Protein 7CSO (pdb70)

Nearest PDB structures (foldseek):
  7cso-assembly3_C  TM=1.002E+00  e=2.933E-77  Mus musculus
  7cso-assembly2_B  TM=9.875E-01  e=6.786E-70  Mus musculus
  7cso-assembly4_D  TM=9.830E-01  e=6.462E-70  Mus musculus
  7csr-assembly2_B  TM=9.943E-01  e=1.943E-65  Mus musculus
  7csp-assembly2_B  TM=9.310E-01  e=3.306E-64  Mus musculus

Secondary structure (DSSP, 8-state):
---GGGSHHHHHHTGGGT--HHHHHHHHHHHHHHHHHHHHHHHHHHIIIIIIT-HHHHHTS-HHHHHHHHTTHHHHHHHHHHHHHHHHHHHHH-SS----HHHHHHHHHHT-HHHHHHHHTHHHHHHHHHHHHHH-HHHHHHHHHHHHSGGGTT--HHHHHTHHHHHHHHHHHHHHHHHHTTTTSHHHHHHHHHHHHHHHHHHHHHHHHHHHHHHHHHHHHHHHHEE-TTS-------SS--EEEEEEEEEP-TT-SS--SSS--EEEEEEESSEEEEEEEEETTEEEEEEEEEGGGEEEEE-PPPP----S-SEEEEEEESSBTTSS-EEEEEEES-HHHHHHHHHHHTTT--GGGS-EEEESS-B---STTB--B-TT-EEEEEEEETTEEEEEETTT--EEEEEGGGEEEE--HHHHHHHHHHHHHH--/---GGGSHHHHHHTGGGT--HHHHHHHHHHHHHHHHHHHHHHHHHHIIIIIIT-HHHHTTS-HHHHHHHHTTHHHHHHHHHHHHHHHHHHHHH-SS----HHHHHHHHHHT-HHHHHHHHTHHHHHHHHHHHHHH-HHHHHHHHHHHTSGGGTT--HHHHHTHHHHHHHHHHHHHHHHHHTTTTSHHHHHHHHHHHHHHHHHHHHHHHHHHHHHHHHHHHHHHHHEE-TTS-------SS--EEEEEEEEEP-TT-S---SSS--EEEEEEESSEEEEEEEEETTEEEEEEEEEGGGEEEEE-PPPP-----SSEEEEEEESS-TTS--EEEEEEES-HHHHHHHHHHHTGGG--GGGS-EEEE-S-B---STTB--B-TT-EEEEEEEETTEEEEEETTT--EEEEEGGGEEE---HHHHHHHHHHHHHH--/---GGGSHHHHHHTGGGT--HHHHHHHHHHHHHHHHHHHHHHHHHHIIIIIIT-HHHHTTS-HHHHHHHHTTHHHHHHHHHHHHHHHHHHHHH-SS----HHHHHHHHHHT-HHHHHHHHTHHHHHHHHHHHHHH-HHHHHHHHHHHTSGGGTT--HHHHHTHHHHHHHHHHHHHHHHHHTTTT-HHHHHHHHHHHHHHHHHHHHHHHHHHHHHHHHHHHHHHHHEE-TTS-------TT--EEEEEEEEEP-SS-S---SSS--EEEEEEESSEEEEEEEEETTEEEEEEEEEGGGEEEEE----------SSSEEEEEEESSBTTSS-EEEEEEES-HHHHHHHHHHHTTTT---GGGS-EEEE-S-B---STTB--B-TT-EEEEEEEETTEEEEEETTT--EEEEEGGGEEE---HHHHHHHHHHHHHHSPP-/---GGGSHHHHHH-GGGT--HHHHHHHHHHHHHHHHHHHHHHHHHHIIIIIIT-HHHHHTS-HHHHHHHHTTHHHHHHHHHHHHHHHHHHHHH-SS----HHHHHHHHHHT-HHHHHHHHTHHHHHHHHHHHHHH-HHHHHHHHHHHHSGGGTT--HHHHHTHHHHHHHHHHHHHHHHHHTTTT-HHHHHHHHHHHHHHHHHHHHHHHHHHHHHHHHHHHHHHHHEE-TTS-------SS--EEEEEEEEEP-TT-SS--SSS--EEEEEEESSEEEEEEEEETTEEEEEEEEEGGGEEEEE-PPPPP---S-EEEEEEESS-TTSS-EEEEEEES-HHHHHHHHHHHTTGGG---GGGS-EEEESS-B---STTB--B-TT-EEEEEEEETTEEEEEETTT--EEEEEGGGEEE---HHHHHHHHHHHHHH--

Solvent-accessible surface area: 85953 Å² total; per-residue (Å²): 222,98,60,5,14,84,22,93,113,4,106,154,54,33,39,48,130,125,43,64,90,84,25,109,90,3,1,46,11,11,23,78,1,15,56,17,2,104,69,13,18,97,25,0,41,25,0,6,78,25,0,11,58,12,103,117,0,11,62,24,13,44,18,19,55,15,35,2,0,2,26,33,1,58,47,0,36,62,12,0,77,138,0,30,70,28,5,60,121,85,55,151,82,96,56,38,7,108,25,1,1,72,12,10,45,53,15,7,103,123,89,6,95,24,2,33,46,3,6,12,15,52,6,12,5,82,51,3,24,106,66,3,42,112,94,33,58,56,0,104,86,20,24,128,102,3,46,142,106,128,47,3,64,71,94,62,2,66,33,3,0,26,42,0,26,46,12,1,26,85,6,3,54,15,2,1,57,2,5,59,52,2,114,62,67,107,149,59,84,54,33,0,31,80,0,14,131,10,5,11,115,3,12,73,61,5,52,100,17,23,50,117,56,63,73,52,10,40,4,19,21,4,19,16,16,0,52,30,68,124,24,139,82,32,108,1,43,36,120,84,24,62,13,13,14,71,15,96,6,47,64,23,118,121,106,42,128,176,80,163,126,72,117,80,80,20,7,25,0,0,0,0,25,36,0,0,0,8,0,73,66,130,55,133,94,38,3,36,0,66,18,16,2,77,5,100,73,10,100,28,138,108,30,160,109,103,95,122,234,174,61,29,19,50,78,8,0,15,0,36,0,72,96,14,12,129,41,50,125,83,82,20,18,0,1,6,81,29,20,4,57,30,8,12,8,36,30,11,5,39,103,97,161,134,36,43,96,52,84,5,10,52,2,61,96,41,6,103,42,151,93,51,17,18,8,60,1,52,128,61,18,18,0,2,18,80,62,106,50,93,37,51,8,26,0,42,23,2,26,43,23,43,66,1,2,0,19,73,80,38,15,85,78,28,124,48,83,116,41,30,52,18,17,43,139,51,27,130,61,6,82,121,222,94,60,5,24,75,22,84,105,2,95,153,55,32,32,54,128,124,44,49,84,107,25,96,82,2,1,48,8,10,22,78,0,13,54,14,2,107,72,13,23,96,30,0,44,28,0,8,76,25,0,10,56,15,102,119,0,11,60,21,17,49,30,15,53,14,31,2,0,2,23,29,1,58,43,0,37,54,10,0,81,134,2,24,78,28,4,62,131,86,55,154,81,94,54,35,7,110,26,3,1,72,14,7,44,55,14,4,103,125,89,3,96,30,2,30,47,2,8,12,13,56,9,12,6,88,63,6,25,108,90,3,42,111,92,36,56,54,1,106,94,18,26,127,93,7,44,138,101,128,48,2,62,70,94,60,1,65,31,7,0,20,39,0,26,47,9,1,29,97,3,2,53,15,1,2,54,3,4,69,75,1,111,61,50,94,117,67,75,125,35,0,42,100,0,15,139,9,6,12,134,2,10,99,62,4,48,95,17,22,73,99,57,68,72,47,10,33,5,18,19,4,22,15,14,1,53,27,70,123,23,116,93,30,106,1,48,34,95,76,25,99,13,19,14,71,15,102,5,41,55,19,119,134,102,54,134,166,92,154,108,67,119,58,77,41,3,29,1,0,0,1,20,35,0,0,0,8,0,68,90,130,55,119,95,40,4,38,0,53,17,21,2,75,6,96,71,11,94,26,133,118,31,159,110,109,154,91,187,207,130,32,25,51,72,10,0,22,1,23,0,68,95,13,14,104,33,167,117,75,109,25,26,1,1,7,75,30,14,6,57,31,9,12,7,35,9,8,6,27,75,102,140,145,180,90,45,91,47,85,7,8,69,1,61,104,34,12,100,39,156,92,50,18,19,7,52,0,42,122,70,17,15,0,0,20,77,62,103,54,85,40,48,6,15,0,18,22,1,26,44,23,45,68,2,3,0,21,64,64,42,15,27,92,34,60,40,74,118,36,28,108,18,22,28,143,51,15,117,79,6,79,110,229,100,60,3,28,90,24,89,111,4,105,150,51,34,40,58,127,126,48,58,84,88,22,98,88,6,1,49,8,10,21,80,0,15,52,15,2,106,67,12,20,98,29,0,47,30,0,6,74,22,0,12,61,15,100,121,0,10,63,24,15,47,29,6,39,15,38,0,0,2,21,32,1,56,49,0,39,57,9,0,74,128,2,23,78,29,4,55,126,77,53,151,82,96,51,38,6,96,27,3,1,70,13,8,43,59,17,5,101,123,85,5,82,27,2,34,43,2,6,19,16,47,21,4,4,92,90,5,25,92,76,2,45,109,96,33,56,56,1,105,91,19,24,128,105,3,47,127,102,128,45,3,63,56,95,61,1,66,30,8,0,24,39,0,29,47,13,1,28,88,4,2,57,15,2,2,58,4,3,68,65,2,95,62,53,104,150,55,76,54,32,0,36,101,0,11,58,13,6,12,128,2,9,88,65,4,48,92,17,19,49,110,48,64,70,34,5,48,8,17,41,4,9,61,27,8,64,26,54,167,28,154,81,42,94,1,38,40,95,85,22,55,10,14,13,69,15,92,4,44,59,7,115,97,99,54,52,155,49,155,124,69,118,58,88,37,4,28,2,0,0,0,26,33,1,1,0,8,0,70,84,127,58,123,124,39,1,39,1,87,16,21,2,82,6,96,63,18,41,32,143,167,23,99,22,70,64,85,225,158,122,31,20,9,48,73,14,2,38,1,27,0,76,102,16,20,143,47,53,101,81,90,26,41,0,1,5,78,28,12,5,57,68,8,13,6,61,30,10,8,33,91,89,152,122,180,114,78,43,84,42,83,3,12,72,2,64,100,44,10,105,43,153,93,46,18,19,5,63,2,60,115,60,15,14,0,2,15,79,64,96,63,87,17,51,6,27,0,14,19,3,24,46,22,45,70,3,3,0,20,48,56,39,18,26,84,31,87,51,184,114,40,22,84,17,17,42,136,52,28,77,74,4,74,56,156,177,214,91,60,5,23,88,23,86,114,5,106,153,56,30,39,57,125,127,42,65,81,75,26,83,92,6,2,42,9,10,23,79,0,14,54,13,2,110,66,14,18,102,29,0,45,27,0,6,81,24,0,7,58,15,119,117,0,18,65,25,15,49,15,14,27,3,43,2,0,2,23,31,0,60,67,0,44,59,9,0,86,129,2,25,77,30,4,51,106,83,56,127,78,93,55,36,4,104,26,2,1,71,15,7,48,57,16,3,102,125,86,3,85,28,2,30,45,2,8,10,14,46,20,12,6,101,83,2,22,99,49,1,50,104,89,31,56,55,0,100,86,28,23,115,99,4,45,135,115,129,49,2,60,70,96,58,2,70,30,6,0,23,40,0,24,55,12,1,32,96,4,2,54,17,1,3,52,4,4,67,63,3,116,44,62,98,127,67,73,128,36,0,28,88,0,11,144,10,5,11,127,2,10,95,62,3,45,90,15,17,47,114,56,65,85,48,19,40,6,19,15,4,22,16,18,1,52,30,69,120,29,130,93,29,107,0,41,39,119,83,24,68,12,21,13,74,15,94,5,40,55,23,46,131,108,49,126,175,73,158,135,69,116,59,82,36,6,25,2,0,0,0,15,38,0,1,0,8,0,71,88,135,57,132,94,38,2,36,0,54,16,21,2,76,4,96,74,11,89,30,127,107,31,160,107,101,93,125,234,124,15,17,41,77,7,0,20,1,21,0,66,93,16,10,124,41,180,109,80,96,26,38,1,0,5,78,27,20,5,58,30,5,11,7,34,10,10,6,27,47,75,131,119,159,170,108,82,41,133,43,84,6,10,51,2,64,135,29,11,99,41,156,89,52,18,17,8,45,1,40,122,62,17,13,0,2,20,81,57,107,52,91,34,50,7,14,0,18,19,2,26,42,24,40,68,3,3,0,21,75,95,40,18,87,79,28,125,52,69,119,38,28,105,19,15,54,144,54,20,140,82,4,76,112

Organism: Mus musculus (NCBI:txid10090)

Foldseek 3Di:
DDFLCRDPVNVVVVPVVPDDPLLVLLQRLLVVVLVVLVVLLLLLVLLCPLPLPDPQLPVLDDPVLSCLQQPVSVLQSVLSVVLNVVSVVQVVPDSRRPACLVSLLCCLQPRNVVLQRLLLSVVSNVVSVVCCCVPGPSNVVSQVVSCPDCSVVNDHSVVSSCSSLVVLLCVLVSLVSSLVSCVVPPVRNVSSLSSNVSSLVSNVSSVVSNVQNNQQVVLVLCQQAEAAPVFPDDNSDDSPKGWQFKAKWFFDDPVDPPDDLPPTHIWIWTFILFKIWIFRDDDPRHTYTDKMATLVQKDKDWDDDDDPCPDSAQTKMKIWRPQMRPGHIDMTITGDPFFVVVVSVNCSSCSVPPQLVFWKKFFQDWDDDPTNQADTDHHGWIWGFDDDTDQKTWTATQQERDTHIDGPVGIGTDDDSVVSVVSNVVSVSRYD/DDFLCRPPVNVVVPCVVPDDPLLSLLQRLLVCLLVVLVVLLLLLVLLCVLPLPPPQLPVLDDPVLSCLQQPVSVLQSVLSVVLSVVSVVQVVPDSRRPACLVSLLCCLQPRRVSLQRLLLSVVSNVVSVVCCCVPGPSNVVSQVVSCVDPSVVNDHSVVSSCSSLVVLLCVLVSLVSSLVSCPVPPVNNVSSLSSSVSSLVSNVSSVVSNQQSVFQVVLVQVQQAEAAPVFQDDRSDDSPKGWQFKAKWFFDDPPDDDDDQPPTDIWIWTQIPFKIWIWRDDDPRHTYTDKMATLVQKDKDWDDDDDDVCDSQDTKMKIWRRQMRPGHIDITITGDPDFVVSVSVNCSSCVVVDVQLVFWKKFFQDWDDDDTSQADTDDHRWIWGFPDDDDQKTWTATLQERDTHIDGPVRIGTDPDPVVSVVSVVVSVSRYD/DAFLCRDPVNVVVPPVVPDDPLQSLLQRLLVCVLVVLVVLLLLLVLLCVLPLPDPQLPVLDDPVLSCLQQPVSVLQSVLSVVLNVVSVVQVVPDSRRPACLVSLQCSLQPRRVSLLRLLLSVLSNVVSVVCCCVPRVSNVVSQVVSCPDVSVVNDHSVVSSCSSLVVLLCVLVSLVSSLVSCPVVPVRNVSSLSSSLSSLVSNVSSVVSNVQNNFQVVQVQVQQAEACPPFPDDRSDDNPKGWQFKAKWFFDDQPDQPDDLPPTHIWIWTFMPFKIWIFRDPDPRHTYTDKMATLVQKDKAADDHDHDPPPGSANAKIKMWRPQMSPGHIDITITGDPFFVVSVSVNCRSCVVVPDDQLPFWKWFFQQWDCDDTNQADTDHGRWMWGFPDDGRQKTWTATLQERDTGIDGVVGIGTDDDSCVRVVSVVVSVSRYHDD/DDFLCRDPVNVVVCCVVDDDPLLSLLQRLLVCLLVVLVVLLLLLVLLCVLPLPDPQLPVQDDPLLSCLQQPVSVLQSVLSVVLSVVSVVQVVPDSRRPDDLVSLLCCLAPRRVSLLRLLLSVLSNVVSVVCCVPPGVSNVVSQVVSCPDCSVVNDGSVVSSCSSLVSLLCVLVSLVSSLVSCVVPVVRNVSSLSSSVSSLVSNVSSVVSNVQSNQQVVQVLLQQAEAAPPFQDDRSDDSPKGWQFKAKWFFDDPPDPPDDLPPGDIWIWTAIPFKIWIFRDPDPRHTYTDKMATLVQKDKDWDDPDDPCDSQPTKIKIWRPQMRPGHIDITITGDPAFVVVVSVNCSSCVVVVPDDQLPFWKKFFQDWDDDDISQADTDHHRWIWGFDDDTRQKTWTATLQERDTHIDGCVGIGTDDPPVVSNVSNVVSVSRYD

Radius of gyration: 49.38 Å; Cα contacts (8 Å, |Δi|>4): 2723; chains: 4; bounding box: 106×95×159 Å

InterPro domains:
  IPR000219 Dbl homology domain [PF00621] (293-470)
  IPR000219 Dbl homology domain [PS50010] (288-472)
  IPR000219 Dbl homology domain [SM00325] (292-471)
  IPR000219 Dbl homology domain [cd00160] (289-470)
  IPR001452 SH3 domain [PF00018] (643-684)
  IPR001452 SH3 domain [PS50002] (633-693)
  IPR001452 SH3 domain [SM00326] (636-692)
  IPR001849 Pleckstrin homology domain [PF00169] (510-620)
  IPR001849 Pleckstrin homology domain [PS50003] (505-624)
  IPR001849 Pleckstrin homology domain [SM00233] (506-626)
  IPR011993 PH-like domain superfamily [G3DSA:2.30.29.30] (498-620)
  IPR035797 ARHGEF16/ARHGEF26, SH3 domain [cd11938] (637-688)
  IPR035899 Dbl homology (DH) domain superfamily [G3DSA:1.20.900.10] (266-491)
  IPR035899 Dbl homology (DH) domain superfamily [SSF48065] (270-490)
  IPR036028 SH3-like domain superfamily [SSF50044] (633-690)
  IPR047270 Ephexin-like, PH domain [cd01221] (493-626)
  IPR047271 Ephexin-like [PTHR12845] (19-708)

Structure (mmCIF, N/CA/C/O backbone):
data_7CSO
#
_entry.id   7CSO
#
_cell.length_a   144.444
_cell.length_b   144.444
_cell.length_c   290.518
_cell.angle_alpha   90.000
_cell.angle_beta   90.000
_cell.angle_gamma   120.000
#
_symmetry.space_group_name_H-M   'P 31 1 2'
#
loop_
_entity.id
_entity.type
_entity.pdbx_description
1 polymer 'Rho guanine nucleotide exchange factor 16'
2 non-polymer 'SULFATE ION'
3 water water
#
loop_
_atom_site.group_PDB
_atom_site.id
_atom_site.type_symbol
_atom_site.label_atom_id
_atom_site.label_alt_id
_atom_site.label_comp_id
_atom_site.label_asym_id
_atom_site.label_entity_id
_atom_site.label_seq_id
_atom_site.pdbx_PDB_ins_code
_atom_site.Cartn_x
_atom_site.Cartn_y
_atom_site.Cartn_z
_atom_site.occupancy
_atom_site.B_iso_or_equiv
_atom_site.auth_seq_id
_atom_site.auth_comp_id
_atom_site.auth_asym_id
_atom_site.auth_atom_id
_atom_site.pdbx_PDB_model_num
ATOM 1 N N . GLN A 1 10 ? 22.966 -23.537 95.524 1.00 73.19 264 GLN A N 1
ATOM 2 C CA . GLN A 1 10 ? 23.046 -23.833 96.948 1.00 68.59 264 GLN A CA 1
ATOM 3 C C . GLN A 1 10 ? 22.198 -25.048 97.333 1.00 73.31 264 GLN A C 1
ATOM 4 O O . GLN A 1 10 ? 22.704 -25.942 98.003 1.00 83.64 264 GLN A O 1
ATOM 10 N N . LEU A 1 11 ? 20.923 -25.105 96.939 1.00 61.89 265 LEU A N 1
ATOM 11 C CA . LEU A 1 11 ? 20.106 -26.262 97.307 1.00 65.70 265 LEU A CA 1
ATOM 12 C C . LEU A 1 11 ? 20.394 -27.426 96.371 1.00 63.37 265 LEU A C 1
ATOM 13 O O . LEU A 1 11 ? 20.410 -27.266 95.146 1.00 60.30 265 LEU A O 1
ATOM 18 N N . THR A 1 12 ? 20.631 -28.593 96.957 1.00 57.58 266 THR A N 1
ATOM 19 C CA . THR A 1 12 ? 20.762 -29.836 96.221 1.00 52.97 266 THR A CA 1
ATOM 20 C C . THR A 1 12 ? 19.379 -30.386 95.886 1.00 59.89 266 THR A C 1
ATOM 21 O O . THR A 1 12 ? 18.360 -29.972 96.458 1.00 62.08 266 THR A O 1
ATOM 25 N N . TRP A 1 13 ? 19.354 -31.348 94.959 1.00 54.04 267 TRP A N 1
ATOM 26 C CA . TRP A 1 13 ? 18.088 -31.945 94.540 1.00 52.04 267 TRP A CA 1
ATOM 27 C C . TRP A 1 13 ? 17.291 -32.438 95.733 1.00 57.37 267 TRP A C 1
ATOM 28 O O . TRP A 1 13 ? 16.087 -32.189 95.833 1.00 51.80 267 TRP A O 1
ATOM 39 N N . SER A 1 14 ? 17.952 -33.134 96.657 1.00 55.23 268 SER A N 1
ATOM 40 C CA . SER A 1 14 ? 17.254 -33.661 97.820 1.00 65.44 268 SER A CA 1
ATOM 41 C C . SER A 1 14 ? 16.724 -32.565 98.735 1.00 62.11 268 SER A C 1
ATOM 42 O O . SER A 1 14 ? 15.925 -32.873 99.622 1.00 62.38 268 SER A O 1
ATOM 45 N N . GLN A 1 15 ? 17.113 -31.303 98.528 1.00 62.88 269 GLN A N 1
ATOM 46 C CA . GLN A 1 15 ? 16.617 -30.210 99.359 1.00 64.79 269 GLN A CA 1
ATOM 47 C C . GLN A 1 15 ? 15.481 -29.412 98.720 1.00 55.71 269 GLN A C 1
ATOM 48 O O . GLN A 1 15 ? 14.906 -28.548 99.384 1.00 52.26 269 GLN A O 1
ATOM 54 N N . LEU A 1 16 ? 15.143 -29.677 97.465 1.00 55.57 270 LEU A N 1
ATOM 55 C CA . LEU A 1 16 ? 14.110 -28.905 96.792 1.00 55.38 270 LEU A CA 1
ATOM 56 C C . LEU A 1 16 ? 12.763 -29.092 97.493 1.00 61.73 270 LEU A C 1
ATOM 57 O O . LEU A 1 16 ? 12.479 -30.172 98.028 1.00 56.80 270 LEU A O 1
ATOM 62 N N . PRO A 1 17 ? 11.923 -28.057 97.559 1.00 59.40 271 PRO A N 1
ATOM 63 C CA . PRO A 1 17 ? 10.685 -28.203 98.345 1.00 57.27 271 PRO A CA 1
ATOM 64 C C . PRO A 1 17 ? 9.761 -29.266 97.781 1.00 53.74 271 PRO A C 1
ATOM 65 O O . PRO A 1 17 ? 9.079 -29.960 98.544 1.00 58.25 271 PRO A O 1
ATOM 69 N N . GLU A 1 18 ? 9.749 -29.449 96.461 1.00 62.96 272 GLU A N 1
ATOM 70 C CA . GLU A 1 18 ? 8.868 -30.455 95.885 1.00 58.54 272 GLU A CA 1
ATOM 71 C C . GLU A 1 18 ? 9.317 -31.868 96.245 1.00 57.36 272 GLU A C 1
ATOM 72 O O . GLU A 1 18 ? 8.475 -32.735 96.514 1.00 59.81 272 GLU A O 1
ATOM 78 N N . VAL A 1 19 ? 10.632 -32.128 96.265 1.00 53.32 273 VAL A N 1
ATOM 79 C CA . VAL A 1 19 ? 11.087 -33.479 96.595 1.00 54.41 273 VAL A CA 1
ATOM 80 C C . VAL A 1 19 ? 10.823 -33.777 98.063 1.00 57.98 273 VAL A C 1
ATOM 81 O O . VAL A 1 19 ? 10.392 -34.885 98.414 1.00 65.72 273 VAL A O 1
ATOM 85 N N . LEU A 1 20 ? 11.028 -32.789 98.941 1.00 60.06 274 LEU A N 1
ATOM 86 C CA . LEU A 1 20 ? 10.679 -32.970 100.346 1.00 58.16 274 LEU A CA 1
ATOM 87 C C . LEU A 1 20 ? 9.187 -33.205 100.506 1.00 62.26 274 LEU A C 1
ATOM 88 O O . LEU A 1 20 ? 8.762 -34.055 101.299 1.00 63.22 274 LEU A O 1
ATOM 93 N N . GLU A 1 21 ? 8.373 -32.455 99.762 1.00 62.61 275 GLU A N 1
ATOM 94 C CA . GLU A 1 21 ? 6.929 -32.608 99.886 1.00 62.71 275 GLU A CA 1
ATOM 95 C C . GLU A 1 21 ? 6.476 -33.977 99.402 1.00 65.50 275 GLU A C 1
ATOM 96 O O . GLU A 1 21 ? 5.548 -34.566 99.969 1.00 66.34 275 GLU A O 1
ATOM 102 N N . SER A 1 22 ? 7.114 -34.490 98.347 1.00 61.53 276 SER A N 1
ATOM 103 C CA . SER A 1 22 ? 6.731 -35.772 97.772 1.00 63.80 276 SER A CA 1
ATOM 104 C C . SER A 1 22 ? 6.893 -36.929 98.745 1.00 67.24 276 SER A C 1
ATOM 105 O O . SER A 1 22 ? 6.263 -37.973 98.551 1.00 70.68 276 SER A O 1
ATOM 108 N N . GLY A 1 23 ? 7.730 -36.779 99.771 1.00 67.73 277 GLY A N 1
ATOM 109 C CA . GLY A 1 23 ? 8.012 -37.878 100.672 1.00 64.68 277 GLY A CA 1
ATOM 110 C C . GLY A 1 23 ? 8.814 -39.006 100.063 1.00 77.13 277 GLY A C 1
ATOM 111 O O . GLY A 1 23 ? 9.008 -40.034 100.717 1.00 80.43 277 GLY A O 1
ATOM 112 N N . VAL A 1 24 ? 9.301 -38.841 98.831 1.00 72.09 278 VAL A N 1
ATOM 113 C CA . VAL A 1 24 ? 9.997 -39.927 98.155 1.00 75.20 278 VAL A CA 1
ATOM 114 C C . VAL A 1 24 ? 11.288 -40.311 98.864 1.00 77.57 278 VAL A C 1
ATOM 115 O O . VAL A 1 24 ? 11.778 -41.433 98.681 1.00 77.99 278 VAL A O 1
ATOM 119 N N . LEU A 1 25 ? 11.844 -39.416 99.688 1.00 76.20 279 LEU A N 1
ATOM 120 C CA . LEU A 1 25 ? 13.143 -39.676 100.295 1.00 76.77 279 LEU A CA 1
ATOM 121 C C . LEU A 1 25 ? 13.089 -40.785 101.333 1.00 76.06 279 LEU A C 1
ATOM 122 O O . LEU A 1 25 ? 14.109 -41.439 101.573 1.00 91.94 279 LEU A O 1
ATOM 127 N N . ASP A 1 26 ? 11.923 -41.029 101.930 1.00 82.66 280 ASP A N 1
ATOM 128 C CA . ASP A 1 26 ? 11.823 -42.036 102.981 1.00 93.48 280 ASP A CA 1
ATOM 129 C C . ASP A 1 26 ? 12.162 -43.430 102.476 1.00 86.41 280 ASP A C 1
ATOM 130 O O . ASP A 1 26 ? 12.627 -44.270 103.252 1.00 97.28 280 ASP A O 1
ATOM 135 N N . THR A 1 27 ? 11.921 -43.704 101.197 1.00 83.29 281 THR A N 1
ATOM 136 C CA . THR A 1 27 ? 12.142 -45.028 100.636 1.00 84.41 281 THR A CA 1
ATOM 137 C C . THR A 1 27 ? 13.171 -45.057 99.515 1.00 83.91 281 THR A C 1
ATOM 138 O O . THR A 1 27 ? 13.649 -46.145 99.170 1.00 80.50 281 THR A O 1
ATOM 142 N N . LEU A 1 28 ? 13.532 -43.906 98.952 1.00 79.79 282 LEU A N 1
ATOM 143 C CA . LEU A 1 28 ? 14.495 -43.858 97.859 1.00 78.20 282 LEU A CA 1
ATOM 144 C C . LEU A 1 28 ? 15.823 -44.495 98.258 1.00 75.36 282 LEU A C 1
ATOM 145 O O . LEU A 1 28 ? 16.327 -44.275 99.361 1.00 77.70 282 LEU A O 1
ATOM 150 N N . SER A 1 29 ? 16.394 -45.282 97.346 1.00 69.05 283 SER A N 1
ATOM 151 C CA . SER A 1 29 ? 17.714 -45.854 97.576 1.00 78.93 283 SER A CA 1
ATOM 152 C C . SER A 1 29 ? 18.783 -44.771 97.465 1.00 78.26 283 SER A C 1
ATOM 153 O O . SER A 1 29 ? 18.597 -43.749 96.800 1.00 77.71 283 SER A O 1
ATOM 156 N N . THR A 1 30 ? 19.916 -45.004 98.131 1.00 80.28 284 THR A N 1
ATOM 157 C CA . THR A 1 30 ? 21.013 -44.044 98.076 1.00 69.43 284 THR A CA 1
ATOM 158 C C . THR A 1 30 ? 21.549 -43.902 96.658 1.00 71.72 284 THR A C 1
ATOM 159 O O . THR A 1 30 ? 21.945 -42.804 96.247 1.00 69.65 284 THR A O 1
ATOM 163 N N . GLU A 1 31 ? 21.535 -44.990 95.885 1.00 75.85 285 GLU A N 1
ATOM 164 C CA . GLU A 1 31 ? 21.940 -44.906 94.486 1.00 68.90 285 GLU A CA 1
ATOM 165 C C . GLU A 1 31 ? 20.957 -44.114 93.629 1.00 67.69 285 GLU A C 1
ATOM 166 O O . GLU A 1 31 ? 21.382 -43.342 92.758 1.00 66.63 285 GLU A O 1
ATOM 172 N N . GLU A 1 32 ? 19.650 -44.273 93.844 1.00 69.15 286 GLU A N 1
ATOM 173 C CA . GLU A 1 32 ? 18.732 -43.469 93.046 1.00 64.18 286 GLU A CA 1
ATOM 174 C C . GLU A 1 32 ? 18.758 -42.012 93.482 1.00 63.11 286 GLU A C 1
ATOM 175 O O . GLU A 1 32 ? 18.620 -41.117 92.643 1.00 60.25 286 GLU A O 1
ATOM 181 N N . ARG A 1 33 ? 18.961 -41.756 94.775 1.00 64.59 287 ARG A N 1
ATOM 182 C CA . ARG A 1 33 ? 19.203 -40.394 95.234 1.00 62.92 287 ARG A CA 1
ATOM 183 C C . ARG A 1 33 ? 20.391 -39.773 94.505 1.00 54.70 287 ARG A C 1
ATOM 184 O O . ARG A 1 33 ? 20.273 -38.706 93.892 1.00 58.57 287 ARG A O 1
ATOM 192 N N . LYS A 1 34 ? 21.548 -40.438 94.550 1.00 60.03 288 LYS A N 1
ATOM 193 C CA . LYS A 1 34 ? 22.736 -39.887 93.901 1.00 62.85 288 LYS A CA 1
ATOM 194 C C . LYS A 1 34 ? 22.532 -39.697 92.398 1.00 55.23 288 LYS A C 1
ATOM 195 O O . LYS A 1 34 ? 23.039 -38.726 91.826 1.00 52.71 288 LYS A O 1
ATOM 201 N N . ARG A 1 35 ? 21.766 -40.583 91.747 1.00 57.57 289 ARG A N 1
ATOM 202 C CA . ARG A 1 35 ? 21.531 -40.430 90.312 1.00 59.00 289 ARG A CA 1
ATOM 203 C C . ARG A 1 35 ? 20.717 -39.177 90.012 1.00 57.11 289 ARG A C 1
ATOM 204 O O . ARG A 1 35 ? 20.961 -38.499 89.002 1.00 48.27 289 ARG A O 1
ATOM 212 N N . GLN A 1 36 ? 19.730 -38.876 90.865 1.00 52.85 290 GLN A N 1
ATOM 213 C CA . GLN A 1 36 ? 18.942 -37.654 90.713 1.00 54.03 290 GLN A CA 1
ATOM 214 C C . GLN A 1 36 ? 19.799 -36.418 90.964 1.00 52.35 290 GLN A C 1
ATOM 215 O O . GLN A 1 36 ? 19.633 -35.395 90.290 1.00 55.27 290 GLN A O 1
ATOM 221 N N . GLU A 1 37 ? 20.720 -36.490 91.928 1.00 49.70 291 GLU A N 1
ATOM 222 C CA . GLU A 1 37 ? 21.648 -35.383 92.125 1.00 50.77 291 GLU A CA 1
ATOM 223 C C . GLU A 1 37 ? 22.550 -35.201 90.913 1.00 50.84 291 GLU A C 1
ATOM 224 O O . GLU A 1 37 ? 22.880 -34.071 90.541 1.00 45.56 291 GLU A O 1
ATOM 230 N N . ALA A 1 38 ? 22.960 -36.306 90.285 1.00 45.79 292 ALA A N 1
ATOM 231 C CA . ALA A 1 38 ? 23.790 -36.209 89.092 1.00 44.04 292 ALA A CA 1
ATOM 232 C C . ALA A 1 38 ? 23.028 -35.549 87.958 1.00 51.10 292 ALA A C 1
ATOM 233 O O . ALA A 1 38 ? 23.573 -34.700 87.239 1.00 46.21 292 ALA A O 1
ATOM 235 N N . ILE A 1 39 ? 21.759 -35.924 87.784 1.00 52.44 293 ILE A N 1
ATOM 236 C CA . ILE A 1 39 ? 20.933 -35.270 86.777 1.00 50.36 293 ILE A CA 1
ATOM 237 C C . ILE A 1 39 ? 20.775 -33.795 87.111 1.00 44.90 293 ILE A C 1
ATOM 238 O O . ILE A 1 39 ? 20.902 -32.927 86.241 1.00 44.51 293 ILE A O 1
ATOM 243 N N . PHE A 1 40 ? 20.539 -33.490 88.384 1.00 43.90 294 PHE A N 1
ATOM 244 C CA . PHE A 1 40 ? 20.277 -32.112 88.782 1.00 49.11 294 PHE A CA 1
ATOM 245 C C . PHE A 1 40 ? 21.491 -31.232 88.516 1.00 50.44 294 PHE A C 1
ATOM 246 O O . PHE A 1 40 ? 21.353 -30.091 88.053 1.00 44.85 294 PHE A O 1
ATOM 254 N N . GLU A 1 41 ? 22.695 -31.755 88.760 1.00 50.43 295 GLU A N 1
ATOM 255 C CA . GLU A 1 41 ? 23.863 -30.893 88.618 1.00 51.64 295 GLU A CA 1
ATOM 256 C C . GLU A 1 41 ? 24.147 -30.539 87.164 1.00 41.16 295 GLU A C 1
ATOM 257 O O . GLU A 1 41 ? 24.635 -29.439 86.890 1.00 45.42 295 GLU A O 1
ATOM 263 N N . ILE A 1 42 ? 23.857 -31.442 86.222 1.00 44.51 296 ILE A N 1
ATOM 264 C CA . ILE A 1 42 ? 23.943 -31.072 84.811 1.00 39.02 296 ILE A CA 1
ATOM 265 C C . ILE A 1 42 ? 22.994 -29.919 84.518 1.00 40.38 296 ILE A C 1
ATOM 266 O O . ILE A 1 42 ? 23.348 -28.990 83.789 1.00 43.45 296 ILE A O 1
ATOM 271 N N . LEU A 1 43 ? 21.790 -29.941 85.124 1.00 43.51 297 LEU A N 1
ATOM 272 C CA . LEU A 1 43 ? 20.781 -28.897 84.903 1.00 40.59 297 LEU A CA 1
ATOM 273 C C . LEU A 1 43 ? 21.219 -27.553 85.468 1.00 39.43 297 LEU A C 1
ATOM 274 O O . LEU A 1 43 ? 21.138 -26.530 84.783 1.00 38.65 297 LEU A O 1
ATOM 279 N N . THR A 1 44 ? 21.660 -27.522 86.724 1.00 37.91 298 THR A N 1
ATOM 280 C CA . THR A 1 44 ? 21.961 -26.231 87.331 1.00 37.29 298 THR A CA 1
ATOM 281 C C . THR A 1 44 ? 23.249 -25.657 86.766 1.00 42.42 298 THR A C 1
ATOM 282 O O . THR A 1 44 ? 23.369 -24.438 86.605 1.00 40.81 298 THR A O 1
ATOM 286 N N . SER A 1 45 ? 24.216 -26.518 86.431 1.00 44.04 299 SER A N 1
ATOM 287 C CA . SER A 1 45 ? 25.469 -25.994 85.903 1.00 40.73 299 SER A CA 1
ATOM 288 C C . SER A 1 45 ? 25.267 -25.483 84.488 1.00 40.52 299 SER A C 1
ATOM 289 O O . SER A 1 45 ? 25.896 -24.498 84.085 1.00 40.24 299 SER A O 1
ATOM 292 N N . GLU A 1 46 ? 24.355 -26.095 83.745 1.00 39.77 300 GLU A N 1
ATOM 293 C CA . GLU A 1 46 ? 24.032 -25.564 82.431 1.00 42.12 300 GLU A CA 1
ATOM 294 C C . GLU A 1 46 ? 23.374 -24.187 82.540 1.00 46.83 300 GLU A C 1
ATOM 295 O O . GLU A 1 46 ? 23.711 -23.269 81.781 1.00 41.30 300 GLU A O 1
ATOM 301 N N . PHE A 1 47 ? 22.448 -24.010 83.484 1.00 39.02 301 PHE A N 1
ATOM 302 C CA . PHE A 1 47 ? 21.779 -22.716 83.589 1.00 41.81 301 PHE A CA 1
ATOM 303 C C . PHE A 1 47 ? 22.760 -21.619 83.983 1.00 43.65 301 PHE A C 1
ATOM 304 O O . PHE A 1 47 ? 22.747 -20.518 83.412 1.00 40.52 301 PHE A O 1
ATOM 312 N N . SER A 1 48 ? 23.601 -21.899 84.978 1.00 36.64 302 SER A N 1
ATOM 313 C CA . SER A 1 48 ? 24.622 -20.944 85.398 1.00 38.93 302 SER A CA 1
ATOM 314 C C . SER A 1 48 ? 25.520 -20.546 84.226 1.00 41.25 302 SER A C 1
ATOM 315 O O . SER A 1 48 ? 25.845 -19.365 84.047 1.00 43.31 302 SER A O 1
ATOM 318 N N . TYR A 1 49 ? 25.915 -21.521 83.406 1.00 37.99 303 TYR A N 1
ATOM 319 C CA . TYR A 1 49 ? 26.701 -21.230 82.210 1.00 37.47 303 TYR A CA 1
ATOM 320 C C . TYR A 1 49 ? 25.896 -20.402 81.216 1.00 38.93 303 TYR A C 1
ATOM 321 O O . TYR A 1 49 ? 26.374 -19.376 80.722 1.00 37.38 303 TYR A O 1
ATOM 330 N N . LEU A 1 50 ? 24.659 -20.830 80.933 1.00 34.45 304 LEU A N 1
ATOM 331 C CA . LEU A 1 50 ? 23.794 -20.096 80.014 1.00 40.65 304 LEU A CA 1
ATOM 332 C C . LEU A 1 50 ? 23.575 -18.661 80.486 1.00 42.77 304 LEU A C 1
ATOM 333 O O . LEU A 1 50 ? 23.656 -17.720 79.692 1.00 39.48 304 LEU A O 1
ATOM 338 N N . HIS A 1 51 ? 23.333 -18.470 81.784 1.00 38.68 305 HIS A N 1
ATOM 339 C CA . HIS A 1 51 ? 23.156 -17.116 82.295 1.00 38.89 305 HIS A CA 1
ATOM 340 C C . HIS A 1 51 ? 24.407 -16.270 82.063 1.00 39.65 305 HIS A C 1
ATOM 341 O O . HIS A 1 51 ? 24.313 -15.100 81.684 1.00 37.63 305 HIS A O 1
ATOM 348 N N . SER A 1 52 ? 25.590 -16.845 82.284 1.00 36.43 306 SER A N 1
ATOM 349 C CA . SER A 1 52 ? 26.819 -16.112 82.003 1.00 34.94 306 SER A CA 1
ATOM 350 C C . SER A 1 52 ? 26.949 -15.785 80.511 1.00 40.30 306 SER A C 1
ATOM 351 O O . SER A 1 52 ? 27.395 -14.694 80.143 1.00 38.19 306 SER A O 1
ATOM 354 N N . LEU A 1 53 ? 26.553 -16.703 79.636 1.00 33.11 307 LEU A N 1
ATOM 355 C CA . LEU A 1 53 ? 26.629 -16.405 78.209 1.00 41.68 307 LEU A CA 1
ATOM 356 C C . LEU A 1 53 ? 25.740 -15.226 77.855 1.00 45.34 307 LEU A C 1
ATOM 357 O O . LEU A 1 53 ? 26.088 -14.416 76.986 1.00 38.70 307 LEU A O 1
ATOM 362 N N . SER A 1 54 ? 24.576 -15.114 78.509 1.00 36.64 308 SER A N 1
ATOM 363 C CA . SER A 1 54 ? 23.677 -14.026 78.144 1.00 42.36 308 SER A CA 1
ATOM 364 C C . SER A 1 54 ? 24.271 -12.686 78.552 1.00 40.13 308 SER A C 1
ATOM 365 O O . SER A 1 54 ? 24.056 -11.679 77.868 1.00 39.48 308 SER A O 1
ATOM 368 N N . ILE A 1 55 ? 25.030 -12.656 79.650 1.00 40.95 309 ILE A N 1
ATOM 369 C CA . ILE A 1 55 ? 25.751 -11.439 80.014 1.00 38.95 309 ILE A CA 1
ATOM 370 C C . ILE A 1 55 ? 26.800 -11.108 78.953 1.00 43.22 309 ILE A C 1
ATOM 371 O O . ILE A 1 55 ? 26.932 -9.955 78.529 1.00 40.70 309 ILE A O 1
ATOM 376 N N . LEU A 1 56 ? 27.564 -12.115 78.514 1.00 36.39 310 LEU A N 1
ATOM 377 C CA . LEU A 1 56 ? 28.561 -11.894 77.476 1.00 31.59 310 LEU A CA 1
ATOM 378 C C . LEU A 1 56 ? 27.908 -11.287 76.237 1.00 38.37 310 LEU A C 1
ATOM 379 O O . LEU A 1 56 ? 28.391 -10.295 75.676 1.00 38.83 310 LEU A O 1
ATOM 384 N N . VAL A 1 57 ? 26.780 -11.862 75.824 1.00 37.62 311 VAL A N 1
ATOM 385 C CA . VAL A 1 57 ? 26.064 -11.403 74.637 1.00 39.09 311 VAL A CA 1
ATOM 386 C C . VAL A 1 57 ? 25.515 -9.994 74.830 1.00 44.33 311 VAL A C 1
ATOM 387 O O . VAL A 1 57 ? 25.726 -9.109 73.987 1.00 39.76 311 VAL A O 1
ATOM 391 N N . THR A 1 58 ? 24.823 -9.760 75.947 1.00 35.69 312 THR A N 1
ATOM 392 C CA . THR A 1 58 ? 24.150 -8.483 76.135 1.00 39.35 312 THR A CA 1
ATOM 393 C C . THR A 1 58 ? 25.143 -7.353 76.366 1.00 45.56 312 THR A C 1
ATOM 394 O O . THR A 1 58 ? 25.004 -6.270 75.789 1.00 43.69 312 THR A O 1
ATOM 398 N N . GLU A 1 59 ? 26.147 -7.576 77.215 1.00 39.93 313 GLU A N 1
ATOM 399 C CA . GLU A 1 59 ? 27.011 -6.479 77.629 1.00 35.66 313 GLU A CA 1
ATOM 400 C C . GLU A 1 59 ? 28.202 -6.267 76.690 1.00 39.17 313 GLU A C 1
ATOM 401 O O . GLU A 1 59 ? 28.641 -5.126 76.510 1.00 39.86 313 GLU A O 1
ATOM 407 N N . PHE A 1 60 ? 28.756 -7.317 76.088 1.00 31.02 314 PHE A N 1
ATOM 408 C CA . PHE A 1 60 ? 29.925 -7.121 75.242 1.00 30.79 314 PHE A CA 1
ATOM 409 C C . PHE A 1 60 ? 29.588 -7.251 73.766 1.00 31.96 314 PHE A C 1
ATOM 410 O O . PHE A 1 60 ? 29.798 -6.301 73.015 1.00 38.17 314 PHE A O 1
ATOM 418 N N . LEU A 1 61 ? 29.040 -8.391 73.340 1.00 36.28 315 LEU A N 1
ATOM 419 C CA . LEU A 1 61 ? 28.791 -8.609 71.922 1.00 35.62 315 LEU A CA 1
ATOM 420 C C . LEU A 1 61 ? 27.884 -7.526 71.349 1.00 42.83 315 LEU A C 1
ATOM 421 O O . LEU A 1 61 ? 28.128 -7.017 70.247 1.00 38.49 315 LEU A O 1
ATOM 426 N N . GLN A 1 62 ? 26.850 -7.144 72.093 1.00 36.86 316 GLN A N 1
ATOM 427 C CA . GLN A 1 62 ? 25.853 -6.196 71.626 1.00 42.06 316 GLN A CA 1
ATOM 428 C C . GLN A 1 62 ? 26.119 -4.766 72.096 1.00 39.51 316 GLN A C 1
ATOM 429 O O . GLN A 1 62 ? 25.234 -3.918 71.985 1.00 41.12 316 GLN A O 1
ATOM 435 N N . SER A 1 63 ? 27.316 -4.477 72.598 1.00 39.40 317 SER A N 1
ATOM 436 C CA . SER A 1 63 ? 27.713 -3.104 72.908 1.00 36.97 317 SER A CA 1
ATOM 437 C C . SER A 1 63 ? 28.022 -2.369 71.607 1.00 43.61 317 SER A C 1
ATOM 438 O O . SER A 1 63 ? 28.990 -2.707 70.911 1.00 39.90 317 SER A O 1
ATOM 441 N N . ARG A 1 64 ? 27.193 -1.372 71.268 1.00 45.00 318 ARG A N 1
ATOM 442 C CA . ARG A 1 64 ? 27.479 -0.537 70.103 1.00 40.65 318 ARG A CA 1
ATOM 443 C C . ARG A 1 64 ? 28.785 0.196 70.299 1.00 44.02 318 ARG A C 1
ATOM 444 O O . ARG A 1 64 ? 29.616 0.273 69.386 1.00 45.96 318 ARG A O 1
ATOM 452 N N . GLU A 1 65 ? 28.994 0.708 71.503 1.00 48.27 319 GLU A N 1
ATOM 453 C CA . GLU A 1 65 ? 30.163 1.517 71.771 1.00 46.50 319 GLU A CA 1
ATOM 454 C C . GLU A 1 65 ? 31.438 0.693 71.618 1.00 45.60 319 GLU A C 1
ATOM 455 O O . GLU A 1 65 ? 32.426 1.176 71.057 1.00 44.52 319 GLU A O 1
ATOM 461 N N . LEU A 1 66 ? 31.450 -0.578 72.015 1.00 43.07 320 LEU A N 1
ATOM 462 C CA . LEU A 1 66 ? 32.650 -1.452 71.846 1.00 41.29 320 LEU A CA 1
ATOM 463 C C . LEU A 1 66 ? 32.904 -1.807 70.371 1.00 48.97 320 LEU A C 1
ATOM 464 O O . LEU A 1 66 ? 34.060 -1.890 69.986 1.00 37.63 320 LEU A O 1
ATOM 469 N N . ARG A 1 67 ? 31.850 -1.969 69.578 1.00 41.13 321 ARG A N 1
ATOM 470 C CA . ARG A 1 67 ? 31.986 -2.304 68.142 1.00 32.45 321 ARG A CA 1
ATOM 471 C C . ARG A 1 67 ? 32.609 -1.127 67.394 1.00 43.51 321 ARG A C 1
ATOM 472 O O . ARG A 1 67 ? 33.376 -1.371 66.485 1.00 42.65 321 ARG A O 1
ATOM 480 N N . ALA A 1 68 ? 32.353 0.092 67.842 1.00 42.08 322 ALA A N 1
ATOM 481 C CA . ALA A 1 68 ? 32.857 1.304 67.166 1.00 46.96 322 ALA A CA 1
ATOM 482 C C . ALA A 1 68 ? 34.371 1.454 67.301 1.00 43.22 322 ALA A C 1
ATOM 483 O O . ALA A 1 68 ? 34.948 2.148 66.475 1.00 42.02 322 ALA A O 1
ATOM 485 N N . THR A 1 69 ? 34.974 0.807 68.290 1.00 42.92 323 THR A N 1
ATOM 486 C CA . THR A 1 69 ? 36.437 0.881 68.515 1.00 39.88 323 THR A CA 1
ATOM 487 C C . THR A 1 69 ? 37.120 -0.099 67.587 1.00 46.40 323 THR A C 1
ATOM 488 O O . THR A 1 69 ? 38.298 0.051 67.358 1.00 48.42 323 THR A O 1
ATOM 492 N N . MET A 1 70 ? 36.358 -1.000 67.008 1.00 46.11 324 MET A N 1
ATOM 493 C CA . MET A 1 70 ? 36.919 -2.119 66.244 1.00 41.66 324 MET A CA 1
ATOM 494 C C . MET A 1 70 ? 36.462 -2.105 64.796 1.00 39.09 324 MET A C 1
ATOM 495 O O . MET A 1 70 ? 35.687 -1.246 64.431 1.00 46.26 324 MET A O 1
ATOM 500 N N . THR A 1 71 ? 36.921 -3.083 64.041 1.00 36.99 325 THR A N 1
ATOM 501 C CA . THR A 1 71 ? 36.451 -3.311 62.671 1.00 41.03 325 THR A CA 1
ATOM 502 C C . THR A 1 71 ? 35.518 -4.518 62.745 1.00 44.37 325 THR A C 1
ATOM 503 O O . THR A 1 71 ? 35.458 -5.133 63.795 1.00 36.86 325 THR A O 1
ATOM 507 N N . GLN A 1 72 ? 34.845 -4.848 61.660 1.00 35.48 326 GLN A N 1
ATOM 508 C CA . GLN A 1 72 ? 33.905 -5.987 61.592 1.00 36.82 326 GLN A CA 1
ATOM 509 C C . GLN A 1 72 ? 34.675 -7.302 61.657 1.00 35.51 326 GLN A C 1
ATOM 510 O O . GLN A 1 72 ? 34.117 -8.278 62.119 1.00 37.24 326 GLN A O 1
ATOM 516 N N . THR A 1 73 ? 35.920 -7.288 61.226 1.00 40.18 327 THR A N 1
ATOM 517 C CA . THR A 1 73 ? 36.760 -8.501 61.182 1.00 35.92 327 THR A CA 1
ATOM 518 C C . THR A 1 73 ? 37.272 -8.806 62.589 1.00 35.85 327 THR A C 1
ATOM 519 O O . THR A 1 73 ? 37.265 -9.956 62.964 1.00 36.60 327 THR A O 1
ATOM 523 N N . GLU A 1 74 ? 37.631 -7.779 63.335 1.00 37.58 328 GLU A N 1
ATOM 524 C CA . GLU A 1 74 ? 38.087 -7.934 64.735 1.00 38.02 328 GLU A CA 1
ATOM 525 C C . GLU A 1 74 ? 36.919 -8.382 65.616 1.00 38.87 328 GLU A C 1
ATOM 526 O O . GLU A 1 74 ? 37.149 -9.146 66.515 1.00 37.51 328 GLU A O 1
ATOM 532 N N . HIS A 1 75 ? 35.713 -7.917 65.320 1.00 37.69 329 HIS A N 1
ATOM 533 C CA . HIS A 1 75 ? 34.509 -8.300 66.082 1.00 36.08 329 HIS A CA 1
ATOM 534 C C . HIS A 1 75 ? 34.217 -9.773 65.824 1.00 39.64 329 HIS A C 1
ATOM 535 O O . HIS A 1 75 ? 33.914 -10.477 66.771 1.00 38.52 329 HIS A O 1
ATOM 542 N N . HIS A 1 76 ? 34.333 -10.193 64.573 1.00 37.55 330 HIS A N 1
ATOM 543 C CA . HIS A 1 76 ? 34.141 -11.618 64.237 1.00 34.07 330 HIS A CA 1
ATOM 544 C C . HIS A 1 76 ? 35.193 -12.460 64.948 1.00 33.79 330 HIS A C 1
ATOM 545 O O . HIS A 1 76 ? 34.848 -13.486 65.446 1.00 34.50 330 HIS A O 1
ATOM 552 N N . HIS A 1 77 ? 36.438 -12.039 64.929 1.00 32.47 331 HIS A N 1
ATOM 553 C CA . HIS A 1 77 ? 37.408 -12.896 65.604 1.00 35.13 331 HIS A CA 1
ATOM 554 C C . HIS A 1 77 ? 37.241 -12.846 67.117 1.00 36.56 331 HIS A C 1
ATOM 555 O O . HIS A 1 77 ? 37.571 -13.811 67.806 1.00 37.29 331 HIS A O 1
ATOM 562 N N . LEU A 1 78 ? 36.780 -11.739 67.692 1.00 34.93 332 LEU A N 1
ATOM 563 C CA . LEU A 1 78 ? 36.661 -11.615 69.168 1.00 37.78 332 LEU A CA 1
ATOM 564 C C . LEU A 1 78 ? 35.483 -12.425 69.690 1.00 36.16 332 LEU A C 1
ATOM 565 O O . LEU A 1 78 ? 35.633 -13.074 70.703 1.00 39.48 332 LEU A O 1
ATOM 570 N N . PHE A 1 79 ? 34.368 -12.394 69.001 1.00 33.84 333 PHE A N 1
ATOM 571 C CA . PHE A 1 79 ? 33.158 -13.039 69.480 1.00 39.17 333 PHE A CA 1
ATOM 572 C C . PHE A 1 79 ? 32.776 -14.282 68.691 1.00 37.34 333 PHE A C 1
ATOM 573 O O . PHE A 1 79 ? 31.990 -15.092 69.191 1.00 40.52 333 PHE A O 1
ATOM 581 N N . SER A 1 80 ? 33.303 -14.450 67.482 1.00 38.56 334 SER A N 1
ATOM 582 C CA . SER A 1 80 ? 33.109 -15.690 66.743 1.00 36.63 334 SER A CA 1
ATOM 583 C C . SER A 1 80 ? 31.620 -16.017 66.654 1.00 34.69 334 SER A C 1
ATOM 584 O O . SER A 1 80 ? 30.795 -15.118 66.446 1.00 40.83 334 SER A O 1
ATOM 587 N N . ASN A 1 81 ? 31.253 -17.282 66.832 1.00 39.15 335 ASN A N 1
ATOM 588 C CA . ASN A 1 81 ? 29.856 -17.710 66.730 1.00 36.21 335 ASN A CA 1
ATOM 589 C C . ASN A 1 81 ? 29.227 -17.899 68.119 1.00 41.55 335 ASN A C 1
ATOM 590 O O . ASN A 1 81 ? 28.493 -18.859 68.361 1.00 38.02 335 ASN A O 1
ATOM 595 N N . ILE A 1 82 ? 29.502 -16.977 69.050 1.00 33.82 336 ILE A N 1
ATOM 596 C CA . ILE A 1 82 ? 28.974 -17.068 70.411 1.00 35.06 336 ILE A CA 1
ATOM 597 C C . ILE A 1 82 ? 27.444 -17.149 70.426 1.00 38.55 336 ILE A C 1
ATOM 598 O O . ILE A 1 82 ? 26.864 -17.837 71.274 1.00 35.22 336 ILE A O 1
ATOM 603 N N . LEU A 1 83 ? 26.772 -16.508 69.465 1.00 37.32 337 LEU A N 1
ATOM 604 C CA . LEU A 1 83 ? 25.311 -16.552 69.418 1.00 45.45 337 LEU A CA 1
ATOM 605 C C . LEU A 1 83 ? 24.805 -17.963 69.133 1.00 43.05 337 LEU A C 1
ATOM 606 O O . LEU A 1 83 ? 23.797 -18.400 69.712 1.00 39.60 337 LEU A O 1
ATOM 611 N N . ASP A 1 84 ? 25.462 -18.670 68.207 1.00 34.58 338 ASP A N 1
ATOM 612 C CA . ASP A 1 84 ? 25.143 -20.080 67.971 1.00 36.60 338 ASP A CA 1
ATOM 613 C C . ASP A 1 84 ? 25.487 -20.951 69.175 1.00 38.03 338 ASP A C 1
ATOM 614 O O . ASP A 1 84 ? 24.822 -21.964 69.409 1.00 37.12 338 ASP A O 1
ATOM 619 N N . VAL A 1 85 ? 26.531 -20.604 69.934 1.00 37.75 339 VAL A N 1
ATOM 620 C CA . VAL A 1 85 ? 26.841 -21.393 71.120 1.00 37.86 339 VAL A CA 1
ATOM 621 C C . VAL A 1 85 ? 25.757 -21.198 72.168 1.00 40.50 339 VAL A C 1
ATOM 622 O O . VAL A 1 85 ? 25.261 -22.165 72.750 1.00 33.67 339 VAL A O 1
ATOM 626 N N . MET A 1 86 ? 25.334 -19.950 72.380 1.00 35.73 340 MET A N 1
ATOM 627 C CA . MET A 1 86 ? 24.282 -19.670 73.351 1.00 41.10 340 MET A CA 1
ATOM 628 C C . MET A 1 86 ? 22.965 -20.300 72.927 1.00 35.09 340 MET A C 1
ATOM 629 O O . MET A 1 86 ? 22.218 -20.807 73.764 1.00 40.79 340 MET A O 1
ATOM 634 N N . SER A 1 87 ? 22.663 -20.285 71.636 1.00 36.16 341 SER A N 1
ATOM 635 C CA . SER A 1 87 ? 21.401 -20.866 71.194 1.00 33.51 341 SER A CA 1
ATOM 636 C C . SER A 1 87 ? 21.377 -22.379 71.412 1.00 42.03 341 SER A C 1
ATOM 637 O O . SER A 1 87 ? 20.361 -22.929 71.864 1.00 39.55 341 SER A O 1
ATOM 640 N N . ALA A 1 88 ? 22.493 -23.067 71.143 1.00 36.04 342 ALA A N 1
ATOM 641 C CA . ALA A 1 88 ? 22.554 -24.504 71.417 1.00 38.64 342 ALA A CA 1
ATOM 642 C C . ALA A 1 88 ? 22.457 -24.789 72.910 1.00 41.43 342 ALA A C 1
ATOM 643 O O . ALA A 1 88 ? 21.804 -25.753 73.328 1.00 38.93 342 ALA A O 1
ATOM 645 N N . SER A 1 89 ? 23.124 -23.979 73.726 1.00 38.71 343 SER A N 1
ATOM 646 C CA . SER A 1 89 ? 23.007 -24.146 75.165 1.00 35.78 343 SER A CA 1
ATOM 647 C C . SER A 1 89 ? 21.579 -23.905 75.610 1.00 37.91 343 SER A C 1
ATOM 648 O O . SER A 1 89 ? 21.049 -24.641 76.448 1.00 40.80 343 SER A O 1
ATOM 651 N N . GLN A 1 90 ? 20.925 -22.894 75.040 1.00 42.28 344 GLN A N 1
ATOM 652 C CA . GLN A 1 90 ? 19.562 -22.604 75.456 1.00 46.38 344 GLN A CA 1
ATOM 653 C C . GLN A 1 90 ? 18.621 -23.766 75.139 1.00 44.94 344 GLN A C 1
ATOM 654 O O . GLN A 1 90 ? 17.832 -24.181 75.994 1.00 43.11 344 GLN A O 1
ATOM 660 N N . LYS A 1 91 ? 18.692 -24.313 73.916 1.00 44.73 345 LYS A N 1
ATOM 661 C CA . LYS A 1 91 ? 17.791 -25.407 73.555 1.00 46.79 345 LYS A CA 1
ATOM 662 C C . LYS A 1 91 ? 18.066 -26.658 74.387 1.00 42.40 345 LYS A C 1
ATOM 663 O O . LYS A 1 91 ? 17.137 -27.408 74.712 1.00 47.44 345 LYS A O 1
ATOM 669 N N . PHE A 1 92 ? 19.327 -26.869 74.758 1.00 38.00 346 PHE A N 1
ATOM 670 C CA . PHE A 1 92 ? 19.731 -27.998 75.588 1.00 42.00 346 PHE A CA 1
ATOM 671 C C . PHE A 1 92 ? 19.205 -27.844 77.014 1.00 44.97 346 PHE A C 1
ATOM 672 O O . PHE A 1 92 ? 18.587 -28.764 77.565 1.00 41.72 346 PHE A O 1
ATOM 680 N N . PHE A 1 93 ? 19.403 -26.668 77.612 1.00 42.74 347 PHE A N 1
ATOM 681 C CA . PHE A 1 93 ? 18.858 -26.410 78.940 1.00 39.87 347 PHE A CA 1
ATOM 682 C C . PHE A 1 93 ? 17.347 -26.588 78.972 1.00 43.62 347 PHE A C 1
ATOM 683 O O . PHE A 1 93 ? 16.808 -27.184 79.911 1.00 45.95 347 PHE A O 1
ATOM 691 N N . GLU A 1 94 ? 16.648 -26.058 77.968 1.00 41.84 348 GLU A N 1
ATOM 692 C CA . GLU A 1 94 ? 15.189 -26.110 77.968 1.00 45.25 348 GLU A CA 1
ATOM 693 C C . GLU A 1 94 ? 14.691 -27.552 77.931 1.00 41.94 348 GLU A C 1
ATOM 694 O O . GLU A 1 94 ? 13.710 -27.892 78.598 1.00 44.00 348 GLU A O 1
ATOM 700 N N . ALA A 1 95 ? 15.357 -28.410 77.152 1.00 45.56 349 ALA A N 1
ATOM 701 C CA . ALA A 1 95 ? 15.000 -29.826 77.120 1.00 44.02 349 ALA A CA 1
ATOM 702 C C . ALA A 1 95 ? 15.181 -30.456 78.495 1.00 45.40 349 ALA A C 1
ATOM 703 O O . ALA A 1 95 ? 14.291 -31.157 78.989 1.00 53.46 349 ALA A O 1
ATOM 705 N N . LEU A 1 96 ? 16.324 -30.193 79.139 1.00 45.18 350 LEU A N 1
ATOM 706 C CA . LEU A 1 96 ? 16.548 -30.690 80.492 1.00 41.71 350 LEU A CA 1
ATOM 707 C C . LEU A 1 96 ? 15.519 -30.138 81.459 1.00 45.08 350 LEU A C 1
ATOM 708 O O . LEU A 1 96 ? 15.065 -30.838 82.375 1.00 48.46 350 LEU A O 1
ATOM 713 N N . GLU A 1 97 ? 15.149 -28.876 81.295 1.00 46.96 351 GLU A N 1
ATOM 714 C CA . GLU A 1 97 ? 14.283 -28.300 82.305 1.00 47.27 351 GLU A CA 1
ATOM 715 C C . GLU A 1 97 ? 12.866 -28.840 82.189 1.00 46.13 351 GLU A C 1
ATOM 716 O O . GLU A 1 97 ? 12.153 -28.880 83.194 1.00 48.86 351 GLU A O 1
ATOM 722 N N . GLN A 1 98 ? 12.460 -29.326 81.011 1.00 46.15 352 GLN A N 1
ATOM 723 C CA . GLN A 1 98 ? 11.134 -29.930 80.933 1.00 50.82 352 GLN A CA 1
ATOM 724 C C . GLN A 1 98 ? 11.098 -31.274 81.645 1.00 47.22 352 GLN A C 1
ATOM 725 O O . GLN A 1 98 ? 10.112 -31.587 82.324 1.00 56.42 352 GLN A O 1
ATOM 731 N N . ARG A 1 99 ? 12.178 -32.027 81.587 1.00 45.51 353 ARG A N 1
ATOM 732 C CA . ARG A 1 99 ? 12.228 -33.291 82.349 1.00 44.54 353 ARG A CA 1
ATOM 733 C C . ARG A 1 99 ? 12.164 -33.006 83.852 1.00 49.35 353 ARG A C 1
ATOM 734 O O . ARG A 1 99 ? 11.439 -33.715 84.535 1.00 54.91 353 ARG A O 1
ATOM 742 N N . HIS A 1 100 ? 12.906 -32.024 84.346 1.00 47.28 354 HIS A N 1
ATOM 743 C CA . HIS A 1 100 ? 12.919 -31.680 85.790 1.00 46.61 354 HIS A CA 1
ATOM 744 C C . HIS A 1 100 ? 11.564 -31.169 86.284 1.00 49.95 354 HIS A C 1
ATOM 745 O O . HIS A 1 100 ? 11.190 -31.537 87.387 1.00 46.55 354 HIS A O 1
ATOM 752 N N . LYS A 1 101 ? 10.896 -30.324 85.513 1.00 47.91 355 LYS A N 1
ATOM 753 C CA . LYS A 1 101 ? 9.605 -29.717 85.914 1.00 50.01 355 LYS A CA 1
ATOM 754 C C . LYS A 1 101 ? 8.507 -30.775 86.025 1.00 54.60 355 LYS A C 1
ATOM 755 O O . LYS A 1 101 ? 7.761 -30.707 86.982 1.00 62.46 355 LYS A O 1
ATOM 761 N N . ALA A 1 102 ? 8.442 -31.721 85.102 1.00 60.07 356 ALA A N 1
ATOM 762 C CA . ALA A 1 102 ? 7.362 -32.732 85.028 1.00 60.11 356 ALA A CA 1
ATOM 763 C C . ALA A 1 102 ? 7.313 -33.740 86.174 1.00 55.89 356 ALA A C 1
ATOM 764 O O . ALA A 1 102 ? 6.210 -34.112 86.550 1.00 59.86 356 ALA A O 1
ATOM 766 N N . GLN A 1 103 ? 8.451 -34.210 86.657 1.00 64.57 357 GLN A N 1
ATOM 767 C CA . GLN A 1 103 ? 8.446 -35.286 87.673 1.00 64.10 357 GLN A CA 1
ATOM 768 C C . GLN A 1 103 ? 9.407 -34.975 88.810 1.00 52.30 357 GLN A C 1
ATOM 769 O O . GLN A 1 103 ? 10.407 -34.333 88.561 1.00 57.78 357 GLN A O 1
ATOM 775 N N . VAL A 1 104 ? 9.088 -35.419 90.012 1.00 54.75 358 VAL A N 1
ATOM 776 C CA . VAL A 1 104 ? 9.987 -35.246 91.179 1.00 53.34 358 VAL A CA 1
ATOM 777 C C . VAL A 1 104 ? 11.253 -36.062 90.939 1.00 59.65 358 VAL A C 1
ATOM 778 O O . VAL A 1 104 ? 12.331 -35.562 91.233 1.00 62.76 358 VAL A O 1
ATOM 782 N N . CYS A 1 105 ? 11.110 -37.273 90.419 1.00 53.64 359 CYS A N 1
ATOM 783 C CA . CYS A 1 105 ? 12.286 -38.100 90.092 1.00 53.72 359 CYS A CA 1
ATOM 784 C C . CYS A 1 105 ? 12.356 -38.238 88.575 1.00 55.81 359 CYS A C 1
ATOM 785 O O . CYS A 1 105 ? 11.427 -38.781 87.991 1.00 64.03 359 CYS A O 1
ATOM 788 N N . VAL A 1 106 ? 13.438 -37.752 87.977 1.00 59.58 360 VAL A N 1
ATOM 789 C CA . VAL A 1 106 ? 13.594 -37.793 86.502 1.00 52.17 360 VAL A CA 1
ATOM 790 C C . VAL A 1 106 ? 14.020 -39.201 86.105 1.00 61.74 360 VAL A C 1
ATOM 791 O O . VAL A 1 106 ? 14.967 -39.726 86.674 1.00 51.29 360 VAL A O 1
ATOM 795 N N . GLU A 1 107 ? 13.303 -39.773 85.157 1.00 68.29 361 GLU A N 1
ATOM 796 C CA . GLU A 1 107 ? 13.594 -41.150 84.727 1.00 61.67 361 GLU A CA 1
ATOM 797 C C . GLU A 1 107 ? 14.914 -41.132 83.978 1.00 58.24 361 GLU A C 1
ATOM 798 O O . GLU A 1 107 ? 15.762 -41.954 84.311 1.00 64.47 361 GLU A O 1
ATOM 804 N N . ASP A 1 108 ? 15.088 -40.197 83.043 1.00 61.42 362 ASP A N 1
ATOM 805 C CA . ASP A 1 108 ? 16.319 -40.259 82.259 1.00 53.41 362 ASP A CA 1
ATOM 806 C C . ASP A 1 108 ? 16.512 -38.946 81.517 1.00 51.10 362 ASP A C 1
ATOM 807 O O . ASP A 1 108 ? 15.545 -38.265 81.169 1.00 55.92 362 ASP A O 1
ATOM 812 N N . ILE A 1 109 ? 17.783 -38.590 81.291 1.00 51.42 363 ILE A N 1
ATOM 813 C CA . ILE A 1 109 ? 18.145 -37.491 80.411 1.00 51.43 363 ILE A CA 1
ATOM 814 C C . ILE A 1 109 ? 19.172 -37.897 79.365 1.00 53.19 363 ILE A C 1
ATOM 815 O O . ILE A 1 109 ? 19.560 -37.071 78.540 1.00 54.78 363 ILE A O 1
ATOM 820 N N . SER A 1 110 ? 19.611 -39.156 79.358 1.00 52.47 364 SER A N 1
ATOM 821 C CA . SER A 1 110 ? 20.697 -39.553 78.469 1.00 52.84 364 SER A CA 1
ATOM 822 C C . SER A 1 110 ? 20.337 -39.402 76.992 1.00 54.87 364 SER A C 1
ATOM 823 O O . SER A 1 110 ? 21.219 -39.112 76.171 1.00 50.55 364 SER A O 1
ATOM 826 N N . ASP A 1 111 ? 19.061 -39.569 76.623 1.00 49.78 365 ASP A N 1
ATOM 827 C CA . ASP A 1 111 ? 18.688 -39.310 75.231 1.00 49.08 365 ASP A CA 1
ATOM 828 C C . ASP A 1 111 ? 18.940 -37.854 74.862 1.00 49.51 365 ASP A C 1
ATOM 829 O O . ASP A 1 111 ? 19.398 -37.557 73.752 1.00 52.74 365 ASP A O 1
ATOM 834 N N . ILE A 1 112 ? 18.678 -36.934 75.792 1.00 50.27 366 ILE A N 1
ATOM 835 C CA . ILE A 1 112 ? 18.941 -35.520 75.536 1.00 52.23 366 ILE A CA 1
ATOM 836 C C . ILE A 1 112 ? 20.435 -35.279 75.361 1.00 49.68 366 ILE A C 1
ATOM 837 O O . ILE A 1 112 ? 20.865 -34.593 74.425 1.00 52.61 366 ILE A O 1
ATOM 842 N N . LEU A 1 113 ? 21.246 -35.854 76.256 1.00 47.52 367 LEU A N 1
ATOM 843 C CA . LEU A 1 113 ? 22.695 -35.668 76.190 1.00 48.08 367 LEU A CA 1
ATOM 844 C C . LEU A 1 113 ? 23.262 -36.204 74.885 1.00 49.67 367 LEU A C 1
ATOM 845 O O . LEU A 1 113 ? 24.029 -35.520 74.208 1.00 54.37 367 LEU A O 1
ATOM 850 N N . GLU A 1 114 ? 22.913 -37.440 74.526 1.00 48.76 368 GLU A N 1
ATOM 851 C CA . GLU A 1 114 ? 23.438 -38.007 73.294 1.00 47.43 368 GLU A CA 1
ATOM 852 C C . GLU A 1 114 ? 22.990 -37.192 72.092 1.00 50.56 368 GLU A C 1
ATOM 853 O O . GLU A 1 114 ? 23.810 -36.772 71.265 1.00 54.90 368 GLU A O 1
ATOM 859 N N . ASP A 1 115 ? 21.684 -36.939 71.994 1.00 50.34 369 ASP A N 1
ATOM 860 C CA . ASP A 1 115 ? 21.144 -36.219 70.846 1.00 50.74 369 ASP A CA 1
ATOM 861 C C . ASP A 1 115 ? 21.857 -34.882 70.642 1.00 51.58 369 ASP A C 1
ATOM 862 O O . ASP A 1 115 ? 22.386 -34.608 69.559 1.00 48.09 369 ASP A O 1
ATOM 867 N N . HIS A 1 116 ? 21.915 -34.050 71.683 1.00 40.65 370 HIS A N 1
ATOM 868 C CA . HIS A 1 116 ? 22.506 -32.727 71.501 1.00 45.59 370 HIS A CA 1
ATOM 869 C C . HIS A 1 116 ? 24.002 -32.817 71.223 1.00 45.24 370 HIS A C 1
ATOM 870 O O . HIS A 1 116 ? 24.533 -32.070 70.395 1.00 43.43 370 HIS A O 1
ATOM 877 N N . ALA A 1 117 ? 24.700 -33.737 71.887 1.00 43.19 371 ALA A N 1
ATOM 878 C CA . ALA A 1 117 ? 26.113 -33.907 71.583 1.00 45.91 371 ALA A CA 1
ATOM 879 C C . ALA A 1 117 ? 26.325 -34.382 70.146 1.00 49.57 371 ALA A C 1
ATOM 880 O O . ALA A 1 117 ? 27.324 -34.017 69.518 1.00 51.91 371 ALA A O 1
ATOM 882 N N . GLN A 1 118 ? 25.395 -35.168 69.596 1.00 46.78 372 GLN A N 1
ATOM 883 C CA . GLN A 1 118 ? 25.556 -35.640 68.223 1.00 50.65 372 GLN A CA 1
ATOM 884 C C . GLN A 1 118 ? 25.062 -34.632 67.195 1.00 51.39 372 GLN A C 1
ATOM 885 O O . GLN A 1 118 ? 25.659 -34.496 66.123 1.00 56.64 372 GLN A O 1
ATOM 891 N N . HIS A 1 119 ? 23.95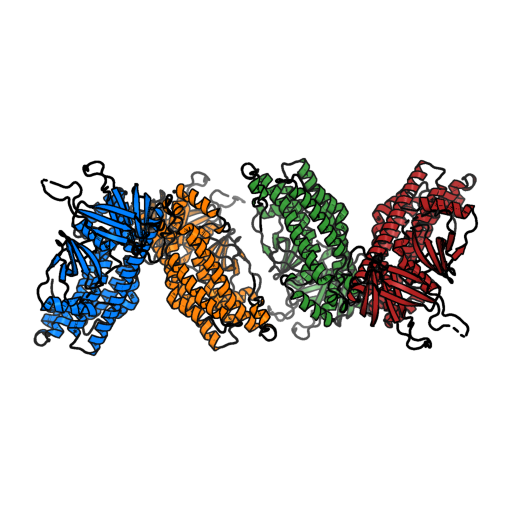5 -33.948 67.476 1.00 48.97 373 HIS A N 1
ATOM 892 C CA . HIS A 1 119 ? 23.243 -33.223 66.435 1.00 48.45 373 HIS A CA 1
ATOM 893 C C . HIS A 1 119 ? 23.120 -31.723 66.650 1.00 53.37 373 HIS A C 1
ATOM 894 O O . HIS A 1 119 ? 22.704 -31.027 65.716 1.00 48.93 373 HIS A O 1
ATOM 901 N N . HIS A 1 120 ? 23.443 -31.197 67.832 1.00 40.08 374 HIS A N 1
ATOM 902 C CA . HIS A 1 120 ? 23.199 -29.787 68.081 1.00 46.04 374 HIS A CA 1
ATOM 903 C C . HIS A 1 120 ? 24.372 -29.031 68.668 1.00 43.95 374 HIS A C 1
ATOM 904 O O . HIS A 1 120 ? 24.244 -27.826 68.879 1.00 43.03 374 HIS A O 1
ATOM 911 N N . PHE A 1 121 ? 25.503 -29.681 68.930 1.00 46.89 375 PHE A N 1
ATOM 912 C CA . PHE A 1 121 ? 26.627 -29.013 69.571 1.00 45.37 375 PHE A CA 1
ATOM 913 C C . PHE A 1 121 ? 27.748 -28.686 68.591 1.00 44.74 375 PHE A C 1
ATOM 914 O O . PHE A 1 121 ? 28.837 -28.290 69.019 1.00 41.73 375 PHE A O 1
ATOM 922 N N . HIS A 1 122 ? 27.503 -28.816 67.290 1.00 42.45 376 HIS A N 1
ATOM 923 C CA . HIS A 1 122 ? 28.524 -28.446 66.317 1.00 47.55 376 HIS A CA 1
ATOM 924 C C . HIS A 1 122 ? 29.085 -27.040 66.530 1.00 46.09 376 HIS A C 1
ATOM 925 O O . HIS A 1 122 ? 30.298 -26.859 66.335 1.00 40.73 376 HIS A O 1
ATOM 932 N N . PRO A 1 123 ? 28.305 -26.018 66.900 1.00 43.22 377 PRO A N 1
ATOM 933 C CA . PRO A 1 123 ? 28.926 -24.698 67.108 1.00 39.10 377 PRO A CA 1
ATOM 934 C C . PRO A 1 123 ? 30.023 -24.672 68.151 1.00 42.14 377 PRO A C 1
ATOM 935 O O . PRO A 1 123 ? 30.863 -23.769 68.099 1.00 43.93 377 PRO A O 1
ATOM 939 N N . TYR A 1 124 ? 30.079 -25.637 69.068 1.00 44.09 378 TYR A N 1
ATOM 940 C CA . TYR A 1 124 ? 31.214 -25.701 69.985 1.00 37.92 378 TYR A CA 1
ATOM 941 C C . TYR A 1 124 ? 32.520 -25.917 69.239 1.00 39.02 378 TYR A C 1
ATOM 942 O O . TYR A 1 124 ? 33.562 -25.400 69.651 1.00 38.30 378 TYR A O 1
ATOM 951 N N . ILE A 1 125 ? 32.483 -26.679 68.147 1.00 33.76 379 ILE A N 1
ATOM 952 C CA . ILE A 1 125 ? 33.700 -26.984 67.407 1.00 37.34 379 ILE A CA 1
ATOM 953 C C . ILE A 1 125 ? 34.282 -25.721 66.786 1.00 41.63 379 ILE A C 1
ATOM 954 O O . ILE A 1 125 ? 35.495 -25.474 66.858 1.00 39.13 379 ILE A O 1
ATOM 959 N N . ALA A 1 126 ? 33.434 -24.902 66.168 1.00 33.67 380 ALA A N 1
ATOM 960 C CA . ALA A 1 126 ? 33.950 -23.691 65.550 1.00 42.84 380 ALA A CA 1
ATOM 961 C C . ALA A 1 126 ? 34.441 -22.724 66.612 1.00 40.08 380 ALA A C 1
ATOM 962 O O . ALA A 1 126 ? 35.528 -22.158 66.482 1.00 36.56 380 ALA A O 1
ATOM 964 N N . TYR A 1 127 ? 33.666 -22.549 67.683 1.00 36.06 381 TYR A N 1
ATOM 965 C CA . TYR A 1 127 ? 34.074 -21.638 68.747 1.00 32.25 381 TYR A CA 1
ATOM 966 C C . TYR A 1 127 ? 35.426 -22.039 69.323 1.00 34.91 381 TYR A C 1
ATOM 967 O O . TYR A 1 127 ? 36.335 -21.210 69.430 1.00 35.90 381 TYR A O 1
ATOM 976 N N . CYS A 1 128 ? 35.582 -23.313 69.695 1.00 33.57 382 CYS A N 1
ATOM 977 C CA . CYS A 1 128 ? 36.856 -23.753 70.253 1.00 37.26 382 CYS A CA 1
ATOM 978 C C . CYS A 1 128 ? 37.971 -23.612 69.236 1.00 38.27 382 CYS A C 1
ATOM 979 O O . CYS A 1 128 ? 39.081 -23.199 69.584 1.00 40.15 382 CYS A O 1
ATOM 982 N N . SER A 1 129 ? 37.700 -23.950 67.990 1.00 38.65 383 SER A N 1
ATOM 983 C CA . SER A 1 129 ? 38.720 -23.859 66.920 1.00 37.59 383 SER A CA 1
ATOM 984 C C . SER A 1 129 ? 39.188 -22.416 66.710 1.00 36.94 383 SER A C 1
ATOM 985 O O . SER A 1 129 ? 40.338 -22.250 66.372 1.00 38.10 383 SER A O 1
ATOM 988 N N . ASN A 1 130 ? 38.349 -21.423 66.986 1.00 35.96 384 ASN A N 1
ATOM 989 C CA . ASN A 1 130 ? 38.691 -20.011 66.783 1.00 39.04 384 ASN A CA 1
ATOM 990 C C . ASN A 1 130 ? 39.551 -19.424 67.907 1.00 36.20 384 ASN A C 1
ATOM 991 O O . ASN A 1 130 ? 40.003 -18.273 67.799 1.00 34.52 384 ASN A O 1
ATOM 996 N N . GLU A 1 131 ? 39.800 -20.141 68.990 1.00 39.09 385 GLU A N 1
ATOM 997 C CA . GLU A 1 131 ? 40.521 -19.594 70.175 1.00 41.62 385 GLU A CA 1
ATOM 998 C C . GLU A 1 131 ? 41.783 -18.790 69.847 1.00 36.87 385 GLU A C 1
ATOM 999 O O . GLU A 1 131 ? 41.937 -17.726 70.413 1.00 40.11 385 GLU A O 1
ATOM 1005 N N . VAL A 1 132 ? 42.650 -19.296 68.985 1.00 33.41 386 VAL A N 1
ATOM 1006 C CA . VAL A 1 132 ? 43.922 -18.615 68.626 1.00 29.96 386 VAL A CA 1
ATOM 1007 C C . VAL A 1 132 ? 43.654 -17.183 68.165 1.00 39.62 386 VAL A C 1
ATOM 1008 O O . VAL A 1 132 ? 44.322 -16.297 68.641 1.00 40.47 386 VAL A O 1
ATOM 1012 N N . TYR A 1 133 ? 42.661 -16.977 67.319 1.00 33.54 387 TYR A N 1
ATOM 1013 C CA . TYR A 1 133 ? 42.379 -15.644 66.750 1.00 39.74 387 TYR A CA 1
ATOM 1014 C C . TYR A 1 133 ? 41.710 -14.738 67.782 1.00 37.62 387 TYR A C 1
ATOM 1015 O O . TYR A 1 133 ? 42.057 -13.584 67.811 1.00 39.49 387 TYR A O 1
ATOM 1024 N N . GLN A 1 134 ? 40.840 -15.283 68.615 1.00 32.95 388 GLN A N 1
ATOM 1025 C CA . GLN A 1 134 ? 40.209 -14.522 69.714 1.00 39.03 388 GLN A CA 1
ATOM 1026 C C . GLN A 1 134 ? 41.304 -13.988 70.627 1.00 40.22 388 GLN A C 1
ATOM 1027 O O . GLN A 1 134 ? 41.246 -12.819 70.969 1.00 35.93 388 GLN A O 1
ATOM 1033 N N . GLN A 1 135 ? 42.280 -14.822 70.938 1.00 32.99 389 GLN A N 1
ATOM 1034 C CA . GLN A 1 135 ? 43.394 -14.416 71.810 1.00 35.17 389 GLN A CA 1
ATOM 1035 C C . GLN A 1 135 ? 44.233 -13.330 71.138 1.00 41.40 389 GLN A C 1
ATOM 1036 O O . GLN A 1 135 ? 44.486 -12.318 71.772 1.00 44.02 389 GLN A O 1
ATOM 1042 N N . ARG A 1 136 ? 44.606 -13.530 69.884 1.00 41.59 390 ARG A N 1
ATOM 1043 C CA . ARG A 1 136 ? 45.458 -12.545 69.189 1.00 39.53 390 ARG A CA 1
ATOM 1044 C C . ARG A 1 136 ? 44.702 -11.234 69.012 1.00 41.47 390 ARG A C 1
ATOM 1045 O O . ARG A 1 136 ? 45.325 -10.201 69.124 1.00 45.18 390 ARG A O 1
ATOM 1053 N N . THR A 1 137 ? 43.405 -11.307 68.754 1.00 39.03 391 THR A N 1
ATOM 1054 C CA . THR A 1 137 ? 42.587 -10.100 68.522 1.00 42.82 391 THR A CA 1
ATOM 1055 C C . THR A 1 137 ? 42.477 -9.317 69.822 1.00 38.22 391 THR A C 1
ATOM 1056 O O . THR A 1 137 ? 42.690 -8.130 69.777 1.00 46.42 391 THR A O 1
ATOM 1060 N N . LEU A 1 138 ? 42.237 -9.997 70.932 1.00 39.86 392 LEU A N 1
ATOM 1061 C CA . LEU A 1 138 ? 42.154 -9.327 72.246 1.00 41.57 392 LEU A CA 1
ATOM 1062 C C . LEU A 1 138 ? 43.509 -8.731 72.617 1.00 46.90 392 LEU A C 1
ATOM 1063 O O . LEU A 1 138 ? 43.537 -7.617 73.080 1.00 41.24 392 LEU A O 1
ATOM 1068 N N . GLN A 1 139 ? 44.589 -9.440 72.344 1.00 48.00 393 GLN A N 1
ATOM 1069 C CA . GLN A 1 139 ? 45.934 -8.937 72.676 1.00 46.13 393 GLN A CA 1
ATOM 1070 C C . GLN A 1 139 ? 46.182 -7.643 71.913 1.00 44.67 393 GLN A C 1
ATOM 1071 O O . GLN A 1 139 ? 46.581 -6.679 72.528 1.00 48.54 393 GLN A O 1
ATOM 1077 N N . LYS A 1 140 ? 45.916 -7.647 70.622 1.00 42.63 394 LYS A N 1
ATOM 1078 C CA . LYS A 1 140 ? 46.191 -6.455 69.799 1.00 43.88 394 LYS A CA 1
ATOM 1079 C C . LYS A 1 140 ? 45.316 -5.289 70.241 1.00 48.31 394 LYS A C 1
ATOM 1080 O O . LYS A 1 140 ? 45.829 -4.193 70.361 1.00 48.98 394 LYS A O 1
ATOM 1086 N N . LEU A 1 141 ? 44.045 -5.550 70.494 1.00 44.13 395 LEU A N 1
ATOM 1087 C CA . LEU A 1 141 ? 43.131 -4.467 70.903 1.00 46.44 395 LEU A CA 1
ATOM 1088 C C . LEU A 1 141 ? 43.595 -3.900 72.239 1.00 46.88 395 LEU A C 1
ATOM 1089 O O . LEU A 1 141 ? 43.611 -2.695 72.386 1.00 52.50 395 LEU A O 1
ATOM 1094 N N . SER A 1 142 ? 43.979 -4.761 73.161 1.00 47.73 396 SER A N 1
ATOM 1095 C CA . SER A 1 142 ? 44.435 -4.324 74.493 1.00 45.76 396 SER A CA 1
ATOM 1096 C C . SER A 1 142 ? 45.738 -3.538 74.387 1.00 53.62 396 SER A C 1
ATOM 1097 O O . SER A 1 142 ? 45.861 -2.523 75.045 1.00 52.51 396 SER A O 1
ATOM 1100 N N . ASN A 1 143 ? 46.674 -4.021 73.589 1.00 53.49 397 ASN A N 1
ATOM 1101 C CA . ASN A 1 143 ? 47.985 -3.359 73.420 1.00 53.87 397 ASN A CA 1
ATOM 1102 C C . ASN A 1 143 ? 47.918 -2.056 72.626 1.00 58.34 397 ASN A C 1
ATOM 1103 O O . ASN A 1 143 ? 48.606 -1.116 73.010 1.00 58.37 397 ASN A O 1
ATOM 1108 N N . SER A 1 144 ? 47.118 -1.994 71.571 1.00 49.42 398 SER A N 1
ATOM 1109 C CA . SER A 1 144 ? 47.202 -0.831 70.661 1.00 52.81 398 SER A CA 1
ATOM 1110 C C . SER A 1 144 ? 45.922 -0.023 70.458 1.00 49.40 398 SER A C 1
ATOM 1111 O O . SER A 1 144 ? 45.974 0.885 69.644 1.00 55.70 398 SER A O 1
ATOM 1114 N N . ASN A 1 145 ? 44.822 -0.346 71.119 1.00 48.88 399 ASN A N 1
ATOM 1115 C CA . ASN A 1 145 ? 43.550 0.368 70.845 1.00 49.33 399 ASN A CA 1
ATOM 1116 C C . ASN A 1 145 ? 43.084 1.048 72.122 1.00 51.37 399 ASN A C 1
ATOM 1117 O O . ASN A 1 145 ? 42.478 0.382 72.956 1.00 45.69 399 ASN A O 1
ATOM 1122 N N . ALA A 1 146 ? 43.329 2.342 72.228 1.00 46.77 400 ALA A N 1
ATOM 1123 C CA . ALA A 1 146 ? 43.007 3.023 73.481 1.00 51.63 400 ALA A CA 1
ATOM 1124 C C . ALA A 1 146 ? 41.505 3.146 73.683 1.00 46.55 400 ALA A C 1
ATOM 1125 O O . ALA A 1 146 ? 41.011 2.998 74.808 1.00 51.95 400 ALA A O 1
ATOM 1127 N N . ALA A 1 147 ? 40.766 3.437 72.608 1.00 46.24 401 ALA A N 1
ATOM 1128 C CA . ALA A 1 147 ? 39.315 3.532 72.707 1.00 47.72 401 ALA A CA 1
ATOM 1129 C C . ALA A 1 147 ? 38.720 2.213 73.182 1.00 45.94 401 ALA A C 1
ATOM 1130 O O . ALA A 1 147 ? 37.804 2.197 74.013 1.00 45.03 401 ALA A O 1
ATOM 1132 N N . PHE A 1 148 ? 39.262 1.085 72.720 1.00 48.49 402 PHE A N 1
ATOM 1133 C CA . PHE A 1 148 ? 38.781 -0.252 73.149 1.00 40.08 402 PHE A CA 1
ATOM 1134 C C . PHE A 1 148 ? 39.013 -0.406 74.647 1.00 50.42 402 PHE A C 1
ATOM 1135 O O . PHE A 1 148 ? 38.109 -0.839 75.333 1.00 47.61 402 PHE A O 1
ATOM 1143 N N . ARG A 1 149 ? 40.182 -0.026 75.136 1.00 48.04 403 ARG A N 1
ATOM 1144 C CA . ARG A 1 149 ? 40.508 -0.205 76.566 1.00 51.89 403 ARG A CA 1
ATOM 1145 C C . ARG A 1 149 ? 39.549 0.618 77.421 1.00 48.17 403 ARG A C 1
ATOM 1146 O O . ARG A 1 149 ? 39.146 0.126 78.456 1.00 49.61 403 ARG A O 1
ATOM 1154 N N . ASP A 1 150 ? 39.186 1.807 76.961 1.00 51.54 404 ASP A N 1
ATOM 1155 C CA . ASP A 1 150 ? 38.299 2.665 77.749 1.00 49.86 404 ASP A CA 1
ATOM 1156 C C . ASP A 1 150 ? 36.879 2.113 77.798 1.00 44.62 404 ASP A C 1
ATOM 1157 O O . ASP A 1 150 ? 36.297 1.956 78.876 1.00 49.72 404 ASP A O 1
ATOM 1162 N N . VAL A 1 151 ? 36.301 1.816 76.635 1.00 48.44 405 VAL A N 1
ATOM 1163 C CA . VAL A 1 151 ? 34.956 1.260 76.616 1.00 43.57 405 VAL A CA 1
ATOM 1164 C C . VAL A 1 151 ? 34.921 -0.062 77.367 1.00 43.44 405 VAL A C 1
ATOM 1165 O O . VAL A 1 151 ? 33.992 -0.330 78.139 1.00 46.48 405 VAL A O 1
ATOM 1169 N N . LEU A 1 152 ? 35.928 -0.914 77.150 1.00 40.43 406 LEU A N 1
ATOM 1170 C CA . LEU A 1 152 ? 35.946 -2.200 77.838 1.00 48.28 406 LEU A CA 1
ATOM 1171 C C . LEU A 1 152 ? 35.959 -2.004 79.341 1.00 50.73 406 LEU A C 1
ATOM 1172 O O . LEU A 1 152 ? 35.216 -2.675 80.068 1.00 48.77 406 LEU A O 1
ATOM 1177 N N . LYS A 1 153 ? 36.780 -1.062 79.816 1.00 46.50 407 LYS A N 1
ATOM 1178 C CA . LYS A 1 153 ? 36.891 -0.807 81.248 1.00 52.55 407 LYS A CA 1
ATOM 1179 C C . LYS A 1 153 ? 35.568 -0.318 81.826 1.00 58.13 407 LYS A C 1
ATOM 1180 O O . LYS A 1 153 ? 35.198 -0.691 82.948 1.00 60.75 407 LYS A O 1
ATOM 1186 N N . GLU A 1 154 ? 34.832 0.510 81.071 1.00 51.65 408 GLU A N 1
ATOM 1187 C CA . GLU A 1 154 ? 33.544 0.995 81.570 1.00 54.86 408 GLU A CA 1
ATOM 1188 C C . GLU A 1 154 ? 32.497 -0.113 81.596 1.00 46.52 408 GLU A C 1
ATOM 1189 O O . GLU A 1 154 ? 31.695 -0.189 82.533 1.00 56.37 408 GLU A O 1
ATOM 1195 N N . ILE A 1 155 ? 32.493 -0.996 80.599 1.00 43.95 409 ILE A N 1
ATOM 1196 C CA . ILE A 1 155 ? 31.523 -2.089 80.618 1.00 49.64 409 ILE A CA 1
ATOM 1197 C C . ILE A 1 155 ? 31.760 -2.996 81.815 1.00 46.18 409 ILE A C 1
ATOM 1198 O O . ILE A 1 155 ? 30.813 -3.463 82.462 1.00 50.46 409 ILE A O 1
ATOM 1203 N N . GLU A 1 156 ? 33.025 -3.264 82.127 1.00 42.68 410 GLU A N 1
ATOM 1204 C CA . GLU A 1 156 ? 33.325 -4.233 83.162 1.00 50.70 410 GLU A CA 1
ATOM 1205 C C . GLU A 1 156 ? 32.968 -3.719 84.549 1.00 50.88 410 GLU A C 1
ATOM 1206 O O . GLU A 1 156 ? 32.748 -4.535 85.445 1.00 48.74 410 GLU A O 1
ATOM 1212 N N . LYS A 1 157 ? 32.857 -2.395 84.736 1.00 44.62 411 LYS A N 1
ATOM 1213 C CA . LYS A 1 157 ? 32.364 -1.875 86.009 1.00 51.82 411 LYS A CA 1
ATOM 1214 C C . LYS A 1 157 ? 30.871 -2.121 86.204 1.00 54.85 411 LYS A C 1
ATOM 1215 O O . LYS A 1 157 ? 30.393 -2.042 87.339 1.00 58.66 411 LYS A O 1
ATOM 1221 N N . ARG A 1 158 ? 30.129 -2.398 85.139 1.00 50.37 412 ARG A N 1
ATOM 1222 C CA . ARG A 1 158 ? 28.687 -2.556 85.271 1.00 54.84 412 ARG A CA 1
ATOM 1223 C C . ARG A 1 158 ? 28.380 -3.745 86.176 1.00 56.17 412 ARG A C 1
ATOM 1224 O O . ARG A 1 158 ? 28.990 -4.815 86.026 1.00 57.41 412 ARG A O 1
ATOM 1232 N N . PRO A 1 159 ? 27.425 -3.609 87.094 1.00 45.67 413 PRO A N 1
ATOM 1233 C CA . PRO A 1 159 ? 27.088 -4.731 87.988 1.00 42.85 413 PRO A CA 1
ATOM 1234 C C . PRO A 1 159 ? 26.787 -6.030 87.276 1.00 50.81 413 PRO A C 1
ATOM 1235 O O . PRO A 1 159 ? 27.082 -7.099 87.822 1.00 59.25 413 PRO A O 1
ATOM 1239 N N . ALA A 1 160 ? 26.226 -5.981 86.068 1.00 52.39 414 ALA A N 1
ATOM 1240 C CA . ALA A 1 160 ? 25.803 -7.207 85.405 1.00 45.71 414 ALA A CA 1
ATOM 1241 C C . ALA A 1 160 ? 26.960 -8.178 85.217 1.00 53.79 414 ALA A C 1
ATOM 1242 O O . ALA A 1 160 ? 26.743 -9.393 85.140 1.00 55.91 414 ALA A O 1
ATOM 1244 N N . CYS A 1 161 ? 28.194 -7.669 85.161 1.00 41.04 415 CYS A N 1
ATOM 1245 C CA . CYS A 1 161 ? 29.363 -8.515 84.958 1.00 49.78 415 CYS A CA 1
ATOM 1246 C C . CYS A 1 161 ? 29.794 -9.249 86.213 1.00 56.95 415 CYS A C 1
ATOM 1247 O O . CYS A 1 161 ? 30.594 -10.189 86.115 1.00 53.74 415 CYS A O 1
ATOM 1250 N N . GLY A 1 162 ? 29.321 -8.818 87.381 1.00 55.40 416 GLY A N 1
ATOM 1251 C CA . GLY A 1 162 ? 29.646 -9.496 88.627 1.00 47.65 416 GLY A CA 1
ATOM 1252 C C . GLY A 1 162 ? 31.112 -9.464 88.993 1.00 50.54 416 GLY A C 1
ATOM 1253 O O . GLY A 1 162 ? 31.585 -10.374 89.679 1.00 51.67 416 GLY A O 1
ATOM 1254 N N . GLY A 1 163 ? 31.851 -8.441 88.549 1.00 53.53 417 GLY A N 1
ATOM 1255 C CA . GLY A 1 163 ? 33.279 -8.355 88.799 1.00 48.28 417 GLY A CA 1
ATOM 1256 C C . GLY A 1 163 ? 34.146 -9.170 87.863 1.00 56.78 417 GLY A C 1
ATOM 1257 O O . GLY A 1 163 ? 35.367 -9.204 88.049 1.00 59.58 417 GLY A O 1
ATOM 1258 N N . LEU A 1 164 ? 33.567 -9.814 86.862 1.00 50.15 418 LEU A N 1
ATOM 1259 C CA . LEU A 1 164 ? 34.432 -10.637 86.027 1.00 54.00 418 LEU A CA 1
ATOM 1260 C C . LEU A 1 164 ? 34.808 -9.907 84.737 1.00 48.67 418 LEU A C 1
ATOM 1261 O O . LEU A 1 164 ? 33.998 -9.156 84.187 1.00 47.49 418 LEU A O 1
ATOM 1266 N N . PRO A 1 165 ? 36.021 -10.103 84.231 1.00 53.07 419 PRO A N 1
ATOM 1267 C CA . PRO A 1 165 ? 36.418 -9.455 82.978 1.00 42.97 419 PRO A CA 1
ATOM 1268 C C . PRO A 1 165 ? 35.872 -10.205 81.772 1.00 41.63 419 PRO A C 1
ATOM 1269 O O . PRO A 1 165 ? 35.464 -11.365 81.871 1.00 43.84 419 PRO A O 1
ATOM 1273 N N . MET A 1 166 ? 35.876 -9.511 80.618 1.00 44.79 420 MET A N 1
ATOM 1274 C CA . MET A 1 166 ? 35.338 -10.087 79.378 1.00 40.89 420 MET A CA 1
ATOM 1275 C C . MET A 1 166 ? 35.995 -11.422 79.033 1.00 38.53 420 MET A C 1
ATOM 1276 O O . MET A 1 166 ? 35.310 -12.352 78.592 1.00 42.15 420 MET A O 1
ATOM 1281 N N . ILE A 1 167 ? 37.314 -11.548 79.243 1.00 40.02 421 ILE A N 1
ATOM 1282 C CA . ILE A 1 167 ? 38.015 -12.774 78.849 1.00 41.27 421 ILE A CA 1
ATOM 1283 C C . ILE A 1 167 ? 37.476 -13.989 79.602 1.00 42.79 421 ILE A C 1
ATOM 1284 O O . ILE A 1 167 ? 37.392 -15.090 79.046 1.00 40.32 421 ILE A O 1
ATOM 1289 N N . SER A 1 168 ? 37.077 -13.815 80.860 1.00 36.74 422 SER A N 1
ATOM 1290 C CA . SER A 1 168 ? 36.570 -14.970 81.589 1.00 34.76 422 SER A CA 1
ATOM 1291 C C . SER A 1 168 ? 35.232 -15.431 81.030 1.00 33.51 422 SER A C 1
ATOM 1292 O O . SER A 1 168 ? 34.920 -16.621 81.070 1.00 40.81 422 SER A O 1
ATOM 1295 N N . PHE A 1 169 ? 34.439 -14.521 80.485 1.00 37.00 423 PHE A N 1
ATOM 1296 C CA . PHE A 1 169 ? 33.213 -14.929 79.802 1.00 34.80 423 PHE A CA 1
ATOM 1297 C C . PHE A 1 169 ? 33.519 -15.637 78.482 1.00 40.96 423 PHE A C 1
ATOM 1298 O O . PHE A 1 169 ? 32.858 -16.624 78.127 1.00 35.93 423 PHE A O 1
ATOM 1306 N N . LEU A 1 170 ? 34.520 -15.145 77.743 1.00 37.34 424 LEU A N 1
ATOM 1307 C CA . LEU A 1 170 ? 34.806 -15.660 76.401 1.00 38.67 424 LEU A CA 1
ATOM 1308 C C . LEU A 1 170 ? 35.294 -17.107 76.429 1.00 40.05 424 LEU A C 1
ATOM 1309 O O . LEU A 1 170 ? 35.110 -17.842 75.452 1.00 35.13 424 LEU A O 1
ATOM 1314 N N . ILE A 1 171 ? 35.925 -17.544 77.525 1.00 35.85 425 ILE A N 1
ATOM 1315 C CA . ILE A 1 171 ? 36.416 -18.915 77.565 1.00 40.39 425 ILE A CA 1
ATOM 1316 C C . ILE A 1 171 ? 35.422 -19.873 78.214 1.00 41.92 425 ILE A C 1
ATOM 1317 O O . ILE A 1 171 ? 35.719 -21.070 78.343 1.00 39.88 425 ILE A O 1
ATOM 1322 N N . LEU A 1 172 ? 34.241 -19.395 78.601 1.00 32.76 426 LEU A N 1
ATOM 1323 C CA . LEU A 1 172 ? 33.280 -20.283 79.252 1.00 38.55 426 LEU A CA 1
ATOM 1324 C C . LEU A 1 172 ? 32.866 -21.455 78.374 1.00 39.39 426 LEU A C 1
ATOM 1325 O O . LEU A 1 172 ? 32.742 -22.573 78.906 1.00 38.92 426 LEU A O 1
ATOM 1330 N N . PRO A 1 173 ? 32.648 -21.296 77.068 1.00 35.95 427 PRO A N 1
ATOM 1331 C CA . PRO A 1 173 ? 32.277 -22.473 76.268 1.00 36.09 427 PRO A CA 1
ATOM 1332 C C . PRO A 1 173 ? 33.347 -23.540 76.230 1.00 36.90 427 PRO A C 1
ATOM 1333 O O . PRO A 1 173 ? 33.009 -24.729 76.241 1.00 40.46 427 PRO A O 1
ATOM 1337 N N . MET A 1 174 ? 34.630 -23.168 76.175 1.00 36.25 428 MET A N 1
ATOM 1338 C CA . MET A 1 174 ? 35.669 -24.193 76.202 1.00 34.54 428 MET A CA 1
ATOM 1339 C C . MET A 1 174 ? 35.660 -24.922 77.539 1.00 38.29 428 MET A C 1
ATOM 1340 O O . MET A 1 174 ? 35.808 -26.149 77.596 1.00 44.87 428 MET A O 1
ATOM 1345 N N . GLN A 1 175 ? 35.465 -24.183 78.632 1.00 41.11 429 GLN A N 1
ATOM 1346 C CA . GLN A 1 175 ? 35.411 -24.819 79.942 1.00 39.55 429 GLN A CA 1
ATOM 1347 C C . GLN A 1 175 ? 34.182 -25.704 80.072 1.00 36.93 429 GLN A C 1
ATOM 1348 O O . GLN A 1 175 ? 34.282 -26.840 80.534 1.00 47.18 429 GLN A O 1
ATOM 1354 N N . ARG A 1 176 ? 33.037 -25.238 79.578 1.00 41.54 430 ARG A N 1
ATOM 1355 C CA . ARG A 1 176 ? 31.806 -26.004 79.704 1.00 37.57 430 ARG A CA 1
ATOM 1356 C C . ARG A 1 176 ? 31.885 -27.324 78.956 1.00 41.24 430 ARG A C 1
ATOM 1357 O O . ARG A 1 176 ? 31.510 -28.373 79.493 1.00 43.69 430 ARG A O 1
ATOM 1365 N N . VAL A 1 177 ? 32.357 -27.297 77.704 1.00 41.69 431 VAL A N 1
ATOM 1366 C CA . VAL A 1 177 ? 32.289 -28.515 76.905 1.00 39.28 431 VAL A CA 1
ATOM 1367 C C . VAL A 1 177 ? 33.211 -29.582 77.492 1.00 47.32 431 VAL A C 1
ATOM 1368 O O . VAL A 1 177 ? 32.902 -30.777 77.426 1.00 42.99 431 VAL A O 1
ATOM 1372 N N . THR A 1 178 ? 34.340 -29.185 78.092 1.00 39.98 432 THR A N 1
ATOM 1373 C CA . THR A 1 178 ? 35.242 -30.187 78.658 1.00 43.27 432 THR A CA 1
ATOM 1374 C C . THR A 1 178 ? 34.768 -30.690 80.005 1.00 49.06 432 THR A C 1
ATOM 1375 O O . THR A 1 178 ? 35.356 -31.630 80.538 1.00 45.71 432 THR A O 1
ATOM 1379 N N . ARG A 1 179 ? 33.730 -30.082 80.568 1.00 41.61 433 ARG A N 1
ATOM 1380 C CA . ARG A 1 179 ? 33.168 -30.575 81.809 1.00 48.24 433 ARG A CA 1
ATOM 1381 C C . ARG A 1 179 ? 32.013 -31.541 81.596 1.00 42.84 433 ARG A C 1
ATOM 1382 O O . ARG A 1 179 ? 31.760 -32.379 82.468 1.00 51.91 433 ARG A O 1
ATOM 1390 N N . LEU A 1 180 ? 31.314 -31.443 80.470 1.00 42.98 434 LEU A N 1
ATOM 1391 C CA . LEU A 1 180 ? 30.204 -32.353 80.210 1.00 37.35 434 LEU A CA 1
ATOM 1392 C C . LEU A 1 180 ? 30.578 -33.829 80.295 1.00 46.59 434 LEU A C 1
ATOM 1393 O O . LEU A 1 180 ? 29.780 -34.595 80.864 1.00 48.46 434 LEU A O 1
ATOM 1398 N N . PRO A 1 181 ? 31.720 -34.307 79.776 1.00 39.39 435 PRO A N 1
ATOM 1399 C CA . PRO A 1 181 ? 32.017 -35.737 79.970 1.00 45.74 435 PRO A CA 1
ATOM 1400 C C . PRO A 1 181 ? 32.233 -36.100 81.428 1.00 46.04 435 PRO A C 1
ATOM 1401 O O . PRO A 1 181 ? 31.876 -37.215 81.826 1.00 48.37 435 PRO A O 1
ATOM 1405 N N . LEU A 1 182 ? 32.787 -35.196 82.247 1.00 44.16 436 LEU A N 1
ATOM 1406 C CA . LEU A 1 182 ? 32.924 -35.503 83.670 1.00 47.68 436 LEU A CA 1
ATOM 1407 C C . LEU A 1 182 ? 31.553 -35.642 84.321 1.00 51.45 436 LEU A C 1
ATOM 1408 O O . LEU A 1 182 ? 31.324 -36.562 85.119 1.00 52.95 436 LEU A O 1
ATOM 1413 N N . LEU A 1 183 ? 30.618 -34.756 83.964 1.00 45.96 437 LEU A N 1
ATOM 1414 C CA . LEU A 1 183 ? 29.277 -34.835 84.529 1.00 47.70 437 LEU A CA 1
ATOM 1415 C C . LEU A 1 183 ? 28.517 -36.032 83.976 1.00 49.50 437 LEU A C 1
ATOM 1416 O O . LEU A 1 183 ? 27.756 -36.677 84.701 1.00 45.02 437 LEU A O 1
ATOM 1421 N N . THR A 1 184 ? 28.723 -36.357 82.699 1.00 49.23 438 THR A N 1
ATOM 1422 C CA . THR A 1 184 ? 28.084 -37.543 82.142 1.00 48.60 438 THR A CA 1
ATOM 1423 C C . THR A 1 184 ? 28.684 -38.821 82.708 1.00 49.76 438 THR A C 1
ATOM 1424 O O . THR A 1 184 ? 27.967 -39.814 82.888 1.00 52.74 438 THR A O 1
ATOM 1428 N N . ASP A 1 185 ? 29.983 -38.824 83.014 1.00 48.49 439 ASP A N 1
ATOM 1429 C CA . ASP A 1 185 ? 30.568 -40.027 83.593 1.00 50.01 439 ASP A CA 1
ATOM 1430 C C . ASP A 1 185 ? 29.987 -40.296 84.975 1.00 51.68 439 ASP A C 1
ATOM 1431 O O . ASP A 1 185 ? 29.667 -41.442 85.309 1.00 48.55 439 ASP A O 1
ATOM 1436 N N . THR A 1 186 ? 29.848 -39.251 85.791 1.00 51.32 440 THR A N 1
ATOM 1437 C CA . THR A 1 186 ? 29.194 -39.405 87.084 1.00 49.92 440 THR A CA 1
ATOM 1438 C C . THR A 1 186 ? 27.793 -39.988 86.921 1.00 58.60 440 THR A C 1
ATOM 1439 O O . THR A 1 186 ? 27.407 -40.910 87.648 1.00 59.33 440 THR A O 1
ATOM 1443 N N . LEU A 1 187 ? 27.026 -39.467 85.956 1.00 52.86 441 LEU A N 1
ATOM 1444 C CA . LEU A 1 187 ? 25.680 -39.968 85.708 1.00 51.75 441 LEU A CA 1
ATOM 1445 C C . LEU A 1 187 ? 25.691 -41.449 85.348 1.00 59.67 441 LEU A C 1
ATOM 1446 O O . LEU A 1 187 ? 24.821 -42.203 85.799 1.00 64.34 441 LEU A O 1
ATOM 1451 N N . CYS A 1 188 ? 26.658 -41.884 84.530 1.00 58.71 442 CYS A N 1
ATOM 1452 C CA . CYS A 1 188 ? 26.776 -43.308 84.209 1.00 60.81 442 CYS A CA 1
ATOM 1453 C C . CYS A 1 188 ? 26.969 -44.129 85.473 1.00 58.63 442 CYS A C 1
ATOM 1454 O O . CYS A 1 188 ? 26.266 -45.124 85.699 1.00 56.66 442 CYS A O 1
ATOM 1457 N N . LEU A 1 189 ? 27.929 -43.716 86.306 1.00 55.65 443 LEU A N 1
ATOM 1458 C CA . LEU A 1 189 ? 28.241 -44.409 87.552 1.00 64.71 443 LEU A CA 1
ATOM 1459 C C . LEU A 1 189 ? 27.004 -44.569 88.434 1.00 64.10 443 LEU A C 1
ATOM 1460 O O . LEU A 1 189 ? 26.759 -45.642 89.000 1.00 68.27 443 LEU A O 1
ATOM 1465 N N . LYS A 1 190 ? 26.216 -43.507 88.567 1.00 59.57 444 LYS A N 1
ATOM 1466 C CA . LYS A 1 190 ? 25.038 -43.544 89.422 1.00 65.06 444 LYS A CA 1
ATOM 1467 C C . LYS A 1 190 ? 23.840 -44.195 88.745 1.00 59.97 444 LYS A C 1
ATOM 1468 O O . LYS A 1 190 ? 22.763 -44.236 89.345 1.00 63.00 444 LYS A O 1
ATOM 1474 N N . THR A 1 191 ? 23.997 -44.693 87.516 1.00 61.29 445 THR A N 1
ATOM 1475 C CA . THR A 1 191 ? 22.937 -45.377 86.786 1.00 59.93 445 THR A CA 1
ATOM 1476 C C . THR A 1 191 ? 23.183 -46.880 86.684 1.00 72.16 445 THR A C 1
ATOM 1477 O O . THR A 1 191 ? 22.365 -47.594 86.093 1.00 71.48 445 THR A O 1
ATOM 1481 N N . GLN A 1 192 ? 24.274 -47.383 87.271 1.00 68.78 446 GLN A N 1
ATOM 1482 C CA . GLN A 1 192 ? 24.646 -48.787 87.116 1.00 72.90 446 GLN A CA 1
ATOM 1483 C C . GLN A 1 192 ? 23.540 -49.739 87.551 1.00 82.64 446 GLN A C 1
ATOM 1484 O O . GLN A 1 192 ? 23.494 -50.875 87.068 1.00 86.36 446 GLN A O 1
ATOM 1490 N N . GLY A 1 193 ? 22.674 -49.301 88.456 1.00 85.22 447 GLY A N 1
ATOM 1491 C CA . GLY A 1 193 ? 21.610 -50.180 88.965 1.00 89.80 447 GLY A CA 1
ATOM 1492 C C . GLY A 1 193 ? 20.491 -50.366 87.969 1.00 92.95 447 GLY A C 1
ATOM 1493 O O . GLY A 1 193 ? 19.605 -51.179 88.246 1.00 98.62 447 GLY A O 1
ATOM 1494 N N . HIS A 1 194 ? 20.518 -49.638 86.862 1.00 86.48 448 HIS A N 1
ATOM 1495 C CA . HIS A 1 194 ? 19.415 -49.700 85.878 1.00 88.30 448 HIS A CA 1
ATOM 1496 C C . HIS A 1 194 ? 19.985 -50.110 84.530 1.00 84.44 448 HIS A C 1
ATOM 1497 O O . HIS A 1 194 ? 20.500 -49.251 83.825 1.00 78.77 448 HIS A O 1
ATOM 1504 N N . PRO A 1 195 ? 19.883 -51.387 84.140 1.00 87.11 449 PRO A N 1
ATOM 1505 C CA . PRO A 1 195 ? 20.527 -51.870 82.919 1.00 81.28 449 PRO A CA 1
ATOM 1506 C C . PRO A 1 195 ? 20.311 -51.122 81.601 1.00 77.60 449 PRO A C 1
ATOM 1507 O O . PRO A 1 195 ? 21.269 -50.849 80.937 1.00 81.29 449 PRO A O 1
ATOM 1511 N N . GLU A 1 196 ? 19.072 -50.824 81.247 1.00 72.11 450 GLU A N 1
ATOM 1512 C CA . GLU A 1 196 ? 18.842 -50.209 79.922 1.00 78.63 450 GLU A CA 1
ATOM 1513 C C . GLU A 1 196 ? 19.248 -48.735 79.936 1.00 78.45 450 GLU A C 1
ATOM 1514 O O . GLU A 1 196 ? 19.612 -48.212 78.881 1.00 72.45 450 GLU A O 1
ATOM 1520 N N . ARG A 1 197 ? 19.201 -48.109 81.099 1.00 66.47 451 ARG A N 1
ATOM 1521 C CA . ARG A 1 197 ? 19.504 -46.672 81.151 1.00 69.41 451 ARG A CA 1
ATOM 1522 C C . ARG A 1 197 ? 21.010 -46.516 81.315 1.00 68.42 451 ARG A C 1
ATOM 1523 O O . ARG A 1 197 ? 21.513 -45.455 80.974 1.00 62.23 451 ARG A O 1
ATOM 1531 N N . TYR A 1 198 ? 21.692 -47.564 81.769 1.00 65.98 452 TYR A N 1
ATOM 1532 C CA . TYR A 1 198 ? 23.167 -47.488 81.837 1.00 68.64 452 TYR A CA 1
ATOM 1533 C C . TYR A 1 198 ? 23.690 -47.496 80.410 1.00 68.29 452 TYR A C 1
ATOM 1534 O O . TYR A 1 198 ? 24.625 -46.786 80.101 1.00 59.50 452 TYR A O 1
ATOM 1543 N N . LYS A 1 199 ? 23.066 -48.310 79.580 1.00 63.66 453 LYS A N 1
ATOM 1544 C CA . LYS A 1 199 ? 23.490 -48.380 78.177 1.00 64.22 453 LYS A CA 1
ATOM 1545 C C . LYS A 1 199 ? 23.312 -46.996 77.576 1.00 65.14 453 LYS A C 1
ATOM 1546 O O . LYS A 1 199 ? 24.226 -46.533 76.893 1.00 65.80 453 LYS A O 1
ATOM 1548 N N . ALA A 1 200 ? 22.156 -46.392 77.812 1.00 64.57 454 ALA A N 1
ATOM 1549 C CA . ALA A 1 200 ? 21.906 -45.081 77.219 1.00 65.35 454 ALA A CA 1
ATOM 1550 C C . ALA A 1 200 ? 22.884 -44.040 77.753 1.00 58.69 454 ALA A C 1
ATOM 1551 O O . ALA A 1 200 ? 23.437 -43.242 76.985 1.00 62.39 454 ALA A O 1
ATOM 1553 N N . ALA A 1 201 ? 23.121 -44.042 79.067 1.00 59.10 455 ALA A N 1
ATOM 1554 C CA . ALA A 1 201 ? 24.083 -43.111 79.648 1.00 58.90 455 ALA A CA 1
ATOM 1555 C C . ALA A 1 201 ? 25.475 -43.318 79.061 1.00 59.51 455 ALA A C 1
ATOM 1556 O O . ALA A 1 201 ? 26.211 -42.351 78.831 1.00 50.58 455 ALA A O 1
ATOM 1558 N N . SER A 1 202 ? 25.855 -44.576 78.820 1.00 56.86 456 SER A N 1
ATOM 1559 C CA . SER A 1 202 ? 27.178 -44.863 78.276 1.00 62.03 456 SER A CA 1
ATOM 1560 C C . SER A 1 202 ? 27.306 -44.361 76.842 1.00 58.66 456 SER A C 1
ATOM 1561 O O . SER A 1 202 ? 28.333 -43.779 76.475 1.00 60.12 456 SER A O 1
ATOM 1564 N N . GLN A 1 203 ? 26.279 -44.601 76.019 1.00 58.27 457 GLN A N 1
ATOM 1565 C CA . GLN A 1 203 ? 26.210 -44.001 74.689 1.00 55.62 457 GLN A CA 1
ATOM 1566 C C . GLN A 1 203 ? 26.328 -42.485 74.770 1.00 58.99 457 GLN A C 1
ATOM 1567 O O . GLN A 1 203 ? 27.064 -41.867 73.992 1.00 56.49 457 GLN A O 1
ATOM 1573 N N . ALA A 1 204 ? 25.602 -41.867 75.712 1.00 52.74 458 ALA A N 1
ATOM 1574 C CA . ALA A 1 204 ? 25.756 -40.434 75.929 1.00 49.82 458 ALA A CA 1
ATOM 1575 C C . ALA A 1 204 ? 27.207 -40.084 76.212 1.00 54.13 458 ALA A C 1
ATOM 1576 O O . ALA A 1 204 ? 27.724 -39.097 75.679 1.00 49.70 458 ALA A O 1
ATOM 1578 N N . LEU A 1 205 ? 27.892 -40.902 77.018 1.00 51.68 459 LEU A N 1
ATOM 1579 C CA . LEU A 1 205 ? 29.270 -40.579 77.382 1.00 57.11 459 LEU A CA 1
ATOM 1580 C C . LEU A 1 205 ? 30.183 -40.597 76.167 1.00 52.49 459 LEU A C 1
ATOM 1581 O O . LEU A 1 205 ? 31.006 -39.692 75.995 1.00 52.62 459 LEU A O 1
ATOM 1586 N N . LYS A 1 206 ? 30.056 -41.623 75.320 1.00 49.29 460 LYS A N 1
ATOM 1587 C CA . LYS A 1 206 ? 30.818 -41.682 74.070 1.00 58.74 460 LYS A CA 1
ATOM 1588 C C . LYS A 1 206 ? 30.520 -40.501 73.155 1.00 55.67 460 LYS A C 1
ATOM 1589 O O . LYS A 1 206 ? 31.437 -39.933 72.547 1.00 49.27 460 LYS A O 1
ATOM 1595 N N . ALA A 1 207 ? 29.246 -40.136 73.012 1.00 50.27 461 ALA A N 1
ATOM 1596 C CA . ALA A 1 207 ? 28.911 -39.031 72.122 1.00 49.82 461 ALA A CA 1
ATOM 1597 C C . ALA A 1 207 ? 29.553 -37.731 72.603 1.00 53.19 461 ALA A C 1
ATOM 1598 O O . ALA A 1 207 ? 30.223 -37.031 71.832 1.00 54.65 461 ALA A O 1
ATOM 1600 N N . ILE A 1 208 ? 29.386 -37.406 73.886 1.00 48.17 462 ILE A N 1
ATOM 1601 C CA . ILE A 1 208 ? 29.946 -36.162 74.409 1.00 47.68 462 ILE A CA 1
ATOM 1602 C C . ILE A 1 208 ? 31.475 -36.186 74.345 1.00 47.81 462 ILE A C 1
ATOM 1603 O O . ILE A 1 208 ? 32.118 -35.173 74.034 1.00 46.11 462 ILE A O 1
ATOM 1608 N N . SER A 1 209 ? 32.082 -37.336 74.621 1.00 46.00 463 SER A N 1
ATOM 1609 C CA . SER A 1 209 ? 33.535 -37.416 74.571 1.00 49.58 463 SER A CA 1
ATOM 1610 C C . SER A 1 209 ? 34.042 -37.246 73.148 1.00 51.94 463 SER A C 1
ATOM 1611 O O . SER A 1 209 ? 35.104 -36.649 72.925 1.00 39.90 463 SER A O 1
ATOM 1614 N N . LYS A 1 210 ? 33.297 -37.769 72.173 1.00 41.57 464 LYS A N 1
ATOM 1615 C CA . LYS A 1 210 ? 33.672 -37.566 70.784 1.00 43.58 464 LYS A CA 1
ATOM 1616 C C . LYS A 1 210 ? 33.612 -36.080 70.425 1.00 52.54 464 LYS A C 1
ATOM 1617 O O . LYS A 1 210 ? 34.540 -35.539 69.810 1.00 50.95 464 LYS A O 1
ATOM 1623 N N . LEU A 1 211 ? 32.540 -35.394 70.842 1.00 48.26 465 LEU A N 1
ATOM 1624 C CA . LEU A 1 211 ? 32.419 -33.963 70.570 1.00 43.65 465 LEU A CA 1
ATOM 1625 C C . LEU A 1 211 ? 33.592 -33.177 71.151 1.00 45.38 465 LEU A C 1
ATOM 1626 O O . LEU A 1 211 ? 34.150 -32.298 70.482 1.00 38.93 465 LEU A O 1
ATOM 1631 N N . VAL A 1 212 ? 33.967 -33.458 72.403 1.00 43.95 466 VAL A N 1
ATOM 1632 C CA . VAL A 1 212 ? 35.068 -32.721 73.018 1.00 45.17 466 VAL A CA 1
ATOM 1633 C C . VAL A 1 212 ? 36.355 -32.963 72.242 1.00 45.06 466 VAL A C 1
ATOM 1634 O O . VAL A 1 212 ? 37.171 -32.051 72.059 1.00 47.01 466 VAL A O 1
ATOM 1638 N N . LYS A 1 213 ? 36.542 -34.192 71.762 1.00 42.42 467 LYS A N 1
ATOM 1639 C CA . LYS A 1 213 ? 37.726 -34.540 70.989 1.00 44.12 467 LYS A CA 1
ATOM 1640 C C . LYS A 1 213 ? 37.825 -33.697 69.720 1.00 49.73 467 LYS A C 1
ATOM 1641 O O . LYS A 1 213 ? 38.877 -33.115 69.423 1.00 44.68 467 LYS A O 1
ATOM 1647 N N . GLN A 1 214 ? 36.734 -33.597 68.965 1.00 35.70 468 GLN A N 1
ATOM 1648 C CA . GLN A 1 214 ? 36.821 -32.810 67.743 1.00 49.95 468 GLN A CA 1
ATOM 1649 C C . GLN A 1 214 ? 36.933 -31.309 68.037 1.00 47.39 468 GLN A C 1
ATOM 1650 O O . GLN A 1 214 ? 37.554 -30.578 67.254 1.00 42.45 468 GLN A O 1
ATOM 1656 N N . CYS A 1 215 ? 36.423 -30.841 69.183 1.00 40.80 469 CYS A N 1
ATOM 1657 C CA . CYS A 1 215 ? 36.753 -29.487 69.631 1.00 34.44 469 CYS A CA 1
ATOM 1658 C C . CYS A 1 215 ? 38.251 -29.339 69.849 1.00 42.44 469 CYS A C 1
ATOM 1659 O O . CYS A 1 215 ? 38.872 -28.373 69.382 1.00 43.50 469 CYS A O 1
ATOM 1662 N N . ASN A 1 216 ? 38.844 -30.301 70.561 1.00 37.02 470 ASN A N 1
ATOM 1663 C CA . ASN A 1 216 ? 40.257 -30.235 70.906 1.00 40.89 470 ASN A CA 1
ATOM 1664 C C . ASN A 1 216 ? 41.150 -30.335 69.669 1.00 36.45 470 ASN A C 1
ATOM 1665 O O . ASN A 1 216 ? 42.123 -29.586 69.535 1.00 40.34 470 ASN A O 1
ATOM 1670 N N . GLU A 1 217 ? 40.841 -31.260 68.765 1.00 35.36 471 GLU A N 1
ATOM 1671 C CA . GLU A 1 217 ? 41.550 -31.331 67.495 1.00 45.26 471 GLU A CA 1
ATOM 1672 C C . GLU A 1 217 ? 41.368 -30.059 66.672 1.00 38.61 471 GLU A C 1
ATOM 1673 O O . GLU A 1 217 ? 42.313 -29.585 66.036 1.00 43.67 471 GLU A O 1
ATOM 1679 N N . GLY A 1 218 ? 40.205 -29.437 66.655 1.00 38.61 472 GLY A N 1
ATOM 1680 C CA . GLY A 1 218 ? 40.066 -28.253 65.798 1.00 35.82 472 GLY A CA 1
ATOM 1681 C C . GLY A 1 218 ? 40.907 -27.089 66.259 1.00 40.30 472 GLY A C 1
ATOM 1682 O O . GLY A 1 218 ? 41.476 -26.414 65.422 1.00 36.96 472 GLY A O 1
ATOM 1683 N N . ALA A 1 219 ? 40.969 -26.883 67.558 1.00 32.90 473 ALA A N 1
ATOM 1684 C CA . ALA A 1 219 ? 41.754 -25.785 68.138 1.00 37.90 473 ALA A CA 1
ATOM 1685 C C . ALA A 1 219 ? 43.240 -26.009 67.895 1.00 33.32 473 ALA A C 1
ATOM 1686 O O . ALA A 1 219 ? 43.927 -25.050 67.612 1.00 41.75 473 ALA A O 1
ATOM 1688 N N . HIS A 1 220 ? 43.680 -27.253 67.988 1.00 39.42 474 HIS A N 1
ATOM 1689 C CA . HIS A 1 220 ? 45.095 -27.609 67.736 1.00 45.08 474 HIS A CA 1
ATOM 1690 C C . HIS A 1 220 ? 45.458 -27.361 66.272 1.00 40.52 474 HIS A C 1
ATOM 1691 O O . HIS A 1 220 ? 46.437 -26.703 66.048 1.00 38.74 474 HIS A O 1
ATOM 1698 N N . LYS A 1 221 ? 44.635 -27.817 65.340 1.00 41.50 475 LYS A N 1
ATOM 1699 C CA . LYS A 1 221 ? 44.889 -27.589 63.900 1.00 40.49 475 LYS A CA 1
ATOM 1700 C C . LYS A 1 221 ? 45.009 -26.101 63.592 1.00 41.42 475 LYS A C 1
ATOM 1701 O O . LYS A 1 221 ? 45.979 -25.725 62.977 1.00 38.26 475 LYS A O 1
ATOM 1707 N N . MET A 1 222 ? 44.084 -25.296 64.078 1.00 35.84 476 MET A N 1
ATOM 1708 C CA . MET A 1 222 ? 44.076 -23.857 63.770 1.00 42.07 476 MET A CA 1
ATOM 1709 C C . MET A 1 222 ? 45.301 -23.164 64.338 1.00 33.82 476 MET A C 1
ATOM 1710 O O . MET A 1 222 ? 45.851 -22.334 63.656 1.00 37.66 476 MET A O 1
ATOM 1715 N N . GLU A 1 223 ? 45.689 -23.515 65.551 1.00 43.63 477 GLU A N 1
ATOM 1716 C CA . GLU A 1 223 ? 46.837 -22.869 66.219 1.00 45.09 477 GLU A CA 1
ATOM 1717 C C . GLU A 1 223 ? 48.134 -23.276 65.529 1.00 38.50 477 GLU A C 1
ATOM 1718 O O . GLU A 1 223 ? 48.971 -22.422 65.325 1.00 42.56 477 GLU A O 1
ATOM 1724 N N . ARG A 1 224 ? 48.241 -24.533 65.152 1.00 39.34 478 ARG A N 1
ATOM 1725 C CA . ARG A 1 224 ? 49.469 -25.040 64.513 1.00 43.45 478 ARG A CA 1
ATOM 1726 C C . ARG A 1 224 ? 49.598 -24.445 63.117 1.00 46.61 478 ARG A C 1
ATOM 1727 O O . ARG A 1 224 ? 50.686 -24.037 62.763 1.00 41.52 478 ARG A O 1
ATOM 1735 N N . THR A 1 225 ? 48.489 -24.370 62.394 1.00 46.91 479 THR A N 1
ATOM 1736 C CA . THR A 1 225 ? 48.485 -23.810 61.035 1.00 37.33 479 THR A CA 1
ATOM 1737 C C . THR A 1 225 ? 48.880 -22.340 61.118 1.00 41.59 479 THR A C 1
ATOM 1738 O O . THR A 1 225 ? 49.705 -21.917 60.334 1.00 41.34 479 THR A O 1
ATOM 1742 N N . GLU A 1 226 ? 48.330 -21.628 62.088 1.00 41.05 480 GLU A N 1
ATOM 1743 C CA . GLU A 1 226 ? 48.637 -20.192 62.235 1.00 42.48 480 GLU A CA 1
ATOM 1744 C C . GLU A 1 226 ? 50.113 -20.019 62.563 1.00 42.15 480 GLU A C 1
ATOM 1745 O O . GLU A 1 226 ? 50.744 -19.170 61.951 1.00 42.56 480 GLU A O 1
ATOM 1751 N N . GLN A 1 227 ? 50.626 -20.820 63.483 1.00 41.55 481 GLN A N 1
ATOM 1752 C CA . GLN A 1 227 ? 52.034 -20.696 63.917 1.00 42.45 481 GLN A CA 1
ATOM 1753 C C . GLN A 1 227 ? 52.980 -21.062 62.771 1.00 41.94 481 GLN A C 1
ATOM 1754 O O . GLN A 1 227 ? 53.934 -20.348 62.578 1.00 44.49 481 GLN A O 1
ATOM 1760 N N . ILE A 1 228 ? 52.676 -22.111 62.030 1.00 37.54 482 ILE A N 1
ATOM 1761 C CA . ILE A 1 228 ? 53.592 -22.557 60.955 1.00 40.83 482 ILE A CA 1
ATOM 1762 C C . ILE A 1 228 ? 53.670 -21.463 59.902 1.00 46.25 482 ILE A C 1
ATOM 1763 O O . ILE A 1 228 ? 54.763 -21.220 59.434 1.00 47.00 482 ILE A O 1
ATOM 1768 N N . TYR A 1 229 ? 52.549 -20.825 59.577 1.00 43.75 483 TYR A N 1
ATOM 1769 C CA . TYR A 1 229 ? 52.528 -19.706 58.608 1.00 41.23 483 TYR A CA 1
ATOM 1770 C C . TYR A 1 229 ? 53.222 -18.463 59.151 1.00 45.85 483 TYR A C 1
ATOM 1771 O O . TYR A 1 229 ? 53.926 -17.826 58.392 1.00 48.66 483 TYR A O 1
ATOM 1780 N N . THR A 1 230 ? 53.001 -18.136 60.410 1.00 41.99 484 THR A N 1
ATOM 1781 C CA . THR A 1 230 ? 53.651 -16.958 61.027 1.00 48.25 484 THR A CA 1
ATOM 1782 C C . THR A 1 230 ? 55.165 -17.196 61.089 1.00 48.20 484 THR A C 1
ATOM 1783 O O . THR A 1 230 ? 55.908 -16.291 60.737 1.00 42.41 484 THR A O 1
ATOM 1787 N N . LEU A 1 231 ? 55.582 -18.386 61.497 1.00 43.02 485 LEU A N 1
ATOM 1788 C CA . LEU A 1 231 ? 57.017 -18.727 61.640 1.00 48.97 485 LEU A CA 1
ATOM 1789 C C . LEU A 1 231 ? 57.698 -18.909 60.280 1.00 50.19 485 LEU A C 1
ATOM 1790 O O . LEU A 1 231 ? 58.842 -18.506 60.158 1.00 47.60 485 LEU A O 1
ATOM 1795 N N . ASN A 1 232 ? 56.976 -19.434 59.297 1.00 48.06 486 ASN A N 1
ATOM 1796 C CA . ASN A 1 232 ? 57.532 -19.594 57.936 1.00 52.68 486 ASN A CA 1
ATOM 1797 C C . ASN A 1 232 ? 57.809 -18.191 57.438 1.00 47.01 486 ASN A C 1
ATOM 1798 O O . ASN A 1 232 ? 58.779 -18.003 56.739 1.00 50.77 486 ASN A O 1
ATOM 1803 N N . MET A 1 233 ? 57.032 -17.235 57.904 1.00 49.95 487 MET A N 1
ATOM 1804 C CA . MET A 1 233 ? 57.373 -15.893 57.454 1.00 50.16 487 MET A CA 1
ATOM 1805 C C . MET A 1 233 ? 58.511 -15.304 58.284 1.00 40.91 487 MET A C 1
ATOM 1806 O O . MET A 1 233 ? 59.407 -14.666 57.734 1.00 49.50 487 MET A O 1
ATOM 1811 N N . GLN A 1 234 ? 58.503 -15.508 59.599 1.00 47.37 488 GLN A N 1
ATOM 1812 C CA . GLN A 1 234 ? 59.492 -14.843 60.449 1.00 51.88 488 GLN A CA 1
ATOM 1813 C C . GLN A 1 234 ? 60.890 -15.456 60.336 1.00 50.60 488 GLN A C 1
ATOM 1814 O O . GLN A 1 234 ? 61.883 -14.773 60.607 1.00 44.62 488 GLN A O 1
ATOM 1820 N N . LEU A 1 235 ? 60.999 -16.729 59.977 1.00 45.44 489 LEU A N 1
ATOM 1821 C CA . LEU A 1 235 ? 62.289 -17.407 59.971 1.00 44.44 489 LEU A CA 1
ATOM 1822 C C . LEU A 1 235 ? 62.920 -17.262 58.596 1.00 46.01 489 LEU A C 1
ATOM 1823 O O . LEU A 1 235 ? 62.343 -17.693 57.589 1.00 50.01 489 LEU A O 1
ATOM 1828 N N . ASP A 1 236 ? 64.102 -16.663 58.578 1.00 39.46 490 ASP A N 1
ATOM 1829 C CA . ASP A 1 236 ? 64.841 -16.294 57.383 1.00 46.11 490 ASP A CA 1
ATOM 1830 C C . ASP A 1 236 ? 65.949 -17.321 57.147 1.00 41.66 490 ASP A C 1
ATOM 1831 O O . ASP A 1 236 ? 66.960 -17.319 57.853 1.00 47.38 490 ASP A O 1
ATOM 1836 N N . PHE A 1 237 ? 65.765 -18.184 56.149 1.00 50.39 491 PHE A N 1
ATOM 1837 C CA . PHE A 1 237 ? 66.725 -19.227 55.809 1.00 51.67 491 PHE A CA 1
ATOM 1838 C C . PHE A 1 237 ? 67.777 -18.764 54.801 1.00 55.16 491 PHE A C 1
ATOM 1839 O O . PHE A 1 237 ? 68.401 -19.601 54.136 1.00 55.81 491 PHE A O 1
ATOM 1847 N N . GLY A 1 238 ? 68.018 -17.455 54.705 1.00 60.73 492 GLY A N 1
ATOM 1848 C CA . GLY A 1 238 ? 68.738 -16.922 53.559 1.00 54.78 492 GLY A CA 1
ATOM 1849 C C . GLY A 1 238 ? 70.198 -17.321 53.493 1.00 61.68 492 GLY A C 1
ATOM 1850 O O . GLY A 1 238 ? 70.763 -17.422 52.398 1.00 68.30 492 GLY A O 1
ATOM 1851 N N . LYS A 1 239 ? 70.836 -17.544 54.644 1.00 59.87 493 LYS A N 1
ATOM 1852 C CA . LYS A 1 239 ? 72.263 -17.838 54.672 1.00 56.09 493 LYS A CA 1
ATOM 1853 C C . LYS A 1 239 ? 72.555 -19.306 54.985 1.00 48.26 493 LYS A C 1
ATOM 1854 O O . LYS A 1 239 ? 73.688 -19.652 55.331 1.00 59.53 493 LYS A O 1
ATOM 1860 N N . VAL A 1 240 ? 71.559 -20.181 54.855 1.00 56.29 494 VAL A N 1
ATOM 1861 C CA . VAL A 1 240 ? 71.727 -21.614 55.064 1.00 55.62 494 VAL A CA 1
ATOM 1862 C C . VAL A 1 240 ? 70.976 -22.321 53.952 1.00 51.20 494 VAL A C 1
ATOM 1863 O O . VAL A 1 240 ? 70.172 -21.720 53.243 1.00 59.78 494 VAL A O 1
ATOM 1867 N N . LYS A 1 241 ? 71.253 -23.611 53.794 1.00 50.01 495 LYS A N 1
ATOM 1868 C CA . LYS A 1 241 ? 70.508 -24.383 52.816 1.00 51.29 495 LYS A CA 1
ATOM 1869 C C . LYS A 1 241 ? 69.025 -24.327 53.165 1.00 55.67 495 LYS A C 1
ATOM 1870 O O . LYS A 1 241 ? 68.639 -24.328 54.338 1.00 58.82 495 LYS A O 1
ATOM 1876 N N . SER A 1 242 ? 68.195 -24.229 52.138 1.00 57.50 496 SER A N 1
ATOM 1877 C CA . SER A 1 242 ? 66.793 -23.901 52.347 1.00 66.36 496 SER A CA 1
ATOM 1878 C C . SER A 1 242 ? 66.023 -25.087 52.913 1.00 52.66 496 SER A C 1
ATOM 1879 O O . SER A 1 242 ? 66.277 -26.247 52.576 1.00 64.21 496 SER A O 1
ATOM 1882 N N . LEU A 1 243 ? 65.077 -24.788 53.787 1.00 53.27 497 LEU A N 1
ATOM 1883 C CA . LEU A 1 243 ? 64.281 -25.812 54.455 1.00 49.40 497 LEU A CA 1
ATOM 1884 C C . LEU A 1 243 ? 62.833 -25.359 54.393 1.00 59.51 497 LEU A C 1
ATOM 1885 O O . LEU A 1 243 ? 62.466 -24.369 55.058 1.00 56.88 497 LEU A O 1
ATOM 1890 N N . PRO A 1 244 ? 61.992 -26.027 53.624 1.00 61.43 498 PRO A N 1
ATOM 1891 C CA . PRO A 1 244 ? 60.581 -25.640 53.595 1.00 57.00 498 PRO A CA 1
ATOM 1892 C C . PRO A 1 244 ? 59.989 -25.833 54.979 1.00 57.82 498 PRO A C 1
ATOM 1893 O O . PRO A 1 244 ? 59.911 -26.966 55.466 1.00 55.32 498 PRO A O 1
ATOM 1897 N N . LEU A 1 245 ? 59.553 -24.773 55.646 1.00 51.72 499 LEU A N 1
ATOM 1898 C CA . LEU A 1 245 ? 59.058 -24.958 57.030 1.00 48.64 499 LEU A CA 1
ATOM 1899 C C . LEU A 1 245 ? 57.581 -25.345 57.011 1.00 62.04 499 LEU A C 1
ATOM 1900 O O . LEU A 1 245 ? 57.153 -25.991 57.962 1.00 53.99 499 LEU A O 1
ATOM 1905 N N . ILE A 1 246 ? 56.883 -25.097 55.907 1.00 49.99 500 ILE A N 1
ATOM 1906 C CA . ILE A 1 246 ? 55.422 -25.339 55.877 1.00 46.47 500 ILE A CA 1
ATOM 1907 C C . ILE A 1 246 ? 55.129 -26.814 55.717 1.00 48.96 500 ILE A C 1
ATOM 1908 O O . ILE A 1 246 ? 55.697 -27.439 54.829 1.00 58.80 500 ILE A O 1
ATOM 1913 N N . SER A 1 247 ? 54.294 -27.325 56.599 1.00 51.15 501 SER A N 1
ATOM 1914 C CA . SER A 1 247 ? 53.879 -28.734 56.566 1.00 56.32 501 SER A CA 1
ATOM 1915 C C . SER A 1 247 ? 52.538 -28.798 57.258 1.00 53.03 501 SER A C 1
ATOM 1916 O O . SER A 1 247 ? 52.294 -27.985 58.144 1.00 56.16 501 SER A O 1
ATOM 1919 N N . ALA A 1 248 ? 51.705 -29.715 56.819 1.00 54.92 502 ALA A N 1
ATOM 1920 C CA . ALA A 1 248 ? 50.429 -29.902 57.491 1.00 59.44 502 ALA A CA 1
ATOM 1921 C C . ALA A 1 248 ? 50.576 -30.615 58.832 1.00 63.11 502 ALA A C 1
ATOM 1922 O O . ALA A 1 248 ? 49.645 -30.576 59.648 1.00 70.32 502 ALA A O 1
ATOM 1924 N N . SER A 1 249 ? 51.726 -31.246 59.089 1.00 60.24 503 SER A N 1
ATOM 1925 C CA . SER A 1 249 ? 51.916 -32.001 60.323 1.00 63.92 503 SER A CA 1
ATOM 1926 C C . SER A 1 249 ? 52.823 -31.311 61.341 1.00 59.57 503 SER A C 1
ATOM 1927 O O . SER A 1 249 ? 52.695 -31.580 62.540 1.00 70.20 503 SER A O 1
ATOM 1930 N N . ARG A 1 250 ? 53.680 -30.405 60.881 1.00 45.95 504 ARG A N 1
ATOM 1931 C CA . ARG A 1 250 ? 54.657 -29.745 61.774 1.00 39.08 504 ARG A CA 1
ATOM 1932 C C . ARG A 1 250 ? 54.012 -28.821 62.796 1.00 41.05 504 ARG A C 1
ATOM 1933 O O . ARG A 1 250 ? 53.153 -28.032 62.433 1.00 45.12 504 ARG A O 1
ATOM 1941 N N . TRP A 1 251 ? 54.434 -28.958 64.043 1.00 36.73 505 TRP A N 1
ATOM 1942 C CA . TRP A 1 251 ? 53.974 -28.075 65.136 1.00 36.54 505 TRP A CA 1
ATOM 1943 C C . TRP A 1 251 ? 55.149 -27.697 66.040 1.00 38.43 505 TRP A C 1
ATOM 1944 O O . TRP A 1 251 ? 56.068 -28.478 66.112 1.00 35.25 505 TRP A O 1
ATOM 1955 N N . LEU A 1 252 ? 55.048 -26.579 66.755 1.00 35.93 506 LEU A N 1
ATOM 1956 C CA . LEU A 1 252 ? 56.098 -26.053 67.616 1.00 35.47 506 LEU A CA 1
ATOM 1957 C C . LEU A 1 252 ? 56.078 -26.738 68.979 1.00 37.71 506 LEU A C 1
ATOM 1958 O O . LEU A 1 252 ? 55.066 -26.690 69.679 1.00 37.28 506 LEU A O 1
ATOM 1963 N N . LEU A 1 253 ? 57.194 -27.373 69.368 1.00 40.51 507 LEU A N 1
ATOM 1964 C CA . LEU A 1 253 ? 57.297 -27.929 70.719 1.00 34.83 507 LEU A CA 1
ATOM 1965 C C . LEU A 1 253 ? 57.686 -26.866 71.744 1.00 39.88 507 LEU A C 1
ATOM 1966 O O . LEU A 1 253 ? 57.128 -26.838 72.848 1.00 37.96 507 LEU A O 1
ATOM 1971 N N . LYS A 1 254 ? 58.640 -25.994 71.402 1.00 32.62 508 LYS A N 1
ATOM 1972 C CA . LYS A 1 254 ? 59.216 -25.026 72.335 1.00 36.83 508 LYS A CA 1
ATOM 1973 C C . LYS A 1 254 ? 60.017 -23.995 71.554 1.00 33.39 508 LYS A C 1
ATOM 1974 O O . LYS A 1 254 ? 60.625 -24.311 70.530 1.00 35.24 508 LYS A O 1
ATOM 1980 N N . ARG A 1 255 ? 60.015 -22.765 72.050 1.00 32.13 509 ARG A N 1
ATOM 1981 C CA . ARG A 1 255 ? 60.845 -21.708 71.502 1.00 34.99 509 ARG A CA 1
ATOM 1982 C C . ARG A 1 255 ? 61.403 -20.912 72.670 1.00 40.93 509 ARG A C 1
ATOM 1983 O O . ARG A 1 255 ? 60.817 -20.898 73.756 1.00 34.42 509 ARG A O 1
ATOM 1991 N N . GLY A 1 256 ? 62.526 -20.241 72.447 1.00 31.33 510 GLY A N 1
ATOM 1992 C CA . GLY A 1 256 ? 63.067 -19.409 73.501 1.00 37.30 510 GLY A CA 1
ATOM 1993 C C . GLY A 1 256 ? 64.505 -19.023 73.253 1.00 37.21 510 GLY A C 1
ATOM 1994 O O . GLY A 1 256 ? 65.200 -19.583 72.406 1.00 38.76 510 GLY A O 1
ATOM 1995 N N . GLU A 1 257 ? 64.939 -18.039 74.027 1.00 39.58 511 GLU A N 1
ATOM 1996 C CA . GLU A 1 257 ? 66.304 -17.536 73.982 1.00 46.23 511 GLU A CA 1
ATOM 1997 C C . GLU A 1 257 ? 67.168 -18.281 74.983 1.00 38.32 511 GLU A C 1
ATOM 1998 O O . GLU A 1 257 ? 66.731 -18.580 76.095 1.00 37.77 511 GLU A O 1
ATOM 2004 N N . LEU A 1 258 ? 68.393 -18.589 74.578 1.00 37.03 512 LEU A N 1
ATOM 2005 C CA . LEU A 1 258 ? 69.390 -19.146 75.481 1.00 38.93 512 LEU A CA 1
ATOM 2006 C C . LEU A 1 258 ? 70.704 -18.408 75.302 1.00 48.50 512 LEU A C 1
ATOM 2007 O O . LEU A 1 258 ? 70.972 -17.834 74.238 1.00 45.87 512 LEU A O 1
ATOM 2012 N N . PHE A 1 259 ? 71.524 -18.426 76.351 1.00 40.12 513 PHE A N 1
ATOM 2013 C CA . PHE A 1 259 ? 72.853 -17.843 76.271 1.00 41.58 513 PHE A CA 1
ATOM 2014 C C . PHE A 1 259 ? 73.797 -18.801 75.565 1.00 43.87 513 PHE A C 1
ATOM 2015 O O . PHE A 1 259 ? 73.792 -20.001 75.846 1.00 43.82 513 PHE A O 1
ATOM 2023 N N . LEU A 1 260 ? 74.583 -18.277 74.620 1.00 46.57 514 LEU A N 1
ATOM 2024 C CA . LEU A 1 260 ? 75.627 -19.066 73.974 1.00 47.71 514 LEU A CA 1
ATOM 2025 C C . LEU A 1 260 ? 76.857 -19.184 74.863 1.00 57.09 514 LEU A C 1
ATOM 2026 O O . LEU A 1 260 ? 77.387 -18.180 75.348 1.00 62.32 514 LEU A O 1
ATOM 2031 N N . LEU A 1 261 ? 77.311 -20.404 75.075 1.00 49.26 515 LEU A N 1
ATOM 2032 C CA . LEU A 1 261 ? 78.592 -20.631 75.714 1.00 54.40 515 LEU A CA 1
ATOM 2033 C C . LEU A 1 261 ? 79.645 -20.870 74.654 1.00 62.00 515 LEU A C 1
ATOM 2034 O O . LEU A 1 261 ? 79.357 -21.284 73.528 1.00 67.46 515 LEU A O 1
ATOM 2039 N N . GLU A 1 262 ? 80.881 -20.609 75.040 1.00 63.89 516 GLU A N 1
ATOM 2040 C CA . GLU A 1 262 ? 82.039 -20.924 74.219 1.00 83.13 516 GLU A CA 1
ATOM 2041 C C . GLU A 1 262 ? 83.050 -21.502 75.182 1.00 78.86 516 GLU A C 1
ATOM 2042 O O . GLU A 1 262 ? 83.517 -20.779 76.065 1.00 94.95 516 GLU A O 1
ATOM 2048 N N . GLU A 1 263 ? 83.473 -22.748 74.975 1.00 73.60 517 GLU A N 1
ATOM 2049 C CA . GLU A 1 263 ? 84.408 -23.360 75.961 1.00 93.59 517 GLU A CA 1
ATOM 2050 C C . GLU A 1 263 ? 85.805 -22.701 75.881 1.00 96.99 517 GLU A C 1
ATOM 2051 O O . GLU A 1 263 ? 86.559 -22.850 76.848 1.00 100.93 517 GLU A O 1
ATOM 2057 N N . SER A 1 264 ? 86.112 -21.953 74.815 1.00 93.21 518 SER A N 1
ATOM 2058 C CA . SER A 1 264 ? 87.420 -21.262 74.646 1.00 96.72 518 SER A CA 1
ATOM 2059 C C . SER A 1 264 ? 87.549 -20.096 75.622 1.00 100.61 518 SER A C 1
ATOM 2060 O O . SER A 1 264 ? 88.660 -19.578 75.774 1.00 83.40 518 SER A O 1
ATOM 2063 N N . SER A 1 265 ? 86.441 -19.697 76.243 1.00 118.35 519 SER A N 1
ATOM 2064 C CA . SER A 1 265 ? 86.467 -18.631 77.274 1.00 112.36 519 SER A CA 1
ATOM 2065 C C . SER A 1 265 ? 86.194 -19.261 78.644 1.00 102.46 519 SER A C 1
ATOM 2066 O O . SER A 1 265 ? 85.249 -20.058 78.731 1.00 91.91 519 SER A O 1
ATOM 2069 N N . ILE A 1 266 ? 87.028 -18.961 79.642 1.00 89.38 520 ILE A N 1
ATOM 2070 C CA . ILE A 1 266 ? 86.867 -19.494 81.030 1.00 101.38 520 ILE A CA 1
ATOM 2071 C C . ILE A 1 266 ? 86.633 -18.262 81.885 1.00 87.02 520 ILE A C 1
ATOM 2072 O O . ILE A 1 266 ? 86.456 -18.387 83.103 1.00 77.67 520 ILE A O 1
ATOM 2077 N N . PHE A 1 267 ? 86.676 -17.116 81.233 1.00 71.57 521 PHE A N 1
ATOM 2078 C CA . PHE A 1 267 ? 86.543 -15.841 81.947 1.00 57.13 521 PHE A CA 1
ATOM 2079 C C . PHE A 1 267 ? 85.321 -15.179 81.337 1.00 53.27 521 PHE A C 1
ATOM 2080 O O . PHE A 1 267 ? 85.442 -14.170 80.661 1.00 59.53 521 PHE A O 1
ATOM 2088 N N . ARG A 1 268 ? 84.172 -15.779 81.584 1.00 54.10 522 ARG A N 1
ATOM 2089 C CA . ARG A 1 268 ? 82.909 -15.289 81.007 1.00 62.15 522 ARG A CA 1
ATOM 2090 C C . ARG A 1 268 ? 82.357 -14.122 81.803 1.00 58.62 522 ARG A C 1
ATOM 2091 O O . ARG A 1 268 ? 82.586 -14.066 82.995 1.00 55.01 522 ARG A O 1
ATOM 2099 N N . LYS A 1 269 ? 81.614 -13.261 81.131 1.00 54.19 523 LYS A N 1
ATOM 2100 C CA . LYS A 1 269 ? 81.011 -12.085 81.784 1.00 50.49 523 LYS A CA 1
ATOM 2101 C C . LYS A 1 269 ? 79.499 -12.265 81.796 1.00 50.21 523 LYS A C 1
ATOM 2102 O O . LYS A 1 269 ? 79.031 -13.126 81.080 1.00 59.91 523 LYS A O 1
ATOM 2108 N N . ILE A 1 270 ? 78.798 -11.505 82.622 1.00 48.41 524 ILE A N 1
ATOM 2109 C CA . ILE A 1 270 ? 77.319 -11.548 82.698 1.00 47.15 524 ILE A CA 1
ATOM 2110 C C . ILE A 1 270 ? 76.753 -10.272 82.076 1.00 51.43 524 ILE A C 1
ATOM 2111 O O . ILE A 1 270 ? 75.617 -9.941 82.385 1.00 62.35 524 ILE A O 1
ATOM 2116 N N . ALA A 1 271 ? 77.537 -9.560 81.269 1.00 57.58 525 ALA A N 1
ATOM 2117 C CA . ALA A 1 271 ? 77.039 -8.421 80.509 1.00 55.67 525 ALA A CA 1
ATOM 2118 C C . ALA A 1 271 ? 77.348 -8.653 79.038 1.00 50.65 525 ALA A C 1
ATOM 2119 O O . ALA A 1 271 ? 78.409 -9.189 78.698 1.00 48.02 525 ALA A O 1
ATOM 2121 N N . SER A 1 272 ? 76.431 -8.239 78.167 1.00 51.16 526 SER A N 1
ATOM 2122 C CA . SER A 1 272 ? 76.582 -8.455 76.730 1.00 46.65 526 SER A CA 1
ATOM 2123 C C . SER A 1 272 ? 76.838 -9.931 76.413 1.00 48.87 526 SER A C 1
ATOM 2124 O O . SER A 1 272 ? 77.706 -10.281 75.607 1.00 45.68 526 SER A O 1
ATOM 2127 N N . ARG A 1 273 ? 76.097 -10.806 77.083 1.00 53.53 527 ARG A N 1
ATOM 2128 C CA . ARG A 1 273 ? 76.206 -12.240 76.824 1.00 50.12 527 ARG A CA 1
ATOM 2129 C C . ARG A 1 273 ? 75.629 -12.563 75.449 1.00 51.28 527 ARG A C 1
ATOM 2130 O O . ARG A 1 273 ? 74.484 -12.190 75.163 1.00 46.34 527 ARG A O 1
ATOM 2138 N N . PRO A 1 274 ? 76.368 -13.250 74.581 1.00 49.74 528 PRO A N 1
ATOM 2139 C CA . PRO A 1 274 ? 75.778 -13.690 73.306 1.00 43.17 528 PRO A CA 1
ATOM 2140 C C . PRO A 1 274 ? 74.601 -14.630 73.540 1.00 44.64 528 PRO A C 1
ATOM 2141 O O . PRO A 1 274 ? 74.535 -15.354 74.539 1.00 43.37 528 PRO A O 1
ATOM 2145 N N . THR A 1 275 ? 73.648 -14.603 72.615 1.00 44.02 529 THR A N 1
ATOM 2146 C CA . THR A 1 275 ? 72.457 -15.431 72.720 1.00 43.45 529 THR A CA 1
ATOM 2147 C C . THR A 1 275 ? 72.230 -16.163 71.408 1.00 44.29 529 THR A C 1
ATOM 2148 O O . THR A 1 275 ? 72.741 -15.779 70.363 1.00 44.04 529 THR A O 1
ATOM 2152 N N . CYS A 1 276 ? 71.441 -17.224 71.467 1.00 39.01 530 CYS A N 1
ATOM 2153 C CA . CYS A 1 276 ? 70.770 -17.704 70.274 1.00 45.42 530 CYS A CA 1
ATOM 2154 C C . CYS A 1 276 ? 69.328 -18.011 70.652 1.00 38.89 530 CYS A C 1
ATOM 2155 O O . CYS A 1 276 ? 68.969 -18.086 71.829 1.00 44.66 530 CYS A O 1
ATOM 2158 N N . TYR A 1 277 ? 68.498 -18.194 69.641 1.00 35.21 531 TYR A N 1
ATOM 2159 C CA . TYR A 1 277 ? 67.064 -18.356 69.829 1.00 39.94 531 TYR A CA 1
ATOM 2160 C C . TYR A 1 277 ? 66.640 -19.635 69.121 1.00 39.71 531 TYR A C 1
ATOM 2161 O O . TYR A 1 277 ? 66.832 -19.777 67.904 1.00 35.04 531 TYR A O 1
ATOM 2170 N N . LEU A 1 278 ? 66.082 -20.564 69.879 1.00 39.53 532 LEU A N 1
ATOM 2171 C CA . LEU A 1 278 ? 65.742 -21.880 69.370 1.00 30.03 532 LEU A CA 1
ATOM 2172 C C . LEU A 1 278 ? 64.267 -21.931 69.022 1.00 36.78 532 LEU A C 1
ATOM 2173 O O . LEU A 1 278 ? 63.424 -21.429 69.774 1.00 35.70 532 LEU A O 1
ATOM 2178 N N . PHE A 1 279 ? 63.966 -22.547 67.880 1.00 35.04 533 PHE A N 1
ATOM 2179 C CA . PHE A 1 279 ? 62.615 -22.978 67.537 1.00 33.97 533 PHE A CA 1
ATOM 2180 C C . PHE A 1 279 ? 62.669 -24.490 67.389 1.00 35.07 533 PHE A C 1
ATOM 2181 O O . PHE A 1 279 ? 63.241 -25.002 66.421 1.00 34.08 533 PHE A O 1
ATOM 2189 N N . LEU A 1 280 ? 62.072 -25.200 68.326 1.00 31.94 534 LEU A N 1
ATOM 2190 C CA . LEU A 1 280 ? 62.043 -26.656 68.310 1.00 32.11 534 LEU A CA 1
ATOM 2191 C C . LEU A 1 280 ? 60.650 -27.118 67.881 1.00 36.93 534 LEU A C 1
ATOM 2192 O O . LEU A 1 280 ? 59.659 -26.888 68.587 1.00 37.19 534 LEU A O 1
ATOM 2197 N N . PHE A 1 281 ? 60.613 -27.811 66.757 1.00 30.20 535 PHE A N 1
ATOM 2198 C CA . PHE A 1 281 ? 59.354 -28.340 66.212 1.00 33.51 535 PHE A CA 1
ATOM 2199 C C . PHE A 1 281 ? 59.342 -29.850 66.446 1.00 39.01 535 PHE A C 1
ATOM 2200 O O . PHE A 1 281 ? 60.362 -30.389 66.822 1.00 37.01 535 PHE A O 1
ATOM 2208 N N . ASN A 1 282 ? 58.216 -30.499 66.205 1.00 37.97 536 ASN A N 1
ATOM 2209 C CA . ASN A 1 282 ? 58.110 -31.926 66.494 1.00 42.53 536 ASN A CA 1
ATOM 2210 C C . ASN A 1 282 ? 59.138 -32.763 65.731 1.00 41.64 536 ASN A C 1
ATOM 2211 O O . ASN A 1 282 ? 59.533 -33.836 66.200 1.00 46.38 536 ASN A O 1
ATOM 2216 N N . ASP A 1 283 ? 59.580 -32.313 64.557 1.00 42.91 537 ASP A N 1
ATOM 2217 C CA . ASP A 1 283 ? 60.532 -33.094 63.782 1.00 41.26 537 ASP A CA 1
ATOM 2218 C C . ASP A 1 283 ? 61.816 -32.354 63.415 1.00 45.17 537 ASP A C 1
ATOM 2219 O O . ASP A 1 283 ? 62.673 -32.956 62.759 1.00 44.15 537 ASP A O 1
ATOM 2224 N N . VAL A 1 284 ? 61.999 -31.099 63.833 1.00 38.47 538 VAL A N 1
ATOM 2225 C CA . VAL A 1 284 ? 63.174 -30.336 63.415 1.00 35.84 538 VAL A CA 1
ATOM 2226 C C . VAL A 1 284 ? 63.508 -29.265 64.459 1.00 39.84 538 VAL A C 1
ATOM 2227 O O . VAL A 1 284 ? 62.621 -28.591 65.003 1.00 38.55 538 VAL A O 1
ATOM 2231 N N . LEU A 1 285 ? 64.804 -29.118 64.742 1.00 34.59 539 LEU A N 1
ATOM 2232 C CA . LEU A 1 285 ? 65.327 -28.050 65.593 1.00 30.13 539 LEU A CA 1
ATOM 2233 C C . LEU A 1 285 ? 65.938 -26.973 64.715 1.00 36.23 539 LEU A C 1
ATOM 2234 O O . LEU A 1 285 ? 66.802 -27.269 63.888 1.00 31.57 539 LEU A O 1
ATOM 2239 N N . VAL A 1 286 ? 65.497 -25.731 64.888 1.00 33.07 540 VAL A N 1
ATOM 2240 C CA . VAL A 1 286 ? 66.033 -24.611 64.129 1.00 29.46 540 VAL A CA 1
ATOM 2241 C C . VAL A 1 286 ? 66.742 -23.656 65.088 1.00 36.16 540 VAL A C 1
ATOM 2242 O O . VAL A 1 286 ? 66.158 -23.206 66.086 1.00 33.92 540 VAL A O 1
ATOM 2246 N N . VAL A 1 287 ? 68.001 -23.353 64.780 1.00 34.62 541 VAL A N 1
ATOM 2247 C CA . VAL A 1 287 ? 68.850 -22.490 65.589 1.00 33.64 541 VAL A CA 1
ATOM 2248 C C . VAL A 1 287 ? 68.939 -21.128 64.918 1.00 40.55 541 VAL A C 1
ATOM 2249 O O . VAL A 1 287 ? 69.378 -21.026 63.763 1.00 38.58 541 VAL A O 1
ATOM 2253 N N . THR A 1 288 ? 68.566 -20.068 65.640 1.00 33.43 542 THR A N 1
ATOM 2254 C CA . THR A 1 288 ? 68.502 -18.747 65.027 1.00 43.19 542 THR A CA 1
ATOM 2255 C C . THR A 1 288 ? 69.173 -17.712 65.918 1.00 45.91 542 THR A C 1
ATOM 2256 O O . THR A 1 288 ? 69.474 -17.946 67.091 1.00 45.31 542 THR A O 1
ATOM 2260 N N . LYS A 1 289 ? 69.386 -16.549 65.321 1.00 42.79 543 LYS A N 1
ATOM 2261 C CA . LYS A 1 289 ? 69.733 -15.332 66.028 1.00 49.27 543 LYS A CA 1
ATOM 2262 C C . LYS A 1 289 ? 68.583 -14.361 65.789 1.00 49.99 543 LYS A C 1
ATOM 2263 O O . LYS A 1 289 ? 68.183 -14.141 64.640 1.00 50.26 543 LYS A O 1
ATOM 2269 N N . LYS A 1 290 ? 68.015 -13.832 66.869 1.00 45.53 544 LYS A N 1
ATOM 2270 C CA . LYS A 1 290 ? 66.878 -12.937 66.741 1.00 48.31 544 LYS A CA 1
ATOM 2271 C C . LYS A 1 290 ? 67.330 -11.558 66.260 1.00 60.26 544 LYS A C 1
ATOM 2272 O O . LYS A 1 290 ? 68.250 -10.962 66.828 1.00 64.40 544 LYS A O 1
ATOM 2278 N N . LYS A 1 291 ? 66.683 -11.056 65.202 1.00 60.78 545 LYS A N 1
ATOM 2279 C CA . LYS A 1 291 ? 66.971 -9.738 64.644 1.00 57.03 545 LYS A CA 1
ATOM 2280 C C . LYS A 1 291 ? 65.914 -8.696 64.962 1.00 64.79 545 LYS A C 1
ATOM 2281 O O . LYS A 1 291 ? 66.234 -7.507 64.994 1.00 76.71 545 LYS A O 1
ATOM 2287 N N . SER A 1 292 ? 64.669 -9.116 65.174 1.00 61.08 546 SER A N 1
ATOM 2288 C CA . SER A 1 292 ? 63.577 -8.257 65.619 1.00 65.96 546 SER A CA 1
ATOM 2289 C C . SER A 1 292 ? 62.490 -9.178 66.145 1.00 76.63 546 SER A C 1
ATOM 2290 O O . SER A 1 292 ? 62.646 -10.402 66.130 1.00 68.28 546 SER A O 1
ATOM 2293 N N . GLU A 1 293 ? 61.376 -8.589 66.604 1.00 79.50 547 GLU A N 1
ATOM 2294 C CA . GLU A 1 293 ? 60.287 -9.427 67.103 1.00 80.64 547 GLU A CA 1
ATOM 2295 C C . GLU A 1 293 ? 59.697 -10.280 65.995 1.00 71.56 547 GLU A C 1
ATOM 2296 O O . GLU A 1 293 ? 59.137 -11.347 66.267 1.00 74.30 547 GLU A O 1
ATOM 2302 N N . GLU A 1 294 ? 59.830 -9.831 64.749 1.00 70.11 548 GLU A N 1
ATOM 2303 C CA . GLU A 1 294 ? 59.199 -10.448 63.595 1.00 68.82 548 GLU A CA 1
ATOM 2304 C C . GLU A 1 294 ? 60.211 -11.079 62.639 1.00 64.95 548 GLU A C 1
ATOM 2305 O O . GLU A 1 294 ? 59.859 -11.381 61.495 1.00 75.17 548 GLU A O 1
ATOM 2311 N N . SER A 1 295 ? 61.461 -11.270 63.062 1.00 66.38 549 SER A N 1
ATOM 2312 C CA . SER A 1 295 ? 62.489 -11.768 62.148 1.00 58.22 549 SER A CA 1
ATOM 2313 C C . SER A 1 295 ? 63.601 -12.465 62.917 1.00 56.32 549 SER A C 1
ATOM 2314 O O . SER A 1 295 ? 64.243 -11.852 63.776 1.00 54.65 549 SER A O 1
ATOM 2317 N N . TYR A 1 296 ? 63.861 -13.723 62.570 1.00 50.54 550 TYR A N 1
ATOM 2318 C CA . TYR A 1 296 ? 64.930 -14.518 63.159 1.00 43.45 550 TYR A CA 1
ATOM 2319 C C . TYR A 1 296 ? 65.767 -15.082 62.025 1.00 46.58 550 TYR A C 1
ATOM 2320 O O . TYR A 1 296 ? 65.220 -15.692 61.101 1.00 48.73 550 TYR A O 1
ATOM 2329 N N . LEU A 1 297 ? 67.078 -14.864 62.078 1.00 42.10 551 LEU A N 1
ATOM 2330 C CA . LEU A 1 297 ? 67.976 -15.318 61.025 1.00 40.21 551 LEU A CA 1
ATOM 2331 C C . LEU A 1 297 ? 68.484 -16.714 61.372 1.00 45.31 551 LEU A C 1
ATOM 2332 O O . LEU A 1 297 ? 69.097 -16.913 62.425 1.00 43.29 551 LEU A O 1
ATOM 2337 N N . VAL A 1 298 ? 68.231 -17.679 60.492 1.00 42.69 552 VAL A N 1
ATOM 2338 C CA . VAL A 1 298 ? 68.574 -19.065 60.782 1.00 36.47 552 VAL A CA 1
ATOM 2339 C C . VAL A 1 298 ? 70.079 -19.238 60.660 1.00 43.69 552 VAL A C 1
ATOM 2340 O O . VAL A 1 298 ? 70.685 -18.790 59.678 1.00 43.26 552 VAL A O 1
ATOM 2344 N N . GLN A 1 299 ? 70.691 -19.868 61.673 1.00 42.52 553 GLN A N 1
ATOM 2345 C CA . GLN A 1 299 ? 72.108 -20.242 61.671 1.00 39.87 553 GLN A CA 1
ATOM 2346 C C . GLN A 1 299 ? 72.325 -21.689 61.268 1.00 44.25 553 GLN A C 1
ATOM 2347 O O . GLN A 1 299 ? 73.293 -22.010 60.566 1.00 47.68 553 GLN A O 1
ATOM 2353 N N . ASP A 1 300 ? 71.450 -22.573 61.727 1.00 34.93 554 ASP A N 1
ATOM 2354 C CA . ASP A 1 300 ? 71.616 -23.997 61.505 1.00 40.40 554 ASP A CA 1
ATOM 2355 C C . ASP A 1 300 ? 70.296 -24.639 61.870 1.00 35.67 554 ASP A C 1
ATOM 2356 O O . ASP A 1 300 ? 69.395 -23.987 62.404 1.00 37.57 554 ASP A O 1
ATOM 2361 N N . TYR A 1 301 ? 70.203 -25.929 61.588 1.00 32.39 555 TYR A N 1
ATOM 2362 C CA . TYR A 1 301 ? 69.035 -26.704 61.957 1.00 35.64 555 TYR A CA 1
ATOM 2363 C C . TYR A 1 301 ? 69.397 -28.165 61.792 1.00 37.39 555 TYR A C 1
ATOM 2364 O O . TYR A 1 301 ? 70.401 -28.510 61.162 1.00 38.59 555 TYR A O 1
ATOM 2373 N N . ALA A 1 302 ? 68.565 -29.023 62.362 1.00 34.16 556 ALA A N 1
ATOM 2374 C CA . ALA A 1 302 ? 68.774 -30.451 62.203 1.00 39.35 556 ALA A CA 1
ATOM 2375 C C . ALA A 1 302 ? 67.458 -31.143 62.475 1.00 40.21 556 ALA A C 1
ATOM 2376 O O . ALA A 1 302 ? 66.662 -30.675 63.295 1.00 40.56 556 ALA A O 1
ATOM 2378 N N . GLN A 1 303 ? 67.231 -32.241 61.763 1.00 38.68 557 GLN A N 1
ATOM 2379 C CA . GLN A 1 303 ? 66.129 -33.139 62.084 1.00 43.43 557 GLN A CA 1
ATOM 2380 C C . GLN A 1 303 ? 66.201 -33.562 63.548 1.00 41.46 557 GLN A C 1
ATOM 2381 O O . GLN A 1 303 ? 67.269 -33.922 64.039 1.00 41.63 557 GLN A O 1
ATOM 2387 N N . LEU A 1 304 ? 65.059 -33.523 64.246 1.00 41.03 558 LEU A N 1
ATOM 2388 C CA . LEU A 1 304 ? 65.052 -33.876 65.664 1.00 37.38 558 LEU A CA 1
ATOM 2389 C C . LEU A 1 304 ? 65.601 -35.281 65.882 1.00 47.25 558 LEU A C 1
ATOM 2390 O O . LEU A 1 304 ? 66.307 -35.544 66.872 1.00 39.84 558 LEU A O 1
ATOM 2395 N N . ASP A 1 305 ? 65.306 -36.183 64.941 1.00 39.32 559 ASP A N 1
ATOM 2396 C CA . ASP A 1 305 ? 65.871 -37.534 64.906 1.00 48.97 559 ASP A CA 1
ATOM 2397 C C . ASP A 1 305 ? 67.391 -37.554 65.039 1.00 44.78 559 ASP A C 1
ATOM 2398 O O . ASP A 1 305 ? 67.958 -38.580 65.418 1.00 50.88 559 ASP A O 1
ATOM 2403 N N . HIS A 1 306 ? 68.069 -36.475 64.650 1.00 42.71 560 HIS A N 1
ATOM 2404 C CA . HIS A 1 306 ? 69.525 -36.408 64.640 1.00 43.44 560 HIS A CA 1
ATOM 2405 C C . HIS A 1 306 ? 70.045 -35.389 65.647 1.00 45.07 560 HIS A C 1
ATOM 2406 O O . HIS A 1 306 ? 71.098 -34.781 65.446 1.00 40.96 560 HIS A O 1
ATOM 2413 N N . VAL A 1 307 ? 69.309 -35.193 66.737 1.00 37.77 561 VAL A N 1
ATOM 2414 C CA . VAL A 1 307 ? 69.704 -34.282 67.799 1.00 38.94 561 VAL A CA 1
ATOM 2415 C C . VAL A 1 307 ? 69.946 -35.093 69.062 1.00 38.78 561 VAL A C 1
ATOM 2416 O O . VAL A 1 307 ? 69.156 -35.981 69.401 1.00 42.00 561 VAL A O 1
ATOM 2420 N N . GLN A 1 308 ? 71.058 -34.822 69.729 1.00 37.09 562 GLN A N 1
ATOM 2421 C CA . GLN A 1 308 ? 71.316 -35.343 71.059 1.00 37.69 562 GLN A CA 1
ATOM 2422 C C . GLN A 1 308 ? 71.500 -34.166 71.999 1.00 38.82 562 GLN A C 1
ATOM 2423 O O . GLN A 1 308 ? 71.884 -33.070 71.573 1.00 45.24 562 GLN A O 1
ATOM 2429 N N . VAL A 1 309 ? 71.215 -34.383 73.276 1.00 36.19 563 VAL A N 1
ATOM 2430 C CA . VAL A 1 309 ? 71.353 -33.335 74.281 1.00 36.70 563 VAL A CA 1
ATOM 2431 C C . VAL A 1 309 ? 71.836 -33.977 75.571 1.00 37.13 563 VAL A C 1
ATOM 2432 O O . VAL A 1 309 ? 71.579 -35.154 75.825 1.00 37.79 563 VAL A O 1
ATOM 2436 N N . ARG A 1 310 ? 72.601 -33.215 76.352 1.00 35.50 564 ARG A N 1
ATOM 2437 C CA . ARG A 1 310 ? 72.994 -33.625 77.689 1.00 42.94 564 ARG A CA 1
ATOM 2438 C C . ARG A 1 310 ? 73.332 -32.383 78.509 1.00 43.41 564 ARG A C 1
ATOM 2439 O O . ARG A 1 310 ? 73.725 -31.342 77.966 1.00 35.68 564 ARG A O 1
ATOM 2447 N N . LYS A 1 311 ? 73.163 -32.504 79.821 1.00 37.99 565 LYS A N 1
ATOM 2448 C CA . LYS A 1 311 ? 73.637 -31.467 80.711 1.00 40.63 565 LYS A CA 1
ATOM 2449 C C . LYS A 1 311 ? 75.154 -31.374 80.631 1.00 50.49 565 LYS A C 1
ATOM 2450 O O . LYS A 1 311 ? 75.846 -32.336 80.286 1.00 43.78 565 LYS A O 1
ATOM 2456 N N . LEU A 1 312 ? 75.666 -30.195 80.957 1.00 43.27 566 LEU A N 1
ATOM 2457 C CA . LEU A 1 312 ? 77.091 -29.978 81.103 1.00 48.86 566 LEU A CA 1
ATOM 2458 C C . LEU A 1 312 ? 77.420 -29.821 82.582 1.00 58.88 566 LEU A C 1
ATOM 2459 O O . LEU A 1 312 ? 76.595 -29.344 83.370 1.00 59.47 566 LEU A O 1
ATOM 2464 N N . GLU A 1 313 ? 78.629 -30.246 82.953 1.00 63.34 567 GLU A N 1
ATOM 2465 C CA . GLU A 1 313 ? 78.984 -30.205 84.366 1.00 72.35 567 GLU A CA 1
ATOM 2466 C C . GLU A 1 313 ? 79.596 -28.856 84.730 1.00 74.54 567 GLU A C 1
ATOM 2467 O O . GLU A 1 313 ? 80.312 -28.262 83.916 1.00 73.47 567 GLU A O 1
ATOM 2473 N N . PRO A 1 314 ? 79.307 -28.364 85.937 1.00 87.49 568 PRO A N 1
ATOM 2474 C CA . PRO A 1 314 ? 80.016 -27.185 86.462 1.00 85.01 568 PRO A CA 1
ATOM 2475 C C . PRO A 1 314 ? 81.524 -27.389 86.505 1.00 83.98 568 PRO A C 1
ATOM 2476 O O . PRO A 1 314 ? 82.047 -28.500 86.381 1.00 87.18 568 PRO A O 1
ATOM 2480 N N . SER A 1 315 ? 82.234 -26.277 86.696 1.00 103.52 569 SER A N 1
ATOM 2481 C CA . SER A 1 315 ? 83.691 -26.305 86.758 1.00 106.84 569 SER A CA 1
ATOM 2482 C C . SER A 1 315 ? 84.169 -27.060 87.997 1.00 106.36 569 SER A C 1
ATOM 2483 O O . SER A 1 315 ? 83.503 -27.082 89.038 1.00 96.95 569 SER A O 1
ATOM 2486 N N . GLU A 1 316 ? 85.353 -27.690 87.871 1.00 100.47 570 GLU A N 1
ATOM 2487 C CA . GLU A 1 316 ? 85.863 -28.538 88.940 1.00 99.11 570 GLU A CA 1
ATOM 2488 C C . GLU A 1 316 ? 86.413 -27.679 90.083 1.00 106.99 570 GLU A C 1
ATOM 2489 O O . GLU A 1 316 ? 87.083 -26.672 89.834 1.00 98.85 570 GLU A O 1
ATOM 2491 N N . PRO A 1 317 ? 86.113 -28.049 91.353 1.00 110.33 571 PRO A N 1
ATOM 2492 C CA . PRO A 1 317 ? 86.568 -27.246 92.507 1.00 104.28 571 PRO A CA 1
ATOM 2493 C C . PRO A 1 317 ? 88.078 -27.164 92.684 1.00 96.41 571 PRO A C 1
ATOM 2494 O O . PRO A 1 317 ? 88.848 -27.752 91.918 1.00 102.72 571 PRO A O 1
ATOM 2498 N N . LEU A 1 318 ? 88.494 -26.435 93.717 1.00 95.72 572 LEU A N 1
ATOM 2499 C CA . LEU A 1 318 ? 89.902 -26.265 94.083 1.00 99.16 572 LEU A CA 1
ATOM 2500 C C . LEU A 1 318 ? 90.679 -25.606 92.944 1.00 97.35 572 LEU A C 1
ATOM 2501 O O . LEU A 1 318 ? 90.327 -24.515 92.480 1.00 90.72 572 LEU A O 1
ATOM 2506 N N . SER A 1 326 ? 80.222 -18.350 92.265 1.00 96.27 580 SER A N 1
ATOM 2507 C CA . SER A 1 326 ? 79.010 -18.157 91.432 1.00 105.46 580 SER A CA 1
ATOM 2508 C C . SER A 1 326 ? 79.390 -18.292 89.960 1.00 117.06 580 SER A C 1
ATOM 2509 O O . SER A 1 326 ? 80.331 -17.607 89.529 1.00 118.09 580 SER A O 1
ATOM 2512 N N . SER A 1 327 ? 78.693 -19.155 89.224 1.00 95.51 581 SER A N 1
ATOM 2513 C CA . SER A 1 327 ? 79.079 -19.387 87.811 1.00 101.52 581 SER A CA 1
ATOM 2514 C C . SER A 1 327 ? 78.324 -18.444 86.882 1.00 102.88 581 SER A C 1
ATOM 2515 O O . SER A 1 327 ? 77.133 -18.213 87.128 1.00 94.73 581 SER A O 1
ATOM 2518 N N . SER A 1 328 ? 78.997 -17.931 85.850 1.00 103.21 582 SER A N 1
ATOM 2519 C CA . SER A 1 328 ? 78.334 -17.127 84.796 1.00 92.79 582 SER A CA 1
ATOM 2520 C C . SER A 1 328 ? 77.549 -18.102 83.937 1.00 95.42 582 SER A C 1
ATOM 2521 O O . SER A 1 328 ? 76.887 -17.633 82.996 1.00 89.33 582 SER A O 1
ATOM 2524 N N . VAL A 1 329 ? 77.695 -19.406 84.214 1.00 97.26 583 VAL A N 1
ATOM 2525 C CA . VAL A 1 329 ? 76.984 -20.479 83.475 1.00 84.19 583 VAL A CA 1
ATOM 2526 C C . VAL A 1 329 ? 76.170 -21.256 84.500 1.00 79.53 583 VAL A C 1
ATOM 2527 O O . VAL A 1 329 ? 76.540 -22.360 84.892 1.00 72.78 583 VAL A O 1
ATOM 2531 N N . PRO A 1 330 ? 75.038 -20.705 84.946 1.00 78.29 584 PRO A N 1
ATOM 2532 C CA . PRO A 1 330 ? 74.265 -21.365 85.959 1.00 77.17 584 PRO A CA 1
ATOM 2533 C C . PRO A 1 330 ? 73.808 -22.799 85.640 1.00 72.66 584 PRO A C 1
ATOM 2534 O O . PRO A 1 330 ? 74.120 -23.652 86.433 1.00 81.28 584 PRO A O 1
ATOM 2538 N N . TYR A 1 331 ? 73.074 -23.034 84.551 1.00 48.09 585 TYR A N 1
ATOM 2539 C CA . TYR A 1 331 ? 72.499 -24.339 84.222 1.00 48.55 585 TYR A CA 1
ATOM 2540 C C . TYR A 1 331 ? 72.821 -24.663 82.770 1.00 44.77 585 TYR A C 1
ATOM 2541 O O . TYR A 1 331 ? 71.973 -24.518 81.881 1.00 41.23 585 TYR A O 1
ATOM 2550 N N . PRO A 1 332 ? 74.041 -25.119 82.499 1.00 45.75 586 PRO A N 1
ATOM 2551 C CA . PRO A 1 332 ? 74.474 -25.327 81.115 1.00 35.02 586 PRO A CA 1
ATOM 2552 C C . PRO A 1 332 ? 74.068 -26.691 80.572 1.00 44.92 586 PRO A C 1
ATOM 2553 O O . PRO A 1 332 ? 73.880 -27.663 81.309 1.00 42.29 586 PRO A O 1
ATOM 2557 N N . PHE A 1 333 ? 73.944 -26.753 79.252 1.00 38.94 587 PHE A N 1
ATOM 2558 C CA . PHE A 1 333 ? 73.721 -28.016 78.578 1.00 37.89 587 PHE A CA 1
ATOM 2559 C C . PHE A 1 333 ? 74.232 -27.884 77.155 1.00 38.14 587 PHE A C 1
ATOM 2560 O O . PHE A 1 333 ? 74.563 -26.791 76.687 1.00 38.30 587 PHE A O 1
ATOM 2568 N N . GLN A 1 334 ? 74.294 -29.020 76.471 1.00 35.05 588 GLN A N 1
ATOM 2569 C CA . GLN A 1 334 ? 74.933 -29.114 75.176 1.00 36.30 588 GLN A CA 1
ATOM 2570 C C . GLN A 1 334 ? 73.996 -29.799 74.208 1.00 34.57 588 GLN A C 1
ATOM 2571 O O . GLN A 1 334 ? 73.388 -30.821 74.540 1.00 38.21 588 GLN A O 1
ATOM 2577 N N . VAL A 1 335 ? 73.879 -29.242 73.015 1.00 40.58 589 VAL A N 1
ATOM 2578 C CA . VAL A 1 335 ? 73.086 -29.836 71.953 1.00 36.52 589 VAL A CA 1
ATOM 2579 C C . VAL A 1 335 ? 74.043 -30.288 70.874 1.00 40.24 589 VAL A C 1
ATOM 2580 O O . VAL A 1 335 ? 74.871 -29.500 70.399 1.00 42.90 589 VAL A O 1
ATOM 2584 N N . ASN A 1 336 ? 73.955 -31.557 70.506 1.00 34.37 590 ASN A N 1
ATOM 2585 C CA . ASN A 1 336 ? 74.738 -32.078 69.395 1.00 38.86 590 ASN A CA 1
ATOM 2586 C C . ASN A 1 336 ? 73.819 -32.310 68.203 1.00 41.31 590 ASN A C 1
ATOM 2587 O O . ASN A 1 336 ? 72.799 -32.998 68.315 1.00 41.30 590 ASN A O 1
ATOM 2592 N N . LEU A 1 337 ? 74.154 -31.694 67.080 1.00 38.30 591 LEU A N 1
ATOM 2593 C CA . LEU A 1 337 ? 73.490 -31.984 65.820 1.00 39.30 591 LEU A CA 1
ATOM 2594 C C . LEU A 1 337 ? 74.317 -33.070 65.141 1.00 38.49 591 LEU A C 1
ATOM 2595 O O . LEU A 1 337 ? 75.462 -32.829 64.743 1.00 41.87 591 LEU A O 1
ATOM 2600 N N . LEU A 1 338 ? 73.769 -34.285 65.062 1.00 41.51 592 LEU A N 1
ATOM 2601 C CA . LEU A 1 338 ? 74.511 -35.363 64.418 1.00 37.76 592 LEU A CA 1
ATOM 2602 C C . LEU A 1 338 ? 74.547 -35.189 62.910 1.00 42.94 592 LEU A C 1
ATOM 2603 O O . LEU A 1 338 ? 75.414 -35.770 62.258 1.00 46.92 592 LEU A O 1
ATOM 2608 N N . HIS A 1 339 ? 73.652 -34.372 62.355 1.00 45.65 593 HIS A N 1
ATOM 2609 C CA . HIS A 1 339 ? 73.533 -34.207 60.903 1.00 46.29 593 HIS A CA 1
ATOM 2610 C C . HIS A 1 339 ? 72.832 -32.861 60.683 1.00 44.43 593 HIS A C 1
ATOM 2611 O O . HIS A 1 339 ? 71.603 -32.789 60.691 1.00 44.29 593 HIS A O 1
ATOM 2618 N N . ASN A 1 340 ? 73.624 -31.805 60.513 1.00 40.58 594 ASN A N 1
ATOM 2619 C CA . ASN A 1 340 ? 73.063 -30.461 60.500 1.00 37.52 594 ASN A CA 1
ATOM 2620 C C . ASN A 1 340 ? 72.668 -30.067 59.076 1.00 41.47 594 ASN A C 1
ATOM 2621 O O . ASN A 1 340 ? 72.596 -30.898 58.169 1.00 48.06 594 ASN A O 1
ATOM 2626 N N . SER A 1 341 ? 72.417 -28.776 58.869 1.00 43.36 595 SER A N 1
ATOM 2627 C CA . SER A 1 341 ? 71.868 -28.303 57.606 1.00 40.20 595 SER A CA 1
ATOM 2628 C C . SER A 1 341 ? 72.805 -28.545 56.423 1.00 52.00 595 SER A C 1
ATOM 2629 O O . SER A 1 341 ? 72.351 -28.502 55.271 1.00 51.90 595 SER A O 1
ATOM 2632 N N . GLU A 1 342 ? 74.097 -28.777 56.681 1.00 46.80 596 GLU A N 1
ATOM 2633 C CA . GLU A 1 342 ? 75.074 -29.150 55.666 1.00 49.70 596 GLU A CA 1
ATOM 2634 C C . GLU A 1 342 ? 75.437 -30.629 55.718 1.00 51.33 596 GLU A C 1
ATOM 2635 O O . GLU A 1 342 ? 76.456 -31.020 55.156 1.00 52.36 596 GLU A O 1
ATOM 2641 N N . GLY A 1 343 ? 74.651 -31.455 56.400 1.00 52.17 597 GLY A N 1
ATOM 2642 C CA . GLY A 1 343 ? 75.020 -32.855 56.532 1.00 55.07 597 GLY A CA 1
ATOM 2643 C C . GLY A 1 343 ? 76.278 -33.121 57.333 1.00 56.55 597 GLY A C 1
ATOM 2644 O O . GLY A 1 343 ? 76.892 -34.181 57.173 1.00 56.38 597 GLY A O 1
ATOM 2645 N N . ARG A 1 344 ? 76.688 -32.188 58.186 1.00 49.66 598 ARG A N 1
ATOM 2646 C CA . ARG A 1 344 ? 77.891 -32.320 58.996 1.00 51.00 598 ARG A CA 1
ATOM 2647 C C . ARG A 1 344 ? 77.506 -32.243 60.479 1.00 54.17 598 ARG A C 1
ATOM 2648 O O . ARG A 1 344 ? 76.340 -32.024 60.837 1.00 49.58 598 ARG A O 1
ATOM 2650 N N . GLN A 1 345 ? 78.480 -32.451 61.362 1.00 56.01 599 GLN A N 1
ATOM 2651 C CA . GLN A 1 345 ? 78.198 -32.489 62.792 1.00 48.03 599 GLN A CA 1
ATOM 2652 C C . GLN A 1 345 ? 78.531 -31.148 63.434 1.00 46.92 599 GLN A C 1
ATOM 2653 O O . GLN A 1 345 ? 79.492 -30.481 63.055 1.00 55.35 599 GLN A O 1
ATOM 2659 N N . GLU A 1 346 ? 77.736 -30.767 64.428 1.00 41.56 600 GLU A N 1
ATOM 2660 C CA . GLU A 1 346 ? 77.939 -29.518 65.140 1.00 47.16 600 GLU A CA 1
ATOM 2661 C C . GLU A 1 346 ? 77.518 -29.722 66.581 1.00 42.43 600 GLU A C 1
ATOM 2662 O O . GLU A 1 346 ? 76.668 -30.560 66.875 1.00 44.28 600 GLU A O 1
ATOM 2668 N N . GLN A 1 347 ? 78.110 -28.942 67.471 1.00 46.36 601 GLN A N 1
ATOM 2669 C CA . GLN A 1 347 ? 77.678 -28.893 68.851 1.00 44.90 601 GLN A CA 1
ATOM 2670 C C . GLN A 1 347 ? 77.400 -27.446 69.228 1.00 48.91 601 GLN A C 1
ATOM 2671 O O . GLN A 1 347 ? 78.038 -26.516 68.727 1.00 51.68 601 GLN A O 1
ATOM 2677 N N . ILE A 1 348 ? 76.423 -27.272 70.110 1.00 44.99 602 ILE A N 1
ATOM 2678 C CA . ILE A 1 348 ? 76.014 -25.963 70.597 1.00 42.33 602 ILE A CA 1
ATOM 2679 C C . ILE A 1 348 ? 75.999 -26.013 72.115 1.00 46.35 602 ILE A C 1
ATOM 2680 O O . ILE A 1 348 ? 75.348 -26.887 72.703 1.00 40.59 602 ILE A O 1
ATOM 2685 N N . LEU A 1 349 ? 76.713 -25.087 72.749 1.00 42.62 603 LEU A N 1
ATOM 2686 C CA . LEU A 1 349 ? 76.813 -25.050 74.199 1.00 40.44 603 LEU A CA 1
ATOM 2687 C C . LEU A 1 349 ? 75.935 -23.914 74.696 1.00 42.90 603 LEU A C 1
ATOM 2688 O O . LEU A 1 349 ? 76.109 -22.762 74.282 1.00 47.23 603 LEU A O 1
ATOM 2693 N N . LEU A 1 350 ? 74.995 -24.238 75.573 1.00 38.11 604 LEU A N 1
ATOM 2694 C CA . LEU A 1 350 ? 73.950 -23.306 75.963 1.00 42.49 604 LEU A CA 1
ATOM 2695 C C . LEU A 1 350 ? 73.865 -23.237 77.477 1.00 36.49 604 LEU A C 1
ATOM 2696 O O . LEU A 1 350 ? 74.284 -24.153 78.185 1.00 43.93 604 LEU A O 1
ATOM 2701 N N . SER A 1 351 ? 73.311 -22.132 77.961 1.00 41.71 605 SER A N 1
ATOM 2702 C CA . SER A 1 351 ? 73.069 -21.919 79.380 1.00 44.45 605 SER A CA 1
ATOM 2703 C C . SER A 1 351 ? 71.724 -21.239 79.579 1.00 45.91 605 SER A C 1
ATOM 2704 O O . SER A 1 351 ? 71.457 -20.201 78.968 1.00 49.47 605 SER A O 1
ATOM 2707 N N . SER A 1 352 ? 70.885 -21.807 80.432 1.00 42.54 606 SER A N 1
ATOM 2708 C CA . SER A 1 352 ? 69.727 -21.064 80.900 1.00 47.07 606 SER A CA 1
ATOM 2709 C C . SER A 1 352 ? 69.976 -20.625 82.328 1.00 57.26 606 SER A C 1
ATOM 2710 O O . SER A 1 352 ? 70.880 -21.114 83.009 1.00 60.74 606 SER A O 1
ATOM 2713 N N . ASP A 1 353 ? 69.194 -19.659 82.763 1.00 61.66 607 ASP A N 1
ATOM 2714 C CA . ASP A 1 353 ? 69.411 -19.089 84.074 1.00 65.70 607 ASP A CA 1
ATOM 2715 C C . ASP A 1 353 ? 68.525 -19.745 85.118 1.00 59.12 607 ASP A C 1
ATOM 2716 O O . ASP A 1 353 ? 68.558 -19.348 86.286 1.00 61.98 607 ASP A O 1
ATOM 2721 N N . SER A 1 354 ? 67.806 -20.797 84.727 1.00 52.42 608 SER A N 1
ATOM 2722 C CA . SER A 1 354 ? 66.886 -21.541 85.573 1.00 44.61 608 SER A CA 1
ATOM 2723 C C . SER A 1 354 ? 67.090 -23.045 85.399 1.00 48.28 608 SER A C 1
ATOM 2724 O O . SER A 1 354 ? 67.245 -23.537 84.276 1.00 47.81 608 SER A O 1
ATOM 2727 N N . ALA A 1 355 ? 67.032 -23.789 86.504 1.00 46.76 609 ALA A N 1
ATOM 2728 C CA . ALA A 1 355 ? 67.079 -25.245 86.393 1.00 45.28 609 ALA A CA 1
ATOM 2729 C C . ALA A 1 355 ? 65.847 -25.791 85.676 1.00 43.97 609 ALA A C 1
ATOM 2730 O O . ALA A 1 355 ? 65.954 -26.688 84.828 1.00 46.17 609 ALA A O 1
ATOM 2732 N N . SER A 1 356 ? 64.660 -25.287 86.012 1.00 47.69 610 SER A N 1
ATOM 2733 C CA . SER A 1 356 ? 63.468 -25.783 85.330 1.00 42.43 610 SER A CA 1
ATOM 2734 C C . SER A 1 356 ? 63.489 -25.437 83.841 1.00 38.65 610 SER A C 1
ATOM 2735 O O . SER A 1 356 ? 63.065 -26.259 83.016 1.00 35.58 610 SER A O 1
ATOM 2738 N N . ASP A 1 357 ? 64.029 -24.271 83.467 1.00 37.54 611 ASP A N 1
ATOM 2739 C CA . ASP A 1 357 ? 64.164 -23.944 82.044 1.00 36.72 611 ASP A CA 1
ATOM 2740 C C . ASP A 1 357 ? 65.021 -24.978 81.321 1.00 39.21 611 ASP A C 1
ATOM 2741 O O . ASP A 1 357 ? 64.645 -25.475 80.254 1.00 38.01 611 ASP A O 1
ATOM 2746 N N . ARG A 1 358 ? 66.183 -25.321 81.888 1.00 38.61 612 ARG A N 1
ATOM 2747 C CA . ARG A 1 358 ? 67.015 -26.337 81.252 1.00 41.58 612 ARG A CA 1
ATOM 2748 C C . ARG A 1 358 ? 66.274 -27.662 81.151 1.00 37.62 612 ARG A C 1
ATOM 2749 O O . ARG A 1 358 ? 66.270 -28.304 80.095 1.00 33.98 612 ARG A O 1
ATOM 2757 N N . ALA A 1 359 ? 65.601 -28.064 82.226 1.00 34.11 613 ALA A N 1
ATOM 2758 C CA . ALA A 1 359 ? 64.869 -29.327 82.199 1.00 37.94 613 ALA A CA 1
ATOM 2759 C C . ALA A 1 359 ? 63.781 -29.317 81.136 1.00 36.82 613 ALA A C 1
ATOM 2760 O O . ALA A 1 359 ? 63.521 -30.342 80.496 1.00 38.28 613 ALA A O 1
ATOM 2762 N N . ARG A 1 360 ? 63.122 -28.176 80.941 1.00 35.19 614 ARG A N 1
ATOM 2763 C CA . ARG A 1 360 ? 62.090 -28.108 79.905 1.00 39.31 614 ARG A CA 1
ATOM 2764 C C . ARG A 1 360 ? 62.701 -28.196 78.516 1.00 35.91 614 ARG A C 1
ATOM 2765 O O . ARG A 1 360 ? 62.147 -28.854 77.626 1.00 33.87 614 ARG A O 1
ATOM 2773 N N . TRP A 1 361 ? 63.862 -27.574 78.317 1.00 32.71 615 TRP A N 1
ATOM 2774 C CA . TRP A 1 361 ? 64.541 -27.732 77.034 1.00 30.74 615 TRP A CA 1
ATOM 2775 C C . TRP A 1 361 ? 64.924 -29.184 76.799 1.00 29.39 615 TRP A C 1
ATOM 2776 O O . TRP A 1 361 ? 64.645 -29.736 75.730 1.00 36.06 615 TRP A O 1
ATOM 2787 N N . ILE A 1 362 ? 65.492 -29.849 77.805 1.00 34.71 616 ILE A N 1
ATOM 2788 C CA . ILE A 1 362 ? 65.931 -31.228 77.595 1.00 33.16 616 ILE A CA 1
ATOM 2789 C C . ILE A 1 362 ? 64.739 -32.140 77.351 1.00 36.90 616 ILE A C 1
ATOM 2790 O O . ILE A 1 362 ? 64.799 -33.059 76.528 1.00 40.46 616 ILE A O 1
ATOM 2795 N N . THR A 1 363 ? 63.640 -31.913 78.066 1.00 37.86 617 THR A N 1
ATOM 2796 C CA . THR A 1 363 ? 62.446 -32.722 77.846 1.00 37.14 617 THR A CA 1
ATOM 2797 C C . THR A 1 363 ? 61.913 -32.538 76.427 1.00 40.29 617 THR A C 1
ATOM 2798 O O . THR A 1 363 ? 61.600 -33.515 75.740 1.00 37.45 617 THR A O 1
ATOM 2802 N N . ALA A 1 364 ? 61.817 -31.289 75.966 1.00 30.02 618 ALA A N 1
ATOM 2803 C CA . ALA A 1 364 ? 61.364 -31.056 74.601 1.00 35.57 618 ALA A CA 1
ATOM 2804 C C . ALA A 1 364 ? 62.325 -31.653 73.569 1.00 41.54 618 ALA A C 1
ATOM 2805 O O . ALA A 1 364 ? 61.885 -32.175 72.539 1.00 35.51 618 ALA A O 1
ATOM 2807 N N . LEU A 1 365 ? 63.639 -31.568 73.812 1.00 33.09 619 LEU A N 1
ATOM 2808 C CA . LEU A 1 365 ? 64.603 -32.049 72.826 1.00 37.66 619 LEU A CA 1
ATOM 2809 C C . LEU A 1 365 ? 64.653 -33.570 72.756 1.00 34.03 619 LEU A C 1
ATOM 2810 O O . LEU A 1 365 ? 65.168 -34.119 71.777 1.00 38.08 619 LEU A O 1
ATOM 2815 N N . THR A 1 366 ? 64.133 -34.261 73.760 1.00 33.06 620 THR A N 1
ATOM 2816 C CA . THR A 1 366 ? 64.040 -35.714 73.747 1.00 43.19 620 THR A CA 1
ATOM 2817 C C . THR A 1 366 ? 62.611 -36.187 73.492 1.00 39.53 620 THR A C 1
ATOM 2818 O O . THR A 1 366 ? 62.301 -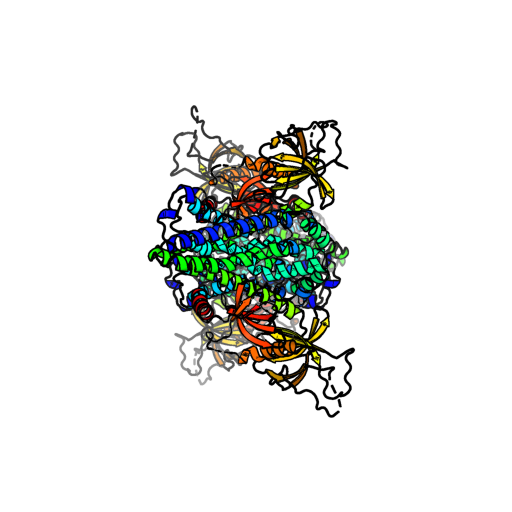37.356 73.709 1.00 43.78 620 THR A O 1
ATOM 2822 N N . TYR A 1 367 ? 61.746 -35.287 73.024 1.00 43.37 621 TYR A N 1
ATOM 2823 C CA . TYR A 1 367 ? 60.395 -35.625 72.586 1.00 49.31 621 TYR A CA 1
ATOM 2824 C C . TYR A 1 367 ? 60.307 -36.937 71.812 1.00 53.12 621 TYR A C 1
ATOM 2825 O O . TYR A 1 367 ? 59.407 -37.743 72.054 1.00 59.45 621 TYR A O 1
ATOM 2834 N N . LYS A 1 368 ? 61.225 -37.168 70.866 1.00 57.89 622 LYS A N 1
ATOM 2835 C CA . LYS A 1 368 ? 61.155 -38.391 70.062 1.00 67.47 622 LYS A CA 1
ATOM 2836 C C . LYS A 1 368 ? 61.427 -39.653 70.889 1.00 69.98 622 LYS A C 1
ATOM 2837 O O . LYS A 1 368 ? 60.762 -40.677 70.696 1.00 72.13 622 LYS A O 1
ATOM 2843 N N . GLU A 1 369 ? 62.394 -39.609 71.804 1.00 70.76 623 GLU A N 1
ATOM 2844 C CA . GLU A 1 369 ? 62.789 -40.796 72.578 1.00 69.52 623 GLU A CA 1
ATOM 2845 C C . GLU A 1 369 ? 61.721 -41.291 73.567 1.00 63.77 623 GLU A C 1
ATOM 2846 O O . GLU A 1 369 ? 60.779 -40.574 73.904 1.00 73.09 623 GLU A O 1
ATOM 2852 N N . ASN A 1 377 ? 51.672 -48.811 82.609 1.00 85.50 631 ASN A N 1
ATOM 2853 C CA . ASN A 1 377 ? 52.540 -48.186 83.596 1.00 79.31 631 ASN A CA 1
ATOM 2854 C C . ASN A 1 377 ? 51.828 -47.030 84.295 1.00 87.25 631 ASN A C 1
ATOM 2855 O O . ASN A 1 377 ? 52.215 -46.640 85.399 1.00 84.68 631 ASN A O 1
ATOM 2857 N N . LYS A 1 378 ? 50.772 -46.506 83.652 1.00 84.39 632 LYS A N 1
ATOM 2858 C CA . LYS A 1 378 ? 50.202 -45.218 84.052 1.00 80.45 632 LYS A CA 1
ATOM 2859 C C . LYS A 1 378 ? 49.684 -45.229 85.487 1.00 77.08 632 LYS A C 1
ATOM 2860 O O . LYS A 1 378 ? 49.740 -44.199 86.169 1.00 71.88 632 LYS A O 1
ATOM 2862 N N . GLY A 1 379 ? 49.192 -46.375 85.969 1.00 66.69 633 GLY A N 1
ATOM 2863 C CA . GLY A 1 379 ? 48.682 -46.456 87.331 1.00 65.78 633 GLY A CA 1
ATOM 2864 C C . GLY A 1 379 ? 49.721 -46.243 88.419 1.00 74.78 633 GLY A C 1
ATOM 2865 O O . GLY A 1 379 ? 49.354 -45.973 89.569 1.00 70.73 633 GLY A O 1
ATOM 2866 N N . GLU A 1 380 ? 51.009 -46.367 88.096 1.00 75.49 634 GLU A N 1
ATOM 2867 C CA . GLU A 1 380 ? 52.066 -46.143 89.075 1.00 71.56 634 GLU A CA 1
ATOM 2868 C C . GLU A 1 380 ? 52.557 -44.700 89.083 1.00 71.35 634 GLU A C 1
ATOM 2869 O O . GLU A 1 380 ? 53.438 -44.357 89.880 1.00 62.16 634 GLU A O 1
ATOM 2871 N N . LEU A 1 381 ? 52.010 -43.847 88.223 1.00 66.25 635 LEU A N 1
ATOM 2872 C CA . LEU A 1 381 ? 52.466 -42.467 88.199 1.00 59.16 635 LEU A CA 1
ATOM 2873 C C . LEU A 1 381 ? 51.837 -41.686 89.353 1.00 57.46 635 LEU A C 1
ATOM 2874 O O . LEU A 1 381 ? 50.678 -41.922 89.704 1.00 57.52 635 LEU A O 1
ATOM 2879 N N . PRO A 1 382 ? 52.568 -40.749 89.952 1.00 52.10 636 PRO A N 1
ATOM 2880 C CA . PRO A 1 382 ? 51.955 -39.890 90.976 1.00 48.80 636 PRO A CA 1
ATOM 2881 C C . PRO A 1 382 ? 50.892 -38.995 90.355 1.00 50.41 636 PRO A C 1
ATOM 2882 O O . PRO A 1 382 ? 51.059 -38.476 89.247 1.00 53.59 636 PRO A O 1
ATOM 2886 N N . GLN A 1 383 ? 49.784 -38.845 91.075 1.00 48.14 637 GLN A N 1
ATOM 2887 C CA . GLN A 1 383 ? 48.679 -37.984 90.689 1.00 54.21 637 GLN A CA 1
ATOM 2888 C C . GLN A 1 383 ? 48.645 -36.734 91.552 1.00 54.64 637 GLN A C 1
ATOM 2889 O O . GLN A 1 383 ? 49.024 -36.746 92.727 1.00 56.79 637 GLN A O 1
ATOM 2895 N N . VAL A 1 384 ? 48.145 -35.664 90.955 1.00 47.27 638 VAL A N 1
ATOM 2896 C CA . VAL A 1 384 ? 48.107 -34.359 91.580 1.00 42.44 638 VAL A CA 1
ATOM 2897 C C . VAL A 1 384 ? 46.797 -33.719 91.130 1.00 51.44 638 VAL A C 1
ATOM 2898 O O . VAL A 1 384 ? 46.280 -34.025 90.051 1.00 55.17 638 VAL A O 1
ATOM 2902 N N . GLU A 1 385 ? 46.210 -32.893 91.990 1.00 49.85 639 GLU A N 1
ATOM 2903 C CA . GLU A 1 385 ? 44.942 -32.239 91.702 1.00 45.78 639 GLU A CA 1
ATOM 2904 C C . GLU A 1 385 ? 45.144 -30.730 91.677 1.00 51.98 639 GLU A C 1
ATOM 2905 O O . GLU A 1 385 ? 45.783 -30.170 92.573 1.00 58.83 639 GLU A O 1
ATOM 2911 N N . VAL A 1 386 ? 44.584 -30.075 90.668 1.00 54.35 640 VAL A N 1
ATOM 2912 C CA . VAL A 1 386 ? 44.833 -28.656 90.421 1.00 48.07 640 VAL A CA 1
ATOM 2913 C C . VAL A 1 386 ? 43.986 -27.815 91.363 1.00 51.70 640 VAL A C 1
ATOM 2914 O O . VAL A 1 386 ? 42.759 -27.967 91.410 1.00 50.10 640 VAL A O 1
ATOM 2918 N N . THR A 1 387 ? 44.634 -26.908 92.105 1.00 58.63 641 THR A N 1
ATOM 2919 C CA . THR A 1 387 ? 43.916 -26.099 93.093 1.00 60.43 641 THR A CA 1
ATOM 2920 C C . THR A 1 387 ? 43.446 -24.762 92.542 1.00 60.73 641 THR A C 1
ATOM 2921 O O . THR A 1 387 ? 42.408 -24.266 92.988 1.00 60.19 641 THR A O 1
ATOM 2925 N N . LYS A 1 388 ? 44.183 -24.160 91.601 1.00 55.57 642 LYS A N 1
ATOM 2926 C CA . LYS A 1 388 ? 43.739 -22.951 90.909 1.00 56.94 642 LYS A CA 1
ATOM 2927 C C . LYS A 1 388 ? 44.038 -23.092 89.424 1.00 65.12 642 LYS A C 1
ATOM 2928 O O . LYS A 1 388 ? 45.001 -23.760 89.025 1.00 54.76 642 LYS A O 1
ATOM 2934 N N . ALA A 1 389 ? 43.201 -22.446 88.611 1.00 56.29 643 ALA A N 1
ATOM 2935 C CA . ALA A 1 389 ? 43.364 -22.487 87.165 1.00 57.29 643 ALA A CA 1
ATOM 2936 C C . ALA A 1 389 ? 44.762 -22.030 86.785 1.00 45.30 643 ALA A C 1
ATOM 2937 O O . ALA A 1 389 ? 45.331 -21.134 87.410 1.00 49.07 643 ALA A O 1
ATOM 2939 N N . TYR A 1 390 ? 45.321 -22.650 85.759 1.00 48.66 644 TYR A N 1
ATOM 2940 C CA . TYR A 1 390 ? 46.601 -22.225 85.218 1.00 47.56 644 TYR A CA 1
ATOM 2941 C C . TYR A 1 390 ? 46.464 -22.110 83.708 1.00 45.92 644 TYR A C 1
ATOM 2942 O O . TYR A 1 390 ? 45.996 -23.051 83.062 1.00 48.55 644 TYR A O 1
ATOM 2951 N N . PHE A 1 391 ? 46.857 -20.958 83.153 1.00 42.82 645 PHE A N 1
ATOM 2952 C CA . PHE A 1 391 ? 46.784 -20.691 81.715 1.00 44.29 645 PHE A CA 1
ATOM 2953 C C . PHE A 1 391 ? 48.185 -20.726 81.105 1.00 44.99 645 PHE A C 1
ATOM 2954 O O . PHE A 1 391 ? 49.064 -19.952 81.505 1.00 48.80 645 PHE A O 1
ATOM 2962 N N . ALA A 1 392 ? 48.386 -21.634 80.150 1.00 45.26 646 ALA A N 1
ATOM 2963 C CA . ALA A 1 392 ? 49.676 -21.814 79.498 1.00 42.89 646 ALA A CA 1
ATOM 2964 C C . ALA A 1 392 ? 50.219 -20.500 78.945 1.00 48.54 646 ALA A C 1
ATOM 2965 O O . ALA A 1 392 ? 49.501 -19.734 78.296 1.00 41.17 646 ALA A O 1
ATOM 2967 N N . LYS A 1 393 ? 51.495 -20.234 79.222 1.00 43.31 647 LYS A N 1
ATOM 2968 C CA . LYS A 1 393 ? 52.159 -19.045 78.716 1.00 48.93 647 LYS A CA 1
ATOM 2969 C C . LYS A 1 393 ? 53.145 -19.354 77.601 1.00 44.72 647 LYS A C 1
ATOM 2970 O O . LYS A 1 393 ? 53.635 -18.423 76.962 1.00 43.90 647 LYS A O 1
ATOM 2976 N N . GLN A 1 394 ? 53.455 -20.627 77.368 1.00 38.19 648 GLN A N 1
ATOM 2977 C CA . GLN A 1 394 ? 54.444 -21.058 76.393 1.00 42.13 648 GLN A CA 1
ATOM 2978 C C . GLN A 1 394 ? 53.918 -22.316 75.726 1.00 37.22 648 GLN A C 1
ATOM 2979 O O . GLN A 1 394 ? 53.019 -22.980 76.251 1.00 38.86 648 GLN A O 1
ATOM 2985 N N . ALA A 1 395 ? 54.522 -22.662 74.577 1.00 39.30 649 ALA A N 1
ATOM 2986 C CA . ALA A 1 395 ? 54.082 -23.825 73.796 1.00 34.43 649 ALA A CA 1
ATOM 2987 C C . ALA A 1 395 ? 54.244 -25.147 74.538 1.00 37.43 649 ALA A C 1
ATOM 2988 O O . ALA A 1 395 ? 53.517 -26.090 74.223 1.00 37.23 649 ALA A O 1
ATOM 2990 N N . ASP A 1 396 ? 55.177 -25.263 75.492 1.00 36.13 650 ASP A N 1
ATOM 2991 C CA . ASP A 1 396 ? 55.341 -26.529 76.209 1.00 43.26 650 ASP A CA 1
ATOM 2992 C C . ASP A 1 396 ? 54.567 -26.566 77.521 1.00 40.16 650 ASP A C 1
ATOM 2993 O O . ASP A 1 396 ? 54.748 -27.496 78.311 1.00 40.29 650 ASP A O 1
ATOM 2998 N N . GLU A 1 397 ? 53.706 -25.592 77.766 1.00 34.88 651 GLU A N 1
ATOM 2999 C CA . GLU A 1 397 ? 52.915 -25.572 78.984 1.00 38.45 651 GLU A CA 1
ATOM 3000 C C . GLU A 1 397 ? 51.498 -26.060 78.695 1.00 45.92 651 GLU A C 1
ATOM 3001 O O . GLU A 1 397 ? 51.049 -26.091 77.548 1.00 44.79 651 GLU A O 1
ATOM 3007 N N . ILE A 1 398 ? 50.792 -26.457 79.750 1.00 43.09 652 ILE A N 1
ATOM 3008 C CA . ILE A 1 398 ? 49.423 -26.936 79.617 1.00 44.47 652 ILE A CA 1
ATOM 3009 C C . ILE A 1 398 ? 48.481 -26.027 80.408 1.00 43.47 652 ILE A C 1
ATOM 3010 O O . ILE A 1 398 ? 48.794 -25.609 81.530 1.00 42.34 652 ILE A O 1
ATOM 3015 N N . THR A 1 399 ? 47.335 -25.706 79.807 1.00 42.35 653 THR A N 1
ATOM 3016 C CA . THR A 1 399 ? 46.290 -24.953 80.492 1.00 38.15 653 THR A CA 1
ATOM 3017 C C . THR A 1 399 ? 45.433 -25.911 81.306 1.00 42.39 653 THR A C 1
ATOM 3018 O O . THR A 1 399 ? 44.980 -26.935 80.789 1.00 46.67 653 THR A O 1
ATOM 3022 N N . LEU A 1 400 ? 45.231 -25.595 82.585 1.00 40.74 654 LEU A N 1
ATOM 3023 C CA . LEU A 1 400 ? 44.563 -26.497 83.513 1.00 46.59 654 LEU A CA 1
ATOM 3024 C C . LEU A 1 400 ? 43.414 -25.776 84.210 1.00 45.33 654 LEU A C 1
ATOM 3025 O O . LEU A 1 400 ? 43.521 -24.597 84.562 1.00 51.49 654 LEU A O 1
ATOM 3030 N N . GLN A 1 401 ? 42.307 -26.484 84.386 1.00 46.01 655 GLN A N 1
ATOM 3031 C CA . GLN A 1 401 ? 41.168 -25.976 85.132 1.00 49.24 655 GLN A CA 1
ATOM 3032 C C . GLN A 1 401 ? 41.234 -26.456 86.571 1.00 51.26 655 GLN A C 1
ATOM 3033 O O . GLN A 1 401 ? 41.762 -27.534 86.859 1.00 52.30 655 GLN A O 1
ATOM 3039 N N . GLN A 1 402 ? 40.664 -25.665 87.473 1.00 55.32 656 GLN A N 1
ATOM 3040 C CA . GLN A 1 402 ? 40.548 -26.115 88.852 1.00 56.21 656 GLN A CA 1
ATOM 3041 C C . GLN A 1 402 ? 39.918 -27.503 88.894 1.00 56.69 656 GLN A C 1
ATOM 3042 O O . GLN A 1 402 ? 39.007 -27.813 88.119 1.00 56.57 656 GLN A O 1
ATOM 3048 N N . ALA A 1 403 ? 40.439 -28.348 89.783 1.00 48.05 657 ALA A N 1
ATOM 3049 C CA . ALA A 1 403 ? 40.038 -29.734 90.014 1.00 56.11 657 ALA A CA 1
ATOM 3050 C C . ALA A 1 403 ? 40.519 -30.700 88.922 1.00 48.69 657 ALA A C 1
ATOM 3051 O O . ALA A 1 403 ? 40.252 -31.893 89.044 1.00 55.72 657 ALA A O 1
ATOM 3053 N N . ASP A 1 404 ? 41.218 -30.248 87.879 1.00 52.39 658 ASP A N 1
ATOM 3054 C CA . ASP A 1 404 ? 41.799 -31.200 86.937 1.00 51.18 658 ASP A CA 1
ATOM 3055 C C . ASP A 1 404 ? 42.747 -32.154 87.663 1.00 53.79 658 ASP A C 1
ATOM 3056 O O . ASP A 1 404 ? 43.424 -31.773 88.622 1.00 46.73 658 ASP A O 1
ATOM 3061 N N . ILE A 1 405 ? 42.760 -33.415 87.220 1.00 48.10 659 ILE A N 1
ATOM 3062 C CA . ILE A 1 405 ? 43.683 -34.427 87.719 1.00 46.41 659 ILE A CA 1
ATOM 3063 C C . ILE A 1 405 ? 44.801 -34.573 86.706 1.00 51.58 659 ILE A C 1
ATOM 3064 O O . ILE A 1 405 ? 44.550 -34.610 85.497 1.00 52.87 659 ILE A O 1
ATOM 3069 N N . VAL A 1 406 ? 46.039 -34.658 87.188 1.00 50.03 660 VAL A N 1
ATOM 3070 C CA . VAL A 1 406 ? 47.208 -34.709 86.319 1.00 43.14 660 VAL A CA 1
ATOM 3071 C C . VAL A 1 406 ? 48.125 -35.831 86.793 1.00 47.20 660 VAL A C 1
ATOM 3072 O O . VAL A 1 406 ? 48.397 -35.956 87.994 1.00 50.76 660 VAL A O 1
ATOM 3076 N N . LEU A 1 407 ? 48.561 -36.666 85.856 1.00 38.65 661 LEU A N 1
ATOM 3077 C CA . LEU A 1 407 ? 49.584 -37.672 86.118 1.00 47.69 661 LEU A CA 1
ATOM 3078 C C . LEU A 1 407 ? 50.947 -37.017 85.997 1.00 47.17 661 LEU A C 1
ATOM 3079 O O . LEU A 1 407 ? 51.241 -36.396 84.977 1.00 46.58 661 LEU A O 1
ATOM 3084 N N . VAL A 1 408 ? 51.780 -37.145 87.021 1.00 45.33 662 VAL A N 1
ATOM 3085 C CA . VAL A 1 408 ? 53.054 -36.437 87.044 1.00 43.45 662 VAL A CA 1
ATOM 3086 C C . VAL A 1 408 ? 54.120 -37.302 86.398 1.00 49.26 662 VAL A C 1
ATOM 3087 O O . VAL A 1 408 ? 54.367 -38.429 86.840 1.00 51.02 662 VAL A O 1
ATOM 3091 N N . LEU A 1 409 ? 54.750 -36.771 85.345 1.00 45.01 663 LEU A N 1
ATOM 3092 C CA . LEU A 1 409 ? 55.819 -37.459 84.637 1.00 44.15 663 LEU A CA 1
ATOM 3093 C C . LEU A 1 409 ? 57.204 -36.982 85.039 1.00 43.56 663 LEU A C 1
ATOM 3094 O O . LEU A 1 409 ? 58.171 -37.721 84.864 1.00 41.84 663 LEU A O 1
ATOM 3099 N N . GLN A 1 410 ? 57.313 -35.778 85.587 1.00 45.05 664 GLN A N 1
ATOM 3100 C CA . GLN A 1 410 ? 58.601 -35.193 85.916 1.00 41.93 664 GLN A CA 1
ATOM 3101 C C . GLN A 1 410 ? 58.371 -34.005 86.837 1.00 50.48 664 GLN A C 1
ATOM 3102 O O . GLN A 1 410 ? 57.348 -33.315 86.737 1.00 45.17 664 GLN A O 1
ATOM 3108 N N . GLU A 1 411 ? 59.339 -33.759 87.712 1.00 45.42 665 GLU A N 1
ATOM 3109 C CA . GLU A 1 411 ? 59.300 -32.619 88.616 1.00 50.48 665 GLU A CA 1
ATOM 3110 C C . GLU A 1 411 ? 60.664 -31.953 88.611 1.00 58.48 665 GLU A C 1
ATOM 3111 O O . GLU A 1 411 ? 61.687 -32.638 88.741 1.00 51.09 665 GLU A O 1
ATOM 3117 N N . GLU A 1 412 ? 60.681 -30.627 88.477 1.00 47.11 666 GLU A N 1
ATOM 3118 C CA . GLU A 1 412 ? 61.951 -29.901 88.454 1.00 57.89 666 GLU A CA 1
ATOM 3119 C C . GLU A 1 412 ? 61.735 -28.478 88.947 1.00 54.07 666 GLU A C 1
ATOM 3120 O O . GLU A 1 412 ? 61.073 -27.689 88.265 1.00 47.97 666 GLU A O 1
ATOM 3126 N N . ASP A 1 413 ? 62.297 -28.146 90.110 1.00 55.64 667 ASP A N 1
ATOM 3127 C CA . ASP A 1 413 ? 62.496 -26.745 90.488 1.00 53.76 667 ASP A CA 1
ATOM 3128 C C . ASP A 1 413 ? 61.188 -25.950 90.393 1.00 47.38 667 ASP A C 1
ATOM 3129 O O . ASP A 1 413 ? 61.099 -24.911 89.734 1.00 43.60 667 ASP A O 1
ATOM 3134 N N . GLY A 1 414 ? 60.146 -26.478 91.028 1.00 47.60 668 GLY A N 1
ATOM 3135 C CA . GLY A 1 414 ? 58.871 -25.788 91.088 1.00 45.92 668 GLY A CA 1
ATOM 3136 C C . GLY A 1 414 ? 57.985 -25.976 89.883 1.00 46.53 668 GLY A C 1
ATOM 3137 O O . GLY A 1 414 ? 56.938 -25.329 89.796 1.00 53.45 668 GLY A O 1
ATOM 3138 N N . TRP A 1 415 ? 58.366 -26.830 88.945 1.00 40.43 669 TRP A N 1
ATOM 3139 C CA . TRP A 1 415 ? 57.570 -27.075 87.758 1.00 44.52 669 TRP A CA 1
ATOM 3140 C C . TRP A 1 415 ? 57.322 -28.569 87.614 1.00 45.99 669 TRP A C 1
ATOM 3141 O O . TRP A 1 415 ? 58.219 -29.383 87.853 1.00 51.47 669 TRP A O 1
ATOM 3152 N N . LEU A 1 416 ? 56.101 -28.918 87.218 1.00 45.27 670 LEU A N 1
ATOM 3153 C CA . LEU A 1 416 ? 55.697 -30.295 86.975 1.00 42.76 670 LEU A CA 1
ATOM 3154 C C . LEU A 1 416 ? 55.403 -30.503 85.493 1.00 43.77 670 LEU A C 1
ATOM 3155 O O . LEU A 1 416 ? 54.811 -29.643 84.838 1.00 40.50 670 LEU A O 1
ATOM 3160 N N . HIS A 1 417 ? 55.795 -31.658 84.975 1.00 41.19 671 HIS A N 1
ATOM 3161 C CA . HIS A 1 417 ? 55.448 -32.081 83.627 1.00 40.11 671 HIS A CA 1
ATOM 3162 C C . HIS A 1 417 ? 54.415 -33.189 83.762 1.00 42.15 671 HIS A C 1
ATOM 3163 O O . HIS A 1 417 ? 54.710 -34.249 84.318 1.00 43.46 671 HIS A O 1
ATOM 3170 N N . GLY A 1 418 ? 53.212 -32.962 83.251 1.00 46.80 672 GLY A N 1
ATOM 3171 C CA . GLY A 1 418 ? 52.130 -33.879 83.525 1.00 45.40 672 GLY A CA 1
ATOM 3172 C C . GLY A 1 418 ? 51.269 -34.180 82.316 1.00 48.80 672 GLY A C 1
ATOM 3173 O O . GLY A 1 418 ? 51.264 -33.459 81.314 1.00 45.77 672 GLY A O 1
ATOM 3174 N N . GLU A 1 419 ? 50.526 -35.275 82.448 1.00 48.64 673 GLU A N 1
ATOM 3175 C CA . GLU A 1 419 ? 49.494 -35.678 81.506 1.00 49.34 673 GLU A CA 1
ATOM 3176 C C . GLU A 1 419 ? 48.141 -35.508 82.187 1.00 44.51 673 GLU A C 1
ATOM 3177 O O . GLU A 1 419 ? 47.904 -36.091 83.252 1.00 46.52 673 GLU A O 1
ATOM 3183 N N . ARG A 1 420 ? 47.258 -34.707 81.590 1.00 45.32 674 ARG A N 1
ATOM 3184 C CA . ARG A 1 420 ? 45.928 -34.548 82.169 1.00 47.19 674 ARG A CA 1
ATOM 3185 C C . ARG A 1 420 ? 45.102 -35.822 81.995 1.00 49.52 674 ARG A C 1
ATOM 3186 O O . ARG A 1 420 ? 45.105 -36.451 80.934 1.00 48.80 674 ARG A O 1
ATOM 3194 N N . LEU A 1 421 ? 44.388 -36.192 83.057 1.00 47.73 675 LEU A N 1
ATOM 3195 C CA . LEU A 1 421 ? 43.638 -37.444 83.078 1.00 59.30 675 LEU A CA 1
ATOM 3196 C C . LEU A 1 421 ? 42.552 -37.473 82.006 1.00 52.53 675 LEU A C 1
ATOM 3197 O O . LEU A 1 421 ? 42.440 -38.444 81.249 1.00 53.08 675 LEU A O 1
ATOM 3202 N N . ARG A 1 422 ? 41.733 -36.419 81.941 1.00 53.20 676 ARG A N 1
ATOM 3203 C CA . ARG A 1 422 ? 40.527 -36.447 81.110 1.00 53.87 676 ARG A CA 1
ATOM 3204 C C . ARG A 1 422 ? 40.844 -36.691 79.641 1.00 62.16 676 ARG A C 1
ATOM 3205 O O . ARG A 1 422 ? 40.151 -37.471 78.975 1.00 62.15 676 ARG A O 1
ATOM 3213 N N . ASP A 1 423 ? 41.873 -36.012 79.106 1.00 50.68 677 ASP A N 1
ATOM 3214 C CA . ASP A 1 423 ? 42.103 -36.009 77.668 1.00 50.22 677 ASP A CA 1
ATOM 3215 C C . ASP A 1 423 ? 43.529 -36.319 77.241 1.00 50.14 677 ASP A C 1
ATOM 3216 O O . ASP A 1 423 ? 43.777 -36.375 76.034 1.00 54.85 677 ASP A O 1
ATOM 3221 N N . GLY A 1 424 ? 44.473 -36.490 78.165 1.00 52.33 678 GLY A N 1
ATOM 3222 C CA . GLY A 1 424 ? 45.828 -36.864 77.793 1.00 51.31 678 GLY A CA 1
ATOM 3223 C C . GLY A 1 424 ? 46.721 -35.741 77.307 1.00 44.06 678 GLY A C 1
ATOM 3224 O O . GLY A 1 424 ? 47.846 -36.016 76.875 1.00 47.39 678 GLY A O 1
ATOM 3225 N N . GLU A 1 425 ? 46.257 -34.491 77.341 1.00 46.44 679 GLU A N 1
ATOM 3226 C CA . GLU A 1 425 ? 47.137 -33.365 77.042 1.00 49.45 679 GLU A CA 1
ATOM 3227 C C . GLU A 1 425 ? 48.304 -33.350 78.016 1.00 43.50 679 GLU A C 1
ATOM 3228 O O . GLU A 1 425 ? 48.176 -33.737 79.179 1.00 46.40 679 GLU A O 1
ATOM 3234 N N . THR A 1 426 ? 49.430 -32.849 77.544 1.00 50.64 680 THR A N 1
ATOM 3235 C CA . THR A 1 426 ? 50.689 -32.948 78.252 1.00 52.83 680 THR A CA 1
ATOM 3236 C C . THR A 1 426 ? 51.398 -31.607 78.212 1.00 52.28 680 THR A C 1
ATOM 3237 O O . THR A 1 426 ? 51.403 -30.924 77.183 1.00 57.90 680 THR A O 1
ATOM 3241 N N . GLY A 1 427 ? 51.984 -31.231 79.340 1.00 43.01 681 GLY A N 1
ATOM 3242 C CA . GLY A 1 427 ? 52.739 -29.999 79.383 1.00 38.17 681 GLY A CA 1
ATOM 3243 C C . GLY A 1 427 ? 53.206 -29.692 80.786 1.00 44.01 681 GLY A C 1
ATOM 3244 O O . GLY A 1 427 ? 52.929 -30.419 81.750 1.00 38.64 681 GLY A O 1
ATOM 3245 N N . TRP A 1 428 ? 53.924 -28.588 80.875 1.00 40.60 682 TRP A N 1
ATOM 3246 C CA . TRP A 1 428 ? 54.463 -28.102 82.124 1.00 33.67 682 TRP A CA 1
ATOM 3247 C C . TRP A 1 428 ? 53.502 -27.124 82.788 1.00 47.29 682 TRP A C 1
ATOM 3248 O O . TRP A 1 428 ? 52.791 -26.362 82.115 1.00 38.99 682 TRP A O 1
ATOM 3259 N N . PHE A 1 429 ? 53.500 -27.141 84.119 1.00 38.91 683 PHE A N 1
ATOM 3260 C CA . PHE A 1 429 ? 52.749 -26.172 84.909 1.00 36.90 683 PHE A CA 1
ATOM 3261 C C . PHE A 1 429 ? 53.415 -26.057 86.269 1.00 38.80 683 PHE A C 1
ATOM 3262 O O . PHE A 1 429 ? 54.153 -26.963 86.683 1.00 43.92 683 PHE A O 1
ATOM 3270 N N . PRO A 1 430 ? 53.214 -24.943 86.966 1.00 40.30 684 PRO A N 1
ATOM 3271 C CA . PRO A 1 430 ? 53.899 -24.761 88.255 1.00 43.39 684 PRO A CA 1
ATOM 3272 C C . PRO A 1 430 ? 53.340 -25.702 89.311 1.00 47.79 684 PRO A C 1
ATOM 3273 O O . PRO A 1 430 ? 52.124 -25.876 89.435 1.00 48.77 684 PRO A O 1
ATOM 3277 N N . GLU A 1 431 ? 54.250 -26.308 90.078 1.00 50.60 685 GLU A N 1
ATOM 3278 C CA . GLU A 1 431 ? 53.857 -27.184 91.179 1.00 53.28 685 GLU A CA 1
ATOM 3279 C C . GLU A 1 431 ? 52.954 -26.470 92.178 1.00 51.93 685 GLU A C 1
ATOM 3280 O O . GLU A 1 431 ? 52.068 -27.092 92.773 1.00 49.02 685 GLU A O 1
ATOM 3286 N N . SER A 1 432 ? 53.185 -25.171 92.377 1.00 57.35 686 SER A N 1
ATOM 3287 C CA . SER A 1 432 ? 52.357 -24.327 93.233 1.00 51.13 686 SER A CA 1
ATOM 3288 C C . SER A 1 432 ? 50.861 -24.498 92.988 1.00 54.45 686 SER A C 1
ATOM 3289 O O . SER A 1 432 ? 50.060 -24.288 93.903 1.00 65.18 686 SER A O 1
ATOM 3292 N N . PHE A 1 433 ? 50.458 -24.850 91.769 1.00 54.60 687 PHE A N 1
ATOM 3293 C CA . PHE A 1 433 ? 49.050 -24.851 91.388 1.00 55.40 687 PHE A CA 1
ATOM 3294 C C . PHE A 1 433 ? 48.356 -26.193 91.616 1.00 59.56 687 PHE A C 1
ATOM 3295 O O . PHE A 1 433 ? 47.199 -26.358 91.209 1.00 52.72 687 PHE A O 1
ATOM 3303 N N . ALA A 1 434 ? 49.010 -27.149 92.268 1.00 50.09 688 ALA A N 1
ATOM 3304 C CA . ALA A 1 434 ? 48.369 -28.432 92.494 1.00 52.47 688 ALA A CA 1
ATOM 3305 C C . ALA A 1 434 ? 48.768 -28.973 93.860 1.00 55.88 688 ALA A C 1
ATOM 3306 O O . ALA A 1 434 ? 49.684 -28.467 94.512 1.00 66.86 688 ALA A O 1
ATOM 3308 N N . HIS A 1 435 ? 48.045 -30.000 94.299 1.00 51.66 689 HIS A N 1
ATOM 3309 C CA . HIS A 1 435 ? 48.367 -30.711 95.522 1.00 51.16 689 HIS A CA 1
ATOM 3310 C C . HIS A 1 435 ? 48.328 -32.208 95.259 1.00 62.41 689 HIS A C 1
ATOM 3311 O O . HIS A 1 435 ? 47.586 -32.680 94.392 1.00 58.21 689 HIS A O 1
ATOM 3318 N N . SER A 1 436 ? 49.135 -32.950 96.019 1.00 62.71 690 SER A N 1
ATOM 3319 C CA . SER A 1 436 ? 49.257 -34.389 95.824 1.00 65.13 690 SER A CA 1
ATOM 3320 C C . SER A 1 436 ? 47.954 -35.113 96.143 1.00 59.52 690 SER A C 1
ATOM 3321 O O . SER A 1 436 ? 47.138 -34.657 96.942 1.00 57.12 690 SER A O 1
ATOM 3324 N N . ILE A 1 437 ? 47.755 -36.244 95.484 1.00 59.79 691 ILE A N 1
ATOM 3325 C CA . ILE A 1 437 ? 46.706 -37.188 95.838 1.00 54.52 691 ILE A CA 1
ATOM 3326 C C . ILE A 1 437 ? 47.424 -38.431 96.311 1.00 67.07 691 ILE A C 1
ATOM 3327 O O . ILE A 1 437 ? 48.092 -39.114 95.526 1.00 71.97 691 ILE A O 1
ATOM 3332 N N . THR A 1 438 ? 47.303 -38.708 97.599 1.00 66.09 692 THR A N 1
ATOM 3333 C CA . THR A 1 438 ? 48.032 -39.783 98.228 1.00 72.05 692 THR A CA 1
ATOM 3334 C C . THR A 1 438 ? 47.162 -40.989 98.536 1.00 70.65 692 THR A C 1
ATOM 3335 O O . THR A 1 438 ? 47.689 -42.100 98.621 1.00 82.70 692 THR A O 1
ATOM 3339 N N . SER A 1 439 ? 45.854 -40.797 98.677 1.00 69.61 693 SER A N 1
ATOM 3340 C CA . SER A 1 439 ? 44.913 -41.892 98.885 1.00 66.00 693 SER A CA 1
ATOM 3341 C C . SER A 1 439 ? 45.037 -42.961 97.808 1.00 80.33 693 SER A C 1
ATOM 3342 O O . SER A 1 439 ? 44.937 -42.664 96.613 1.00 78.10 693 SER A O 1
ATOM 3345 N N . ARG A 1 440 ? 45.233 -44.214 98.231 1.00 74.98 694 ARG A N 1
ATOM 3346 C CA . ARG A 1 440 ? 45.291 -45.314 97.268 1.00 74.76 694 ARG A CA 1
ATOM 3347 C C . ARG A 1 440 ? 43.947 -45.506 96.571 1.00 77.57 694 ARG A C 1
ATOM 3348 O O . ARG A 1 440 ? 43.900 -45.744 95.357 1.00 74.98 694 ARG A O 1
ATOM 3350 N N . VAL A 1 441 ? 42.841 -45.373 97.316 1.00 75.15 695 VAL A N 1
ATOM 3351 C CA . VAL A 1 441 ? 41.515 -45.594 96.736 1.00 78.62 695 VAL A CA 1
ATOM 3352 C C . VAL A 1 441 ? 41.165 -44.504 95.720 1.00 85.14 695 VAL A C 1
ATOM 3353 O O . VAL A 1 441 ? 40.591 -44.788 94.659 1.00 77.79 695 VAL A O 1
ATOM 3357 N N . ALA A 1 442 ? 41.505 -43.245 96.015 1.00 87.15 696 ALA A N 1
ATOM 3358 C CA . ALA A 1 442 ? 41.281 -42.181 95.040 1.00 75.72 696 ALA A CA 1
ATOM 3359 C C . ALA A 1 442 ? 42.166 -42.365 93.813 1.00 74.00 696 ALA A C 1
ATOM 3360 O O . ALA A 1 442 ? 41.693 -42.247 92.675 1.00 68.29 696 ALA A O 1
ATOM 3362 N N . VAL A 1 443 ? 43.449 -42.675 94.028 1.00 75.00 697 VAL A N 1
ATOM 3363 C CA . VAL A 1 443 ? 44.387 -42.855 92.919 1.00 77.43 697 VAL A CA 1
ATOM 3364 C C . VAL A 1 443 ? 43.915 -43.975 92.000 1.00 73.94 697 VAL A C 1
ATOM 3365 O O . VAL A 1 443 ? 43.855 -43.812 90.775 1.00 66.66 697 VAL A O 1
ATOM 3369 N N . GLU A 1 444 ? 43.563 -45.128 92.579 1.00 71.40 698 GLU A N 1
ATOM 3370 C CA . GLU A 1 444 ? 43.046 -46.234 91.778 1.00 78.49 698 GLU A CA 1
ATOM 3371 C C . GLU A 1 444 ? 41.736 -45.851 91.090 1.00 72.65 698 GLU A C 1
ATOM 3372 O O . GLU A 1 444 ? 41.498 -46.234 89.937 1.00 64.32 698 GLU A O 1
ATOM 3374 N N . GLY A 1 445 ? 40.874 -45.093 91.781 1.00 68.96 699 GLY A N 1
ATOM 3375 C CA . GLY A 1 445 ? 39.633 -44.644 91.162 1.00 65.57 699 GLY A CA 1
ATOM 3376 C C . GLY A 1 445 ? 39.869 -43.749 89.956 1.00 68.54 699 GLY A C 1
ATOM 3377 O O . GLY A 1 445 ? 39.238 -43.917 88.908 1.00 67.55 699 GLY A O 1
ATOM 3378 N N . ASN A 1 446 ? 40.794 -42.798 90.080 1.00 62.26 700 ASN A N 1
ATOM 3379 C CA . ASN A 1 446 ? 41.066 -41.892 88.970 1.00 65.13 700 ASN A CA 1
ATOM 3380 C C . ASN A 1 446 ? 41.565 -42.648 87.748 1.00 63.63 700 ASN A C 1
ATOM 3381 O O . ASN A 1 446 ? 41.254 -42.278 86.611 1.00 64.08 700 ASN A O 1
ATOM 3386 N N . VAL A 1 447 ? 42.337 -43.712 87.959 1.00 66.69 701 VAL A N 1
ATOM 3387 C CA . VAL A 1 447 ? 42.834 -44.502 86.834 1.00 63.67 701 VAL A CA 1
ATOM 3388 C C . VAL A 1 447 ? 41.673 -45.157 86.088 1.00 60.43 701 VAL A C 1
ATOM 3389 O O . VAL A 1 447 ? 41.627 -45.154 84.852 1.00 69.15 701 VAL A O 1
ATOM 3393 N N . ARG A 1 448 ? 40.719 -45.729 86.822 1.00 62.30 702 ARG A N 1
ATOM 3394 C CA . ARG A 1 448 ? 39.563 -46.334 86.169 1.00 67.22 702 ARG A CA 1
ATOM 3395 C C . ARG A 1 448 ? 38.764 -45.292 85.400 1.00 66.74 702 ARG A C 1
ATOM 3396 O O . ARG A 1 448 ? 38.410 -45.501 84.234 1.00 67.67 702 ARG A O 1
ATOM 3404 N N . ARG A 1 449 ? 38.479 -44.150 86.029 1.00 63.20 703 ARG A N 1
ATOM 3405 C CA . ARG A 1 449 ? 37.808 -43.075 85.307 1.00 64.18 703 ARG A CA 1
ATOM 3406 C C . ARG A 1 449 ? 38.562 -42.704 84.023 1.00 61.06 703 ARG A C 1
ATOM 3407 O O . ARG A 1 449 ? 37.956 -42.224 83.059 1.00 61.83 703 ARG A O 1
ATOM 3415 N N . MET A 1 450 ? 39.870 -42.970 83.961 1.00 62.92 704 MET A N 1
ATOM 3416 C CA . MET A 1 450 ? 40.654 -42.528 82.806 1.00 57.43 704 MET A CA 1
ATOM 3417 C C . MET A 1 450 ? 40.266 -43.301 81.539 1.00 66.68 704 MET A C 1
ATOM 3418 O O . MET A 1 450 ? 40.056 -42.707 80.481 1.00 67.20 704 MET A O 1
ATOM 3423 N N . GLU A 1 451 ? 40.126 -44.627 81.620 1.00 59.77 705 GLU A N 1
ATOM 3424 C CA . GLU A 1 451 ? 39.733 -45.360 80.418 1.00 73.95 705 GLU A CA 1
ATOM 3425 C C . GLU A 1 451 ? 38.258 -45.116 80.107 1.00 73.90 705 GLU A C 1
ATOM 3426 O O . GLU A 1 451 ? 37.820 -45.245 78.956 1.00 74.69 705 GLU A O 1
ATOM 3432 N N . ARG A 1 452 ? 37.460 -44.862 81.140 1.00 58.53 706 ARG A N 1
ATOM 3433 C CA . ARG A 1 452 ? 36.077 -44.520 80.875 1.00 62.17 706 ARG A CA 1
ATOM 3434 C C . ARG A 1 452 ? 35.990 -43.265 80.024 1.00 60.46 706 ARG A C 1
ATOM 3435 O O . ARG A 1 452 ? 35.133 -43.183 79.141 1.00 55.46 706 ARG A O 1
ATOM 3443 N N . LEU A 1 453 ? 36.901 -42.312 80.234 1.00 58.00 707 LEU A N 1
ATOM 3444 C CA . LEU A 1 453 ? 36.871 -41.024 79.557 1.00 68.38 707 LEU A CA 1
ATOM 3445 C C . LEU A 1 453 ? 37.637 -41.005 78.237 1.00 66.30 707 LEU A C 1
ATOM 3446 O O . LEU A 1 453 ? 37.328 -40.178 77.372 1.00 64.59 707 LEU A O 1
ATOM 3451 N N . ARG A 1 454 ? 38.623 -41.875 78.040 1.00 66.41 708 ARG A N 1
ATOM 3452 C CA . ARG A 1 454 ? 39.490 -41.698 76.882 1.00 74.56 708 ARG A CA 1
ATOM 3453 C C . ARG A 1 454 ? 38.861 -42.278 75.620 1.00 89.75 708 ARG A C 1
ATOM 3454 O O . ARG A 1 454 ? 38.145 -43.287 75.656 1.00 79.85 708 ARG A O 1
ATOM 3462 N N . VAL A 1 455 ? 39.151 -41.618 74.497 1.00 100.42 709 VAL A N 1
ATOM 3463 C CA . VAL A 1 455 ? 38.581 -41.930 73.190 1.00 105.38 709 VAL A CA 1
ATOM 3464 C C . VAL A 1 455 ? 39.595 -42.722 72.360 1.00 95.46 709 VAL A C 1
ATOM 3465 O O . VAL A 1 455 ? 39.590 -43.955 72.358 1.00 101.18 709 VAL A O 1
ATOM 3469 N N . GLN B 1 10 ? 41.423 -30.411 26.596 1.00 81.43 264 GLN B N 1
ATOM 3470 C CA . GLN B 1 10 ? 41.217 -30.211 25.167 1.00 81.49 264 GLN B CA 1
ATOM 3471 C C . GLN B 1 10 ? 40.734 -31.493 24.468 1.00 81.58 264 GLN B C 1
ATOM 3472 O O . GLN B 1 10 ? 39.888 -31.422 23.578 1.00 91.85 264 GLN B O 1
ATOM 3478 N N . LEU B 1 11 ? 41.267 -32.656 24.855 1.00 68.14 265 LEU B N 1
ATOM 3479 C CA . LEU B 1 11 ? 40.721 -33.936 24.400 1.00 72.96 265 LEU B CA 1
ATOM 3480 C C . LEU B 1 11 ? 39.436 -34.315 25.124 1.00 74.26 265 LEU B C 1
ATOM 3481 O O . LEU B 1 11 ? 39.368 -34.311 26.356 1.00 66.49 265 LEU B O 1
ATOM 3486 N N . THR B 1 12 ? 38.421 -34.646 24.332 1.00 68.73 266 THR B N 1
ATOM 3487 C CA . THR B 1 12 ? 37.166 -35.213 24.780 1.00 59.62 266 THR B CA 1
ATOM 3488 C C . THR B 1 12 ? 37.344 -36.695 25.093 1.00 60.99 266 THR B C 1
ATOM 3489 O O . THR B 1 12 ? 38.381 -37.298 24.806 1.00 67.96 266 THR B O 1
ATOM 3493 N N . TRP B 1 13 ? 36.311 -37.292 25.684 1.00 60.97 267 TRP B N 1
ATOM 3494 C CA . TRP B 1 13 ? 36.410 -38.695 26.067 1.00 54.67 267 TRP B CA 1
ATOM 3495 C C . TRP B 1 13 ? 36.634 -39.579 24.857 1.00 59.38 267 TRP B C 1
ATOM 3496 O O . TRP B 1 13 ? 37.444 -40.509 24.907 1.00 57.16 267 TRP B O 1
ATOM 3507 N N . SER B 1 14 ? 35.940 -39.298 23.755 1.00 65.85 268 SER B N 1
ATOM 3508 C CA . SER B 1 14 ? 36.016 -40.158 22.582 1.00 68.43 268 SER B CA 1
ATOM 3509 C C . SER B 1 14 ? 37.316 -39.981 21.810 1.00 60.37 268 SER B C 1
ATOM 3510 O O . SER B 1 14 ? 37.559 -40.719 20.850 1.00 61.93 268 SER B O 1
ATOM 3513 N N . GLN B 1 15 ? 38.156 -39.037 22.216 1.00 64.48 269 GLN B N 1
ATOM 3514 C CA . GLN B 1 15 ? 39.473 -38.849 21.635 1.00 61.23 269 GLN B CA 1
ATOM 3515 C C . GLN B 1 15 ? 40.593 -39.383 22.522 1.00 64.62 269 GLN B C 1
ATOM 3516 O O . GLN B 1 15 ? 41.760 -39.301 22.130 1.00 63.03 269 GLN B O 1
ATOM 3522 N N . LEU B 1 16 ? 40.235 -39.938 23.661 1.00 60.40 270 LEU B N 1
ATOM 3523 C CA . LEU B 1 16 ? 41.241 -40.504 24.567 1.00 54.50 270 LEU B CA 1
ATOM 3524 C C . LEU B 1 16 ? 41.900 -41.684 23.862 1.00 54.81 270 LEU B C 1
ATOM 3525 O O . LEU B 1 16 ? 41.198 -42.488 23.272 1.00 58.00 270 LEU B O 1
ATOM 3530 N N . PRO B 1 17 ? 43.235 -41.781 23.895 1.00 56.71 271 PRO B N 1
ATOM 3531 C CA . PRO B 1 17 ? 43.951 -42.833 23.184 1.00 55.95 271 PRO B CA 1
ATOM 3532 C C . PRO B 1 17 ? 43.491 -44.260 23.484 1.00 61.55 271 PRO B C 1
ATOM 3533 O O . PRO B 1 17 ? 43.478 -45.056 22.593 1.00 56.53 271 PRO B O 1
ATOM 3537 N N . GLU B 1 18 ? 43.089 -44.521 24.715 1.00 52.78 272 GLU B N 1
ATOM 3538 C CA . GLU B 1 18 ? 42.683 -45.872 25.129 1.00 71.68 272 GLU B CA 1
ATOM 3539 C C . GLU B 1 18 ? 41.252 -46.174 24.672 1.00 69.10 272 GLU B C 1
ATOM 3540 O O . GLU B 1 18 ? 40.946 -47.343 24.484 1.00 68.83 272 GLU B O 1
ATOM 3546 N N . VAL B 1 19 ? 40.419 -45.159 24.478 1.00 53.43 273 VAL B N 1
ATOM 3547 C CA . VAL B 1 19 ? 39.051 -45.428 23.968 1.00 64.86 273 VAL B CA 1
ATOM 3548 C C . VAL B 1 19 ? 39.144 -45.685 22.470 1.00 57.42 273 VAL B C 1
ATOM 3549 O O . VAL B 1 19 ? 38.380 -46.486 21.967 1.00 70.00 273 VAL B O 1
ATOM 3553 N N . LEU B 1 20 ? 40.086 -45.038 21.811 1.00 58.84 274 LEU B N 1
ATOM 3554 C CA . LEU B 1 20 ? 40.287 -45.268 20.373 1.00 63.78 274 LEU B CA 1
ATOM 3555 C C . LEU B 1 20 ? 40.913 -46.654 20.191 1.00 63.25 274 LEU B C 1
ATOM 3556 O O . LEU B 1 20 ? 40.531 -47.341 19.253 1.00 68.66 274 LEU B O 1
ATOM 3561 N N . GLU B 1 21 ? 41.785 -47.059 21.104 1.00 63.34 275 GLU B N 1
ATOM 3562 C CA . GLU B 1 21 ? 42.448 -48.372 21.011 1.00 62.87 275 GLU B CA 1
ATOM 3563 C C . GLU B 1 21 ? 41.440 -49.472 21.297 1.00 64.38 275 GLU B C 1
ATOM 3564 O O . GLU B 1 21 ? 41.538 -50.528 20.664 1.00 66.93 275 GLU B O 1
ATOM 3570 N N . SER B 1 22 ? 40.498 -49.222 22.193 1.00 63.37 276 SER B N 1
ATOM 3571 C CA . SER B 1 22 ? 39.560 -50.283 22.629 1.00 64.50 276 SER B CA 1
ATOM 3572 C C . SER B 1 22 ? 38.645 -50.659 21.480 1.00 66.91 276 SER B C 1
ATOM 3573 O O . SER B 1 22 ? 38.079 -51.745 21.507 1.00 71.42 276 SER B O 1
ATOM 3576 N N . GLY B 1 23 ? 38.539 -49.775 20.507 1.00 67.84 277 GLY B N 1
ATOM 3577 C CA . GLY B 1 23 ? 37.567 -50.044 19.470 1.00 69.61 277 GLY B CA 1
ATOM 3578 C C . GLY B 1 23 ? 36.135 -49.971 19.945 1.00 78.23 277 GLY B C 1
ATOM 3579 O O . GLY B 1 23 ? 35.234 -50.421 19.234 1.00 72.90 277 GLY B O 1
ATOM 3580 N N . VAL B 1 24 ? 35.891 -49.407 21.132 1.00 67.33 278 VAL B N 1
ATOM 3581 C CA . VAL B 1 24 ? 34.539 -49.455 21.669 1.00 69.99 278 VAL B CA 1
ATOM 3582 C C . VAL B 1 24 ? 33.614 -48.516 20.914 1.00 78.12 278 VAL B C 1
ATOM 3583 O O . VAL B 1 24 ? 32.399 -48.745 20.882 1.00 89.94 278 VAL B O 1
ATOM 3587 N N . LEU B 1 25 ? 34.164 -47.482 20.271 1.00 78.43 279 LEU B N 1
ATOM 3588 C CA . LEU B 1 25 ? 33.339 -46.510 19.561 1.00 82.73 279 LEU B CA 1
ATOM 3589 C C . LEU B 1 25 ? 32.579 -47.130 18.386 1.00 90.37 279 LEU B C 1
ATOM 3590 O O . LEU B 1 25 ? 31.591 -46.550 17.925 1.00 97.90 279 LEU B O 1
ATOM 3595 N N . ASP B 1 26 ? 33.001 -48.299 17.903 1.00 81.76 280 ASP B N 1
ATOM 3596 C CA . ASP B 1 26 ? 32.300 -48.920 16.783 1.00 92.80 280 ASP B CA 1
ATOM 3597 C C . ASP B 1 26 ? 30.903 -49.380 17.178 1.00 90.64 280 ASP B C 1
ATOM 3598 O O . ASP B 1 26 ? 29.969 -49.307 16.374 1.00 93.87 280 ASP B O 1
ATOM 3603 N N . THR B 1 27 ? 30.737 -49.856 18.407 1.00 88.40 281 THR B N 1
ATOM 3604 C CA . THR B 1 27 ? 29.492 -50.472 18.841 1.00 86.16 281 THR B CA 1
ATOM 3605 C C . THR B 1 27 ? 28.764 -49.683 19.922 1.00 87.87 281 THR B C 1
ATOM 3606 O O . THR B 1 27 ? 27.677 -50.096 20.336 1.00 89.06 281 THR B O 1
ATOM 3610 N N . LEU B 1 28 ? 29.317 -48.564 20.382 1.00 84.28 282 LEU B N 1
ATOM 3611 C CA . LEU B 1 28 ? 28.769 -47.869 21.540 1.00 79.49 282 LEU B CA 1
ATOM 3612 C C . LEU B 1 28 ? 27.536 -47.051 21.172 1.00 78.47 282 LEU B C 1
ATOM 3613 O O . LEU B 1 28 ? 27.508 -46.378 20.140 1.00 87.82 282 LEU B O 1
ATOM 3618 N N . SER B 1 29 ? 26.514 -47.117 22.032 1.00 77.20 283 SER B N 1
ATOM 3619 C CA . SER B 1 29 ? 25.342 -46.257 21.908 1.00 75.87 283 SER B CA 1
ATOM 3620 C C . SER B 1 29 ? 25.761 -44.799 21.797 1.00 81.26 283 SER B C 1
ATOM 3621 O O . SER B 1 29 ? 26.798 -44.393 22.327 1.00 75.31 283 SER B O 1
ATOM 3624 N N . THR B 1 30 ? 24.931 -43.992 21.131 1.00 81.02 284 THR B N 1
ATOM 3625 C CA . THR B 1 30 ? 25.096 -42.547 21.259 1.00 76.56 284 THR B CA 1
ATOM 3626 C C . THR B 1 30 ? 24.809 -42.103 22.688 1.00 77.24 284 THR B C 1
ATOM 3627 O O . THR B 1 30 ? 25.491 -41.222 23.226 1.00 74.70 284 THR B O 1
ATOM 3631 N N . GLU B 1 31 ? 23.825 -42.731 23.335 1.00 79.71 285 GLU B N 1
ATOM 3632 C CA . GLU B 1 31 ? 23.473 -42.328 24.693 1.00 82.21 285 GLU B CA 1
ATOM 3633 C C . GLU B 1 31 ? 24.570 -42.704 25.684 1.00 72.73 285 GLU B C 1
ATOM 3634 O O . GLU B 1 31 ? 24.876 -41.928 26.597 1.00 73.69 285 GLU B O 1
ATOM 3640 N N . GLU B 1 32 ? 25.201 -43.868 25.506 1.00 68.98 286 GLU B N 1
ATOM 3641 C CA . GLU B 1 32 ? 26.248 -44.275 26.439 1.00 67.73 286 GLU B CA 1
ATOM 3642 C C . GLU B 1 32 ? 27.536 -43.478 26.225 1.00 67.25 286 GLU B C 1
ATOM 3643 O O . GLU B 1 32 ? 28.218 -43.116 27.196 1.00 64.00 286 GLU B O 1
ATOM 3649 N N . ARG B 1 33 ? 27.880 -43.180 24.969 1.00 69.37 287 ARG B N 1
ATOM 3650 C CA . ARG B 1 33 ? 28.957 -42.226 24.709 1.00 69.49 287 ARG B CA 1
ATOM 3651 C C . ARG B 1 33 ? 28.691 -40.891 25.410 1.00 63.21 287 ARG B C 1
ATOM 3652 O O . ARG B 1 33 ? 29.587 -40.320 26.047 1.00 64.20 287 ARG B O 1
ATOM 3660 N N . LYS B 1 34 ? 27.452 -40.422 25.386 1.00 67.81 288 LYS B N 1
ATOM 3661 C CA . LYS B 1 34 ? 27.123 -39.113 25.992 1.00 59.61 288 LYS B CA 1
ATOM 3662 C C . LYS B 1 34 ? 27.217 -39.225 27.515 1.00 62.30 288 LYS B C 1
ATOM 3663 O O . LYS B 1 34 ? 27.604 -38.250 28.136 1.00 60.15 288 LYS B O 1
ATOM 3669 N N . ARG B 1 35 ? 26.896 -40.383 28.073 1.00 63.53 289 ARG B N 1
ATOM 3670 C CA . ARG B 1 35 ? 27.067 -40.577 29.511 1.00 60.72 289 ARG B CA 1
ATOM 3671 C C . ARG B 1 35 ? 28.545 -40.610 29.901 1.00 62.10 289 ARG B C 1
ATOM 3672 O O . ARG B 1 35 ? 28.945 -39.985 30.893 1.00 56.70 289 ARG B O 1
ATOM 3680 N N . GLN B 1 36 ? 29.376 -41.326 29.137 1.00 61.71 290 GLN B N 1
ATOM 3681 C CA . GLN B 1 36 ? 30.810 -41.310 29.410 1.00 54.75 290 GLN B CA 1
ATOM 3682 C C . GLN B 1 36 ? 31.357 -39.893 29.359 1.00 55.02 290 GLN B C 1
ATOM 3683 O O . GLN B 1 36 ? 32.198 -39.514 30.181 1.00 56.32 290 GLN B O 1
ATOM 3689 N N . GLU B 1 37 ? 30.908 -39.103 28.382 1.00 58.02 291 GLU B N 1
ATOM 3690 C CA . GLU B 1 37 ? 31.368 -37.722 28.284 1.00 56.95 291 GLU B CA 1
ATOM 3691 C C . GLU B 1 37 ? 30.976 -36.929 29.520 1.00 53.44 291 GLU B C 1
ATOM 3692 O O . GLU B 1 37 ? 31.794 -36.180 30.073 1.00 52.94 291 GLU B O 1
ATOM 3698 N N . ALA B 1 38 ? 29.735 -37.100 29.982 1.00 48.74 292 ALA B N 1
ATOM 3699 C CA . ALA B 1 38 ? 29.269 -36.382 31.169 1.00 49.15 292 ALA B CA 1
ATOM 3700 C C . ALA B 1 38 ? 30.075 -36.773 32.398 1.00 54.18 292 ALA B C 1
ATOM 3701 O O . ALA B 1 38 ? 30.415 -35.917 33.225 1.00 51.10 292 ALA B O 1
ATOM 3703 N N . ILE B 1 39 ? 30.396 -38.063 32.531 1.00 49.88 293 ILE B N 1
ATOM 3704 C CA . ILE B 1 39 ? 31.279 -38.494 33.607 1.00 54.02 293 ILE B CA 1
ATOM 3705 C C . ILE B 1 39 ? 32.645 -37.844 33.451 1.00 49.40 293 ILE B C 1
ATOM 3706 O O . ILE B 1 39 ? 33.223 -37.329 34.415 1.00 46.36 293 ILE B O 1
ATOM 3711 N N . PHE B 1 40 ? 33.180 -37.863 32.231 1.00 51.97 294 PHE B N 1
ATOM 3712 C CA . PHE B 1 40 ? 34.530 -37.359 32.003 1.00 51.73 294 PHE B CA 1
ATOM 3713 C C . PHE B 1 40 ? 34.625 -35.878 32.338 1.00 45.47 294 PHE B C 1
ATOM 3714 O O . PHE B 1 40 ? 35.638 -35.421 32.872 1.00 46.38 294 PHE B O 1
ATOM 3722 N N . GLU B 1 41 ? 33.574 -35.112 32.033 1.00 47.32 295 GLU B N 1
ATOM 3723 C CA . GLU B 1 41 ? 33.635 -33.683 32.278 1.00 45.07 295 GLU B CA 1
ATOM 3724 C C . GLU B 1 41 ? 33.706 -33.370 33.762 1.00 48.09 295 GLU B C 1
ATOM 3725 O O . GLU B 1 41 ? 34.358 -32.394 34.155 1.00 45.63 295 GLU B O 1
ATOM 3731 N N . ILE B 1 42 ? 33.035 -34.161 34.599 1.00 44.57 296 ILE B N 1
ATOM 3732 C CA . ILE B 1 42 ? 33.160 -33.941 36.033 1.00 44.83 296 ILE B CA 1
ATOM 3733 C C . ILE B 1 42 ? 34.601 -34.159 36.461 1.00 46.98 296 ILE B C 1
ATOM 3734 O O . ILE B 1 42 ? 35.149 -33.402 37.277 1.00 41.77 296 ILE B O 1
ATOM 3739 N N . LEU B 1 43 ? 35.260 -35.149 35.859 1.00 42.35 297 LEU B N 1
ATOM 3740 C CA . LEU B 1 43 ? 36.650 -35.435 36.195 1.00 42.15 297 LEU B CA 1
ATOM 3741 C C . LEU B 1 43 ? 37.585 -34.330 35.702 1.00 45.13 297 LEU B C 1
ATOM 3742 O O . LEU B 1 43 ? 38.410 -33.824 36.469 1.00 37.26 297 LEU B O 1
ATOM 3747 N N . THR B 1 44 ? 37.486 -33.941 34.421 1.00 44.58 298 THR B N 1
ATOM 3748 C CA . THR B 1 44 ? 38.433 -32.946 33.916 1.00 42.97 298 THR B CA 1
ATOM 3749 C C . THR B 1 44 ? 38.195 -31.581 34.552 1.00 42.82 298 THR B C 1
ATOM 3750 O O . THR B 1 44 ? 39.149 -30.900 34.931 1.00 41.28 298 THR B O 1
ATOM 3754 N N . SER B 1 45 ? 36.937 -31.159 34.689 1.00 39.99 299 SER B N 1
ATOM 3755 C CA . SER B 1 45 ? 36.708 -29.867 35.325 1.00 42.52 299 SER B CA 1
ATOM 3756 C C . SER B 1 45 ? 37.136 -29.877 36.796 1.00 44.46 299 SER B C 1
ATOM 3757 O O . SER B 1 45 ? 37.555 -28.837 37.324 1.00 38.05 299 SER B O 1
ATOM 3760 N N . GLU B 1 46 ? 37.066 -31.030 37.470 1.00 38.75 300 GLU B N 1
ATOM 3761 C CA . GLU B 1 46 ? 37.575 -31.097 38.839 1.00 33.87 300 GLU B CA 1
ATOM 3762 C C . GLU B 1 46 ? 39.086 -30.951 38.868 1.00 40.49 300 GLU B C 1
ATOM 3763 O O . GLU B 1 46 ? 39.640 -30.376 39.812 1.00 40.60 300 GLU B O 1
ATOM 3769 N N . PHE B 1 47 ? 39.776 -31.468 37.850 1.00 40.58 301 PHE B N 1
ATOM 3770 C CA . PHE B 1 47 ? 41.227 -31.341 37.832 1.00 38.26 301 PHE B CA 1
ATOM 3771 C C . PHE B 1 47 ? 41.657 -29.902 37.555 1.00 42.42 301 PHE B C 1
ATOM 3772 O O . PHE B 1 47 ? 42.547 -29.381 38.231 1.00 35.76 301 PHE B O 1
ATOM 3780 N N . SER B 1 48 ? 41.094 -29.278 36.507 1.00 37.24 302 SER B N 1
ATOM 3781 C CA . SER B 1 48 ? 41.309 -27.855 36.248 1.00 39.09 302 SER B CA 1
ATOM 3782 C C . SER B 1 48 ? 41.190 -27.030 37.524 1.00 40.55 302 SER B C 1
ATOM 3783 O O . SER B 1 48 ? 42.049 -26.199 37.839 1.00 41.09 302 SER B O 1
ATOM 3786 N N . TYR B 1 49 ? 40.102 -27.252 38.256 1.00 36.09 303 TYR B N 1
ATOM 3787 C CA . TYR B 1 49 ? 39.823 -26.507 39.476 1.00 39.41 303 TYR B CA 1
ATOM 3788 C C . TYR B 1 49 ? 40.865 -26.789 40.546 1.00 42.46 303 TYR B C 1
ATOM 3789 O O . TYR B 1 49 ? 41.394 -25.866 41.178 1.00 38.92 303 TYR B O 1
ATOM 3798 N N . LEU B 1 50 ? 41.148 -28.073 40.772 1.00 33.68 304 LEU B N 1
ATOM 3799 C CA . LEU B 1 50 ? 42.132 -28.462 41.765 1.00 34.71 304 LEU B CA 1
ATOM 3800 C C . LEU B 1 50 ? 43.492 -27.865 41.444 1.00 35.38 304 LEU B C 1
ATOM 3801 O O . LEU B 1 50 ? 44.209 -27.403 42.339 1.00 33.12 304 LEU B O 1
ATOM 3806 N N . HIS B 1 51 ? 43.854 -27.859 40.164 1.00 33.15 305 HIS B N 1
ATOM 3807 C CA . HIS B 1 51 ? 45.117 -27.272 39.744 1.00 38.09 305 HIS B CA 1
ATOM 3808 C C . HIS B 1 51 ? 45.138 -25.769 40.011 1.00 39.41 305 HIS B C 1
ATOM 3809 O O . HIS B 1 51 ? 46.167 -25.214 40.415 1.00 39.97 305 HIS B O 1
ATOM 3816 N N . SER B 1 52 ? 44.008 -25.093 39.795 1.00 33.92 306 SER B N 1
ATOM 3817 C CA . SER B 1 52 ? 43.928 -23.671 40.113 1.00 37.10 306 SER B CA 1
ATOM 3818 C C . SER B 1 52 ? 44.070 -23.438 41.614 1.00 36.92 306 SER B C 1
ATOM 3819 O O . SER B 1 52 ? 44.753 -22.498 42.036 1.00 39.25 306 SER B O 1
ATOM 3822 N N . LEU B 1 53 ? 43.464 -24.300 42.436 1.00 33.93 307 LEU B N 1
ATOM 3823 C CA . LEU B 1 53 ? 43.647 -24.178 43.880 1.00 34.82 307 LEU B CA 1
ATOM 3824 C C . LEU B 1 53 ? 45.113 -24.303 44.263 1.00 39.46 307 LEU B C 1
ATOM 3825 O O . LEU B 1 53 ? 45.593 -23.563 45.131 1.00 38.32 307 LEU B O 1
ATOM 3830 N N . SER B 1 54 ? 45.848 -25.222 43.622 1.00 32.51 308 SER B N 1
ATOM 3831 C CA . SER B 1 54 ? 47.239 -25.414 44.017 1.00 37.38 308 SER B CA 1
ATOM 3832 C C . SER B 1 54 ? 48.070 -24.173 43.721 1.00 32.18 308 SER B C 1
ATOM 3833 O O . SER B 1 54 ? 49.011 -23.872 44.461 1.00 36.32 308 SER B O 1
ATOM 3836 N N . ILE B 1 55 ? 47.718 -23.429 42.673 1.00 34.89 309 ILE B N 1
ATOM 3837 C CA . ILE B 1 55 ? 48.381 -22.157 42.404 1.00 37.57 309 ILE B CA 1
ATOM 3838 C C . ILE B 1 55 ? 48.018 -21.124 43.465 1.00 41.28 309 ILE B C 1
ATOM 3839 O O . ILE B 1 55 ? 48.878 -20.367 43.935 1.00 38.04 309 ILE B O 1
ATOM 3844 N N . LEU B 1 56 ? 46.743 -21.079 43.862 1.00 36.38 310 LEU B N 1
ATOM 3845 C CA . LEU B 1 56 ? 46.324 -20.158 44.911 1.00 33.66 310 LEU B CA 1
ATOM 3846 C C . LEU B 1 56 ? 47.084 -20.432 46.198 1.00 35.41 310 LEU B C 1
ATOM 3847 O O . LEU B 1 56 ? 47.512 -19.502 46.894 1.00 33.16 310 LEU B O 1
ATOM 3852 N N . VAL B 1 57 ? 47.275 -21.711 46.516 1.00 35.60 311 VAL B N 1
ATOM 3853 C CA . VAL B 1 57 ? 47.949 -22.083 47.754 1.00 36.34 311 VAL B CA 1
ATOM 3854 C C . VAL B 1 57 ? 49.437 -21.807 47.643 1.00 40.70 311 VAL B C 1
ATOM 3855 O O . VAL B 1 57 ? 50.045 -21.220 48.544 1.00 43.04 311 VAL B O 1
ATOM 3859 N N . THR B 1 58 ? 50.039 -22.186 46.518 1.00 39.65 312 THR B N 1
ATOM 3860 C CA . THR B 1 58 ? 51.482 -22.054 46.364 1.00 39.57 312 THR B CA 1
ATOM 3861 C C . THR B 1 58 ? 51.918 -20.593 46.245 1.00 42.82 312 THR B C 1
ATOM 3862 O O . THR B 1 58 ? 52.893 -20.176 46.878 1.00 42.35 312 THR B O 1
ATOM 3866 N N . GLU B 1 59 ? 51.226 -19.800 45.426 1.00 41.30 313 GLU B N 1
ATOM 3867 C CA . GLU B 1 59 ? 51.741 -18.478 45.080 1.00 38.66 313 GLU B CA 1
ATOM 3868 C C . GLU B 1 59 ? 51.244 -17.381 46.004 1.00 37.62 313 GLU B C 1
ATOM 3869 O O . GLU B 1 59 ? 51.934 -16.373 46.177 1.00 43.99 313 GLU B O 1
ATOM 3875 N N . PHE B 1 60 ? 50.071 -17.546 46.606 1.00 40.12 314 PHE B N 1
ATOM 3876 C CA . PHE B 1 60 ? 49.488 -16.511 47.451 1.00 39.54 314 PHE B CA 1
ATOM 3877 C C . PHE B 1 60 ? 49.441 -16.919 48.917 1.00 40.40 314 PHE B C 1
ATOM 3878 O O . PHE B 1 60 ? 50.010 -16.222 49.766 1.00 42.00 314 PHE B O 1
ATOM 3886 N N . LEU B 1 61 ? 48.772 -18.036 49.230 1.00 38.09 315 LEU B N 1
ATOM 3887 C CA . LEU B 1 61 ? 48.612 -18.430 50.623 1.00 34.85 315 LEU B CA 1
ATOM 3888 C C . LEU B 1 61 ? 49.966 -18.616 51.292 1.00 39.33 315 LEU B C 1
ATOM 3889 O O . LEU B 1 61 ? 50.155 -18.230 52.451 1.00 43.04 315 LEU B O 1
ATOM 3894 N N . GLN B 1 62 ? 50.924 -19.180 50.570 1.00 37.38 316 GLN B N 1
ATOM 3895 C CA . GLN B 1 62 ? 52.227 -19.517 51.122 1.00 45.05 316 GLN B CA 1
ATOM 3896 C C . GLN B 1 62 ? 53.313 -18.514 50.744 1.00 41.58 316 GLN B C 1
ATOM 3897 O O . GLN B 1 62 ? 54.497 -18.796 50.940 1.00 41.23 316 GLN B O 1
ATOM 3903 N N . SER B 1 63 ? 52.941 -17.343 50.234 1.00 39.10 317 SER B N 1
ATOM 3904 C CA . SER B 1 63 ? 53.920 -16.284 50.030 1.00 37.88 317 SER B CA 1
ATOM 3905 C C . SER B 1 63 ? 54.332 -15.729 51.385 1.00 42.97 317 SER B C 1
ATOM 3906 O O . SER B 1 63 ? 53.502 -15.161 52.112 1.00 40.04 317 SER B O 1
ATOM 3909 N N . ARG B 1 64 ? 55.604 -15.932 51.746 1.00 41.18 318 ARG B N 1
ATOM 3910 C CA . ARG B 1 64 ? 56.113 -15.333 52.978 1.00 47.97 318 ARG B CA 1
ATOM 3911 C C . ARG B 1 64 ? 55.991 -13.824 52.908 1.00 49.50 318 ARG B C 1
ATOM 3912 O O . ARG B 1 64 ? 55.538 -13.180 53.866 1.00 44.06 318 ARG B O 1
ATOM 3920 N N . GLU B 1 65 ? 56.325 -13.255 51.741 1.00 46.04 319 GLU B N 1
ATOM 3921 C CA . GLU B 1 65 ? 56.404 -11.808 51.582 1.00 48.47 319 GLU B CA 1
ATOM 3922 C C . GLU B 1 65 ? 55.024 -11.158 51.643 1.00 50.20 319 GLU B C 1
ATOM 3923 O O . GLU B 1 65 ? 54.881 -10.039 52.154 1.00 44.68 319 GLU B O 1
ATOM 3929 N N . LEU B 1 66 ? 54.000 -11.827 51.103 1.00 43.04 320 LEU B N 1
ATOM 3930 C CA . LEU B 1 66 ? 52.645 -11.294 51.194 1.00 38.38 320 LEU B CA 1
ATOM 3931 C C . LEU B 1 66 ? 52.130 -11.368 52.628 1.00 47.07 320 LEU B C 1
ATOM 3932 O O . LEU B 1 66 ? 51.526 -10.414 53.141 1.00 40.07 320 LEU B O 1
ATOM 3937 N N . ARG B 1 67 ? 52.364 -12.503 53.289 1.00 37.91 321 ARG B N 1
ATOM 3938 C CA . ARG B 1 67 ? 51.947 -12.645 54.674 1.00 35.33 321 ARG B CA 1
ATOM 3939 C C . ARG B 1 67 ? 52.599 -11.591 55.559 1.00 40.06 321 ARG B C 1
ATOM 3940 O O . ARG B 1 67 ? 51.974 -11.112 56.511 1.00 44.02 321 ARG B O 1
ATOM 3948 N N . ALA B 1 68 ? 53.839 -11.198 55.242 1.00 33.53 322 ALA B N 1
ATOM 3949 C CA . ALA B 1 68 ? 54.539 -10.179 56.019 1.00 42.43 322 ALA B CA 1
ATOM 3950 C C . ALA B 1 68 ? 53.869 -8.817 55.936 1.00 41.41 322 ALA B C 1
ATOM 3951 O O . ALA B 1 68 ? 54.142 -7.968 56.784 1.00 42.74 322 ALA B O 1
ATOM 3953 N N . THR B 1 69 ? 53.037 -8.569 54.924 1.00 41.14 323 THR B N 1
ATOM 3954 C CA . THR B 1 69 ? 52.386 -7.270 54.815 1.00 37.36 323 THR B CA 1
ATOM 3955 C C . THR B 1 69 ? 51.145 -7.147 55.685 1.00 45.16 323 THR B C 1
ATOM 3956 O O . THR B 1 69 ? 50.540 -6.071 55.711 1.00 49.71 323 THR B O 1
ATOM 3960 N N . MET B 1 70 ? 50.732 -8.215 56.371 1.00 43.34 324 MET B N 1
ATOM 3961 C CA . MET B 1 70 ? 49.426 -8.252 57.018 1.00 51.03 324 MET B CA 1
ATOM 3962 C C . MET B 1 70 ? 49.570 -8.933 58.383 1.00 47.17 324 MET B C 1
ATOM 3963 O O . MET B 1 70 ? 50.664 -9.319 58.790 1.00 51.15 324 MET B O 1
ATOM 3968 N N . THR B 1 71 ? 48.475 -9.024 59.129 1.00 48.31 325 THR B N 1
ATOM 3969 C CA . THR B 1 71 ? 48.474 -9.732 60.403 1.00 52.56 325 THR B CA 1
ATOM 3970 C C . THR B 1 71 ? 48.075 -11.199 60.226 1.00 52.84 325 THR B C 1
ATOM 3971 O O . THR B 1 71 ? 47.583 -11.618 59.174 1.00 48.58 325 THR B O 1
ATOM 3975 N N . GLN B 1 72 ? 48.267 -11.989 61.291 1.00 46.54 326 GLN B N 1
ATOM 3976 C CA . GLN B 1 72 ? 47.859 -13.383 61.196 1.00 47.51 326 GLN B CA 1
ATOM 3977 C C . GLN B 1 72 ? 46.344 -13.505 61.199 1.00 41.13 326 GLN B C 1
ATOM 3978 O O . GLN B 1 72 ? 45.816 -14.482 60.653 1.00 44.01 326 GLN B O 1
ATOM 3984 N N . THR B 1 73 ? 45.643 -12.508 61.750 1.00 43.95 327 THR B N 1
ATOM 3985 C CA . THR B 1 73 ? 44.185 -12.488 61.677 1.00 45.54 327 THR B CA 1
ATOM 3986 C C . THR B 1 73 ? 43.702 -12.120 60.277 1.00 38.84 327 THR B C 1
ATOM 3987 O O . THR B 1 73 ? 42.781 -12.753 59.754 1.00 48.21 327 THR B O 1
ATOM 3991 N N . GLU B 1 74 ? 44.303 -11.101 59.655 1.00 44.51 328 GLU B N 1
ATOM 3992 C CA . GLU B 1 74 ? 43.943 -10.724 58.283 1.00 43.82 328 GLU B CA 1
ATOM 3993 C C . GLU B 1 74 ? 44.188 -11.858 57.293 1.00 40.27 328 GLU B C 1
ATOM 3994 O O . GLU B 1 74 ? 43.454 -12.018 56.308 1.00 37.38 328 GLU B O 1
ATOM 4000 N N . HIS B 1 75 ? 45.254 -12.615 57.506 1.00 40.76 329 HIS B N 1
ATOM 4001 C CA . HIS B 1 75 ? 45.580 -13.708 56.611 1.00 37.13 329 HIS B CA 1
ATOM 4002 C C . HIS B 1 75 ? 44.524 -14.803 56.728 1.00 40.50 329 HIS B C 1
ATOM 4003 O O . HIS B 1 75 ? 44.060 -15.346 55.716 1.00 39.73 329 HIS B O 1
ATOM 4010 N N . HIS B 1 76 ? 44.040 -15.036 57.946 1.00 40.18 330 HIS B N 1
ATOM 4011 C CA . HIS B 1 76 ? 42.961 -16.027 58.181 1.00 40.36 330 HIS B CA 1
ATOM 4012 C C . HIS B 1 76 ? 41.676 -15.600 57.469 1.00 38.79 330 HIS B C 1
ATOM 4013 O O . HIS B 1 76 ? 41.051 -16.434 56.869 1.00 37.49 330 HIS B O 1
ATOM 4020 N N . HIS B 1 77 ? 41.311 -14.341 57.558 1.00 31.93 331 HIS B N 1
ATOM 4021 C CA . HIS B 1 77 ? 40.074 -13.935 56.892 1.00 34.54 331 HIS B CA 1
ATOM 4022 C C . HIS B 1 77 ? 40.228 -13.906 55.376 1.00 40.68 331 HIS B C 1
ATOM 4023 O O . HIS B 1 77 ? 39.240 -14.079 54.649 1.00 42.22 331 HIS B O 1
ATOM 4030 N N . LEU B 1 78 ? 41.440 -13.645 54.881 1.00 38.81 332 LEU B N 1
ATOM 4031 C CA . LEU B 1 78 ? 41.643 -13.556 53.439 1.00 33.87 332 LEU B CA 1
ATOM 4032 C C . LEU B 1 78 ? 41.601 -14.933 52.778 1.00 34.75 332 LEU B C 1
ATOM 4033 O O . LEU B 1 78 ? 40.979 -15.103 51.722 1.00 35.17 332 LEU B O 1
ATOM 4038 N N . PHE B 1 79 ? 42.256 -15.924 53.378 1.00 39.74 333 PHE B N 1
ATOM 4039 C CA . PHE B 1 79 ? 42.364 -17.261 52.802 1.00 40.44 333 PHE B CA 1
ATOM 4040 C C . PHE B 1 79 ? 41.457 -18.285 53.467 1.00 42.61 333 PHE B C 1
ATOM 4041 O O . PHE B 1 79 ? 41.191 -19.329 52.862 1.00 38.77 333 PHE B O 1
ATOM 4049 N N . SER B 1 80 ? 41.002 -18.030 54.690 1.00 38.52 334 SER B N 1
ATOM 4050 C CA . SER B 1 80 ? 39.922 -18.833 55.281 1.00 38.23 334 SER B CA 1
ATOM 4051 C C . SER B 1 80 ? 40.400 -20.289 55.335 1.00 37.30 334 SER B C 1
ATOM 4052 O O . SER B 1 80 ? 41.584 -20.546 55.609 1.00 38.65 334 SER B O 1
ATOM 4055 N N . ASN B 1 81 ? 39.543 -21.268 55.055 1.00 36.89 335 ASN B N 1
ATOM 4056 C CA . ASN B 1 81 ? 39.949 -22.672 55.147 1.00 40.11 335 ASN B CA 1
ATOM 4057 C C . ASN B 1 81 ? 40.277 -23.262 53.774 1.00 36.62 335 ASN B C 1
ATOM 4058 O O . ASN B 1 81 ? 39.950 -24.416 53.499 1.00 37.74 335 ASN B O 1
ATOM 4063 N N . ILE B 1 82 ? 40.963 -22.497 52.913 1.00 35.29 336 ILE B N 1
ATOM 4064 C CA . ILE B 1 82 ? 41.258 -22.945 51.553 1.00 31.84 336 ILE B CA 1
ATOM 4065 C C . ILE B 1 82 ? 42.072 -24.234 51.549 1.00 40.97 336 ILE B C 1
ATOM 4066 O O . ILE B 1 82 ? 41.927 -25.059 50.638 1.00 35.46 336 ILE B O 1
ATOM 4071 N N . LEU B 1 83 ? 42.920 -24.448 52.558 1.00 39.05 337 LEU B N 1
ATOM 4072 C CA . LEU B 1 83 ? 43.667 -25.701 52.611 1.00 43.35 337 LEU B CA 1
ATOM 4073 C C . LEU B 1 83 ? 42.726 -26.887 52.757 1.00 42.24 337 LEU B C 1
ATOM 4074 O O . LEU B 1 83 ? 42.928 -27.930 52.122 1.00 38.78 337 LEU B O 1
ATOM 4079 N N . ASP B 1 84 ? 41.687 -26.740 53.584 1.00 37.20 338 ASP B N 1
ATOM 4080 C CA . ASP B 1 84 ? 40.713 -27.817 53.759 1.00 39.49 338 ASP B CA 1
ATOM 4081 C C . ASP B 1 84 ? 39.849 -28.010 52.526 1.00 35.22 338 ASP B C 1
ATOM 4082 O O . ASP B 1 84 ? 39.447 -29.136 52.240 1.00 38.39 338 ASP B O 1
ATOM 4087 N N . VAL B 1 85 ? 39.519 -26.932 51.813 1.00 33.20 339 VAL B N 1
ATOM 4088 C CA . VAL B 1 85 ? 38.796 -27.061 50.551 1.00 33.64 339 VAL B CA 1
ATOM 4089 C C . VAL B 1 85 ? 39.643 -27.823 49.536 1.00 40.09 339 VAL B C 1
ATOM 4090 O O . VAL B 1 85 ? 39.167 -28.752 48.870 1.00 34.50 339 VAL B O 1
ATOM 4094 N N . MET B 1 86 ? 40.925 -27.455 49.423 1.00 37.43 340 MET B N 1
ATOM 4095 C CA . MET B 1 86 ? 41.783 -28.099 48.433 1.00 38.91 340 MET B CA 1
ATOM 4096 C C . MET B 1 86 ? 41.930 -29.584 48.722 1.00 41.94 340 MET B C 1
ATOM 4097 O O . MET B 1 86 ? 41.993 -30.394 47.792 1.00 36.78 340 MET B O 1
ATOM 4102 N N . SER B 1 87 ? 41.974 -29.975 50.000 1.00 36.67 341 SER B N 1
ATOM 4103 C CA . SER B 1 87 ? 42.200 -31.393 50.243 1.00 40.50 341 SER B CA 1
ATOM 4104 C C . SER B 1 87 ? 40.920 -32.188 50.045 1.00 43.91 341 SER B C 1
ATOM 4105 O O . SER B 1 87 ? 40.983 -33.351 49.632 1.00 44.26 341 SER B O 1
ATOM 4108 N N . ALA B 1 88 ? 39.757 -31.581 50.304 1.00 34.57 342 ALA B N 1
ATOM 4109 C CA . ALA B 1 88 ? 38.501 -32.233 49.939 1.00 42.33 342 ALA B CA 1
ATOM 4110 C C . ALA B 1 88 ? 38.380 -32.376 48.425 1.00 43.06 342 ALA B C 1
ATOM 4111 O O . ALA B 1 88 ? 37.906 -33.399 47.925 1.00 41.26 342 ALA B O 1
ATOM 4113 N N . SER B 1 89 ? 38.786 -31.352 47.680 1.00 38.34 343 SER B N 1
ATOM 4114 C CA . SER B 1 89 ? 38.776 -31.458 46.224 1.00 42.39 343 SER B CA 1
ATOM 4115 C C . SER B 1 89 ? 39.726 -32.555 45.752 1.00 43.63 343 SER B C 1
ATOM 4116 O O . SER B 1 89 ? 39.390 -33.341 44.857 1.00 43.06 343 SER B O 1
ATOM 4119 N N . GLN B 1 90 ? 40.896 -32.649 46.384 1.00 39.75 344 GLN B N 1
ATOM 4120 C CA . GLN B 1 90 ? 41.903 -33.621 45.994 1.00 41.80 344 GLN B CA 1
ATOM 4121 C C . GLN B 1 90 ? 41.449 -35.061 46.248 1.00 41.97 344 GLN B C 1
ATOM 4122 O O . GLN B 1 90 ? 41.697 -35.944 45.420 1.00 41.52 344 GLN B O 1
ATOM 4128 N N . LYS B 1 91 ? 40.839 -35.337 47.406 1.00 42.23 345 LYS B N 1
ATOM 4129 C CA . LYS B 1 91 ? 40.340 -36.692 47.648 1.00 48.96 345 LYS B CA 1
ATOM 4130 C C . LYS B 1 91 ? 39.167 -37.006 46.737 1.00 41.14 345 LYS B C 1
ATOM 4131 O O . LYS B 1 91 ? 38.979 -38.163 46.336 1.00 44.26 345 LYS B O 1
ATOM 4137 N N . PHE B 1 92 ? 38.383 -35.986 46.396 1.00 37.56 346 PHE B N 1
ATOM 4138 C CA . PHE B 1 92 ? 37.291 -36.154 45.448 1.00 42.92 346 PHE B CA 1
ATOM 4139 C C . PHE B 1 92 ? 37.837 -36.523 44.078 1.00 39.69 346 PHE B C 1
ATOM 4140 O O . PHE B 1 92 ? 37.451 -37.536 43.490 1.00 44.79 346 PHE B O 1
ATOM 4148 N N . PHE B 1 93 ? 38.769 -35.720 43.571 1.00 41.04 347 PHE B N 1
ATOM 4149 C CA . PHE B 1 93 ? 39.368 -36.023 42.283 1.00 40.63 347 PHE B CA 1
ATOM 4150 C C . PHE B 1 93 ? 39.995 -37.410 42.277 1.00 42.95 347 PHE B C 1
ATOM 4151 O O . PHE B 1 93 ? 39.882 -38.136 41.285 1.00 40.52 347 PHE B O 1
ATOM 4159 N N . GLU B 1 94 ? 40.656 -37.801 43.372 1.00 36.29 348 GLU B N 1
ATOM 4160 C CA . GLU B 1 94 ? 41.339 -39.096 43.377 1.00 40.20 348 GLU B CA 1
ATOM 4161 C C . GLU B 1 94 ? 40.351 -40.254 43.329 1.00 46.90 348 GLU B C 1
ATOM 4162 O O . GLU B 1 94 ? 40.639 -41.280 42.707 1.00 46.13 348 GLU B O 1
ATOM 4168 N N . ALA B 1 95 ? 39.175 -40.103 43.949 1.00 44.56 349 ALA B N 1
ATOM 4169 C CA . ALA B 1 95 ? 38.157 -41.137 43.826 1.00 44.98 349 ALA B CA 1
ATOM 4170 C C . ALA B 1 95 ? 37.638 -41.224 42.396 1.00 47.78 349 ALA B C 1
ATOM 4171 O O . ALA B 1 95 ? 37.495 -42.322 41.855 1.00 47.04 349 ALA B O 1
ATOM 4173 N N . LEU B 1 96 ? 37.348 -40.074 41.772 1.00 45.14 350 LEU B N 1
ATOM 4174 C CA . LEU B 1 96 ? 36.912 -40.066 40.375 1.00 46.64 350 LEU B CA 1
ATOM 4175 C C . LEU B 1 96 ? 37.989 -40.621 39.456 1.00 44.75 350 LEU B C 1
ATOM 4176 O O . LEU B 1 96 ? 37.706 -41.456 38.588 1.00 47.26 350 LEU B O 1
ATOM 4181 N N . GLU B 1 97 ? 39.235 -40.174 39.641 1.00 39.54 351 GLU B N 1
ATOM 4182 C CA . GLU B 1 97 ? 40.319 -40.643 38.794 1.00 47.43 351 GLU B CA 1
ATOM 4183 C C . GLU B 1 97 ? 40.506 -42.145 38.908 1.00 52.64 351 GLU B C 1
ATOM 4184 O O . GLU B 1 97 ? 40.936 -42.787 37.942 1.00 50.87 351 GLU B O 1
ATOM 4190 N N . GLN B 1 98 ? 40.181 -42.740 40.054 1.00 44.97 352 GLN B N 1
ATOM 4191 C CA . GLN B 1 98 ? 40.437 -44.166 40.135 1.00 47.99 352 GLN B CA 1
ATOM 4192 C C . GLN B 1 98 ? 39.396 -44.931 39.328 1.00 53.46 352 GLN B C 1
ATOM 4193 O O . GLN B 1 98 ? 39.723 -45.929 38.684 1.00 50.81 352 GLN B O 1
ATOM 4199 N N . ARG B 1 99 ? 38.150 -44.441 39.287 1.00 51.04 353 ARG B N 1
ATOM 4200 C CA . ARG B 1 99 ? 37.170 -45.061 38.393 1.00 50.00 353 ARG B CA 1
ATOM 4201 C C . ARG B 1 99 ? 37.531 -44.809 36.938 1.00 56.32 353 ARG B C 1
ATOM 4202 O O . ARG B 1 99 ? 37.357 -45.683 36.081 1.00 52.32 353 ARG B O 1
ATOM 4210 N N . HIS B 1 100 ? 38.022 -43.609 36.643 1.00 49.61 354 HIS B N 1
ATOM 4211 C CA . HIS B 1 100 ? 38.430 -43.303 35.286 1.00 47.66 354 HIS B CA 1
ATOM 4212 C C . HIS B 1 100 ? 39.514 -44.262 34.805 1.00 50.33 354 HIS B C 1
ATOM 4213 O O . HIS B 1 100 ? 39.460 -44.735 33.669 1.00 51.44 354 HIS B O 1
ATOM 4220 N N . LYS B 1 101 ? 40.493 -44.584 35.657 1.00 47.72 355 LYS B N 1
ATOM 4221 C CA . LYS B 1 101 ? 41.627 -45.381 35.183 1.00 52.58 355 LYS B CA 1
ATOM 4222 C C . LYS B 1 101 ? 41.253 -46.839 34.968 1.00 59.30 355 LYS B C 1
ATOM 4223 O O . LYS B 1 101 ? 41.852 -47.511 34.117 1.00 57.63 355 LYS B O 1
ATOM 4229 N N . ALA B 1 102 ? 40.281 -47.350 35.732 1.00 58.68 356 ALA B N 1
ATOM 4230 C CA . ALA B 1 102 ? 40.098 -48.796 35.819 1.00 59.26 356 ALA B CA 1
ATOM 4231 C C . ALA B 1 102 ? 39.461 -49.377 34.564 1.00 56.12 356 ALA B C 1
ATOM 4232 O O . ALA B 1 102 ? 39.722 -50.531 34.221 1.00 54.98 356 ALA B O 1
ATOM 4234 N N . GLN B 1 103 ? 38.618 -48.610 33.879 1.00 57.62 357 GLN B N 1
ATOM 4235 C CA . GLN B 1 103 ? 37.861 -49.113 32.745 1.00 57.76 357 GLN B CA 1
ATOM 4236 C C . GLN B 1 103 ? 37.782 -48.055 31.660 1.00 56.17 357 GLN B C 1
ATOM 4237 O O . GLN B 1 103 ? 37.723 -46.854 31.940 1.00 54.07 357 GLN B O 1
ATOM 4243 N N . VAL B 1 104 ? 37.652 -48.502 30.416 1.00 58.50 358 VAL B N 1
ATOM 4244 C CA . VAL B 1 104 ? 37.494 -47.570 29.266 1.00 54.83 358 VAL B CA 1
ATOM 4245 C C . VAL B 1 104 ? 36.142 -46.892 29.426 1.00 59.86 358 VAL B C 1
ATOM 4246 O O . VAL B 1 104 ? 36.076 -45.672 29.294 1.00 57.27 358 VAL B O 1
ATOM 4250 N N . CYS B 1 105 ? 35.097 -47.675 29.642 1.00 61.42 359 CYS B N 1
ATOM 4251 C CA . CYS B 1 105 ? 33.791 -47.093 29.948 1.00 62.65 359 CYS B CA 1
ATOM 4252 C C . CYS B 1 105 ? 33.558 -47.208 31.448 1.00 57.57 359 CYS B C 1
ATOM 4253 O O . CYS B 1 105 ? 33.450 -48.318 31.973 1.00 62.86 359 CYS B O 1
ATOM 4256 N N . VAL B 1 106 ? 33.487 -46.068 32.138 1.00 57.99 360 VAL B N 1
ATOM 4257 C CA . VAL B 1 106 ? 33.209 -46.073 33.572 1.00 57.26 360 VAL B CA 1
ATOM 4258 C C . VAL B 1 106 ? 31.766 -46.497 33.813 1.00 64.78 360 VAL B C 1
ATOM 4259 O O . VAL B 1 106 ? 30.836 -45.994 33.168 1.00 60.36 360 VAL B O 1
ATOM 4263 N N . GLU B 1 107 ? 31.570 -47.419 34.761 1.00 63.38 361 GLU B N 1
ATOM 4264 C CA . GLU B 1 107 ? 30.224 -47.886 35.059 1.00 65.50 361 GLU B CA 1
ATOM 4265 C C . GLU B 1 107 ? 29.421 -46.824 35.797 1.00 62.95 361 GLU B C 1
ATOM 4266 O O . GLU B 1 107 ? 28.296 -46.502 35.399 1.00 67.27 361 GLU B O 1
ATOM 4272 N N . ASP B 1 108 ? 29.982 -46.262 36.868 1.00 60.36 362 ASP B N 1
ATOM 4273 C CA . ASP B 1 108 ? 29.254 -45.270 37.648 1.00 61.30 362 ASP B CA 1
ATOM 4274 C C . ASP B 1 108 ? 30.196 -44.442 38.511 1.00 54.92 362 ASP B C 1
ATOM 4275 O O . ASP B 1 108 ? 31.240 -44.923 38.955 1.00 55.91 362 ASP B O 1
ATOM 4280 N N . ILE B 1 109 ? 29.792 -43.192 38.759 1.00 61.37 363 ILE B N 1
ATOM 4281 C CA . ILE B 1 109 ? 30.437 -42.329 39.745 1.00 54.45 363 ILE B CA 1
ATOM 4282 C C . ILE B 1 109 ? 29.446 -41.724 40.730 1.00 58.38 363 ILE B C 1
ATOM 4283 O O . ILE B 1 109 ? 29.859 -40.994 41.635 1.00 54.67 363 ILE B O 1
ATOM 4288 N N . SER B 1 110 ? 28.149 -42.007 40.594 1.00 58.49 364 SER B N 1
ATOM 4289 C CA . SER B 1 110 ? 27.156 -41.322 41.415 1.00 56.53 364 SER B CA 1
ATOM 4290 C C . SER B 1 110 ? 27.377 -41.593 42.895 1.00 59.09 364 SER B C 1
ATOM 4291 O O . SER B 1 110 ? 27.202 -40.698 43.726 1.00 60.57 364 SER B O 1
ATOM 4294 N N . ASP B 1 111 ? 27.781 -42.816 43.244 1.00 57.13 365 ASP B N 1
ATOM 4295 C CA . ASP B 1 111 ? 28.036 -43.127 44.645 1.00 53.04 365 ASP B CA 1
ATOM 4296 C C . ASP B 1 111 ? 29.108 -42.211 45.224 1.00 53.56 365 ASP B C 1
ATOM 4297 O O . ASP B 1 111 ? 28.982 -41.742 46.357 1.00 53.56 365 ASP B O 1
ATOM 4302 N N . ILE B 1 112 ? 30.157 -41.923 44.450 1.00 50.25 366 ILE B N 1
ATOM 4303 C CA . ILE B 1 112 ? 31.192 -40.996 44.908 1.00 52.05 366 ILE B CA 1
ATOM 4304 C C . ILE B 1 112 ? 30.617 -39.591 45.089 1.00 51.81 366 ILE B C 1
ATOM 4305 O O . ILE B 1 112 ? 30.855 -38.931 46.109 1.00 49.13 366 ILE B O 1
ATOM 4310 N N . LEU B 1 113 ? 29.861 -39.106 44.097 1.00 53.61 367 LEU B N 1
ATOM 4311 C CA . LEU B 1 113 ? 29.252 -37.779 44.194 1.00 45.59 367 LEU B CA 1
ATOM 4312 C C . LEU B 1 113 ? 28.386 -37.664 45.440 1.00 52.20 367 LEU B C 1
ATOM 4313 O O . LEU B 1 113 ? 28.497 -36.697 46.203 1.00 49.88 367 LEU B O 1
ATOM 4318 N N . GLU B 1 114 ? 27.508 -38.642 45.662 1.00 51.18 368 GLU B N 1
ATOM 4319 C CA . GLU B 1 114 ? 26.639 -38.585 46.830 1.00 54.83 368 GLU B CA 1
ATOM 4320 C C . GLU B 1 114 ? 27.454 -38.611 48.112 1.00 53.62 368 GLU B C 1
ATOM 4321 O O . GLU B 1 114 ? 27.230 -37.808 49.025 1.00 52.49 368 GLU B O 1
ATOM 4327 N N . ASP B 1 115 ? 28.412 -39.529 48.189 1.00 50.47 369 ASP B N 1
ATOM 4328 C CA . ASP B 1 115 ? 29.182 -39.714 49.411 1.00 52.06 369 ASP B CA 1
ATOM 4329 C C . ASP B 1 115 ? 29.935 -38.441 49.790 1.00 50.78 369 ASP B C 1
ATOM 4330 O O . ASP B 1 115 ? 29.943 -38.035 50.957 1.00 51.83 369 ASP B O 1
ATOM 4335 N N . HIS B 1 116 ? 30.572 -37.795 48.821 1.00 48.16 370 HIS B N 1
ATOM 4336 C CA . HIS B 1 116 ? 31.371 -36.625 49.155 1.00 47.50 370 HIS B CA 1
ATOM 4337 C C . HIS B 1 116 ? 30.489 -35.408 49.424 1.00 51.66 370 HIS B C 1
ATOM 4338 O O . HIS B 1 116 ? 30.780 -34.615 50.333 1.00 44.67 370 HIS B O 1
ATOM 4345 N N . ALA B 1 117 ? 29.396 -35.259 48.664 1.00 46.60 371 ALA B N 1
ATOM 4346 C CA . ALA B 1 117 ? 28.425 -34.216 48.974 1.00 50.17 371 ALA B CA 1
ATOM 4347 C C . ALA B 1 117 ? 27.926 -34.350 50.407 1.00 51.27 371 ALA B C 1
ATOM 4348 O O . ALA B 1 117 ? 27.815 -33.354 51.134 1.00 51.67 371 ALA B O 1
ATOM 4350 N N . GLN B 1 118 ? 27.673 -35.580 50.851 1.00 49.68 372 GLN B N 1
ATOM 4351 C CA . GLN B 1 118 ? 27.096 -35.763 52.175 1.00 53.80 372 GLN B CA 1
ATOM 4352 C C . GLN B 1 118 ? 28.140 -35.709 53.284 1.00 54.78 372 GLN B C 1
ATOM 4353 O O . GLN B 1 118 ? 27.837 -35.227 54.379 1.00 50.47 372 GLN B O 1
ATOM 4359 N N . HIS B 1 119 ? 29.372 -36.163 53.027 1.00 53.28 373 HIS B N 1
ATOM 4360 C CA . HIS B 1 119 ? 30.281 -36.500 54.116 1.00 44.31 373 HIS B CA 1
ATOM 4361 C C . HIS B 1 119 ? 31.636 -35.829 54.069 1.00 50.32 373 HIS B C 1
ATOM 4362 O O . HIS B 1 119 ? 32.359 -35.910 55.066 1.00 50.45 373 HIS B O 1
ATOM 4369 N N . HIS B 1 120 ? 32.014 -35.180 52.964 1.00 44.42 374 HIS B N 1
ATOM 4370 C CA . HIS B 1 120 ? 33.368 -34.676 52.819 1.00 40.36 374 HIS B CA 1
ATOM 4371 C C . HIS B 1 120 ? 33.450 -33.242 52.337 1.00 44.24 374 HIS B C 1
ATOM 4372 O O . HIS B 1 120 ? 34.560 -32.724 52.211 1.00 47.95 374 HIS B O 1
ATOM 4379 N N . PHE B 1 121 ? 32.322 -32.585 52.075 1.00 37.19 375 PHE B N 1
ATOM 4380 C CA . PHE B 1 121 ? 32.323 -31.246 51.513 1.00 43.15 375 PHE B CA 1
ATOM 4381 C C . PHE B 1 121 ? 31.954 -30.181 52.538 1.00 43.39 375 PHE B C 1
ATOM 4382 O O . PHE B 1 121 ? 31.750 -29.017 52.159 1.00 39.20 375 PHE B O 1
ATOM 4390 N N . HIS B 1 122 ? 31.884 -30.532 53.823 1.00 37.34 376 HIS B N 1
ATOM 4391 C CA . HIS B 1 122 ? 31.711 -29.496 54.837 1.00 44.36 376 HIS B CA 1
ATOM 4392 C C . HIS B 1 122 ? 32.683 -28.320 54.702 1.00 41.06 376 HIS B C 1
ATOM 4393 O O . HIS B 1 122 ? 32.262 -27.185 54.974 1.00 41.44 376 HIS B O 1
ATOM 4400 N N . PRO B 1 123 ? 33.948 -28.489 54.299 1.00 40.41 377 PRO B N 1
ATOM 4401 C CA . PRO B 1 123 ? 34.797 -27.297 54.110 1.00 36.23 377 PRO B CA 1
ATOM 4402 C C . PRO B 1 123 ? 34.199 -26.258 53.187 1.00 38.02 377 PRO B C 1
ATOM 4403 O O . PRO B 1 123 ? 34.465 -25.063 53.356 1.00 39.40 377 PRO B O 1
ATOM 4407 N N . TYR B 1 124 ? 33.407 -26.676 52.198 1.00 38.86 378 TYR B N 1
ATOM 4408 C CA . TYR B 1 124 ? 32.797 -25.699 51.307 1.00 41.05 378 TYR B CA 1
ATOM 4409 C C . TYR B 1 124 ? 31.835 -24.803 52.063 1.00 40.58 378 TYR B C 1
ATOM 4410 O O . TYR B 1 124 ? 31.696 -23.621 51.730 1.00 39.77 378 TYR B O 1
ATOM 4419 N N . ILE B 1 125 ? 31.180 -25.338 53.094 1.00 41.88 379 ILE B N 1
ATOM 4420 C CA . ILE B 1 125 ? 30.217 -24.539 53.841 1.00 36.46 379 ILE B CA 1
ATOM 4421 C C . ILE B 1 125 ? 30.917 -23.415 54.592 1.00 40.55 379 ILE B C 1
ATOM 4422 O O . ILE B 1 125 ? 30.448 -22.272 54.598 1.00 39.68 379 ILE B O 1
ATOM 4427 N N . ALA B 1 126 ? 32.034 -23.713 55.261 1.00 33.87 380 ALA B N 1
ATOM 4428 C CA . ALA B 1 126 ? 32.700 -22.645 55.997 1.00 39.75 380 ALA B CA 1
ATOM 4429 C C . ALA B 1 126 ? 33.338 -21.650 55.041 1.00 39.31 380 ALA B C 1
ATOM 4430 O O . ALA B 1 126 ? 33.271 -20.435 55.269 1.00 40.15 380 ALA B O 1
ATOM 4432 N N . TYR B 1 127 ? 33.914 -22.143 53.937 1.00 38.77 381 TYR B N 1
ATOM 4433 C CA . TYR B 1 127 ? 34.537 -21.247 52.964 1.00 36.58 381 TYR B CA 1
ATOM 4434 C C . TYR B 1 127 ? 33.527 -20.258 52.382 1.00 40.63 381 TYR B C 1
ATOM 4435 O O . TYR B 1 127 ? 33.793 -19.049 52.324 1.00 36.68 381 TYR B O 1
ATOM 4444 N N . CYS B 1 128 ? 32.367 -20.754 51.926 1.00 32.17 382 CYS B N 1
ATOM 4445 C CA . CYS B 1 128 ? 31.327 -19.852 51.421 1.00 31.40 382 CYS B CA 1
ATOM 4446 C C . CYS B 1 128 ? 30.787 -18.959 52.532 1.00 37.52 382 CYS B C 1
ATOM 4447 O O . CYS B 1 128 ? 30.463 -17.789 52.301 1.00 39.40 382 CYS B O 1
ATOM 4450 N N . SER B 1 129 ? 30.683 -19.492 53.745 1.00 32.97 383 SER B N 1
ATOM 4451 C CA . SER B 1 129 ? 30.194 -18.679 54.845 1.00 39.20 383 SER B CA 1
ATOM 4452 C C . SER B 1 129 ? 31.110 -17.494 55.127 1.00 38.45 383 SER B C 1
ATOM 4453 O O . SER B 1 129 ? 30.626 -16.426 55.518 1.00 39.26 383 SER B O 1
ATOM 4456 N N . ASN B 1 130 ? 32.420 -17.649 54.913 1.00 34.18 384 ASN B N 1
ATOM 4457 C CA . ASN B 1 130 ? 33.393 -16.605 55.232 1.00 39.78 384 ASN B CA 1
ATOM 4458 C C . ASN B 1 130 ? 33.477 -15.523 54.157 1.00 41.50 384 ASN B C 1
ATOM 4459 O O . ASN B 1 130 ? 34.177 -14.524 54.360 1.00 39.39 384 ASN B O 1
ATOM 4464 N N . GLU B 1 131 ? 32.756 -15.678 53.041 1.00 44.02 385 GLU B N 1
ATOM 4465 C CA . GLU B 1 131 ? 32.920 -14.772 51.904 1.00 46.93 385 GLU B CA 1
ATOM 4466 C C . GLU B 1 131 ? 32.904 -13.303 52.328 1.00 46.01 385 GLU B C 1
ATOM 4467 O O . GLU B 1 131 ? 33.805 -12.536 51.972 1.00 43.41 385 GLU B O 1
ATOM 4473 N N . VAL B 1 132 ? 31.893 -12.899 53.100 1.00 39.87 386 VAL B N 1
ATOM 4474 C CA . VAL B 1 132 ? 31.779 -11.491 53.489 1.00 43.86 386 VAL B CA 1
ATOM 4475 C C . VAL B 1 132 ? 33.055 -10.989 54.156 1.00 41.79 386 VAL B C 1
ATOM 4476 O O . VAL B 1 132 ? 33.460 -9.842 53.952 1.00 52.68 386 VAL B O 1
ATOM 4480 N N . TYR B 1 133 ? 33.758 -11.815 54.906 1.00 38.82 387 TYR B N 1
ATOM 4481 C CA . TYR B 1 133 ? 34.972 -11.381 55.626 1.00 40.78 387 TYR B CA 1
ATOM 4482 C C . TYR B 1 133 ? 36.132 -11.357 54.637 1.00 39.99 387 TYR B C 1
ATOM 4483 O O . TYR B 1 133 ? 36.919 -10.429 54.690 1.00 43.30 387 TYR B O 1
ATOM 4492 N N . GLN B 1 134 ? 36.240 -12.382 53.802 1.00 41.14 388 GLN B N 1
ATOM 4493 C CA . GLN B 1 134 ? 37.213 -12.357 52.714 1.00 43.35 388 GLN B CA 1
ATOM 4494 C C . GLN B 1 134 ? 37.083 -11.089 51.874 1.00 41.30 388 GLN B C 1
ATOM 4495 O O . GLN B 1 134 ? 38.085 -10.457 51.528 1.00 44.69 388 GLN B O 1
ATOM 4501 N N . GLN B 1 135 ? 35.856 -10.698 51.544 1.00 40.36 389 GLN B N 1
ATOM 4502 C CA . GLN B 1 135 ? 35.640 -9.476 50.776 1.00 44.56 389 GLN B CA 1
ATOM 4503 C C . GLN B 1 135 ? 36.173 -8.257 51.522 1.00 45.48 389 GLN B C 1
ATOM 4504 O O . GLN B 1 135 ? 36.924 -7.460 50.960 1.00 50.05 389 GLN B O 1
ATOM 4510 N N . ARG B 1 136 ? 35.768 -8.063 52.768 1.00 43.26 390 ARG B N 1
ATOM 4511 C CA . ARG B 1 136 ? 36.161 -6.822 53.476 1.00 48.76 390 ARG B CA 1
ATOM 4512 C C . ARG B 1 136 ? 37.667 -6.783 53.694 1.00 49.96 390 ARG B C 1
ATOM 4513 O O . ARG B 1 136 ? 38.234 -5.713 53.571 1.00 51.92 390 ARG B O 1
ATOM 4521 N N . THR B 1 137 ? 38.263 -7.918 54.013 1.00 38.73 391 THR B N 1
ATOM 4522 C CA . THR B 1 137 ? 39.721 -7.965 54.222 1.00 46.19 391 THR B CA 1
ATOM 4523 C C . THR B 1 137 ? 40.442 -7.503 52.952 1.00 47.13 391 THR B C 1
ATOM 4524 O O . THR B 1 137 ? 41.327 -6.674 53.066 1.00 56.74 391 THR B O 1
ATOM 4528 N N . LEU B 1 138 ? 40.054 -8.008 51.792 1.00 44.77 392 LEU B N 1
ATOM 4529 C CA . LEU B 1 138 ? 40.744 -7.642 50.540 1.00 47.74 392 LEU B CA 1
ATOM 4530 C C . LEU B 1 138 ? 40.595 -6.140 50.304 1.00 58.50 392 LEU B C 1
ATOM 4531 O O . LEU B 1 138 ? 41.606 -5.507 50.059 1.00 51.96 392 LEU B O 1
ATOM 4536 N N . GLN B 1 139 ? 39.381 -5.612 50.414 1.00 52.34 393 GLN B N 1
ATOM 4537 C CA . GLN B 1 139 ? 39.121 -4.163 50.233 1.00 56.59 393 GLN B CA 1
ATOM 4538 C C . GLN B 1 139 ? 40.036 -3.322 51.122 1.00 53.96 393 GLN B C 1
ATOM 4539 O O . GLN B 1 139 ? 40.692 -2.434 50.596 1.00 58.63 393 GLN B O 1
ATOM 4545 N N . LYS B 1 140 ? 40.090 -3.612 52.410 1.00 47.27 394 LYS B N 1
ATOM 4546 C CA . LYS B 1 140 ? 40.889 -2.795 53.345 1.00 58.37 394 LYS B CA 1
ATOM 4547 C C . LYS B 1 140 ? 42.368 -2.875 52.971 1.00 59.96 394 LYS B C 1
ATOM 4548 O O . LYS B 1 140 ? 43.019 -1.843 52.961 1.00 51.14 394 LYS B O 1
ATOM 4554 N N . LEU B 1 141 ? 42.857 -4.067 52.666 1.00 52.46 395 LEU B N 1
ATOM 4555 C CA . LEU B 1 141 ? 44.275 -4.237 52.281 1.00 57.19 395 LEU B CA 1
ATOM 4556 C C . LEU B 1 141 ? 44.543 -3.481 50.981 1.00 57.13 395 LEU B C 1
ATOM 4557 O O . LEU B 1 141 ? 45.602 -2.880 50.863 1.00 55.63 395 LEU B O 1
ATOM 4562 N N . SER B 1 142 ? 43.583 -3.478 50.075 1.00 48.66 396 SER B N 1
ATOM 4563 C CA . SER B 1 142 ? 43.778 -2.847 48.756 1.00 56.93 396 SER B CA 1
ATOM 4564 C C . SER B 1 142 ? 43.737 -1.321 48.854 1.00 57.98 396 SER B C 1
ATOM 4565 O O . SER B 1 142 ? 44.344 -0.680 48.019 1.00 61.94 396 SER B O 1
ATOM 4568 N N . ASN B 1 143 ? 43.068 -0.773 49.855 1.00 56.85 397 ASN B N 1
ATOM 4569 C CA . ASN B 1 143 ? 42.907 0.692 49.936 1.00 56.44 397 ASN B CA 1
ATOM 4570 C C . ASN B 1 143 ? 43.777 1.281 51.034 1.00 59.20 397 ASN B C 1
ATOM 4571 O O . ASN B 1 143 ? 43.761 2.488 51.165 1.00 71.11 397 ASN B O 1
ATOM 4576 N N . SER B 1 144 ? 44.521 0.476 51.778 1.00 57.81 398 SER B N 1
ATOM 4577 C CA . SER B 1 144 ? 45.251 1.021 52.945 1.00 57.35 398 SER B CA 1
ATOM 4578 C C . SER B 1 144 ? 46.650 0.444 53.069 1.00 61.70 398 SER B C 1
ATOM 4579 O O . SER B 1 144 ? 47.466 1.072 53.740 1.00 67.69 398 SER B O 1
ATOM 4582 N N . ASN B 1 145 ? 46.919 -0.701 52.463 1.00 61.14 399 ASN B N 1
ATOM 4583 C CA . ASN B 1 145 ? 48.230 -1.365 52.687 1.00 56.42 399 ASN B CA 1
ATOM 4584 C C . ASN B 1 145 ? 49.074 -1.258 51.428 1.00 53.23 399 ASN B C 1
ATOM 4585 O O . ASN B 1 145 ? 48.880 -2.050 50.511 1.00 50.73 399 ASN B O 1
ATOM 4590 N N . ALA B 1 146 ? 49.991 -0.307 51.431 1.00 55.03 400 ALA B N 1
ATOM 4591 C CA . ALA B 1 146 ? 50.808 -0.108 50.240 1.00 53.52 400 ALA B CA 1
ATOM 4592 C C . ALA B 1 146 ? 51.725 -1.297 50.004 1.00 53.61 400 ALA B C 1
ATOM 4593 O O . ALA B 1 146 ? 51.931 -1.719 48.858 1.00 55.69 400 ALA B O 1
ATOM 4595 N N . ALA B 1 147 ? 52.288 -1.850 51.078 1.00 57.10 401 ALA B N 1
ATOM 4596 C CA . ALA B 1 147 ? 53.161 -3.008 50.938 1.00 53.34 401 ALA B CA 1
ATOM 4597 C C . ALA B 1 147 ? 52.403 -4.195 50.358 1.00 48.93 401 ALA B C 1
ATOM 4598 O O . ALA B 1 147 ? 52.913 -4.889 49.470 1.00 46.69 401 ALA B O 1
ATOM 4600 N N . PHE B 1 148 ? 51.174 -4.433 50.835 1.00 49.96 402 PHE B N 1
ATOM 4601 C CA . PHE B 1 148 ? 50.341 -5.487 50.260 1.00 45.04 402 PHE B CA 1
ATOM 4602 C C . PHE B 1 148 ? 50.143 -5.293 48.755 1.00 50.29 402 PHE B C 1
ATOM 4603 O O . PHE B 1 148 ? 50.351 -6.230 47.973 1.00 46.94 402 PHE B O 1
ATOM 4611 N N . ARG B 1 149 ? 49.749 -4.078 48.325 1.00 48.04 403 ARG B N 1
ATOM 4612 C CA . ARG B 1 149 ? 49.503 -3.829 46.896 1.00 54.12 403 ARG B CA 1
ATOM 4613 C C . ARG B 1 149 ? 50.738 -4.127 46.054 1.00 49.64 403 ARG B C 1
ATOM 4614 O O . ARG B 1 149 ? 50.633 -4.728 44.973 1.00 48.12 403 ARG B O 1
ATOM 4622 N N . ASP B 1 150 ? 51.917 -3.694 46.522 1.00 48.84 404 ASP B N 1
ATOM 4623 C CA . ASP B 1 150 ? 53.141 -3.885 45.746 1.00 49.35 404 ASP B CA 1
ATOM 4624 C C . ASP B 1 150 ? 53.505 -5.362 45.647 1.00 47.35 404 ASP B C 1
ATOM 4625 O O . ASP B 1 150 ? 53.844 -5.852 44.567 1.00 48.30 404 ASP B O 1
ATOM 4630 N N . VAL B 1 151 ? 53.417 -6.094 46.760 1.00 49.02 405 VAL B N 1
ATOM 4631 C CA . VAL B 1 151 ? 53.734 -7.518 46.739 1.00 43.30 405 VAL B CA 1
ATOM 4632 C C . VAL B 1 151 ? 52.739 -8.271 45.866 1.00 42.19 405 VAL B C 1
ATOM 4633 O O . VAL B 1 151 ? 53.123 -9.083 45.015 1.00 42.93 405 VAL B O 1
ATOM 4637 N N . LEU B 1 152 ? 51.442 -8.017 46.074 1.00 44.54 406 LEU B N 1
ATOM 4638 C CA . LEU B 1 152 ? 50.410 -8.687 45.287 1.00 45.60 406 LEU B CA 1
ATOM 4639 C C . LEU B 1 152 ? 50.635 -8.488 43.796 1.00 43.97 406 LEU B C 1
ATOM 4640 O O . LEU B 1 152 ? 50.526 -9.435 43.012 1.00 44.13 406 LEU B O 1
ATOM 4645 N N . LYS B 1 153 ? 51.024 -7.304 43.350 1.00 45.19 407 LYS B N 1
ATOM 4646 C CA . LYS B 1 153 ? 51.268 -7.021 41.907 1.00 50.87 407 LYS B CA 1
ATOM 4647 C C . LYS B 1 153 ? 52.408 -7.869 41.344 1.00 51.64 407 LYS B C 1
ATOM 4648 O O . LYS B 1 153 ? 52.274 -8.372 40.236 1.00 55.36 407 LYS B O 1
ATOM 4654 N N . GLU B 1 154 ? 53.467 -8.054 42.109 1.00 51.84 408 GLU B N 1
ATOM 4655 C CA . GLU B 1 154 ? 54.618 -8.864 41.661 1.00 54.09 408 GLU B CA 1
ATOM 4656 C C . GLU B 1 154 ? 54.286 -10.359 41.541 1.00 50.60 408 GLU B C 1
ATOM 4657 O O . GLU B 1 154 ? 54.816 -10.988 40.639 1.00 53.15 408 GLU B O 1
ATOM 4663 N N . ILE B 1 155 ? 53.438 -10.892 42.409 1.00 42.85 409 ILE B N 1
ATOM 4664 C CA . ILE B 1 155 ? 53.070 -12.326 42.355 1.00 45.56 409 ILE B CA 1
ATOM 4665 C C . ILE B 1 155 ? 52.174 -12.518 41.140 1.00 49.26 409 ILE B C 1
ATOM 4666 O O . ILE B 1 155 ? 52.302 -13.525 40.477 1.00 45.31 409 ILE B O 1
ATOM 4671 N N . GLU B 1 156 ? 51.332 -11.544 40.845 1.00 45.82 410 GLU B N 1
ATOM 4672 C CA . GLU B 1 156 ? 50.368 -11.652 39.726 1.00 50.22 410 GLU B CA 1
ATOM 4673 C C . GLU B 1 156 ? 51.070 -11.498 38.372 1.00 47.58 410 GLU B C 1
ATOM 4674 O O . GLU B 1 156 ? 50.466 -11.869 37.384 1.00 56.19 410 GLU B O 1
ATOM 4680 N N . LYS B 1 157 ? 52.300 -10.991 38.348 1.00 50.56 411 LYS B N 1
ATOM 4681 C CA . LYS B 1 157 ? 53.091 -10.883 37.099 1.00 60.42 411 LYS B CA 1
ATOM 4682 C C . LYS B 1 157 ? 53.812 -12.205 36.876 1.00 56.89 411 LYS B C 1
ATOM 4683 O O . LYS B 1 157 ? 54.251 -12.451 35.763 1.00 67.17 411 LYS B O 1
ATOM 4689 N N . ARG B 1 158 ? 53.902 -13.018 37.914 1.00 57.67 412 ARG B N 1
ATOM 4690 C CA . ARG B 1 158 ? 54.583 -14.317 37.806 1.00 58.89 412 ARG B CA 1
ATOM 4691 C C . ARG B 1 158 ? 53.801 -15.203 36.853 1.00 59.21 412 ARG B C 1
ATOM 4692 O O . ARG B 1 158 ? 52.579 -15.200 36.888 1.00 57.19 412 ARG B O 1
ATOM 4700 N N . PRO B 1 159 ? 54.501 -15.970 36.010 1.00 63.22 413 PRO B N 1
ATOM 4701 C CA . PRO B 1 159 ? 53.851 -16.866 35.084 1.00 60.63 413 PRO B CA 1
ATOM 4702 C C . PRO B 1 159 ? 52.895 -17.910 35.673 1.00 54.63 413 PRO B C 1
ATOM 4703 O O . PRO B 1 159 ? 52.007 -18.307 34.967 1.00 48.75 413 PRO B O 1
ATOM 4707 N N . ALA B 1 160 ? 53.121 -18.362 36.905 1.00 56.09 414 ALA B N 1
ATOM 4708 C CA . ALA B 1 160 ? 52.263 -19.427 37.412 1.00 44.25 414 ALA B CA 1
ATOM 4709 C C . ALA B 1 160 ? 50.811 -18.983 37.548 1.00 50.04 414 ALA B C 1
ATOM 4710 O O . ALA B 1 160 ? 49.915 -19.829 37.529 1.00 53.30 414 ALA B O 1
ATOM 4712 N N . CYS B 1 161 ? 50.553 -17.681 37.635 1.00 46.45 415 CYS B N 1
ATOM 4713 C CA . CYS B 1 161 ? 49.191 -17.180 37.774 1.00 46.63 415 CYS B CA 1
ATOM 4714 C C . CYS B 1 161 ? 48.423 -17.140 36.461 1.00 54.29 415 CYS B C 1
ATOM 4715 O O . CYS B 1 161 ? 47.206 -16.929 36.488 1.00 49.65 415 CYS B O 1
ATOM 4718 N N . GLY B 1 162 ? 49.100 -17.282 35.324 1.00 55.85 416 GLY B N 1
ATOM 4719 C CA . GLY B 1 162 ? 48.408 -17.261 34.044 1.00 42.84 416 GLY B CA 1
ATOM 4720 C C . GLY B 1 162 ? 47.705 -15.955 33.748 1.00 54.28 416 GLY B C 1
ATOM 4721 O O . GLY B 1 162 ? 46.673 -15.952 33.065 1.00 59.28 416 GLY B O 1
ATOM 4722 N N . GLY B 1 163 ? 48.242 -14.840 34.238 1.00 53.73 417 GLY B N 1
ATOM 4723 C CA . GLY B 1 163 ? 47.588 -13.559 34.015 1.00 49.53 417 GLY B CA 1
ATOM 4724 C C . GLY B 1 163 ? 46.328 -13.317 34.827 1.00 60.16 417 GLY B C 1
ATOM 4725 O O . GLY B 1 163 ? 45.651 -12.314 34.590 1.00 61.18 417 GLY B O 1
ATOM 4726 N N . LEU B 1 164 ? 45.994 -14.192 35.793 1.00 54.37 418 LEU B N 1
ATOM 4727 C CA . LEU B 1 164 ? 44.755 -14.004 36.547 1.00 51.96 418 LEU B CA 1
ATOM 4728 C C . LEU B 1 164 ? 45.019 -13.396 37.924 1.00 52.33 418 LEU B C 1
ATOM 4729 O O . LEU B 1 164 ? 46.013 -13.733 38.573 1.00 45.40 418 LEU B O 1
ATOM 4734 N N . PRO B 1 165 ? 44.144 -12.513 38.399 1.00 50.07 419 PRO B N 1
ATOM 4735 C CA . PRO B 1 165 ? 44.368 -11.869 39.696 1.00 39.92 419 PRO B CA 1
ATOM 4736 C C . PRO B 1 165 ? 43.944 -12.777 40.838 1.00 47.39 419 PRO B C 1
ATOM 4737 O O . PRO B 1 165 ? 43.131 -13.686 40.660 1.00 50.41 419 PRO B O 1
ATOM 4741 N N . MET B 1 166 ? 44.506 -12.501 42.030 1.00 43.56 420 MET B N 1
ATOM 4742 C CA . MET B 1 166 ? 44.240 -13.336 43.208 1.00 44.65 420 MET B CA 1
ATOM 4743 C C . MET B 1 166 ? 42.744 -13.517 43.449 1.00 37.58 420 MET B C 1
ATOM 4744 O O . MET B 1 166 ? 42.294 -14.627 43.763 1.00 39.33 420 MET B O 1
ATOM 4749 N N . ILE B 1 167 ? 41.952 -12.446 43.291 1.00 37.91 421 ILE B N 1
ATOM 4750 C CA . ILE B 1 167 ? 40.530 -12.530 43.632 1.00 37.87 421 ILE B CA 1
ATOM 4751 C C . ILE B 1 167 ? 39.833 -13.623 42.823 1.00 45.90 421 ILE B C 1
ATOM 4752 O O . ILE B 1 167 ? 38.938 -14.311 43.336 1.00 42.39 421 ILE B O 1
ATOM 4757 N N . SER B 1 168 ? 40.249 -13.833 41.567 1.00 36.41 422 SER B N 1
ATOM 4758 C CA . SER B 1 168 ? 39.584 -14.835 40.744 1.00 36.24 422 SER B CA 1
ATOM 4759 C C . SER B 1 168 ? 39.919 -16.246 41.207 1.00 38.95 422 SER B C 1
ATOM 4760 O O . SER B 1 168 ? 39.114 -17.163 41.012 1.00 38.56 422 SER B O 1
ATOM 4763 N N . PHE B 1 169 ? 41.098 -16.446 41.807 1.00 34.40 423 PHE B N 1
ATOM 4764 C CA . PHE B 1 169 ? 41.387 -17.725 42.445 1.00 30.64 423 PHE B CA 1
ATOM 4765 C C . PHE B 1 169 ? 40.556 -17.904 43.711 1.00 36.31 423 PHE B C 1
ATOM 4766 O O . PHE B 1 169 ? 40.054 -18.999 43.979 1.00 37.55 423 PHE B O 1
ATOM 4774 N N . LEU B 1 170 ? 40.403 -16.833 44.500 1.00 37.52 424 LEU B N 1
ATOM 4775 C CA . LEU B 1 170 ? 39.716 -16.925 45.788 1.00 37.89 424 LEU B CA 1
ATOM 4776 C C . LEU B 1 170 ? 38.255 -17.332 45.644 1.00 37.07 424 LEU B C 1
ATOM 4777 O O . LEU B 1 170 ? 37.724 -18.015 46.524 1.00 38.37 424 LEU B O 1
ATOM 4782 N N . ILE B 1 171 ? 37.589 -16.945 44.548 1.00 35.64 425 ILE B N 1
ATOM 4783 C CA . ILE B 1 171 ? 36.179 -17.293 44.375 1.00 37.24 425 ILE B CA 1
ATOM 4784 C C . ILE B 1 171 ? 35.966 -18.614 43.641 1.00 38.14 425 ILE B C 1
ATOM 4785 O O . ILE B 1 171 ? 34.809 -19.013 43.436 1.00 33.70 425 ILE B O 1
ATOM 4790 N N . LEU B 1 172 ? 37.034 -19.303 43.233 1.00 35.72 426 LEU B N 1
ATOM 4791 C CA . LEU B 1 172 ? 36.852 -20.593 42.568 1.00 38.24 426 LEU B CA 1
ATOM 4792 C C . LEU B 1 172 ? 36.018 -21.582 43.363 1.00 35.86 426 LEU B C 1
ATOM 4793 O O . LEU B 1 172 ? 35.183 -22.267 42.749 1.00 41.05 426 LEU B O 1
ATOM 4798 N N . PRO B 1 173 ? 36.179 -21.732 44.681 1.00 40.72 427 PRO B N 1
ATOM 4799 C CA . PRO B 1 173 ? 35.366 -22.741 45.362 1.00 35.97 427 PRO B CA 1
ATOM 4800 C C . PRO B 1 173 ? 33.890 -22.435 45.303 1.00 36.73 427 PRO B C 1
ATOM 4801 O O . PRO B 1 173 ? 33.103 -23.385 45.214 1.00 35.53 427 PRO B O 1
ATOM 4805 N N . MET B 1 174 ? 33.471 -21.157 45.335 1.00 36.73 428 MET B N 1
ATOM 4806 C CA . MET B 1 174 ? 32.031 -20.915 45.266 1.00 38.16 428 MET B CA 1
ATOM 4807 C C . MET B 1 174 ? 31.525 -21.206 43.860 1.00 36.46 428 MET B C 1
ATOM 4808 O O . MET B 1 174 ? 30.437 -21.768 43.685 1.00 44.17 428 MET B O 1
ATOM 4813 N N . GLN B 1 175 ? 32.327 -20.877 42.841 1.00 36.70 429 GLN B N 1
ATOM 4814 C CA . GLN B 1 175 ? 31.930 -21.198 41.473 1.00 42.85 429 GLN B CA 1
ATOM 4815 C C . GLN B 1 175 ? 31.890 -22.704 41.262 1.00 42.40 429 GLN B C 1
ATOM 4816 O O . GLN B 1 175 ? 31.000 -23.216 40.580 1.00 45.58 429 GLN B O 1
ATOM 4822 N N . ARG B 1 176 ? 32.824 -23.436 41.877 1.00 42.24 430 ARG B N 1
ATOM 4823 C CA . ARG B 1 176 ? 32.886 -24.871 41.650 1.00 39.97 430 ARG B CA 1
ATOM 4824 C C . ARG B 1 176 ? 31.683 -25.564 42.256 1.00 44.36 430 ARG B C 1
ATOM 4825 O O . ARG B 1 176 ? 30.995 -26.342 41.586 1.00 43.51 430 ARG B O 1
ATOM 4833 N N . VAL B 1 177 ? 31.402 -25.279 43.524 1.00 43.64 431 VAL B N 1
ATOM 4834 C CA . VAL B 1 177 ? 30.360 -26.018 44.209 1.00 37.03 431 VAL B CA 1
ATOM 4835 C C . VAL B 1 177 ? 29.015 -25.777 43.542 1.00 45.41 431 VAL B C 1
ATOM 4836 O O . VAL B 1 177 ? 28.187 -26.691 43.466 1.00 47.90 431 VAL B O 1
ATOM 4840 N N . THR B 1 178 ? 28.789 -24.579 42.991 1.00 39.94 432 THR B N 1
ATOM 4841 C CA . THR B 1 178 ? 27.487 -24.320 42.377 1.00 47.09 432 THR B CA 1
ATOM 4842 C C . THR B 1 178 ? 27.403 -24.855 40.959 1.00 48.50 432 THR B C 1
ATOM 4843 O O . THR B 1 178 ? 26.302 -24.948 40.415 1.00 49.36 432 THR B O 1
ATOM 4847 N N . ARG B 1 179 ? 28.535 -25.212 40.356 1.00 45.16 433 ARG B N 1
ATOM 4848 C CA . ARG B 1 179 ? 28.508 -25.879 39.063 1.00 47.60 433 ARG B CA 1
ATOM 4849 C C . ARG B 1 179 ? 28.273 -27.381 39.194 1.00 40.86 433 ARG B C 1
ATOM 4850 O O . ARG B 1 179 ? 27.749 -28.000 38.263 1.00 52.03 433 ARG B O 1
ATOM 4858 N N . LEU B 1 180 ? 28.603 -27.966 40.339 1.00 45.05 434 LEU B N 1
ATOM 4859 C CA . LEU B 1 180 ? 28.416 -29.405 40.525 1.00 48.06 434 LEU B CA 1
ATOM 4860 C C . LEU B 1 180 ? 26.980 -29.882 40.299 1.00 49.34 434 LEU B C 1
ATOM 4861 O O . LEU B 1 180 ? 26.808 -30.958 39.700 1.00 44.82 434 LEU B O 1
ATOM 4866 N N . PRO B 1 181 ? 25.931 -29.185 40.745 1.00 49.40 435 PRO B N 1
ATOM 4867 C CA . PRO B 1 181 ? 24.583 -29.705 40.468 1.00 44.29 435 PRO B CA 1
ATOM 4868 C C . PRO B 1 181 ? 24.236 -29.685 38.987 1.00 47.01 435 PRO B C 1
ATOM 4869 O O . PRO B 1 181 ? 23.527 -30.583 38.518 1.00 50.44 435 PRO B O 1
ATOM 4873 N N . LEU B 1 182 ? 24.749 -28.720 38.223 1.00 47.61 436 LEU B N 1
ATOM 4874 C CA . LEU B 1 182 ? 24.509 -28.704 36.780 1.00 42.05 436 LEU B CA 1
ATOM 4875 C C . LEU B 1 182 ? 25.170 -29.902 36.098 1.00 53.75 436 LEU B C 1
ATOM 4876 O O . LEU B 1 182 ? 24.546 -30.592 35.280 1.00 50.38 436 LEU B O 1
ATOM 4881 N N . LEU B 1 183 ? 26.436 -30.168 36.433 1.00 48.50 437 LEU B N 1
ATOM 4882 C CA . LEU B 1 183 ? 27.124 -31.336 35.892 1.00 51.62 437 LEU B CA 1
ATOM 4883 C C . LEU B 1 183 ? 26.461 -32.632 36.341 1.00 52.18 437 LEU B C 1
ATOM 4884 O O . LEU B 1 183 ? 26.383 -33.600 35.575 1.00 50.91 437 LEU B O 1
ATOM 4889 N N . THR B 1 184 ? 26.004 -32.684 37.590 1.00 47.63 438 THR B N 1
ATOM 4890 C CA . THR B 1 184 ? 25.338 -33.892 38.054 1.00 51.20 438 THR B CA 1
ATOM 4891 C C . THR B 1 184 ? 23.987 -34.052 37.378 1.00 50.88 438 THR B C 1
ATOM 4892 O O . THR B 1 184 ? 23.603 -35.168 36.999 1.00 54.38 438 THR B O 1
ATOM 4896 N N . ASP B 1 185 ? 23.276 -32.943 37.165 1.00 48.39 439 ASP B N 1
ATOM 4897 C CA . ASP B 1 185 ? 22.005 -33.024 36.453 1.00 46.88 439 ASP B CA 1
ATOM 4898 C C . ASP B 1 185 ? 22.204 -33.497 35.018 1.00 53.28 439 ASP B C 1
ATOM 4899 O O . ASP B 1 185 ? 21.421 -34.313 34.518 1.00 56.97 439 ASP B O 1
ATOM 4904 N N . THR B 1 186 ? 23.230 -32.973 34.330 1.00 55.40 440 THR B N 1
ATOM 4905 C CA . THR B 1 186 ? 23.586 -33.486 33.009 1.00 50.76 440 THR B CA 1
ATOM 4906 C C . THR B 1 186 ? 23.813 -34.989 33.052 1.00 53.63 440 THR B C 1
ATOM 4907 O O . THR B 1 186 ? 23.331 -35.727 32.188 1.00 54.84 440 THR B O 1
ATOM 4911 N N . LEU B 1 187 ? 24.553 -35.461 34.058 1.00 62.32 441 LEU B N 1
ATOM 4912 C CA . LEU B 1 187 ? 24.826 -36.891 34.169 1.00 61.80 441 LEU B CA 1
ATOM 4913 C C . LEU B 1 187 ? 23.534 -37.689 34.333 1.00 59.88 441 LEU B C 1
ATOM 4914 O O . LEU B 1 187 ? 23.398 -38.784 33.775 1.00 61.77 441 LEU B O 1
ATOM 4919 N N . CYS B 1 188 ? 22.567 -37.147 35.085 1.00 61.61 442 CYS B N 1
ATOM 4920 C CA . CYS B 1 188 ? 21.273 -37.812 35.250 1.00 61.47 442 CYS B CA 1
ATOM 4921 C C . CYS B 1 188 ? 20.564 -37.970 33.918 1.00 59.44 442 CYS B C 1
ATOM 4922 O O . CYS B 1 188 ? 20.092 -39.061 33.577 1.00 62.42 442 CYS B O 1
ATOM 4925 N N . LEU B 1 189 ? 20.460 -36.875 33.163 1.00 57.44 443 LEU B N 1
ATOM 4926 C CA . LEU B 1 189 ? 19.801 -36.930 31.865 1.00 67.34 443 LEU B CA 1
ATOM 4927 C C . LEU B 1 189 ? 20.396 -38.000 30.964 1.00 65.90 443 LEU B C 1
ATOM 4928 O O . LEU B 1 189 ? 19.663 -38.642 30.210 1.00 70.50 443 LEU B O 1
ATOM 4933 N N . LYS B 1 190 ? 21.693 -38.262 31.077 1.00 67.48 444 LYS B N 1
ATOM 4934 C CA . LYS B 1 190 ? 22.348 -39.212 30.148 1.00 66.98 444 LYS B CA 1
ATOM 4935 C C . LYS B 1 190 ? 22.376 -40.617 30.752 1.00 61.01 444 LYS B C 1
ATOM 4936 O O . LYS B 1 190 ? 22.907 -41.499 30.102 1.00 69.44 444 LYS B O 1
ATOM 4942 N N . THR B 1 191 ? 21.778 -40.810 31.918 1.00 67.15 445 THR B N 1
ATOM 4943 C CA . THR B 1 191 ? 21.734 -42.109 32.579 1.00 63.86 445 THR B CA 1
ATOM 4944 C C . THR B 1 191 ? 20.323 -42.700 32.540 1.00 73.59 445 THR B C 1
ATOM 4945 O O . THR B 1 191 ? 20.033 -43.677 33.236 1.00 79.87 445 THR B O 1
ATOM 4949 N N . GLN B 1 192 ? 19.428 -42.102 31.772 1.00 86.50 446 GLN B N 1
ATOM 4950 C CA . GLN B 1 192 ? 18.008 -42.550 31.771 1.00 85.66 446 GLN B CA 1
ATOM 4951 C C . GLN B 1 192 ? 17.871 -43.976 31.221 1.00 77.66 446 GLN B C 1
ATOM 4952 O O . GLN B 1 192 ? 16.957 -44.683 31.656 1.00 90.44 446 GLN B O 1
ATOM 4958 N N . GLY B 1 193 ? 18.788 -44.400 30.356 1.00 79.99 447 GLY B N 1
ATOM 4959 C CA . GLY B 1 193 ? 18.725 -45.746 29.764 1.00 86.13 447 GLY B CA 1
ATOM 4960 C C . GLY B 1 193 ? 19.139 -46.836 30.727 1.00 92.29 447 GLY B C 1
ATOM 4961 O O . GLY B 1 193 ? 19.150 -48.001 30.322 1.00 93.16 447 GLY B O 1
ATOM 4962 N N . HIS B 1 194 ? 19.478 -46.474 31.952 1.00 89.73 448 HIS B N 1
ATOM 4963 C CA . HIS B 1 194 ? 19.949 -47.456 32.950 1.00 89.43 448 HIS B CA 1
ATOM 4964 C C . HIS B 1 194 ? 19.240 -47.132 34.251 1.00 77.68 448 HIS B C 1
ATOM 4965 O O . HIS B 1 194 ? 19.719 -46.281 34.983 1.00 85.02 448 HIS B O 1
ATOM 4972 N N . PRO B 1 195 ? 18.118 -47.795 34.549 1.00 94.03 449 PRO B N 1
ATOM 4973 C CA . PRO B 1 195 ? 17.311 -47.473 35.719 1.00 90.19 449 PRO B CA 1
ATOM 4974 C C . PRO B 1 195 ? 17.940 -47.442 37.112 1.00 83.61 449 PRO B C 1
ATOM 4975 O O . PRO B 1 195 ? 17.600 -46.583 37.867 1.00 82.48 449 PRO B O 1
ATOM 4979 N N . GLU B 1 196 ? 18.787 -48.400 37.437 1.00 84.09 450 GLU B N 1
ATOM 4980 C CA . GLU B 1 196 ? 19.297 -48.427 38.825 1.00 80.71 450 GLU B CA 1
ATOM 4981 C C . GLU B 1 196 ? 20.346 -47.331 38.997 1.00 78.63 450 GLU B C 1
ATOM 4982 O O . GLU B 1 196 ? 20.478 -46.789 40.101 1.00 74.45 450 GLU B O 1
ATOM 4988 N N . ARG B 1 197 ? 21.059 -47.032 37.925 1.00 74.50 451 ARG B N 1
ATOM 4989 C CA . ARG B 1 197 ? 22.093 -45.990 38.003 1.00 74.88 451 ARG B CA 1
ATOM 4990 C C . ARG B 1 197 ? 21.397 -44.636 37.907 1.00 74.40 451 ARG B C 1
ATOM 4991 O O . ARG B 1 197 ? 21.959 -43.681 38.417 1.00 69.03 451 ARG B O 1
ATOM 4999 N N . TYR B 1 198 ? 20.203 -44.580 37.312 1.00 75.15 452 TYR B N 1
ATOM 5000 C CA . TYR B 1 198 ? 19.461 -43.297 37.283 1.00 79.42 452 TYR B CA 1
ATOM 5001 C C . TYR B 1 198 ? 19.007 -42.977 38.700 1.00 75.27 452 TYR B C 1
ATOM 5002 O O . TYR B 1 198 ? 19.080 -41.825 39.093 1.00 65.75 452 TYR B O 1
ATOM 5011 N N . LYS B 1 199 ? 18.578 -43.992 39.433 1.00 72.54 453 LYS B N 1
ATOM 5012 C CA . LYS B 1 199 ? 18.223 -43.761 40.844 1.00 70.84 453 LYS B CA 1
ATOM 5013 C C . LYS B 1 199 ? 19.445 -43.198 41.565 1.00 63.91 453 LYS B C 1
ATOM 5014 O O . LYS B 1 199 ? 19.301 -42.172 42.217 1.00 62.62 453 LYS B O 1
ATOM 5020 N N . ALA B 1 200 ? 20.586 -43.867 41.457 1.00 62.34 454 ALA B N 1
ATOM 5021 C CA . ALA B 1 200 ? 21.780 -43.418 42.167 1.00 63.55 454 ALA B CA 1
ATOM 5022 C C . ALA B 1 200 ? 22.187 -42.022 41.723 1.00 61.01 454 ALA B C 1
ATOM 5023 O O . ALA B 1 200 ? 22.524 -41.171 42.555 1.00 60.52 454 ALA B O 1
ATOM 5025 N N . ALA B 1 201 ? 22.141 -41.764 40.415 1.00 55.22 455 ALA B N 1
ATOM 5026 C CA . ALA B 1 201 ? 22.483 -40.440 39.918 1.00 55.18 455 ALA B CA 1
ATOM 5027 C C . ALA B 1 201 ? 21.542 -39.381 40.482 1.00 58.44 455 ALA B C 1
ATOM 5028 O O . ALA B 1 201 ? 21.983 -38.288 40.863 1.00 57.07 455 ALA B O 1
ATOM 5030 N N . SER B 1 202 ? 20.252 -39.675 40.579 1.00 58.75 456 SER B N 1
ATOM 5031 C CA . SER B 1 202 ? 19.266 -38.651 41.008 1.00 57.46 456 SER B CA 1
ATOM 5032 C C . SER B 1 202 ? 19.456 -38.332 42.489 1.00 52.48 456 SER B C 1
ATOM 5033 O O . SER B 1 202 ? 19.294 -37.187 42.879 1.00 58.54 456 SER B O 1
ATOM 5036 N N . GLN B 1 203 ? 19.821 -39.346 43.250 1.00 60.02 457 GLN B N 1
ATOM 5037 C CA . GLN B 1 203 ? 20.141 -39.223 44.683 1.00 58.93 457 GLN B CA 1
ATOM 5038 C C . GLN B 1 203 ? 21.365 -38.329 44.883 1.00 54.35 457 GLN B C 1
ATOM 5039 O O . GLN B 1 203 ? 21.421 -37.638 45.895 1.00 61.37 457 GLN B O 1
ATOM 5045 N N . ALA B 1 204 ? 22.336 -38.426 43.988 1.00 54.79 458 ALA B N 1
ATOM 5046 C CA . ALA B 1 204 ? 23.535 -37.568 44.014 1.00 61.10 458 ALA B CA 1
ATOM 5047 C C . ALA B 1 204 ? 23.196 -36.100 43.748 1.00 48.66 458 ALA B C 1
ATOM 5048 O O . ALA B 1 204 ? 23.779 -35.257 44.396 1.00 52.10 458 ALA B O 1
ATOM 5050 N N . LEU B 1 205 ? 22.290 -35.832 42.820 1.00 56.21 459 LEU B N 1
ATOM 5051 C CA . LEU B 1 205 ? 21.846 -34.451 42.524 1.00 56.58 459 LEU B CA 1
ATOM 5052 C C . LEU B 1 205 ? 21.195 -33.866 43.771 1.00 59.53 459 LEU B C 1
ATOM 5053 O O . LEU B 1 205 ? 21.453 -32.724 44.079 1.00 53.57 459 LEU B O 1
ATOM 5058 N N . LYS B 1 206 ? 20.405 -34.666 44.464 1.00 56.22 460 LYS B N 1
ATOM 5059 C CA . LYS B 1 206 ? 19.710 -34.185 45.671 1.00 60.34 460 LYS B CA 1
ATOM 5060 C C . LYS B 1 206 ? 20.738 -33.843 46.745 1.00 56.28 460 LYS B C 1
ATOM 5061 O O . LYS B 1 206 ? 20.620 -32.781 47.344 1.00 56.57 460 LYS B O 1
ATOM 5067 N N . ALA B 1 207 ? 21.722 -34.704 46.944 1.00 47.90 461 ALA B N 1
ATOM 5068 C CA . ALA B 1 207 ? 22.775 -34.442 47.941 1.00 45.73 461 ALA B CA 1
ATOM 5069 C C . ALA B 1 207 ? 23.634 -33.228 47.578 1.00 51.87 461 ALA B C 1
ATOM 5070 O O . ALA B 1 207 ? 23.920 -32.444 48.471 1.00 49.07 461 ALA B O 1
ATOM 5072 N N . ILE B 1 208 ? 24.015 -33.088 46.318 1.00 43.33 462 ILE B N 1
ATOM 5073 C CA . ILE B 1 208 ? 24.850 -31.940 45.886 1.00 48.20 462 ILE B CA 1
ATOM 5074 C C . ILE B 1 208 ? 24.042 -30.655 46.046 1.00 48.30 462 ILE B C 1
ATOM 5075 O O . ILE B 1 208 ? 24.599 -29.656 46.472 1.00 43.64 462 ILE B O 1
ATOM 5080 N N . SER B 1 209 ? 22.762 -30.729 45.725 1.00 45.97 463 SER B N 1
ATOM 5081 C CA . SER B 1 209 ? 21.848 -29.571 45.814 1.00 55.09 463 SER B CA 1
ATOM 5082 C C . SER B 1 209 ? 21.660 -29.135 47.270 1.00 50.96 463 SER B C 1
ATOM 5083 O O . SER B 1 209 ? 21.661 -27.942 47.521 1.00 45.92 463 SER B O 1
ATOM 5086 N N . LYS B 1 210 ? 21.567 -30.100 48.172 1.00 45.51 464 LYS B N 1
ATOM 5087 C CA . LYS B 1 210 ? 21.450 -29.829 49.613 1.00 45.21 464 LYS B CA 1
ATOM 5088 C C . LYS B 1 210 ? 22.749 -29.225 50.098 1.00 45.06 464 LYS B C 1
ATOM 5089 O O . LYS B 1 210 ? 22.693 -28.248 50.825 1.00 49.60 464 LYS B O 1
ATOM 5095 N N . LEU B 1 211 ? 23.864 -29.816 49.691 1.00 51.21 465 LEU B N 1
ATOM 5096 C CA . LEU B 1 211 ? 25.131 -29.194 50.050 1.00 45.82 465 LEU B CA 1
ATOM 5097 C C . LEU B 1 211 ? 25.194 -27.743 49.588 1.00 43.44 465 LEU B C 1
ATOM 5098 O O . LEU B 1 211 ? 25.605 -26.861 50.350 1.00 44.92 465 LEU B O 1
ATOM 5103 N N . VAL B 1 212 ? 24.823 -27.476 48.333 1.00 43.19 466 VAL B N 1
ATOM 5104 C CA . VAL B 1 212 ? 24.921 -26.112 47.815 1.00 41.92 466 VAL B CA 1
ATOM 5105 C C . VAL B 1 212 ? 24.005 -25.183 48.595 1.00 43.51 466 VAL B C 1
ATOM 5106 O O . VAL B 1 212 ? 24.379 -24.055 48.930 1.00 42.04 466 VAL B O 1
ATOM 5110 N N . LYS B 1 213 ? 22.820 -25.661 48.941 1.00 40.97 467 LYS B N 1
ATOM 5111 C CA . LYS B 1 213 ? 21.852 -24.804 49.646 1.00 42.88 467 LYS B CA 1
ATOM 5112 C C . LYS B 1 213 ? 22.386 -24.473 51.033 1.00 50.16 467 LYS B C 1
ATOM 5113 O O . LYS B 1 213 ? 22.174 -23.364 51.485 1.00 44.40 467 LYS B O 1
ATOM 5119 N N . GLN B 1 214 ? 23.072 -25.411 51.659 1.00 42.73 468 GLN B N 1
ATOM 5120 C CA . GLN B 1 214 ? 23.613 -25.050 52.965 1.00 48.66 468 GLN B CA 1
ATOM 5121 C C . GLN B 1 214 ? 24.854 -24.163 52.858 1.00 43.42 468 GLN B C 1
ATOM 5122 O O . GLN B 1 214 ? 25.099 -23.352 53.759 1.00 42.69 468 GLN B O 1
ATOM 5128 N N . CYS B 1 215 ? 25.607 -24.245 51.755 1.00 44.04 469 CYS B N 1
ATOM 5129 C CA . CYS B 1 215 ? 26.615 -23.226 51.480 1.00 38.79 469 CYS B CA 1
ATOM 5130 C C . CYS B 1 215 ? 25.973 -21.856 51.356 1.00 45.03 469 CYS B C 1
ATOM 5131 O O . CYS B 1 215 ? 26.469 -20.865 51.907 1.00 41.35 469 CYS B O 1
ATOM 5134 N N . ASN B 1 216 ? 24.858 -21.792 50.635 1.00 39.19 470 ASN B N 1
ATOM 5135 C CA . ASN B 1 216 ? 24.204 -20.520 50.370 1.00 45.20 470 ASN B CA 1
ATOM 5136 C C . ASN B 1 216 ? 23.562 -19.957 51.636 1.00 37.11 470 ASN B C 1
ATOM 5137 O O . ASN B 1 216 ? 23.708 -18.768 51.937 1.00 41.96 470 ASN B O 1
ATOM 5142 N N . GLU B 1 217 ? 22.863 -20.798 52.392 1.00 43.63 471 GLU B N 1
ATOM 5143 C CA . GLU B 1 217 ? 22.323 -20.386 53.687 1.00 43.66 471 GLU B CA 1
ATOM 5144 C C . GLU B 1 217 ? 23.432 -19.960 54.647 1.00 47.62 471 GLU B C 1
ATOM 5145 O O . GLU B 1 217 ? 23.277 -18.991 55.397 1.00 43.47 471 GLU B O 1
ATOM 5151 N N . GLY B 1 218 ? 24.564 -20.659 54.629 1.00 43.42 472 GLY B N 1
ATOM 5152 C CA . GLY B 1 218 ? 25.666 -20.250 55.473 1.00 35.82 472 GLY B CA 1
ATOM 5153 C C . GLY B 1 218 ? 26.182 -18.868 55.126 1.00 39.89 472 GLY B C 1
ATOM 5154 O O . GLY B 1 218 ? 26.487 -18.074 56.014 1.00 36.70 472 GLY B O 1
ATOM 5155 N N . ALA B 1 219 ? 26.289 -18.561 53.828 1.00 43.37 473 ALA B N 1
ATOM 5156 C CA . ALA B 1 219 ? 26.836 -17.268 53.431 1.00 44.00 473 ALA B CA 1
ATOM 5157 C C . ALA B 1 219 ? 25.877 -16.149 53.793 1.00 41.89 473 ALA B C 1
ATOM 5158 O O . ALA B 1 219 ? 26.301 -15.090 54.272 1.00 34.95 473 ALA B O 1
ATOM 5160 N N . HIS B 1 220 ? 24.586 -16.384 53.632 1.00 38.33 474 HIS B N 1
ATOM 5161 C CA . HIS B 1 220 ? 23.565 -15.364 53.957 1.00 42.73 474 HIS B CA 1
ATOM 5162 C C . HIS B 1 220 ? 23.549 -15.057 55.455 1.00 42.22 474 HIS B C 1
ATOM 5163 O O . HIS B 1 220 ? 23.493 -13.891 55.791 1.00 40.04 474 HIS B O 1
ATOM 5170 N N . LYS B 1 221 ? 23.639 -16.079 56.294 1.00 41.69 475 LYS B N 1
ATOM 5171 C CA . LYS B 1 221 ? 23.621 -15.895 57.763 1.00 43.85 475 LYS B CA 1
ATOM 5172 C C . LYS B 1 221 ? 24.788 -15.013 58.203 1.00 44.09 475 LYS B C 1
ATOM 5173 O O . LYS B 1 221 ? 24.553 -14.047 58.901 1.00 37.78 475 LYS B O 1
ATOM 5179 N N . MET B 1 222 ? 25.990 -15.335 57.764 1.00 41.19 476 MET B N 1
ATOM 5180 C CA . MET B 1 222 ? 27.187 -14.578 58.166 1.00 39.21 476 MET B CA 1
ATOM 5181 C C . MET B 1 222 ? 27.094 -13.132 57.685 1.00 45.25 476 MET B C 1
ATOM 5182 O O . MET B 1 222 ? 27.418 -12.253 58.463 1.00 38.73 476 MET B O 1
ATOM 5187 N N . GLU B 1 223 ? 26.654 -12.917 56.453 1.00 39.37 477 GLU B N 1
ATOM 5188 C CA . GLU B 1 223 ? 26.541 -11.561 55.881 1.00 43.34 477 GLU B CA 1
ATOM 5189 C C . GLU B 1 223 ? 25.518 -10.732 56.656 1.00 38.82 477 GLU B C 1
ATOM 5190 O O . GLU B 1 223 ? 25.818 -9.602 56.970 1.00 44.24 477 GLU B O 1
ATOM 5196 N N . ARG B 1 224 ? 24.374 -11.312 56.957 1.00 36.41 478 ARG B N 1
ATOM 5197 C CA . ARG B 1 224 ? 23.302 -10.569 57.647 1.00 39.62 478 ARG B CA 1
ATOM 5198 C C . ARG B 1 224 ? 23.691 -10.266 59.090 1.00 42.30 478 ARG B C 1
ATOM 5199 O O . ARG B 1 224 ? 23.395 -9.181 59.520 1.00 37.82 478 ARG B O 1
ATOM 5207 N N . THR B 1 225 ? 24.372 -11.192 59.759 1.00 38.52 479 THR B N 1
ATOM 5208 C CA . THR B 1 225 ? 24.836 -10.976 61.142 1.00 37.35 479 THR B CA 1
ATOM 5209 C C . THR B 1 225 ? 25.885 -9.865 61.138 1.00 43.28 479 THR B C 1
ATOM 5210 O O . THR B 1 225 ? 25.761 -8.950 61.934 1.00 42.13 479 THR B O 1
ATOM 5214 N N . GLU B 1 226 ? 26.839 -9.924 60.217 1.00 36.29 480 GLU B N 1
ATOM 5215 C CA . GLU B 1 226 ? 27.860 -8.861 60.132 1.00 36.55 480 GLU B CA 1
ATOM 5216 C C . GLU B 1 226 ? 27.156 -7.526 59.928 1.00 38.72 480 GLU B C 1
ATOM 5217 O O . GLU B 1 226 ? 27.447 -6.618 60.681 1.00 40.59 480 GLU B O 1
ATOM 5223 N N . GLN B 1 227 ? 26.255 -7.450 58.958 1.00 36.45 481 GLN B N 1
ATOM 5224 C CA . GLN B 1 227 ? 25.565 -6.188 58.620 1.00 33.75 481 GLN B CA 1
ATOM 5225 C C . GLN B 1 227 ? 24.684 -5.706 59.771 1.00 39.95 481 GLN B C 1
ATOM 5226 O O . GLN B 1 227 ? 24.714 -4.538 60.046 1.00 41.13 481 GLN B O 1
ATOM 5232 N N . ILE B 1 228 ? 23.945 -6.599 60.408 1.00 36.10 482 ILE B N 1
ATOM 5233 C CA . ILE B 1 228 ? 23.011 -6.149 61.462 1.00 41.64 482 ILE B CA 1
ATOM 5234 C C . ILE B 1 228 ? 23.820 -5.581 62.619 1.00 42.45 482 ILE B C 1
ATOM 5235 O O . ILE B 1 228 ? 23.412 -4.572 63.127 1.00 37.97 482 ILE B O 1
ATOM 5240 N N . TYR B 1 229 ? 24.957 -6.189 62.936 1.00 37.26 483 TYR B N 1
ATOM 5241 C CA . TYR B 1 229 ? 25.775 -5.664 64.028 1.00 37.72 483 TYR B CA 1
ATOM 5242 C C . TYR B 1 229 ? 26.542 -4.420 63.604 1.00 38.50 483 TYR B C 1
ATOM 5243 O O . TYR B 1 229 ? 26.720 -3.500 64.412 1.00 39.07 483 TYR B O 1
ATOM 5252 N N . THR B 1 230 ? 26.959 -4.350 62.355 1.00 34.57 484 THR B N 1
ATOM 5253 C CA . THR B 1 230 ? 27.692 -3.164 61.865 1.00 41.44 484 THR B CA 1
ATOM 5254 C C . THR B 1 230 ? 26.734 -1.972 61.794 1.00 37.10 484 THR B C 1
ATOM 5255 O O . THR B 1 230 ? 27.083 -0.916 62.280 1.00 41.84 484 THR B O 1
ATOM 5259 N N . LEU B 1 231 ? 25.555 -2.187 61.231 1.00 34.91 485 LEU B N 1
ATOM 5260 C CA . LEU B 1 231 ? 24.591 -1.101 61.104 1.00 39.74 485 LEU B CA 1
ATOM 5261 C C . LEU B 1 231 ? 23.954 -0.762 62.448 1.00 42.16 485 LEU B C 1
ATOM 5262 O O . LEU B 1 231 ? 23.577 0.392 62.678 1.00 43.46 485 LEU B O 1
ATOM 5267 N N . ASN B 1 232 ? 23.817 -1.745 63.342 1.00 37.11 486 ASN B N 1
ATOM 5268 C CA . ASN B 1 232 ? 23.342 -1.427 64.685 1.00 41.21 486 ASN B CA 1
ATOM 5269 C C . ASN B 1 232 ? 24.251 -0.402 65.343 1.00 39.40 486 ASN B C 1
ATOM 5270 O O . ASN B 1 232 ? 23.773 0.498 66.035 1.00 39.62 486 ASN B O 1
ATOM 5275 N N . MET B 1 233 ? 25.563 -0.490 65.094 1.00 37.68 487 MET B N 1
ATOM 5276 C CA . MET B 1 233 ? 26.499 0.470 65.667 1.00 44.78 487 MET B CA 1
ATOM 5277 C C . MET B 1 233 ? 26.449 1.808 64.933 1.00 41.26 487 MET B C 1
ATOM 5278 O O . MET B 1 233 ? 26.555 2.867 65.559 1.00 38.83 487 MET B O 1
ATOM 5283 N N . GLN B 1 234 ? 26.295 1.778 63.611 1.00 36.85 488 GLN B N 1
ATOM 5284 C CA . GLN B 1 234 ? 26.397 2.993 62.806 1.00 39.62 488 GLN B CA 1
ATOM 5285 C C . GLN B 1 234 ? 25.142 3.859 62.876 1.00 42.01 488 GLN B C 1
ATOM 5286 O O . GLN B 1 234 ? 25.238 5.084 62.750 1.00 38.81 488 GLN B O 1
ATOM 5292 N N . LEU B 1 235 ? 23.974 3.262 63.084 1.00 38.56 489 LEU B N 1
ATOM 5293 C CA . LEU B 1 235 ? 22.716 4.002 63.058 1.00 42.59 489 LEU B CA 1
ATOM 5294 C C . LEU B 1 235 ? 22.400 4.511 64.459 1.00 42.92 489 LEU B C 1
ATOM 5295 O O . LEU B 1 235 ? 22.228 3.726 65.402 1.00 45.51 489 LEU B O 1
ATOM 5300 N N . ASP B 1 236 ? 22.319 5.822 64.580 1.00 39.83 490 ASP B N 1
ATOM 5301 C CA . ASP B 1 236 ? 22.139 6.514 65.846 1.00 38.87 490 ASP B CA 1
ATOM 5302 C C . ASP B 1 236 ? 20.665 6.888 65.979 1.00 39.81 490 ASP B C 1
ATOM 5303 O O . ASP B 1 236 ? 20.182 7.762 65.255 1.00 38.83 490 ASP B O 1
ATOM 5308 N N . PHE B 1 237 ? 19.956 6.239 66.909 1.00 44.96 491 PHE B N 1
ATOM 5309 C CA . PHE B 1 237 ? 18.540 6.497 67.146 1.00 51.20 491 PHE B CA 1
ATOM 5310 C C . PHE B 1 237 ? 18.284 7.531 68.246 1.00 60.73 491 PHE B C 1
ATOM 5311 O O . PHE B 1 237 ? 17.132 7.699 68.665 1.00 61.30 491 PHE B O 1
ATOM 5319 N N . GLY B 1 238 ? 19.315 8.260 68.682 1.00 53.02 492 GLY B N 1
ATOM 5320 C CA . GLY B 1 238 ? 19.183 9.087 69.873 1.00 55.45 492 GLY B CA 1
ATOM 5321 C C . GLY B 1 238 ? 18.039 10.088 69.830 1.00 63.21 492 GLY B C 1
ATOM 5322 O O . GLY B 1 238 ? 17.401 10.348 70.855 1.00 66.67 492 GLY B O 1
ATOM 5323 N N . LYS B 1 239 ? 17.754 10.653 68.657 1.00 54.20 493 LYS B N 1
ATOM 5324 C CA . LYS B 1 239 ? 16.774 11.723 68.529 1.00 54.53 493 LYS B CA 1
ATOM 5325 C C . LYS B 1 239 ? 15.364 11.232 68.153 1.00 54.03 493 LYS B C 1
ATOM 5326 O O . LYS B 1 239 ? 14.471 12.057 67.951 1.00 54.36 493 LYS B O 1
ATOM 5332 N N . VAL B 1 240 ? 15.129 9.918 68.105 1.00 57.91 494 VAL B N 1
ATOM 5333 C CA . VAL B 1 240 ? 13.821 9.355 67.789 1.00 53.06 494 VAL B CA 1
ATOM 5334 C C . VAL B 1 240 ? 13.493 8.283 68.813 1.00 53.33 494 VAL B C 1
ATOM 5335 O O . VAL B 1 240 ? 14.342 7.859 69.593 1.00 57.53 494 VAL B O 1
ATOM 5339 N N . LYS B 1 241 ? 12.239 7.836 68.788 1.00 56.26 495 LYS B N 1
ATOM 5340 C CA . LYS B 1 241 ? 11.841 6.656 69.547 1.00 52.17 495 LYS B CA 1
ATOM 5341 C C . LYS B 1 241 ? 12.846 5.547 69.283 1.00 53.07 495 LYS B C 1
ATOM 5342 O O . LYS B 1 241 ? 13.163 5.238 68.133 1.00 56.19 495 LYS B O 1
ATOM 5348 N N . SER B 1 242 ? 13.386 4.978 70.337 1.00 59.74 496 SER B N 1
ATOM 5349 C CA . SER B 1 242 ? 14.399 3.965 70.124 1.00 62.45 496 SER B CA 1
ATOM 5350 C C . SER B 1 242 ? 13.783 2.758 69.419 1.00 58.97 496 SER B C 1
ATOM 5351 O O . SER B 1 242 ? 12.594 2.463 69.546 1.00 61.55 496 SER B O 1
ATOM 5354 N N . LEU B 1 243 ? 14.587 2.099 68.631 1.00 59.40 497 LEU B N 1
ATOM 5355 C CA . LEU B 1 243 ? 14.120 0.931 67.910 1.00 51.66 497 LEU B CA 1
ATOM 5356 C C . LEU B 1 243 ? 15.265 -0.064 67.920 1.00 57.17 497 LEU B C 1
ATOM 5357 O O . LEU B 1 243 ? 16.355 0.244 67.416 1.00 52.26 497 LEU B O 1
ATOM 5362 N N . PRO B 1 244 ? 15.078 -1.241 68.516 1.00 60.98 498 PRO B N 1
ATOM 5363 C CA . PRO B 1 244 ? 16.151 -2.245 68.517 1.00 44.06 498 PRO B CA 1
ATOM 5364 C C . PRO B 1 244 ? 16.353 -2.744 67.097 1.00 45.76 498 PRO B C 1
ATOM 5365 O O . PRO B 1 244 ? 15.425 -3.254 66.462 1.00 51.01 498 PRO B O 1
ATOM 5369 N N . LEU B 1 245 ? 17.559 -2.556 66.587 1.00 43.86 499 LEU B N 1
ATOM 5370 C CA . LEU B 1 245 ? 17.862 -3.007 65.242 1.00 47.99 499 LEU B CA 1
ATOM 5371 C C . LEU B 1 245 ? 18.306 -4.462 65.203 1.00 47.82 499 LEU B C 1
ATOM 5372 O O . LEU B 1 245 ? 18.062 -5.147 64.201 1.00 47.91 499 LEU B O 1
ATOM 5377 N N . ILE B 1 246 ? 18.921 -4.955 66.280 1.00 43.72 500 ILE B N 1
ATOM 5378 C CA . ILE B 1 246 ? 19.451 -6.312 66.302 1.00 40.30 500 ILE B CA 1
ATOM 5379 C C . ILE B 1 246 ? 18.314 -7.327 66.331 1.00 43.74 500 ILE B C 1
ATOM 5380 O O . ILE B 1 246 ? 17.374 -7.226 67.131 1.00 44.40 500 ILE B O 1
ATOM 5385 N N . SER B 1 247 ? 18.436 -8.338 65.479 1.00 50.43 501 SER B N 1
ATOM 5386 C CA . SER B 1 247 ? 17.472 -9.398 65.245 1.00 51.68 501 SER B CA 1
ATOM 5387 C C . SER B 1 247 ? 18.184 -10.492 64.470 1.00 55.71 501 SER B C 1
ATOM 5388 O O . SER B 1 247 ? 19.040 -10.197 63.634 1.00 52.91 501 SER B O 1
ATOM 5391 N N . ALA B 1 248 ? 17.755 -11.734 64.607 1.00 53.91 502 ALA B N 1
ATOM 5392 C CA . ALA B 1 248 ? 18.380 -12.816 63.822 1.00 59.52 502 ALA B CA 1
ATOM 5393 C C . ALA B 1 248 ? 17.690 -12.962 62.477 1.00 55.94 502 ALA B C 1
ATOM 5394 O O . ALA B 1 248 ? 18.241 -13.649 61.627 1.00 54.68 502 ALA B O 1
ATOM 5396 N N . SER B 1 249 ? 16.550 -12.304 62.307 1.00 55.98 503 SER B N 1
ATOM 5397 C CA . SER B 1 249 ? 15.773 -12.390 61.049 1.00 59.50 503 SER B CA 1
ATOM 5398 C C . SER B 1 249 ? 16.037 -11.183 60.141 1.00 59.06 503 SER B C 1
ATOM 5399 O O . SER B 1 249 ? 16.076 -11.381 58.932 1.00 64.59 503 SER B O 1
ATOM 5402 N N . ARG B 1 250 ? 16.264 -10.003 60.702 1.00 50.03 504 ARG B N 1
ATOM 5403 C CA . ARG B 1 250 ? 16.406 -8.765 59.905 1.00 39.03 504 ARG B CA 1
ATOM 5404 C C . ARG B 1 250 ? 17.556 -8.783 58.913 1.00 41.10 504 ARG B C 1
ATOM 5405 O O . ARG B 1 250 ? 18.661 -9.094 59.297 1.00 46.99 504 ARG B O 1
ATOM 5413 N N . TRP B 1 251 ? 17.274 -8.385 57.686 1.00 35.86 505 TRP B N 1
ATOM 5414 C CA . TRP B 1 251 ? 18.335 -8.243 56.675 1.00 40.89 505 TRP B CA 1
ATOM 5415 C C . TRP B 1 251 ? 18.108 -6.974 55.862 1.00 39.48 505 TRP B C 1
ATOM 5416 O O . TRP B 1 251 ? 16.993 -6.520 55.815 1.00 37.64 505 TRP B O 1
ATOM 5427 N N . LEU B 1 252 ? 19.148 -6.491 55.203 1.00 43.41 506 LEU B N 1
ATOM 5428 C CA . LEU B 1 252 ? 19.105 -5.253 54.433 1.00 40.60 506 LEU B CA 1
ATOM 5429 C C . LEU B 1 252 ? 18.720 -5.545 52.985 1.00 41.75 506 LEU B C 1
ATOM 5430 O O . LEU B 1 252 ? 19.436 -6.269 52.289 1.00 43.47 506 LEU B O 1
ATOM 5435 N N . LEU B 1 253 ? 17.593 -4.979 52.530 1.00 38.93 507 LEU B N 1
ATOM 5436 C CA . LEU B 1 253 ? 17.224 -5.052 51.118 1.00 37.56 507 LEU B CA 1
ATOM 5437 C C . LEU B 1 253 ? 18.010 -4.057 50.269 1.00 42.58 507 LEU B C 1
ATOM 5438 O O . LEU B 1 253 ? 18.396 -4.373 49.140 1.00 40.96 507 LEU B O 1
ATOM 5443 N N . LYS B 1 254 ? 18.222 -2.843 50.772 1.00 41.25 508 LYS B N 1
ATOM 5444 C CA . LYS B 1 254 ? 18.785 -1.775 49.955 1.00 43.62 508 LYS B CA 1
ATOM 5445 C C . LYS B 1 254 ? 19.140 -0.601 50.850 1.00 40.87 508 LYS B C 1
ATOM 5446 O O . LYS B 1 254 ? 18.461 -0.332 51.844 1.00 41.14 508 LYS B O 1
ATOM 5452 N N . ARG B 1 255 ? 20.199 0.097 50.476 1.00 39.98 509 ARG B N 1
ATOM 5453 C CA . ARG B 1 255 ? 20.623 1.299 51.168 1.00 39.67 509 ARG B CA 1
ATOM 5454 C C . ARG B 1 255 ? 21.090 2.285 50.120 1.00 43.90 509 ARG B C 1
ATOM 5455 O O . ARG B 1 255 ? 21.530 1.883 49.040 1.00 44.44 509 ARG B O 1
ATOM 5463 N N . GLY B 1 256 ? 21.008 3.570 50.435 1.00 39.03 510 GLY B N 1
ATOM 5464 C CA . GLY B 1 256 ? 21.600 4.544 49.541 1.00 42.35 510 GLY B CA 1
ATOM 5465 C C . GLY B 1 256 ? 21.083 5.943 49.777 1.00 46.92 510 GLY B C 1
ATOM 5466 O O . GLY B 1 256 ? 20.111 6.177 50.500 1.00 41.44 510 GLY B O 1
ATOM 5467 N N . GLU B 1 257 ? 21.760 6.875 49.119 1.00 47.02 511 GLU B N 1
ATOM 5468 C CA . GLU B 1 257 ? 21.481 8.299 49.211 1.00 48.98 511 GLU B CA 1
ATOM 5469 C C . GLU B 1 257 ? 20.461 8.695 48.162 1.00 42.27 511 GLU B C 1
ATOM 5470 O O . GLU B 1 257 ? 20.502 8.208 47.031 1.00 41.18 511 GLU B O 1
ATOM 5476 N N . LEU B 1 258 ? 19.540 9.577 48.546 1.00 44.16 512 LEU B N 1
ATOM 5477 C CA . LEU B 1 258 ? 18.574 10.148 47.625 1.00 39.53 512 LEU B CA 1
ATOM 5478 C C . LEU B 1 258 ? 18.538 11.652 47.840 1.00 48.52 512 LEU B C 1
ATOM 5479 O O . LEU B 1 258 ? 18.899 12.146 48.916 1.00 45.44 512 LEU B O 1
ATOM 5484 N N . PHE B 1 259 ? 18.122 12.379 46.800 1.00 40.02 513 PHE B N 1
ATOM 5485 C CA . PHE B 1 259 ? 17.937 13.814 46.933 1.00 45.19 513 PHE B CA 1
ATOM 5486 C C . PHE B 1 259 ? 16.611 14.097 47.608 1.00 42.07 513 PHE B C 1
ATOM 5487 O O . PHE B 1 259 ? 15.595 13.465 47.317 1.00 47.31 513 PHE B O 1
ATOM 5495 N N . LEU B 1 260 ? 16.631 15.036 48.531 1.00 44.72 514 LEU B N 1
ATOM 5496 C CA . LEU B 1 260 ? 15.442 15.402 49.271 1.00 42.06 514 LEU B CA 1
ATOM 5497 C C . LEU B 1 260 ? 14.705 16.478 48.489 1.00 56.19 514 LEU B C 1
ATOM 5498 O O . LEU B 1 260 ? 15.323 17.437 48.015 1.00 57.46 514 LEU B O 1
ATOM 5503 N N . LEU B 1 261 ? 13.402 16.286 48.298 1.00 60.16 515 LEU B N 1
ATOM 5504 C CA . LEU B 1 261 ? 12.575 17.270 47.612 1.00 53.99 515 LEU B CA 1
ATOM 5505 C C . LEU B 1 261 ? 11.788 18.127 48.592 1.00 63.08 515 LEU B C 1
ATOM 5506 O O . LEU B 1 261 ? 11.271 17.650 49.606 1.00 70.47 515 LEU B O 1
ATOM 5511 N N . GLU B 1 262 ? 11.736 19.401 48.276 1.00 69.77 516 GLU B N 1
ATOM 5512 C CA . GLU B 1 262 ? 10.897 20.406 48.913 1.00 84.29 516 GLU B CA 1
ATOM 5513 C C . GLU B 1 262 ? 9.992 21.013 47.863 1.00 79.03 516 GLU B C 1
ATOM 5514 O O . GLU B 1 262 ? 10.443 21.784 47.010 1.00 96.14 516 GLU B O 1
ATOM 5520 N N . GLU B 1 263 ? 8.717 20.633 47.923 1.00 77.13 517 GLU B N 1
ATOM 5521 C CA . GLU B 1 263 ? 7.697 21.209 47.057 1.00 94.06 517 GLU B CA 1
ATOM 5522 C C . GLU B 1 263 ? 7.440 22.686 47.342 1.00 94.41 517 GLU B C 1
ATOM 5523 O O . GLU B 1 263 ? 6.694 23.315 46.585 1.00 102.14 517 GLU B O 1
ATOM 5529 N N . SER B 1 264 ? 8.048 23.256 48.392 1.00 98.03 518 SER B N 1
ATOM 5530 C CA . SER B 1 264 ? 7.813 24.642 48.792 1.00 91.61 518 SER B CA 1
ATOM 5531 C C . SER B 1 264 ? 8.542 25.666 47.926 1.00 97.77 518 SER B C 1
ATOM 5532 O O . SER B 1 264 ? 8.239 26.864 48.034 1.00 92.03 518 SER B O 1
ATOM 5535 N N . SER B 1 265 ? 9.501 25.261 47.092 1.00 92.15 519 SER B N 1
ATOM 5536 C CA . SER B 1 265 ? 9.985 26.194 46.089 1.00 98.50 519 SER B CA 1
ATOM 5537 C C . SER B 1 265 ? 10.063 25.512 44.732 1.00 83.58 519 SER B C 1
ATOM 5538 O O . SER B 1 265 ? 10.260 24.297 44.619 1.00 75.87 519 SER B O 1
ATOM 5541 N N . ILE B 1 266 ? 9.891 26.352 43.714 1.00 76.66 520 ILE B N 1
ATOM 5542 C CA . ILE B 1 266 ? 9.775 25.967 42.317 1.00 70.21 520 ILE B CA 1
ATOM 5543 C C . ILE B 1 266 ? 11.142 25.953 41.650 1.00 61.11 520 ILE B C 1
ATOM 5544 O O . ILE B 1 266 ? 11.339 25.243 40.653 1.00 64.68 520 ILE B O 1
ATOM 5549 N N . PHE B 1 267 ? 12.090 26.706 42.199 1.00 51.94 521 PHE B N 1
ATOM 5550 C CA . PHE B 1 267 ? 13.326 27.065 41.539 1.00 43.09 521 PHE B CA 1
ATOM 5551 C C . PHE B 1 267 ? 14.474 26.262 42.139 1.00 43.97 521 PHE B C 1
ATOM 5552 O O . PHE B 1 267 ? 15.390 26.781 42.777 1.00 48.98 521 PHE B O 1
ATOM 5560 N N . ARG B 1 268 ? 14.402 24.960 41.913 1.00 40.74 522 ARG B N 1
ATOM 5561 C CA . ARG B 1 268 ? 15.413 24.067 42.434 1.00 43.29 522 ARG B CA 1
ATOM 5562 C C . ARG B 1 268 ? 16.730 24.273 41.700 1.00 44.12 522 ARG B C 1
ATOM 5563 O O . ARG B 1 268 ? 16.776 24.744 40.560 1.00 48.86 522 ARG B O 1
ATOM 5571 N N . LYS B 1 269 ? 17.813 23.925 42.379 1.00 44.74 523 LYS B N 1
ATOM 5572 C CA . LYS B 1 269 ? 19.140 23.952 41.792 1.00 42.64 523 LYS B CA 1
ATOM 5573 C C . LYS B 1 269 ? 19.663 22.537 41.661 1.00 44.21 523 LYS B C 1
ATOM 5574 O O . LYS B 1 269 ? 19.120 21.583 42.218 1.00 39.52 523 LYS B O 1
ATOM 5580 N N . ILE B 1 270 ? 20.761 22.417 40.931 1.00 45.98 524 ILE B N 1
ATOM 5581 C CA . ILE B 1 270 ? 21.329 21.122 40.621 1.00 43.04 524 ILE B CA 1
ATOM 5582 C C . ILE B 1 270 ? 22.638 20.923 41.371 1.00 51.57 524 ILE B C 1
ATOM 5583 O O . ILE B 1 270 ? 23.285 19.873 41.237 1.00 56.57 524 ILE B O 1
ATOM 5588 N N . ALA B 1 271 ? 23.036 21.916 42.169 1.00 44.91 525 ALA B N 1
ATOM 5589 C CA . ALA B 1 271 ? 24.242 21.936 42.982 1.00 49.93 525 ALA B CA 1
ATOM 5590 C C . ALA B 1 271 ? 23.867 22.035 44.459 1.00 44.83 525 ALA B C 1
ATOM 5591 O O . ALA B 1 271 ? 22.902 22.717 44.812 1.00 41.38 525 ALA B O 1
ATOM 5593 N N . SER B 1 272 ? 24.644 21.379 45.324 1.00 46.17 526 SER B N 1
ATOM 5594 C CA . SER B 1 272 ? 24.438 21.456 46.773 1.00 41.70 526 SER B CA 1
ATOM 5595 C C . SER B 1 272 ? 23.037 21.005 47.171 1.00 44.44 526 SER B C 1
ATOM 5596 O O . SER B 1 272 ? 22.403 21.600 48.044 1.00 40.19 526 SER B O 1
ATOM 5599 N N . ARG B 1 273 ? 22.557 19.950 46.540 1.00 44.76 527 ARG B N 1
ATOM 5600 C CA . ARG B 1 273 ? 21.210 19.468 46.821 1.00 48.57 527 ARG B CA 1
ATOM 5601 C C . ARG B 1 273 ? 21.171 18.735 48.159 1.00 42.09 527 ARG B C 1
ATOM 5602 O O . ARG B 1 273 ? 21.957 17.808 48.371 1.00 47.37 527 ARG B O 1
ATOM 5610 N N . PRO B 1 274 ? 20.265 19.108 49.065 1.00 42.85 528 PRO B N 1
ATOM 5611 C CA . PRO B 1 274 ? 20.065 18.329 50.295 1.00 44.14 528 PRO B CA 1
ATOM 5612 C C . PRO B 1 274 ? 19.769 16.870 49.998 1.00 44.33 528 PRO B C 1
ATOM 5613 O O . PRO B 1 274 ? 19.165 16.535 48.982 1.00 45.61 528 PRO B O 1
ATOM 5617 N N . THR B 1 275 ? 20.205 15.992 50.899 1.00 48.15 529 THR B N 1
ATOM 5618 C CA . THR B 1 275 ? 20.037 14.555 50.709 1.00 44.54 529 THR B CA 1
ATOM 5619 C C . THR B 1 275 ? 19.476 13.898 51.965 1.00 46.12 529 THR B C 1
ATOM 5620 O O . THR B 1 275 ? 19.428 14.481 53.055 1.00 43.46 529 THR B O 1
ATOM 5624 N N . CYS B 1 276 ? 19.045 12.655 51.802 1.00 37.70 530 CYS B N 1
ATOM 5625 C CA . CYS B 1 276 ? 18.830 11.799 52.951 1.00 42.23 530 CYS B CA 1
ATOM 5626 C C . CYS B 1 276 ? 19.388 10.441 52.582 1.00 34.06 530 CYS B C 1
ATOM 5627 O O . CYS B 1 276 ? 19.726 10.180 51.428 1.00 43.00 530 CYS B O 1
ATOM 5630 N N . TYR B 1 277 ? 19.508 9.568 53.566 1.00 40.68 531 TYR B N 1
ATOM 5631 C CA . TYR B 1 277 ? 20.130 8.272 53.337 1.00 35.62 531 TYR B CA 1
ATOM 5632 C C . TYR B 1 277 ? 19.221 7.201 53.917 1.00 40.50 531 TYR B C 1
ATOM 5633 O O . TYR B 1 277 ? 18.909 7.224 55.114 1.00 38.37 531 TYR B O 1
ATOM 5642 N N . LEU B 1 278 ? 18.778 6.281 53.071 1.00 37.46 532 LEU B N 1
ATOM 5643 C CA . LEU B 1 278 ? 17.814 5.271 53.475 1.00 31.74 532 LEU B CA 1
ATOM 5644 C C . LEU B 1 278 ? 18.502 3.942 53.770 1.00 40.41 532 LEU B C 1
ATOM 5645 O O . LEU B 1 278 ? 19.454 3.554 53.092 1.00 36.91 532 LEU B O 1
ATOM 5650 N N . PHE B 1 279 ? 18.001 3.247 54.785 1.00 39.39 533 PHE B N 1
ATOM 5651 C CA . PHE B 1 279 ? 18.324 1.848 55.040 1.00 38.22 533 PHE B CA 1
ATOM 5652 C C . PHE B 1 279 ? 17.001 1.097 55.031 1.00 37.16 533 PHE B C 1
ATOM 5653 O O . PHE B 1 279 ? 16.174 1.272 55.934 1.00 37.68 533 PHE B O 1
ATOM 5661 N N . LEU B 1 280 ? 16.791 0.291 54.006 1.00 36.62 534 LEU B N 1
ATOM 5662 C CA . LEU B 1 280 ? 15.561 -0.471 53.855 1.00 33.78 534 LEU B CA 1
ATOM 5663 C C . LEU B 1 280 ? 15.851 -1.920 54.231 1.00 37.68 534 LEU B C 1
ATOM 5664 O O . LEU B 1 280 ? 16.521 -2.642 53.486 1.00 37.63 534 LEU B O 1
ATOM 5669 N N . PHE B 1 281 ? 15.370 -2.322 55.392 1.00 34.85 535 PHE B N 1
ATOM 5670 C CA . PHE B 1 281 ? 15.419 -3.691 55.856 1.00 36.70 535 PHE B CA 1
ATOM 5671 C C . PHE B 1 281 ? 14.148 -4.412 55.422 1.00 40.68 535 PHE B C 1
ATOM 5672 O O . PHE B 1 281 ? 13.182 -3.796 54.971 1.00 37.28 535 PHE B O 1
ATOM 5680 N N . ASN B 1 282 ? 14.161 -5.742 55.563 1.00 37.38 536 ASN B N 1
ATOM 5681 C CA . ASN B 1 282 ? 13.041 -6.554 55.101 1.00 38.82 536 ASN B CA 1
ATOM 5682 C C . ASN B 1 282 ? 11.751 -6.233 55.834 1.00 38.66 536 ASN B C 1
ATOM 5683 O O . ASN B 1 282 ? 10.672 -6.496 55.300 1.00 45.09 536 ASN B O 1
ATOM 5688 N N . ASP B 1 283 ? 11.829 -5.678 57.041 1.00 35.46 537 ASP B N 1
ATOM 5689 C CA . ASP B 1 283 ? 10.625 -5.388 57.793 1.00 38.83 537 ASP B CA 1
ATOM 5690 C C . ASP B 1 283 ? 10.509 -3.939 58.243 1.00 44.97 537 ASP B C 1
ATOM 5691 O O . ASP B 1 283 ? 9.483 -3.585 58.833 1.00 47.15 537 ASP B O 1
ATOM 5696 N N . VAL B 1 284 ? 11.497 -3.087 57.971 1.00 40.89 538 VAL B N 1
ATOM 5697 C CA . VAL B 1 284 ? 11.416 -1.704 58.431 1.00 38.08 538 VAL B CA 1
ATOM 5698 C C . VAL B 1 284 ? 12.234 -0.810 57.509 1.00 39.90 538 VAL B C 1
ATOM 5699 O O . VAL B 1 284 ? 13.315 -1.188 57.052 1.00 40.50 538 VAL B O 1
ATOM 5703 N N . LEU B 1 285 ? 11.687 0.372 57.208 1.00 38.02 539 LEU B N 1
ATOM 5704 C CA . LEU B 1 285 ? 12.391 1.429 56.495 1.00 32.86 539 LEU B CA 1
ATOM 5705 C C . LEU B 1 285 ? 12.950 2.427 57.508 1.00 40.76 539 LEU B C 1
ATOM 5706 O O . LEU B 1 285 ? 12.204 2.923 58.357 1.00 40.58 539 LEU B O 1
ATOM 5711 N N . VAL B 1 286 ? 14.246 2.735 57.422 1.00 36.31 540 VAL B N 1
ATOM 5712 C CA . VAL B 1 286 ? 14.871 3.723 58.308 1.00 30.06 540 VAL B CA 1
ATOM 5713 C C . VAL B 1 286 ? 15.395 4.891 57.471 1.00 38.17 540 VAL B C 1
ATOM 5714 O O . VAL B 1 286 ? 16.196 4.689 56.545 1.00 32.45 540 VAL B O 1
ATOM 5718 N N . VAL B 1 287 ? 14.964 6.110 57.813 1.00 37.20 541 VAL B N 1
ATOM 5719 C CA . VAL B 1 287 ? 15.357 7.349 57.134 1.00 33.06 541 VAL B CA 1
ATOM 5720 C C . VAL B 1 287 ? 16.446 8.032 57.955 1.00 38.60 541 VAL B C 1
ATOM 5721 O O . VAL B 1 287 ? 16.216 8.378 59.122 1.00 40.25 541 VAL B O 1
ATOM 5725 N N . THR B 1 288 ? 17.613 8.292 57.350 1.00 32.92 542 THR B N 1
ATOM 5726 C CA . THR B 1 288 ? 18.701 8.918 58.096 1.00 40.20 542 THR B CA 1
ATOM 5727 C C . THR B 1 288 ? 19.314 10.074 57.316 1.00 42.51 542 THR B C 1
ATOM 5728 O O . THR B 1 288 ? 19.069 10.256 56.120 1.00 44.23 542 THR B O 1
ATOM 5732 N N . LYS B 1 289 ? 20.139 10.841 58.026 1.00 39.91 543 LYS B N 1
ATOM 5733 C CA . LYS B 1 289 ? 21.123 11.751 57.452 1.00 42.81 543 LYS B CA 1
ATOM 5734 C C . LYS B 1 289 ? 22.516 11.183 57.707 1.00 45.70 543 LYS B C 1
ATOM 5735 O O . LYS B 1 289 ? 22.863 10.864 58.851 1.00 40.62 543 LYS B O 1
ATOM 5741 N N . LYS B 1 290 ? 23.311 11.060 56.656 1.00 38.97 544 LYS B N 1
ATOM 5742 C CA . LYS B 1 290 ? 24.683 10.612 56.820 1.00 40.51 544 LYS B CA 1
ATOM 5743 C C . LYS B 1 290 ? 25.477 11.682 57.556 1.00 53.76 544 LYS B C 1
ATOM 5744 O O . LYS B 1 290 ? 25.504 12.838 57.131 1.00 56.57 544 LYS B O 1
ATOM 5750 N N . LYS B 1 291 ? 26.122 11.312 58.660 1.00 50.03 545 LYS B N 1
ATOM 5751 C CA . LYS B 1 291 ? 26.972 12.264 59.369 1.00 56.93 545 LYS B CA 1
ATOM 5752 C C . LYS B 1 291 ? 28.453 12.031 59.124 1.00 55.01 545 LYS B C 1
ATOM 5753 O O . LYS B 1 291 ? 29.239 12.976 59.201 1.00 62.91 545 LYS B O 1
ATOM 5759 N N . SER B 1 292 ? 28.842 10.800 58.829 1.00 56.62 546 SER B N 1
ATOM 5760 C CA . SER B 1 292 ? 30.225 10.411 58.581 1.00 59.66 546 SER B CA 1
ATOM 5761 C C . SER B 1 292 ? 30.180 9.004 58.011 1.00 63.15 546 SER B C 1
ATOM 5762 O O . SER B 1 292 ? 29.112 8.398 57.888 1.00 61.89 546 SER B O 1
ATOM 5765 N N . GLU B 1 293 ? 31.353 8.467 57.693 1.00 68.24 547 GLU B N 1
ATOM 5766 C CA . GLU B 1 293 ? 31.369 7.145 57.087 1.00 74.79 547 GLU B CA 1
ATOM 5767 C C . GLU B 1 293 ? 30.812 6.085 58.030 1.00 62.97 547 GLU B C 1
ATOM 5768 O O . GLU B 1 293 ? 30.187 5.127 57.574 1.00 66.12 547 GLU B O 1
ATOM 5774 N N . GLU B 1 294 ? 30.982 6.247 59.337 1.00 56.39 548 GLU B N 1
ATOM 5775 C CA . GLU B 1 294 ? 30.484 5.254 60.280 1.00 63.28 548 GLU B CA 1
ATOM 5776 C C . GLU B 1 294 ? 29.286 5.725 61.102 1.00 53.31 548 GLU B C 1
ATOM 5777 O O . GLU B 1 294 ? 28.942 5.069 62.091 1.00 61.63 548 GLU B O 1
ATOM 5783 N N . SER B 1 295 ? 28.632 6.823 60.727 1.00 51.54 549 SER B N 1
ATOM 5784 C CA . SER B 1 295 ? 27.568 7.366 61.561 1.00 50.22 549 SER B CA 1
ATOM 5785 C C . SER B 1 295 ? 26.423 7.897 60.716 1.00 48.78 549 SER B C 1
ATOM 5786 O O . SER B 1 295 ? 26.630 8.744 59.846 1.00 45.64 549 SER B O 1
ATOM 5789 N N . TYR B 1 296 ? 25.213 7.423 61.003 1.00 47.57 550 TYR B N 1
ATOM 5790 C CA . TYR B 1 296 ? 24.001 7.864 60.327 1.00 41.44 550 TYR B CA 1
ATOM 5791 C C . TYR B 1 296 ? 22.957 8.207 61.377 1.00 43.59 550 TYR B C 1
ATOM 5792 O O . TYR B 1 296 ? 22.588 7.349 62.182 1.00 50.32 550 TYR B O 1
ATOM 5801 N N . LEU B 1 297 ? 22.482 9.449 61.376 1.00 44.98 551 LEU B N 1
ATOM 5802 C CA . LEU B 1 297 ? 21.509 9.905 62.365 1.00 42.34 551 LEU B CA 1
ATOM 5803 C C . LEU B 1 297 ? 20.100 9.594 61.862 1.00 42.27 551 LEU B C 1
ATOM 5804 O O . LEU B 1 297 ? 19.703 10.053 60.787 1.00 48.44 551 LEU B O 1
ATOM 5809 N N . VAL B 1 298 ? 19.349 8.812 62.637 1.00 43.22 552 VAL B N 1
ATOM 5810 C CA . VAL B 1 298 ? 17.999 8.426 62.238 1.00 41.91 552 VAL B CA 1
ATOM 5811 C C . VAL B 1 298 ? 17.060 9.621 62.378 1.00 43.78 552 VAL B C 1
ATOM 5812 O O . VAL B 1 298 ? 16.997 10.268 63.432 1.00 44.42 552 VAL B O 1
ATOM 5816 N N . GLN B 1 299 ? 16.338 9.929 61.303 1.00 41.53 553 GLN B N 1
ATOM 5817 C CA . GLN B 1 299 ? 15.307 10.965 61.318 1.00 43.29 553 GLN B CA 1
ATOM 5818 C C . GLN B 1 299 ? 13.919 10.395 61.592 1.00 44.15 553 GLN B C 1
ATOM 5819 O O . GLN B 1 299 ? 13.108 11.051 62.251 1.00 51.84 553 GLN B O 1
ATOM 5825 N N . ASP B 1 300 ? 13.630 9.192 61.091 1.00 41.53 554 ASP B N 1
ATOM 5826 C CA . ASP B 1 300 ? 12.302 8.589 61.177 1.00 43.53 554 ASP B CA 1
ATOM 5827 C C . ASP B 1 300 ? 12.413 7.139 60.716 1.00 42.87 554 ASP B C 1
ATOM 5828 O O . ASP B 1 300 ? 13.435 6.719 60.171 1.00 36.67 554 ASP B O 1
ATOM 5833 N N . TYR B 1 301 ? 11.343 6.380 60.929 1.00 41.30 555 TYR B N 1
ATOM 5834 C CA . TYR B 1 301 ? 11.283 5.019 60.410 1.00 36.65 555 TYR B CA 1
ATOM 5835 C C . TYR B 1 301 ? 9.833 4.557 60.424 1.00 42.56 555 TYR B C 1
ATOM 5836 O O . TYR B 1 301 ? 8.967 5.186 61.038 1.00 37.55 555 TYR B O 1
ATOM 5845 N N . ALA B 1 302 ? 9.580 3.439 59.741 1.00 40.19 556 ALA B N 1
ATOM 5846 C CA . ALA B 1 302 ? 8.259 2.826 59.727 1.00 39.17 556 ALA B CA 1
ATOM 5847 C C . ALA B 1 302 ? 8.392 1.356 59.352 1.00 35.25 556 ALA B C 1
ATOM 5848 O O . ALA B 1 302 ? 9.246 1.004 58.540 1.00 41.56 556 ALA B O 1
ATOM 5850 N N . GLN B 1 303 ? 7.565 0.510 59.968 1.00 40.06 557 GLN B N 1
ATOM 5851 C CA . GLN B 1 303 ? 7.393 -0.861 59.500 1.00 44.68 557 GLN B CA 1
ATOM 5852 C C . GLN B 1 303 ? 7.134 -0.846 58.003 1.00 44.18 557 GLN B C 1
ATOM 5853 O O . GLN B 1 303 ? 6.395 0.004 57.512 1.00 42.67 557 GLN B O 1
ATOM 5859 N N . LEU B 1 304 ? 7.750 -1.783 57.270 1.00 39.92 558 LEU B N 1
ATOM 5860 C CA . LEU B 1 304 ? 7.574 -1.789 55.817 1.00 38.77 558 LEU B CA 1
ATOM 5861 C C . LEU B 1 304 ? 6.125 -2.075 55.441 1.00 40.61 558 LEU B C 1
ATOM 5862 O O . LEU B 1 304 ? 5.661 -1.647 54.380 1.00 39.64 558 LEU B O 1
ATOM 5867 N N . ASP B 1 305 ? 5.406 -2.791 56.309 1.00 44.48 559 ASP B N 1
ATOM 5868 C CA . ASP B 1 305 ? 3.953 -2.933 56.246 1.00 46.73 559 ASP B CA 1
ATOM 5869 C C . ASP B 1 305 ? 3.236 -1.607 56.126 1.00 40.57 559 ASP B C 1
ATOM 5870 O O . ASP B 1 305 ? 2.073 -1.582 55.725 1.00 45.34 559 ASP B O 1
ATOM 5875 N N . HIS B 1 306 ? 3.854 -0.521 56.571 1.00 44.11 560 HIS B N 1
ATOM 5876 C CA . HIS B 1 306 ? 3.159 0.746 56.748 1.00 40.62 560 HIS B CA 1
ATOM 5877 C C . HIS B 1 306 ? 3.764 1.816 55.861 1.00 41.75 560 HIS B C 1
ATOM 5878 O O . HIS B 1 306 ? 3.661 3.013 56.142 1.00 43.39 560 HIS B O 1
ATOM 5885 N N . VAL B 1 307 ? 4.355 1.376 54.757 1.00 35.36 561 VAL B N 1
ATOM 5886 C CA . VAL B 1 307 ? 5.034 2.237 53.809 1.00 35.69 561 VAL B CA 1
ATOM 5887 C C . VAL B 1 307 ? 4.354 2.084 52.460 1.00 37.30 561 VAL B C 1
ATOM 5888 O O . VAL B 1 307 ? 4.166 0.961 51.981 1.00 38.63 561 VAL B O 1
ATOM 5892 N N . GLN B 1 308 ? 3.995 3.202 51.848 1.00 36.58 562 GLN B N 1
ATOM 5893 C CA . GLN B 1 308 ? 3.534 3.219 50.471 1.00 43.21 562 GLN B CA 1
ATOM 5894 C C . GLN B 1 308 ? 4.490 4.066 49.656 1.00 38.13 562 GLN B C 1
ATOM 5895 O O . GLN B 1 308 ? 5.081 5.025 50.163 1.00 47.15 562 GLN B O 1
ATOM 5901 N N . VAL B 1 309 ? 4.621 3.730 48.384 1.00 34.26 563 VAL B N 1
ATOM 5902 C CA . VAL B 1 309 ? 5.471 4.501 47.489 1.00 40.19 563 VAL B CA 1
ATOM 5903 C C . VAL B 1 309 ? 4.749 4.660 46.160 1.00 38.13 563 VAL B C 1
ATOM 5904 O O . VAL B 1 309 ? 3.945 3.811 45.761 1.00 40.21 563 VAL B O 1
ATOM 5908 N N . ARG B 1 310 ? 5.022 5.774 45.489 1.00 33.11 564 ARG B N 1
ATOM 5909 C CA . ARG B 1 310 ? 4.595 5.975 44.114 1.00 42.03 564 ARG B CA 1
ATOM 5910 C C . ARG B 1 310 ? 5.552 6.946 43.424 1.00 39.85 564 ARG B C 1
ATOM 5911 O O . ARG B 1 310 ? 6.194 7.775 44.071 1.00 39.98 564 ARG B O 1
ATOM 5919 N N . LYS B 1 311 ? 5.655 6.817 42.107 1.00 41.76 565 LYS B N 1
ATOM 5920 C CA . LYS B 1 311 ? 6.323 7.824 41.297 1.00 44.91 565 LYS B CA 1
ATOM 5921 C C . LYS B 1 311 ? 5.602 9.159 41.397 1.00 48.97 565 LYS B C 1
ATOM 5922 O O . LYS B 1 311 ? 4.396 9.225 41.634 1.00 50.38 565 LYS B O 1
ATOM 5928 N N . LEU B 1 312 ? 6.341 10.234 41.183 1.00 49.39 566 LEU B N 1
ATOM 5929 C CA . LEU B 1 312 ? 5.729 11.541 41.006 1.00 44.85 566 LEU B CA 1
ATOM 5930 C C . LEU B 1 312 ? 5.806 11.929 39.540 1.00 54.76 566 LEU B C 1
ATOM 5931 O O . LEU B 1 312 ? 6.722 11.515 38.820 1.00 54.24 566 LEU B O 1
ATOM 5936 N N . GLU B 1 313 ? 4.759 12.722 39.072 1.00 54.63 567 GLU B N 1
ATOM 5937 C CA . GLU B 1 313 ? 4.743 13.139 37.681 1.00 67.38 567 GLU B CA 1
ATOM 5938 C C . GLU B 1 313 ? 5.454 14.479 37.521 1.00 70.58 567 GLU B C 1
ATOM 5939 O O . GLU B 1 313 ? 5.512 15.276 38.465 1.00 70.81 567 GLU B O 1
ATOM 5945 N N . PRO B 1 314 ? 6.022 14.721 36.338 1.00 79.71 568 PRO B N 1
ATOM 5946 C CA . PRO B 1 314 ? 6.645 16.022 36.058 1.00 74.26 568 PRO B CA 1
ATOM 5947 C C . PRO B 1 314 ? 5.631 17.157 36.107 1.00 76.67 568 PRO B C 1
ATOM 5948 O O . PRO B 1 314 ? 4.413 16.960 36.110 1.00 68.25 568 PRO B O 1
ATOM 5952 N N . SER B 1 315 ? 6.164 18.377 36.137 1.00 88.94 569 SER B N 1
ATOM 5953 C CA . SER B 1 315 ? 5.326 19.566 36.083 1.00 92.91 569 SER B CA 1
ATOM 5954 C C . SER B 1 315 ? 4.769 19.755 34.673 1.00 95.20 569 SER B C 1
ATOM 5955 O O . SER B 1 315 ? 5.416 19.420 33.677 1.00 98.29 569 SER B O 1
ATOM 5958 N N . GLU B 1 316 ? 3.551 20.296 34.598 1.00 97.20 570 GLU B N 1
ATOM 5959 C CA . GLU B 1 316 ? 2.881 20.500 33.318 1.00 106.26 570 GLU B CA 1
ATOM 5960 C C . GLU B 1 316 ? 3.635 21.526 32.470 1.00 106.44 570 GLU B C 1
ATOM 5961 O O . GLU B 1 316 ? 4.464 22.282 32.985 1.00 101.83 570 GLU B O 1
ATOM 5967 N N . PRO B 1 317 ? 3.377 21.565 31.146 1.00 122.11 571 PRO B N 1
ATOM 5968 C CA . PRO B 1 317 ? 4.210 22.407 30.277 1.00 120.23 571 PRO B CA 1
ATOM 5969 C C . PRO B 1 317 ? 3.648 23.783 29.956 1.00 119.67 571 PRO B C 1
ATOM 5970 O O . PRO B 1 317 ? 4.058 24.361 28.942 1.00 129.00 571 PRO B O 1
ATOM 5974 N N . LEU B 1 318 ? 2.727 24.313 30.774 1.00 108.24 572 LEU B N 1
ATOM 5975 C CA . LEU B 1 318 ? 2.122 25.629 30.529 1.00 109.34 572 LEU B CA 1
ATOM 5976 C C . LEU B 1 318 ? 1.120 25.599 29.372 1.00 100.81 572 LEU B C 1
ATOM 5977 O O . LEU B 1 318 ? -0.011 26.069 29.531 1.00 93.07 572 LEU B O 1
ATOM 5982 N N . LEU B 1 319 ? 1.518 25.062 28.213 1.00 108.60 573 LEU B N 1
ATOM 5983 C CA . LEU B 1 319 ? 0.602 24.782 27.090 1.00 102.53 573 LEU B CA 1
ATOM 5984 C C . LEU B 1 319 ? -0.238 26.004 26.697 1.00 99.17 573 LEU B C 1
ATOM 5985 O O . LEU B 1 319 ? 0.185 26.875 25.927 1.00 93.62 573 LEU B O 1
ATOM 5990 N N . SER B 1 327 ? 14.530 19.661 33.672 1.00 66.14 581 SER B N 1
ATOM 5991 C CA . SER B 1 327 ? 13.988 19.424 35.007 1.00 83.28 581 SER B CA 1
ATOM 5992 C C . SER B 1 327 ? 15.063 18.959 36.008 1.00 95.23 581 SER B C 1
ATOM 5993 O O . SER B 1 327 ? 15.742 17.947 35.786 1.00 82.05 581 SER B O 1
ATOM 5996 N N . SER B 1 328 ? 15.182 19.700 37.118 1.00 96.93 582 SER B N 1
ATOM 5997 C CA . SER B 1 328 ? 16.186 19.464 38.155 1.00 74.75 582 SER B CA 1
ATOM 5998 C C . SER B 1 328 ? 15.826 18.330 39.110 1.00 85.25 582 SER B C 1
ATOM 5999 O O . SER B 1 328 ? 16.640 17.987 39.978 1.00 72.08 582 SER B O 1
ATOM 6002 N N . VAL B 1 329 ? 14.635 17.752 38.987 1.00 81.58 583 VAL B N 1
ATOM 6003 C CA . VAL B 1 329 ? 14.270 16.543 39.725 1.00 74.72 583 VAL B CA 1
ATOM 6004 C C . VAL B 1 329 ? 13.798 15.519 38.701 1.00 64.60 583 VAL B C 1
ATOM 6005 O O . VAL B 1 329 ? 12.596 15.337 38.475 1.00 65.59 583 VAL B O 1
ATOM 6009 N N . PRO B 1 330 ? 14.740 14.839 38.052 1.00 64.64 584 PRO B N 1
ATOM 6010 C CA . PRO B 1 330 ? 14.390 14.076 36.850 1.00 60.27 584 PRO B CA 1
ATOM 6011 C C . PRO B 1 330 ? 13.597 12.818 37.140 1.00 55.65 584 PRO B C 1
ATOM 6012 O O . PRO B 1 330 ? 12.721 12.458 36.342 1.00 60.17 584 PRO B O 1
ATOM 6016 N N . TYR B 1 331 ? 13.852 12.134 38.255 1.00 43.00 585 TYR B N 1
ATOM 6017 C CA . TYR B 1 331 ? 13.123 10.905 38.568 1.00 47.99 585 TYR B CA 1
ATOM 6018 C C . TYR B 1 331 ? 12.591 10.949 39.995 1.00 48.14 585 TYR B C 1
ATOM 6019 O O . TYR B 1 331 ? 13.065 10.229 40.883 1.00 43.39 585 TYR B O 1
ATOM 6028 N N . PRO B 1 332 ? 11.570 11.764 40.238 1.00 43.93 586 PRO B N 1
ATOM 6029 C CA . PRO B 1 332 ? 11.041 11.909 41.597 1.00 34.35 586 PRO B CA 1
ATOM 6030 C C . PRO B 1 332 ? 10.102 10.772 41.975 1.00 41.18 586 PRO B C 1
ATOM 6031 O O . PRO B 1 332 ? 9.512 10.093 41.133 1.00 41.59 586 PRO B O 1
ATOM 6035 N N . PHE B 1 333 ? 9.979 10.573 43.281 1.00 35.19 587 PHE B N 1
ATOM 6036 C CA . PHE B 1 333 ? 9.007 9.635 43.822 1.00 37.18 587 PHE B CA 1
ATOM 6037 C C . PHE B 1 333 ? 8.740 9.987 45.274 1.00 39.33 587 PHE B C 1
ATOM 6038 O O . PHE B 1 333 ? 9.476 10.761 45.895 1.00 38.21 587 PHE B O 1
ATOM 6046 N N . GLN B 1 334 ? 7.653 9.429 45.791 1.00 38.60 588 GLN B N 1
ATOM 6047 C CA . GLN B 1 334 ? 7.126 9.802 47.091 1.00 38.67 588 GLN B CA 1
ATOM 6048 C C . GLN B 1 334 ? 6.987 8.558 47.941 1.00 37.95 588 GLN B C 1
ATOM 6049 O O . GLN B 1 334 ? 6.444 7.550 47.480 1.00 36.90 588 GLN B O 1
ATOM 6055 N N . VAL B 1 335 ? 7.462 8.645 49.178 1.00 33.62 589 VAL B N 1
ATOM 6056 C CA . VAL B 1 335 ? 7.355 7.583 50.165 1.00 35.13 589 VAL B CA 1
ATOM 6057 C C . VAL B 1 335 ? 6.420 8.071 51.256 1.00 39.26 589 VAL B C 1
ATOM 6058 O O . VAL B 1 335 ? 6.652 9.128 51.855 1.00 40.83 589 VAL B O 1
ATOM 6062 N N . ASN B 1 336 ? 5.360 7.322 51.514 1.00 38.37 590 ASN B N 1
ATOM 6063 C CA . ASN B 1 336 ? 4.414 7.698 52.550 1.00 37.82 590 ASN B CA 1
ATOM 6064 C C . ASN B 1 336 ? 4.618 6.741 53.712 1.00 40.82 590 ASN B C 1
ATOM 6065 O O . ASN B 1 336 ? 4.608 5.521 53.520 1.00 35.69 590 ASN B O 1
ATOM 6070 N N . LEU B 1 337 ? 4.861 7.289 54.896 1.00 41.21 591 LEU B N 1
ATOM 6071 C CA . LEU B 1 337 ? 4.919 6.497 56.117 1.00 37.52 591 LEU B CA 1
ATOM 6072 C C . LEU B 1 337 ? 3.526 6.547 56.735 1.00 38.54 591 LEU B C 1
ATOM 6073 O O . LEU B 1 337 ? 3.088 7.598 57.202 1.00 41.16 591 LEU B O 1
ATOM 6078 N N . LEU B 1 338 ? 2.802 5.430 56.686 1.00 39.98 592 LEU B N 1
ATOM 6079 C CA . LEU B 1 338 ? 1.432 5.463 57.183 1.00 46.76 592 LEU B CA 1
ATOM 6080 C C . LEU B 1 338 ? 1.409 5.505 58.699 1.00 48.70 592 LEU B C 1
ATOM 6081 O O . LEU B 1 338 ? 0.474 6.050 59.293 1.00 43.38 592 LEU B O 1
ATOM 6086 N N . HIS B 1 339 ? 2.447 4.971 59.329 1.00 47.14 593 HIS B N 1
ATOM 6087 C CA . HIS B 1 339 ? 2.532 4.892 60.780 1.00 45.86 593 HIS B CA 1
ATOM 6088 C C . HIS B 1 339 ? 4.023 4.979 61.119 1.00 48.37 593 HIS B C 1
ATOM 6089 O O . HIS B 1 339 ? 4.742 3.984 60.991 1.00 45.89 593 HIS B O 1
ATOM 6096 N N . ASN B 1 340 ? 4.489 6.162 61.527 1.00 39.98 594 ASN B N 1
ATOM 6097 C CA . ASN B 1 340 ? 5.932 6.406 61.623 1.00 48.65 594 ASN B CA 1
ATOM 6098 C C . ASN B 1 340 ? 6.467 6.170 63.047 1.00 47.74 594 ASN B C 1
ATOM 6099 O O . ASN B 1 340 ? 5.802 5.529 63.876 1.00 51.96 594 ASN B O 1
ATOM 6104 N N . SER B 1 341 ? 7.690 6.670 63.321 1.00 48.46 595 SER B N 1
ATOM 6105 C CA . SER B 1 341 ? 8.294 6.681 64.661 1.00 50.91 595 SER B CA 1
ATOM 6106 C C . SER B 1 341 ? 7.300 6.976 65.777 1.00 55.51 595 SER B C 1
ATOM 6107 O O . SER B 1 341 ? 7.327 6.339 66.834 1.00 53.11 595 SER B O 1
ATOM 6110 N N . GLU B 1 342 ? 6.489 8.019 65.587 1.00 49.64 596 GLU B N 1
ATOM 6111 C CA . GLU B 1 342 ? 5.562 8.529 66.590 1.00 55.39 596 GLU B CA 1
ATOM 6112 C C . GLU B 1 342 ? 4.128 8.076 66.341 1.00 52.87 596 GLU B C 1
ATOM 6113 O O . GLU B 1 342 ? 3.192 8.707 66.844 1.00 57.30 596 GLU B O 1
ATOM 6119 N N . GLY B 1 343 ? 3.935 7.022 65.546 1.00 53.16 597 GLY B N 1
ATOM 6120 C CA . GLY B 1 343 ? 2.603 6.576 65.173 1.00 51.84 597 GLY B CA 1
ATOM 6121 C C . GLY B 1 343 ? 1.810 7.553 64.328 1.00 53.11 597 GLY B C 1
ATOM 6122 O O . GLY B 1 343 ? 0.583 7.502 64.337 1.00 58.79 597 GLY B O 1
ATOM 6123 N N . ARG B 1 344 ? 2.474 8.448 63.605 1.00 55.92 598 ARG B N 1
ATOM 6124 C CA . ARG B 1 344 ? 1.831 9.497 62.826 1.00 49.51 598 ARG B CA 1
ATOM 6125 C C . ARG B 1 344 ? 2.150 9.269 61.353 1.00 46.72 598 ARG B C 1
ATOM 6126 O O . ARG B 1 344 ? 2.907 8.364 60.998 1.00 47.12 598 ARG B O 1
ATOM 6134 N N . GLN B 1 345 ? 1.562 10.092 60.483 1.00 51.32 599 GLN B N 1
ATOM 6135 C CA . GLN B 1 345 ? 1.783 10.000 59.044 1.00 48.23 599 GLN B CA 1
ATOM 6136 C C . GLN B 1 345 ? 2.821 11.019 58.592 1.00 45.92 599 GLN B C 1
ATOM 6137 O O . GLN B 1 345 ? 2.825 12.162 59.048 1.00 53.29 599 GLN B O 1
ATOM 6143 N N . GLU B 1 346 ? 3.682 10.607 57.670 1.00 48.46 600 GLU B N 1
ATOM 6144 C CA . GLU B 1 346 ? 4.686 11.484 57.087 1.00 46.05 600 GLU B CA 1
ATOM 6145 C C . GLU B 1 346 ? 4.823 11.171 55.607 1.00 45.93 600 GLU B C 1
ATOM 6146 O O . GLU B 1 346 ? 4.722 10.010 55.202 1.00 42.96 600 GLU B O 1
ATOM 6152 N N . GLN B 1 347 ? 5.023 12.210 54.799 1.00 51.79 601 GLN B N 1
ATOM 6153 C CA . GLN B 1 347 ? 5.280 12.055 53.374 1.00 46.74 601 GLN B CA 1
ATOM 6154 C C . GLN B 1 347 ? 6.723 12.475 53.143 1.00 49.37 601 GLN B C 1
ATOM 6155 O O . GLN B 1 347 ? 7.159 13.502 53.667 1.00 52.76 601 GLN B O 1
ATOM 6161 N N . ILE B 1 348 ? 7.472 11.687 52.384 1.00 41.91 602 ILE B N 1
ATOM 6162 C CA . ILE B 1 348 ? 8.848 12.040 52.052 1.00 41.14 602 ILE B CA 1
ATOM 6163 C C . ILE B 1 348 ? 8.971 12.109 50.532 1.00 42.36 602 ILE B C 1
ATOM 6164 O O . ILE B 1 348 ? 8.675 11.134 49.827 1.00 42.80 602 ILE B O 1
ATOM 6169 N N . LEU B 1 349 ? 9.394 13.261 50.029 1.00 43.12 603 LEU B N 1
ATOM 6170 C CA . LEU B 1 349 ? 9.540 13.474 48.599 1.00 40.55 603 LEU B CA 1
ATOM 6171 C C . LEU B 1 349 ? 11.015 13.341 48.239 1.00 43.12 603 LEU B C 1
ATOM 6172 O O . LEU B 1 349 ? 11.865 14.031 48.808 1.00 45.01 603 LEU B O 1
ATOM 6177 N N . LEU B 1 350 ? 11.314 12.453 47.302 1.00 42.02 604 LEU B N 1
ATOM 6178 C CA . LEU B 1 350 ? 12.680 12.083 46.978 1.00 42.71 604 LEU B CA 1
ATOM 6179 C C . LEU B 1 350 ? 12.882 12.141 45.478 1.00 40.36 604 LEU B C 1
ATOM 6180 O O . LEU B 1 350 ? 11.930 12.129 44.703 1.00 38.53 604 LEU B O 1
ATOM 6185 N N . SER B 1 351 ? 14.144 12.169 45.074 1.00 43.83 605 SER B N 1
ATOM 6186 C CA . SER B 1 351 ? 14.460 12.137 43.662 1.00 43.68 605 SER B CA 1
ATOM 6187 C C . SER B 1 351 ? 15.789 11.445 43.462 1.00 44.90 605 SER B C 1
ATOM 6188 O O . SER B 1 351 ? 16.709 11.595 44.268 1.00 47.28 605 SER B O 1
ATOM 6191 N N . SER B 1 352 ? 15.874 10.691 42.379 1.00 43.62 606 SER B N 1
ATOM 6192 C CA . SER B 1 352 ? 17.122 10.119 41.929 1.00 39.61 606 SER B CA 1
ATOM 6193 C C . SER B 1 352 ? 17.487 10.741 40.597 1.00 43.34 606 SER B C 1
ATOM 6194 O O . SER B 1 352 ? 16.614 11.146 39.831 1.00 53.35 606 SER B O 1
ATOM 6197 N N . ASP B 1 353 ? 18.783 10.805 40.319 1.00 45.94 607 ASP B N 1
ATOM 6198 C CA . ASP B 1 353 ? 19.216 11.254 39.009 1.00 48.17 607 ASP B CA 1
ATOM 6199 C C . ASP B 1 353 ? 19.169 10.138 37.967 1.00 49.12 607 ASP B C 1
ATOM 6200 O O . ASP B 1 353 ? 19.491 10.379 36.801 1.00 51.68 607 ASP B O 1
ATOM 6205 N N . SER B 1 354 ? 18.711 8.953 38.347 1.00 44.18 608 SER B N 1
ATOM 6206 C CA . SER B 1 354 ? 18.763 7.741 37.541 1.00 43.09 608 SER B CA 1
ATOM 6207 C C . SER B 1 354 ? 17.395 7.075 37.505 1.00 41.67 608 SER B C 1
ATOM 6208 O O . SER B 1 354 ? 16.806 6.808 38.557 1.00 49.47 608 SER B O 1
ATOM 6211 N N . ALA B 1 355 ? 16.930 6.734 36.312 1.00 46.50 609 ALA B N 1
ATOM 6212 C CA . ALA B 1 355 ? 15.669 6.012 36.203 1.00 46.30 609 ALA B CA 1
ATOM 6213 C C . ALA B 1 355 ? 15.789 4.616 36.789 1.00 48.58 609 ALA B C 1
ATOM 6214 O O . ALA B 1 355 ? 14.860 4.133 37.452 1.00 47.00 609 ALA B O 1
ATOM 6216 N N . SER B 1 356 ? 16.915 3.936 36.551 1.00 51.58 610 SER B N 1
ATOM 6217 C CA . SER B 1 356 ? 17.061 2.603 37.130 1.00 48.73 610 SER B CA 1
ATOM 6218 C C . SER B 1 356 ? 17.122 2.664 38.655 1.00 42.89 610 SER B C 1
ATOM 6219 O O . SER B 1 356 ? 16.527 1.815 39.330 1.00 40.51 610 SER B O 1
ATOM 6222 N N . ASP B 1 357 ? 17.806 3.666 39.221 1.00 42.65 611 ASP B N 1
ATOM 6223 C CA . ASP B 1 357 ? 17.862 3.767 40.684 1.00 41.87 611 ASP B CA 1
ATOM 6224 C C . ASP B 1 357 ? 16.470 3.952 41.273 1.00 41.46 611 ASP B C 1
ATOM 6225 O O . ASP B 1 357 ? 16.114 3.297 42.258 1.00 40.87 611 ASP B O 1
ATOM 6230 N N . ARG B 1 358 ? 15.666 4.844 40.688 1.00 40.28 612 ARG B N 1
ATOM 6231 C CA . ARG B 1 358 ? 14.298 5.006 41.173 1.00 39.37 612 ARG B CA 1
ATOM 6232 C C . ARG B 1 358 ? 13.542 3.693 41.108 1.00 38.43 612 ARG B C 1
ATOM 6233 O O . ARG B 1 358 ? 12.915 3.278 42.086 1.00 36.58 612 ARG B O 1
ATOM 6241 N N . ALA B 1 359 ? 13.603 3.015 39.959 1.00 37.68 613 ALA B N 1
ATOM 6242 C CA . ALA B 1 359 ? 12.915 1.736 39.827 1.00 39.34 613 ALA B CA 1
ATOM 6243 C C . ALA B 1 359 ? 13.420 0.729 40.853 1.00 42.48 613 ALA B C 1
ATOM 6244 O O . ALA B 1 359 ? 12.640 -0.066 41.397 1.00 40.98 613 ALA B O 1
ATOM 6246 N N . ARG B 1 360 ? 14.717 0.745 41.145 1.00 37.97 614 ARG B N 1
ATOM 6247 C CA . ARG B 1 360 ? 15.219 -0.221 42.114 1.00 37.23 614 ARG B CA 1
ATOM 6248 C C . ARG B 1 360 ? 14.716 0.107 43.522 1.00 41.55 614 ARG B C 1
ATOM 6249 O O . ARG B 1 360 ? 14.385 -0.797 44.303 1.00 35.40 614 ARG B O 1
ATOM 6257 N N . TRP B 1 361 ? 14.601 1.395 43.848 1.00 36.36 615 TRP B N 1
ATOM 6258 C CA . TRP B 1 361 ? 14.016 1.767 45.133 1.00 37.32 615 TRP B CA 1
ATOM 6259 C C . TRP B 1 361 ? 12.549 1.361 45.211 1.00 31.49 615 TRP B C 1
ATOM 6260 O O . TRP B 1 361 ? 12.091 0.815 46.218 1.00 38.48 615 TRP B O 1
ATOM 6271 N N . ILE B 1 362 ? 11.790 1.609 44.148 1.00 41.51 616 ILE B N 1
ATOM 6272 C CA . ILE B 1 362 ? 10.372 1.280 44.206 1.00 40.13 616 ILE B CA 1
ATOM 6273 C C . ILE B 1 362 ? 10.189 -0.225 44.342 1.00 40.74 616 ILE B C 1
ATOM 6274 O O . ILE B 1 362 ? 9.372 -0.695 45.139 1.00 41.58 616 ILE B O 1
ATOM 6279 N N . THR B 1 363 ? 10.987 -0.998 43.607 1.00 34.73 617 THR B N 1
ATOM 6280 C CA . THR B 1 363 ? 10.931 -2.450 43.710 1.00 38.46 617 THR B CA 1
ATOM 6281 C C . THR B 1 363 ? 11.261 -2.912 45.121 1.00 43.72 617 THR B C 1
ATOM 6282 O O . THR B 1 363 ? 10.554 -3.743 45.698 1.00 42.54 617 THR B O 1
ATOM 6286 N N . ALA B 1 364 ? 12.344 -2.386 45.694 1.00 37.38 618 ALA B N 1
ATOM 6287 C CA . ALA B 1 364 ? 12.704 -2.766 47.053 1.00 38.60 618 ALA B CA 1
ATOM 6288 C C . ALA B 1 364 ? 11.638 -2.332 48.054 1.00 40.76 618 ALA B C 1
ATOM 6289 O O . ALA B 1 364 ? 11.314 -3.081 48.977 1.00 40.52 618 ALA B O 1
ATOM 6291 N N . LEU B 1 365 ? 11.097 -1.116 47.904 1.00 34.95 619 LEU B N 1
ATOM 6292 C CA . LEU B 1 365 ? 10.095 -0.636 48.847 1.00 37.13 619 LEU B CA 1
ATOM 6293 C C . LEU B 1 365 ? 8.765 -1.370 48.720 1.00 41.33 619 LEU B C 1
ATOM 6294 O O . LEU B 1 365 ? 7.928 -1.242 49.616 1.00 43.18 619 LEU B O 1
ATOM 6299 N N . THR B 1 366 ? 8.547 -2.124 47.642 1.00 44.09 620 THR B N 1
ATOM 6300 C CA . THR B 1 366 ? 7.330 -2.906 47.468 1.00 44.67 620 THR B CA 1
ATOM 6301 C C . THR B 1 366 ? 7.596 -4.393 47.680 1.00 46.05 620 THR B C 1
ATOM 6302 O O . THR B 1 366 ? 6.768 -5.226 47.316 1.00 51.51 620 THR B O 1
ATOM 6306 N N . TYR B 1 367 ? 8.739 -4.723 48.290 1.00 45.01 621 TYR B N 1
ATOM 6307 C CA . TYR B 1 367 ? 9.110 -6.103 48.612 1.00 57.38 621 TYR B CA 1
ATOM 6308 C C . TYR B 1 367 ? 7.959 -6.913 49.221 1.00 59.02 621 TYR B C 1
ATOM 6309 O O . TYR B 1 367 ? 7.712 -8.052 48.812 1.00 65.40 621 TYR B O 1
ATOM 6318 N N . LYS B 1 368 ? 7.253 -6.351 50.210 1.00 53.84 622 LYS B N 1
ATOM 6319 C CA . LYS B 1 368 ? 6.183 -7.096 50.877 1.00 62.41 622 LYS B CA 1
ATOM 6320 C C . LYS B 1 368 ? 5.040 -7.420 49.924 1.00 68.71 622 LYS B C 1
ATOM 6321 O O . LYS B 1 368 ? 4.422 -8.485 50.026 1.00 76.84 622 LYS B O 1
ATOM 6327 N N . GLU B 1 369 ? 4.729 -6.506 49.002 1.00 79.54 623 GLU B N 1
ATOM 6328 C CA . GLU B 1 369 ? 3.609 -6.715 48.089 1.00 82.85 623 GLU B CA 1
ATOM 6329 C C . GLU B 1 369 ? 3.915 -7.764 47.022 1.00 88.16 623 GLU B C 1
ATOM 6330 O O . GLU B 1 369 ? 2.980 -8.336 46.448 1.00 89.24 623 GLU B O 1
ATOM 6336 N N . ARG B 1 370 ? 5.192 -8.051 46.773 1.00 88.74 624 ARG B N 1
ATOM 6337 C CA . ARG B 1 370 ? 5.607 -8.976 45.719 1.00 89.97 624 ARG B CA 1
ATOM 6338 C C . ARG B 1 370 ? 5.796 -10.408 46.231 1.00 97.40 624 ARG B C 1
ATOM 6339 O O . ARG B 1 370 ? 6.092 -10.637 47.409 1.00 95.79 624 ARG B O 1
ATOM 6347 N N . ASN B 1 377 ? 3.292 -19.348 37.175 1.00 104.13 631 ASN B N 1
ATOM 6348 C CA . ASN B 1 377 ? 3.372 -18.553 35.952 1.00 110.89 631 ASN B CA 1
ATOM 6349 C C . ASN B 1 377 ? 4.813 -18.292 35.519 1.00 107.29 631 ASN B C 1
ATOM 6350 O O . ASN B 1 377 ? 5.059 -17.483 34.623 1.00 104.33 631 ASN B O 1
ATOM 6355 N N . LYS B 1 378 ? 5.762 -18.987 36.153 1.00 102.09 632 LYS B N 1
ATOM 6356 C CA . LYS B 1 378 ? 7.180 -18.737 35.905 1.00 89.59 632 LYS B CA 1
ATOM 6357 C C . LYS B 1 378 ? 7.608 -19.110 34.492 1.00 85.91 632 LYS B C 1
ATOM 6358 O O . LYS B 1 378 ? 8.616 -18.585 34.008 1.00 78.57 632 LYS B O 1
ATOM 6364 N N . GLY B 1 379 ? 6.877 -19.998 33.826 1.00 86.49 633 GLY B N 1
ATOM 6365 C CA . GLY B 1 379 ? 7.231 -20.416 32.491 1.00 77.42 633 GLY B CA 1
ATOM 6366 C C . GLY B 1 379 ? 6.900 -19.435 31.396 1.00 87.29 633 GLY B C 1
ATOM 6367 O O . GLY B 1 379 ? 7.243 -19.687 30.236 1.00 83.31 633 GLY B O 1
ATOM 6368 N N . GLU B 1 380 ? 6.237 -18.325 31.722 1.00 81.46 634 GLU B N 1
ATOM 6369 C CA . GLU B 1 380 ? 5.918 -17.285 30.753 1.00 82.37 634 GLU B CA 1
ATOM 6370 C C . GLU B 1 380 ? 6.840 -16.073 30.861 1.00 83.59 634 GLU B C 1
ATOM 6371 O O . GLU B 1 380 ? 6.648 -15.099 30.128 1.00 84.43 634 GLU B O 1
ATOM 6373 N N . LEU B 1 381 ? 7.841 -16.110 31.750 1.00 77.89 635 LEU B N 1
ATOM 6374 C CA . LEU B 1 381 ? 8.799 -15.027 31.952 1.00 69.87 635 LEU B CA 1
ATOM 6375 C C . LEU B 1 381 ? 9.925 -15.110 30.931 1.00 72.19 635 LEU B C 1
ATOM 6376 O O . LEU B 1 381 ? 10.413 -16.208 30.634 1.00 69.69 635 LEU B O 1
ATOM 6381 N N . PRO B 1 382 ? 10.365 -13.963 30.414 1.00 71.57 636 PRO B N 1
ATOM 6382 C CA . PRO B 1 382 ? 11.511 -13.967 29.500 1.00 58.32 636 PRO B CA 1
ATOM 6383 C C . PRO B 1 382 ? 12.750 -14.494 30.203 1.00 65.74 636 PRO B C 1
ATOM 6384 O O . PRO B 1 382 ? 13.001 -14.208 31.377 1.00 64.43 636 PRO B O 1
ATOM 6388 N N . GLN B 1 383 ? 13.511 -15.266 29.442 1.00 62.22 637 GLN B N 1
ATOM 6389 C CA . GLN B 1 383 ? 14.760 -15.835 29.960 1.00 57.73 637 GLN B CA 1
ATOM 6390 C C . GLN B 1 383 ? 15.920 -15.120 29.293 1.00 62.66 637 GLN B C 1
ATOM 6391 O O . GLN B 1 383 ? 15.746 -14.609 28.196 1.00 64.05 637 GLN B O 1
ATOM 6397 N N . VAL B 1 384 ? 17.037 -15.050 29.985 1.00 66.93 638 VAL B N 1
ATOM 6398 C CA . VAL B 1 384 ? 18.247 -14.408 29.512 1.00 57.44 638 VAL B CA 1
ATOM 6399 C C . VAL B 1 384 ? 19.393 -15.295 29.981 1.00 61.72 638 VAL B C 1
ATOM 6400 O O . VAL B 1 384 ? 19.288 -15.985 30.999 1.00 62.86 638 VAL B O 1
ATOM 6404 N N . GLU B 1 385 ? 20.464 -15.346 29.206 1.00 60.31 639 GLU B N 1
ATOM 6405 C CA . GLU B 1 385 ? 21.622 -16.138 29.589 1.00 63.61 639 GLU B CA 1
ATOM 6406 C C . GLU B 1 385 ? 22.791 -15.202 29.844 1.00 64.66 639 GLU B C 1
ATOM 6407 O O . GLU B 1 385 ? 23.074 -14.320 29.027 1.00 69.09 639 GLU B O 1
ATOM 6413 N N . VAL B 1 386 ? 23.467 -15.403 30.976 1.00 65.60 640 VAL B N 1
ATOM 6414 C CA . VAL B 1 386 ? 24.566 -14.530 31.372 1.00 68.71 640 VAL B CA 1
ATOM 6415 C C . VAL B 1 386 ? 25.770 -14.808 30.481 1.00 66.83 640 VAL B C 1
ATOM 6416 O O . VAL B 1 386 ? 26.191 -15.961 30.321 1.00 63.09 640 VAL B O 1
ATOM 6420 N N . THR B 1 387 ? 26.312 -13.752 29.872 1.00 67.15 641 THR B N 1
ATOM 6421 C CA . THR B 1 387 ? 27.419 -13.868 28.932 1.00 71.84 641 THR B CA 1
ATOM 6422 C C . THR B 1 387 ? 28.746 -13.448 29.541 1.00 78.12 641 THR B C 1
ATOM 6423 O O . THR B 1 387 ? 29.786 -13.581 28.890 1.00 87.06 641 THR B O 1
ATOM 6427 N N . LYS B 1 388 ? 28.737 -12.970 30.779 1.00 81.33 642 LYS B N 1
ATOM 6428 C CA . LYS B 1 388 ? 29.912 -12.376 31.399 1.00 80.24 642 LYS B CA 1
ATOM 6429 C C . LYS B 1 388 ? 29.639 -12.263 32.894 1.00 78.01 642 LYS B C 1
ATOM 6430 O O . LYS B 1 388 ? 28.577 -11.775 33.294 1.00 79.04 642 LYS B O 1
ATOM 6436 N N . ALA B 1 389 ? 30.570 -12.733 33.723 1.00 66.70 643 ALA B N 1
ATOM 6437 C CA . ALA B 1 389 ? 30.346 -12.775 35.162 1.00 72.10 643 ALA B CA 1
ATOM 6438 C C . ALA B 1 389 ? 30.097 -11.377 35.719 1.00 67.85 643 ALA B C 1
ATOM 6439 O O . ALA B 1 389 ? 30.835 -10.433 35.421 1.00 67.04 643 ALA B O 1
ATOM 6441 N N . TYR B 1 390 ? 29.051 -11.238 36.525 1.00 56.40 644 TYR B N 1
ATOM 6442 C CA . TYR B 1 390 ? 28.736 -9.964 37.153 1.00 61.00 644 TYR B CA 1
ATOM 6443 C C . TYR B 1 390 ? 28.818 -10.098 38.665 1.00 52.61 644 TYR B C 1
ATOM 6444 O O . TYR B 1 390 ? 28.216 -11.008 39.250 1.00 50.55 644 TYR B O 1
ATOM 6453 N N . PHE B 1 391 ? 29.543 -9.177 39.292 1.00 54.29 645 PHE B N 1
ATOM 6454 C CA . PHE B 1 391 ? 29.743 -9.171 40.735 1.00 54.64 645 PHE B CA 1
ATOM 6455 C C . PHE B 1 391 ? 28.937 -8.045 41.355 1.00 57.63 645 PHE B C 1
ATOM 6456 O O . PHE B 1 391 ? 29.137 -6.868 41.019 1.00 58.68 645 PHE B O 1
ATOM 6464 N N . ALA B 1 392 ? 28.015 -8.429 42.241 1.00 55.21 646 ALA B N 1
ATOM 6465 C CA . ALA B 1 392 ? 27.135 -7.495 42.921 1.00 55.30 646 ALA B CA 1
ATOM 6466 C C . ALA B 1 392 ? 27.926 -6.423 43.659 1.00 51.30 646 ALA B C 1
ATOM 6467 O O . ALA B 1 392 ? 28.941 -6.695 44.299 1.00 57.98 646 ALA B O 1
ATOM 6469 N N . LYS B 1 393 ? 27.430 -5.196 43.572 1.00 55.55 647 LYS B N 1
ATOM 6470 C CA . LYS B 1 393 ? 28.004 -4.025 44.215 1.00 57.42 647 LYS B CA 1
ATOM 6471 C C . LYS B 1 393 ? 27.116 -3.474 45.315 1.00 53.81 647 LYS B C 1
ATOM 6472 O O . LYS B 1 393 ? 27.561 -2.632 46.100 1.00 50.89 647 LYS B O 1
ATOM 6478 N N . GLN B 1 394 ? 25.884 -3.956 45.396 1.00 48.69 648 GLN B N 1
ATOM 6479 C CA . GLN B 1 394 ? 24.889 -3.431 46.302 1.00 48.33 648 GLN B CA 1
ATOM 6480 C C . GLN B 1 394 ? 24.043 -4.596 46.768 1.00 51.34 648 GLN B C 1
ATOM 6481 O O . GLN B 1 394 ? 23.954 -5.634 46.096 1.00 43.39 648 GLN B O 1
ATOM 6487 N N . ALA B 1 395 ? 23.417 -4.386 47.928 1.00 41.91 649 ALA B N 1
ATOM 6488 C CA . ALA B 1 395 ? 22.576 -5.397 48.555 1.00 38.79 649 ALA B CA 1
ATOM 6489 C C . ALA B 1 395 ? 21.453 -5.890 47.644 1.00 41.80 649 ALA B C 1
ATOM 6490 O O . ALA B 1 395 ? 21.005 -7.027 47.790 1.00 40.14 649 ALA B O 1
ATOM 6492 N N . ASP B 1 396 ? 20.950 -5.056 46.735 1.00 40.92 650 ASP B N 1
ATOM 6493 C CA . ASP B 1 396 ? 19.835 -5.472 45.892 1.00 41.12 650 ASP B CA 1
ATOM 6494 C C . ASP B 1 396 ? 20.292 -6.033 44.552 1.00 44.18 650 ASP B C 1
ATOM 6495 O O . ASP B 1 396 ? 19.456 -6.256 43.668 1.00 47.92 650 ASP B O 1
ATOM 6500 N N . GLU B 1 397 ? 21.592 -6.261 44.374 1.00 41.65 651 GLU B N 1
ATOM 6501 C CA . GLU B 1 397 ? 22.088 -6.837 43.134 1.00 48.48 651 GLU B CA 1
ATOM 6502 C C . GLU B 1 397 ? 22.405 -8.307 43.365 1.00 48.49 651 GLU B C 1
ATOM 6503 O O . GLU B 1 397 ? 22.474 -8.774 44.501 1.00 50.37 651 GLU B O 1
ATOM 6509 N N . ILE B 1 398 ? 22.581 -9.037 42.270 1.00 52.67 652 ILE B N 1
ATOM 6510 C CA . ILE B 1 398 ? 22.871 -10.466 42.307 1.00 54.36 652 ILE B CA 1
ATOM 6511 C C . ILE B 1 398 ? 24.195 -10.729 41.595 1.00 50.55 652 ILE B C 1
ATOM 6512 O O . ILE B 1 398 ? 24.478 -10.143 40.541 1.00 48.99 652 ILE B O 1
ATOM 6517 N N . THR B 1 399 ? 25.017 -11.593 42.189 1.00 48.43 653 THR B N 1
ATOM 6518 C CA . THR B 1 399 ? 26.238 -12.051 41.540 1.00 49.34 653 THR B CA 1
ATOM 6519 C C . THR B 1 399 ? 25.905 -13.208 40.613 1.00 50.01 653 THR B C 1
ATOM 6520 O O . THR B 1 399 ? 25.252 -14.172 41.024 1.00 53.34 653 THR B O 1
ATOM 6524 N N . LEU B 1 400 ? 26.349 -13.107 39.364 1.00 47.32 654 LEU B N 1
ATOM 6525 C CA . LEU B 1 400 ? 25.978 -14.043 38.314 1.00 57.54 654 LEU B CA 1
ATOM 6526 C C . LEU B 1 400 ? 27.228 -14.627 37.668 1.00 54.71 654 LEU B C 1
ATOM 6527 O O . LEU B 1 400 ? 28.142 -13.885 37.297 1.00 61.34 654 LEU B O 1
ATOM 6532 N N . GLN B 1 401 ? 27.261 -15.951 37.524 1.00 54.07 655 GLN B N 1
ATOM 6533 C CA . GLN B 1 401 ? 28.318 -16.597 36.760 1.00 62.75 655 GLN B CA 1
ATOM 6534 C C . GLN B 1 401 ? 27.968 -16.593 35.276 1.00 61.99 655 GLN B C 1
ATOM 6535 O O . GLN B 1 401 ? 26.799 -16.523 34.888 1.00 59.27 655 GLN B O 1
ATOM 6541 N N . GLN B 1 402 ? 28.998 -16.675 34.441 1.00 71.45 656 GLN B N 1
ATOM 6542 C CA . GLN B 1 402 ? 28.764 -16.912 33.023 1.00 74.65 656 GLN B CA 1
ATOM 6543 C C . GLN B 1 402 ? 27.963 -18.200 32.841 1.00 68.07 656 GLN B C 1
ATOM 6544 O O . GLN B 1 402 ? 28.161 -19.177 33.566 1.00 66.09 656 GLN B O 1
ATOM 6550 N N . ALA B 1 403 ? 27.019 -18.175 31.897 1.00 69.13 657 ALA B N 1
ATOM 6551 C CA . ALA B 1 403 ? 26.114 -19.263 31.500 1.00 62.62 657 ALA B CA 1
ATOM 6552 C C . ALA B 1 403 ? 24.955 -19.470 32.474 1.00 62.64 657 ALA B C 1
ATOM 6553 O O . ALA B 1 403 ? 24.073 -20.292 32.177 1.00 64.61 657 ALA B O 1
ATOM 6555 N N . ASP B 1 404 ? 24.916 -18.775 33.614 1.00 57.88 658 ASP B N 1
ATOM 6556 C CA . ASP B 1 404 ? 23.706 -18.739 34.428 1.00 53.39 658 ASP B CA 1
ATOM 6557 C C . ASP B 1 404 ? 22.495 -18.359 33.581 1.00 62.62 658 ASP B C 1
ATOM 6558 O O . ASP B 1 404 ? 22.583 -17.531 32.666 1.00 57.30 658 ASP B O 1
ATOM 6563 N N . ILE B 1 405 ? 21.366 -18.978 33.903 1.00 52.40 659 ILE B N 1
ATOM 6564 C CA . ILE B 1 405 ? 20.093 -18.599 33.244 1.00 55.54 659 ILE B CA 1
ATOM 6565 C C . ILE B 1 405 ? 19.296 -17.777 34.258 1.00 54.40 659 ILE B C 1
ATOM 6566 O O . ILE B 1 405 ? 19.248 -18.182 35.416 1.00 57.75 659 ILE B O 1
ATOM 6571 N N . VAL B 1 406 ? 18.706 -16.668 33.837 1.00 50.94 660 VAL B N 1
ATOM 6572 C CA . VAL B 1 406 ? 17.982 -15.751 34.707 1.00 47.97 660 VAL B CA 1
ATOM 6573 C C . VAL B 1 406 ? 16.593 -15.502 34.135 1.00 59.12 660 VAL B C 1
ATOM 6574 O O . VAL B 1 406 ? 16.456 -15.138 32.959 1.00 58.32 660 VAL B O 1
ATOM 6578 N N . LEU B 1 407 ? 15.571 -15.696 34.977 1.00 55.54 661 LEU B N 1
ATOM 6579 C CA . LEU B 1 407 ? 14.184 -15.353 34.669 1.00 57.23 661 LEU B CA 1
ATOM 6580 C C . LEU B 1 407 ? 13.952 -13.859 34.906 1.00 55.83 661 LEU B C 1
ATOM 6581 O O . LEU B 1 407 ? 14.048 -13.386 36.041 1.00 56.63 661 LEU B O 1
ATOM 6586 N N . VAL B 1 408 ? 13.618 -13.122 33.849 1.00 57.42 662 VAL B N 1
ATOM 6587 C CA . VAL B 1 408 ? 13.557 -11.665 33.927 1.00 47.87 662 VAL B CA 1
ATOM 6588 C C . VAL B 1 408 ? 12.213 -11.216 34.480 1.00 61.48 662 VAL B C 1
ATOM 6589 O O . VAL B 1 408 ? 11.167 -11.433 33.858 1.00 63.79 662 VAL B O 1
ATOM 6593 N N . LEU B 1 409 ? 12.254 -10.546 35.635 1.00 53.68 663 LEU B N 1
ATOM 6594 C CA . LEU B 1 409 ? 11.077 -10.003 36.292 1.00 53.28 663 LEU B CA 1
ATOM 6595 C C . LEU B 1 409 ? 10.821 -8.562 35.906 1.00 53.03 663 LEU B C 1
ATOM 6596 O O . LEU B 1 409 ? 9.670 -8.115 35.923 1.00 52.17 663 LEU B O 1
ATOM 6601 N N . GLN B 1 410 ? 11.868 -7.830 35.545 1.00 55.87 664 GLN B N 1
ATOM 6602 C CA . GLN B 1 410 ? 11.725 -6.404 35.326 1.00 50.97 664 GLN B CA 1
ATOM 6603 C C . GLN B 1 410 ? 12.944 -5.875 34.579 1.00 48.75 664 GLN B C 1
ATOM 6604 O O . GLN B 1 410 ? 14.078 -6.328 34.772 1.00 53.74 664 GLN B O 1
ATOM 6610 N N . GLU B 1 411 ? 12.678 -4.900 33.734 1.00 51.51 665 GLU B N 1
ATOM 6611 C CA . GLU B 1 411 ? 13.637 -4.204 32.891 1.00 58.91 665 GLU B CA 1
ATOM 6612 C C . GLU B 1 411 ? 13.479 -2.709 33.074 1.00 69.05 665 GLU B C 1
ATOM 6613 O O . GLU B 1 411 ? 12.373 -2.181 32.924 1.00 62.67 665 GLU B O 1
ATOM 6619 N N . GLU B 1 412 ? 14.583 -2.027 33.369 1.00 57.80 666 GLU B N 1
ATOM 6620 C CA . GLU B 1 412 ? 14.530 -0.576 33.475 1.00 62.60 666 GLU B CA 1
ATOM 6621 C C . GLU B 1 412 ? 15.893 0.020 33.178 1.00 58.68 666 GLU B C 1
ATOM 6622 O O . GLU B 1 412 ? 16.843 -0.213 33.932 1.00 55.76 666 GLU B O 1
ATOM 6628 N N . ASP B 1 413 ? 15.980 0.794 32.095 1.00 60.70 667 ASP B N 1
ATOM 6629 C CA . ASP B 1 413 ? 17.106 1.700 31.869 1.00 63.77 667 ASP B CA 1
ATOM 6630 C C . ASP B 1 413 ? 18.441 0.954 31.888 1.00 58.77 667 ASP B C 1
ATOM 6631 O O . ASP B 1 413 ? 19.381 1.328 32.590 1.00 60.28 667 ASP B O 1
ATOM 6636 N N . GLY B 1 414 ? 18.510 -0.129 31.123 1.00 56.66 668 GLY B N 1
ATOM 6637 C CA . GLY B 1 414 ? 19.721 -0.927 31.112 1.00 55.18 668 GLY B CA 1
ATOM 6638 C C . GLY B 1 414 ? 19.947 -1.776 32.341 1.00 60.73 668 GLY B C 1
ATOM 6639 O O . GLY B 1 414 ? 21.069 -2.241 32.566 1.00 59.93 668 GLY B O 1
ATOM 6640 N N . TRP B 1 415 ? 18.921 -2.000 33.152 1.00 52.27 669 TRP B N 1
ATOM 6641 C CA . TRP B 1 415 ? 19.063 -2.868 34.314 1.00 51.62 669 TRP B CA 1
ATOM 6642 C C . TRP B 1 415 ? 17.956 -3.906 34.318 1.00 49.20 669 TRP B C 1
ATOM 6643 O O . TRP B 1 415 ? 16.810 -3.610 33.968 1.00 53.73 669 TRP B O 1
ATOM 6654 N N . LEU B 1 416 ? 18.309 -5.124 34.705 1.00 47.03 670 LEU B N 1
ATOM 6655 C CA . LEU B 1 416 ? 17.366 -6.229 34.768 1.00 54.45 670 LEU B CA 1
ATOM 6656 C C . LEU B 1 416 ? 17.207 -6.680 36.210 1.00 46.29 670 LEU B C 1
ATOM 6657 O O . LEU B 1 416 ? 18.191 -6.762 36.950 1.00 48.36 670 LEU B O 1
ATOM 6662 N N . HIS B 1 417 ? 15.966 -6.952 36.609 1.00 49.78 671 HIS B N 1
ATOM 6663 C CA . HIS B 1 417 ? 15.661 -7.592 37.885 1.00 50.52 671 HIS B CA 1
ATOM 6664 C C . HIS B 1 417 ? 15.234 -9.020 37.582 1.00 44.51 671 HIS B C 1
ATOM 6665 O O . HIS B 1 417 ? 14.289 -9.237 36.816 1.00 47.38 671 HIS B O 1
ATOM 6672 N N . GLY B 1 418 ? 15.915 -9.991 38.180 1.00 47.62 672 GLY B N 1
ATOM 6673 C CA . GLY B 1 418 ? 15.717 -11.365 37.756 1.00 49.56 672 GLY B CA 1
ATOM 6674 C C . GLY B 1 418 ? 15.911 -12.397 38.847 1.00 52.54 672 GLY B C 1
ATOM 6675 O O . GLY B 1 418 ? 16.515 -12.137 39.893 1.00 46.40 672 GLY B O 1
ATOM 6676 N N . GLU B 1 419 ? 15.386 -13.590 38.570 1.00 54.43 673 GLU B N 1
ATOM 6677 C CA . GLU B 1 419 ? 15.517 -14.763 39.422 1.00 49.12 673 GLU B CA 1
ATOM 6678 C C . GLU B 1 419 ? 16.415 -15.772 38.711 1.00 52.21 673 GLU B C 1
ATOM 6679 O O . GLU B 1 419 ? 16.106 -16.192 37.588 1.00 47.59 673 GLU B O 1
ATOM 6685 N N . ARG B 1 420 ? 17.526 -16.149 39.356 1.00 56.35 674 ARG B N 1
ATOM 6686 C CA . ARG B 1 420 ? 18.420 -17.153 38.788 1.00 51.18 674 ARG B CA 1
ATOM 6687 C C . ARG B 1 420 ? 17.766 -18.528 38.833 1.00 51.69 674 ARG B C 1
ATOM 6688 O O . ARG B 1 420 ? 17.132 -18.902 39.822 1.00 48.08 674 ARG B O 1
ATOM 6696 N N . LEU B 1 421 ? 17.872 -19.286 37.750 1.00 53.82 675 LEU B N 1
ATOM 6697 C CA . LEU B 1 421 ? 17.172 -20.592 37.610 1.00 58.02 675 LEU B CA 1
ATOM 6698 C C . LEU B 1 421 ? 17.637 -21.658 38.589 1.00 56.91 675 LEU B C 1
ATOM 6699 O O . LEU B 1 421 ? 16.794 -22.367 39.129 1.00 53.21 675 LEU B O 1
ATOM 6704 N N . ARG B 1 422 ? 18.938 -21.741 38.809 1.00 58.36 676 ARG B N 1
ATOM 6705 C CA . ARG B 1 422 ? 19.421 -22.880 39.585 1.00 53.81 676 ARG B CA 1
ATOM 6706 C C . ARG B 1 422 ? 18.974 -22.805 41.047 1.00 66.47 676 ARG B C 1
ATOM 6707 O O . ARG B 1 422 ? 18.581 -23.821 41.630 1.00 68.38 676 ARG B O 1
ATOM 6715 N N . ASP B 1 423 ? 19.011 -21.618 41.656 1.00 52.45 677 ASP B N 1
ATOM 6716 C CA . ASP B 1 423 ? 18.874 -21.518 43.103 1.00 53.73 677 ASP B CA 1
ATOM 6717 C C . ASP B 1 423 ? 17.826 -20.517 43.571 1.00 51.95 677 ASP B C 1
ATOM 6718 O O . ASP B 1 423 ? 17.613 -20.402 44.779 1.00 48.16 677 ASP B O 1
ATOM 6723 N N . GLY B 1 424 ? 17.187 -19.776 42.669 1.00 56.97 678 GLY B N 1
ATOM 6724 C CA . GLY B 1 424 ? 16.132 -18.861 43.061 1.00 51.30 678 GLY B CA 1
ATOM 6725 C C . GLY B 1 424 ? 16.587 -17.503 43.558 1.00 49.62 678 GLY B C 1
ATOM 6726 O O . GLY B 1 424 ? 15.736 -16.683 43.919 1.00 54.16 678 GLY B O 1
ATOM 6727 N N . GLU B 1 425 ? 17.892 -17.238 43.601 1.00 50.67 679 GLU B N 1
ATOM 6728 C CA . GLU B 1 425 ? 18.373 -15.916 43.987 1.00 49.90 679 GLU B CA 1
ATOM 6729 C C . GLU B 1 425 ? 17.828 -14.853 43.041 1.00 54.46 679 GLU B C 1
ATOM 6730 O O . GLU B 1 425 ? 17.859 -15.027 41.816 1.00 44.14 679 GLU B O 1
ATOM 6736 N N . THR B 1 426 ? 17.332 -13.753 43.612 1.00 50.09 680 THR B N 1
ATOM 6737 C CA . THR B 1 426 ? 16.843 -12.612 42.845 1.00 51.21 680 THR B CA 1
ATOM 6738 C C . THR B 1 426 ? 17.753 -11.404 43.036 1.00 50.24 680 THR B C 1
ATOM 6739 O O . THR B 1 426 ? 18.474 -11.284 44.030 1.00 48.56 680 THR B O 1
ATOM 6743 N N . GLY B 1 427 ? 17.708 -10.493 42.077 1.00 45.46 681 GLY B N 1
ATOM 6744 C CA . GLY B 1 427 ? 18.533 -9.311 42.186 1.00 47.69 681 GLY B CA 1
ATOM 6745 C C . GLY B 1 427 ? 18.637 -8.580 40.873 1.00 47.33 681 GLY B C 1
ATOM 6746 O O . GLY B 1 427 ? 18.144 -9.020 39.836 1.00 48.07 681 GLY B O 1
ATOM 6747 N N . TRP B 1 428 ? 19.289 -7.433 40.944 1.00 42.99 682 TRP B N 1
ATOM 6748 C CA . TRP B 1 428 ? 19.431 -6.559 39.794 1.00 45.79 682 TRP B CA 1
ATOM 6749 C C . TRP B 1 428 ? 20.810 -6.746 39.186 1.00 49.90 682 TRP B C 1
ATOM 6750 O O . TRP B 1 428 ? 21.779 -7.025 39.899 1.00 47.91 682 TRP B O 1
ATOM 6761 N N . PHE B 1 429 ? 20.894 -6.585 37.865 1.00 44.73 683 PHE B N 1
ATOM 6762 C CA . PHE B 1 429 ? 22.170 -6.665 37.164 1.00 52.43 683 PHE B CA 1
ATOM 6763 C C . PHE B 1 429 ? 22.027 -5.966 35.822 1.00 48.03 683 PHE B C 1
ATOM 6764 O O . PHE B 1 429 ? 20.912 -5.830 35.307 1.00 50.81 683 PHE B O 1
ATOM 6772 N N . PRO B 1 430 ? 23.135 -5.501 35.238 1.00 58.51 684 PRO B N 1
ATOM 6773 C CA . PRO B 1 430 ? 23.060 -4.795 33.949 1.00 58.39 684 PRO B CA 1
ATOM 6774 C C . PRO B 1 430 ? 22.624 -5.702 32.805 1.00 59.46 684 PRO B C 1
ATOM 6775 O O . PRO B 1 430 ? 23.025 -6.866 32.723 1.00 59.59 684 PRO B O 1
ATOM 6779 N N . GLU B 1 431 ? 21.801 -5.136 31.909 1.00 60.18 685 GLU B N 1
ATOM 6780 C CA . GLU B 1 431 ? 21.331 -5.866 30.733 1.00 63.19 685 GLU B CA 1
ATOM 6781 C C . GLU B 1 431 ? 22.487 -6.343 29.865 1.00 61.61 685 GLU B C 1
ATOM 6782 O O . GLU B 1 431 ? 22.431 -7.442 29.303 1.00 67.12 685 GLU B O 1
ATOM 6788 N N . SER B 1 432 ? 23.549 -5.534 29.750 1.00 68.10 686 SER B N 1
ATOM 6789 C CA . SER B 1 432 ? 24.672 -5.833 28.860 1.00 65.76 686 SER B CA 1
ATOM 6790 C C . SER B 1 432 ? 25.445 -7.077 29.271 1.00 72.06 686 SER B C 1
ATOM 6791 O O . SER B 1 432 ? 26.291 -7.543 28.502 1.00 73.91 686 SER B O 1
ATOM 6794 N N . PHE B 1 433 ? 25.197 -7.618 30.457 1.00 71.70 687 PHE B N 1
ATOM 6795 C CA . PHE B 1 433 ? 25.871 -8.831 30.889 1.00 69.22 687 PHE B CA 1
ATOM 6796 C C . PHE B 1 433 ? 25.111 -10.094 30.496 1.00 72.44 687 PHE B C 1
ATOM 6797 O O . PHE B 1 433 ? 25.486 -11.189 30.932 1.00 69.12 687 PHE B O 1
ATOM 6805 N N . ALA B 1 434 ? 24.063 -9.977 29.681 1.00 66.29 688 ALA B N 1
ATOM 6806 C CA . ALA B 1 434 ? 23.288 -11.153 29.316 1.00 68.98 688 ALA B CA 1
ATOM 6807 C C . ALA B 1 434 ? 22.606 -10.941 27.970 1.00 68.86 688 ALA B C 1
ATOM 6808 O O . ALA B 1 434 ? 22.467 -9.814 27.489 1.00 65.95 688 ALA B O 1
ATOM 6810 N N . HIS B 1 435 ? 22.187 -12.054 27.360 1.00 65.71 689 HIS B N 1
ATOM 6811 C CA . HIS B 1 435 ? 21.575 -12.056 26.041 1.00 74.26 689 HIS B CA 1
ATOM 6812 C C . HIS B 1 435 ? 20.267 -12.830 26.112 1.00 70.85 689 HIS B C 1
ATOM 6813 O O . HIS B 1 435 ? 20.170 -13.827 26.831 1.00 69.84 689 HIS B O 1
ATOM 6815 N N . SER B 1 436 ? 19.265 -12.362 25.369 1.00 78.34 690 SER B N 1
ATOM 6816 C CA . SER B 1 436 ? 17.945 -12.979 25.379 1.00 75.35 690 SER B CA 1
ATOM 6817 C C . SER B 1 436 ? 18.017 -14.433 24.913 1.00 83.33 690 SER B C 1
ATOM 6818 O O . SER B 1 436 ? 18.917 -14.832 24.165 1.00 82.49 690 SER B O 1
ATOM 6821 N N . ILE B 1 437 ? 17.037 -15.227 25.352 1.00 79.97 691 ILE B N 1
ATOM 6822 C CA . ILE B 1 437 ? 16.901 -16.604 24.880 1.00 77.39 691 ILE B CA 1
ATOM 6823 C C . ILE B 1 437 ? 15.673 -16.697 23.985 1.00 88.34 691 ILE B C 1
ATOM 6824 O O . ILE B 1 437 ? 14.554 -16.904 24.467 1.00 81.56 691 ILE B O 1
ATOM 6829 N N . THR B 1 438 ? 15.886 -16.544 22.671 1.00 101.84 692 THR B N 1
ATOM 6830 C CA . THR B 1 438 ? 14.788 -16.577 21.706 1.00 100.36 692 THR B CA 1
ATOM 6831 C C . THR B 1 438 ? 14.100 -17.934 21.688 1.00 105.41 692 THR B C 1
ATOM 6832 O O . THR B 1 438 ? 12.865 -18.014 21.652 1.00 103.47 692 THR B O 1
ATOM 6836 N N . SER B 1 439 ? 14.888 -19.008 21.730 1.00 97.54 693 SER B N 1
ATOM 6837 C CA . SER B 1 439 ? 14.417 -20.329 21.333 1.00 94.64 693 SER B CA 1
ATOM 6838 C C . SER B 1 439 ? 13.260 -20.803 22.202 1.00 97.95 693 SER B C 1
ATOM 6839 O O . SER B 1 439 ? 13.335 -20.769 23.433 1.00 109.87 693 SER B O 1
ATOM 6842 N N . ARG B 1 440 ? 12.180 -21.244 21.553 1.00 106.07 694 ARG B N 1
ATOM 6843 C CA . ARG B 1 440 ? 11.054 -21.810 22.290 1.00 102.76 694 ARG B CA 1
ATOM 6844 C C . ARG B 1 440 ? 11.468 -23.074 23.035 1.00 104.29 694 ARG B C 1
ATOM 6845 O O . ARG B 1 440 ? 11.130 -23.246 24.212 1.00 99.70 694 ARG B O 1
ATOM 6847 N N . VAL B 1 441 ? 12.217 -23.961 22.370 1.00 97.33 695 VAL B N 1
ATOM 6848 C CA . VAL B 1 441 ? 12.617 -25.225 22.987 1.00 102.76 695 VAL B CA 1
ATOM 6849 C C . VAL B 1 441 ? 13.646 -24.998 24.090 1.00 107.51 695 VAL B C 1
ATOM 6850 O O . VAL B 1 441 ? 13.673 -25.737 25.084 1.00 103.45 695 VAL B O 1
ATOM 6854 N N . ALA B 1 442 ? 14.510 -24.005 23.915 1.00 105.45 696 ALA B N 1
ATOM 6855 C CA . ALA B 1 442 ? 15.464 -23.636 24.985 1.00 94.69 696 ALA B CA 1
ATOM 6856 C C . ALA B 1 442 ? 14.706 -23.154 26.219 1.00 89.88 696 ALA B C 1
ATOM 6857 O O . ALA B 1 442 ? 14.976 -23.674 27.304 1.00 87.57 696 ALA B O 1
ATOM 6859 N N . VAL B 1 443 ? 13.779 -22.226 26.054 1.00 85.52 697 VAL B N 1
ATOM 6860 C CA . VAL B 1 443 ? 13.090 -21.670 27.245 1.00 87.14 697 VAL B CA 1
ATOM 6861 C C . VAL B 1 443 ? 12.375 -22.795 27.990 1.00 93.05 697 VAL B C 1
ATOM 6862 O O . VAL B 1 443 ? 12.531 -22.875 29.215 1.00 84.73 697 VAL B O 1
ATOM 6866 N N . GLU B 1 444 ? 11.657 -23.659 27.285 1.00 89.62 698 GLU B N 1
ATOM 6867 C CA . GLU B 1 444 ? 10.857 -24.704 27.979 1.00 92.21 698 GLU B CA 1
ATOM 6868 C C . GLU B 1 444 ? 11.771 -25.714 28.672 1.00 94.74 698 GLU B C 1
ATOM 6869 O O . GLU B 1 444 ? 11.397 -26.212 29.742 1.00 86.77 698 GLU B O 1
ATOM 6875 N N . GLY B 1 445 ? 12.892 -26.047 28.037 1.00 88.56 699 GLY B N 1
ATOM 6876 C CA . GLY B 1 445 ? 13.867 -26.969 28.641 1.00 81.74 699 GLY B CA 1
ATOM 6877 C C . GLY B 1 445 ? 14.488 -26.404 29.895 1.00 87.41 699 GLY B C 1
ATOM 6878 O O . GLY B 1 445 ? 14.636 -27.148 30.868 1.00 81.39 699 GLY B O 1
ATOM 6879 N N . ASN B 1 446 ? 14.803 -25.119 29.867 1.00 81.45 700 ASN B N 1
ATOM 6880 C CA . ASN B 1 446 ? 15.390 -24.461 31.049 1.00 76.66 700 ASN B CA 1
ATOM 6881 C C . ASN B 1 446 ? 14.348 -24.576 32.160 1.00 83.51 700 ASN B C 1
ATOM 6882 O O . ASN B 1 446 ? 14.725 -24.856 33.296 1.00 79.80 700 ASN B O 1
ATOM 6887 N N . VAL B 1 447 ? 13.076 -24.418 31.817 1.00 84.98 701 VAL B N 1
ATOM 6888 C CA . VAL B 1 447 ? 12.014 -24.451 32.856 1.00 84.47 701 VAL B CA 1
ATOM 6889 C C . VAL B 1 447 ? 12.012 -25.831 33.493 1.00 85.36 701 VAL B C 1
ATOM 6890 O O . VAL B 1 447 ? 11.974 -25.900 34.711 1.00 82.06 701 VAL B O 1
ATOM 6894 N N . ARG B 1 448 ? 12.130 -26.873 32.681 1.00 83.48 702 ARG B N 1
ATOM 6895 C CA . ARG B 1 448 ? 12.168 -28.262 33.203 1.00 88.95 702 ARG B CA 1
ATOM 6896 C C . ARG B 1 448 ? 13.420 -28.478 34.057 1.00 88.15 702 ARG B C 1
ATOM 6897 O O . ARG B 1 448 ? 13.315 -29.160 35.079 1.00 82.00 702 ARG B O 1
ATOM 6905 N N . ARG B 1 449 ? 14.550 -27.903 33.648 1.00 85.38 703 ARG B N 1
ATOM 6906 C CA . ARG B 1 449 ? 15.801 -28.026 34.429 1.00 82.60 703 ARG B CA 1
ATOM 6907 C C . ARG B 1 449 ? 15.574 -27.406 35.808 1.00 77.92 703 ARG B C 1
ATOM 6908 O O . ARG B 1 449 ? 16.087 -27.955 36.786 1.00 82.09 703 ARG B O 1
ATOM 6916 N N . MET B 1 450 ? 14.819 -26.314 35.873 1.00 72.98 704 MET B N 1
ATOM 6917 C CA . MET B 1 450 ? 14.535 -25.663 37.171 1.00 72.14 704 MET B CA 1
ATOM 6918 C C . MET B 1 450 ? 13.820 -26.648 38.094 1.00 76.69 704 MET B C 1
ATOM 6919 O O . MET B 1 450 ? 14.234 -26.759 39.245 1.00 69.88 704 MET B O 1
ATOM 6924 N N . GLU B 1 451 ? 12.800 -27.342 37.614 1.00 74.98 705 GLU B N 1
ATOM 6925 C CA . GLU B 1 451 ? 12.148 -28.261 38.545 1.00 83.89 705 GLU B CA 1
ATOM 6926 C C . GLU B 1 451 ? 13.125 -29.308 39.062 1.00 80.88 705 GLU B C 1
ATOM 6927 O O . GLU B 1 451 ? 13.149 -29.602 40.263 1.00 79.48 705 GLU B O 1
ATOM 6933 N N . ARG B 1 452 ? 13.955 -29.865 38.175 1.00 84.33 706 ARG B N 1
ATOM 6934 C CA . ARG B 1 452 ? 14.927 -30.876 38.587 1.00 74.17 706 ARG B CA 1
ATOM 6935 C C . ARG B 1 452 ? 15.914 -30.341 39.627 1.00 67.58 706 ARG B C 1
ATOM 6936 O O . ARG B 1 452 ? 16.352 -31.094 40.502 1.00 69.46 706 ARG B O 1
ATOM 6944 N N . LEU B 1 453 ? 16.313 -29.072 39.506 1.00 66.28 707 LEU B N 1
ATOM 6945 C CA . LEU B 1 453 ? 17.393 -28.515 40.371 1.00 76.28 707 LEU B CA 1
ATOM 6946 C C . LEU B 1 453 ? 16.902 -27.876 41.673 1.00 81.25 707 LEU B C 1
ATOM 6947 O O . LEU B 1 453 ? 17.750 -27.553 42.511 1.00 75.64 707 LEU B O 1
ATOM 6952 N N . ARG B 1 454 ? 15.600 -27.692 41.844 1.00 85.92 708 ARG B N 1
ATOM 6953 C CA . ARG B 1 454 ? 15.106 -26.970 43.041 1.00 79.38 708 ARG B CA 1
ATOM 6954 C C . ARG B 1 454 ? 14.944 -27.929 44.216 1.00 91.23 708 ARG B C 1
ATOM 6955 O O . ARG B 1 454 ? 14.392 -29.015 44.019 1.00 90.37 708 ARG B O 1
ATOM 6963 N N . VAL B 1 455 ? 15.422 -27.519 45.388 1.00 102.85 709 VAL B N 1
ATOM 6964 C CA . VAL B 1 455 ? 15.359 -28.364 46.615 1.00 108.59 709 VAL B CA 1
ATOM 6965 C C . VAL B 1 455 ? 13.932 -28.345 47.180 1.00 103.07 709 VAL B C 1
ATOM 6966 O O . VAL B 1 455 ? 13.251 -29.378 47.055 1.00 94.73 709 VAL B O 1
ATOM 6970 N N . GLN C 1 10 ? 49.277 -17.939 21.035 1.00 79.78 264 GLN C N 1
ATOM 6971 C CA . GLN C 1 10 ? 48.780 -17.369 22.282 1.00 96.83 264 GLN C CA 1
ATOM 6972 C C . GLN C 1 10 ? 49.784 -16.384 22.884 1.00 87.37 264 GLN C C 1
ATOM 6973 O O . GLN C 1 10 ? 49.544 -15.811 23.949 1.00 86.64 264 GLN C O 1
ATOM 6979 N N . LEU C 1 11 ? 50.905 -16.183 22.200 1.00 81.37 265 LEU C N 1
ATOM 6980 C CA . LEU C 1 11 ? 51.921 -15.234 22.637 1.00 77.61 265 LEU C CA 1
ATOM 6981 C C . LEU C 1 11 ? 51.720 -13.910 21.909 1.00 70.47 265 LEU C C 1
ATOM 6982 O O . LEU C 1 11 ? 51.557 -13.886 20.684 1.00 64.62 265 LEU C O 1
ATOM 6987 N N . THR C 1 12 ? 51.716 -12.820 22.668 1.00 61.91 266 THR C N 1
ATOM 6988 C CA . THR C 1 12 ? 51.515 -11.479 22.151 1.00 51.25 266 THR C CA 1
ATOM 6989 C C . THR C 1 12 ? 52.848 -10.854 21.751 1.00 58.65 266 THR C C 1
ATOM 6990 O O . THR C 1 12 ? 53.921 -11.301 22.174 1.00 59.08 266 THR C O 1
ATOM 6994 N N . TRP C 1 13 ? 52.768 -9.803 20.924 1.00 52.07 267 TRP C N 1
ATOM 6995 C CA . TRP C 1 13 ? 53.981 -9.116 20.485 1.00 48.76 267 TRP C CA 1
ATOM 6996 C C . TRP C 1 13 ? 54.831 -8.686 21.667 1.00 52.55 267 TRP C C 1
ATOM 6997 O O . TRP C 1 13 ? 56.060 -8.796 21.628 1.00 55.02 267 TRP C O 1
ATOM 7008 N N . SER C 1 14 ? 54.196 -8.187 22.728 1.00 55.14 268 SER C N 1
ATOM 7009 C CA . SER C 1 14 ? 54.956 -7.673 23.862 1.00 60.41 268 SER C CA 1
ATOM 7010 C C . SER C 1 14 ? 55.530 -8.779 24.740 1.00 52.10 268 SER C C 1
ATOM 7011 O O . SER C 1 14 ? 56.331 -8.482 25.629 1.00 56.77 268 SER C O 1
ATOM 7014 N N . GLN C 1 15 ? 55.165 -10.035 24.497 1.00 59.10 269 GLN C N 1
ATOM 7015 C CA . GLN C 1 15 ? 55.734 -11.176 25.201 1.00 59.32 269 GLN C CA 1
ATOM 7016 C C . GLN C 1 15 ? 56.849 -11.870 24.424 1.00 54.41 269 GLN C C 1
ATOM 7017 O O . GLN C 1 15 ? 57.452 -12.810 24.950 1.00 56.03 269 GLN C O 1
ATOM 7023 N N . LEU C 1 16 ? 57.129 -11.448 23.192 1.00 51.16 270 LEU C N 1
ATOM 7024 C CA . LEU C 1 16 ? 58.138 -12.127 22.393 1.00 50.07 270 LEU C CA 1
ATOM 7025 C C . LEU C 1 16 ? 59.516 -11.956 23.026 1.00 52.46 270 LEU C C 1
ATOM 7026 O O . LEU C 1 16 ? 59.850 -10.865 23.504 1.00 48.24 270 LEU C O 1
ATOM 7031 N N . PRO C 1 17 ? 60.344 -13.004 23.020 1.00 53.62 271 PRO C N 1
ATOM 7032 C CA . PRO C 1 17 ? 61.638 -12.921 23.728 1.00 48.91 271 PRO C CA 1
ATOM 7033 C C . PRO C 1 17 ? 62.512 -11.762 23.275 1.00 44.84 271 PRO C C 1
ATOM 7034 O O . PRO C 1 17 ? 63.182 -11.155 24.116 1.00 52.91 271 PRO C O 1
ATOM 7038 N N . GLU C 1 18 ? 62.500 -11.405 21.982 1.00 45.49 272 GLU C N 1
ATOM 7039 C CA . GLU C 1 18 ? 63.366 -10.324 21.514 1.00 47.86 272 GLU C CA 1
ATOM 7040 C C . GLU C 1 18 ? 62.858 -8.956 21.947 1.00 52.61 272 GLU C C 1
ATOM 7041 O O . GLU C 1 18 ? 63.665 -8.043 22.167 1.00 47.88 272 GLU C O 1
ATOM 7047 N N . VAL C 1 19 ? 61.537 -8.770 22.061 1.00 44.14 273 VAL C N 1
ATOM 7048 C CA . VAL C 1 19 ? 61.080 -7.449 22.487 1.00 56.80 273 VAL C CA 1
ATOM 7049 C C . VAL C 1 19 ? 61.353 -7.267 23.973 1.00 48.79 273 VAL C C 1
ATOM 7050 O O . VAL C 1 19 ? 61.757 -6.184 24.412 1.00 61.38 273 VAL C O 1
ATOM 7054 N N . LEU C 1 20 ? 61.195 -8.334 24.760 1.00 50.26 274 LEU C N 1
ATOM 7055 C CA . LEU C 1 20 ? 61.632 -8.298 26.151 1.00 52.80 274 LEU C CA 1
ATOM 7056 C C . LEU C 1 20 ? 63.133 -8.070 26.236 1.00 51.72 274 LEU C C 1
ATOM 7057 O O . LEU C 1 20 ? 63.599 -7.207 26.986 1.00 54.22 274 LEU C O 1
ATOM 7062 N N . GLU C 1 21 ? 63.905 -8.836 25.459 1.00 56.95 275 GLU C N 1
ATOM 7063 C CA . GLU C 1 21 ? 65.358 -8.699 25.473 1.00 56.43 275 GLU C CA 1
ATOM 7064 C C . GLU C 1 21 ? 65.798 -7.283 25.121 1.00 56.89 275 GLU C C 1
ATOM 7065 O O . GLU C 1 21 ? 66.796 -6.792 25.655 1.00 53.69 275 GLU C O 1
ATOM 7071 N N . SER C 1 22 ? 65.066 -6.618 24.225 1.00 56.88 276 SER C N 1
ATOM 7072 C CA . SER C 1 22 ? 65.495 -5.328 23.705 1.00 54.95 276 SER C CA 1
ATOM 7073 C C . SER C 1 22 ? 65.318 -4.216 24.722 1.00 59.67 276 SER C C 1
ATOM 7074 O O . SER C 1 22 ? 66.003 -3.191 24.640 1.00 53.22 276 SER C O 1
ATOM 7077 N N . GLY C 1 23 ? 64.380 -4.374 25.651 1.00 64.17 277 GLY C N 1
ATOM 7078 C CA . GLY C 1 23 ? 64.062 -3.330 26.598 1.00 56.31 277 GLY C CA 1
ATOM 7079 C C . GLY C 1 23 ? 63.156 -2.222 26.092 1.00 69.38 277 GLY C C 1
ATOM 7080 O O . GLY C 1 23 ? 62.918 -1.269 26.841 1.00 67.35 277 GLY C O 1
ATOM 7081 N N . VAL C 1 24 ? 62.620 -2.308 24.867 1.00 61.15 278 VAL C N 1
ATOM 7082 C CA . VAL C 1 24 ? 61.839 -1.182 24.350 1.00 61.78 278 VAL C CA 1
ATOM 7083 C C . VAL C 1 24 ? 60.552 -0.946 25.135 1.00 70.24 278 VAL C C 1
ATOM 7084 O O . VAL C 1 24 ? 60.012 0.165 25.104 1.00 76.36 278 VAL C O 1
ATOM 7088 N N . LEU C 1 25 ? 60.045 -1.956 25.847 1.00 65.05 279 LEU C N 1
ATOM 7089 C CA . LEU C 1 25 ? 58.780 -1.791 26.559 1.00 70.37 279 LEU C CA 1
ATOM 7090 C C . LEU C 1 25 ? 58.846 -0.718 27.645 1.00 76.66 279 LEU C C 1
ATOM 7091 O O . LEU C 1 25 ? 57.802 -0.175 28.028 1.00 79.22 279 LEU C O 1
ATOM 7096 N N . ASP C 1 26 ? 60.042 -0.385 28.134 1.00 80.21 280 ASP C N 1
ATOM 7097 C CA . ASP C 1 26 ? 60.159 0.561 29.239 1.00 78.69 280 ASP C CA 1
ATOM 7098 C C . ASP C 1 26 ? 59.782 1.976 28.824 1.00 83.12 280 ASP C C 1
ATOM 7099 O O . ASP C 1 26 ? 59.309 2.760 29.656 1.00 89.02 280 ASP C O 1
ATOM 7104 N N . THR C 1 27 ? 59.989 2.321 27.554 1.00 81.32 281 THR C N 1
ATOM 7105 C CA . THR C 1 27 ? 59.783 3.676 27.060 1.00 81.81 281 THR C CA 1
ATOM 7106 C C . THR C 1 27 ? 58.812 3.748 25.887 1.00 80.76 281 THR C C 1
ATOM 7107 O O . THR C 1 27 ? 58.631 4.829 25.316 1.00 77.08 281 THR C O 1
ATOM 7111 N N . LEU C 1 28 ? 58.181 2.640 25.514 1.00 75.87 282 LEU C N 1
ATOM 7112 C CA . LEU C 1 28 ? 57.354 2.622 24.319 1.00 73.25 282 LEU C CA 1
ATOM 7113 C C . LEU C 1 28 ? 55.995 3.257 24.568 1.00 72.85 282 LEU C C 1
ATOM 7114 O O . LEU C 1 28 ? 55.377 3.036 25.612 1.00 80.36 282 LEU C O 1
ATOM 7119 N N . SER C 1 29 ? 55.547 4.060 23.595 1.00 75.24 283 SER C N 1
ATOM 7120 C CA . SER C 1 29 ? 54.165 4.533 23.527 1.00 74.19 283 SER C CA 1
ATOM 7121 C C . SER C 1 29 ? 53.192 3.385 23.761 1.00 82.51 283 SER C C 1
ATOM 7122 O O . SER C 1 29 ? 53.371 2.284 23.226 1.00 74.92 283 SER C O 1
ATOM 7125 N N . THR C 1 30 ? 52.142 3.638 24.548 1.00 70.91 284 THR C N 1
ATOM 7126 C CA . THR C 1 30 ? 51.001 2.730 24.488 1.00 75.90 284 THR C CA 1
ATOM 7127 C C . THR C 1 30 ? 50.448 2.692 23.069 1.00 75.54 284 THR C C 1
ATOM 7128 O O . THR C 1 30 ? 50.057 1.632 22.565 1.00 78.25 284 THR C O 1
ATOM 7132 N N . GLU C 1 31 ? 50.482 3.840 22.389 1.00 81.81 285 GLU C N 1
ATOM 7133 C CA . GLU C 1 31 ? 50.013 3.942 21.012 1.00 72.40 285 GLU C CA 1
ATOM 7134 C C . GLU C 1 31 ? 50.862 3.095 20.067 1.00 69.71 285 GLU C C 1
ATOM 7135 O O . GLU C 1 31 ? 50.333 2.437 19.164 1.00 70.18 285 GLU C O 1
ATOM 7141 N N . GLU C 1 32 ? 52.180 3.086 20.263 1.00 73.00 286 GLU C N 1
ATOM 7142 C CA . GLU C 1 32 ? 53.046 2.314 19.378 1.00 72.09 286 GLU C CA 1
ATOM 7143 C C . GLU C 1 32 ? 53.062 0.825 19.728 1.00 65.01 286 GLU C C 1
ATOM 7144 O O . GLU C 1 32 ? 53.210 -0.013 18.832 1.00 61.49 286 GLU C O 1
ATOM 7150 N N . ARG C 1 33 ? 52.909 0.477 21.008 1.00 66.21 287 ARG C N 1
ATOM 7151 C CA . ARG C 1 33 ? 52.693 -0.920 21.377 1.00 63.06 287 ARG C CA 1
ATOM 7152 C C . ARG C 1 33 ? 51.510 -1.485 20.599 1.00 63.50 287 ARG C C 1
ATOM 7153 O O . ARG C 1 33 ? 51.598 -2.562 19.999 1.00 57.96 287 ARG C O 1
ATOM 7161 N N . LYS C 1 34 ? 50.394 -0.744 20.576 1.00 67.17 288 LYS C N 1
ATOM 7162 C CA . LYS C 1 34 ? 49.187 -1.251 19.935 1.00 59.02 288 LYS C CA 1
ATOM 7163 C C . LYS C 1 34 ? 49.358 -1.337 18.425 1.00 59.95 288 LYS C C 1
ATOM 7164 O O . LYS C 1 34 ? 48.815 -2.251 17.785 1.00 60.75 288 LYS C O 1
ATOM 7170 N N . ARG C 1 35 ? 50.136 -0.427 17.840 1.00 60.62 289 ARG C N 1
ATOM 7171 C CA . ARG C 1 35 ? 50.427 -0.554 16.417 1.00 62.67 289 ARG C CA 1
ATOM 7172 C C . ARG C 1 35 ? 51.216 -1.831 16.136 1.00 53.00 289 ARG C C 1
ATOM 7173 O O . ARG C 1 35 ? 50.877 -2.584 15.214 1.00 51.77 289 ARG C O 1
ATOM 7181 N N . GLN C 1 36 ? 52.242 -2.118 16.951 1.00 53.70 290 GLN C N 1
ATOM 7182 C CA . GLN C 1 36 ? 53.012 -3.352 16.785 1.00 52.39 290 GLN C CA 1
ATOM 7183 C C . GLN C 1 36 ? 52.143 -4.586 16.978 1.00 50.28 290 GLN C C 1
ATOM 7184 O O . GLN C 1 36 ? 52.317 -5.589 16.278 1.00 51.68 290 GLN C O 1
ATOM 7190 N N . GLU C 1 37 ? 51.214 -4.543 17.935 1.00 52.25 291 GLU C N 1
ATOM 7191 C CA . GLU C 1 37 ? 50.277 -5.651 18.095 1.00 51.66 291 GLU C CA 1
ATOM 7192 C C . GLU C 1 37 ? 49.441 -5.836 16.834 1.00 47.65 291 GLU C C 1
ATOM 7193 O O . GLU C 1 37 ? 49.247 -6.964 16.368 1.00 52.41 291 GLU C O 1
ATOM 7199 N N . ALA C 1 38 ? 48.941 -4.733 16.262 1.00 45.74 292 ALA C N 1
ATOM 7200 C CA . ALA C 1 38 ? 48.117 -4.825 15.057 1.00 44.47 292 ALA C CA 1
ATOM 7201 C C . ALA C 1 38 ? 48.906 -5.423 13.903 1.00 46.57 292 ALA C C 1
ATOM 7202 O O . ALA C 1 38 ? 48.397 -6.278 13.172 1.00 49.91 292 ALA C O 1
ATOM 7204 N N . ILE C 1 39 ? 50.166 -5.013 13.744 1.00 47.34 293 ILE C N 1
ATOM 7205 C CA . ILE C 1 39 ? 51.017 -5.618 12.723 1.00 45.47 293 ILE C CA 1
ATOM 7206 C C . ILE C 1 39 ? 51.205 -7.100 13.005 1.00 46.13 293 ILE C C 1
ATOM 7207 O O . ILE C 1 39 ? 51.043 -7.946 12.116 1.00 44.32 293 ILE C O 1
ATOM 7212 N N . PHE C 1 40 ? 51.550 -7.435 14.252 1.00 46.17 294 PHE C N 1
ATOM 7213 C CA . PHE C 1 40 ? 51.826 -8.826 14.613 1.00 44.80 294 PHE C CA 1
ATOM 7214 C C . PHE C 1 40 ? 50.609 -9.714 14.385 1.00 46.57 294 PHE C C 1
ATOM 7215 O O . PHE C 1 40 ? 50.749 -10.878 13.989 1.00 44.98 294 PHE C O 1
ATOM 7223 N N . GLU C 1 41 ? 49.400 -9.188 14.624 1.00 40.62 295 GLU C N 1
ATOM 7224 C CA . GLU C 1 41 ? 48.232 -10.046 14.456 1.00 46.15 295 GLU C CA 1
ATOM 7225 C C . GLU C 1 41 ? 47.957 -10.384 12.990 1.00 44.56 295 GLU C C 1
ATOM 7226 O O . GLU C 1 41 ? 47.414 -11.458 12.690 1.00 42.53 295 GLU C O 1
ATOM 7232 N N . ILE C 1 42 ? 48.288 -9.492 12.060 1.00 46.83 296 ILE C N 1
ATOM 7233 C CA . ILE C 1 42 ? 48.184 -9.873 10.654 1.00 48.53 296 ILE C CA 1
ATOM 7234 C C . ILE C 1 42 ? 49.156 -11.011 10.353 1.00 44.32 296 ILE C C 1
ATOM 7235 O O . ILE C 1 42 ? 48.827 -11.967 9.640 1.00 41.88 296 ILE C O 1
ATOM 7240 N N . LEU C 1 43 ? 50.354 -10.943 10.931 1.00 42.70 297 LEU C N 1
ATOM 7241 C CA . LEU C 1 43 ? 51.359 -11.971 10.704 1.00 37.95 297 LEU C CA 1
ATOM 7242 C C . LEU C 1 43 ? 50.941 -13.310 11.315 1.00 43.62 297 LEU C C 1
ATOM 7243 O O . LEU C 1 43 ? 51.003 -14.350 10.649 1.00 35.90 297 LEU C O 1
ATOM 7248 N N . THR C 1 44 ? 50.531 -13.316 12.591 1.00 37.65 298 THR C N 1
ATOM 7249 C CA . THR C 1 44 ? 50.244 -14.594 13.235 1.00 36.20 298 THR C CA 1
ATOM 7250 C C . THR C 1 44 ? 48.985 -15.225 12.666 1.00 45.72 298 THR C C 1
ATOM 7251 O O . THR C 1 44 ? 48.912 -16.454 12.521 1.00 36.93 298 THR C O 1
ATOM 7255 N N . SER C 1 45 ? 47.974 -14.404 12.360 1.00 37.78 299 SER C N 1
ATOM 7256 C CA . SER C 1 45 ? 46.747 -14.948 11.801 1.00 35.62 299 SER C CA 1
ATOM 7257 C C . SER C 1 45 ? 46.960 -15.437 10.377 1.00 41.10 299 SER C C 1
ATOM 7258 O O . SER C 1 45 ? 46.221 -16.312 9.910 1.00 40.55 299 SER C O 1
ATOM 7261 N N . GLU C 1 46 ? 47.945 -14.888 9.666 1.00 37.58 300 GLU C N 1
ATOM 7262 C CA . GLU C 1 46 ? 48.236 -15.420 8.336 1.00 40.07 300 GLU C CA 1
ATOM 7263 C C . GLU C 1 46 ? 48.956 -16.757 8.426 1.00 39.96 300 GLU C C 1
ATOM 7264 O O . GLU C 1 46 ? 48.721 -17.644 7.592 1.00 34.74 300 GLU C O 1
ATOM 7270 N N . PHE C 1 47 ? 49.815 -16.934 9.434 1.00 33.96 301 PHE C N 1
ATOM 7271 C CA . PHE C 1 47 ? 50.512 -18.206 9.559 1.00 35.91 301 PHE C CA 1
ATOM 7272 C C . PHE C 1 47 ? 49.550 -19.341 9.920 1.00 38.27 301 PHE C C 1
ATOM 7273 O O . PHE C 1 47 ? 49.612 -20.426 9.325 1.00 38.47 301 PHE C O 1
ATOM 7281 N N . SER C 1 48 ? 48.665 -19.116 10.900 1.00 37.08 302 SER C N 1
ATOM 7282 C CA . SER C 1 48 ? 47.646 -20.107 11.256 1.00 35.74 302 SER C CA 1
ATOM 7283 C C . SER C 1 48 ? 46.842 -20.531 10.036 1.00 34.80 302 SER C C 1
ATOM 7284 O O . SER C 1 48 ? 46.609 -21.725 9.803 1.00 35.15 302 SER C O 1
ATOM 7287 N N . TYR C 1 49 ? 46.390 -19.546 9.259 1.00 33.59 303 TYR C N 1
ATOM 7288 C CA . TYR C 1 49 ? 45.671 -19.816 8.016 1.00 35.72 303 TYR C CA 1
ATOM 7289 C C . TYR C 1 49 ? 46.531 -20.614 7.036 1.00 31.43 303 TYR C C 1
ATOM 7290 O O . TYR C 1 49 ? 46.108 -21.654 6.519 1.00 34.17 303 TYR C O 1
ATOM 7299 N N . LEU C 1 50 ? 47.738 -20.135 6.764 1.00 30.86 304 LEU C N 1
ATOM 7300 C CA . LEU C 1 50 ? 48.629 -20.855 5.860 1.00 31.34 304 LEU C CA 1
ATOM 7301 C C . LEU C 1 50 ? 48.845 -22.291 6.321 1.00 35.87 304 LEU C C 1
ATOM 7302 O O . LEU C 1 50 ? 48.849 -23.217 5.504 1.00 39.48 304 LEU C O 1
ATOM 7307 N N . HIS C 1 51 ? 49.010 -22.502 7.630 1.00 36.16 305 HIS C N 1
ATOM 7308 C CA . HIS C 1 51 ? 49.247 -23.855 8.122 1.00 35.51 305 HIS C CA 1
ATOM 7309 C C . HIS C 1 51 ? 48.015 -24.734 7.931 1.00 34.40 305 HIS C C 1
ATOM 7310 O O . HIS C 1 51 ? 48.129 -25.902 7.540 1.00 38.36 305 HIS C O 1
ATOM 7317 N N . SER C 1 52 ? 46.828 -24.195 8.201 1.00 32.93 306 SER C N 1
ATOM 7318 C CA . SER C 1 52 ? 45.604 -24.937 7.899 1.00 37.31 306 SER C CA 1
ATOM 7319 C C . SER C 1 52 ? 45.512 -25.292 6.414 1.00 36.71 306 SER C C 1
ATOM 7320 O O . SER C 1 52 ? 45.106 -26.405 6.063 1.00 35.57 306 SER C O 1
ATOM 7323 N N . LEU C 1 53 ? 45.866 -24.358 5.524 1.00 34.76 307 LEU C N 1
ATOM 7324 C CA . LEU C 1 53 ? 45.908 -24.687 4.101 1.00 31.91 307 LEU C CA 1
ATOM 7325 C C . LEU C 1 53 ? 46.865 -25.839 3.830 1.00 43.00 307 LEU C C 1
ATOM 7326 O O . LEU C 1 53 ? 46.597 -26.695 2.975 1.00 37.66 307 LEU C O 1
ATOM 7331 N N . SER C 1 54 ? 47.995 -25.864 4.542 1.00 32.52 308 SER C N 1
ATOM 7332 C CA . SER C 1 54 ? 48.969 -26.927 4.349 1.00 39.18 308 SER C CA 1
ATOM 7333 C C . SER C 1 54 ? 48.350 -28.286 4.645 1.00 38.65 308 SER C C 1
ATOM 7334 O O . SER C 1 54 ? 48.643 -29.277 3.967 1.00 38.51 308 SER C O 1
ATOM 7337 N N . ILE C 1 55 ? 47.505 -28.350 5.669 1.00 37.90 309 ILE C N 1
ATOM 7338 C CA . ILE C 1 55 ? 46.840 -29.593 6.028 1.00 31.77 309 ILE C CA 1
ATOM 7339 C C . ILE C 1 55 ? 45.828 -29.973 4.963 1.00 34.69 309 ILE C C 1
ATOM 7340 O O . 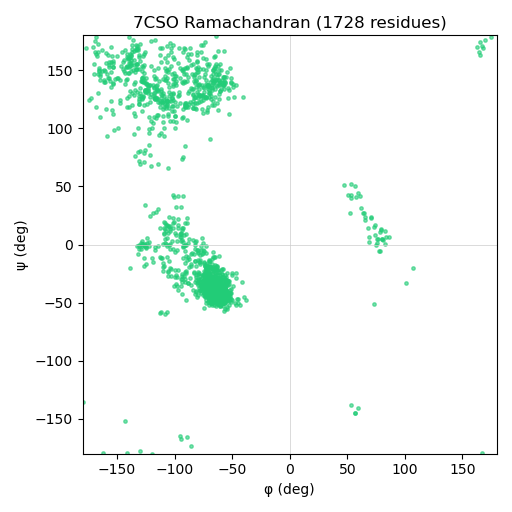ILE C 1 55 ? 45.721 -31.143 4.576 1.00 37.56 309 ILE C O 1
ATOM 7345 N N . LEU C 1 56 ? 45.091 -28.987 4.447 1.00 36.91 310 LEU C N 1
ATOM 7346 C CA . LEU C 1 56 ? 44.117 -29.252 3.390 1.00 35.02 310 LEU C CA 1
ATOM 7347 C C . LEU C 1 56 ? 44.803 -29.841 2.162 1.00 34.46 310 LEU C C 1
ATOM 7348 O O . LEU C 1 56 ? 44.342 -30.841 1.591 1.00 33.88 310 LEU C O 1
ATOM 7353 N N . VAL C 1 57 ? 45.929 -29.246 1.760 1.00 32.27 311 VAL C N 1
ATOM 7354 C CA . VAL C 1 57 ? 46.655 -29.715 0.585 1.00 34.68 311 VAL C CA 1
ATOM 7355 C C . VAL C 1 57 ? 47.256 -31.086 0.853 1.00 37.82 311 VAL C C 1
ATOM 7356 O O . VAL C 1 57 ? 47.131 -32.012 0.041 1.00 34.15 311 VAL C O 1
ATOM 7360 N N . THR C 1 58 ? 47.874 -31.249 2.018 1.00 35.56 312 THR C N 1
ATOM 7361 C CA . THR C 1 58 ? 48.595 -32.479 2.308 1.00 35.25 312 THR C CA 1
ATOM 7362 C C . THR C 1 58 ? 47.659 -33.657 2.527 1.00 37.77 312 THR C C 1
ATOM 7363 O O . THR C 1 58 ? 47.921 -34.754 2.028 1.00 41.82 312 THR C O 1
ATOM 7367 N N . GLU C 1 59 ? 46.574 -33.464 3.279 1.00 37.51 313 GLU C N 1
ATOM 7368 C CA . GLU C 1 59 ? 45.752 -34.592 3.690 1.00 30.60 313 GLU C CA 1
ATOM 7369 C C . GLU C 1 59 ? 44.638 -34.883 2.707 1.00 38.16 313 GLU C C 1
ATOM 7370 O O . GLU C 1 59 ? 44.256 -36.050 2.547 1.00 40.21 313 GLU C O 1
ATOM 7376 N N . PHE C 1 60 ? 44.097 -33.857 2.048 1.00 36.37 314 PHE C N 1
ATOM 7377 C CA . PHE C 1 60 ? 42.936 -34.041 1.191 1.00 34.70 314 PHE C CA 1
ATOM 7378 C C . PHE C 1 60 ? 43.286 -33.924 -0.286 1.00 36.11 314 PHE C C 1
ATOM 7379 O O . PHE C 1 60 ? 43.073 -34.876 -1.040 1.00 38.38 314 PHE C O 1
ATOM 7387 N N . LEU C 1 61 ? 43.818 -32.780 -0.722 1.00 35.30 315 LEU C N 1
ATOM 7388 C CA . LEU C 1 61 ? 44.115 -32.600 -2.138 1.00 38.76 315 LEU C CA 1
ATOM 7389 C C . LEU C 1 61 ? 45.074 -33.674 -2.637 1.00 40.54 315 LEU C C 1
ATOM 7390 O O . LEU C 1 61 ? 44.905 -34.208 -3.739 1.00 36.49 315 LEU C O 1
ATOM 7395 N N . GLN C 1 62 ? 46.063 -34.036 -1.828 1.00 35.82 316 GLN C N 1
ATOM 7396 C CA . GLN C 1 62 ? 47.097 -34.952 -2.277 1.00 36.55 316 GLN C CA 1
ATOM 7397 C C . GLN C 1 62 ? 46.813 -36.395 -1.903 1.00 42.68 316 GLN C C 1
ATOM 7398 O O . GLN C 1 62 ? 47.694 -37.250 -2.083 1.00 36.70 316 GLN C O 1
ATOM 7404 N N . SER C 1 63 ? 45.610 -36.693 -1.399 1.00 35.56 317 SER C N 1
ATOM 7405 C CA . SER C 1 63 ? 45.251 -38.080 -1.108 1.00 40.48 317 SER C CA 1
ATOM 7406 C C . SER C 1 63 ? 45.045 -38.835 -2.418 1.00 42.26 317 SER C C 1
ATOM 7407 O O . SER C 1 63 ? 44.182 -38.462 -3.217 1.00 35.60 317 SER C O 1
ATOM 7410 N N . ARG C 1 64 ? 45.860 -39.867 -2.665 1.00 38.32 318 ARG C N 1
ATOM 7411 C CA . ARG C 1 64 ? 45.635 -40.691 -3.853 1.00 41.79 318 ARG C CA 1
ATOM 7412 C C . ARG C 1 64 ? 44.317 -41.424 -3.724 1.00 45.57 318 ARG C C 1
ATOM 7413 O O . ARG C 1 64 ? 43.546 -41.533 -4.687 1.00 44.75 318 ARG C O 1
ATOM 7421 N N . GLU C 1 65 ? 44.022 -41.891 -2.514 1.00 40.88 319 GLU C N 1
ATOM 7422 C CA . GLU C 1 65 ? 42.837 -42.704 -2.293 1.00 39.40 319 GLU C CA 1
ATOM 7423 C C . GLU C 1 65 ? 41.558 -41.895 -2.490 1.00 38.23 319 GLU C C 1
ATOM 7424 O O . GLU C 1 65 ? 40.597 -42.391 -3.085 1.00 42.08 319 GLU C O 1
ATOM 7430 N N . LEU C 1 66 ? 41.524 -40.618 -2.109 1.00 35.85 320 LEU C N 1
ATOM 7431 C CA . LEU C 1 66 ? 40.334 -39.752 -2.371 1.00 33.78 320 LEU C CA 1
ATOM 7432 C C . LEU C 1 66 ? 40.187 -39.420 -3.861 1.00 42.18 320 LEU C C 1
ATOM 7433 O O . LEU C 1 66 ? 39.066 -39.420 -4.340 1.00 33.29 320 LEU C O 1
ATOM 7438 N N . ARG C 1 67 ? 41.290 -39.196 -4.562 1.00 33.37 321 ARG C N 1
ATOM 7439 C CA . ARG C 1 67 ? 41.280 -38.934 -6.021 1.00 35.59 321 ARG C CA 1
ATOM 7440 C C . ARG C 1 67 ? 40.698 -40.111 -6.806 1.00 40.10 321 ARG C C 1
ATOM 7441 O O . ARG C 1 67 ? 39.972 -39.867 -7.754 1.00 43.15 321 ARG C O 1
ATOM 7449 N N . ALA C 1 68 ? 40.988 -41.325 -6.373 1.00 34.11 322 ALA C N 1
ATOM 7450 C CA . ALA C 1 68 ? 40.523 -42.539 -7.067 1.00 42.78 322 ALA C CA 1
ATOM 7451 C C . ALA C 1 68 ? 39.003 -42.718 -6.982 1.00 39.15 322 ALA C C 1
ATOM 7452 O O . ALA C 1 68 ? 38.476 -43.468 -7.783 1.00 38.30 322 ALA C O 1
ATOM 7454 N N . THR C 1 69 ? 38.342 -42.028 -6.065 1.00 43.92 323 THR C N 1
ATOM 7455 C CA . THR C 1 69 ? 36.872 -42.132 -5.889 1.00 42.53 323 THR C CA 1
ATOM 7456 C C . THR C 1 69 ? 36.162 -41.256 -6.903 1.00 40.63 323 THR C C 1
ATOM 7457 O O . THR C 1 69 ? 35.000 -41.493 -7.153 1.00 42.55 323 THR C O 1
ATOM 7461 N N . MET C 1 70 ? 36.878 -40.302 -7.468 1.00 34.42 324 MET C N 1
ATOM 7462 C CA . MET C 1 70 ? 36.213 -39.336 -8.343 1.00 37.35 324 MET C CA 1
ATOM 7463 C C . MET C 1 70 ? 36.899 -39.159 -9.692 1.00 40.30 324 MET C C 1
ATOM 7464 O O . MET C 1 70 ? 37.861 -39.858 -9.978 1.00 42.21 324 MET C O 1
ATOM 7469 N N . THR C 1 71 ? 36.368 -38.260 -10.490 1.00 37.61 325 THR C N 1
ATOM 7470 C CA . THR C 1 71 ? 36.899 -37.875 -11.810 1.00 43.06 325 THR C CA 1
ATOM 7471 C C . THR C 1 71 ? 37.828 -36.683 -11.655 1.00 38.44 325 THR C C 1
ATOM 7472 O O . THR C 1 71 ? 37.823 -36.066 -10.613 1.00 39.87 325 THR C O 1
ATOM 7476 N N . GLN C 1 72 ? 38.602 -36.421 -12.688 1.00 38.73 326 GLN C N 1
ATOM 7477 C CA . GLN C 1 72 ? 39.526 -35.273 -12.719 1.00 38.40 326 GLN C CA 1
ATOM 7478 C C . GLN C 1 72 ? 38.724 -33.980 -12.714 1.00 35.28 326 GLN C C 1
ATOM 7479 O O . GLN C 1 72 ? 39.195 -33.009 -12.157 1.00 37.72 326 GLN C O 1
ATOM 7485 N N . THR C 1 73 ? 37.546 -33.993 -13.303 1.00 36.00 327 THR C N 1
ATOM 7486 C CA . THR C 1 73 ? 36.807 -32.736 -13.242 1.00 35.05 327 THR C CA 1
ATOM 7487 C C . THR C 1 73 ? 36.130 -32.546 -11.892 1.00 35.04 327 THR C C 1
ATOM 7488 O O . THR C 1 73 ? 36.055 -31.414 -11.399 1.00 37.80 327 THR C O 1
ATOM 7492 N N . GLU C 1 74 ? 35.704 -33.608 -11.239 1.00 33.07 328 GLU C N 1
ATOM 7493 C CA . GLU C 1 74 ? 35.152 -33.474 -9.870 1.00 39.10 328 GLU C CA 1
ATOM 7494 C C . GLU C 1 74 ? 36.246 -33.003 -8.918 1.00 33.84 328 GLU C C 1
ATOM 7495 O O . GLU C 1 74 ? 35.966 -32.204 -8.067 1.00 34.92 328 GLU C O 1
ATOM 7501 N N . HIS C 1 75 ? 37.440 -33.529 -9.081 1.00 35.46 329 HIS C N 1
ATOM 7502 C CA . HIS C 1 75 ? 38.584 -33.116 -8.250 1.00 33.97 329 HIS C CA 1
ATOM 7503 C C . HIS C 1 75 ? 38.865 -31.634 -8.484 1.00 34.89 329 HIS C C 1
ATOM 7504 O O . HIS C 1 75 ? 39.131 -30.940 -7.513 1.00 37.61 329 HIS C O 1
ATOM 7511 N N . HIS C 1 76 ? 38.768 -31.185 -9.728 1.00 30.04 330 HIS C N 1
ATOM 7512 C CA . HIS C 1 76 ? 38.988 -29.760 -9.959 1.00 28.96 330 HIS C CA 1
ATOM 7513 C C . HIS C 1 76 ? 37.889 -28.910 -9.327 1.00 34.72 330 HIS C C 1
ATOM 7514 O O . HIS C 1 76 ? 38.161 -27.824 -8.807 1.00 32.07 330 HIS C O 1
ATOM 7521 N N . HIS C 1 77 ? 36.634 -29.354 -9.384 1.00 34.03 331 HIS C N 1
ATOM 7522 C CA . HIS C 1 77 ? 35.597 -28.545 -8.759 1.00 32.18 331 HIS C CA 1
ATOM 7523 C C . HIS C 1 77 ? 35.724 -28.583 -7.254 1.00 36.72 331 HIS C C 1
ATOM 7524 O O . HIS C 1 77 ? 35.415 -27.591 -6.582 1.00 37.07 331 HIS C O 1
ATOM 7531 N N . LEU C 1 78 ? 36.175 -29.696 -6.678 1.00 30.99 332 LEU C N 1
ATOM 7532 C CA . LEU C 1 78 ? 36.249 -29.850 -5.201 1.00 35.56 332 LEU C CA 1
ATOM 7533 C C . LEU C 1 78 ? 37.368 -29.007 -4.605 1.00 36.02 332 LEU C C 1
ATOM 7534 O O . LEU C 1 78 ? 37.165 -28.440 -3.558 1.00 33.90 332 LEU C O 1
ATOM 7539 N N . PHE C 1 79 ? 38.509 -28.973 -5.254 1.00 34.83 333 PHE C N 1
ATOM 7540 C CA . PHE C 1 79 ? 39.663 -28.264 -4.726 1.00 33.31 333 PHE C CA 1
ATOM 7541 C C . PHE C 1 79 ? 40.031 -27.006 -5.506 1.00 35.20 333 PHE C C 1
ATOM 7542 O O . PHE C 1 79 ? 40.761 -26.163 -4.974 1.00 32.61 333 PHE C O 1
ATOM 7550 N N . SER C 1 80 ? 39.576 -26.868 -6.744 1.00 35.86 334 SER C N 1
ATOM 7551 C CA . SER C 1 80 ? 39.714 -25.585 -7.437 1.00 36.11 334 SER C CA 1
ATOM 7552 C C . SER C 1 80 ? 41.199 -25.215 -7.460 1.00 35.73 334 SER C C 1
ATOM 7553 O O . SER C 1 80 ? 42.064 -26.105 -7.558 1.00 39.08 334 SER C O 1
ATOM 7556 N N . ASN C 1 81 ? 41.531 -23.930 -7.359 1.00 33.73 335 ASN C N 1
ATOM 7557 C CA . ASN C 1 81 ? 42.910 -23.466 -7.450 1.00 33.29 335 ASN C CA 1
ATOM 7558 C C . ASN C 1 81 ? 43.514 -23.277 -6.059 1.00 37.29 335 ASN C C 1
ATOM 7559 O O . ASN C 1 81 ? 44.209 -22.288 -5.791 1.00 36.36 335 ASN C O 1
ATOM 7564 N N . ILE C 1 82 ? 43.250 -24.212 -5.142 1.00 32.28 336 ILE C N 1
ATOM 7565 C CA . ILE C 1 82 ? 43.765 -24.072 -3.783 1.00 38.61 336 ILE C CA 1
ATOM 7566 C C . ILE C 1 82 ? 45.290 -23.971 -3.783 1.00 41.12 336 ILE C C 1
ATOM 7567 O O . ILE C 1 82 ? 45.869 -23.316 -2.909 1.00 41.38 336 ILE C O 1
ATOM 7572 N N . LEU C 1 83 ? 45.971 -24.601 -4.752 1.00 32.85 337 LEU C N 1
ATOM 7573 C CA . LEU C 1 83 ? 47.426 -24.503 -4.747 1.00 39.64 337 LEU C CA 1
ATOM 7574 C C . LEU C 1 83 ? 47.870 -23.070 -5.023 1.00 42.35 337 LEU C C 1
ATOM 7575 O O . LEU C 1 83 ? 48.824 -22.581 -4.402 1.00 36.94 337 LEU C O 1
ATOM 7580 N N . ASP C 1 84 ? 47.163 -22.369 -5.893 1.00 36.37 338 ASP C N 1
ATOM 7581 C CA . ASP C 1 84 ? 47.508 -20.965 -6.221 1.00 36.86 338 ASP C CA 1
ATOM 7582 C C . ASP C 1 84 ? 47.137 -20.061 -5.052 1.00 37.63 338 ASP C C 1
ATOM 7583 O O . ASP C 1 84 ? 47.869 -19.124 -4.803 1.00 36.69 338 ASP C O 1
ATOM 7588 N N . VAL C 1 85 ? 46.059 -20.377 -4.350 1.00 31.26 339 VAL C N 1
ATOM 7589 C CA . VAL C 1 85 ? 45.732 -19.642 -3.136 1.00 35.03 339 VAL C CA 1
ATOM 7590 C C . VAL C 1 85 ? 46.827 -19.831 -2.093 1.00 40.06 339 VAL C C 1
ATOM 7591 O O . VAL C 1 85 ? 47.329 -18.851 -1.525 1.00 38.33 339 VAL C O 1
ATOM 7595 N N . MET C 1 86 ? 47.210 -21.095 -1.816 1.00 34.23 340 MET C N 1
ATOM 7596 C CA . MET C 1 86 ? 48.231 -21.346 -0.792 1.00 36.60 340 MET C CA 1
ATOM 7597 C C . MET C 1 86 ? 49.522 -20.639 -1.147 1.00 38.54 340 MET C C 1
ATOM 7598 O O . MET C 1 86 ? 50.203 -20.089 -0.274 1.00 37.95 340 MET C O 1
ATOM 7603 N N . SER C 1 87 ? 49.865 -20.638 -2.431 1.00 34.21 341 SER C N 1
ATOM 7604 C CA . SER C 1 87 ? 51.114 -20.030 -2.854 1.00 33.45 341 SER C CA 1
ATOM 7605 C C . SER C 1 87 ? 51.062 -18.511 -2.703 1.00 40.78 341 SER C C 1
ATOM 7606 O O . SER C 1 87 ? 52.052 -17.886 -2.300 1.00 37.18 341 SER C O 1
ATOM 7609 N N . ALA C 1 88 ? 49.905 -17.902 -2.976 1.00 33.35 342 ALA C N 1
ATOM 7610 C CA . ALA C 1 88 ? 49.757 -16.467 -2.753 1.00 38.90 342 ALA C CA 1
ATOM 7611 C C . ALA C 1 88 ? 49.847 -16.127 -1.269 1.00 42.28 342 ALA C C 1
ATOM 7612 O O . ALA C 1 88 ? 50.495 -15.150 -0.881 1.00 41.81 342 ALA C O 1
ATOM 7614 N N . SER C 1 89 ? 49.182 -16.909 -0.431 1.00 30.51 343 SER C N 1
ATOM 7615 C CA . SER C 1 89 ? 49.287 -16.707 1.007 1.00 36.87 343 SER C CA 1
ATOM 7616 C C . SER C 1 89 ? 50.712 -16.895 1.490 1.00 37.13 343 SER C C 1
ATOM 7617 O O . SER C 1 89 ? 51.179 -16.160 2.362 1.00 38.08 343 SER C O 1
ATOM 7620 N N . GLN C 1 90 ? 51.410 -17.894 0.954 1.00 38.94 344 GLN C N 1
ATOM 7621 C CA . GLN C 1 90 ? 52.793 -18.117 1.345 1.00 41.99 344 GLN C CA 1
ATOM 7622 C C . GLN C 1 90 ? 53.682 -16.924 1.001 1.00 38.26 344 GLN C C 1
ATOM 7623 O O . GLN C 1 90 ? 54.460 -16.458 1.840 1.00 44.22 344 GLN C O 1
ATOM 7629 N N . LYS C 1 91 ? 53.604 -16.431 -0.233 1.00 38.47 345 LYS C N 1
ATOM 7630 C CA . LYS C 1 91 ? 54.442 -15.296 -0.609 1.00 40.23 345 LYS C CA 1
ATOM 7631 C C . LYS C 1 91 ? 54.090 -14.080 0.227 1.00 39.14 345 LYS C C 1
ATOM 7632 O O . LYS C 1 91 ? 54.969 -13.292 0.595 1.00 40.95 345 LYS C O 1
ATOM 7638 N N . PHE C 1 92 ? 52.803 -13.922 0.538 1.00 38.34 346 PHE C N 1
ATOM 7639 C CA . PHE C 1 92 ? 52.340 -12.826 1.381 1.00 41.49 346 PHE C CA 1
ATOM 7640 C C . PHE C 1 92 ? 52.911 -12.957 2.785 1.00 39.19 346 PHE C C 1
ATOM 7641 O O . PHE C 1 92 ? 53.488 -12.006 3.332 1.00 42.78 346 PHE C O 1
ATOM 7649 N N . PHE C 1 93 ? 52.802 -14.149 3.365 1.00 39.33 347 PHE C N 1
ATOM 7650 C CA . PHE C 1 93 ? 53.353 -14.369 4.693 1.00 39.65 347 PHE C CA 1
ATOM 7651 C C . PHE C 1 93 ? 54.852 -14.108 4.721 1.00 39.39 347 PHE C C 1
ATOM 7652 O O . PHE C 1 93 ? 55.364 -13.495 5.664 1.00 37.25 347 PHE C O 1
ATOM 7660 N N . GLU C 1 94 ? 55.583 -14.557 3.718 1.00 39.76 348 GLU C N 1
ATOM 7661 C CA . GLU C 1 94 ? 57.060 -14.449 3.729 1.00 36.47 348 GLU C CA 1
ATOM 7662 C C . GLU C 1 94 ? 57.517 -12.995 3.717 1.00 39.77 348 GLU C C 1
ATOM 7663 O O . GLU C 1 94 ? 58.497 -12.698 4.371 1.00 41.45 348 GLU C O 1
ATOM 7669 N N . ALA C 1 95 ? 56.796 -12.140 3.020 1.00 35.69 349 ALA C N 1
ATOM 7670 C CA . ALA C 1 95 ? 57.148 -10.715 2.951 1.00 41.87 349 ALA C CA 1
ATOM 7671 C C . ALA C 1 95 ? 56.935 -10.062 4.310 1.00 37.30 349 ALA C C 1
ATOM 7672 O O . ALA C 1 95 ? 57.783 -9.302 4.730 1.00 48.66 349 ALA C O 1
ATOM 7674 N N . LEU C 1 96 ? 55.848 -10.401 4.965 1.00 37.60 350 LEU C N 1
ATOM 7675 C CA . LEU C 1 96 ? 55.573 -9.868 6.309 1.00 42.86 350 LEU C CA 1
ATOM 7676 C C . LEU C 1 96 ? 56.614 -10.375 7.303 1.00 43.81 350 LEU C C 1
ATOM 7677 O O . LEU C 1 96 ? 57.038 -9.583 8.134 1.00 44.98 350 LEU C O 1
ATOM 7682 N N . GLU C 1 97 ? 57.024 -11.633 7.182 1.00 37.74 351 GLU C N 1
ATOM 7683 C CA . GLU C 1 97 ? 57.979 -12.265 8.118 1.00 43.86 351 GLU C CA 1
ATOM 7684 C C . GLU C 1 97 ? 59.347 -11.617 7.981 1.00 42.61 351 GLU C C 1
ATOM 7685 O O . GLU C 1 97 ? 60.011 -11.467 8.978 1.00 41.71 351 GLU C O 1
ATOM 7691 N N . GLN C 1 98 ? 59.689 -11.198 6.780 1.00 39.24 352 GLN C N 1
ATOM 7692 C CA . GLN C 1 98 ? 60.979 -10.536 6.548 1.00 44.00 352 GLN C CA 1
ATOM 7693 C C . GLN C 1 98 ? 61.002 -9.220 7.321 1.00 51.03 352 GLN C C 1
ATOM 7694 O O . GLN C 1 98 ? 62.015 -8.929 7.941 1.00 49.86 352 GLN C O 1
ATOM 7700 N N . ARG C 1 99 ? 59.889 -8.505 7.341 1.00 43.04 353 ARG C N 1
ATOM 7701 C CA . ARG C 1 99 ? 59.808 -7.256 8.126 1.00 51.06 353 ARG C CA 1
ATOM 7702 C C . ARG C 1 99 ? 59.851 -7.550 9.624 1.00 49.98 353 ARG C C 1
ATOM 7703 O O . ARG C 1 99 ? 60.553 -6.829 10.328 1.00 48.21 353 ARG C O 1
ATOM 7711 N N . HIS C 1 100 ? 59.140 -8.572 10.081 1.00 47.15 354 HIS C N 1
ATOM 7712 C CA . HIS C 1 100 ? 59.075 -8.926 11.518 1.00 41.63 354 HIS C CA 1
ATOM 7713 C C . HIS C 1 100 ? 60.436 -9.354 12.044 1.00 46.37 354 HIS C C 1
ATOM 7714 O O . HIS C 1 100 ? 60.764 -8.981 13.151 1.00 44.45 354 HIS C O 1
ATOM 7721 N N . LYS C 1 101 ? 61.193 -10.077 11.242 1.00 44.81 355 LYS C N 1
ATOM 7722 C CA . LYS C 1 101 ? 62.477 -10.635 11.698 1.00 48.49 355 LYS C CA 1
ATOM 7723 C C . LYS C 1 101 ? 63.552 -9.559 11.735 1.00 47.97 355 LYS C C 1
ATOM 7724 O O . LYS C 1 101 ? 64.422 -9.656 12.579 1.00 49.56 355 LYS C O 1
ATOM 7730 N N . ALA C 1 102 ? 63.460 -8.563 10.878 1.00 46.36 356 ALA C N 1
ATOM 7731 C CA . ALA C 1 102 ? 64.539 -7.568 10.777 1.00 48.38 356 ALA C CA 1
ATOM 7732 C C . ALA C 1 102 ? 64.574 -6.593 11.942 1.00 49.61 356 ALA C C 1
ATOM 7733 O O . ALA C 1 102 ? 65.659 -6.139 12.254 1.00 52.95 356 ALA C O 1
ATOM 7735 N N . GLN C 1 103 ? 63.438 -6.300 12.558 1.00 56.05 357 GLN C N 1
ATOM 7736 C CA . GLN C 1 103 ? 63.427 -5.248 13.565 1.00 56.59 357 GLN C CA 1
ATOM 7737 C C . GLN C 1 103 ? 62.563 -5.641 14.753 1.00 50.50 357 GLN C C 1
ATOM 7738 O O . GLN C 1 103 ? 61.528 -6.297 14.600 1.00 53.59 357 GLN C O 1
ATOM 7744 N N . VAL C 1 104 ? 62.963 -5.179 15.938 1.00 48.40 358 VAL C N 1
ATOM 7745 C CA . VAL C 1 104 ? 62.102 -5.340 17.107 1.00 53.09 358 VAL C CA 1
ATOM 7746 C C . VAL C 1 104 ? 60.771 -4.625 16.885 1.00 59.11 358 VAL C C 1
ATOM 7747 O O . VAL C 1 104 ? 59.692 -5.219 17.026 1.00 50.57 358 VAL C O 1
ATOM 7751 N N . CYS C 1 105 ? 60.827 -3.342 16.517 1.00 55.87 359 CYS C N 1
ATOM 7752 C CA . CYS C 1 105 ? 59.645 -2.575 16.140 1.00 57.49 359 CYS C CA 1
ATOM 7753 C C . CYS C 1 105 ? 59.572 -2.482 14.621 1.00 56.53 359 CYS C C 1
ATOM 7754 O O . CYS C 1 105 ? 60.469 -1.921 13.982 1.00 56.38 359 CYS C O 1
ATOM 7757 N N . VAL C 1 106 ? 58.504 -3.014 14.051 1.00 52.21 360 VAL C N 1
ATOM 7758 C CA . VAL C 1 106 ? 58.350 -3.026 12.605 1.00 51.21 360 VAL C CA 1
ATOM 7759 C C . VAL C 1 106 ? 57.935 -1.636 12.141 1.00 60.39 360 VAL C C 1
ATOM 7760 O O . VAL C 1 106 ? 56.971 -1.057 12.662 1.00 54.34 360 VAL C O 1
ATOM 7764 N N . GLU C 1 107 ? 58.672 -1.088 11.169 1.00 63.87 361 GLU C N 1
ATOM 7765 C CA . GLU C 1 107 ? 58.364 0.250 10.667 1.00 59.44 361 GLU C CA 1
ATOM 7766 C C . GLU C 1 107 ? 57.012 0.276 9.964 1.00 65.15 361 GLU C C 1
ATOM 7767 O O . GLU C 1 107 ? 56.150 1.097 10.296 1.00 56.65 361 GLU C O 1
ATOM 7773 N N . ASP C 1 108 ? 56.800 -0.628 9.002 1.00 58.22 362 ASP C N 1
ATOM 7774 C CA . ASP C 1 108 ? 55.596 -0.596 8.179 1.00 55.18 362 ASP C CA 1
ATOM 7775 C C . ASP C 1 108 ? 55.395 -1.927 7.458 1.00 50.78 362 ASP C C 1
ATOM 7776 O O . ASP C 1 108 ? 56.361 -2.612 7.106 1.00 58.38 362 ASP C O 1
ATOM 7781 N N . ILE C 1 109 ? 54.125 -2.271 7.224 1.00 53.98 363 ILE C N 1
ATOM 7782 C CA . ILE C 1 109 ? 53.757 -3.366 6.330 1.00 48.38 363 ILE C CA 1
ATOM 7783 C C . ILE C 1 109 ? 52.716 -2.961 5.298 1.00 49.25 363 ILE C C 1
ATOM 7784 O O . ILE C 1 109 ? 52.306 -3.798 4.486 1.00 52.24 363 ILE C O 1
ATOM 7789 N N . SER C 1 110 ? 52.283 -1.702 5.286 1.00 48.51 364 SER C N 1
ATOM 7790 C CA . SER C 1 110 ? 51.145 -1.326 4.456 1.00 53.79 364 SER C CA 1
ATOM 7791 C C . SER C 1 110 ? 51.460 -1.459 2.969 1.00 49.83 364 SER C C 1
ATOM 7792 O O . SER C 1 110 ? 50.601 -1.875 2.188 1.00 44.62 364 SER C O 1
ATOM 7795 N N . ASP C 1 111 ? 52.686 -1.127 2.559 1.00 46.33 365 ASP C N 1
ATOM 7796 C CA . ASP C 1 111 ? 53.075 -1.352 1.170 1.00 44.20 365 ASP C CA 1
ATOM 7797 C C . ASP C 1 111 ? 52.890 -2.814 0.768 1.00 51.12 365 ASP C C 1
ATOM 7798 O O . ASP C 1 111 ? 52.489 -3.108 -0.367 1.00 55.49 365 ASP C O 1
ATOM 7803 N N . ILE C 1 112 ? 53.159 -3.749 1.685 1.00 49.65 366 ILE C N 1
ATOM 7804 C CA . ILE C 1 112 ? 52.970 -5.162 1.367 1.00 44.85 366 ILE C CA 1
ATOM 7805 C C . ILE C 1 112 ? 51.484 -5.487 1.253 1.00 46.69 366 ILE C C 1
ATOM 7806 O O . ILE C 1 112 ? 51.057 -6.188 0.329 1.00 46.24 366 ILE C O 1
ATOM 7811 N N . LEU C 1 113 ? 50.670 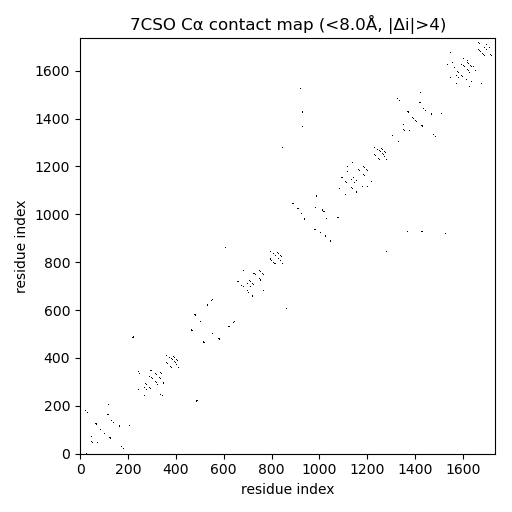-4.975 2.177 1.00 46.79 367 LEU C N 1
ATOM 7812 C CA . LEU C 1 113 ? 49.235 -5.217 2.103 1.00 42.47 367 LEU C CA 1
ATOM 7813 C C . LEU C 1 113 ? 48.673 -4.688 0.794 1.00 48.87 367 LEU C C 1
ATOM 7814 O O . LEU C 1 113 ? 47.901 -5.370 0.106 1.00 49.30 367 LEU C O 1
ATOM 7819 N N . GLU C 1 114 ? 49.062 -3.471 0.426 1.00 44.24 368 GLU C N 1
ATOM 7820 C CA . GLU C 1 114 ? 48.519 -2.873 -0.780 1.00 49.91 368 GLU C CA 1
ATOM 7821 C C . GLU C 1 114 ? 48.999 -3.607 -2.024 1.00 49.21 368 GLU C C 1
ATOM 7822 O O . GLU C 1 114 ? 48.208 -3.872 -2.938 1.00 52.54 368 GLU C O 1
ATOM 7828 N N . ASP C 1 115 ? 50.287 -3.945 -2.077 1.00 45.29 369 ASP C N 1
ATOM 7829 C CA . ASP C 1 115 ? 50.835 -4.576 -3.275 1.00 48.67 369 ASP C CA 1
ATOM 7830 C C . ASP C 1 115 ? 50.197 -5.945 -3.521 1.00 47.62 369 ASP C C 1
ATOM 7831 O O . ASP C 1 115 ? 49.753 -6.248 -4.635 1.00 51.46 369 ASP C O 1
ATOM 7836 N N . HIS C 1 116 ? 50.097 -6.770 -2.483 1.00 43.76 370 HIS C N 1
ATOM 7837 C CA . HIS C 1 116 ? 49.542 -8.106 -2.681 1.00 46.47 370 HIS C CA 1
ATOM 7838 C C . HIS C 1 116 ? 48.041 -8.060 -2.961 1.00 48.95 370 HIS C C 1
ATOM 7839 O O . HIS C 1 116 ? 47.533 -8.848 -3.771 1.00 44.73 370 HIS C O 1
ATOM 7846 N N . ALA C 1 117 ? 47.308 -7.148 -2.313 1.00 44.59 371 ALA C N 1
ATOM 7847 C CA . ALA C 1 117 ? 45.880 -7.037 -2.606 1.00 43.09 371 ALA C CA 1
ATOM 7848 C C . ALA C 1 117 ? 45.651 -6.641 -4.059 1.00 50.59 371 ALA C C 1
ATOM 7849 O O . ALA C 1 117 ? 44.719 -7.126 -4.709 1.00 46.00 371 ALA C O 1
ATOM 7851 N N . GLN C 1 118 ? 46.507 -5.772 -4.594 1.00 48.90 372 GLN C N 1
ATOM 7852 C CA . GLN C 1 118 ? 46.303 -5.290 -5.949 1.00 50.37 372 GLN C CA 1
ATOM 7853 C C . GLN C 1 118 ? 46.818 -6.263 -7.001 1.00 45.07 372 GLN C C 1
ATOM 7854 O O . GLN C 1 118 ? 46.250 -6.340 -8.094 1.00 51.75 372 GLN C O 1
ATOM 7860 N N . HIS C 1 119 ? 47.860 -7.028 -6.692 1.00 45.89 373 HIS C N 1
ATOM 7861 C CA . HIS C 1 119 ? 48.638 -7.690 -7.727 1.00 44.06 373 HIS C CA 1
ATOM 7862 C C . HIS C 1 119 ? 48.808 -9.179 -7.543 1.00 50.42 373 HIS C C 1
ATOM 7863 O O . HIS C 1 119 ? 49.170 -9.850 -8.516 1.00 49.99 373 HIS C O 1
ATOM 7870 N N . HIS C 1 120 ? 48.595 -9.724 -6.348 1.00 40.72 374 HIS C N 1
ATOM 7871 C CA . HIS C 1 120 ? 48.913 -11.122 -6.109 1.00 42.65 374 HIS C CA 1
ATOM 7872 C C . HIS C 1 120 ? 47.747 -11.938 -5.571 1.00 45.91 374 HIS C C 1
ATOM 7873 O O . HIS C 1 120 ? 47.903 -13.152 -5.391 1.00 43.29 374 HIS C O 1
ATOM 7880 N N . PHE C 1 121 ? 46.590 -11.327 -5.319 1.00 34.42 375 PHE C N 1
ATOM 7881 C CA . PHE C 1 121 ? 45.490 -12.040 -4.685 1.00 41.45 375 PHE C CA 1
ATOM 7882 C C . PHE C 1 121 ? 44.389 -12.423 -5.678 1.00 38.17 375 PHE C C 1
ATOM 7883 O O . PHE C 1 121 ? 43.304 -12.841 -5.258 1.00 43.11 375 PHE C O 1
ATOM 7891 N N . HIS C 1 122 ? 44.656 -12.332 -6.982 1.00 35.36 376 HIS C N 1
ATOM 7892 C CA . HIS C 1 122 ? 43.682 -12.832 -7.941 1.00 40.85 376 HIS C CA 1
ATOM 7893 C C . HIS C 1 122 ? 43.295 -14.297 -7.737 1.00 41.92 376 HIS C C 1
ATOM 7894 O O . HIS C 1 122 ? 42.157 -14.645 -8.095 1.00 43.24 376 HIS C O 1
ATOM 7901 N N . PRO C 1 123 ? 44.144 -15.192 -7.224 1.00 38.55 377 PRO C N 1
ATOM 7902 C CA . PRO C 1 123 ? 43.633 -16.534 -6.912 1.00 36.96 377 PRO C CA 1
ATOM 7903 C C . PRO C 1 123 ? 42.426 -16.517 -5.991 1.00 42.86 377 PRO C C 1
ATOM 7904 O O . PRO C 1 123 ? 41.577 -17.412 -6.088 1.00 37.63 377 PRO C O 1
ATOM 7908 N N . TYR C 1 124 ? 42.313 -15.525 -5.102 1.00 37.10 378 TYR C N 1
ATOM 7909 C CA . TYR C 1 124 ? 41.156 -15.487 -4.216 1.00 36.00 378 TYR C CA 1
ATOM 7910 C C . TYR C 1 124 ? 39.876 -15.256 -5.007 1.00 39.69 378 TYR C C 1
ATOM 7911 O O . TYR C 1 124 ? 38.839 -15.851 -4.706 1.00 37.02 378 TYR C O 1
ATOM 7920 N N . ILE C 1 125 ? 39.931 -14.418 -6.041 1.00 39.41 379 ILE C N 1
ATOM 7921 C CA . ILE C 1 125 ? 38.736 -14.159 -6.840 1.00 36.96 379 ILE C CA 1
ATOM 7922 C C . ILE C 1 125 ? 38.246 -15.442 -7.502 1.00 40.05 379 ILE C C 1
ATOM 7923 O O . ILE C 1 125 ? 37.045 -15.745 -7.503 1.00 37.53 379 ILE C O 1
ATOM 7928 N N . ALA C 1 126 ? 39.168 -16.205 -8.098 1.00 33.94 380 ALA C N 1
ATOM 7929 C CA . ALA C 1 126 ? 38.759 -17.438 -8.761 1.00 37.92 380 ALA C CA 1
ATOM 7930 C C . ALA C 1 126 ? 38.286 -18.477 -7.741 1.00 37.95 380 ALA C C 1
ATOM 7931 O O . ALA C 1 126 ? 37.273 -19.146 -7.958 1.00 41.58 380 ALA C O 1
ATOM 7933 N N . TYR C 1 127 ? 38.986 -18.618 -6.615 1.00 34.60 381 TYR C N 1
ATOM 7934 C CA . TYR C 1 127 ? 38.562 -19.601 -5.617 1.00 34.74 381 TYR C CA 1
ATOM 7935 C C . TYR C 1 127 ? 37.178 -19.262 -5.064 1.00 39.37 381 TYR C C 1
ATOM 7936 O O . TYR C 1 127 ? 36.289 -20.121 -4.998 1.00 38.41 381 TYR C O 1
ATOM 7945 N N . CYS C 1 128 ? 36.968 -18.007 -4.670 1.00 34.22 382 CYS C N 1
ATOM 7946 C CA . CYS C 1 128 ? 35.642 -17.608 -4.209 1.00 37.23 382 CYS C CA 1
ATOM 7947 C C . CYS C 1 128 ? 34.595 -17.793 -5.304 1.00 40.64 382 CYS C C 1
ATOM 7948 O O . CYS C 1 128 ? 33.470 -18.242 -5.036 1.00 39.29 382 CYS C O 1
ATOM 7951 N N . SER C 1 129 ? 34.945 -17.483 -6.548 1.00 34.86 383 SER C N 1
ATOM 7952 C CA . SER C 1 129 ? 33.946 -17.613 -7.603 1.00 39.79 383 SER C CA 1
ATOM 7953 C C . SER C 1 129 ? 33.516 -19.060 -7.796 1.00 34.16 383 SER C C 1
ATOM 7954 O O . SER C 1 129 ? 32.356 -19.319 -8.118 1.00 38.11 383 SER C O 1
ATOM 7957 N N . ASN C 1 130 ? 34.415 -20.012 -7.560 1.00 32.63 384 ASN C N 1
ATOM 7958 C CA . ASN C 1 130 ? 34.149 -21.437 -7.745 1.00 33.72 384 ASN C CA 1
ATOM 7959 C C . ASN C 1 130 ? 33.226 -22.033 -6.675 1.00 35.49 384 ASN C C 1
ATOM 7960 O O . ASN C 1 130 ? 32.886 -23.223 -6.769 1.00 33.37 384 ASN C O 1
ATOM 7965 N N . GLU C 1 131 ? 32.786 -21.247 -5.688 1.00 34.08 385 GLU C N 1
ATOM 7966 C CA . GLU C 1 131 ? 32.135 -21.833 -4.518 1.00 44.82 385 GLU C CA 1
ATOM 7967 C C . GLU C 1 131 ? 30.903 -22.661 -4.887 1.00 44.82 385 GLU C C 1
ATOM 7968 O O . GLU C 1 131 ? 30.720 -23.769 -4.361 1.00 35.08 385 GLU C O 1
ATOM 7974 N N . VAL C 1 132 ? 30.047 -22.151 -5.780 1.00 36.99 386 VAL C N 1
ATOM 7975 C CA . VAL C 1 132 ? 28.849 -22.909 -6.155 1.00 37.12 386 VAL C CA 1
ATOM 7976 C C . VAL C 1 132 ? 29.222 -24.306 -6.654 1.00 41.76 386 VAL C C 1
ATOM 7977 O O . VAL C 1 132 ? 28.566 -25.303 -6.322 1.00 41.77 386 VAL C O 1
ATOM 7981 N N . TYR C 1 133 ? 30.298 -24.407 -7.428 1.00 35.80 387 TYR C N 1
ATOM 7982 C CA . TYR C 1 133 ? 30.678 -25.694 -7.993 1.00 41.50 387 TYR C CA 1
ATOM 7983 C C . TYR C 1 133 ? 31.268 -26.608 -6.927 1.00 37.91 387 TYR C C 1
ATOM 7984 O O . TYR C 1 133 ? 31.021 -27.822 -6.923 1.00 41.46 387 TYR C O 1
ATOM 7993 N N . GLN C 1 134 ? 32.086 -26.051 -6.044 1.00 41.10 388 GLN C N 1
ATOM 7994 C CA . GLN C 1 134 ? 32.631 -26.832 -4.938 1.00 39.33 388 GLN C CA 1
ATOM 7995 C C . GLN C 1 134 ? 31.513 -27.400 -4.076 1.00 41.08 388 GLN C C 1
ATOM 7996 O O . GLN C 1 134 ? 31.514 -28.592 -3.749 1.00 42.95 388 GLN C O 1
ATOM 8002 N N . GLN C 1 135 ? 30.526 -26.566 -3.730 1.00 35.22 389 GLN C N 1
ATOM 8003 C CA . GLN C 1 135 ? 29.437 -27.039 -2.883 1.00 41.98 389 GLN C CA 1
ATOM 8004 C C . GLN C 1 135 ? 28.633 -28.125 -3.583 1.00 46.16 389 GLN C C 1
ATOM 8005 O O . GLN C 1 135 ? 28.295 -29.143 -2.967 1.00 41.70 389 GLN C O 1
ATOM 8011 N N . ARG C 1 136 ? 28.342 -27.938 -4.878 1.00 46.37 390 ARG C N 1
ATOM 8012 C CA . ARG C 1 136 ? 27.545 -28.923 -5.602 1.00 40.53 390 ARG C CA 1
ATOM 8013 C C . ARG C 1 136 ? 28.313 -30.223 -5.785 1.00 39.98 390 ARG C C 1
ATOM 8014 O O . ARG C 1 136 ? 27.744 -31.318 -5.675 1.00 43.31 390 ARG C O 1
ATOM 8022 N N . THR C 1 137 ? 29.609 -30.127 -6.049 1.00 39.05 391 THR C N 1
ATOM 8023 C CA . THR C 1 137 ? 30.384 -31.343 -6.259 1.00 40.92 391 THR C CA 1
ATOM 8024 C C . THR C 1 137 ? 30.513 -32.126 -4.969 1.00 40.03 391 THR C C 1
ATOM 8025 O O . THR C 1 137 ? 30.339 -33.349 -4.964 1.00 46.05 391 THR C O 1
ATOM 8029 N N . LEU C 1 138 ? 30.771 -31.429 -3.862 1.00 38.65 392 LEU C N 1
ATOM 8030 C CA . LEU C 1 138 ? 30.848 -32.089 -2.565 1.00 39.88 392 LEU C CA 1
ATOM 8031 C C . LEU C 1 138 ? 29.518 -32.722 -2.204 1.00 41.73 392 LEU C C 1
ATOM 8032 O O . LEU C 1 138 ? 29.473 -33.839 -1.669 1.00 41.16 392 LEU C O 1
ATOM 8037 N N . GLN C 1 139 ? 28.423 -32.021 -2.496 1.00 43.07 393 GLN C N 1
ATOM 8038 C CA . GLN C 1 139 ? 27.103 -32.530 -2.156 1.00 40.29 393 GLN C CA 1
ATOM 8039 C C . GLN C 1 139 ? 26.791 -33.796 -2.935 1.00 41.73 393 GLN C C 1
ATOM 8040 O O . GLN C 1 139 ? 26.276 -34.761 -2.367 1.00 45.87 393 GLN C O 1
ATOM 8046 N N . LYS C 1 140 ? 27.135 -33.833 -4.228 1.00 42.89 394 LYS C N 1
ATOM 8047 C CA . LYS C 1 140 ? 26.860 -35.037 -5.008 1.00 40.09 394 LYS C CA 1
ATOM 8048 C C . LYS C 1 140 ? 27.759 -36.189 -4.571 1.00 41.99 394 LYS C C 1
ATOM 8049 O O . LYS C 1 140 ? 27.302 -37.334 -4.461 1.00 43.44 394 LYS C O 1
ATOM 8055 N N . LEU C 1 141 ? 29.015 -35.906 -4.274 1.00 41.78 395 LEU C N 1
ATOM 8056 C CA . LEU C 1 141 ? 29.935 -36.961 -3.805 1.00 42.66 395 LEU C CA 1
ATOM 8057 C C . LEU C 1 141 ? 29.414 -37.529 -2.485 1.00 45.06 395 LEU C C 1
ATOM 8058 O O . LEU C 1 141 ? 29.414 -38.733 -2.331 1.00 43.62 395 LEU C O 1
ATOM 8063 N N . SER C 1 142 ? 28.966 -36.669 -1.583 1.00 41.60 396 SER C N 1
ATOM 8064 C CA . SER C 1 142 ? 28.500 -37.144 -0.290 1.00 45.77 396 SER C CA 1
ATOM 8065 C C . SER C 1 142 ? 27.236 -37.974 -0.429 1.00 48.41 396 SER C C 1
ATOM 8066 O O . SER C 1 142 ? 27.069 -38.971 0.277 1.00 48.74 396 SER C O 1
ATOM 8069 N N . ASN C 1 143 ? 26.353 -37.599 -1.360 1.00 43.92 397 ASN C N 1
ATOM 8070 C CA . ASN C 1 143 ? 25.064 -38.265 -1.481 1.00 49.12 397 ASN C CA 1
ATOM 8071 C C . ASN C 1 143 ? 25.151 -39.589 -2.221 1.00 51.61 397 ASN C C 1
ATOM 8072 O O . ASN C 1 143 ? 24.332 -40.479 -1.981 1.00 58.23 397 ASN C O 1
ATOM 8077 N N . SER C 1 144 ? 26.093 -39.737 -3.145 1.00 43.24 398 SER C N 1
ATOM 8078 C CA . SER C 1 144 ? 25.998 -40.822 -4.111 1.00 47.48 398 SER C CA 1
ATOM 8079 C C . SER C 1 144 ? 27.268 -41.635 -4.279 1.00 46.22 398 SER C C 1
ATOM 8080 O O . SER C 1 144 ? 27.222 -42.665 -4.956 1.00 53.41 398 SER C O 1
ATOM 8083 N N . ASN C 1 145 ? 28.386 -41.223 -3.692 1.00 42.01 399 ASN C N 1
ATOM 8084 C CA . ASN C 1 145 ? 29.663 -41.894 -3.888 1.00 39.36 399 ASN C CA 1
ATOM 8085 C C . ASN C 1 145 ? 30.066 -42.551 -2.572 1.00 44.19 399 ASN C C 1
ATOM 8086 O O . ASN C 1 145 ? 30.658 -41.905 -1.704 1.00 41.15 399 ASN C O 1
ATOM 8091 N N . ALA C 1 146 ? 29.753 -43.845 -2.435 1.00 42.15 400 ALA C N 1
ATOM 8092 C CA . ALA C 1 146 ? 30.031 -44.546 -1.184 1.00 46.05 400 ALA C CA 1
ATOM 8093 C C . ALA C 1 146 ? 31.524 -44.604 -0.895 1.00 48.11 400 ALA C C 1
ATOM 8094 O O . ALA C 1 146 ? 31.949 -44.389 0.249 1.00 51.45 400 ALA C O 1
ATOM 8096 N N . ALA C 1 147 ? 32.342 -44.891 -1.914 1.00 41.14 401 ALA C N 1
ATOM 8097 C CA . ALA C 1 147 ? 33.779 -44.992 -1.670 1.00 46.03 401 ALA C CA 1
ATOM 8098 C C . ALA C 1 147 ? 34.354 -43.650 -1.238 1.00 45.85 401 ALA C C 1
ATOM 8099 O O . ALA C 1 147 ? 35.235 -43.596 -0.368 1.00 49.05 401 ALA C O 1
ATOM 8101 N N . PHE C 1 148 ? 33.834 -42.546 -1.777 1.00 42.69 402 PHE C N 1
ATOM 8102 C CA . PHE C 1 148 ? 34.266 -41.198 -1.333 1.00 38.47 402 PHE C CA 1
ATOM 8103 C C . PHE C 1 148 ? 33.975 -41.028 0.152 1.00 42.81 402 PHE C C 1
ATOM 8104 O O . PHE C 1 148 ? 34.844 -40.547 0.862 1.00 39.24 402 PHE C O 1
ATOM 8112 N N . ARG C 1 149 ? 32.771 -41.400 0.568 1.00 37.99 403 ARG C N 1
ATOM 8113 C CA . ARG C 1 149 ? 32.408 -41.195 1.971 1.00 48.72 403 ARG C CA 1
ATOM 8114 C C . ARG C 1 149 ? 33.373 -41.927 2.895 1.00 47.88 403 ARG C C 1
ATOM 8115 O O . ARG C 1 149 ? 33.784 -41.389 3.930 1.00 46.96 403 ARG C O 1
ATOM 8123 N N . ASP C 1 150 ? 33.758 -43.155 2.521 1.00 46.89 404 ASP C N 1
ATOM 8124 C CA . ASP C 1 150 ? 34.596 -43.989 3.380 1.00 51.79 404 ASP C CA 1
ATOM 8125 C C . ASP C 1 150 ? 36.032 -43.475 3.442 1.00 45.68 404 ASP C C 1
ATOM 8126 O O . ASP C 1 150 ? 36.627 -43.419 4.526 1.00 50.06 404 ASP C O 1
ATOM 8131 N N . VAL C 1 151 ? 36.605 -43.094 2.295 1.00 43.20 405 VAL C N 1
ATOM 8132 C CA . VAL C 1 151 ? 37.954 -42.534 2.296 1.00 40.85 405 VAL C CA 1
ATOM 8133 C C . VAL C 1 151 ? 37.989 -41.242 3.096 1.00 39.04 405 VAL C C 1
ATOM 8134 O O . VAL C 1 151 ? 38.885 -41.024 3.921 1.00 46.00 405 VAL C O 1
ATOM 8138 N N . LEU C 1 152 ? 37.016 -40.361 2.858 1.00 42.57 406 LEU C N 1
ATOM 8139 C CA . LEU C 1 152 ? 36.979 -39.088 3.571 1.00 44.15 406 LEU C CA 1
ATOM 8140 C C . LEU C 1 152 ? 36.898 -39.304 5.076 1.00 46.86 406 LEU C C 1
ATOM 8141 O O . LEU C 1 152 ? 37.617 -38.657 5.850 1.00 46.78 406 LEU C O 1
ATOM 8146 N N . LYS C 1 153 ? 36.037 -40.225 5.507 1.00 44.45 407 LYS C N 1
ATOM 8147 C CA . LYS C 1 153 ? 35.886 -40.499 6.931 1.00 47.10 407 LYS C CA 1
ATOM 8148 C C . LYS C 1 153 ? 37.205 -40.960 7.552 1.00 50.36 407 LYS C C 1
ATOM 8149 O O . LYS C 1 153 ? 37.517 -40.586 8.690 1.00 54.33 407 LYS C O 1
ATOM 8155 N N . GLU C 1 154 ? 38.007 -41.743 6.813 1.00 51.46 408 GLU C N 1
ATOM 8156 C CA . GLU C 1 154 ? 39.293 -42.207 7.337 1.00 45.76 408 GLU C CA 1
ATOM 8157 C C . GLU C 1 154 ? 40.305 -41.072 7.407 1.00 46.20 408 GLU C C 1
ATOM 8158 O O . GLU C 1 154 ? 41.072 -40.981 8.372 1.00 53.18 408 GLU C O 1
ATOM 8164 N N . ILE C 1 155 ? 40.336 -40.202 6.393 1.00 43.48 409 ILE C N 1
ATOM 8165 C CA . ILE C 1 155 ? 41.245 -39.063 6.455 1.00 51.43 409 ILE C CA 1
ATOM 8166 C C . ILE C 1 155 ? 40.891 -38.175 7.637 1.00 45.39 409 ILE C C 1
ATOM 8167 O O . ILE C 1 155 ? 41.767 -37.713 8.373 1.00 53.67 409 ILE C O 1
ATOM 8172 N N . GLU C 1 156 ? 39.604 -37.922 7.839 1.00 48.70 410 GLU C N 1
ATOM 8173 C CA . GLU C 1 156 ? 39.214 -37.015 8.910 1.00 51.15 410 GLU C CA 1
ATOM 8174 C C . GLU C 1 156 ? 39.551 -37.569 10.292 1.00 45.40 410 GLU C C 1
ATOM 8175 O O . GLU C 1 156 ? 39.754 -36.782 11.216 1.00 51.16 410 GLU C O 1
ATOM 8181 N N . LYS C 1 157 ? 39.672 -38.894 10.442 1.00 48.08 411 LYS C N 1
ATOM 8182 C CA . LYS C 1 157 ? 40.151 -39.487 11.688 1.00 51.54 411 LYS C CA 1
ATOM 8183 C C . LYS C 1 157 ? 41.634 -39.222 11.947 1.00 56.57 411 LYS C C 1
ATOM 8184 O O . LYS C 1 157 ? 42.094 -39.463 13.065 1.00 60.36 411 LYS C O 1
ATOM 8190 N N . ARG C 1 158 ? 42.397 -38.760 10.956 1.00 58.06 412 ARG C N 1
ATOM 8191 C CA . ARG C 1 158 ? 43.834 -38.607 11.155 1.00 52.85 412 ARG C CA 1
ATOM 8192 C C . ARG C 1 158 ? 44.113 -37.412 12.063 1.00 60.52 412 ARG C C 1
ATOM 8193 O O . ARG C 1 158 ? 43.476 -36.358 11.922 1.00 63.61 412 ARG C O 1
ATOM 8201 N N . PRO C 1 159 ? 45.054 -37.544 12.998 1.00 56.42 413 PRO C N 1
ATOM 8202 C CA . PRO C 1 159 ? 45.379 -36.423 13.895 1.00 52.39 413 PRO C CA 1
ATOM 8203 C C . PRO C 1 159 ? 45.713 -35.119 13.191 1.00 58.92 413 PRO C C 1
ATOM 8204 O O . PRO C 1 159 ? 45.417 -34.048 13.733 1.00 54.12 413 PRO C O 1
ATOM 8208 N N . ALA C 1 160 ? 46.306 -35.165 11.996 1.00 59.94 414 ALA C N 1
ATOM 8209 C CA . ALA C 1 160 ? 46.658 -33.924 11.312 1.00 50.97 414 ALA C CA 1
ATOM 8210 C C . ALA C 1 160 ? 45.443 -33.018 11.103 1.00 54.85 414 ALA C C 1
ATOM 8211 O O . ALA C 1 160 ? 45.585 -31.790 11.079 1.00 52.57 414 ALA C O 1
ATOM 8213 N N . CYS C 1 161 ? 44.240 -33.591 10.996 1.00 56.30 415 CYS C N 1
ATOM 8214 C CA . CYS C 1 161 ? 43.036 -32.784 10.806 1.00 52.15 415 CYS C CA 1
ATOM 8215 C C . CYS C 1 161 ? 42.602 -32.043 12.061 1.00 58.49 415 CYS C C 1
ATOM 8216 O O . CYS C 1 161 ? 41.810 -31.095 11.960 1.00 52.39 415 CYS C O 1
ATOM 8219 N N . GLY C 1 162 ? 43.087 -32.448 13.233 1.00 50.92 416 GLY C N 1
ATOM 8220 C CA . GLY C 1 162 ? 42.689 -31.768 14.451 1.00 46.24 416 GLY C CA 1
ATOM 8221 C C . GLY C 1 162 ? 41.216 -31.899 14.756 1.00 55.85 416 GLY C C 1
ATOM 8222 O O . GLY C 1 162 ? 40.646 -31.020 15.408 1.00 59.80 416 GLY C O 1
ATOM 8223 N N . GLY C 1 163 ? 40.576 -32.973 14.294 1.00 48.80 417 GLY C N 1
ATOM 8224 C CA . GLY C 1 163 ? 39.147 -33.142 14.488 1.00 48.16 417 GLY C CA 1
ATOM 8225 C C . GLY C 1 163 ? 38.257 -32.261 13.634 1.00 54.07 417 GLY C C 1
ATOM 8226 O O . GLY C 1 163 ? 37.065 -32.147 13.930 1.00 55.90 417 GLY C O 1
ATOM 8227 N N . LEU C 1 164 ? 38.781 -31.638 12.575 1.00 56.02 418 LEU C N 1
ATOM 8228 C CA . LEU C 1 164 ? 37.916 -30.771 11.780 1.00 55.50 418 LEU C CA 1
ATOM 8229 C C . LEU C 1 164 ? 37.588 -31.398 10.424 1.00 46.38 418 LEU C C 1
ATOM 8230 O O . LEU C 1 164 ? 38.423 -32.086 9.836 1.00 49.73 418 LEU C O 1
ATOM 8235 N N . PRO C 1 165 ? 36.386 -31.181 9.900 1.00 48.67 419 PRO C N 1
ATOM 8236 C CA . PRO C 1 165 ? 36.013 -31.804 8.618 1.00 50.68 419 PRO C CA 1
ATOM 8237 C C . PRO C 1 165 ? 36.670 -31.115 7.429 1.00 43.88 419 PRO C C 1
ATOM 8238 O O . PRO C 1 165 ? 37.116 -29.971 7.520 1.00 49.85 419 PRO C O 1
ATOM 8242 N N . MET C 1 166 ? 36.726 -31.840 6.295 1.00 46.63 420 MET C N 1
ATOM 8243 C CA . MET C 1 166 ? 37.279 -31.267 5.061 1.00 42.53 420 MET C CA 1
ATOM 8244 C C . MET C 1 166 ? 36.636 -29.920 4.742 1.00 45.40 420 MET C C 1
ATOM 8245 O O . MET C 1 166 ? 37.334 -28.963 4.373 1.00 42.41 420 MET C O 1
ATOM 8250 N N . ILE C 1 167 ? 35.313 -29.809 4.914 1.00 40.62 421 ILE C N 1
ATOM 8251 C CA . ILE C 1 167 ? 34.629 -28.612 4.428 1.00 43.86 421 ILE C CA 1
ATOM 8252 C C . ILE C 1 167 ? 35.090 -27.374 5.199 1.00 45.02 421 ILE C C 1
ATOM 8253 O O . ILE C 1 167 ? 35.176 -26.278 4.634 1.00 50.50 421 ILE C O 1
ATOM 8258 N N . SER C 1 168 ? 35.455 -27.526 6.470 1.00 40.16 422 SER C N 1
ATOM 8259 C CA . SER C 1 168 ? 35.909 -26.364 7.229 1.00 41.50 422 SER C CA 1
ATOM 8260 C C . SER C 1 168 ? 37.258 -25.856 6.732 1.00 42.28 422 SER C C 1
ATOM 8261 O O . SER C 1 168 ? 37.554 -24.665 6.866 1.00 35.16 422 SER C O 1
ATOM 8264 N N . PHE C 1 169 ? 38.086 -26.734 6.157 1.00 42.66 423 PHE C N 1
ATOM 8265 C CA . PHE C 1 169 ? 39.295 -26.280 5.479 1.00 38.52 423 PHE C CA 1
ATOM 8266 C C . PHE C 1 169 ? 38.957 -25.621 4.142 1.00 38.67 423 PHE C C 1
ATOM 8267 O O . PHE C 1 169 ? 39.541 -24.591 3.781 1.00 35.20 423 PHE C O 1
ATOM 8275 N N . LEU C 1 170 ? 38.016 -26.201 3.394 1.00 37.99 424 LEU C N 1
ATOM 8276 C CA . LEU C 1 170 ? 37.746 -25.715 2.044 1.00 40.14 424 LEU C CA 1
ATOM 8277 C C . LEU C 1 170 ? 37.289 -24.263 2.041 1.00 40.06 424 LEU C C 1
ATOM 8278 O O . LEU C 1 170 ? 37.572 -23.530 1.087 1.00 39.36 424 LEU C O 1
ATOM 8283 N N . ILE C 1 171 ? 36.590 -23.826 3.094 1.00 37.32 425 ILE C N 1
ATOM 8284 C CA . ILE C 1 171 ? 36.081 -22.458 3.149 1.00 45.81 425 ILE C CA 1
ATOM 8285 C C . ILE C 1 171 ? 37.059 -21.477 3.796 1.00 39.17 425 ILE C C 1
ATOM 8286 O O . ILE C 1 171 ? 36.748 -20.282 3.877 1.00 36.83 425 ILE C O 1
ATOM 8291 N N . LEU C 1 172 ? 38.232 -21.935 4.244 1.00 43.15 426 LEU C N 1
ATOM 8292 C CA . LEU C 1 172 ? 39.177 -21.022 4.890 1.00 38.68 426 LEU C CA 1
ATOM 8293 C C . LEU C 1 172 ? 39.539 -19.828 4.022 1.00 37.77 426 LEU C C 1
ATOM 8294 O O . LEU C 1 172 ? 39.605 -18.711 4.564 1.00 39.47 426 LEU C O 1
ATOM 8299 N N . PRO C 1 173 ? 39.796 -19.969 2.714 1.00 38.82 427 PRO C N 1
ATOM 8300 C CA . PRO C 1 173 ? 40.129 -18.774 1.935 1.00 36.40 427 PRO C CA 1
ATOM 8301 C C . PRO C 1 173 ? 39.015 -17.748 1.911 1.00 37.02 427 PRO C C 1
ATOM 8302 O O . PRO C 1 173 ? 39.321 -16.551 1.926 1.00 38.49 427 PRO C O 1
ATOM 8306 N N . MET C 1 174 ? 37.734 -18.154 1.896 1.00 38.70 428 MET C N 1
ATOM 8307 C CA . MET C 1 174 ? 36.680 -17.139 1.887 1.00 40.17 428 MET C CA 1
ATOM 8308 C C . MET C 1 174 ? 36.641 -16.399 3.217 1.00 38.74 428 MET C C 1
ATOM 8309 O O . MET C 1 174 ? 36.476 -15.178 3.251 1.00 48.20 428 MET C O 1
ATOM 8314 N N . GLN C 1 175 ? 36.846 -17.114 4.323 1.00 38.64 429 GLN C N 1
ATOM 8315 C CA . GLN C 1 175 ? 36.830 -16.460 5.626 1.00 40.73 429 GLN C CA 1
ATOM 8316 C C . GLN C 1 175 ? 38.089 -15.621 5.839 1.00 48.85 429 GLN C C 1
ATOM 8317 O O . GLN C 1 175 ? 38.021 -14.537 6.428 1.00 44.51 429 GLN C O 1
ATOM 8323 N N . ARG C 1 176 ? 39.246 -16.091 5.347 1.00 45.70 430 ARG C N 1
ATOM 8324 C CA . ARG C 1 176 ? 40.473 -15.314 5.496 1.00 39.20 430 ARG C CA 1
ATOM 8325 C C . ARG C 1 176 ? 40.376 -13.979 4.768 1.00 43.19 430 ARG C C 1
ATOM 8326 O O . ARG C 1 176 ? 40.738 -12.933 5.314 1.00 45.40 430 ARG C O 1
ATOM 8334 N N . VAL C 1 177 ? 39.877 -13.989 3.534 1.00 39.88 431 VAL C N 1
ATOM 8335 C CA . VAL C 1 177 ? 39.997 -12.777 2.737 1.00 38.21 431 VAL C CA 1
ATOM 8336 C C . VAL C 1 177 ? 39.041 -11.712 3.270 1.00 42.58 431 VAL C C 1
ATOM 8337 O O . VAL C 1 177 ? 39.350 -10.519 3.214 1.00 45.40 431 VAL C O 1
ATOM 8341 N N . THR C 1 178 ? 37.896 -12.113 3.845 1.00 39.84 432 THR C N 1
ATOM 8342 C CA . THR C 1 178 ? 36.972 -11.128 4.407 1.00 39.67 432 THR C CA 1
ATOM 8343 C C . THR C 1 178 ? 37.418 -10.628 5.773 1.00 47.36 432 THR C C 1
ATOM 8344 O O . THR C 1 178 ? 36.904 -9.613 6.241 1.00 47.01 432 THR C O 1
ATOM 8348 N N . ARG C 1 179 ? 38.360 -11.310 6.423 1.00 42.84 433 ARG C N 1
ATOM 8349 C CA . ARG C 1 179 ? 38.919 -10.780 7.661 1.00 46.65 433 ARG C CA 1
ATOM 8350 C C . ARG C 1 179 ? 40.001 -9.732 7.406 1.00 45.62 433 ARG C C 1
ATOM 8351 O O . ARG C 1 179 ? 40.177 -8.823 8.222 1.00 52.39 433 ARG C O 1
ATOM 8359 N N . LEU C 1 180 ? 40.705 -9.816 6.276 1.00 41.94 434 LEU C N 1
ATOM 8360 C CA . LEU C 1 180 ? 41.809 -8.892 6.025 1.00 46.12 434 LEU C CA 1
ATOM 8361 C C . LEU C 1 180 ? 41.411 -7.421 6.076 1.00 48.55 434 LEU C C 1
ATOM 8362 O O . LEU C 1 180 ? 42.216 -6.616 6.580 1.00 46.29 434 LEU C O 1
ATOM 8367 N N . PRO C 1 181 ? 40.247 -6.988 5.575 1.00 42.39 435 PRO C N 1
ATOM 8368 C CA . PRO C 1 181 ? 39.920 -5.569 5.733 1.00 46.08 435 PRO C CA 1
ATOM 8369 C C . PRO C 1 181 ? 39.703 -5.174 7.181 1.00 48.81 435 PRO C C 1
ATOM 8370 O O . PRO C 1 181 ? 40.055 -4.046 7.557 1.00 51.09 435 PRO C O 1
ATOM 8374 N N . LEU C 1 182 ? 39.161 -6.067 8.016 1.00 47.54 436 LEU C N 1
ATOM 8375 C CA . LEU C 1 182 ? 38.982 -5.713 9.422 1.00 43.28 436 LEU C CA 1
ATOM 8376 C C . LEU C 1 182 ? 40.335 -5.538 10.105 1.00 56.70 436 LEU C C 1
ATOM 8377 O O . LEU C 1 182 ? 40.530 -4.583 10.870 1.00 53.87 436 LEU C O 1
ATOM 8382 N N . LEU C 1 183 ? 41.294 -6.434 9.813 1.00 48.04 437 LEU C N 1
ATOM 8383 C CA . LEU C 1 183 ? 42.630 -6.326 10.403 1.00 51.26 437 LEU C CA 1
ATOM 8384 C C . LEU C 1 183 ? 43.360 -5.090 9.893 1.00 48.23 437 LEU C C 1
ATOM 8385 O O . LEU C 1 183 ? 44.112 -4.451 10.638 1.00 50.95 437 LEU C O 1
ATOM 8390 N N . THR C 1 184 ? 43.156 -4.736 8.621 1.00 44.96 438 THR C N 1
ATOM 8391 C CA . THR C 1 184 ? 43.817 -3.550 8.095 1.00 46.82 438 THR C CA 1
ATOM 8392 C C . THR C 1 184 ? 43.177 -2.278 8.634 1.00 52.73 438 THR C C 1
ATOM 8393 O O . THR C 1 184 ? 43.886 -1.309 8.933 1.00 51.80 438 THR C O 1
ATOM 8397 N N . ASP C 1 185 ? 41.852 -2.279 8.818 1.00 50.06 439 ASP C N 1
ATOM 8398 C CA . ASP C 1 185 ? 41.202 -1.152 9.476 1.00 48.68 439 ASP C CA 1
ATOM 8399 C C . ASP C 1 185 ? 41.757 -0.934 10.883 1.00 48.97 439 ASP C C 1
ATOM 8400 O O . ASP C 1 185 ? 42.040 0.200 11.280 1.00 55.34 439 ASP C O 1
ATOM 8405 N N . THR C 1 186 ? 41.913 -2.011 11.658 1.00 52.66 440 THR C N 1
ATOM 8406 C CA . THR C 1 186 ? 42.537 -1.880 12.974 1.00 49.61 440 THR C CA 1
ATOM 8407 C C . THR C 1 186 ? 43.934 -1.293 12.852 1.00 55.78 440 THR C C 1
ATOM 8408 O O . THR C 1 186 ? 44.320 -0.417 13.631 1.00 59.04 440 THR C O 1
ATOM 8412 N N . LEU C 1 187 ? 44.701 -1.751 11.864 1.00 58.10 441 LEU C N 1
ATOM 8413 C CA . LEU C 1 187 ? 46.038 -1.210 11.667 1.00 52.14 441 LEU C CA 1
ATOM 8414 C C . LEU C 1 187 ? 45.979 0.285 11.368 1.00 58.78 441 LEU C C 1
ATOM 8415 O O . LEU C 1 187 ? 46.770 1.063 11.917 1.00 61.52 441 LEU C O 1
ATOM 8420 N N . CYS C 1 188 ? 45.034 0.709 10.516 1.00 53.71 442 CYS C N 1
ATOM 8421 C CA . CYS C 1 188 ? 44.843 2.139 10.256 1.00 61.97 442 CYS C CA 1
ATOM 8422 C C . CYS C 1 188 ? 44.622 2.906 11.544 1.00 56.18 442 CYS C C 1
ATOM 8423 O O . CYS C 1 188 ? 45.346 3.861 11.844 1.00 63.86 442 CYS C O 1
ATOM 8426 N N . LEU C 1 189 ? 43.624 2.491 12.325 1.00 55.26 443 LEU C N 1
ATOM 8427 C CA . LEU C 1 189 ? 43.296 3.209 13.549 1.00 59.95 443 LEU C CA 1
ATOM 8428 C C . LEU C 1 189 ? 44.510 3.318 14.465 1.00 63.83 443 LEU C C 1
ATOM 8429 O O . LEU C 1 189 ? 44.732 4.359 15.094 1.00 66.87 443 LEU C O 1
ATOM 8434 N N . LYS C 1 190 ? 45.327 2.264 14.535 1.00 59.55 444 LYS C N 1
ATOM 8435 C CA . LYS C 1 190 ? 46.498 2.293 15.402 1.00 62.85 444 LYS C CA 1
ATOM 8436 C C . LYS C 1 190 ? 47.687 3.000 14.762 1.00 64.62 444 LYS C C 1
ATOM 8437 O O . LYS C 1 190 ? 48.742 3.099 15.399 1.00 69.67 444 LYS C O 1
ATOM 8443 N N . THR C 1 191 ? 47.548 3.490 13.529 1.00 67.12 445 THR C N 1
ATOM 8444 C CA . THR C 1 191 ? 48.600 4.245 12.859 1.00 66.94 445 THR C CA 1
ATOM 8445 C C . THR C 1 191 ? 48.285 5.736 12.764 1.00 74.81 445 THR C C 1
ATOM 8446 O O . THR C 1 191 ? 49.098 6.498 12.224 1.00 72.65 445 THR C O 1
ATOM 8450 N N . GLN C 1 192 ? 47.141 6.181 13.287 1.00 75.34 446 GLN C N 1
ATOM 8451 C CA . GLN C 1 192 ? 46.903 7.616 13.388 1.00 84.75 446 GLN C CA 1
ATOM 8452 C C . GLN C 1 192 ? 48.020 8.255 14.195 1.00 85.95 446 GLN C C 1
ATOM 8453 O O . GLN C 1 192 ? 48.543 7.659 15.142 1.00 93.89 446 GLN C O 1
ATOM 8459 N N . GLY C 1 193 ? 48.402 9.464 13.806 1.00 76.92 447 GLY C N 1
ATOM 8460 C CA . GLY C 1 193 ? 49.556 10.071 14.430 1.00 87.10 447 GLY C CA 1
ATOM 8461 C C . GLY C 1 193 ? 50.878 9.625 13.859 1.00 85.63 447 GLY C C 1
ATOM 8462 O O . GLY C 1 193 ? 51.922 9.895 14.462 1.00 88.79 447 GLY C O 1
ATOM 8463 N N . HIS C 1 194 ? 50.837 8.940 12.727 1.00 86.36 448 HIS C N 1
ATOM 8464 C CA . HIS C 1 194 ? 52.070 8.659 11.958 1.00 80.14 448 HIS C CA 1
ATOM 8465 C C . HIS C 1 194 ? 51.594 9.006 10.558 1.00 78.68 448 HIS C C 1
ATOM 8466 O O . HIS C 1 194 ? 51.307 8.096 9.789 1.00 79.91 448 HIS C O 1
ATOM 8473 N N . PRO C 1 195 ? 51.476 10.296 10.213 1.00 79.52 449 PRO C N 1
ATOM 8474 C CA . PRO C 1 195 ? 50.834 10.713 8.970 1.00 73.70 449 PRO C CA 1
ATOM 8475 C C . PRO C 1 195 ? 51.101 10.001 7.646 1.00 77.25 449 PRO C C 1
ATOM 8476 O O . PRO C 1 195 ? 50.159 9.652 6.991 1.00 80.78 449 PRO C O 1
ATOM 8480 N N . GLU C 1 196 ? 52.355 9.841 7.265 1.00 77.28 450 GLU C N 1
ATOM 8481 C CA . GLU C 1 196 ? 52.609 9.257 5.931 1.00 75.75 450 GLU C CA 1
ATOM 8482 C C . GLU C 1 196 ? 52.230 7.780 5.930 1.00 74.73 450 GLU C C 1
ATOM 8483 O O . GLU C 1 196 ? 51.827 7.273 4.881 1.00 75.13 450 GLU C O 1
ATOM 8489 N N . ARG C 1 197 ? 52.334 7.139 7.081 1.00 66.37 451 ARG C N 1
ATOM 8490 C CA . ARG C 1 197 ? 52.037 5.698 7.154 1.00 69.51 451 ARG C CA 1
ATOM 8491 C C . ARG C 1 197 ? 50.531 5.509 7.292 1.00 66.82 451 ARG C C 1
ATOM 8492 O O . ARG C 1 197 ? 50.052 4.460 6.890 1.00 56.56 451 ARG C O 1
ATOM 8500 N N . TYR C 1 198 ? 49.825 6.510 7.813 1.00 61.69 452 TYR C N 1
ATOM 8501 C CA . TYR C 1 198 ? 48.349 6.406 7.896 1.00 69.55 452 TYR C CA 1
ATOM 8502 C C . TYR C 1 198 ? 47.777 6.436 6.485 1.00 68.49 452 TYR C C 1
ATOM 8503 O O . TYR C 1 198 ? 46.867 5.681 6.182 1.00 62.45 452 TYR C O 1
ATOM 8512 N N . LYS C 1 199 ? 48.341 7.289 5.650 1.00 69.16 453 LYS C N 1
ATOM 8513 C CA . LYS C 1 199 ? 47.889 7.346 4.251 1.00 69.11 453 LYS C CA 1
ATOM 8514 C C . LYS C 1 199 ? 48.103 5.975 3.628 1.00 61.62 453 LYS C C 1
ATOM 8515 O O . LYS C 1 199 ? 47.176 5.470 3.021 1.00 65.43 453 LYS C O 1
ATOM 8517 N N . ALA C 1 200 ? 49.289 5.411 3.796 1.00 61.37 454 ALA C N 1
ATOM 8518 C CA . ALA C 1 200 ? 49.610 4.114 3.171 1.00 55.74 454 ALA C CA 1
ATOM 8519 C C . ALA C 1 200 ? 48.721 3.033 3.768 1.00 61.01 454 ALA C C 1
ATOM 8520 O O . ALA C 1 200 ? 48.246 2.191 3.017 1.00 60.37 454 ALA C O 1
ATOM 8522 N N . ALA C 1 201 ? 48.531 3.074 5.075 1.00 61.36 455 ALA C N 1
ATOM 8523 C CA . ALA C 1 201 ? 47.592 2.119 5.655 1.00 59.46 455 ALA C CA 1
ATOM 8524 C C . ALA C 1 201 ? 46.218 2.240 5.006 1.00 58.65 455 ALA C C 1
ATOM 8525 O O . ALA C 1 201 ? 45.596 1.230 4.657 1.00 58.04 455 ALA C O 1
ATOM 8527 N N . SER C 1 202 ? 45.739 3.474 4.814 1.00 57.79 456 SER C N 1
ATOM 8528 C CA . SER C 1 202 ? 44.394 3.684 4.280 1.00 51.63 456 SER C CA 1
ATOM 8529 C C . SER C 1 202 ? 44.288 3.240 2.831 1.00 54.39 456 SER C C 1
ATOM 8530 O O . SER C 1 202 ? 43.234 2.764 2.394 1.00 56.12 456 SER C O 1
ATOM 8533 N N . GLN C 1 203 ? 45.369 3.401 2.074 1.00 58.71 457 GLN C N 1
ATOM 8534 C CA . GLN C 1 203 ? 45.399 2.912 0.702 1.00 55.15 457 GLN C CA 1
ATOM 8535 C C . GLN C 1 203 ? 45.385 1.388 0.660 1.00 52.22 457 GLN C C 1
ATOM 8536 O O . GLN C 1 203 ? 44.652 0.779 -0.134 1.00 55.26 457 GLN C O 1
ATOM 8542 N N . ALA C 1 204 ? 46.159 0.754 1.544 1.00 54.61 458 ALA C N 1
ATOM 8543 C CA . ALA C 1 204 ? 46.059 -0.691 1.704 1.00 49.90 458 ALA C CA 1
ATOM 8544 C C . ALA C 1 204 ? 44.625 -1.117 2.005 1.00 51.26 458 ALA C C 1
ATOM 8545 O O . ALA C 1 204 ? 44.116 -2.059 1.389 1.00 46.74 458 ALA C O 1
ATOM 8547 N N . LEU C 1 205 ? 43.938 -0.412 2.914 1.00 50.58 459 LEU C N 1
ATOM 8548 C CA . LEU C 1 205 ? 42.578 -0.817 3.271 1.00 47.58 459 LEU C CA 1
ATOM 8549 C C . LEU C 1 205 ? 41.633 -0.709 2.082 1.00 58.19 459 LEU C C 1
ATOM 8550 O O . LEU C 1 205 ? 40.810 -1.610 1.852 1.00 48.09 459 LEU C O 1
ATOM 8555 N N . LYS C 1 206 ? 41.731 0.385 1.313 1.00 47.12 460 LYS C N 1
ATOM 8556 C CA . LYS C 1 206 ? 40.897 0.503 0.121 1.00 44.60 460 LYS C CA 1
ATOM 8557 C C . LYS C 1 206 ? 41.211 -0.610 -0.874 1.00 48.30 460 LYS C C 1
ATOM 8558 O O . LYS C 1 206 ? 40.298 -1.236 -1.430 1.00 47.72 460 LYS C O 1
ATOM 8560 N N . ALA C 1 207 ? 42.497 -0.912 -1.067 1.00 44.40 461 ALA C N 1
ATOM 8561 C CA . ALA C 1 207 ? 42.874 -1.963 -2.009 1.00 42.34 461 ALA C CA 1
ATOM 8562 C C . ALA C 1 207 ? 42.315 -3.321 -1.593 1.00 44.78 461 ALA C C 1
ATOM 8563 O O . ALA C 1 207 ? 41.754 -4.046 -2.421 1.00 47.68 461 ALA C O 1
ATOM 8565 N N . ILE C 1 208 ? 42.472 -3.695 -0.318 1.00 45.73 462 ILE C N 1
ATOM 8566 C CA . ILE C 1 208 ? 41.980 -5.001 0.118 1.00 41.12 462 ILE C CA 1
ATOM 8567 C C . ILE C 1 208 ? 40.456 -5.030 0.067 1.00 52.19 462 ILE C C 1
ATOM 8568 O O . ILE C 1 208 ? 39.854 -6.063 -0.266 1.00 49.46 462 ILE C O 1
ATOM 8573 N N . SER C 1 209 ? 39.803 -3.900 0.356 1.00 48.86 463 SER C N 1
ATOM 8574 C CA . SER C 1 209 ? 38.344 -3.875 0.291 1.00 50.75 463 SER C CA 1
ATOM 8575 C C . SER C 1 209 ? 37.847 -4.052 -1.136 1.00 47.61 463 SER C C 1
ATOM 8576 O O . SER C 1 209 ? 36.839 -4.730 -1.361 1.00 46.10 463 SER C O 1
ATOM 8579 N N . LYS C 1 210 ? 38.538 -3.461 -2.115 1.00 43.52 464 LYS C N 1
ATOM 8580 C CA . LYS C 1 210 ? 38.163 -3.701 -3.502 1.00 44.59 464 LYS C CA 1
ATOM 8581 C C . LYS C 1 210 ? 38.342 -5.177 -3.881 1.00 50.62 464 LYS C C 1
ATOM 8582 O O . LYS C 1 210 ? 37.489 -5.760 -4.562 1.00 46.46 464 LYS C O 1
ATOM 8588 N N . LEU C 1 211 ? 39.430 -5.809 -3.429 1.00 48.36 465 LEU C N 1
ATOM 8589 C CA . LEU C 1 211 ? 39.641 -7.220 -3.748 1.00 41.44 465 LEU C CA 1
ATOM 8590 C C . LEU C 1 211 ? 38.511 -8.083 -3.199 1.00 46.86 465 LEU C C 1
ATOM 8591 O O . LEU C 1 211 ? 37.954 -8.927 -3.909 1.00 41.48 465 LEU C O 1
ATOM 8596 N N . VAL C 1 212 ? 38.182 -7.903 -1.921 1.00 43.56 466 VAL C N 1
ATOM 8597 C CA . VAL C 1 212 ? 37.105 -8.669 -1.302 1.00 44.89 466 VAL C CA 1
ATOM 8598 C C . VAL C 1 212 ? 35.814 -8.506 -2.081 1.00 46.20 466 VAL C C 1
ATOM 8599 O O . VAL C 1 212 ? 35.071 -9.470 -2.296 1.00 45.41 466 VAL C O 1
ATOM 8603 N N . LYS C 1 213 ? 35.521 -7.283 -2.511 1.00 40.76 467 LYS C N 1
ATOM 8604 C CA . LYS C 1 213 ? 34.281 -7.040 -3.236 1.00 41.77 467 LYS C CA 1
ATOM 8605 C C . LYS C 1 213 ? 34.270 -7.753 -4.578 1.00 47.40 467 LYS C C 1
ATOM 8606 O O . LYS C 1 213 ? 33.246 -8.324 -4.972 1.00 45.03 467 LYS C O 1
ATOM 8612 N N . GLN C 1 214 ? 35.397 -7.772 -5.287 1.00 40.92 468 GLN C N 1
ATOM 8613 C CA . GLN C 1 214 ? 35.360 -8.531 -6.526 1.00 47.89 468 GLN C CA 1
ATOM 8614 C C . GLN C 1 214 ? 35.341 -10.038 -6.269 1.00 38.26 468 GLN C C 1
ATOM 8615 O O . GLN C 1 214 ? 34.819 -10.783 -7.101 1.00 44.31 468 GLN C O 1
ATOM 8621 N N . CYS C 1 215 ? 35.777 -10.493 -5.095 1.00 36.38 469 CYS C N 1
ATOM 8622 C CA . CYS C 1 215 ? 35.538 -11.883 -4.703 1.00 39.96 469 CYS C CA 1
ATOM 8623 C C . CYS C 1 215 ? 34.058 -12.148 -4.494 1.00 45.81 469 CYS C C 1
ATOM 8624 O O . CYS C 1 215 ? 33.540 -13.209 -4.868 1.00 46.09 469 CYS C O 1
ATOM 8627 N N . ASN C 1 216 ? 33.369 -11.199 -3.874 1.00 48.38 470 ASN C N 1
ATOM 8628 C CA . ASN C 1 216 ? 31.962 -11.385 -3.562 1.00 43.55 470 ASN C CA 1
ATOM 8629 C C . ASN C 1 216 ? 31.099 -11.307 -4.818 1.00 46.45 470 ASN C C 1
ATOM 8630 O O . ASN C 1 216 ? 30.125 -12.056 -4.961 1.00 39.95 470 ASN C O 1
ATOM 8635 N N . GLU C 1 217 ? 31.427 -10.387 -5.723 1.00 38.07 471 GLU C N 1
ATOM 8636 C CA . GLU C 1 217 ? 30.694 -10.282 -6.976 1.00 48.63 471 GLU C CA 1
ATOM 8637 C C . GLU C 1 217 ? 30.906 -11.520 -7.840 1.00 46.24 471 GLU C C 1
ATOM 8638 O O . GLU C 1 217 ? 29.964 -12.021 -8.460 1.00 46.57 471 GLU C O 1
ATOM 8644 N N . GLY C 1 218 ? 32.131 -12.039 -7.874 1.00 40.11 472 GLY C N 1
ATOM 8645 C CA . GLY C 1 218 ? 32.386 -13.254 -8.621 1.00 29.04 472 GLY C CA 1
ATOM 8646 C C . GLY C 1 218 ? 31.593 -14.436 -8.106 1.00 41.57 472 GLY C C 1
ATOM 8647 O O . GLY C 1 218 ? 31.007 -15.181 -8.892 1.00 41.68 472 GLY C O 1
ATOM 8648 N N . ALA C 1 219 ? 31.556 -14.623 -6.777 1.00 35.25 473 ALA C N 1
ATOM 8649 C CA . ALA C 1 219 ? 30.858 -15.782 -6.233 1.00 40.04 473 ALA C CA 1
ATOM 8650 C C . ALA C 1 219 ? 29.374 -15.697 -6.530 1.00 40.12 473 ALA C C 1
ATOM 8651 O O . ALA C 1 219 ? 28.751 -16.701 -6.899 1.00 40.46 473 ALA C O 1
ATOM 8653 N N . HIS C 1 220 ? 28.798 -14.495 -6.396 1.00 35.18 474 HIS C N 1
ATOM 8654 C CA . HIS C 1 220 ? 27.382 -14.292 -6.700 1.00 39.87 474 HIS C CA 1
ATOM 8655 C C . HIS C 1 220 ? 27.091 -14.531 -8.175 1.00 43.65 474 HIS C C 1
ATOM 8656 O O . HIS C 1 220 ? 26.066 -15.132 -8.520 1.00 39.25 474 HIS C O 1
ATOM 8663 N N . LYS C 1 221 ? 27.974 -14.057 -9.060 1.00 39.91 475 LYS C N 1
ATOM 8664 C CA . LYS C 1 221 ? 27.740 -14.208 -10.493 1.00 43.68 475 LYS C CA 1
ATOM 8665 C C . LYS C 1 221 ? 27.659 -15.680 -10.884 1.00 39.98 475 LYS C C 1
ATOM 8666 O O . LYS C 1 221 ? 26.704 -16.105 -11.542 1.00 41.54 475 LYS C O 1
ATOM 8672 N N . MET C 1 222 ? 28.652 -16.473 -10.473 1.00 43.16 476 MET C N 1
ATOM 8673 C CA . MET C 1 222 ? 28.634 -17.903 -10.776 1.00 44.60 476 MET C CA 1
ATOM 8674 C C . MET C 1 222 ? 27.426 -18.564 -10.157 1.00 37.21 476 MET C C 1
ATOM 8675 O O . MET C 1 222 ? 26.742 -19.360 -10.808 1.00 40.83 476 MET C O 1
ATOM 8680 N N . GLU C 1 223 ? 27.149 -18.255 -8.892 1.00 40.91 477 GLU C N 1
ATOM 8681 C CA . GLU C 1 223 ? 26.057 -18.943 -8.226 1.00 40.32 477 GLU C CA 1
ATOM 8682 C C . GLU C 1 223 ? 24.730 -18.635 -8.901 1.00 43.87 477 GLU C C 1
ATOM 8683 O O . GLU C 1 223 ? 23.901 -19.532 -9.109 1.00 40.57 477 GLU C O 1
ATOM 8689 N N . ARG C 1 224 ? 24.511 -17.370 -9.256 1.00 38.60 478 ARG C N 1
ATOM 8690 C CA . ARG C 1 224 ? 23.234 -17.008 -9.850 1.00 43.66 478 ARG C CA 1
ATOM 8691 C C . ARG C 1 224 ? 23.086 -17.589 -11.251 1.00 47.33 478 ARG C C 1
ATOM 8692 O O . ARG C 1 224 ? 21.976 -17.956 -11.649 1.00 38.66 478 ARG C O 1
ATOM 8700 N N . THR C 1 225 ? 24.187 -17.693 -12.005 1.00 38.15 479 THR C N 1
ATOM 8701 C CA . THR C 1 225 ? 24.124 -18.325 -13.320 1.00 37.16 479 THR C CA 1
ATOM 8702 C C . THR C 1 225 ? 23.755 -19.801 -13.204 1.00 43.50 479 THR C C 1
ATOM 8703 O O . THR C 1 225 ? 22.826 -20.272 -13.872 1.00 44.51 479 THR C O 1
ATOM 8707 N N . GLU C 1 226 ? 24.435 -20.539 -12.318 1.00 38.60 480 GLU C N 1
ATOM 8708 C CA . GLU C 1 226 ? 24.199 -21.978 -12.237 1.00 43.39 480 GLU C CA 1
ATOM 8709 C C . GLU C 1 226 ? 22.794 -22.293 -11.752 1.00 39.10 480 GLU C C 1
ATOM 8710 O O . GLU C 1 226 ? 22.187 -23.270 -12.214 1.00 45.31 480 GLU C O 1
ATOM 8716 N N . GLN C 1 227 ? 22.255 -21.470 -10.850 1.00 37.95 481 GLN C N 1
ATOM 8717 C CA . GLN C 1 227 ? 20.893 -21.687 -10.368 1.00 38.57 481 GLN C CA 1
ATOM 8718 C C . GLN C 1 227 ? 19.899 -21.636 -11.509 1.00 41.97 481 GLN C C 1
ATOM 8719 O O . GLN C 1 227 ? 18.973 -22.450 -11.575 1.00 48.60 481 GLN C O 1
ATOM 8725 N N . ILE C 1 228 ? 20.071 -20.682 -12.418 1.00 40.86 482 ILE C N 1
ATOM 8726 C CA . ILE C 1 228 ? 19.150 -20.575 -13.541 1.00 52.90 482 ILE C CA 1
ATOM 8727 C C . ILE C 1 228 ? 19.355 -21.717 -14.545 1.00 52.08 482 ILE C C 1
ATOM 8728 O O . ILE C 1 228 ? 18.380 -22.253 -15.088 1.00 53.23 482 ILE C O 1
ATOM 8733 N N . TYR C 1 229 ? 20.604 -22.132 -14.791 1.00 37.03 483 TYR C N 1
ATOM 8734 C CA . TYR C 1 229 ? 20.805 -23.306 -15.647 1.00 43.33 483 TYR C CA 1
ATOM 8735 C C . TYR C 1 229 ? 20.055 -24.513 -15.102 1.00 41.54 483 TYR C C 1
ATOM 8736 O O . TYR C 1 229 ? 19.462 -25.282 -15.865 1.00 46.42 483 TYR C O 1
ATOM 8745 N N . THR C 1 230 ? 20.076 -24.697 -13.780 1.00 38.95 484 THR C N 1
ATOM 8746 C CA . THR C 1 230 ? 19.359 -25.813 -13.174 1.00 43.10 484 THR C CA 1
ATOM 8747 C C . THR C 1 230 ? 17.848 -25.615 -13.265 1.00 49.04 484 THR C C 1
ATOM 8748 O O . THR C 1 230 ? 17.119 -26.529 -13.672 1.00 52.09 484 THR C O 1
ATOM 8752 N N . LEU C 1 231 ? 17.355 -24.421 -12.901 1.00 45.98 485 LEU C N 1
ATOM 8753 C CA . LEU C 1 231 ? 15.904 -24.209 -12.866 1.00 52.26 485 LEU C CA 1
ATOM 8754 C C . LEU C 1 231 ? 15.310 -24.205 -14.268 1.00 51.59 485 LEU C C 1
ATOM 8755 O O . LEU C 1 231 ? 14.125 -24.526 -14.445 1.00 45.76 485 LEU C O 1
ATOM 8760 N N . ASN C 1 232 ? 16.119 -23.854 -15.270 1.00 49.28 486 ASN C N 1
ATOM 8761 C CA . ASN C 1 232 ? 15.678 -23.950 -16.658 1.00 48.18 486 ASN C CA 1
ATOM 8762 C C . ASN C 1 232 ? 15.339 -25.388 -17.045 1.00 51.71 486 ASN C C 1
ATOM 8763 O O . ASN C 1 232 ? 14.439 -25.610 -17.855 1.00 56.87 486 ASN C O 1
ATOM 8768 N N . MET C 1 233 ? 16.035 -26.379 -16.475 1.00 56.57 487 MET C N 1
ATOM 8769 C CA . MET C 1 233 ? 15.629 -27.770 -16.685 1.00 52.72 487 MET C CA 1
ATOM 8770 C C . MET C 1 233 ? 14.350 -28.112 -15.936 1.00 60.93 487 MET C C 1
ATOM 8771 O O . MET C 1 233 ? 13.582 -28.962 -16.399 1.00 64.44 487 MET C O 1
ATOM 8776 N N . GLN C 1 234 ? 14.104 -27.493 -14.780 1.00 56.32 488 GLN C N 1
ATOM 8777 C CA . GLN C 1 234 ? 13.061 -27.990 -13.891 1.00 53.62 488 GLN C CA 1
ATOM 8778 C C . GLN C 1 234 ? 11.724 -27.267 -14.021 1.00 55.72 488 GLN C C 1
ATOM 8779 O O . GLN C 1 234 ? 10.696 -27.850 -13.665 1.00 54.05 488 GLN C O 1
ATOM 8785 N N . LEU C 1 235 ? 11.698 -26.037 -14.529 1.00 50.52 489 LEU C N 1
ATOM 8786 C CA . LEU C 1 235 ? 10.453 -25.298 -14.683 1.00 54.52 489 LEU C CA 1
ATOM 8787 C C . LEU C 1 235 ? 9.842 -25.632 -16.036 1.00 57.13 489 LEU C C 1
ATOM 8788 O O . LEU C 1 235 ? 10.441 -25.352 -17.077 1.00 60.03 489 LEU C O 1
ATOM 8793 N N . ASP C 1 236 ? 8.646 -26.219 -16.016 1.00 56.80 490 ASP C N 1
ATOM 8794 C CA . ASP C 1 236 ? 7.960 -26.671 -17.220 1.00 55.20 490 ASP C CA 1
ATOM 8795 C C . ASP C 1 236 ? 6.935 -25.620 -17.634 1.00 61.06 490 ASP C C 1
ATOM 8796 O O . ASP C 1 236 ? 5.876 -25.497 -17.010 1.00 66.62 490 ASP C O 1
ATOM 8801 N N . PHE C 1 237 ? 7.249 -24.876 -18.696 1.00 58.64 491 PHE C N 1
ATOM 8802 C CA . PHE C 1 237 ? 6.359 -23.866 -19.253 1.00 58.60 491 PHE C CA 1
ATOM 8803 C C . PHE C 1 237 ? 5.417 -24.440 -20.315 1.00 72.73 491 PHE C C 1
ATOM 8804 O O . PHE C 1 237 ? 4.831 -23.680 -21.099 1.00 70.02 491 PHE C O 1
ATOM 8812 N N . GLY C 1 238 ? 5.245 -25.763 -20.337 1.00 68.02 492 GLY C N 1
ATOM 8813 C CA . GLY C 1 238 ? 4.510 -26.391 -21.415 1.00 67.56 492 GLY C CA 1
ATOM 8814 C C . GLY C 1 238 ? 3.082 -25.906 -21.539 1.00 78.00 492 GLY C C 1
ATOM 8815 O O . GLY C 1 238 ? 2.551 -25.809 -22.649 1.00 88.71 492 GLY C O 1
ATOM 8816 N N . LYS C 1 239 ? 2.446 -25.574 -20.416 1.00 77.66 493 LYS C N 1
ATOM 8817 C CA . LYS C 1 239 ? 1.012 -25.305 -20.404 1.00 76.91 493 LYS C CA 1
ATOM 8818 C C . LYS C 1 239 ? 0.681 -23.833 -20.227 1.00 74.97 493 LYS C C 1
ATOM 8819 O O . LYS C 1 239 ? -0.465 -23.490 -19.931 1.00 87.68 493 LYS C O 1
ATOM 8825 N N . VAL C 1 240 ? 1.652 -22.958 -20.452 1.00 79.20 494 VAL C N 1
ATOM 8826 C CA . VAL C 1 240 ? 1.450 -21.522 -20.532 1.00 73.05 494 VAL C CA 1
ATOM 8827 C C . VAL C 1 240 ? 2.257 -21.013 -21.719 1.00 71.23 494 VAL C C 1
ATOM 8828 O O . VAL C 1 240 ? 2.990 -21.770 -22.362 1.00 75.68 494 VAL C O 1
ATOM 8832 N N . LYS C 1 241 ? 2.136 -19.717 -22.007 1.00 71.30 495 LYS C N 1
ATOM 8833 C CA . LYS C 1 241 ? 2.949 -19.133 -23.065 1.00 82.75 495 LYS C CA 1
ATOM 8834 C C . LYS C 1 241 ? 4.410 -19.135 -22.630 1.00 79.54 495 LYS C C 1
ATOM 8835 O O . LYS C 1 241 ? 4.729 -18.770 -21.494 1.00 78.68 495 LYS C O 1
ATOM 8841 N N . SER C 1 242 ? 5.291 -19.550 -23.539 1.00 79.01 496 SER C N 1
ATOM 8842 C CA . SER C 1 242 ? 6.687 -19.790 -23.198 1.00 74.56 496 SER C CA 1
ATOM 8843 C C . SER C 1 242 ? 7.380 -18.519 -22.720 1.00 66.94 496 SER C C 1
ATOM 8844 O O . SER C 1 242 ? 7.144 -17.421 -23.234 1.00 72.30 496 SER C O 1
ATOM 8847 N N . LEU C 1 243 ? 8.241 -18.684 -21.719 1.00 59.60 497 LEU C N 1
ATOM 8848 C CA . LEU C 1 243 ? 9.121 -17.634 -21.225 1.00 64.92 497 LEU C CA 1
ATOM 8849 C C . LEU C 1 243 ? 10.525 -18.188 -21.026 1.00 65.72 497 LEU C C 1
ATOM 8850 O O . LEU C 1 243 ? 10.738 -19.035 -20.145 1.00 65.28 497 LEU C O 1
ATOM 8855 N N . PRO C 1 244 ? 11.507 -17.735 -21.804 1.00 62.26 498 PRO C N 1
ATOM 8856 C CA . PRO C 1 244 ? 12.883 -18.210 -21.597 1.00 61.56 498 PRO C CA 1
ATOM 8857 C C . PRO C 1 244 ? 13.381 -17.833 -20.208 1.00 55.94 498 PRO C C 1
ATOM 8858 O O . PRO C 1 244 ? 13.331 -16.670 -19.802 1.00 61.70 498 PRO C O 1
ATOM 8862 N N . LEU C 1 245 ? 13.836 -18.834 -19.463 1.00 62.16 499 LEU C N 1
ATOM 8863 C CA . LEU C 1 245 ? 14.312 -18.557 -18.116 1.00 54.16 499 LEU C CA 1
ATOM 8864 C C . LEU C 1 245 ? 15.735 -18.006 -18.115 1.00 55.71 499 LEU C C 1
ATOM 8865 O O . LEU C 1 245 ? 16.064 -17.169 -17.265 1.00 50.06 499 LEU C O 1
ATOM 8870 N N . ILE C 1 246 ? 16.580 -18.442 -19.054 1.00 52.58 500 ILE C N 1
ATOM 8871 C CA . ILE C 1 246 ? 17.954 -17.950 -19.109 1.00 52.72 500 ILE C CA 1
ATOM 8872 C C . ILE C 1 246 ? 17.950 -16.500 -19.564 1.00 45.00 500 ILE C C 1
ATOM 8873 O O . ILE C 1 246 ? 17.324 -16.148 -20.572 1.00 57.00 500 ILE C O 1
ATOM 8878 N N . SER C 1 247 ? 18.655 -15.656 -18.819 1.00 47.08 501 SER C N 1
ATOM 8879 C CA . SER C 1 247 ? 18.731 -14.222 -19.059 1.00 45.97 501 SER C CA 1
ATOM 8880 C C . SER C 1 247 ? 19.775 -13.642 -18.118 1.00 42.26 501 SER C C 1
ATOM 8881 O O . SER C 1 247 ? 19.680 -13.838 -16.907 1.00 54.00 501 SER C O 1
ATOM 8884 N N . ALA C 1 248 ? 20.764 -12.921 -18.657 1.00 45.57 502 ALA C N 1
ATOM 8885 C CA . ALA C 1 248 ? 21.989 -12.631 -17.913 1.00 49.92 502 ALA C CA 1
ATOM 8886 C C . ALA C 1 248 ? 21.772 -11.666 -16.754 1.00 49.81 502 ALA C C 1
ATOM 8887 O O . ALA C 1 248 ? 22.605 -11.615 -15.845 1.00 61.08 502 ALA C O 1
ATOM 8889 N N . SER C 1 249 ? 20.683 -10.906 -16.761 1.00 51.49 503 SER C N 1
ATOM 8890 C CA . SER C 1 249 ? 20.361 -9.994 -15.668 1.00 60.75 503 SER C CA 1
ATOM 8891 C C . SER C 1 249 ? 19.457 -10.601 -14.591 1.00 57.69 503 SER C C 1
ATOM 8892 O O . SER C 1 249 ? 19.178 -9.933 -13.594 1.00 59.35 503 SER C O 1
ATOM 8895 N N . ARG C 1 250 ? 19.015 -11.840 -14.747 1.00 53.90 504 ARG C N 1
ATOM 8896 C CA . ARG C 1 250 ? 18.050 -12.456 -13.851 1.00 50.94 504 ARG C CA 1
ATOM 8897 C C . ARG C 1 250 ? 18.752 -13.276 -12.774 1.00 49.95 504 ARG C C 1
ATOM 8898 O O . ARG C 1 250 ? 19.795 -13.894 -13.016 1.00 50.27 504 ARG C O 1
ATOM 8906 N N . TRP C 1 251 ? 18.183 -13.250 -11.567 1.00 45.31 505 TRP C N 1
ATOM 8907 C CA . TRP C 1 251 ? 18.634 -14.109 -10.476 1.00 48.30 505 TRP C CA 1
ATOM 8908 C C . TRP C 1 251 ? 17.472 -14.348 -9.516 1.00 49.14 505 TRP C C 1
ATOM 8909 O O . TRP C 1 251 ? 16.521 -13.563 -9.453 1.00 47.02 505 TRP C O 1
ATOM 8920 N N . LEU C 1 252 ? 17.563 -15.461 -8.793 1.00 49.11 506 LEU C N 1
ATOM 8921 C CA . LEU C 1 252 ? 16.517 -15.923 -7.893 1.00 47.01 506 LEU C CA 1
ATOM 8922 C C . LEU C 1 252 ? 16.559 -15.170 -6.566 1.00 46.16 506 LEU C C 1
ATOM 8923 O O . LEU C 1 252 ? 17.611 -15.087 -5.932 1.00 48.65 506 LEU C O 1
ATOM 8928 N N . LEU C 1 253 ? 15.411 -14.641 -6.135 1.00 46.37 507 LEU C N 1
ATOM 8929 C CA . LEU C 1 253 ? 15.276 -13.979 -4.833 1.00 46.33 507 LEU C CA 1
ATOM 8930 C C . LEU C 1 253 ? 14.872 -14.940 -3.725 1.00 42.02 507 LEU C C 1
ATOM 8931 O O . LEU C 1 253 ? 15.445 -14.900 -2.633 1.00 45.79 507 LEU C O 1
ATOM 8936 N N . LYS C 1 254 ? 13.856 -15.768 -3.979 1.00 43.16 508 LYS C N 1
ATOM 8937 C CA . LYS C 1 254 ? 13.292 -16.671 -2.983 1.00 50.57 508 LYS C CA 1
ATOM 8938 C C . LYS C 1 254 ? 12.508 -17.754 -3.708 1.00 45.21 508 LYS C C 1
ATOM 8939 O O . LYS C 1 254 ? 11.851 -17.474 -4.709 1.00 44.73 508 LYS C O 1
ATOM 8945 N N . ARG C 1 255 ? 12.591 -18.986 -3.208 1.00 45.22 509 ARG C N 1
ATOM 8946 C CA . ARG C 1 255 ? 11.723 -20.064 -3.663 1.00 49.40 509 ARG C CA 1
ATOM 8947 C C . ARG C 1 255 ? 11.108 -20.769 -2.460 1.00 45.62 509 ARG C C 1
ATOM 8948 O O . ARG C 1 255 ? 11.695 -20.794 -1.377 1.00 50.95 509 ARG C O 1
ATOM 8956 N N . GLY C 1 256 ? 9.917 -21.330 -2.647 1.00 42.06 510 GLY C N 1
ATOM 8957 C CA . GLY C 1 256 ? 9.309 -22.084 -1.568 1.00 51.46 510 GLY C CA 1
ATOM 8958 C C . GLY C 1 256 ? 7.850 -22.415 -1.809 1.00 54.28 510 GLY C C 1
ATOM 8959 O O . GLY C 1 256 ? 7.187 -21.904 -2.729 1.00 49.98 510 GLY C O 1
ATOM 8960 N N . GLU C 1 257 ? 7.359 -23.297 -0.950 1.00 48.42 511 GLU C N 1
ATOM 8961 C CA . GLU C 1 257 ? 5.979 -23.749 -0.978 1.00 53.75 511 GLU C CA 1
ATOM 8962 C C . GLU C 1 257 ? 5.132 -22.896 -0.052 1.00 52.47 511 GLU C C 1
ATOM 8963 O O . GLU C 1 257 ? 5.612 -22.383 0.962 1.00 55.03 511 GLU C O 1
ATOM 8969 N N . LEU C 1 258 ? 3.865 -22.745 -0.429 1.00 48.45 512 LEU C N 1
ATOM 8970 C CA . LEU C 1 258 ? 2.869 -21.997 0.307 1.00 49.79 512 LEU C CA 1
ATOM 8971 C C . LEU C 1 258 ? 1.542 -22.709 0.126 1.00 60.93 512 LEU C C 1
ATOM 8972 O O . LEU C 1 258 ? 1.319 -23.371 -0.894 1.00 52.85 512 LEU C O 1
ATOM 8977 N N . PHE C 1 259 ? 0.668 -22.575 1.123 1.00 52.90 513 PHE C N 1
ATOM 8978 C CA . PHE C 1 259 ? -0.667 -23.141 1.032 1.00 60.55 513 PHE C CA 1
ATOM 8979 C C . PHE C 1 259 ? -1.552 -22.203 0.226 1.00 58.33 513 PHE C C 1
ATOM 8980 O O . PHE C 1 259 ? -1.429 -20.976 0.305 1.00 55.87 513 PHE C O 1
ATOM 8988 N N . LEU C 1 260 ? -2.414 -22.775 -0.607 1.00 59.06 514 LEU C N 1
ATOM 8989 C CA . LEU C 1 260 ? -3.373 -21.967 -1.407 1.00 57.59 514 LEU C CA 1
ATOM 8990 C C . LEU C 1 260 ? -4.681 -21.798 -0.631 1.00 64.57 514 LEU C C 1
ATOM 8991 O O . LEU C 1 260 ? -5.318 -22.804 -0.337 1.00 65.40 514 LEU C O 1
ATOM 8996 N N . LEU C 1 261 ? -5.038 -20.558 -0.313 1.00 68.79 515 LEU C N 1
ATOM 8997 C CA . LEU C 1 261 ? -6.257 -20.252 0.470 1.00 73.73 515 LEU C CA 1
ATOM 8998 C C . LEU C 1 261 ? -7.458 -20.195 -0.461 1.00 72.90 515 LEU C C 1
ATOM 8999 O O . LEU C 1 261 ? -7.340 -19.589 -1.524 1.00 76.91 515 LEU C O 1
ATOM 9004 N N . GLU C 1 262 ? -8.554 -20.833 -0.071 1.00 72.51 516 GLU C N 1
ATOM 9005 C CA . GLU C 1 262 ? -9.803 -20.726 -0.854 1.00 74.82 516 GLU C CA 1
ATOM 9006 C C . GLU C 1 262 ? -10.848 -20.062 0.035 1.00 70.21 516 GLU C C 1
ATOM 9007 O O . GLU C 1 262 ? -10.849 -20.322 1.234 1.00 66.43 516 GLU C O 1
ATOM 9013 N N . GLU C 1 263 ? -11.684 -19.214 -0.546 1.00 81.72 517 GLU C N 1
ATOM 9014 C CA . GLU C 1 263 ? -12.667 -18.438 0.250 1.00 83.52 517 GLU C CA 1
ATOM 9015 C C . GLU C 1 263 ? -14.079 -18.993 0.047 1.00 70.12 517 GLU C C 1
ATOM 9016 O O . GLU C 1 263 ? -15.016 -18.425 0.603 1.00 75.75 517 GLU C O 1
ATOM 9022 N N . SER C 1 264 ? -14.200 -20.095 -0.678 1.00 76.57 518 SER C N 1
ATOM 9023 C CA . SER C 1 264 ? -15.510 -20.713 -0.974 1.00 71.94 518 SER C CA 1
ATOM 9024 C C . SER C 1 264 ? -16.132 -21.327 0.280 1.00 59.58 518 SER C C 1
ATOM 9025 O O . SER C 1 264 ? -17.355 -21.461 0.318 1.00 67.21 518 SER C O 1
ATOM 9028 N N . SER C 1 265 ? -15.304 -21.758 1.221 1.00 62.18 519 SER C N 1
ATOM 9029 C CA . SER C 1 265 ? -15.803 -22.353 2.477 1.00 71.31 519 SER C CA 1
ATOM 9030 C C . SER C 1 265 ? -14.897 -21.911 3.607 1.00 57.34 519 SER C C 1
ATOM 9031 O O . SER C 1 265 ? -13.686 -21.898 3.408 1.00 61.97 519 SER C O 1
ATOM 9034 N N . ILE C 1 266 ? -15.488 -21.563 4.737 1.00 58.15 520 ILE C N 1
ATOM 9035 C CA . ILE C 1 266 ? -14.688 -21.192 5.903 1.00 59.41 520 ILE C CA 1
ATOM 9036 C C . ILE C 1 266 ? -14.255 -22.397 6.719 1.00 57.61 520 ILE C C 1
ATOM 9037 O O . ILE C 1 266 ? -13.463 -22.245 7.659 1.00 55.66 520 ILE C O 1
ATOM 9042 N N . PHE C 1 267 ? -14.747 -23.589 6.386 1.00 47.68 521 PHE C N 1
ATOM 9043 C CA . PHE C 1 267 ? -14.475 -24.787 7.178 1.00 51.49 521 PHE C CA 1
ATOM 9044 C C . PHE C 1 267 ? -13.260 -25.522 6.611 1.00 48.51 521 PHE C C 1
ATOM 9045 O O . PHE C 1 267 ? -13.348 -26.616 6.051 1.00 48.45 521 PHE C O 1
ATOM 9053 N N . ARG C 1 268 ? -12.111 -24.924 6.874 1.00 43.19 522 ARG C N 1
ATOM 9054 C CA . ARG C 1 268 ? -10.849 -25.420 6.312 1.00 46.84 522 ARG C CA 1
ATOM 9055 C C . ARG C 1 268 ? -10.212 -26.451 7.215 1.00 49.55 522 ARG C C 1
ATOM 9056 O O . ARG C 1 268 ? -10.447 -26.412 8.414 1.00 57.02 522 ARG C O 1
ATOM 9064 N N . LYS C 1 269 ? -9.457 -27.349 6.615 1.00 51.66 523 LYS C N 1
ATOM 9065 C CA . LYS C 1 269 ? -8.727 -28.378 7.345 1.00 51.77 523 LYS C CA 1
ATOM 9066 C C . LYS C 1 269 ? -7.232 -28.106 7.262 1.00 55.11 523 LYS C C 1
ATOM 9067 O O . LYS C 1 269 ? -6.773 -27.258 6.495 1.00 57.94 523 LYS C O 1
ATOM 9073 N N . ILE C 1 270 ? -6.466 -28.833 8.072 1.00 54.88 524 ILE C N 1
ATOM 9074 C CA . ILE C 1 270 ? -5.014 -28.770 8.003 1.00 57.02 524 ILE C CA 1
ATOM 9075 C C . ILE C 1 270 ? -4.426 -30.040 7.417 1.00 55.17 524 ILE C C 1
ATOM 9076 O O . ILE C 1 270 ? -3.202 -30.181 7.353 1.00 63.75 524 ILE C O 1
ATOM 9081 N N . ALA C 1 271 ? -5.263 -30.966 6.976 1.00 58.27 525 ALA C N 1
ATOM 9082 C CA . ALA C 1 271 ? -4.795 -32.126 6.234 1.00 64.16 525 ALA C CA 1
ATOM 9083 C C . ALA C 1 271 ? -5.067 -31.925 4.748 1.00 54.95 525 ALA C C 1
ATOM 9084 O O . ALA C 1 271 ? -6.053 -31.295 4.366 1.00 58.38 525 ALA C O 1
ATOM 9086 N N . SER C 1 272 ? -4.171 -32.465 3.917 1.00 57.93 526 SER C N 1
ATOM 9087 C CA . SER C 1 272 ? -4.294 -32.439 2.451 1.00 59.37 526 SER C CA 1
ATOM 9088 C C . SER C 1 272 ? -4.581 -31.039 1.912 1.00 55.86 526 SER C C 1
ATOM 9089 O O . SER C 1 272 ? -5.397 -30.856 1.007 1.00 56.77 526 SER C O 1
ATOM 9092 N N . ARG C 1 273 ? -3.890 -30.042 2.452 1.00 57.45 527 ARG C N 1
ATOM 9093 C CA . ARG C 1 273 ? -4.116 -28.685 1.962 1.00 56.51 527 ARG C CA 1
ATOM 9094 C C . ARG C 1 273 ? -3.455 -28.487 0.598 1.00 61.07 527 ARG C C 1
ATOM 9095 O O . ARG C 1 273 ? -2.302 -28.889 0.400 1.00 57.24 527 ARG C O 1
ATOM 9103 N N . PRO C 1 274 ? -4.159 -27.862 -0.347 1.00 60.29 528 PRO C N 1
ATOM 9104 C CA . PRO C 1 274 ? -3.555 -27.574 -1.658 1.00 54.14 528 PRO C CA 1
ATOM 9105 C C . PRO C 1 274 ? -2.431 -26.560 -1.538 1.00 48.58 528 PRO C C 1
ATOM 9106 O O . PRO C 1 274 ? -2.490 -25.628 -0.737 1.00 56.67 528 PRO C O 1
ATOM 9110 N N . THR C 1 275 ? -1.391 -26.747 -2.341 1.00 53.62 529 THR C N 1
ATOM 9111 C CA . THR C 1 275 ? -0.231 -25.881 -2.267 1.00 47.84 529 THR C CA 1
ATOM 9112 C C . THR C 1 275 ? 0.087 -25.316 -3.640 1.00 58.22 529 THR C C 1
ATOM 9113 O O . THR C 1 275 ? -0.399 -25.797 -4.661 1.00 58.83 529 THR C O 1
ATOM 9117 N N . CYS C 1 276 ? 0.903 -24.269 -3.647 1.00 50.49 530 CYS C N 1
ATOM 9118 C CA . CYS C 1 276 ? 1.588 -23.824 -4.845 1.00 59.02 530 CYS C CA 1
ATOM 9119 C C . CYS C 1 276 ? 3.035 -23.524 -4.473 1.00 55.42 530 CYS C C 1
ATOM 9120 O O . CYS C 1 276 ? 3.366 -23.298 -3.305 1.00 52.34 530 CYS C O 1
ATOM 9123 N N . TYR C 1 277 ? 3.905 -23.535 -5.476 1.00 51.33 531 TYR C N 1
ATOM 9124 C CA . TYR C 1 277 ? 5.339 -23.398 -5.257 1.00 45.89 531 TYR C CA 1
ATOM 9125 C C . TYR C 1 277 ? 5.847 -22.220 -6.074 1.00 53.53 531 TYR C C 1
ATOM 9126 O O . TYR C 1 277 ? 5.714 -22.209 -7.307 1.00 49.39 531 TYR C O 1
ATOM 9135 N N . LEU C 1 278 ? 6.433 -21.241 -5.388 1.00 48.62 532 LEU C N 1
ATOM 9136 C CA . LEU C 1 278 ? 6.828 -19.978 -5.998 1.00 48.44 532 LEU C CA 1
ATOM 9137 C C . LEU C 1 278 ? 8.325 -19.941 -6.297 1.00 51.16 532 LEU C C 1
ATOM 9138 O O . LEU C 1 278 ? 9.149 -20.376 -5.484 1.00 46.65 532 LEU C O 1
ATOM 9143 N N . PHE C 1 279 ? 8.659 -19.414 -7.476 1.00 46.01 533 PHE C N 1
ATOM 9144 C CA . PHE C 1 279 ? 10.015 -19.039 -7.858 1.00 42.17 533 PHE C CA 1
ATOM 9145 C C . PHE C 1 279 ? 9.971 -17.543 -8.120 1.00 49.01 533 PHE C C 1
ATOM 9146 O O . PHE C 1 279 ? 9.436 -17.094 -9.142 1.00 51.33 533 PHE C O 1
ATOM 9154 N N . LEU C 1 280 ? 10.506 -16.777 -7.186 1.00 45.83 534 LEU C N 1
ATOM 9155 C CA . LEU C 1 280 ? 10.546 -15.328 -7.295 1.00 45.13 534 LEU C CA 1
ATOM 9156 C C . LEU C 1 280 ? 11.937 -14.917 -7.755 1.00 44.63 534 LEU C C 1
ATOM 9157 O O . LEU C 1 280 ? 12.913 -15.114 -7.031 1.00 52.99 534 LEU C O 1
ATOM 9162 N N . PHE C 1 281 ? 12.025 -14.352 -8.955 1.00 44.39 535 PHE C N 1
ATOM 9163 C CA . PHE C 1 281 ? 13.262 -13.796 -9.478 1.00 45.37 535 PHE C CA 1
ATOM 9164 C C . PHE C 1 281 ? 13.250 -12.280 -9.335 1.00 49.29 535 PHE C C 1
ATOM 9165 O O . PHE C 1 281 ? 12.236 -11.675 -8.984 1.00 59.85 535 PHE C O 1
ATOM 9173 N N . ASN C 1 282 ? 14.396 -11.658 -9.626 1.00 46.91 536 ASN C N 1
ATOM 9174 C CA . ASN C 1 282 ? 14.482 -10.208 -9.479 1.00 54.56 536 ASN C CA 1
ATOM 9175 C C . ASN C 1 282 ? 13.591 -9.461 -10.477 1.00 58.75 536 ASN C C 1
ATOM 9176 O O . ASN C 1 282 ? 13.246 -8.298 -10.233 1.00 63.36 536 ASN C O 1
ATOM 9181 N N . ASP C 1 283 ? 13.176 -10.106 -11.571 1.00 54.22 537 ASP C N 1
ATOM 9182 C CA . ASP C 1 283 ? 12.345 -9.451 -12.573 1.00 61.83 537 ASP C CA 1
ATOM 9183 C C . ASP C 1 283 ? 11.072 -10.210 -12.935 1.00 62.37 537 ASP C C 1
ATOM 9184 O O . ASP C 1 283 ? 10.341 -9.753 -13.821 1.00 67.91 537 ASP C O 1
ATOM 9189 N N . VAL C 1 284 ? 10.775 -11.338 -12.293 1.00 56.82 538 VAL C N 1
ATOM 9190 C CA . VAL C 1 284 ? 9.582 -12.102 -12.652 1.00 55.40 538 VAL C CA 1
ATOM 9191 C C . VAL C 1 284 ? 9.228 -13.027 -11.500 1.00 49.60 538 VAL C C 1
ATOM 9192 O O . VAL C 1 284 ? 10.108 -13.611 -10.860 1.00 49.70 538 VAL C O 1
ATOM 9196 N N . LEU C 1 285 ? 7.930 -13.137 -11.226 1.00 58.82 539 LEU C N 1
ATOM 9197 C CA . LEU C 1 285 ? 7.392 -14.131 -10.304 1.00 49.75 539 LEU C CA 1
ATOM 9198 C C . LEU C 1 285 ? 6.775 -15.260 -11.114 1.00 52.47 539 LEU C C 1
ATOM 9199 O O . LEU C 1 285 ? 5.936 -15.014 -11.986 1.00 56.63 539 LEU C O 1
ATOM 9204 N N . VAL C 1 286 ? 7.193 -16.487 -10.841 1.00 50.34 540 VAL C N 1
ATOM 9205 C CA . VAL C 1 286 ? 6.687 -17.653 -11.555 1.00 50.56 540 VAL C CA 1
ATOM 9206 C C . VAL C 1 286 ? 5.936 -18.518 -10.557 1.00 49.25 540 VAL C C 1
ATOM 9207 O O . VAL C 1 286 ? 6.486 -18.886 -9.513 1.00 50.81 540 VAL C O 1
ATOM 9211 N N . VAL C 1 287 ? 4.680 -18.828 -10.866 1.00 54.05 541 VAL C N 1
ATOM 9212 C CA . VAL C 1 287 ? 3.816 -19.619 -9.997 1.00 51.33 541 VAL C CA 1
ATOM 9213 C C . VAL C 1 287 ? 3.722 -21.030 -10.559 1.00 55.54 541 VAL C C 1
ATOM 9214 O O . VAL C 1 287 ? 3.422 -21.212 -11.745 1.00 59.75 541 VAL C O 1
ATOM 9218 N N . THR C 1 288 ? 3.963 -22.032 -9.713 1.00 48.51 542 THR C N 1
ATOM 9219 C CA . THR C 1 288 ? 4.080 -23.401 -10.186 1.00 52.30 542 THR C CA 1
ATOM 9220 C C . THR C 1 288 ? 3.379 -24.353 -9.228 1.00 53.40 542 THR C C 1
ATOM 9221 O O . THR C 1 288 ? 3.079 -24.018 -8.082 1.00 52.07 542 THR C O 1
ATOM 9225 N N . LYS C 1 289 ? 3.137 -25.562 -9.722 1.00 58.87 543 LYS C N 1
ATOM 9226 C CA . LYS C 1 289 ? 2.782 -26.709 -8.900 1.00 64.34 543 LYS C CA 1
ATOM 9227 C C . LYS C 1 289 ? 3.949 -27.691 -8.936 1.00 65.80 543 LYS C C 1
ATOM 9228 O O . LYS C 1 289 ? 4.447 -28.032 -10.016 1.00 59.75 543 LYS C O 1
ATOM 9234 N N . LYS C 1 290 ? 4.402 -28.123 -7.764 1.00 62.22 544 LYS C N 1
ATOM 9235 C CA . LYS C 1 290 ? 5.526 -29.046 -7.688 1.00 66.86 544 LYS C CA 1
ATOM 9236 C C . LYS C 1 290 ? 5.061 -30.451 -8.057 1.00 69.67 544 LYS C C 1
ATOM 9237 O O . LYS C 1 290 ? 4.228 -31.032 -7.358 1.00 70.46 544 LYS C O 1
ATOM 9243 N N . LYS C 1 291 ? 5.597 -30.999 -9.147 1.00 67.58 545 LYS C N 1
ATOM 9244 C CA . LYS C 1 291 ? 5.255 -32.344 -9.604 1.00 75.86 545 LYS C CA 1
ATOM 9245 C C . LYS C 1 291 ? 6.212 -33.411 -9.081 1.00 77.68 545 LYS C C 1
ATOM 9246 O O . LYS C 1 291 ? 5.772 -34.494 -8.685 1.00 80.14 545 LYS C O 1
ATOM 9252 N N . SER C 1 292 ? 7.514 -33.142 -9.095 1.00 77.58 546 SER C N 1
ATOM 9253 C CA . SER C 1 292 ? 8.505 -33.995 -8.456 1.00 77.43 546 SER C CA 1
ATOM 9254 C C . SER C 1 292 ? 9.551 -33.095 -7.819 1.00 85.16 546 SER C C 1
ATOM 9255 O O . SER C 1 292 ? 9.471 -31.866 -7.893 1.00 77.05 546 SER C O 1
ATOM 9258 N N . GLU C 1 293 ? 10.556 -33.708 -7.201 1.00 90.32 547 GLU C N 1
ATOM 9259 C CA . GLU C 1 293 ? 11.566 -32.903 -6.530 1.00 96.16 547 GLU C CA 1
ATOM 9260 C C . GLU C 1 293 ? 12.390 -32.079 -7.521 1.00 89.95 547 GLU C C 1
ATOM 9261 O O . GLU C 1 293 ? 12.951 -31.038 -7.149 1.00 81.76 547 GLU C O 1
ATOM 9267 N N . GLU C 1 294 ? 12.420 -32.490 -8.788 1.00 77.62 548 GLU C N 1
ATOM 9268 C CA . GLU C 1 294 ? 13.150 -31.779 -9.829 1.00 75.42 548 GLU C CA 1
ATOM 9269 C C . GLU C 1 294 ? 12.245 -31.330 -10.974 1.00 66.79 548 GLU C C 1
ATOM 9270 O O . GLU C 1 294 ? 12.731 -31.143 -12.089 1.00 60.61 548 GLU C O 1
ATOM 9276 N N . SER C 1 295 ? 10.942 -31.157 -10.734 1.00 68.18 549 SER C N 1
ATOM 9277 C CA . SER C 1 295 ? 10.005 -30.790 -11.799 1.00 70.78 549 SER C CA 1
ATOM 9278 C C . SER C 1 295 ? 8.881 -29.924 -11.248 1.00 66.08 549 SER C C 1
ATOM 9279 O O . SER C 1 295 ? 8.140 -30.369 -10.365 1.00 60.60 549 SER C O 1
ATOM 9282 N N . TYR C 1 296 ? 8.726 -28.718 -11.804 1.00 58.79 550 TYR C N 1
ATOM 9283 C CA . TYR C 1 296 ? 7.731 -27.745 -11.355 1.00 60.90 550 TYR C CA 1
ATOM 9284 C C . TYR C 1 296 ? 6.919 -27.273 -12.550 1.00 60.48 550 TYR C C 1
ATOM 9285 O O . TYR C 1 296 ? 7.464 -26.641 -13.458 1.00 62.38 550 TYR C O 1
ATOM 9294 N N . LEU C 1 297 ? 5.624 -27.579 -12.554 1.00 60.28 551 LEU C N 1
ATOM 9295 C CA . LEU C 1 297 ? 4.767 -27.215 -13.675 1.00 59.93 551 LEU C CA 1
ATOM 9296 C C . LEU C 1 297 ? 4.288 -25.781 -13.495 1.00 62.70 551 LEU C C 1
ATOM 9297 O O . LEU C 1 297 ? 3.597 -25.474 -12.518 1.00 63.95 551 LEU C O 1
ATOM 9302 N N . VAL C 1 298 ? 4.662 -24.905 -14.429 1.00 61.03 552 VAL C N 1
ATOM 9303 C CA . VAL C 1 298 ? 4.298 -23.496 -14.335 1.00 58.39 552 VAL C CA 1
ATOM 9304 C C . VAL C 1 298 ? 2.797 -23.335 -14.543 1.00 60.44 552 VAL C C 1
ATOM 9305 O O . VAL C 1 298 ? 2.231 -23.840 -15.521 1.00 62.17 552 VAL C O 1
ATOM 9309 N N . GLN C 1 299 ? 2.151 -22.603 -13.635 1.00 59.59 553 GLN C N 1
ATOM 9310 C CA . GLN C 1 299 ? 0.730 -22.276 -13.711 1.00 59.59 553 GLN C CA 1
ATOM 9311 C C . GLN C 1 299 ? 0.483 -20.869 -14.228 1.00 64.41 553 GLN C C 1
ATOM 9312 O O . GLN C 1 299 ? -0.498 -20.637 -14.940 1.00 70.54 553 GLN C O 1
ATOM 9318 N N . ASP C 1 300 ? 1.349 -19.927 -13.870 1.00 60.86 554 ASP C N 1
ATOM 9319 C CA . ASP C 1 300 ? 1.217 -18.529 -14.259 1.00 65.48 554 ASP C CA 1
ATOM 9320 C C . ASP C 1 300 ? 2.514 -17.819 -13.896 1.00 62.48 554 ASP C C 1
ATOM 9321 O O . ASP C 1 300 ? 3.337 -18.332 -13.129 1.00 57.95 554 ASP C O 1
ATOM 9326 N N . TYR C 1 301 ? 2.682 -16.622 -14.450 1.00 57.73 555 TYR C N 1
ATOM 9327 C CA . TYR C 1 301 ? 3.837 -15.808 -14.110 1.00 59.24 555 TYR C CA 1
ATOM 9328 C C . TYR C 1 301 ? 3.520 -14.355 -14.423 1.00 62.77 555 TYR C C 1
ATOM 9329 O O . TYR C 1 301 ? 2.582 -14.055 -15.160 1.00 64.62 555 TYR C O 1
ATOM 9338 N N . ALA C 1 302 ? 4.324 -13.460 -13.854 1.00 59.74 556 ALA C N 1
ATOM 9339 C CA . ALA C 1 302 ? 4.193 -12.034 -14.117 1.00 58.05 556 ALA C CA 1
ATOM 9340 C C . ALA C 1 302 ? 5.521 -11.340 -13.827 1.00 62.84 556 ALA C C 1
ATOM 9341 O O . ALA C 1 302 ? 6.257 -11.732 -12.916 1.00 66.43 556 ALA C O 1
ATOM 9343 N N . GLN C 1 303 ? 5.833 -10.340 -14.650 1.00 64.95 557 GLN C N 1
ATOM 9344 C CA . GLN C 1 303 ? 6.863 -9.354 -14.334 1.00 61.58 557 GLN C CA 1
ATOM 9345 C C . GLN C 1 303 ? 6.668 -8.780 -12.936 1.00 62.93 557 GLN C C 1
ATOM 9346 O O . GLN C 1 303 ? 5.556 -8.402 -12.555 1.00 67.37 557 GLN C O 1
ATOM 9352 N N . LEU C 1 304 ? 7.774 -8.677 -12.186 1.00 61.69 558 LEU C N 1
ATOM 9353 C CA . LEU C 1 304 ? 7.709 -8.222 -10.798 1.00 63.44 558 LEU C CA 1
ATOM 9354 C C . LEU C 1 304 ? 7.212 -6.792 -10.695 1.00 67.57 558 LEU C C 1
ATOM 9355 O O . LEU C 1 304 ? 6.592 -6.424 -9.689 1.00 72.00 558 LEU C O 1
ATOM 9360 N N . ASP C 1 305 ? 7.479 -5.977 -11.717 1.00 66.88 559 ASP C N 1
ATOM 9361 C CA . ASP C 1 305 ? 6.867 -4.654 -11.812 1.00 76.27 559 ASP C CA 1
ATOM 9362 C C . ASP C 1 305 ? 5.358 -4.726 -11.639 1.00 75.10 559 ASP C C 1
ATOM 9363 O O . ASP C 1 305 ? 4.750 -3.845 -11.022 1.00 71.71 559 ASP C O 1
ATOM 9368 N N . HIS C 1 306 ? 4.740 -5.773 -12.186 1.00 68.67 560 HIS C N 1
ATOM 9369 C CA . HIS C 1 306 ? 3.295 -5.945 -12.179 1.00 68.07 560 HIS C CA 1
ATOM 9370 C C . HIS C 1 306 ? 2.836 -6.888 -11.079 1.00 72.94 560 HIS C C 1
ATOM 9371 O O . HIS C 1 306 ? 1.859 -7.619 -11.255 1.00 75.46 560 HIS C O 1
ATOM 9378 N N . VAL C 1 307 ? 3.532 -6.903 -9.949 1.00 68.42 561 VAL C N 1
ATOM 9379 C CA . VAL C 1 307 ? 3.170 -7.746 -8.823 1.00 61.67 561 VAL C CA 1
ATOM 9380 C C . VAL C 1 307 ? 2.968 -6.856 -7.608 1.00 59.56 561 VAL C C 1
ATOM 9381 O O . VAL C 1 307 ? 3.815 -6.011 -7.300 1.00 69.84 561 VAL C O 1
ATOM 9385 N N . GLN C 1 308 ? 1.855 -7.099 -6.920 1.00 63.45 562 GLN C N 1
ATOM 9386 C CA . GLN C 1 308 ? 1.557 -6.364 -5.677 1.00 63.44 562 GLN C CA 1
ATOM 9387 C C . GLN C 1 308 ? 1.241 -7.383 -4.589 1.00 66.50 562 GLN C C 1
ATOM 9388 O O . GLN C 1 308 ? 0.591 -8.373 -4.897 1.00 75.00 562 GLN C O 1
ATOM 9390 N N . VAL C 1 309 ? 1.710 -7.140 -3.378 1.00 57.59 563 VAL C N 1
ATOM 9391 C CA . VAL C 1 309 ? 1.409 -8.034 -2.238 1.00 61.18 563 VAL C CA 1
ATOM 9392 C C . VAL C 1 309 ? 0.572 -7.238 -1.246 1.00 67.62 563 VAL C C 1
ATOM 9393 O O . VAL C 1 309 ? 0.922 -6.088 -0.967 1.00 70.45 563 VAL C O 1
ATOM 9397 N N . ARG C 1 310 ? -0.506 -7.836 -0.752 1.00 65.80 564 ARG C N 1
ATOM 9398 C CA . ARG C 1 310 ? -1.436 -7.101 0.134 1.00 75.45 564 ARG C CA 1
ATOM 9399 C C . ARG C 1 310 ? -1.875 -7.982 1.298 1.00 81.11 564 ARG C C 1
ATOM 9400 O O . ARG C 1 310 ? -1.763 -9.204 1.192 1.00 72.45 564 ARG C O 1
ATOM 9408 N N . LYS C 1 311 ? -2.343 -7.359 2.371 1.00 88.96 565 LYS C N 1
ATOM 9409 C CA . LYS C 1 311 ? -2.849 -8.105 3.543 1.00 79.39 565 LYS C CA 1
ATOM 9410 C C . LYS C 1 311 ? -4.145 -8.844 3.215 1.00 73.15 565 LYS C C 1
ATOM 9411 O O . LYS C 1 311 ? -4.919 -8.353 2.391 1.00 75.24 565 LYS C O 1
ATOM 9417 N N . LEU C 1 312 ? -4.318 -10.019 3.808 1.00 72.88 566 LEU C N 1
ATOM 9418 C CA . LEU C 1 312 ? -5.535 -10.824 3.592 1.00 71.50 566 LEU C CA 1
ATOM 9419 C C . LEU C 1 312 ? -6.116 -11.213 4.945 1.00 72.66 566 LEU C C 1
ATOM 9420 O O . LEU C 1 312 ? -5.361 -11.726 5.769 1.00 69.77 566 LEU C O 1
ATOM 9425 N N . GLU C 1 313 ? -7.387 -10.902 5.176 1.00 66.58 567 GLU C N 1
ATOM 9426 C CA . GLU C 1 313 ? -8.107 -11.315 6.378 1.00 78.44 567 GLU C CA 1
ATOM 9427 C C . GLU C 1 313 ? -9.182 -12.294 5.922 1.00 76.91 567 GLU C C 1
ATOM 9428 O O . GLU C 1 313 ? -10.278 -11.887 5.507 1.00 73.25 567 GLU C O 1
ATOM 9430 N N . PRO C 1 314 ? -8.903 -13.591 5.953 1.00 73.44 568 PRO C N 1
ATOM 9431 C CA . PRO C 1 314 ? -9.869 -14.567 5.443 1.00 72.09 568 PRO C CA 1
ATOM 9432 C C . PRO C 1 314 ? -10.984 -14.820 6.437 1.00 68.48 568 PRO C C 1
ATOM 9433 O O . PRO C 1 314 ? -10.805 -14.711 7.651 1.00 75.00 568 PRO C O 1
ATOM 9437 N N . SER C 1 315 ? -12.150 -15.160 5.902 1.00 66.92 569 SER C N 1
ATOM 9438 C CA . SER C 1 315 ? -13.280 -15.496 6.757 1.00 69.29 569 SER C CA 1
ATOM 9439 C C . SER C 1 315 ? -13.049 -16.856 7.416 1.00 73.06 569 SER C C 1
ATOM 9440 O O . SER C 1 315 ? -12.569 -17.797 6.774 1.00 71.81 569 SER C O 1
ATOM 9443 N N . GLU C 1 316 ? -13.366 -16.944 8.693 1.00 68.00 570 GLU C N 1
ATOM 9444 C CA . GLU C 1 316 ? -13.042 -18.137 9.488 1.00 69.10 570 GLU C CA 1
ATOM 9445 C C . GLU C 1 316 ? -14.182 -18.395 10.417 1.00 69.02 570 GLU C C 1
ATOM 9446 O O . GLU C 1 316 ? -15.007 -17.508 10.705 1.00 77.94 570 GLU C O 1
ATOM 9452 N N . PRO C 1 317 ? -14.299 -19.622 10.960 1.00 72.25 571 PRO C N 1
ATOM 9453 C CA . PRO C 1 317 ? -15.324 -19.870 11.978 1.00 74.79 571 PRO C CA 1
ATOM 9454 C C . PRO C 1 317 ? -14.988 -19.145 13.283 1.00 83.69 571 PRO C C 1
ATOM 9455 O O . PRO C 1 317 ? -14.272 -19.693 14.128 1.00 93.06 571 PRO C O 1
ATOM 9459 N N . LEU C 1 318 ? -15.484 -17.909 13.430 1.00 87.98 572 LEU C N 1
ATOM 9460 C CA . LEU C 1 318 ? -15.183 -17.018 14.572 1.00 94.66 572 LEU C CA 1
ATOM 9461 C C . LEU C 1 318 ? -15.426 -17.670 15.936 1.00 104.39 572 LEU C C 1
ATOM 9462 O O . LEU C 1 318 ? -16.311 -17.247 16.697 1.00 104.55 572 LEU C O 1
ATOM 9467 N N . ARG C 1 325 ? -7.675 -18.009 18.455 1.00 104.94 579 ARG C N 1
ATOM 9468 C CA . ARG C 1 325 ? -7.184 -18.084 17.081 1.00 107.81 579 ARG C CA 1
ATOM 9469 C C . ARG C 1 325 ? -6.335 -19.342 16.820 1.00 114.80 579 ARG C C 1
ATOM 9470 O O . ARG C 1 325 ? -5.104 -19.302 16.917 1.00 104.99 579 ARG C O 1
ATOM 9472 N N . SER C 1 326 ? -7.001 -20.450 16.492 1.00 114.69 580 SER C N 1
ATOM 9473 C CA . SER C 1 326 ? -6.339 -21.695 16.088 1.00 104.37 580 SER C CA 1
ATOM 9474 C C . SER C 1 326 ? -6.672 -21.992 14.627 1.00 98.16 580 SER C C 1
ATOM 9475 O O . SER C 1 326 ? -7.372 -22.954 14.297 1.00 90.33 580 SER C O 1
ATOM 9478 N N . SER C 1 327 ? -6.124 -21.164 13.744 1.00 82.21 581 SER C N 1
ATOM 9479 C CA . SER C 1 327 ? -6.569 -21.089 12.362 1.00 77.41 581 SER C CA 1
ATOM 9480 C C . SER C 1 327 ? -5.995 -22.214 11.508 1.00 74.29 581 SER C C 1
ATOM 9481 O O . SER C 1 327 ? -4.881 -22.695 11.732 1.00 71.58 581 SER C O 1
ATOM 9484 N N . SER C 1 328 ? -6.771 -22.628 10.504 1.00 69.32 582 SER C N 1
ATOM 9485 C CA . SER C 1 328 ? -6.189 -23.428 9.435 1.00 64.96 582 SER C CA 1
ATOM 9486 C C . SER C 1 328 ? -5.311 -22.585 8.522 1.00 67.38 582 SER C C 1
ATOM 9487 O O . SER C 1 328 ? -4.460 -23.133 7.814 1.00 60.22 582 SER C O 1
ATOM 9490 N N . VAL C 1 329 ? -5.491 -21.267 8.530 1.00 68.51 583 VAL C N 1
ATOM 9491 C CA . VAL C 1 329 ? -4.731 -20.368 7.666 1.00 63.65 583 VAL C CA 1
ATOM 9492 C C . VAL C 1 329 ? -4.098 -19.294 8.547 1.00 63.24 583 VAL C C 1
ATOM 9493 O O . VAL C 1 329 ? -4.499 -18.122 8.500 1.00 60.03 583 VAL C O 1
ATOM 9497 N N . PRO C 1 330 ? -3.093 -19.649 9.353 1.00 66.17 584 PRO C N 1
ATOM 9498 C CA . PRO C 1 330 ? -2.652 -18.730 10.419 1.00 56.30 584 PRO C CA 1
ATOM 9499 C C . PRO C 1 330 ? -1.995 -17.449 9.924 1.00 61.60 584 PRO C C 1
ATOM 9500 O O . PRO C 1 330 ? -2.152 -16.409 10.574 1.00 60.34 584 PRO C O 1
ATOM 9504 N N . TYR C 1 331 ? -1.251 -17.475 8.820 1.00 61.25 585 TYR C N 1
ATOM 9505 C CA . TYR C 1 331 ? -0.546 -16.290 8.327 1.00 57.78 585 TYR C CA 1
ATOM 9506 C C . TYR C 1 331 ? -0.858 -16.104 6.853 1.00 56.22 585 TYR C C 1
ATOM 9507 O O . TYR C 1 331 ? -0.064 -16.476 5.979 1.00 55.21 585 TYR C O 1
ATOM 9516 N N . PRO C 1 332 ? -2.014 -15.527 6.544 1.00 57.23 586 PRO C N 1
ATOM 9517 C CA . PRO C 1 332 ? -2.413 -15.328 5.150 1.00 58.58 586 PRO C CA 1
ATOM 9518 C C . PRO C 1 332 ? -1.904 -14.010 4.582 1.00 59.54 586 PRO C C 1
ATOM 9519 O O . PRO C 1 332 ? -1.517 -13.093 5.308 1.00 58.38 586 PRO C O 1
ATOM 9523 N N . PHE C 1 333 ? -1.953 -13.951 3.250 1.00 55.92 587 PHE C N 1
ATOM 9524 C CA . PHE C 1 333 ? -1.519 -12.752 2.502 1.00 58.83 587 PHE C CA 1
ATOM 9525 C C . PHE C 1 333 ? -1.986 -12.918 1.067 1.00 58.47 587 PHE C C 1
ATOM 9526 O O . PHE C 1 333 ? -2.335 -14.020 0.684 1.00 58.31 587 PHE C O 1
ATOM 9534 N N . GLN C 1 334 ? -1.995 -11.833 0.309 1.00 60.60 588 GLN C N 1
ATOM 9535 C CA . GLN C 1 334 ? -2.519 -11.902 -1.071 1.00 60.59 588 GLN C CA 1
ATOM 9536 C C . GLN C 1 334 ? -1.495 -11.357 -2.056 1.00 61.16 588 GLN C C 1
ATOM 9537 O O . GLN C 1 334 ? -0.850 -10.376 -1.747 1.00 64.33 588 GLN C O 1
ATOM 9543 N N . VAL C 1 335 ? -1.395 -11.995 -3.211 1.00 55.09 589 VAL C N 1
ATOM 9544 C CA . VAL C 1 335 ? -0.478 -11.494 -4.259 1.00 64.31 589 VAL C CA 1
ATOM 9545 C C . VAL C 1 335 ? -1.322 -11.208 -5.487 1.00 64.23 589 VAL C C 1
ATOM 9546 O O . VAL C 1 335 ? -2.042 -12.095 -5.925 1.00 70.73 589 VAL C O 1
ATOM 9550 N N . ASN C 1 336 ? -1.198 -10.005 -6.014 1.00 61.85 590 ASN C N 1
ATOM 9551 C CA . ASN C 1 336 ? -1.989 -9.615 -7.199 1.00 66.63 590 ASN C CA 1
ATOM 9552 C C . ASN C 1 336 ? -1.086 -9.534 -8.419 1.00 70.80 590 ASN C C 1
ATOM 9553 O O . ASN C 1 336 ? -0.115 -8.780 -8.384 1.00 71.89 590 ASN C O 1
ATOM 9558 N N . LEU C 1 337 ? -1.391 -10.328 -9.434 1.00 66.00 591 LEU C N 1
ATOM 9559 C CA . LEU C 1 337 ? -0.632 -10.209 -10.680 1.00 74.36 591 LEU C CA 1
ATOM 9560 C C . LEU C 1 337 ? -1.456 -9.219 -11.502 1.00 76.67 591 LEU C C 1
ATOM 9561 O O . LEU C 1 337 ? -2.572 -9.559 -11.858 1.00 75.72 591 LEU C O 1
ATOM 9566 N N . LEU C 1 338 ? -0.898 -8.064 -11.825 1.00 77.05 592 LEU C N 1
ATOM 9567 C CA . LEU C 1 338 ? -1.641 -6.997 -12.528 1.00 79.58 592 LEU C CA 1
ATOM 9568 C C . LEU C 1 338 ? -1.628 -7.341 -14.008 1.00 87.45 592 LEU C C 1
ATOM 9569 O O . LEU C 1 338 ? -2.654 -7.134 -14.666 1.00 87.08 592 LEU C O 1
ATOM 9574 N N . HIS C 1 339 ? -0.494 -7.832 -14.508 1.00 84.66 593 HIS C N 1
ATOM 9575 C CA . HIS C 1 339 ? -0.427 -8.285 -15.898 1.00 95.01 593 HIS C CA 1
ATOM 9576 C C . HIS C 1 339 ? 0.230 -9.663 -15.888 1.00 86.29 593 HIS C C 1
ATOM 9577 O O . HIS C 1 339 ? 1.460 -9.765 -15.903 1.00 90.82 593 HIS C O 1
ATOM 9584 N N . ASN C 1 340 ? -0.615 -10.675 -15.981 1.00 69.57 594 ASN C N 1
ATOM 9585 C CA . ASN C 1 340 ? -0.155 -12.070 -15.883 1.00 71.89 594 ASN C CA 1
ATOM 9586 C C . ASN C 1 340 ? 0.314 -12.604 -17.225 1.00 78.04 594 ASN C C 1
ATOM 9587 O O . ASN C 1 340 ? 0.414 -11.832 -18.172 1.00 79.04 594 ASN C O 1
ATOM 9592 N N . SER C 1 341 ? 0.618 -13.889 -17.268 1.00 73.32 595 SER C N 1
ATOM 9593 C CA . SER C 1 341 ? 1.162 -14.471 -18.493 1.00 76.37 595 SER C CA 1
ATOM 9594 C C . SER C 1 341 ? 0.228 -14.310 -19.679 1.00 80.87 595 SER C C 1
ATOM 9595 O O . SER C 1 341 ? 0.676 -14.411 -20.827 1.00 82.49 595 SER C O 1
ATOM 9598 N N . GLU C 1 342 ? -1.057 -14.091 -19.426 1.00 85.45 596 GLU C N 1
ATOM 9599 C CA . GLU C 1 342 ? -2.050 -13.893 -20.466 1.00 85.73 596 GLU C CA 1
ATOM 9600 C C . GLU C 1 342 ? -2.411 -12.427 -20.650 1.00 93.19 596 GLU C C 1
ATOM 9601 O O . GLU C 1 342 ? -3.239 -12.109 -21.509 1.00 96.13 596 GLU C O 1
ATOM 9607 N N . GLY C 1 343 ? -1.871 -11.528 -19.834 1.00 85.48 597 GLY C N 1
ATOM 9608 C CA . GLY C 1 343 ? -2.328 -10.132 -19.945 1.00 90.29 597 GLY C CA 1
ATOM 9609 C C . GLY C 1 343 ? -3.330 -9.766 -18.870 1.00 99.07 597 GLY C C 1
ATOM 9610 O O . GLY C 1 343 ? -3.322 -8.603 -18.434 1.00 103.28 597 GLY C O 1
ATOM 9611 N N . ARG C 1 344 ? -4.156 -10.719 -18.449 1.00 92.46 598 ARG C N 1
ATOM 9612 C CA . ARG C 1 344 ? -5.261 -10.469 -17.489 1.00 87.09 598 ARG C CA 1
ATOM 9613 C C . ARG C 1 344 ? -4.764 -10.256 -16.062 1.00 89.45 598 ARG C C 1
ATOM 9614 O O . ARG C 1 344 ? -3.566 -10.416 -15.821 1.00 90.26 598 ARG C O 1
ATOM 9616 N N . GLN C 1 345 ? -5.673 -9.901 -15.155 1.00 87.70 599 GLN C N 1
ATOM 9617 C CA . GLN C 1 345 ? -5.310 -9.751 -13.728 1.00 86.68 599 GLN C CA 1
ATOM 9618 C C . GLN C 1 345 ? -5.782 -10.994 -12.981 1.00 81.42 599 GLN C C 1
ATOM 9619 O O . GLN C 1 345 ? -6.914 -11.419 -13.210 1.00 92.42 599 GLN C O 1
ATOM 9625 N N . GLU C 1 346 ? -4.903 -11.600 -12.194 1.00 78.49 600 GLU C N 1
ATOM 9626 C CA . GLU C 1 346 ? -5.281 -12.763 -11.373 1.00 73.42 600 GLU C CA 1
ATOM 9627 C C . GLU C 1 346 ? -4.836 -12.447 -9.957 1.00 69.20 600 GLU C C 1
ATOM 9628 O O . GLU C 1 346 ? -3.967 -11.616 -9.788 1.00 82.73 600 GLU C O 1
ATOM 9634 N N . GLN C 1 347 ? -5.498 -13.030 -8.980 1.00 79.00 601 GLN C N 1
ATOM 9635 C CA . GLN C 1 347 ? -5.150 -12.748 -7.580 1.00 73.60 601 GLN C CA 1
ATOM 9636 C C . GLN C 1 347 ? -4.831 -14.079 -6.925 1.00 70.56 601 GLN C C 1
ATOM 9637 O O . GLN C 1 347 ? -5.524 -15.055 -7.211 1.00 75.33 601 GLN C O 1
ATOM 9643 N N . ILE C 1 348 ? -3.761 -14.106 -6.142 1.00 69.45 602 ILE C N 1
ATOM 9644 C CA . ILE C 1 348 ? -3.346 -15.374 -5.498 1.00 67.69 602 ILE C CA 1
ATOM 9645 C C . ILE C 1 348 ? -3.555 -15.233 -4.000 1.00 64.20 602 ILE C C 1
ATOM 9646 O O . ILE C 1 348 ? -2.972 -14.342 -3.402 1.00 59.43 602 ILE C O 1
ATOM 9651 N N . LEU C 1 349 ? -4.367 -16.121 -3.448 1.00 59.59 603 LEU C N 1
ATOM 9652 C CA . LEU C 1 349 ? -4.651 -16.088 -1.999 1.00 66.84 603 LEU C CA 1
ATOM 9653 C C . LEU C 1 349 ? -3.738 -17.113 -1.351 1.00 63.47 603 LEU C C 1
ATOM 9654 O O . LEU C 1 349 ? -3.848 -18.290 -1.675 1.00 61.16 603 LEU C O 1
ATOM 9659 N N . LEU C 1 350 ? -2.885 -16.660 -0.457 1.00 55.34 604 LEU C N 1
ATOM 9660 C CA . LEU C 1 350 ? -1.857 -17.540 0.078 1.00 54.99 604 LEU C CA 1
ATOM 9661 C C . LEU C 1 350 ? -1.889 -17.539 1.599 1.00 61.93 604 LEU C C 1
ATOM 9662 O O . LEU C 1 350 ? -2.463 -16.650 2.232 1.00 57.11 604 LEU C O 1
ATOM 9667 N N . SER C 1 351 ? -1.261 -18.559 2.180 1.00 56.60 605 SER C N 1
ATOM 9668 C CA . SER C 1 351 ? -1.053 -18.612 3.617 1.00 55.70 605 SER C CA 1
ATOM 9669 C C . SER C 1 351 ? 0.176 -19.450 3.913 1.00 58.05 605 SER C C 1
ATOM 9670 O O . SER C 1 351 ? 0.539 -20.348 3.148 1.00 57.05 605 SER C O 1
ATOM 9673 N N . SER C 1 352 ? 0.801 -19.148 5.044 1.00 61.12 606 SER C N 1
ATOM 9674 C CA . SER C 1 352 ? 1.961 -19.869 5.540 1.00 56.96 606 SER C CA 1
ATOM 9675 C C . SER C 1 352 ? 1.690 -20.295 6.973 1.00 55.96 606 SER C C 1
ATOM 9676 O O . SER C 1 352 ? 0.917 -19.651 7.684 1.00 59.87 606 SER C O 1
ATOM 9679 N N . ASP C 1 353 ? 2.328 -21.383 7.397 1.00 52.72 607 ASP C N 1
ATOM 9680 C CA . ASP C 1 353 ? 2.202 -21.825 8.782 1.00 55.26 607 ASP C CA 1
ATOM 9681 C C . ASP C 1 353 ? 3.173 -21.108 9.717 1.00 61.07 607 ASP C C 1
ATOM 9682 O O . ASP C 1 353 ? 3.184 -21.384 10.924 1.00 68.64 607 ASP C O 1
ATOM 9687 N N . SER C 1 354 ? 3.927 -20.152 9.195 1.00 58.17 608 SER C N 1
ATOM 9688 C CA . SER C 1 354 ? 5.012 -19.481 9.890 1.00 61.53 608 SER C CA 1
ATOM 9689 C C . SER C 1 354 ? 4.905 -17.984 9.639 1.00 53.56 608 SER C C 1
ATOM 9690 O O . SER C 1 354 ? 4.876 -17.550 8.481 1.00 54.93 608 SER C O 1
ATOM 9693 N N . ALA C 1 355 ? 4.921 -17.189 10.685 1.00 51.19 609 ALA C N 1
ATOM 9694 C CA . ALA C 1 355 ? 5.005 -15.725 10.501 1.00 59.28 609 ALA C CA 1
ATOM 9695 C C . ALA C 1 355 ? 6.304 -15.309 9.805 1.00 56.80 609 ALA C C 1
ATOM 9696 O O . ALA C 1 355 ? 6.245 -14.470 8.918 1.00 57.07 609 ALA C O 1
ATOM 9698 N N . SER C 1 356 ? 7.423 -15.854 10.268 1.00 56.69 610 SER C N 1
ATOM 9699 C CA . SER C 1 356 ? 8.772 -15.667 9.679 1.00 57.45 610 SER C CA 1
ATOM 9700 C C . SER C 1 356 ? 8.694 -15.861 8.176 1.00 51.00 610 SER C C 1
ATOM 9701 O O . SER C 1 356 ? 9.107 -14.976 7.456 1.00 56.52 610 SER C O 1
ATOM 9704 N N . ASP C 1 357 ? 8.125 -16.973 7.757 1.00 55.20 611 ASP C N 1
ATOM 9705 C CA . ASP C 1 357 ? 8.071 -17.260 6.325 1.00 49.91 611 ASP C CA 1
ATOM 9706 C C . ASP C 1 357 ? 7.213 -16.242 5.586 1.00 58.21 611 ASP C C 1
ATOM 9707 O O . ASP C 1 357 ? 7.585 -15.786 4.497 1.00 57.76 611 ASP C O 1
ATOM 9712 N N . ARG C 1 358 ? 6.064 -15.866 6.153 1.00 52.93 612 ARG C N 1
ATOM 9713 C CA . ARG C 1 358 ? 5.238 -14.860 5.491 1.00 58.43 612 ARG C CA 1
ATOM 9714 C C . ARG C 1 358 ? 5.994 -13.547 5.353 1.00 55.58 612 ARG C C 1
ATOM 9715 O O . ARG C 1 358 ? 6.046 -12.959 4.268 1.00 55.10 612 ARG C O 1
ATOM 9723 N N . ALA C 1 359 ? 6.600 -13.090 6.431 1.00 51.89 613 ALA C N 1
ATOM 9724 C CA . ALA C 1 359 ? 7.413 -11.863 6.406 1.00 54.36 613 ALA C CA 1
ATOM 9725 C C . ALA C 1 359 ? 8.499 -11.968 5.332 1.00 56.56 613 ALA C C 1
ATOM 9726 O O . ALA C 1 359 ? 8.703 -11.002 4.601 1.00 51.73 613 ALA C O 1
ATOM 9728 N N . ARG C 1 360 ? 9.159 -13.121 5.260 1.00 50.59 614 ARG C N 1
ATOM 9729 C CA . ARG C 1 360 ? 10.229 -13.284 4.282 1.00 53.17 614 ARG C CA 1
ATOM 9730 C C . ARG C 1 360 ? 9.682 -13.222 2.864 1.00 53.87 614 ARG C C 1
ATOM 9731 O O . ARG C 1 360 ? 10.317 -12.649 1.976 1.00 55.29 614 ARG C O 1
ATOM 9739 N N . TRP C 1 361 ? 8.485 -13.766 2.637 1.00 53.26 615 TRP C N 1
ATOM 9740 C CA . TRP C 1 361 ? 7.896 -13.679 1.304 1.00 51.56 615 TRP C CA 1
ATOM 9741 C C . TRP C 1 361 ? 7.501 -12.247 0.974 1.00 54.65 615 TRP C C 1
ATOM 9742 O O . TRP C 1 361 ? 7.625 -11.811 -0.177 1.00 56.99 615 TRP C O 1
ATOM 9753 N N . ILE C 1 362 ? 7.026 -11.503 1.974 1.00 53.57 616 ILE C N 1
ATOM 9754 C CA . ILE C 1 362 ? 6.600 -10.126 1.753 1.00 54.15 616 ILE C CA 1
ATOM 9755 C C . ILE C 1 362 ? 7.797 -9.249 1.410 1.00 56.10 616 ILE C C 1
ATOM 9756 O O . ILE C 1 362 ? 7.746 -8.428 0.487 1.00 54.13 616 ILE C O 1
ATOM 9761 N N . THR C 1 363 ? 8.888 -9.415 2.158 1.00 53.37 617 THR C N 1
ATOM 9762 C CA . THR C 1 363 ? 10.113 -8.673 1.896 1.00 59.85 617 THR C CA 1
ATOM 9763 C C . THR C 1 363 ? 10.616 -8.912 0.476 1.00 53.36 617 THR C C 1
ATOM 9764 O O . THR C 1 363 ? 10.916 -7.963 -0.255 1.00 55.75 617 THR C O 1
ATOM 9768 N N . ALA C 1 364 ? 10.683 -10.179 0.060 1.00 47.45 618 ALA C N 1
ATOM 9769 C CA . ALA C 1 364 ? 11.170 -10.505 -1.277 1.00 49.37 618 ALA C CA 1
ATOM 9770 C C . ALA C 1 364 ? 10.222 -10.005 -2.364 1.00 58.15 618 ALA C C 1
ATOM 9771 O O . ALA C 1 364 ? 10.669 -9.537 -3.417 1.00 55.32 618 ALA C O 1
ATOM 9773 N N . LEU C 1 365 ? 8.912 -10.117 -2.148 1.00 45.98 619 LEU C N 1
ATOM 9774 C CA . LEU C 1 365 ? 7.987 -9.689 -3.181 1.00 54.14 619 LEU C CA 1
ATOM 9775 C C . LEU C 1 365 ? 7.953 -8.178 -3.319 1.00 57.48 619 LEU C C 1
ATOM 9776 O O . LEU C 1 365 ? 7.495 -7.685 -4.350 1.00 52.59 619 LEU C O 1
ATOM 9781 N N . THR C 1 366 ? 8.407 -7.444 -2.299 1.00 58.97 620 THR C N 1
ATOM 9782 C CA . THR C 1 366 ? 8.547 -5.992 -2.335 1.00 64.47 620 THR C CA 1
ATOM 9783 C C . THR C 1 366 ? 9.988 -5.567 -2.572 1.00 64.54 620 THR C C 1
ATOM 9784 O O . THR C 1 366 ? 10.375 -4.460 -2.189 1.00 71.40 620 THR C O 1
ATOM 9788 N N . TYR C 1 367 ? 10.785 -6.455 -3.166 1.00 66.97 621 TYR C N 1
ATOM 9789 C CA . TYR C 1 367 ? 12.185 -6.187 -3.471 1.00 63.89 621 TYR C CA 1
ATOM 9790 C C . TYR C 1 367 ? 12.373 -4.860 -4.197 1.00 72.21 621 TYR C C 1
ATOM 9791 O O . TYR C 1 367 ? 13.243 -4.059 -3.839 1.00 75.89 621 TYR C O 1
ATOM 9800 N N . LYS C 1 368 ? 11.561 -4.616 -5.229 1.00 77.54 622 LYS C N 1
ATOM 9801 C CA . LYS C 1 368 ? 11.756 -3.445 -6.079 1.00 87.43 622 LYS C CA 1
ATOM 9802 C C . LYS C 1 368 ? 11.429 -2.143 -5.347 1.00 96.59 622 LYS C C 1
ATOM 9803 O O . LYS C 1 368 ? 12.136 -1.141 -5.518 1.00 100.41 622 LYS C O 1
ATOM 9809 N N . GLU C 1 369 ? 10.364 -2.132 -4.533 1.00 94.22 623 GLU C N 1
ATOM 9810 C CA . GLU C 1 369 ? 10.052 -0.952 -3.725 1.00 91.51 623 GLU C CA 1
ATOM 9811 C C . GLU C 1 369 ? 11.232 -0.559 -2.841 1.00 98.40 623 GLU C C 1
ATOM 9812 O O . GLU C 1 369 ? 11.520 0.632 -2.666 1.00 99.03 623 GLU C O 1
ATOM 9818 N N . ARG C 1 370 ? 11.923 -1.549 -2.278 1.00 98.26 624 ARG C N 1
ATOM 9819 C CA . ARG C 1 370 ? 13.135 -1.331 -1.493 1.00 98.53 624 ARG C CA 1
ATOM 9820 C C . ARG C 1 370 ? 14.378 -1.203 -2.385 1.00 90.92 624 ARG C C 1
ATOM 9821 O O . ARG C 1 370 ? 14.728 -0.112 -2.845 1.00 94.13 624 ARG C O 1
ATOM 9823 N N . THR C 1 376 ? 16.696 5.121 4.549 1.00 115.03 630 THR C N 1
ATOM 9824 C CA . THR C 1 376 ? 16.871 6.354 5.309 1.00 122.56 630 THR C CA 1
ATOM 9825 C C . THR C 1 376 ? 18.196 6.327 6.076 1.00 127.17 630 THR C C 1
ATOM 9826 O O . THR C 1 376 ? 19.144 5.665 5.651 1.00 124.44 630 THR C O 1
ATOM 9830 N N . ASN C 1 377 ? 18.254 7.044 7.201 1.00 134.84 631 ASN C N 1
ATOM 9831 C CA . ASN C 1 377 ? 19.488 7.158 7.976 1.00 123.04 631 ASN C CA 1
ATOM 9832 C C . ASN C 1 377 ? 19.761 5.869 8.749 1.00 114.27 631 ASN C C 1
ATOM 9833 O O . ASN C 1 377 ? 18.921 5.408 9.532 1.00 110.41 631 ASN C O 1
ATOM 9838 N N . LYS C 1 378 ? 20.943 5.293 8.531 1.00 105.08 632 LYS C N 1
ATOM 9839 C CA . LYS C 1 378 ? 21.280 3.973 9.046 1.00 100.20 632 LYS C CA 1
ATOM 9840 C C . LYS C 1 378 ? 21.860 3.995 10.454 1.00 91.99 632 LYS C C 1
ATOM 9841 O O . LYS C 1 378 ? 21.975 2.932 11.075 1.00 81.30 632 LYS C O 1
ATOM 9847 N N . GLY C 1 379 ? 22.229 5.169 10.970 1.00 94.17 633 GLY C N 1
ATOM 9848 C CA . GLY C 1 379 ? 22.719 5.256 12.334 1.00 82.32 633 GLY C CA 1
ATOM 9849 C C . GLY C 1 379 ? 21.650 5.034 13.379 1.00 86.58 633 GLY C C 1
ATOM 9850 O O . GLY C 1 379 ? 21.978 4.737 14.534 1.00 82.46 633 GLY C O 1
ATOM 9851 N N . GLU C 1 380 ? 20.379 5.178 13.003 1.00 92.94 634 GLU C N 1
ATOM 9852 C CA . GLU C 1 380 ? 19.263 4.891 13.894 1.00 101.69 634 GLU C CA 1
ATOM 9853 C C . GLU C 1 380 ? 18.825 3.432 13.819 1.00 83.89 634 GLU C C 1
ATOM 9854 O O . GLU C 1 380 ? 17.886 3.038 14.519 1.00 84.56 634 GLU C O 1
ATOM 9856 N N . LEU C 1 381 ? 19.488 2.627 13.011 1.00 75.26 635 LEU C N 1
ATOM 9857 C CA . LEU C 1 381 ? 19.121 1.226 12.903 1.00 70.41 635 LEU C CA 1
ATOM 9858 C C . LEU C 1 381 ? 19.733 0.419 14.045 1.00 66.62 635 LEU C C 1
ATOM 9859 O O . LEU C 1 381 ? 20.898 0.624 14.393 1.00 72.10 635 LEU C O 1
ATOM 9864 N N . PRO C 1 382 ? 18.982 -0.521 14.614 1.00 68.11 636 PRO C N 1
ATOM 9865 C CA . PRO C 1 382 ? 19.539 -1.379 15.670 1.00 65.14 636 PRO C CA 1
ATOM 9866 C C . PRO C 1 382 ? 20.657 -2.259 15.133 1.00 68.60 636 PRO C C 1
ATOM 9867 O O . PRO C 1 382 ? 20.684 -2.623 13.953 1.00 66.30 636 PRO C O 1
ATOM 9871 N N . GLN C 1 383 ? 21.588 -2.610 16.019 1.00 61.68 637 GLN C N 1
ATOM 9872 C CA . GLN C 1 383 ? 22.765 -3.383 15.640 1.00 63.82 637 GLN C CA 1
ATOM 9873 C C . GLN C 1 383 ? 22.867 -4.655 16.472 1.00 67.56 637 GLN C C 1
ATOM 9874 O O . GLN C 1 383 ? 22.646 -4.634 17.684 1.00 62.96 637 GLN C O 1
ATOM 9880 N N . VAL C 1 384 ? 23.215 -5.765 15.820 1.00 64.49 638 VAL C N 1
ATOM 9881 C CA . VAL C 1 384 ? 23.487 -7.007 16.527 1.00 63.53 638 VAL C CA 1
ATOM 9882 C C . VAL C 1 384 ? 24.852 -7.527 16.106 1.00 62.04 638 VAL C C 1
ATOM 9883 O O . VAL C 1 384 ? 25.367 -7.217 15.031 1.00 59.83 638 VAL C O 1
ATOM 9887 N N . GLU C 1 385 ? 25.447 -8.304 17.000 1.00 63.44 639 GLU C N 1
ATOM 9888 C CA . GLU C 1 385 ? 26.735 -8.934 16.784 1.00 56.90 639 GLU C CA 1
ATOM 9889 C C . GLU C 1 385 ? 26.535 -10.438 16.681 1.00 64.63 639 GLU C C 1
ATOM 9890 O O . GLU C 1 385 ? 25.863 -11.038 17.528 1.00 65.12 639 GLU C O 1
ATOM 9896 N N . VAL C 1 386 ? 27.128 -11.041 15.654 1.00 60.89 640 VAL C N 1
ATOM 9897 C CA . VAL C 1 386 ? 26.965 -12.469 15.426 1.00 63.07 640 VAL C CA 1
ATOM 9898 C C . VAL C 1 386 ? 27.762 -13.244 16.466 1.00 64.99 640 VAL C C 1
ATOM 9899 O O . VAL C 1 386 ? 28.965 -13.018 16.643 1.00 63.92 640 VAL C O 1
ATOM 9903 N N . THR C 1 387 ? 27.088 -14.158 17.169 1.00 65.87 641 THR C N 1
ATOM 9904 C CA . THR C 1 387 ? 27.712 -14.938 18.230 1.00 60.72 641 THR C CA 1
ATOM 9905 C C . THR C 1 387 ? 28.228 -16.291 17.763 1.00 65.06 641 THR C C 1
ATOM 9906 O O . THR C 1 387 ? 29.200 -16.793 18.330 1.00 75.07 641 THR C O 1
ATOM 9910 N N . LYS C 1 388 ? 27.610 -16.900 16.755 1.00 70.12 642 LYS C N 1
ATOM 9911 C CA . LYS C 1 388 ? 28.126 -18.125 16.155 1.00 69.70 642 LYS C CA 1
ATOM 9912 C C . LYS C 1 388 ? 27.884 -18.060 14.656 1.00 63.56 642 LYS C C 1
ATOM 9913 O O . LYS C 1 388 ? 26.951 -17.398 14.199 1.00 61.90 642 LYS C O 1
ATOM 9919 N N . ALA C 1 389 ? 28.736 -18.745 13.895 1.00 58.43 643 ALA C N 1
ATOM 9920 C CA . ALA C 1 389 ? 28.627 -18.712 12.443 1.00 61.14 643 ALA C CA 1
ATOM 9921 C C . ALA C 1 389 ? 27.275 -19.251 11.997 1.00 60.21 643 ALA C C 1
ATOM 9922 O O . ALA C 1 389 ? 26.752 -20.210 12.567 1.00 63.68 643 ALA C O 1
ATOM 9924 N N . TYR C 1 390 ? 26.695 -18.607 10.990 1.00 55.86 644 TYR C N 1
ATOM 9925 C CA . TYR C 1 390 ? 25.482 -19.083 10.342 1.00 54.60 644 TYR C CA 1
ATOM 9926 C C . TYR C 1 390 ? 25.743 -19.193 8.849 1.00 52.75 644 TYR C C 1
ATOM 9927 O O . TYR C 1 390 ? 26.279 -18.259 8.240 1.00 50.93 644 TYR C O 1
ATOM 9936 N N . PHE C 1 391 ? 25.363 -20.327 8.267 1.00 48.97 645 PHE C N 1
ATOM 9937 C CA . PHE C 1 391 ? 25.546 -20.592 6.844 1.00 54.69 645 PHE C CA 1
ATOM 9938 C C . PHE C 1 391 ? 24.180 -20.600 6.167 1.00 56.73 645 PHE C C 1
ATOM 9939 O O . PHE C 1 391 ? 23.281 -21.351 6.576 1.00 53.50 645 PHE C O 1
ATOM 9947 N N . ALA C 1 392 ? 24.027 -19.746 5.155 1.00 48.18 646 ALA C N 1
ATOM 9948 C CA . ALA C 1 392 ? 22.739 -19.573 4.496 1.00 48.55 646 ALA C CA 1
ATOM 9949 C C . ALA C 1 392 ? 22.235 -20.891 3.922 1.00 53.31 646 ALA C C 1
ATOM 9950 O O . ALA C 1 392 ? 22.985 -21.656 3.313 1.00 53.32 646 ALA C O 1
ATOM 9952 N N . LYS C 1 393 ? 20.946 -21.145 4.114 1.00 54.48 647 LYS C N 1
ATOM 9953 C CA . LYS C 1 393 ? 20.311 -22.350 3.614 1.00 56.56 647 LYS C CA 1
ATOM 9954 C C . LYS C 1 393 ? 19.320 -22.073 2.494 1.00 54.78 647 LYS C C 1
ATOM 9955 O O . LYS C 1 393 ? 18.877 -23.019 1.838 1.00 57.91 647 LYS C O 1
ATOM 9961 N N . GLN C 1 394 ? 18.959 -20.811 2.261 1.00 52.32 648 GLN C N 1
ATOM 9962 C CA . GLN C 1 394 ? 17.987 -20.440 1.243 1.00 51.24 648 GLN C CA 1
ATOM 9963 C C . GLN C 1 394 ? 18.472 -19.176 0.550 1.00 51.85 648 GLN C C 1
ATOM 9964 O O . GLN C 1 394 ? 19.293 -18.428 1.088 1.00 51.11 648 GLN C O 1
ATOM 9970 N N . ALA C 1 395 ? 17.929 -18.928 -0.645 1.00 45.41 649 ALA C N 1
ATOM 9971 C CA . ALA C 1 395 ? 18.386 -17.807 -1.464 1.00 42.59 649 ALA C CA 1
ATOM 9972 C C . ALA C 1 395 ? 18.219 -16.452 -0.783 1.00 45.54 649 ALA C C 1
ATOM 9973 O O . ALA C 1 395 ? 18.924 -15.508 -1.143 1.00 51.37 649 ALA C O 1
ATOM 9975 N N . ASP C 1 396 ? 17.327 -16.324 0.198 1.00 44.19 650 ASP C N 1
ATOM 9976 C CA . ASP C 1 396 ? 17.095 -15.037 0.845 1.00 47.31 650 ASP C CA 1
ATOM 9977 C C . ASP C 1 396 ? 17.821 -14.908 2.185 1.00 43.45 650 ASP C C 1
ATOM 9978 O O . ASP C 1 396 ? 17.597 -13.936 2.909 1.00 48.79 650 ASP C O 1
ATOM 9983 N N . GLU C 1 397 ? 18.708 -15.842 2.512 1.00 52.58 651 GLU C N 1
ATOM 9984 C CA . GLU C 1 397 ? 19.471 -15.814 3.751 1.00 44.85 651 GLU C CA 1
ATOM 9985 C C . GLU C 1 397 ? 20.884 -15.299 3.514 1.00 47.16 651 GLU C C 1
ATOM 9986 O O . GLU C 1 397 ? 21.397 -15.311 2.393 1.00 51.02 651 GLU C O 1
ATOM 9992 N N . ILE C 1 398 ? 21.517 -14.844 4.591 1.00 44.23 652 ILE C N 1
ATOM 9993 C CA . ILE C 1 398 ? 22.878 -14.320 4.535 1.00 48.83 652 ILE C CA 1
ATOM 9994 C C . ILE C 1 398 ? 23.786 -15.227 5.352 1.00 52.97 652 ILE C C 1
ATOM 9995 O O . ILE C 1 398 ? 23.453 -15.598 6.483 1.00 48.18 652 ILE C O 1
ATOM 10000 N N . THR C 1 399 ? 24.932 -15.586 4.781 1.00 54.81 653 THR C N 1
ATOM 10001 C CA . THR C 1 399 ? 25.918 -16.365 5.516 1.00 44.21 653 THR C CA 1
ATOM 10002 C C . THR C 1 399 ? 26.755 -15.429 6.379 1.00 53.11 653 THR C C 1
ATOM 10003 O O . THR C 1 399 ? 27.264 -14.416 5.898 1.00 51.63 653 THR C O 1
ATOM 10007 N N . LEU C 1 400 ? 26.847 -15.729 7.669 1.00 50.51 654 LEU C N 1
ATOM 10008 C CA . LEU C 1 400 ? 27.426 -14.799 8.621 1.00 47.45 654 LEU C CA 1
ATOM 10009 C C . LEU C 1 400 ? 28.549 -15.480 9.376 1.00 52.26 654 LEU C C 1
ATOM 10010 O O . LEU C 1 400 ? 28.440 -16.640 9.784 1.00 60.85 654 LEU C O 1
ATOM 10015 N N . GLN C 1 401 ? 29.618 -14.744 9.569 1.00 49.99 655 GLN C N 1
ATOM 10016 C CA . GLN C 1 401 ? 30.771 -15.232 10.292 1.00 61.20 655 GLN C CA 1
ATOM 10017 C C . GLN C 1 401 ? 30.750 -14.620 11.687 1.00 56.55 655 GLN C C 1
ATOM 10018 O O . GLN C 1 401 ? 30.139 -13.570 11.904 1.00 64.01 655 GLN C O 1
ATOM 10024 N N . GLN C 1 402 ? 31.357 -15.308 12.651 1.00 61.22 656 GLN C N 1
ATOM 10025 C CA . GLN C 1 402 ? 31.302 -14.816 14.024 1.00 56.07 656 GLN C CA 1
ATOM 10026 C C . GLN C 1 402 ? 31.951 -13.441 14.132 1.00 55.94 656 GLN C C 1
ATOM 10027 O O . GLN C 1 402 ? 32.900 -13.126 13.414 1.00 57.57 656 GLN C O 1
ATOM 10033 N N . ALA C 1 403 ? 31.418 -12.617 15.039 1.00 58.40 657 ALA C N 1
ATOM 10034 C CA . ALA C 1 403 ? 31.798 -11.224 15.292 1.00 63.75 657 ALA C CA 1
ATOM 10035 C C . ALA C 1 403 ? 31.432 -10.264 14.157 1.00 61.85 657 ALA C C 1
ATOM 10036 O O . ALA C 1 403 ? 31.753 -9.071 14.249 1.00 58.08 657 ALA C O 1
ATOM 10038 N N . ASP C 1 404 ? 30.786 -10.732 13.093 1.00 54.70 658 ASP C N 1
ATOM 10039 C CA . ASP C 1 404 ? 30.176 -9.812 12.141 1.00 57.35 658 ASP C CA 1
ATOM 10040 C C . ASP C 1 404 ? 29.186 -8.900 12.859 1.00 59.78 658 ASP C C 1
ATOM 10041 O O . ASP C 1 404 ? 28.493 -9.322 13.791 1.00 55.30 658 ASP C O 1
ATOM 10046 N N . ILE C 1 405 ? 29.115 -7.645 12.413 1.00 56.08 659 ILE C N 1
ATOM 10047 C CA . ILE C 1 405 ? 28.128 -6.684 12.896 1.00 55.30 659 ILE C CA 1
ATOM 10048 C C . ILE C 1 405 ? 27.049 -6.517 11.838 1.00 56.56 659 ILE C C 1
ATOM 10049 O O . ILE C 1 405 ? 27.349 -6.246 10.668 1.00 59.73 659 ILE C O 1
ATOM 10054 N N . VAL C 1 406 ? 25.793 -6.664 12.243 1.00 56.60 660 VAL C N 1
ATOM 10055 C CA . VAL C 1 406 ? 24.662 -6.581 11.329 1.00 52.50 660 VAL C CA 1
ATOM 10056 C C . VAL C 1 406 ? 23.712 -5.477 11.786 1.00 59.31 660 VAL C C 1
ATOM 10057 O O . VAL C 1 406 ? 23.427 -5.344 12.982 1.00 64.05 660 VAL C O 1
ATOM 10061 N N . LEU C 1 407 ? 23.231 -4.687 10.824 1.00 55.59 661 LEU C N 1
ATOM 10062 C CA . LEU C 1 407 ? 22.191 -3.691 11.050 1.00 54.68 661 LEU C CA 1
ATOM 10063 C C . LEU C 1 407 ? 20.827 -4.336 10.828 1.00 57.39 661 LEU C C 1
ATOM 10064 O O . LEU C 1 407 ? 20.534 -4.806 9.725 1.00 62.83 661 LEU C O 1
ATOM 10069 N N . VAL C 1 408 ? 19.993 -4.356 11.863 1.00 60.24 662 VAL C N 1
ATOM 10070 C CA . VAL C 1 408 ? 18.706 -5.039 11.774 1.00 58.99 662 VAL C CA 1
ATOM 10071 C C . VAL C 1 408 ? 17.703 -4.136 11.067 1.00 56.99 662 VAL C C 1
ATOM 10072 O O . VAL C 1 408 ? 17.446 -3.005 11.500 1.00 63.48 662 VAL C O 1
ATOM 10076 N N . LEU C 1 409 ? 17.148 -4.635 9.966 1.00 58.45 663 LEU C N 1
ATOM 10077 C CA . LEU C 1 409 ? 16.142 -3.939 9.175 1.00 55.70 663 LEU C CA 1
ATOM 10078 C C . LEU C 1 409 ? 14.733 -4.381 9.510 1.00 61.59 663 LEU C C 1
ATOM 10079 O O . LEU C 1 409 ? 13.779 -3.617 9.321 1.00 57.95 663 LEU C O 1
ATOM 10084 N N . GLN C 1 410 ? 14.579 -5.623 9.964 1.00 63.26 664 GLN C N 1
ATOM 10085 C CA . GLN C 1 410 ? 13.255 -6.233 10.219 1.00 61.47 664 GLN C CA 1
ATOM 10086 C C . GLN C 1 410 ? 13.445 -7.416 11.165 1.00 60.85 664 GLN C C 1
ATOM 10087 O O . GLN C 1 410 ? 14.515 -8.006 11.157 1.00 67.65 664 GLN C O 1
ATOM 10093 N N . GLU C 1 411 ? 12.437 -7.682 11.987 1.00 65.64 665 GLU C N 1
ATOM 10094 C CA . GLU C 1 411 ? 12.421 -8.747 13.015 1.00 75.12 665 GLU C CA 1
ATOM 10095 C C . GLU C 1 411 ? 11.045 -9.403 12.992 1.00 82.90 665 GLU C C 1
ATOM 10096 O O . GLU C 1 411 ? 10.052 -8.685 13.002 1.00 88.87 665 GLU C O 1
ATOM 10102 N N . GLU C 1 412 ? 11.020 -10.722 12.977 1.00 70.76 666 GLU C N 1
ATOM 10103 C CA . GLU C 1 412 ? 9.771 -11.478 12.843 1.00 80.31 666 GLU C CA 1
ATOM 10104 C C . GLU C 1 412 ? 10.034 -12.918 13.238 1.00 72.42 666 GLU C C 1
ATOM 10105 O O . GLU C 1 412 ? 10.724 -13.610 12.506 1.00 67.76 666 GLU C O 1
ATOM 10111 N N . ASP C 1 413 ? 9.488 -13.315 14.380 1.00 75.37 667 ASP C N 1
ATOM 10112 C CA . ASP C 1 413 ? 9.305 -14.738 14.733 1.00 62.64 667 ASP C CA 1
ATOM 10113 C C . ASP C 1 413 ? 10.685 -15.390 14.739 1.00 73.62 667 ASP C C 1
ATOM 10114 O O . ASP C 1 413 ? 10.836 -16.498 14.212 1.00 65.08 667 ASP C O 1
ATOM 10119 N N . GLY C 1 414 ? 11.644 -14.694 15.338 1.00 65.11 668 GLY C N 1
ATOM 10120 C CA . GLY C 1 414 ? 12.961 -15.282 15.626 1.00 65.57 668 GLY C CA 1
ATOM 10121 C C . GLY C 1 414 ? 13.843 -15.310 14.399 1.00 67.03 668 GLY C C 1
ATOM 10122 O O . GLY C 1 414 ? 14.847 -16.008 14.416 1.00 65.24 668 GLY C O 1
ATOM 10123 N N . TRP C 1 415 ? 13.442 -14.577 13.372 1.00 57.85 669 TRP C N 1
ATOM 10124 C CA . TRP C 1 415 ? 14.307 -14.326 12.206 1.00 56.22 669 TRP C CA 1
ATOM 10125 C C . TRP C 1 415 ? 14.581 -12.831 12.088 1.00 53.81 669 TRP C C 1
ATOM 10126 O O . TRP C 1 415 ? 13.655 -12.051 12.224 1.00 62.77 669 TRP C O 1
ATOM 10137 N N . LEU C 1 416 ? 15.832 -12.480 11.827 1.00 58.52 670 LEU C N 1
ATOM 10138 C CA . LEU C 1 416 ? 16.247 -11.106 11.590 1.00 54.07 670 LEU C CA 1
ATOM 10139 C C . LEU C 1 416 ? 16.584 -10.894 10.121 1.00 56.72 670 LEU C C 1
ATOM 10140 O O . LEU C 1 416 ? 17.169 -11.770 9.475 1.00 57.71 670 LEU C O 1
ATOM 10145 N N . HIS C 1 417 ? 16.212 -9.728 9.603 1.00 54.58 671 HIS C N 1
ATOM 10146 C CA . HIS C 1 417 ? 16.587 -9.288 8.268 1.00 50.58 671 HIS C CA 1
ATOM 10147 C C . HIS C 1 417 ? 17.586 -8.151 8.422 1.00 56.78 671 HIS C C 1
ATOM 10148 O O . HIS C 1 417 ? 17.252 -7.107 8.994 1.00 59.81 671 HIS C O 1
ATOM 10155 N N . GLY C 1 418 ? 18.809 -8.340 7.922 1.00 48.78 672 GLY C N 1
ATOM 10156 C CA . GLY C 1 418 ? 19.873 -7.418 8.259 1.00 55.40 672 GLY C CA 1
ATOM 10157 C C . GLY C 1 418 ? 20.804 -7.093 7.110 1.00 58.77 672 GLY C C 1
ATOM 10158 O O . GLY C 1 418 ? 20.914 -7.824 6.120 1.00 54.09 672 GLY C O 1
ATOM 10159 N N . GLU C 1 419 ? 21.504 -5.979 7.283 1.00 53.41 673 GLU C N 1
ATOM 10160 C CA . GLU C 1 419 ? 22.590 -5.580 6.398 1.00 54.73 673 GLU C CA 1
ATOM 10161 C C . GLU C 1 419 ? 23.901 -5.728 7.157 1.00 53.38 673 GLU C C 1
ATOM 10162 O O . GLU C 1 419 ? 24.058 -5.158 8.240 1.00 52.28 673 GLU C O 1
ATOM 10168 N N . ARG C 1 420 ? 24.837 -6.491 6.600 1.00 49.02 674 ARG C N 1
ATOM 10169 C CA . ARG C 1 420 ? 26.121 -6.635 7.266 1.00 50.91 674 ARG C CA 1
ATOM 10170 C C . ARG C 1 420 ? 26.930 -5.346 7.156 1.00 55.16 674 ARG C C 1
ATOM 10171 O O . ARG C 1 420 ? 27.001 -4.714 6.098 1.00 52.59 674 ARG C O 1
ATOM 10179 N N . LEU C 1 421 ? 27.548 -4.966 8.272 1.00 56.05 675 LEU C N 1
ATOM 10180 C CA . LEU C 1 421 ? 28.269 -3.704 8.347 1.00 54.73 675 LEU C CA 1
ATOM 10181 C C . LEU C 1 421 ? 29.435 -3.647 7.359 1.00 61.17 675 LEU C C 1
ATOM 10182 O O . LEU C 1 421 ? 29.626 -2.631 6.677 1.00 59.99 675 LEU C O 1
ATOM 10187 N N . ARG C 1 422 ? 30.222 -4.723 7.261 1.00 64.42 676 ARG C N 1
ATOM 10188 C CA . ARG C 1 422 ? 31.459 -4.661 6.483 1.00 53.76 676 ARG C CA 1
ATOM 10189 C C . ARG C 1 422 ? 31.180 -4.439 5.001 1.00 60.77 676 ARG C C 1
ATOM 10190 O O . ARG C 1 422 ? 31.793 -3.568 4.370 1.00 64.71 676 ARG C O 1
ATOM 10198 N N . ASP C 1 423 ? 30.255 -5.212 4.423 1.00 51.65 677 ASP C N 1
ATOM 10199 C CA . ASP C 1 423 ? 30.132 -5.295 2.976 1.00 51.76 677 ASP C CA 1
ATOM 10200 C C . ASP C 1 423 ? 28.740 -4.999 2.447 1.00 57.93 677 ASP C C 1
ATOM 10201 O O . ASP C 1 423 ? 28.547 -5.036 1.230 1.00 54.20 677 ASP C O 1
ATOM 10206 N N . GLY C 1 424 ? 27.764 -4.725 3.307 1.00 57.14 678 GLY C N 1
ATOM 10207 C CA . GLY C 1 424 ? 26.424 -4.422 2.851 1.00 49.03 678 GLY C CA 1
ATOM 10208 C C . GLY C 1 424 ? 25.601 -5.601 2.377 1.00 48.54 678 GLY C C 1
ATOM 10209 O O . GLY C 1 424 ? 24.494 -5.389 1.878 1.00 57.66 678 GLY C O 1
ATOM 10210 N N . GLU C 1 425 ? 26.101 -6.830 2.494 1.00 50.01 679 GLU C N 1
ATOM 10211 C CA . GLU C 1 425 ? 25.284 -7.998 2.180 1.00 52.80 679 GLU C CA 1
ATOM 10212 C C . GLU C 1 425 ? 24.073 -8.050 3.098 1.00 47.94 679 GLU C C 1
ATOM 10213 O O . GLU C 1 425 ? 24.183 -7.802 4.298 1.00 51.19 679 GLU C O 1
ATOM 10219 N N . THR C 1 426 ? 22.917 -8.396 2.529 1.00 58.06 680 THR C N 1
ATOM 10220 C CA . THR C 1 426 ? 21.657 -8.419 3.255 1.00 55.59 680 THR C CA 1
ATOM 10221 C C . THR C 1 426 ? 20.961 -9.759 3.071 1.00 49.89 680 THR C C 1
ATOM 10222 O O . THR C 1 426 ? 21.084 -10.406 2.030 1.00 56.01 680 THR C O 1
ATOM 10226 N N . GLY C 1 427 ? 20.213 -10.152 4.093 1.00 50.48 681 GLY C N 1
ATOM 10227 C CA . GLY C 1 427 ? 19.431 -11.368 4.043 1.00 47.32 681 GLY C CA 1
ATOM 10228 C C . GLY C 1 427 ? 18.943 -11.718 5.430 1.00 53.54 681 GLY C C 1
ATOM 10229 O O . GLY C 1 427 ? 19.220 -11.019 6.413 1.00 53.28 681 GLY C O 1
ATOM 10230 N N . TRP C 1 428 ? 18.220 -12.827 5.494 1.00 50.35 682 TRP C N 1
ATOM 10231 C CA . TRP C 1 428 ? 17.652 -13.301 6.743 1.00 52.14 682 TRP C CA 1
ATOM 10232 C C . TRP C 1 428 ? 18.590 -14.284 7.438 1.00 53.37 682 TRP C C 1
ATOM 10233 O O . TRP C 1 428 ? 19.367 -14.992 6.790 1.00 45.23 682 TRP C O 1
ATOM 10244 N N . PHE C 1 429 ? 18.508 -14.313 8.770 1.00 47.36 683 PHE C N 1
ATOM 10245 C CA . PHE C 1 429 ? 19.238 -15.266 9.600 1.00 51.49 683 PHE C CA 1
ATOM 10246 C C . PHE C 1 429 ? 18.512 -15.394 10.930 1.00 51.98 683 PHE C C 1
ATOM 10247 O O . PHE C 1 429 ? 17.803 -14.470 11.340 1.00 57.60 683 PHE C O 1
ATOM 10255 N N . PRO C 1 430 ? 18.664 -16.524 11.623 1.00 56.65 684 PRO C N 1
ATOM 10256 C CA . PRO C 1 430 ? 17.957 -16.715 12.901 1.00 64.24 684 PRO C CA 1
ATOM 10257 C C . PRO C 1 430 ? 18.477 -15.777 13.985 1.00 68.17 684 PRO C C 1
ATOM 10258 O O . PRO C 1 430 ? 19.688 -15.597 14.150 1.00 65.55 684 PRO C O 1
ATOM 10262 N N . GLU C 1 431 ? 17.535 -15.174 14.718 1.00 63.88 685 GLU C N 1
ATOM 10263 C CA . GLU C 1 431 ? 17.868 -14.275 15.818 1.00 68.85 685 GLU C CA 1
ATOM 10264 C C . GLU C 1 431 ? 18.695 -14.979 16.892 1.00 74.68 685 GLU C C 1
ATOM 10265 O O . GLU C 1 431 ? 19.505 -14.339 17.575 1.00 65.69 685 GLU C O 1
ATOM 10271 N N . SER C 1 432 ? 18.487 -16.292 17.056 1.00 84.34 686 SER C N 1
ATOM 10272 C CA . SER C 1 432 ? 19.340 -17.143 17.885 1.00 75.72 686 SER C CA 1
ATOM 10273 C C . SER C 1 432 ? 20.833 -16.853 17.726 1.00 72.66 686 SER C C 1
ATOM 10274 O O . SER C 1 432 ? 21.599 -17.002 18.683 1.00 67.26 686 SER C O 1
ATOM 10277 N N . PHE C 1 433 ? 21.267 -16.440 16.538 1.00 62.97 687 PHE C N 1
ATOM 10278 C CA . PHE C 1 433 ? 22.684 -16.405 16.208 1.00 63.79 687 PHE C CA 1
ATOM 10279 C C . PHE C 1 433 ? 23.342 -15.060 16.483 1.00 63.01 687 PHE C C 1
ATOM 10280 O O . PHE C 1 433 ? 24.466 -14.839 16.024 1.00 64.01 687 PHE C O 1
ATOM 10288 N N . ALA C 1 434 ? 22.701 -14.170 17.240 1.00 63.17 688 ALA C N 1
ATOM 10289 C CA . ALA C 1 434 ? 23.238 -12.825 17.392 1.00 67.38 688 ALA C CA 1
ATOM 10290 C C . ALA C 1 434 ? 22.834 -12.220 18.732 1.00 65.71 688 ALA C C 1
ATOM 10291 O O . ALA C 1 434 ? 21.711 -12.424 19.199 1.00 72.84 688 ALA C O 1
ATOM 10293 N N . HIS C 1 435 ? 23.758 -11.469 19.338 1.00 69.15 689 HIS C N 1
ATOM 10294 C CA . HIS C 1 435 ? 23.520 -10.728 20.575 1.00 70.95 689 HIS C CA 1
ATOM 10295 C C . HIS C 1 435 ? 23.407 -9.244 20.251 1.00 75.96 689 HIS C C 1
ATOM 10296 O O . HIS C 1 435 ? 24.159 -8.718 19.426 1.00 74.33 689 HIS C O 1
ATOM 10298 N N . SER C 1 436 ? 22.461 -8.573 20.894 1.00 89.45 690 SER C N 1
ATOM 10299 C CA . SER C 1 436 ? 22.181 -7.177 20.589 1.00 81.40 690 SER C CA 1
ATOM 10300 C C . SER C 1 436 ? 23.266 -6.272 21.167 1.00 79.58 690 SER C C 1
ATOM 10301 O O . SER C 1 436 ? 23.893 -6.594 22.182 1.00 89.48 690 SER C O 1
ATOM 10304 N N . ILE C 1 437 ? 23.485 -5.130 20.512 1.00 74.53 691 ILE C N 1
ATOM 10305 C CA . ILE C 1 437 ? 24.525 -4.173 20.898 1.00 78.38 691 ILE C CA 1
ATOM 10306 C C . ILE C 1 437 ? 23.851 -2.927 21.449 1.00 87.52 691 ILE C C 1
ATOM 10307 O O . ILE C 1 437 ? 23.258 -2.146 20.693 1.00 85.28 691 ILE C O 1
ATOM 10312 N N . THR C 1 438 ? 23.991 -2.718 22.760 1.00 96.14 692 THR C N 1
ATOM 10313 C CA . THR C 1 438 ? 23.330 -1.640 23.485 1.00 91.73 692 THR C CA 1
ATOM 10314 C C . THR C 1 438 ? 24.229 -0.438 23.750 1.00 98.34 692 THR C C 1
ATOM 10315 O O . THR C 1 438 ? 23.726 0.682 23.890 1.00 96.47 692 THR C O 1
ATOM 10319 N N . SER C 1 439 ? 25.536 -0.650 23.845 1.00 99.56 693 SER C N 1
ATOM 10320 C CA . SER C 1 439 ? 26.463 0.434 24.131 1.00 92.38 693 SER C CA 1
ATOM 10321 C C . SER C 1 439 ? 26.435 1.469 23.013 1.00 103.42 693 SER C C 1
ATOM 10322 O O . SER C 1 439 ? 26.694 1.143 21.849 1.00 105.14 693 SER C O 1
ATOM 10325 N N . ARG C 1 440 ? 26.119 2.718 23.369 1.00 100.12 694 ARG C N 1
ATOM 10326 C CA . ARG C 1 440 ? 25.973 3.761 22.356 1.00 109.15 694 ARG C CA 1
ATOM 10327 C C . ARG C 1 440 ? 27.315 4.109 21.726 1.00 101.78 694 ARG C C 1
ATOM 10328 O O . ARG C 1 440 ? 27.415 4.230 20.500 1.00 103.57 694 ARG C O 1
ATOM 10336 N N . VAL C 1 441 ? 28.357 4.265 22.549 1.00 95.04 695 VAL C N 1
ATOM 10337 C CA . VAL C 1 441 ? 29.711 4.452 22.026 1.00 100.16 695 VAL C CA 1
ATOM 10338 C C . VAL C 1 441 ? 30.084 3.346 21.045 1.00 94.46 695 VAL C C 1
ATOM 10339 O O . VAL C 1 441 ? 30.665 3.608 19.983 1.00 92.07 695 VAL C O 1
ATOM 10343 N N . ALA C 1 442 ? 29.747 2.099 21.370 1.00 95.11 696 ALA C N 1
ATOM 10344 C CA . ALA C 1 442 ? 29.984 1.020 20.423 1.00 86.50 696 ALA C CA 1
ATOM 10345 C C . ALA C 1 442 ? 29.147 1.196 19.167 1.00 83.63 696 ALA C C 1
ATOM 10346 O O . ALA C 1 442 ? 29.590 0.829 18.074 1.00 84.24 696 ALA C O 1
ATOM 10348 N N . VAL C 1 443 ? 27.953 1.781 19.296 1.00 89.84 697 VAL C N 1
ATOM 10349 C CA . VAL C 1 443 ? 27.004 1.779 18.186 1.00 82.72 697 VAL C CA 1
ATOM 10350 C C . VAL C 1 443 ? 27.430 2.761 17.103 1.00 87.20 697 VAL C C 1
ATOM 10351 O O . VAL C 1 443 ? 27.540 2.386 15.930 1.00 88.69 697 VAL C O 1
ATOM 10355 N N . GLU C 1 444 ? 27.659 4.032 17.449 1.00 94.71 698 GLU C N 1
ATOM 10356 C CA . GLU C 1 444 ? 28.096 4.895 16.359 1.00 99.00 698 GLU C CA 1
ATOM 10357 C C . GLU C 1 444 ? 29.592 4.800 16.106 1.00 95.72 698 GLU C C 1
ATOM 10358 O O . GLU C 1 444 ? 30.063 5.319 15.092 1.00 93.44 698 GLU C O 1
ATOM 10364 N N . GLY C 1 445 ? 30.343 4.118 16.968 1.00 82.44 699 GLY C N 1
ATOM 10365 C CA . GLY C 1 445 ? 31.679 3.717 16.579 1.00 79.90 699 GLY C CA 1
ATOM 10366 C C . GLY C 1 445 ? 31.650 2.746 15.415 1.00 85.30 699 GLY C C 1
ATOM 10367 O O . GLY C 1 445 ? 32.487 2.815 14.512 1.00 82.73 699 GLY C O 1
ATOM 10368 N N . ASN C 1 446 ? 30.677 1.832 15.418 1.00 72.81 700 ASN C N 1
ATOM 10369 C CA . ASN C 1 446 ? 30.497 0.924 14.293 1.00 77.30 700 ASN C CA 1
ATOM 10370 C C . ASN C 1 446 ? 30.036 1.663 13.051 1.00 77.64 700 ASN C C 1
ATOM 10371 O O . ASN C 1 446 ? 30.388 1.272 11.933 1.00 76.29 700 ASN C O 1
ATOM 10376 N N . VAL C 1 447 ? 29.234 2.714 13.230 1.00 82.23 701 VAL C N 1
ATOM 10377 C CA . VAL C 1 447 ? 28.753 3.502 12.099 1.00 78.17 701 VAL C CA 1
ATOM 10378 C C . VAL C 1 447 ? 29.923 4.145 11.369 1.00 78.09 701 VAL C C 1
ATOM 10379 O O . VAL C 1 447 ? 30.029 4.067 10.139 1.00 73.69 701 VAL C O 1
ATOM 10383 N N . ARG C 1 448 ? 30.823 4.787 12.122 1.00 82.22 702 ARG C N 1
ATOM 10384 C CA . ARG C 1 448 ? 32.027 5.358 11.526 1.00 81.79 702 ARG C CA 1
ATOM 10385 C C . ARG C 1 448 ? 32.845 4.290 10.806 1.00 75.62 702 ARG C C 1
ATOM 10386 O O . ARG C 1 448 ? 33.336 4.516 9.694 1.00 77.31 702 ARG C O 1
ATOM 10394 N N . ARG C 1 449 ? 32.976 3.109 11.412 1.00 67.02 703 ARG C N 1
ATOM 10395 C CA . ARG C 1 449 ? 33.758 2.049 10.789 1.00 69.82 703 ARG C CA 1
ATOM 10396 C C . ARG C 1 449 ? 33.103 1.549 9.503 1.00 65.94 703 ARG C C 1
ATOM 10397 O O . ARG C 1 449 ? 33.809 1.216 8.545 1.00 64.04 703 ARG C O 1
ATOM 10405 N N . MET C 1 450 ? 31.766 1.503 9.454 1.00 61.79 704 MET C N 1
ATOM 10406 C CA . MET C 1 450 ? 31.079 1.187 8.204 1.00 62.03 704 MET C CA 1
ATOM 10407 C C . MET C 1 450 ? 31.548 2.093 7.066 1.00 67.39 704 MET C C 1
ATOM 10408 O O . MET C 1 450 ? 31.788 1.624 5.947 1.00 65.53 704 MET C O 1
ATOM 10413 N N . GLU C 1 451 ? 31.690 3.395 7.331 1.00 61.09 705 GLU C N 1
ATOM 10414 C CA . GLU C 1 451 ? 32.100 4.307 6.271 1.00 66.40 705 GLU C CA 1
ATOM 10415 C C . GLU C 1 451 ? 33.512 3.990 5.798 1.00 67.18 705 GLU C C 1
ATOM 10416 O O . GLU C 1 451 ? 33.790 4.006 4.591 1.00 66.68 705 GLU C O 1
ATOM 10418 N N . ARG C 1 452 ? 34.417 3.682 6.732 1.00 61.58 706 ARG C N 1
ATOM 10419 C CA . ARG C 1 452 ? 35.786 3.370 6.344 1.00 58.19 706 ARG C CA 1
ATOM 10420 C C . ARG C 1 452 ? 35.856 2.086 5.520 1.00 65.78 706 ARG C C 1
ATOM 10421 O O . ARG C 1 452 ? 36.697 1.971 4.619 1.00 69.44 706 ARG C O 1
ATOM 10429 N N . LEU C 1 453 ? 34.973 1.127 5.787 1.00 61.98 707 LEU C N 1
ATOM 10430 C CA . LEU C 1 453 ? 35.090 -0.196 5.194 1.00 63.86 707 LEU C CA 1
ATOM 10431 C C . LEU C 1 453 ? 34.380 -0.332 3.855 1.00 70.08 707 LEU C C 1
ATOM 10432 O O . LEU C 1 453 ? 34.612 -1.320 3.149 1.00 65.34 707 LEU C O 1
ATOM 10437 N N . ARG C 1 454 ? 33.529 0.621 3.482 1.00 67.38 708 ARG C N 1
ATOM 10438 C CA . ARG C 1 454 ? 32.699 0.470 2.293 1.00 73.23 708 ARG C CA 1
ATOM 10439 C C . ARG C 1 454 ? 33.436 0.961 1.053 1.00 84.26 708 ARG C C 1
ATOM 10440 O O . ARG C 1 454 ? 34.002 2.062 1.045 1.00 79.41 708 ARG C O 1
ATOM 10448 N N . VAL C 1 455 ? 33.413 0.134 0.006 1.00 83.08 709 VAL C N 1
ATOM 10449 C CA . VAL C 1 455 ? 33.976 0.517 -1.280 1.00 100.10 709 VAL C CA 1
ATOM 10450 C C . VAL C 1 455 ? 33.149 1.655 -1.880 1.00 100.36 709 VAL C C 1
ATOM 10451 O O . VAL C 1 455 ? 31.942 1.783 -1.625 1.00 97.43 709 VAL C O 1
ATOM 10455 N N . GLU C 1 456 ? 33.814 2.504 -2.663 1.00 110.38 710 GLU C N 1
ATOM 10456 C CA . GLU C 1 456 ? 33.201 3.676 -3.273 1.00 119.09 710 GLU C CA 1
ATOM 10457 C C . GLU C 1 456 ? 32.256 3.286 -4.410 1.00 121.06 710 GLU C C 1
ATOM 10458 O O . GLU C 1 456 ? 32.336 2.195 -4.981 1.00 125.94 710 GLU C O 1
ATOM 10464 N N . THR C 1 457 ? 31.351 4.203 -4.739 1.00 122.49 711 THR C N 1
ATOM 10465 C CA . THR C 1 457 ? 30.454 4.030 -5.878 1.00 127.87 711 THR C CA 1
ATOM 10466 C C . THR C 1 457 ? 31.185 4.244 -7.208 1.00 127.00 711 THR C C 1
ATOM 10467 O O . THR C 1 457 ? 31.742 5.315 -7.469 1.00 118.50 711 THR C O 1
ATOM 10471 N N . GLN D 1 10 ? 32.918 -9.893 -47.255 1.00 69.38 264 GLN D N 1
ATOM 10472 C CA . GLN D 1 10 ? 32.893 -9.893 -48.723 1.00 79.93 264 GLN D CA 1
ATOM 10473 C C . GLN D 1 10 ? 33.529 -8.622 -49.335 1.00 72.01 264 GLN D C 1
ATOM 10474 O O . GLN D 1 10 ? 34.598 -8.696 -49.938 1.00 67.07 264 GLN D O 1
ATOM 10480 N N . LEU D 1 11 ? 32.876 -7.468 -49.176 1.00 69.07 265 LEU D N 1
ATOM 10481 C CA . LEU D 1 11 ? 33.471 -6.207 -49.607 1.00 62.47 265 LEU D CA 1
ATOM 10482 C C . LEU D 1 11 ? 34.763 -5.926 -48.849 1.00 58.75 265 LEU D C 1
ATOM 10483 O O . LEU D 1 11 ? 34.849 -6.113 -47.627 1.00 51.99 265 LEU D O 1
ATOM 10488 N N . THR D 1 12 ? 35.770 -5.460 -49.579 1.00 50.74 266 THR D N 1
ATOM 10489 C CA . THR D 1 12 ? 36.953 -4.916 -48.936 1.00 53.64 266 THR D CA 1
ATOM 10490 C C . THR D 1 12 ? 36.749 -3.430 -48.617 1.00 41.67 266 THR D C 1
ATOM 10491 O O . THR D 1 12 ? 35.777 -2.791 -49.044 1.00 40.77 266 THR D O 1
ATOM 10495 N N . TRP D 1 13 ? 37.682 -2.893 -47.831 1.00 38.98 267 TRP D N 1
ATOM 10496 C CA . TRP D 1 13 ? 37.646 -1.487 -47.450 1.00 39.46 267 TRP D CA 1
ATOM 10497 C C . TRP D 1 13 ? 37.482 -0.588 -48.665 1.00 42.30 267 TRP D C 1
ATOM 10498 O O . TRP D 1 13 ? 36.650 0.322 -48.669 1.00 37.32 267 TRP D O 1
ATOM 10509 N N . SER D 1 14 ? 38.259 -0.840 -49.719 1.00 39.16 268 SER D N 1
ATOM 10510 C CA . SER D 1 14 ? 38.231 0.057 -50.863 1.00 39.69 268 SER D CA 1
ATOM 10511 C C . SER D 1 14 ? 36.957 -0.088 -51.680 1.00 40.11 268 SER D C 1
ATOM 10512 O O . SER D 1 14 ? 36.747 0.706 -52.598 1.00 42.68 268 SER D O 1
ATOM 10515 N N . GLN D 1 15 ? 36.106 -1.063 -51.378 1.00 45.42 269 GLN D N 1
ATOM 10516 C CA . GLN D 1 15 ? 34.807 -1.168 -52.029 1.00 42.44 269 GLN D CA 1
ATOM 10517 C C . GLN D 1 15 ? 33.658 -0.720 -51.141 1.00 42.60 269 GLN D C 1
ATOM 10518 O O . GLN D 1 15 ? 32.511 -0.797 -51.576 1.00 37.92 269 GLN D O 1
ATOM 10524 N N . LEU D 1 16 ? 33.919 -0.296 -49.907 1.00 34.44 270 LEU D N 1
ATOM 10525 C CA . LEU D 1 16 ? 32.829 0.189 -49.071 1.00 35.76 270 LEU D CA 1
ATOM 10526 C C . LEU D 1 16 ? 32.186 1.397 -49.747 1.00 36.52 270 LEU D C 1
ATOM 10527 O O . LEU D 1 16 ? 32.896 2.242 -50.296 1.00 37.17 270 LEU D O 1
ATOM 10532 N N . PRO D 1 17 ? 30.855 1.496 -49.750 1.00 40.80 271 PRO D N 1
ATOM 10533 C CA . PRO D 1 17 ? 30.195 2.630 -50.441 1.00 36.53 271 PRO D CA 1
ATOM 10534 C C . PRO D 1 17 ? 30.684 4.002 -49.997 1.00 41.17 271 PRO D C 1
ATOM 10535 O O . PRO D 1 17 ? 30.861 4.887 -50.846 1.00 46.42 271 PRO D O 1
ATOM 10539 N N . GLU D 1 18 ? 30.909 4.206 -48.692 1.00 35.99 272 GLU D N 1
ATOM 10540 C CA . GLU D 1 18 ? 31.383 5.509 -48.226 1.00 41.24 272 GLU D CA 1
ATOM 10541 C C . GLU D 1 18 ? 32.811 5.779 -48.678 1.00 46.49 272 GLU D C 1
ATOM 10542 O O . GLU D 1 18 ? 33.154 6.928 -48.976 1.00 44.95 272 GLU D O 1
ATOM 10548 N N . VAL D 1 19 ? 33.651 4.742 -48.748 1.00 39.20 273 VAL D N 1
ATOM 10549 C CA . VAL D 1 19 ? 35.001 4.931 -49.268 1.00 39.37 273 VAL D CA 1
ATOM 10550 C C . VAL D 1 19 ? 34.950 5.344 -50.737 1.00 38.71 273 VAL D C 1
ATOM 10551 O O . VAL D 1 19 ? 35.661 6.258 -51.156 1.00 41.92 273 VAL D O 1
ATOM 10555 N N . LEU D 1 20 ? 34.091 4.704 -51.536 1.00 42.31 274 LEU D N 1
ATOM 10556 C CA . LEU D 1 20 ? 33.969 5.111 -52.936 1.00 46.16 274 LEU D CA 1
ATOM 10557 C C . LEU D 1 20 ? 33.398 6.515 -53.046 1.00 44.92 274 LEU D C 1
ATOM 10558 O O . LEU D 1 20 ? 33.898 7.334 -53.817 1.00 47.94 274 LEU D O 1
ATOM 10563 N N . GLU D 1 21 ? 32.366 6.817 -52.257 1.00 46.75 275 GLU D N 1
ATOM 10564 C CA . GLU D 1 21 ? 31.734 8.129 -52.317 1.00 44.68 275 GLU D CA 1
ATOM 10565 C C . GLU D 1 21 ? 32.716 9.254 -52.004 1.00 43.61 275 GLU D C 1
ATOM 10566 O O . GLU D 1 21 ? 32.617 10.342 -52.573 1.00 47.61 275 GLU D O 1
ATOM 10572 N N . SER D 1 22 ? 33.647 9.024 -51.076 1.00 45.46 276 SER D N 1
ATOM 10573 C CA . SER D 1 22 ? 34.537 10.088 -50.623 1.00 43.92 276 SER D CA 1
ATOM 10574 C C . SER D 1 22 ? 35.516 10.523 -51.700 1.00 41.84 276 SER D C 1
ATOM 10575 O O . SER D 1 22 ? 36.030 11.641 -51.636 1.00 47.56 276 SER D O 1
ATOM 10578 N N . GLY D 1 23 ? 35.792 9.676 -52.682 1.00 44.94 277 GLY D N 1
ATOM 10579 C CA . GLY D 1 23 ? 36.786 10.027 -53.666 1.00 44.76 277 GLY D CA 1
ATOM 10580 C C . GLY D 1 23 ? 38.212 9.901 -53.188 1.00 46.49 277 GLY D C 1
ATOM 10581 O O . GLY D 1 23 ? 39.131 10.173 -53.962 1.00 50.29 277 GLY D O 1
ATOM 10582 N N . VAL D 1 24 ? 38.424 9.463 -51.946 1.00 47.36 278 VAL D N 1
ATOM 10583 C CA . VAL D 1 24 ? 39.761 9.364 -51.387 1.00 45.51 278 VAL D CA 1
ATOM 10584 C C . VAL D 1 24 ? 40.635 8.396 -52.179 1.00 56.59 278 VAL D C 1
ATOM 10585 O O . VAL D 1 24 ? 41.864 8.519 -52.156 1.00 51.29 278 VAL D O 1
ATOM 10589 N N . LEU D 1 25 ? 40.036 7.445 -52.906 1.00 53.88 279 LEU D N 1
ATOM 10590 C CA . LEU D 1 25 ? 40.846 6.459 -53.619 1.00 57.44 279 LEU D CA 1
ATOM 10591 C C . LEU D 1 25 ? 41.636 7.062 -54.772 1.00 59.28 279 LEU D C 1
ATOM 10592 O O . LEU D 1 25 ? 42.606 6.444 -55.221 1.00 61.01 279 LEU D O 1
ATOM 10597 N N . ASP D 1 26 ? 41.249 8.244 -55.260 1.00 52.02 280 ASP D N 1
ATOM 10598 C CA . ASP D 1 26 ? 41.925 8.842 -56.406 1.00 57.80 280 ASP D CA 1
ATOM 10599 C C . ASP D 1 26 ? 43.344 9.304 -56.091 1.00 62.19 280 ASP D C 1
ATOM 10600 O O . ASP D 1 26 ? 44.161 9.410 -57.008 1.00 68.60 280 ASP D O 1
ATOM 10605 N N . THR D 1 27 ? 43.652 9.605 -54.832 1.00 61.02 281 THR D N 1
ATOM 10606 C CA . THR D 1 27 ? 44.940 10.173 -54.468 1.00 58.75 281 THR D CA 1
ATOM 10607 C C . THR D 1 27 ? 45.595 9.454 -53.303 1.00 63.21 281 THR D C 1
ATOM 10608 O O . THR D 1 27 ? 46.701 9.826 -52.899 1.00 65.96 281 THR D O 1
ATOM 10612 N N . LEU D 1 28 ? 44.954 8.440 -52.756 1.00 59.45 282 LEU D N 1
ATOM 10613 C CA . LEU D 1 28 ? 45.489 7.778 -51.586 1.00 60.20 282 LEU D CA 1
ATOM 10614 C C . LEU D 1 28 ? 46.664 6.905 -51.996 1.00 57.73 282 LEU D C 1
ATOM 10615 O O . LEU D 1 28 ? 46.597 6.207 -53.010 1.00 60.62 282 LEU D O 1
ATOM 10620 N N . SER D 1 29 ? 47.751 6.970 -51.231 1.00 53.99 283 SER D N 1
ATOM 10621 C CA . SER D 1 29 ? 48.909 6.155 -51.556 1.00 51.59 283 SER D CA 1
ATOM 10622 C C . SER D 1 29 ? 48.572 4.674 -51.384 1.00 58.06 283 SER D C 1
ATOM 10623 O O . SER D 1 29 ? 47.608 4.298 -50.714 1.00 53.70 283 SER D O 1
ATOM 10626 N N . THR D 1 30 ? 49.393 3.830 -52.002 1.00 58.55 284 THR D N 1
ATOM 10627 C CA . THR D 1 30 ? 49.218 2.388 -51.873 1.00 51.08 284 THR D CA 1
ATOM 10628 C C . THR D 1 30 ? 49.425 1.941 -50.436 1.00 53.98 284 THR D C 1
ATOM 10629 O O . THR D 1 30 ? 48.667 1.112 -49.916 1.00 56.01 284 THR D O 1
ATOM 10633 N N . GLU D 1 31 ? 50.435 2.499 -49.768 1.00 57.65 285 GLU D N 1
ATOM 10634 C CA . GLU D 1 31 ? 50.707 2.095 -48.397 1.00 54.76 285 GLU D CA 1
ATOM 10635 C C . GLU D 1 31 ? 49.538 2.426 -47.474 1.00 49.37 285 GLU D C 1
ATOM 10636 O O . GLU D 1 31 ? 49.174 1.616 -46.617 1.00 54.38 285 GLU D O 1
ATOM 10642 N N . GLU D 1 32 ? 48.938 3.611 -47.628 1.00 51.78 286 GLU D N 1
ATOM 10643 C CA . GLU D 1 32 ? 47.853 3.987 -46.732 1.00 45.71 286 GLU D CA 1
ATOM 10644 C C . GLU D 1 32 ? 46.605 3.156 -47.000 1.00 49.74 286 GLU D C 1
ATOM 10645 O O . GLU D 1 32 ? 45.907 2.761 -46.058 1.00 45.31 286 GLU D O 1
ATOM 10651 N N . ARG D 1 33 ? 46.317 2.854 -48.270 1.00 47.92 287 ARG D N 1
ATOM 10652 C CA . ARG D 1 33 ? 45.251 1.899 -48.567 1.00 49.31 287 ARG D CA 1
ATOM 10653 C C . ARG D 1 33 ? 45.490 0.569 -47.849 1.00 47.05 287 ARG D C 1
ATOM 10654 O O . ARG D 1 33 ? 44.592 0.033 -47.185 1.00 50.14 287 ARG D O 1
ATOM 10662 N N . LYS D 1 34 ? 46.713 0.043 -47.930 1.00 47.38 288 LYS D N 1
ATOM 10663 C CA . LYS D 1 34 ? 46.976 -1.246 -47.302 1.00 45.27 288 LYS D CA 1
ATOM 10664 C C . LYS D 1 34 ? 46.908 -1.152 -45.787 1.00 49.58 288 LYS D C 1
ATOM 10665 O O . LYS D 1 34 ? 46.505 -2.122 -45.131 1.00 43.19 288 LYS D O 1
ATOM 10671 N N . ARG D 1 35 ? 47.240 0.013 -45.216 1.00 45.56 289 ARG D N 1
ATOM 10672 C CA . ARG D 1 35 ? 47.045 0.189 -43.778 1.00 47.07 289 ARG D CA 1
ATOM 10673 C C . ARG D 1 35 ? 45.562 0.207 -43.413 1.00 43.47 289 ARG D C 1
ATOM 10674 O O . ARG D 1 35 ? 45.167 -0.370 -42.392 1.00 43.43 289 ARG D O 1
ATOM 10682 N N . GLN D 1 36 ? 44.721 0.864 -44.225 1.00 45.20 290 GLN D N 1
ATOM 10683 C CA . GLN D 1 36 ? 43.285 0.848 -43.936 1.00 41.19 290 GLN D CA 1
ATOM 10684 C C . GLN D 1 36 ? 42.718 -0.569 -44.041 1.00 39.39 290 GLN D C 1
ATOM 10685 O O . GLN D 1 36 ? 41.867 -0.967 -43.232 1.00 40.43 290 GLN D O 1
ATOM 10691 N N . GLU D 1 37 ? 43.212 -1.348 -44.984 1.00 36.88 291 GLU D N 1
ATOM 10692 C CA . GLU D 1 37 ? 42.701 -2.721 -45.176 1.00 39.17 291 GLU D CA 1
ATOM 10693 C C . GLU D 1 37 ? 43.073 -3.612 -43.991 1.00 41.63 291 GLU D C 1
ATOM 10694 O O . GLU D 1 37 ? 42.321 -4.514 -43.691 1.00 39.23 291 GLU D O 1
ATOM 10700 N N . ALA D 1 38 ? 44.166 -3.301 -43.317 1.00 41.61 292 ALA D N 1
ATOM 10701 C CA . ALA D 1 38 ? 44.617 -4.087 -42.159 1.00 42.84 292 ALA D CA 1
ATOM 10702 C C . ALA D 1 38 ? 43.779 -3.760 -40.925 1.00 39.23 292 ALA D C 1
ATOM 10703 O O . ALA D 1 38 ? 43.491 -4.673 -40.176 1.00 39.92 292 ALA D O 1
ATOM 10705 N N . ILE D 1 39 ? 43.374 -2.509 -40.766 1.00 40.29 293 ILE D N 1
ATOM 10706 C CA . ILE D 1 39 ? 42.462 -2.127 -39.664 1.00 35.48 293 ILE D CA 1
ATOM 10707 C C . ILE D 1 39 ? 41.108 -2.784 -39.917 1.00 39.72 293 ILE D C 1
ATOM 10708 O O . ILE D 1 39 ? 40.567 -3.346 -38.975 1.00 40.61 293 ILE D O 1
ATOM 10713 N N . PHE D 1 40 ? 40.635 -2.776 -41.157 1.00 37.51 294 PHE D N 1
ATOM 10714 C CA . PHE D 1 40 ? 39.305 -3.318 -41.497 1.00 33.49 294 PHE D CA 1
ATOM 10715 C C . PHE D 1 40 ? 39.281 -4.831 -41.306 1.00 38.40 294 PHE D C 1
ATOM 10716 O O . PHE D 1 40 ? 38.242 -5.341 -40.957 1.00 38.71 294 PHE D O 1
ATOM 10724 N N . GLU D 1 41 ? 40.403 -5.492 -41.527 1.00 36.94 295 GLU D N 1
ATOM 10725 C CA . GLU D 1 41 ? 40.475 -6.963 -41.402 1.00 37.97 295 GLU D CA 1
ATOM 10726 C C . GLU D 1 41 ? 40.326 -7.357 -39.937 1.00 35.55 295 GLU D C 1
ATOM 10727 O O . GLU D 1 41 ? 39.644 -8.320 -39.682 1.00 36.73 295 GLU D O 1
ATOM 10733 N N . ILE D 1 42 ? 40.894 -6.583 -39.032 1.00 33.17 296 ILE D N 1
ATOM 10734 C CA . ILE D 1 42 ? 40.730 -6.835 -37.581 1.00 36.00 296 ILE D CA 1
ATOM 10735 C C . ILE D 1 42 ? 39.256 -6.715 -37.212 1.00 32.64 296 ILE D C 1
ATOM 10736 O O . ILE D 1 42 ? 38.778 -7.608 -36.551 1.00 35.51 296 ILE D O 1
ATOM 10741 N N . LEU D 1 43 ? 38.559 -5.719 -37.739 1.00 31.30 297 LEU D N 1
ATOM 10742 C CA . LEU D 1 43 ? 37.136 -5.478 -37.415 1.00 29.63 297 LEU D CA 1
ATOM 10743 C C . LEU D 1 43 ? 36.226 -6.565 -37.984 1.00 38.81 297 LEU D C 1
ATOM 10744 O O . LEU D 1 43 ? 35.379 -7.024 -37.256 1.00 34.29 297 LEU D O 1
ATOM 10749 N N . THR D 1 44 ? 36.413 -6.926 -39.236 1.00 31.51 298 THR D N 1
ATOM 10750 C CA . THR D 1 44 ? 35.547 -7.908 -39.913 1.00 34.53 298 THR D CA 1
ATOM 10751 C C . THR D 1 44 ? 35.784 -9.291 -39.330 1.00 34.80 298 THR D C 1
ATOM 10752 O O . THR D 1 44 ? 34.830 -10.022 -39.180 1.00 32.73 298 THR D O 1
ATOM 10756 N N . SER D 1 45 ? 37.033 -9.589 -39.021 1.00 34.73 299 SER D N 1
ATOM 10757 C CA . SER D 1 45 ? 37.399 -10.899 -38.454 1.00 36.49 299 SER D CA 1
ATOM 10758 C C . SER D 1 45 ? 36.857 -10.954 -37.031 1.00 36.98 299 SER D C 1
ATOM 10759 O O . SER D 1 45 ? 36.365 -11.979 -36.636 1.00 35.02 299 SER D O 1
ATOM 10762 N N . GLU D 1 46 ? 36.939 -9.830 -36.344 1.00 31.72 300 GLU D N 1
ATOM 10763 C CA . GLU D 1 46 ? 36.366 -9.822 -35.002 1.00 35.83 300 GLU D CA 1
ATOM 10764 C C . GLU D 1 46 ? 34.853 -10.002 -35.054 1.00 40.06 300 GLU D C 1
ATOM 10765 O O . GLU D 1 46 ? 34.264 -10.680 -34.197 1.00 30.18 300 GLU D O 1
ATOM 10771 N N . PHE D 1 47 ? 34.201 -9.416 -36.062 1.00 31.83 301 PHE D N 1
ATOM 10772 C CA . PHE D 1 47 ? 32.746 -9.490 -36.103 1.00 30.87 301 PHE D CA 1
ATOM 10773 C C . PHE D 1 47 ? 32.273 -10.902 -36.428 1.00 37.02 301 PHE D C 1
ATOM 10774 O O . PHE D 1 47 ? 31.328 -11.400 -35.808 1.00 31.43 301 PHE D O 1
ATOM 10782 N N . SER D 1 48 ? 32.885 -11.554 -37.427 1.00 32.34 302 SER D N 1
ATOM 10783 C CA . SER D 1 48 ? 32.409 -12.896 -37.763 1.00 37.57 302 SER D CA 1
ATOM 10784 C C . SER D 1 48 ? 32.721 -13.875 -36.639 1.00 31.53 302 SER D C 1
ATOM 10785 O O . SER D 1 48 ? 31.945 -14.800 -36.386 1.00 35.59 302 SER D O 1
ATOM 10788 N N . TYR D 1 49 ? 33.816 -13.640 -35.920 1.00 31.94 303 TYR D N 1
ATOM 10789 C CA . TYR D 1 49 ? 34.128 -14.413 -34.733 1.00 28.86 303 TYR D CA 1
ATOM 10790 C C . TYR D 1 49 ? 33.060 -14.228 -33.656 1.00 36.41 303 TYR D C 1
ATOM 10791 O O . TYR D 1 49 ? 32.532 -15.206 -33.103 1.00 36.13 303 TYR D O 1
ATOM 10800 N N . LEU D 1 50 ? 32.722 -12.972 -33.362 1.00 29.02 304 LEU D N 1
ATOM 10801 C CA . LEU D 1 50 ? 31.694 -12.667 -32.373 1.00 31.52 304 LEU D CA 1
ATOM 10802 C C . LEU D 1 50 ? 30.366 -13.309 -32.740 1.00 37.17 304 LEU D C 1
ATOM 10803 O O . LEU D 1 50 ? 29.670 -13.862 -31.880 1.00 35.90 304 LEU D O 1
ATOM 10808 N N . HIS D 1 51 ? 30.007 -13.267 -34.019 1.00 31.11 305 HIS D N 1
ATOM 10809 C CA . HIS D 1 51 ? 28.758 -13.886 -34.449 1.00 36.85 305 HIS D CA 1
ATOM 10810 C C . HIS D 1 51 ? 28.803 -15.408 -34.278 1.00 35.70 305 HIS D C 1
ATOM 10811 O O . HIS D 1 51 ? 27.794 -16.036 -33.938 1.00 40.53 305 HIS D O 1
ATOM 10818 N N . SER D 1 52 ? 29.969 -16.018 -34.494 1.00 31.55 306 SER D N 1
ATOM 10819 C CA . SER D 1 52 ? 30.104 -17.450 -34.249 1.00 33.19 306 SER D CA 1
ATOM 10820 C C . SER D 1 52 ? 29.964 -17.773 -32.760 1.00 34.24 306 SER D C 1
ATOM 10821 O O . SER D 1 52 ? 29.413 -18.814 -32.396 1.00 35.44 306 SER D O 1
ATOM 10824 N N . LEU D 1 53 ? 30.451 -16.897 -31.884 1.00 31.76 307 LEU D N 1
ATOM 10825 C CA . LEU D 1 53 ? 30.267 -17.120 -30.454 1.00 31.33 307 LEU D CA 1
ATOM 10826 C C . LEU D 1 53 ? 28.792 -17.055 -30.058 1.00 37.62 307 LEU D C 1
ATOM 10827 O O . LEU D 1 53 ? 28.349 -17.835 -29.209 1.00 39.87 307 LEU D O 1
ATOM 10832 N N . SER D 1 54 ? 28.015 -16.146 -30.669 1.00 36.65 308 SER D N 1
ATOM 10833 C CA . SER D 1 54 ? 26.567 -16.107 -30.440 1.00 38.92 308 SER D CA 1
ATOM 10834 C C . SER D 1 54 ? 25.912 -17.430 -30.764 1.00 34.89 308 SER D C 1
ATOM 10835 O O . SER D 1 54 ? 24.977 -17.856 -30.072 1.00 35.53 308 SER D O 1
ATOM 10838 N N . ILE D 1 55 ? 26.345 -18.062 -31.853 1.00 37.37 309 ILE D N 1
ATOM 10839 C CA . ILE D 1 55 ? 25.795 -19.365 -32.210 1.00 42.17 309 ILE D CA 1
ATOM 10840 C C . ILE D 1 55 ? 26.141 -20.390 -31.140 1.00 39.72 309 ILE D C 1
ATOM 10841 O O . ILE D 1 55 ? 25.288 -21.179 -30.715 1.00 38.48 309 ILE D O 1
ATOM 10846 N N . LEU D 1 56 ? 27.393 -20.380 -30.671 1.00 37.69 310 LEU D N 1
ATOM 10847 C CA . LEU D 1 56 ? 27.793 -21.310 -29.625 1.00 33.45 310 LEU D CA 1
ATOM 10848 C C . LEU D 1 56 ? 26.961 -21.096 -28.368 1.00 38.40 310 LEU D C 1
ATOM 10849 O O . LEU D 1 56 ? 26.485 -22.058 -27.752 1.00 35.76 310 LEU D O 1
ATOM 10854 N N . VAL D 1 57 ? 26.759 -19.837 -27.989 1.00 37.94 311 VAL D N 1
ATOM 10855 C CA . VAL D 1 57 ? 26.010 -19.521 -26.777 1.00 40.94 311 VAL D CA 1
ATOM 10856 C C . VAL D 1 57 ? 24.546 -19.903 -26.941 1.00 40.90 311 VAL D C 1
ATOM 10857 O O . VAL D 1 57 ? 23.978 -20.637 -26.125 1.00 39.42 311 VAL D O 1
ATOM 10861 N N . THR D 1 58 ? 23.927 -19.438 -28.021 1.00 39.22 312 THR D N 1
ATOM 10862 C CA . THR D 1 58 ? 22.503 -19.647 -28.222 1.00 40.26 312 THR D CA 1
ATOM 10863 C C . THR D 1 58 ? 22.149 -21.117 -28.411 1.00 44.29 312 THR D C 1
ATOM 10864 O O . THR D 1 58 ? 21.164 -21.598 -27.843 1.00 48.89 312 THR D O 1
ATOM 10868 N N . GLU D 1 59 ? 22.919 -21.845 -29.212 1.00 40.15 313 GLU D N 1
ATOM 10869 C CA . GLU D 1 59 ? 22.495 -23.183 -29.598 1.00 37.71 313 GLU D CA 1
ATOM 10870 C C . GLU D 1 59 ? 22.994 -24.265 -28.655 1.00 37.77 313 GLU D C 1
ATOM 10871 O O . GLU D 1 59 ? 22.324 -25.287 -28.492 1.00 42.11 313 GLU D O 1
ATOM 10877 N N . PHE D 1 60 ? 24.144 -24.074 -28.020 1.00 41.30 314 PHE D N 1
ATOM 10878 C CA . PHE D 1 60 ? 24.735 -25.130 -27.218 1.00 39.34 314 PHE D CA 1
ATOM 10879 C C . PHE D 1 60 ? 24.742 -24.793 -25.736 1.00 41.96 314 PHE D C 1
ATOM 10880 O O . PHE D 1 60 ? 24.172 -25.549 -24.944 1.00 44.74 314 PHE D O 1
ATOM 10888 N N . LEU D 1 61 ? 25.388 -23.691 -25.336 1.00 39.23 315 LEU D N 1
ATOM 10889 C CA . LEU D 1 61 ? 25.488 -23.370 -23.914 1.00 40.96 315 LEU D CA 1
ATOM 10890 C C . LEU D 1 61 ? 24.109 -23.275 -23.286 1.00 47.64 315 LEU D C 1
ATOM 10891 O O . LEU D 1 61 ? 23.877 -23.778 -22.178 1.00 39.93 315 LEU D O 1
ATOM 10896 N N . GLN D 1 62 ? 23.170 -22.673 -24.008 1.00 42.73 316 GLN D N 1
ATOM 10897 C CA . GLN D 1 62 ? 21.843 -22.396 -23.500 1.00 47.28 316 GLN D CA 1
ATOM 10898 C C . GLN D 1 62 ? 20.820 -23.413 -23.978 1.00 51.03 316 GLN D C 1
ATOM 10899 O O . GLN D 1 62 ? 19.614 -23.146 -23.922 1.00 41.48 316 GLN D O 1
ATOM 10905 N N . SER D 1 63 ? 21.270 -24.581 -24.431 1.00 48.17 317 SER D N 1
ATOM 10906 C CA . SER D 1 63 ? 20.336 -25.657 -24.747 1.00 49.40 317 SER D CA 1
ATOM 10907 C C . SER D 1 63 ? 19.905 -26.340 -23.454 1.00 48.31 317 SER D C 1
ATOM 10908 O O . SER D 1 63 ? 20.746 -26.828 -22.686 1.00 41.21 317 SER D O 1
ATOM 10911 N N . ARG D 1 64 ? 18.595 -26.358 -23.214 1.00 45.31 318 ARG D N 1
ATOM 10912 C CA . ARG D 1 64 ? 18.046 -27.017 -22.036 1.00 51.63 318 ARG D CA 1
ATOM 10913 C C . ARG D 1 64 ? 18.208 -28.527 -22.128 1.00 53.15 318 ARG D C 1
ATOM 10914 O O . ARG D 1 64 ? 18.634 -29.175 -21.160 1.00 47.02 318 ARG D O 1
ATOM 10922 N N . GLU D 1 65 ? 17.860 -29.104 -23.288 1.00 53.56 319 GLU D N 1
ATOM 10923 C CA . GLU D 1 65 ? 18.008 -30.546 -23.493 1.00 41.66 319 GLU D CA 1
ATOM 10924 C C . GLU D 1 65 ? 19.462 -30.979 -23.370 1.00 38.23 319 GLU D C 1
ATOM 10925 O O . GLU D 1 65 ? 19.758 -32.046 -22.829 1.00 53.17 319 GLU D O 1
ATOM 10931 N N . LEU D 1 66 ? 20.385 -30.176 -23.886 1.00 45.65 320 LEU D N 1
ATOM 10932 C CA . LEU D 1 66 ? 21.786 -30.554 -23.790 1.00 41.23 320 LEU D CA 1
ATOM 10933 C C . LEU D 1 66 ? 22.246 -30.538 -22.343 1.00 47.97 320 LEU D C 1
ATOM 10934 O O . LEU D 1 66 ? 22.963 -31.447 -21.901 1.00 45.67 320 LEU D O 1
ATOM 10939 N N . ARG D 1 67 ? 21.835 -29.520 -21.585 1.00 44.61 321 ARG D N 1
ATOM 10940 C CA . ARG D 1 67 ? 22.210 -29.473 -20.177 1.00 43.95 321 ARG D CA 1
ATOM 10941 C C . ARG D 1 67 ? 21.694 -30.706 -19.450 1.00 48.37 321 ARG D C 1
ATOM 10942 O O . ARG D 1 67 ? 22.417 -31.310 -18.646 1.00 41.89 321 ARG D O 1
ATOM 10950 N N . ALA D 1 68 ? 20.468 -31.135 -19.774 1.00 40.29 322 ALA D N 1
ATOM 10951 C CA . ALA D 1 68 ? 19.850 -32.245 -19.061 1.00 38.39 322 ALA D CA 1
ATOM 10952 C C . ALA D 1 68 ? 20.545 -33.574 -19.311 1.00 48.63 322 ALA D C 1
ATOM 10953 O O . ALA D 1 68 ? 20.267 -34.537 -18.593 1.00 60.46 322 ALA D O 1
ATOM 10955 N N . THR D 1 69 ? 21.431 -33.667 -20.296 1.00 49.56 323 THR D N 1
ATOM 10956 C CA . THR D 1 69 ? 22.121 -34.934 -20.491 1.00 43.53 323 THR D CA 1
ATOM 10957 C C . THR D 1 69 ? 23.357 -35.081 -19.615 1.00 51.19 323 THR D C 1
ATOM 10958 O O . THR D 1 69 ? 23.941 -36.172 -19.588 1.00 45.91 323 THR D O 1
ATOM 10962 N N . MET D 1 70 ? 23.780 -34.030 -18.909 1.00 49.16 324 MET D N 1
ATOM 10963 C CA . MET D 1 70 ? 25.102 -34.022 -18.293 1.00 49.58 324 MET D CA 1
ATOM 10964 C C . MET D 1 70 ? 25.027 -33.453 -16.877 1.00 51.07 324 MET D C 1
ATOM 10965 O O . MET D 1 70 ? 23.986 -32.953 -16.432 1.00 46.24 324 MET D O 1
ATOM 10970 N N . THR D 1 71 ? 26.150 -33.555 -16.156 1.00 39.63 325 THR D N 1
ATOM 10971 C CA . THR D 1 71 ? 26.270 -32.934 -14.843 1.00 42.81 325 THR D CA 1
ATOM 10972 C C . THR D 1 71 ? 26.717 -31.476 -14.958 1.00 44.12 325 THR D C 1
ATOM 10973 O O . THR D 1 71 ? 27.227 -31.020 -15.993 1.00 40.03 325 THR D O 1
ATOM 10977 N N . GLN D 1 72 ? 26.528 -30.748 -13.860 1.00 41.43 326 GLN D N 1
ATOM 10978 C CA . GLN D 1 72 ? 27.048 -29.388 -13.756 1.00 42.52 326 GLN D CA 1
ATOM 10979 C C . GLN D 1 72 ? 28.565 -29.360 -13.911 1.00 41.66 326 GLN D C 1
ATOM 10980 O O . GLN D 1 72 ? 29.116 -28.498 -14.602 1.00 35.05 326 GLN D O 1
ATOM 10986 N N . THR D 1 73 ? 29.263 -30.275 -13.243 1.00 41.31 327 THR D N 1
ATOM 10987 C CA . THR D 1 73 ? 30.698 -30.395 -13.478 1.00 41.97 327 THR D CA 1
ATOM 10988 C C . THR D 1 73 ? 31.010 -30.537 -14.964 1.00 42.34 327 THR D C 1
ATOM 10989 O O . THR D 1 73 ? 31.942 -29.902 -15.478 1.00 40.63 327 THR D O 1
ATOM 10993 N N . GLU D 1 74 ? 30.215 -31.325 -15.690 1.00 38.92 328 GLU D N 1
ATOM 10994 C CA . GLU D 1 74 ? 30.498 -31.470 -17.111 1.00 44.98 328 GLU D CA 1
ATOM 10995 C C . GLU D 1 74 ? 30.152 -30.193 -17.873 1.00 36.88 328 GLU D C 1
ATOM 10996 O O . GLU D 1 74 ? 30.937 -29.736 -18.713 1.00 38.90 328 GLU D O 1
ATOM 11002 N N . HIS D 1 75 ? 28.998 -29.590 -17.575 1.00 39.47 329 HIS D N 1
ATOM 11003 C CA . HIS D 1 75 ? 28.568 -28.396 -18.296 1.00 42.55 329 HIS D CA 1
ATOM 11004 C C . HIS D 1 75 ? 29.579 -27.264 -18.129 1.00 41.67 329 HIS D C 1
ATOM 11005 O O . HIS D 1 75 ? 29.972 -26.608 -19.107 1.00 36.91 329 HIS D O 1
ATOM 11012 N N . HIS D 1 76 ? 30.044 -27.056 -16.898 1.00 40.14 330 HIS D N 1
ATOM 11013 C CA . HIS D 1 76 ? 30.954 -25.954 -16.629 1.00 34.95 330 HIS D CA 1
ATOM 11014 C C . HIS D 1 76 ? 32.299 -26.175 -17.301 1.00 37.30 330 HIS D C 1
ATOM 11015 O O . HIS D 1 76 ? 32.881 -25.237 -17.842 1.00 39.88 330 HIS D O 1
ATOM 11022 N N . HIS D 1 77 ? 32.806 -27.402 -17.309 1.00 37.74 331 HIS D N 1
ATOM 11023 C CA . HIS D 1 77 ? 34.092 -27.578 -17.972 1.00 41.24 331 HIS D CA 1
ATOM 11024 C C . HIS D 1 77 ? 33.944 -27.642 -19.481 1.00 38.09 331 HIS D C 1
ATOM 11025 O O . HIS D 1 77 ? 34.909 -27.361 -20.193 1.00 42.05 331 HIS D O 1
ATOM 11032 N N . LEU D 1 78 ? 32.769 -28.033 -19.984 1.00 42.38 332 LEU D N 1
ATOM 11033 C CA . LEU D 1 78 ? 32.547 -28.026 -21.429 1.00 33.66 332 LEU D CA 1
ATOM 11034 C C . LEU D 1 78 ? 32.505 -26.599 -21.974 1.00 39.18 332 LEU D C 1
ATOM 11035 O O . LEU D 1 78 ? 33.128 -26.304 -23.002 1.00 31.66 332 LEU D O 1
ATOM 11040 N N . PHE D 1 79 ? 31.818 -25.686 -21.276 1.00 34.85 333 PHE D N 1
ATOM 11041 C CA . PHE D 1 79 ? 31.620 -24.334 -21.781 1.00 40.01 333 PHE D CA 1
ATOM 11042 C C . PHE D 1 79 ? 32.394 -23.258 -21.029 1.00 44.50 333 PHE D C 1
ATOM 11043 O O . PHE D 1 79 ? 32.599 -22.173 -21.587 1.00 36.94 333 PHE D O 1
ATOM 11051 N N . SER D 1 80 ? 32.786 -23.508 -19.782 1.00 39.76 334 SER D N 1
ATOM 11052 C CA . SER D 1 80 ? 33.725 -22.619 -19.080 1.00 38.50 334 SER D CA 1
ATOM 11053 C C . SER D 1 80 ? 33.139 -21.196 -19.059 1.00 34.17 334 SER D C 1
ATOM 11054 O O . SER D 1 80 ? 31.917 -21.022 -18.993 1.00 38.16 334 SER D O 1
ATOM 11057 N N . ASN D 1 81 ? 33.981 -20.168 -19.152 1.00 33.59 335 ASN D N 1
ATOM 11058 C CA . ASN D 1 81 ? 33.537 -18.772 -19.098 1.00 32.26 335 ASN D CA 1
ATOM 11059 C C . ASN D 1 81 ? 33.268 -18.199 -20.490 1.00 33.01 335 ASN D C 1
ATOM 11060 O O . ASN D 1 81 ? 33.640 -17.055 -20.779 1.00 32.11 335 ASN D O 1
ATOM 11065 N N . ILE D 1 82 ? 32.638 -18.970 -21.381 1.00 33.39 336 ILE D N 1
ATOM 11066 C CA . ILE D 1 82 ? 32.421 -18.498 -22.751 1.00 34.39 336 ILE D CA 1
ATOM 11067 C C . ILE D 1 82 ? 31.644 -17.184 -22.765 1.00 35.93 336 ILE D C 1
ATOM 11068 O O . ILE D 1 82 ? 31.917 -16.311 -23.601 1.00 34.84 336 ILE D O 1
ATOM 11073 N N . LEU D 1 83 ? 30.716 -16.992 -21.817 1.00 32.52 337 LEU D N 1
ATOM 11074 C CA . LEU D 1 83 ? 29.961 -15.739 -21.761 1.00 38.84 337 LEU D CA 1
ATOM 11075 C C . LEU D 1 83 ? 30.866 -14.549 -21.487 1.00 38.19 337 LEU D C 1
ATOM 11076 O O . LEU D 1 83 ? 30.655 -13.464 -22.041 1.00 41.00 337 LEU D O 1
ATOM 11081 N N . ASP D 1 84 ? 31.855 -14.714 -20.607 1.00 31.29 338 ASP D N 1
ATOM 11082 C CA . ASP D 1 84 ? 32.810 -13.631 -20.382 1.00 34.21 338 ASP D CA 1
ATOM 11083 C C . ASP D 1 84 ? 33.680 -13.405 -21.600 1.00 36.33 338 ASP D C 1
ATOM 11084 O O . ASP D 1 84 ? 34.047 -12.265 -21.900 1.00 37.54 338 ASP D O 1
ATOM 11089 N N . VAL D 1 85 ? 34.034 -14.476 -22.303 1.00 37.32 339 VAL D N 1
ATOM 11090 C CA . VAL D 1 85 ? 34.800 -14.316 -23.528 1.00 35.55 339 VAL D CA 1
ATOM 11091 C C . VAL D 1 85 ? 33.994 -13.521 -24.543 1.00 35.45 339 VAL D C 1
ATOM 11092 O O . VAL D 1 85 ? 34.495 -12.557 -25.130 1.00 33.08 339 VAL D O 1
ATOM 11096 N N . MET D 1 86 ? 32.720 -13.898 -24.741 1.00 29.32 340 MET D N 1
ATOM 11097 C CA . MET D 1 86 ? 31.871 -13.206 -25.711 1.00 34.35 340 MET D CA 1
ATOM 11098 C C . MET D 1 86 ? 31.732 -11.729 -25.355 1.00 35.69 340 MET D C 1
ATOM 11099 O O . MET D 1 86 ? 31.793 -10.851 -26.223 1.00 34.38 340 MET D O 1
ATOM 11104 N N . SER D 1 87 ? 31.549 -11.439 -24.079 1.00 35.85 341 SER D N 1
ATOM 11105 C CA . SER D 1 87 ? 31.369 -10.061 -23.656 1.00 34.43 341 SER D CA 1
ATOM 11106 C C . SER D 1 87 ? 32.631 -9.240 -23.912 1.00 39.38 341 SER D C 1
ATOM 11107 O O . SER D 1 87 ? 32.547 -8.090 -24.351 1.00 42.78 341 SER D O 1
ATOM 11110 N N . ALA D 1 88 ? 33.810 -9.819 -23.669 1.00 32.96 342 ALA D N 1
ATOM 11111 C CA . ALA D 1 88 ? 35.052 -9.101 -23.954 1.00 37.33 342 ALA D CA 1
ATOM 11112 C C . ALA D 1 88 ? 35.211 -8.864 -25.447 1.00 36.06 342 ALA D C 1
ATOM 11113 O O . ALA D 1 88 ? 35.665 -7.798 -25.876 1.00 35.47 342 ALA D O 1
ATOM 11115 N N . SER D 1 89 ? 34.850 -9.850 -26.253 1.00 35.81 343 SER D N 1
ATOM 11116 C CA . SER D 1 89 ? 34.926 -9.662 -27.689 1.00 37.56 343 SER D CA 1
ATOM 11117 C C . SER D 1 89 ? 33.955 -8.583 -28.134 1.00 38.50 343 SER D C 1
ATOM 11118 O O . SER D 1 89 ? 34.256 -7.807 -29.046 1.00 33.69 343 SER D O 1
ATOM 11121 N N . GLN D 1 90 ? 32.813 -8.463 -27.451 1.00 38.89 344 GLN D N 1
ATOM 11122 C CA . GLN D 1 90 ? 31.823 -7.529 -27.947 1.00 35.59 344 GLN D CA 1
ATOM 11123 C C . GLN D 1 90 ? 32.276 -6.096 -27.653 1.00 39.70 344 GLN D C 1
ATOM 11124 O O . GLN D 1 90 ? 32.183 -5.223 -28.518 1.00 39.05 344 GLN D O 1
ATOM 11130 N N . LYS D 1 91 ? 32.816 -5.851 -26.450 1.00 35.74 345 LYS D N 1
ATOM 11131 C CA . LYS D 1 91 ? 33.328 -4.530 -26.080 1.00 46.24 345 LYS D CA 1
ATOM 11132 C C . LYS D 1 91 ? 34.489 -4.115 -26.982 1.00 35.71 345 LYS D C 1
ATOM 11133 O O . LYS D 1 91 ? 34.593 -2.952 -27.395 1.00 40.94 345 LYS D O 1
ATOM 11139 N N . PHE D 1 92 ? 35.357 -5.074 -27.297 1.00 32.51 346 PHE D N 1
ATOM 11140 C CA . PHE D 1 92 ? 36.462 -4.870 -28.222 1.00 32.93 346 PHE D CA 1
ATOM 11141 C C . PHE D 1 92 ? 35.946 -4.524 -29.613 1.00 36.63 346 PHE D C 1
ATOM 11142 O O . PHE D 1 92 ? 36.360 -3.525 -30.206 1.00 37.32 346 PHE D O 1
ATOM 11150 N N . PHE D 1 93 ? 35.016 -5.330 -30.136 1.00 35.76 347 PHE D N 1
ATOM 11151 C CA . PHE D 1 93 ? 34.445 -5.039 -31.442 1.00 33.84 347 PHE D CA 1
ATOM 11152 C C . PHE D 1 93 ? 33.823 -3.653 -31.471 1.00 37.18 347 PHE D C 1
ATOM 11153 O O . PHE D 1 93 ? 34.015 -2.898 -32.430 1.00 35.46 347 PHE D O 1
ATOM 11161 N N . GLU D 1 94 ? 33.083 -3.302 -30.424 1.00 38.63 348 GLU D N 1
ATOM 11162 C CA . GLU D 1 94 ? 32.375 -2.028 -30.401 1.00 38.36 348 GLU D CA 1
ATOM 11163 C C . GLU D 1 94 ? 33.340 -0.851 -30.398 1.00 37.61 348 GLU D C 1
ATOM 11164 O O . GLU D 1 94 ? 33.086 0.170 -31.050 1.00 38.80 348 GLU D O 1
ATOM 11170 N N . ALA D 1 95 ? 34.462 -0.978 -29.692 1.00 34.91 349 ALA D N 1
ATOM 11171 C CA . ALA D 1 95 ? 35.451 0.092 -29.706 1.00 36.05 349 ALA D CA 1
ATOM 11172 C C . ALA D 1 95 ? 36.048 0.249 -31.100 1.00 39.87 349 ALA D C 1
ATOM 11173 O O . ALA D 1 95 ? 36.162 1.362 -31.616 1.00 40.38 349 ALA D O 1
ATOM 11175 N N . LEU D 1 96 ? 36.416 -0.864 -31.735 1.00 37.24 350 LEU D N 1
ATOM 11176 C CA . LEU D 1 96 ? 36.917 -0.800 -33.102 1.00 39.73 350 LEU D CA 1
ATOM 11177 C C . LEU D 1 96 ? 35.873 -0.201 -34.036 1.00 43.75 350 LEU D C 1
ATOM 11178 O O . LEU D 1 96 ? 36.183 0.666 -34.863 1.00 39.46 350 LEU D O 1
ATOM 11183 N N . GLU D 1 97 ? 34.621 -0.651 -33.911 1.00 35.76 351 GLU D N 1
ATOM 11184 C CA . GLU D 1 97 ? 33.581 -0.188 -34.811 1.00 41.67 351 GLU D CA 1
ATOM 11185 C C . GLU D 1 97 ? 33.341 1.312 -34.678 1.00 42.50 351 GLU D C 1
ATOM 11186 O O . GLU D 1 97 ? 33.065 1.981 -35.678 1.00 37.96 351 GLU D O 1
ATOM 11192 N N . GLN D 1 98 ? 33.464 1.862 -33.469 1.00 38.57 352 GLN D N 1
ATOM 11193 C CA . GLN D 1 98 ? 33.335 3.304 -33.317 1.00 41.09 352 GLN D CA 1
ATOM 11194 C C . GLN D 1 98 ? 34.405 4.047 -34.123 1.00 43.55 352 GLN D C 1
ATOM 11195 O O . GLN D 1 98 ? 34.097 5.020 -34.828 1.00 45.77 352 GLN D O 1
ATOM 11201 N N . ARG D 1 99 ? 35.662 3.594 -34.057 1.00 38.02 353 ARG D N 1
ATOM 11202 C CA . ARG D 1 99 ? 36.695 4.210 -34.889 1.00 42.78 353 ARG D CA 1
ATOM 11203 C C . ARG D 1 99 ? 36.372 4.053 -36.365 1.00 42.76 353 ARG D C 1
ATOM 11204 O O . ARG D 1 99 ? 36.534 4.996 -37.146 1.00 40.71 353 ARG D O 1
ATOM 11212 N N . HIS D 1 100 ? 35.908 2.867 -36.764 1.00 41.22 354 HIS D N 1
ATOM 11213 C CA . HIS D 1 100 ? 35.583 2.627 -38.164 1.00 39.80 354 HIS D CA 1
ATOM 11214 C C . HIS D 1 100 ? 34.458 3.536 -38.627 1.00 40.47 354 HIS D C 1
ATOM 11215 O O . HIS D 1 100 ? 34.444 3.994 -39.777 1.00 39.74 354 HIS D O 1
ATOM 11222 N N . LYS D 1 101 ? 33.501 3.793 -37.742 1.00 36.78 355 LYS D N 1
ATOM 11223 C CA . LYS D 1 101 ? 32.303 4.547 -38.093 1.00 43.52 355 LYS D CA 1
ATOM 11224 C C . LYS D 1 101 ? 32.617 6.028 -38.327 1.00 50.08 355 LYS D C 1
ATOM 11225 O O . LYS D 1 101 ? 32.028 6.659 -39.213 1.00 43.88 355 LYS D O 1
ATOM 11231 N N . ALA D 1 102 ? 33.582 6.575 -37.583 1.00 37.46 356 ALA D N 1
ATOM 11232 C CA . ALA D 1 102 ? 33.766 8.021 -37.476 1.00 44.08 356 ALA D CA 1
ATOM 11233 C C . ALA D 1 102 ? 34.394 8.651 -38.722 1.00 47.28 356 ALA D C 1
ATOM 11234 O O . ALA D 1 102 ? 34.045 9.778 -39.078 1.00 46.40 356 ALA D O 1
ATOM 11236 N N . GLN D 1 103 ? 35.333 7.975 -39.384 1.00 47.18 357 GLN D N 1
ATOM 11237 C CA . GLN D 1 103 ? 36.088 8.581 -40.476 1.00 44.18 357 GLN D CA 1
ATOM 11238 C C . GLN D 1 103 ? 36.173 7.609 -41.644 1.00 45.83 357 GLN D C 1
ATOM 11239 O O . GLN D 1 103 ? 36.142 6.390 -41.460 1.00 40.65 357 GLN D O 1
ATOM 11245 N N . VAL D 1 104 ? 36.339 8.154 -42.848 1.00 41.72 358 VAL D N 1
ATOM 11246 C CA . VAL D 1 104 ? 36.575 7.292 -44.000 1.00 43.39 358 VAL D CA 1
ATOM 11247 C C . VAL D 1 104 ? 37.886 6.542 -43.825 1.00 45.60 358 VAL D C 1
ATOM 11248 O O . VAL D 1 104 ? 37.951 5.322 -44.006 1.00 44.95 358 VAL D O 1
ATOM 11252 N N . CYS D 1 105 ? 38.949 7.267 -43.462 1.00 44.24 359 CYS D N 1
ATOM 11253 C CA . CYS D 1 105 ? 40.261 6.700 -43.169 1.00 45.69 359 CYS D CA 1
ATOM 11254 C C . CYS D 1 105 ? 40.460 6.734 -41.664 1.00 43.17 359 CYS D C 1
ATOM 11255 O O . CYS D 1 105 ? 40.559 7.810 -41.074 1.00 47.45 359 CYS D O 1
ATOM 11258 N N . VAL D 1 106 ? 40.491 5.560 -41.046 1.00 45.29 360 VAL D N 1
ATOM 11259 C CA . VAL D 1 106 ? 40.712 5.462 -39.609 1.00 42.58 360 VAL D CA 1
ATOM 11260 C C . VAL D 1 106 ? 42.144 5.885 -39.321 1.00 45.05 360 VAL D C 1
ATOM 11261 O O . VAL D 1 106 ? 43.088 5.351 -39.927 1.00 44.83 360 VAL D O 1
ATOM 11265 N N . GLU D 1 107 ? 42.343 6.833 -38.391 1.00 46.96 361 GLU D N 1
ATOM 11266 C CA . GLU D 1 107 ? 43.743 7.179 -38.161 1.00 55.57 361 GLU D CA 1
ATOM 11267 C C . GLU D 1 107 ? 44.445 6.142 -37.288 1.00 50.63 361 GLU D C 1
ATOM 11268 O O . GLU D 1 107 ? 45.640 5.898 -37.484 1.00 49.91 361 GLU D O 1
ATOM 11274 N N . ASP D 1 108 ? 43.745 5.534 -36.309 1.00 54.32 362 ASP D N 1
ATOM 11275 C CA . ASP D 1 108 ? 44.442 4.621 -35.402 1.00 50.20 362 ASP D CA 1
ATOM 11276 C C . ASP D 1 108 ? 43.479 3.744 -34.597 1.00 44.36 362 ASP D C 1
ATOM 11277 O O . ASP D 1 108 ? 42.430 4.206 -34.154 1.00 50.69 362 ASP D O 1
ATOM 11282 N N . ILE D 1 109 ? 43.868 2.479 -34.402 1.00 42.36 363 ILE D N 1
ATOM 11283 C CA . ILE D 1 109 ? 43.241 1.567 -33.444 1.00 44.29 363 ILE D CA 1
ATOM 11284 C C . ILE D 1 109 ? 44.245 0.956 -32.474 1.00 45.81 363 ILE D C 1
ATOM 11285 O O . ILE D 1 109 ? 43.860 0.150 -31.624 1.00 42.39 363 ILE D O 1
ATOM 11290 N N . SER D 1 110 ? 45.530 1.303 -32.578 1.00 46.08 364 SER D N 1
ATOM 11291 C CA . SER D 1 110 ? 46.561 0.631 -31.792 1.00 47.46 364 SER D CA 1
ATOM 11292 C C . SER D 1 110 ? 46.344 0.807 -30.298 1.00 49.23 364 SER D C 1
ATOM 11293 O O . SER D 1 110 ? 46.662 -0.099 -29.521 1.00 43.58 364 SER D O 1
ATOM 11296 N N . ASP D 1 111 ? 45.834 1.970 -29.876 1.00 44.23 365 ASP D N 1
ATOM 11297 C CA . ASP D 1 111 ? 45.523 2.173 -28.463 1.00 48.78 365 ASP D CA 1
ATOM 11298 C C . ASP D 1 111 ? 44.461 1.185 -27.994 1.00 41.39 365 ASP D C 1
ATOM 11299 O O . ASP D 1 111 ? 44.572 0.625 -26.901 1.00 43.03 365 ASP D O 1
ATOM 11304 N N . ILE D 1 112 ? 43.441 0.930 -28.824 1.00 42.81 366 ILE D N 1
ATOM 11305 C CA . ILE D 1 112 ? 42.419 -0.054 -28.473 1.00 41.35 366 ILE D CA 1
ATOM 11306 C C . ILE D 1 112 ? 43.039 -1.437 -28.341 1.00 42.35 366 ILE D C 1
ATOM 11307 O O . ILE D 1 112 ? 42.760 -2.173 -27.387 1.00 39.16 366 ILE D O 1
ATOM 11312 N N . LEU D 1 113 ? 43.879 -1.819 -29.304 1.00 40.59 367 LEU D N 1
ATOM 11313 C CA . LEU D 1 113 ? 44.466 -3.154 -29.266 1.00 35.21 367 LEU D CA 1
ATOM 11314 C C . LEU D 1 113 ? 45.299 -3.339 -28.007 1.00 44.04 367 LEU D C 1
ATOM 11315 O O . LEU D 1 113 ? 45.184 -4.358 -27.319 1.00 41.58 367 LEU D O 1
ATOM 11320 N N . GLU D 1 114 ? 46.131 -2.344 -27.676 1.00 43.09 368 GLU D N 1
ATOM 11321 C CA . GLU D 1 114 ? 46.996 -2.473 -26.510 1.00 43.85 368 GLU D CA 1
ATOM 11322 C C . GLU D 1 114 ? 46.184 -2.460 -25.226 1.00 41.96 368 GLU D C 1
ATOM 11323 O O . GLU D 1 114 ? 46.437 -3.250 -24.309 1.00 43.25 368 GLU D O 1
ATOM 11329 N N . ASP D 1 115 ? 45.183 -1.588 -25.158 1.00 38.80 369 ASP D N 1
ATOM 11330 C CA . ASP D 1 115 ? 44.401 -1.456 -23.938 1.00 41.39 369 ASP D CA 1
ATOM 11331 C C . ASP D 1 115 ? 43.641 -2.744 -23.617 1.00 46.28 369 ASP D C 1
ATOM 11332 O O . ASP D 1 115 ? 43.650 -3.212 -22.471 1.00 46.55 369 ASP D O 1
ATOM 11337 N N . HIS D 1 116 ? 42.979 -3.337 -24.615 1.00 38.97 370 HIS D N 1
ATOM 11338 C CA . HIS D 1 116 ? 42.192 -4.538 -24.343 1.00 40.48 370 HIS D CA 1
ATOM 11339 C C . HIS D 1 116 ? 43.078 -5.743 -24.075 1.00 41.48 370 HIS D C 1
ATOM 11340 O O . HIS D 1 116 ? 42.714 -6.606 -23.271 1.00 42.00 370 HIS D O 1
ATOM 11347 N N . ALA D 1 117 ? 44.245 -5.804 -24.681 1.00 41.42 371 ALA D N 1
ATOM 11348 C CA . ALA D 1 117 ? 45.176 -6.920 -24.436 1.00 44.52 371 ALA D CA 1
ATOM 11349 C C . ALA D 1 117 ? 45.672 -6.864 -23.000 1.00 43.23 371 ALA D C 1
ATOM 11350 O O . ALA D 1 117 ? 45.883 -7.911 -22.409 1.00 39.13 371 ALA D O 1
ATOM 11352 N N . GLN D 1 118 ? 45.815 -5.660 -22.486 1.00 43.15 372 GLN D N 1
ATOM 11353 C CA . GLN D 1 118 ? 46.336 -5.488 -21.141 1.00 44.24 372 GLN D CA 1
ATOM 11354 C C . GLN D 1 118 ? 45.261 -5.590 -20.070 1.00 46.37 372 GLN D C 1
ATOM 11355 O O . GLN D 1 118 ? 45.529 -6.105 -18.979 1.00 51.40 372 GLN D O 1
ATOM 11361 N N . HIS D 1 119 ? 44.049 -5.126 -20.354 1.00 42.65 373 HIS D N 1
ATOM 11362 C CA . HIS D 1 119 ? 43.103 -4.842 -19.289 1.00 47.34 373 HIS D CA 1
ATOM 11363 C C . HIS D 1 119 ? 41.772 -5.551 -19.414 1.00 42.16 373 HIS D C 1
ATOM 11364 O O . HIS D 1 119 ? 41.049 -5.622 -18.416 1.00 51.21 373 HIS D O 1
ATOM 11371 N N . HIS D 1 120 ? 41.425 -6.077 -20.589 1.00 38.66 374 HIS D N 1
ATOM 11372 C CA . HIS D 1 120 ? 40.089 -6.602 -20.815 1.00 35.37 374 HIS D CA 1
ATOM 11373 C C . HIS D 1 120 ? 40.067 -8.036 -21.331 1.00 42.25 374 HIS D C 1
ATOM 11374 O O . HIS D 1 120 ? 38.978 -8.594 -21.520 1.00 40.08 374 HIS D O 1
ATOM 11381 N N . PHE D 1 121 ? 41.221 -8.646 -21.523 1.00 33.04 375 PHE D N 1
ATOM 11382 C CA . PHE D 1 121 ? 41.272 -9.977 -22.164 1.00 36.57 375 PHE D CA 1
ATOM 11383 C C . PHE D 1 121 ? 41.633 -11.069 -21.174 1.00 37.27 375 PHE D C 1
ATOM 11384 O O . PHE D 1 121 ? 41.917 -12.160 -21.626 1.00 42.44 375 PHE D O 1
ATOM 11392 N N . HIS D 1 122 ? 41.578 -10.782 -19.877 1.00 34.93 376 HIS D N 1
ATOM 11393 C CA . HIS D 1 122 ? 41.747 -11.860 -18.910 1.00 35.43 376 HIS D CA 1
ATOM 11394 C C . HIS D 1 122 ? 40.765 -13.016 -19.121 1.00 38.09 376 HIS D C 1
ATOM 11395 O O . HIS D 1 122 ? 41.135 -14.165 -18.854 1.00 36.46 376 HIS D O 1
ATOM 11402 N N . PRO D 1 123 ? 39.524 -12.786 -19.579 1.00 33.39 377 PRO D N 1
ATOM 11403 C CA . PRO D 1 123 ? 38.653 -13.943 -19.865 1.00 36.00 377 PRO D CA 1
ATOM 11404 C C . PRO D 1 123 ? 39.277 -14.968 -20.787 1.00 38.65 377 PRO D C 1
ATOM 11405 O O . PRO D 1 123 ? 39.011 -16.170 -20.625 1.00 34.76 377 PRO D O 1
ATOM 11409 N N . TYR D 1 124 ? 40.104 -14.546 -21.751 1.00 35.45 378 TYR D N 1
ATOM 11410 C CA . TYR D 1 124 ? 40.769 -15.527 -22.604 1.00 35.81 378 TYR D CA 1
ATOM 11411 C C . TYR D 1 124 ? 41.733 -16.404 -21.809 1.00 36.44 378 TYR D C 1
ATOM 11412 O O . TYR D 1 124 ? 41.916 -17.581 -22.133 1.00 35.38 378 TYR D O 1
ATOM 11421 N N . ILE D 1 125 ? 42.370 -15.889 -20.775 1.00 35.06 379 ILE D N 1
ATOM 11422 C CA . ILE D 1 125 ? 43.356 -16.716 -20.031 1.00 39.42 379 ILE D CA 1
ATOM 11423 C C . ILE D 1 125 ? 42.587 -17.844 -19.335 1.00 39.70 379 ILE D C 1
ATOM 11424 O O . ILE D 1 125 ? 43.018 -18.976 -19.432 1.00 36.62 379 ILE D O 1
ATOM 11429 N N . ALA D 1 126 ? 41.470 -17.524 -18.694 1.00 33.28 380 ALA D N 1
ATOM 11430 C CA . ALA D 1 126 ? 40.768 -18.603 -18.010 1.00 33.69 380 ALA D CA 1
ATOM 11431 C C . ALA D 1 126 ? 40.165 -19.570 -19.010 1.00 38.82 380 ALA D C 1
ATOM 11432 O O . ALA D 1 126 ? 40.145 -20.778 -18.763 1.00 39.86 380 ALA D O 1
ATOM 11434 N N . TYR D 1 127 ? 39.695 -19.073 -20.155 1.00 32.82 381 TYR D N 1
ATOM 11435 C CA . TYR D 1 127 ? 39.103 -19.986 -21.121 1.00 32.62 381 TYR D CA 1
ATOM 11436 C C . TYR D 1 127 ? 40.163 -20.943 -21.668 1.00 41.20 381 TYR D C 1
ATOM 11437 O O . TYR D 1 127 ? 39.953 -22.163 -21.696 1.00 32.74 381 TYR D O 1
ATOM 11446 N N . CYS D 1 128 ? 41.330 -20.411 -22.065 1.00 30.05 382 CYS D N 1
ATOM 11447 C CA . CYS D 1 128 ? 42.404 -21.274 -22.561 1.00 33.97 382 CYS D CA 1
ATOM 11448 C C . CYS D 1 128 ? 42.939 -22.194 -21.468 1.00 32.45 382 CYS D C 1
ATOM 11449 O O . CYS D 1 128 ? 43.302 -23.340 -21.746 1.00 37.33 382 CYS D O 1
ATOM 11452 N N . SER D 1 129 ? 43.009 -21.719 -20.218 1.00 29.40 383 SER D N 1
ATOM 11453 C CA . SER D 1 129 ? 43.526 -22.590 -19.161 1.00 37.10 383 SER D CA 1
ATOM 11454 C C . SER D 1 129 ? 42.630 -23.805 -18.937 1.00 36.02 383 SER D C 1
ATOM 11455 O O . SER D 1 129 ? 43.120 -24.873 -18.549 1.00 40.51 383 SER D O 1
ATOM 11458 N N . ASN D 1 130 ? 41.336 -23.678 -19.208 1.00 32.74 384 ASN D N 1
ATOM 11459 C CA . ASN D 1 130 ? 40.389 -24.768 -19.037 1.00 31.72 384 ASN D CA 1
ATOM 11460 C C . ASN D 1 130 ? 40.454 -25.801 -20.158 1.00 34.13 384 ASN D C 1
ATOM 11461 O O . ASN D 1 130 ? 39.753 -26.814 -20.087 1.00 43.97 384 ASN D O 1
ATOM 11466 N N . GLU D 1 131 ? 41.307 -25.604 -21.162 1.00 37.41 385 GLU D N 1
ATOM 11467 C CA . GLU D 1 131 ? 41.323 -26.484 -22.330 1.00 42.09 385 GLU D CA 1
ATOM 11468 C C . GLU D 1 131 ? 41.417 -27.970 -21.953 1.00 44.85 385 GLU D C 1
ATOM 11469 O O . GLU D 1 131 ? 40.692 -28.806 -22.505 1.00 43.20 385 GLU D O 1
ATOM 11475 N N . VAL D 1 132 ? 42.325 -28.317 -21.029 1.00 41.83 386 VAL D N 1
ATOM 11476 C CA . VAL D 1 132 ? 42.505 -29.719 -20.640 1.00 41.11 386 VAL D CA 1
ATOM 11477 C C . VAL D 1 132 ? 41.182 -30.329 -20.191 1.00 38.91 386 VAL D C 1
ATOM 11478 O O . VAL D 1 132 ? 40.865 -31.471 -20.525 1.00 40.52 386 VAL D O 1
ATOM 11482 N N . TYR D 1 133 ? 40.387 -29.580 -19.436 1.00 33.15 387 TYR D N 1
ATOM 11483 C CA . TYR D 1 133 ? 39.143 -30.140 -18.928 1.00 37.55 387 TYR D CA 1
ATOM 11484 C C . TYR D 1 133 ? 38.059 -30.144 -19.997 1.00 42.11 387 TYR D C 1
ATOM 11485 O O . TYR D 1 133 ? 37.262 -31.088 -20.068 1.00 41.09 387 TYR D O 1
ATOM 11494 N N . GLN D 1 134 ? 38.016 -29.097 -20.831 1.00 39.49 388 GLN D N 1
ATOM 11495 C CA . GLN D 1 134 ? 37.076 -29.066 -21.948 1.00 43.51 388 GLN D CA 1
ATOM 11496 C C . GLN D 1 134 ? 37.289 -30.268 -22.862 1.00 41.64 388 GLN D C 1
ATOM 11497 O O . GLN D 1 134 ? 36.348 -31.018 -23.145 1.00 42.85 388 GLN D O 1
ATOM 11503 N N . GLN D 1 135 ? 38.540 -30.507 -23.275 1.00 39.90 389 GLN D N 1
ATOM 11504 C CA . GLN D 1 135 ? 38.846 -31.664 -24.116 1.00 41.47 389 GLN D CA 1
ATOM 11505 C C . GLN D 1 135 ? 38.427 -32.969 -23.443 1.00 49.88 389 GLN D C 1
ATOM 11506 O O . GLN D 1 135 ? 37.739 -33.801 -24.049 1.00 46.39 389 GLN D O 1
ATOM 11512 N N . ARG D 1 136 ? 38.807 -33.183 -22.181 1.00 45.48 390 ARG D N 1
ATOM 11513 C CA . ARG D 1 136 ? 38.471 -34.458 -21.500 1.00 44.59 390 ARG D CA 1
ATOM 11514 C C . ARG D 1 136 ? 36.958 -34.615 -21.396 1.00 50.27 390 ARG D C 1
ATOM 11515 O O . ARG D 1 136 ? 36.477 -35.712 -21.637 1.00 48.72 390 ARG D O 1
ATOM 11523 N N . THR D 1 137 ? 36.256 -33.555 -21.036 1.00 42.13 391 THR D N 1
ATOM 11524 C CA . THR D 1 137 ? 34.807 -33.696 -20.895 1.00 41.60 391 THR D CA 1
ATOM 11525 C C . THR D 1 137 ? 34.162 -34.086 -22.221 1.00 48.21 391 THR D C 1
ATOM 11526 O O . THR D 1 137 ? 33.341 -35.010 -22.287 1.00 47.27 391 THR D O 1
ATOM 11530 N N . LEU D 1 138 ? 34.525 -33.392 -23.295 1.00 43.72 392 LEU D N 1
ATOM 11531 C CA . LEU D 1 138 ? 33.948 -33.719 -24.590 1.00 46.62 392 LEU D CA 1
ATOM 11532 C C . LEU D 1 138 ? 34.275 -35.154 -24.997 1.00 50.66 392 LEU D C 1
ATOM 11533 O O . LEU D 1 138 ? 33.409 -35.878 -25.502 1.00 49.82 392 LEU D O 1
ATOM 11538 N N . GLN D 1 139 ? 35.517 -35.587 -24.774 1.00 47.23 393 GLN D N 1
ATOM 11539 C CA . GLN D 1 139 ? 35.893 -36.955 -25.119 1.00 57.98 393 GLN D CA 1
ATOM 11540 C C . GLN D 1 139 ? 35.062 -37.958 -24.336 1.00 47.93 393 GLN D C 1
ATOM 11541 O O . GLN D 1 139 ? 34.595 -38.960 -24.892 1.00 51.25 393 GLN D O 1
ATOM 11547 N N . LYS D 1 140 ? 34.804 -37.684 -23.067 1.00 50.18 394 LYS D N 1
ATOM 11548 C CA . LYS D 1 140 ? 34.052 -38.643 -22.232 1.00 48.69 394 LYS D CA 1
ATOM 11549 C C . LYS D 1 140 ? 32.591 -38.647 -22.642 1.00 48.25 394 LYS D C 1
ATOM 11550 O O . LYS D 1 140 ? 32.042 -39.727 -22.823 1.00 53.45 394 LYS D O 1
ATOM 11556 N N . LEU D 1 141 ? 32.005 -37.470 -22.780 1.00 49.87 395 LEU D N 1
ATOM 11557 C CA . LEU D 1 141 ? 30.618 -37.387 -23.241 1.00 49.39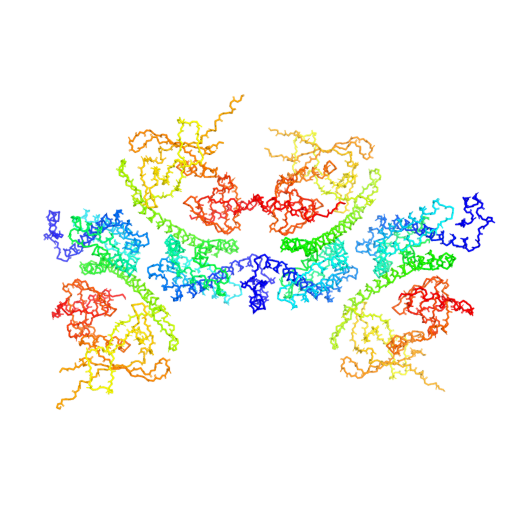 395 LEU D CA 1
ATOM 11558 C C . LEU D 1 141 ? 30.413 -38.137 -24.558 1.00 43.75 395 LEU D C 1
ATOM 11559 O O . LEU D 1 141 ? 29.461 -38.910 -24.702 1.00 56.00 395 LEU D O 1
ATOM 11564 N N . SER D 1 142 ? 31.309 -37.928 -25.530 1.00 53.12 396 SER D N 1
ATOM 11565 C CA . SER D 1 142 ? 31.157 -38.566 -26.839 1.00 51.73 396 SER D CA 1
ATOM 11566 C C . SER D 1 142 ? 31.237 -40.086 -26.741 1.00 56.41 396 SER D C 1
ATOM 11567 O O . SER D 1 142 ? 30.487 -40.792 -27.420 1.00 61.63 396 SER D O 1
ATOM 11570 N N . ASN D 1 143 ? 32.142 -40.609 -25.903 1.00 53.08 397 ASN D N 1
ATOM 11571 C CA . ASN D 1 143 ? 32.326 -42.055 -25.797 1.00 59.52 397 ASN D CA 1
ATOM 11572 C C . ASN D 1 143 ? 31.224 -42.724 -24.987 1.00 61.27 397 ASN D C 1
ATOM 11573 O O . ASN D 1 143 ? 30.754 -43.804 -25.354 1.00 71.83 397 ASN D O 1
ATOM 11578 N N . SER D 1 144 ? 30.815 -42.111 -23.880 1.00 54.17 398 SER D N 1
ATOM 11579 C CA . SER D 1 144 ? 30.116 -42.808 -22.810 1.00 57.59 398 SER D CA 1
ATOM 11580 C C . SER D 1 144 ? 28.699 -42.321 -22.554 1.00 56.06 398 SER D C 1
ATOM 11581 O O . SER D 1 144 ? 28.020 -42.898 -21.699 1.00 62.83 398 SER D O 1
ATOM 11584 N N . ASN D 1 145 ? 28.243 -41.272 -23.225 1.00 56.58 399 ASN D N 1
ATOM 11585 C CA . ASN D 1 145 ? 26.971 -40.632 -22.907 1.00 50.69 399 ASN D CA 1
ATOM 11586 C C . ASN D 1 145 ? 26.088 -40.650 -24.148 1.00 57.30 399 ASN D C 1
ATOM 11587 O O . ASN D 1 145 ? 26.189 -39.767 -25.007 1.00 56.05 399 ASN D O 1
ATOM 11592 N N . ALA D 1 146 ? 25.207 -41.648 -24.227 1.00 62.81 400 ALA D N 1
ATOM 11593 C CA . ALA D 1 146 ? 24.403 -41.830 -25.429 1.00 57.07 400 ALA D CA 1
ATOM 11594 C C . ALA D 1 146 ? 23.371 -40.722 -25.604 1.00 58.06 400 ALA D C 1
ATOM 11595 O O . ALA D 1 146 ? 23.085 -40.324 -26.740 1.00 60.12 400 ALA D O 1
ATOM 11597 N N . ALA D 1 147 ? 22.788 -40.218 -24.511 1.00 59.21 401 ALA D N 1
ATOM 11598 C CA . ALA D 1 147 ? 21.808 -39.143 -24.650 1.00 51.86 401 ALA D CA 1
ATOM 11599 C C . ALA D 1 147 ? 22.471 -37.864 -25.139 1.00 50.98 401 ALA D C 1
ATOM 11600 O O . ALA D 1 147 ? 21.943 -37.180 -26.025 1.00 54.28 401 ALA D O 1
ATOM 11602 N N . PHE D 1 148 ? 23.632 -37.531 -24.575 1.00 51.06 402 PHE D N 1
ATOM 11603 C CA . PHE D 1 148 ? 24.370 -36.355 -25.019 1.00 47.86 402 PHE D CA 1
ATOM 11604 C C . PHE D 1 148 ? 24.583 -36.385 -26.523 1.00 54.90 402 PHE D C 1
ATOM 11605 O O . PHE D 1 148 ? 24.325 -35.394 -27.217 1.00 54.29 402 PHE D O 1
ATOM 11613 N N . ARG D 1 149 ? 25.047 -37.519 -27.059 1.00 51.02 403 ARG D N 1
ATOM 11614 C CA . ARG D 1 149 ? 25.365 -37.482 -28.479 1.00 62.04 403 ARG D CA 1
ATOM 11615 C C . ARG D 1 149 ? 24.115 -37.436 -29.341 1.00 55.38 403 ARG D C 1
ATOM 11616 O O . ARG D 1 149 ? 24.181 -36.886 -30.446 1.00 55.14 403 ARG D O 1
ATOM 11624 N N . ASP D 1 150 ? 22.960 -37.888 -28.830 1.00 57.38 404 ASP D N 1
ATOM 11625 C CA . ASP D 1 150 ? 21.725 -37.779 -29.613 1.00 52.85 404 ASP D CA 1
ATOM 11626 C C . ASP D 1 150 ? 21.188 -36.344 -29.640 1.00 54.00 404 ASP D C 1
ATOM 11627 O O . ASP D 1 150 ? 20.781 -35.851 -30.698 1.00 60.71 404 ASP D O 1
ATOM 11632 N N . VAL D 1 151 ? 21.187 -35.650 -28.501 1.00 52.50 405 VAL D N 1
ATOM 11633 C CA . VAL D 1 151 ? 20.801 -34.240 -28.508 1.00 48.66 405 VAL D CA 1
ATOM 11634 C C . VAL D 1 151 ? 21.785 -33.427 -29.341 1.00 53.11 405 VAL D C 1
ATOM 11635 O O . VAL D 1 151 ? 21.384 -32.577 -30.152 1.00 52.69 405 VAL D O 1
ATOM 11639 N N . LEU D 1 152 ? 23.089 -33.690 -29.168 1.00 44.38 406 LEU D N 1
ATOM 11640 C CA . LEU D 1 152 ? 24.104 -32.937 -29.898 1.00 49.09 406 LEU D CA 1
ATOM 11641 C C . LEU D 1 152 ? 23.944 -33.088 -31.402 1.00 48.69 406 LEU D C 1
ATOM 11642 O O . LEU D 1 152 ? 24.071 -32.111 -32.146 1.00 48.30 406 LEU D O 1
ATOM 11647 N N . LYS D 1 153 ? 23.679 -34.301 -31.878 1.00 51.05 407 LYS D N 1
ATOM 11648 C CA . LYS D 1 153 ? 23.584 -34.472 -33.319 1.00 58.25 407 LYS D CA 1
ATOM 11649 C C . LYS D 1 153 ? 22.366 -33.739 -33.886 1.00 55.39 407 LYS D C 1
ATOM 11650 O O . LYS D 1 153 ? 22.441 -33.193 -34.994 1.00 62.87 407 LYS D O 1
ATOM 11656 N N . GLU D 1 154 ? 21.268 -33.641 -33.117 1.00 52.08 408 GLU D N 1
ATOM 11657 C CA . GLU D 1 154 ? 20.099 -32.893 -33.591 1.00 53.54 408 GLU D CA 1
ATOM 11658 C C . GLU D 1 154 ? 20.371 -31.393 -33.636 1.00 48.36 408 GLU D C 1
ATOM 11659 O O . GLU D 1 154 ? 19.978 -30.719 -34.591 1.00 62.98 408 GLU D O 1
ATOM 11665 N N . ILE D 1 155 ? 21.058 -30.852 -32.634 1.00 50.23 409 ILE D N 1
ATOM 11666 C CA . ILE D 1 155 ? 21.416 -29.435 -32.676 1.00 47.99 409 ILE D CA 1
ATOM 11667 C C . ILE D 1 155 ? 22.309 -29.140 -33.872 1.00 46.10 409 ILE D C 1
ATOM 11668 O O . ILE D 1 155 ? 22.167 -28.106 -34.534 1.00 52.64 409 ILE D O 1
ATOM 11673 N N . GLU D 1 156 ? 23.247 -30.037 -34.168 1.00 49.96 410 GLU D N 1
ATOM 11674 C CA . GLU D 1 156 ? 24.192 -29.762 -35.244 1.00 53.40 410 GLU D CA 1
ATOM 11675 C C . GLU D 1 156 ? 23.555 -29.886 -36.617 1.00 51.18 410 GLU D C 1
ATOM 11676 O O . GLU D 1 156 ? 24.100 -29.351 -37.584 1.00 52.00 410 GLU D O 1
ATOM 11682 N N . LYS D 1 157 ? 22.410 -30.557 -36.724 1.00 46.02 411 LYS D N 1
ATOM 11683 C CA . LYS D 1 157 ? 21.680 -30.529 -37.982 1.00 49.72 411 LYS D CA 1
ATOM 11684 C C . LYS D 1 157 ? 21.037 -29.175 -38.243 1.00 47.91 411 LYS D C 1
ATOM 11685 O O . LYS D 1 157 ? 20.709 -28.884 -39.396 1.00 58.03 411 LYS D O 1
ATOM 11691 N N . ARG D 1 158 ? 20.870 -28.333 -37.222 1.00 48.83 412 ARG D N 1
ATOM 11692 C CA . ARG D 1 158 ? 20.195 -27.059 -37.444 1.00 49.48 412 ARG D CA 1
ATOM 11693 C C . ARG D 1 158 ? 21.020 -26.183 -38.383 1.00 44.33 412 ARG D C 1
ATOM 11694 O O . ARG D 1 158 ? 22.254 -26.184 -38.313 1.00 55.40 412 ARG D O 1
ATOM 11702 N N . PRO D 1 159 ? 20.377 -25.437 -39.282 1.00 53.00 413 PRO D N 1
ATOM 11703 C CA . PRO D 1 159 ? 21.142 -24.578 -40.202 1.00 41.46 413 PRO D CA 1
ATOM 11704 C C . PRO D 1 159 ? 21.883 -23.463 -39.510 1.00 49.80 413 PRO D C 1
ATOM 11705 O O . PRO D 1 159 ? 22.889 -22.981 -40.049 1.00 45.37 413 PRO D O 1
ATOM 11709 N N . ALA D 1 160 ? 21.440 -23.039 -38.328 1.00 50.58 414 ALA D N 1
ATOM 11710 C CA . ALA D 1 160 ? 22.188 -22.019 -37.605 1.00 48.07 414 ALA D CA 1
ATOM 11711 C C . ALA D 1 160 ? 23.647 -22.425 -37.396 1.00 53.31 414 ALA D C 1
ATOM 11712 O O . ALA D 1 160 ? 24.524 -21.560 -37.297 1.00 47.05 414 ALA D O 1
ATOM 11714 N N . CYS D 1 161 ? 23.933 -23.730 -37.335 1.00 41.96 415 CYS D N 1
ATOM 11715 C CA . CYS D 1 161 ? 25.299 -24.176 -37.082 1.00 50.39 415 CYS D CA 1
ATOM 11716 C C . CYS D 1 161 ? 26.206 -24.086 -38.300 1.00 54.77 415 CYS D C 1
ATOM 11717 O O . CYS D 1 161 ? 27.427 -24.173 -38.138 1.00 49.46 415 CYS D O 1
ATOM 11720 N N . GLY D 1 162 ? 25.654 -23.924 -39.502 1.00 51.66 416 GLY D N 1
ATOM 11721 C CA . GLY D 1 162 ? 26.490 -23.747 -40.674 1.00 47.81 416 GLY D CA 1
ATOM 11722 C C . GLY D 1 162 ? 27.257 -24.977 -41.106 1.00 49.54 416 GLY D C 1
ATOM 11723 O O . GLY D 1 162 ? 28.265 -24.850 -41.797 1.00 64.47 416 GLY D O 1
ATOM 11724 N N . GLY D 1 163 ? 26.801 -26.168 -40.729 1.00 44.15 417 GLY D N 1
ATOM 11725 C CA . GLY D 1 163 ? 27.552 -27.384 -40.939 1.00 52.18 417 GLY D CA 1
ATOM 11726 C C . GLY D 1 163 ? 28.680 -27.638 -39.956 1.00 62.63 417 GLY D C 1
ATOM 11727 O O . GLY D 1 163 ? 29.290 -28.712 -40.008 1.00 66.05 417 GLY D O 1
ATOM 11728 N N . LEU D 1 164 ? 28.976 -26.699 -39.054 1.00 54.43 418 LEU D N 1
ATOM 11729 C CA . LEU D 1 164 ? 30.139 -26.903 -38.197 1.00 46.60 418 LEU D CA 1
ATOM 11730 C C . LEU D 1 164 ? 29.730 -27.582 -36.893 1.00 54.90 418 LEU D C 1
ATOM 11731 O O . LEU D 1 164 ? 28.694 -27.242 -36.318 1.00 47.62 418 LEU D O 1
ATOM 11736 N N . PRO D 1 165 ? 30.525 -28.534 -36.408 1.00 49.24 419 PRO D N 1
ATOM 11737 C CA . PRO D 1 165 ? 30.191 -29.220 -35.149 1.00 42.52 419 PRO D CA 1
ATOM 11738 C C . PRO D 1 165 ? 30.508 -28.343 -33.945 1.00 45.83 419 PRO D C 1
ATOM 11739 O O . PRO D 1 165 ? 31.210 -27.332 -34.045 1.00 50.12 419 PRO D O 1
ATOM 11743 N N . MET D 1 166 ? 29.978 -28.748 -32.780 1.00 43.19 420 MET D N 1
ATOM 11744 C CA . MET D 1 166 ? 30.170 -27.946 -31.567 1.00 44.38 420 MET D CA 1
ATOM 11745 C C . MET D 1 166 ? 31.654 -27.729 -31.289 1.00 39.08 420 MET D C 1
ATOM 11746 O O . MET D 1 166 ? 32.068 -26.623 -30.914 1.00 41.25 420 MET D O 1
ATOM 11751 N N . ILE D 1 167 ? 32.478 -28.749 -31.527 1.00 39.80 421 ILE D N 1
ATOM 11752 C CA . ILE D 1 167 ? 33.884 -28.657 -31.135 1.00 44.29 421 ILE D CA 1
ATOM 11753 C C . ILE D 1 167 ? 34.568 -27.513 -31.869 1.00 38.11 421 ILE D C 1
ATOM 11754 O O . ILE D 1 167 ? 35.419 -26.811 -31.309 1.00 43.69 421 ILE D O 1
ATOM 11759 N N . SER D 1 168 ? 34.193 -27.287 -33.124 1.00 36.41 422 SER D N 1
ATOM 11760 C CA . SER D 1 168 ? 34.847 -26.230 -33.869 1.00 33.79 422 SER D CA 1
ATOM 11761 C C . SER D 1 168 ? 34.452 -24.862 -33.334 1.00 37.75 422 SER D C 1
ATOM 11762 O O . SER D 1 168 ? 35.248 -23.920 -33.419 1.00 39.52 422 SER D O 1
ATOM 11765 N N . PHE D 1 169 ? 33.259 -24.742 -32.732 1.00 35.23 423 PHE D N 1
ATOM 11766 C CA . PHE D 1 169 ? 32.898 -23.492 -32.062 1.00 35.76 423 PHE D CA 1
ATOM 11767 C C . PHE D 1 169 ? 33.671 -23.318 -30.754 1.00 36.92 423 PHE D C 1
ATOM 11768 O O . PHE D 1 169 ? 34.098 -22.204 -30.418 1.00 34.84 423 PHE D O 1
ATOM 11776 N N . LEU D 1 170 ? 33.847 -24.407 -29.998 1.00 36.35 424 LEU D N 1
ATOM 11777 C CA . LEU D 1 170 ? 34.455 -24.315 -28.671 1.00 38.34 424 LEU D CA 1
ATOM 11778 C C . LEU D 1 170 ? 35.893 -23.815 -28.732 1.00 37.54 424 LEU D C 1
ATOM 11779 O O . LEU D 1 170 ? 36.361 -23.167 -27.787 1.00 32.79 424 LEU D O 1
ATOM 11784 N N . ILE D 1 171 ? 36.612 -24.104 -29.824 1.00 31.68 425 ILE D N 1
ATOM 11785 C CA . ILE D 1 171 ? 38.015 -23.708 -29.904 1.00 37.71 425 ILE D CA 1
ATOM 11786 C C . ILE D 1 171 ? 38.217 -22.351 -30.567 1.00 37.46 425 ILE D C 1
ATOM 11787 O O . ILE D 1 171 ? 39.361 -21.890 -30.656 1.00 39.13 425 ILE D O 1
ATOM 11792 N N . LEU D 1 172 ? 37.151 -21.691 -31.024 1.00 36.63 426 LEU D N 1
ATOM 11793 C CA . LEU D 1 172 ? 37.311 -20.380 -31.653 1.00 37.27 426 LEU D CA 1
ATOM 11794 C C . LEU D 1 172 ? 38.041 -19.363 -30.777 1.00 32.44 426 LEU D C 1
ATOM 11795 O O . LEU D 1 172 ? 38.869 -18.610 -31.318 1.00 32.88 426 LEU D O 1
ATOM 11800 N N . PRO D 1 173 ? 37.786 -19.257 -29.472 1.00 33.97 427 PRO D N 1
ATOM 11801 C CA . PRO D 1 173 ? 38.563 -18.278 -28.700 1.00 29.92 427 PRO D CA 1
ATOM 11802 C C . PRO D 1 173 ? 40.051 -18.567 -28.716 1.00 32.88 427 PRO D C 1
ATOM 11803 O O . PRO D 1 173 ? 40.835 -17.611 -28.781 1.00 31.34 427 PRO D O 1
ATOM 11807 N N . MET D 1 174 ? 40.481 -19.844 -28.689 1.00 31.67 428 MET D N 1
ATOM 11808 C CA . MET D 1 174 ? 41.922 -20.093 -28.785 1.00 37.63 428 MET D CA 1
ATOM 11809 C C . MET D 1 174 ? 42.442 -19.687 -30.164 1.00 39.12 428 MET D C 1
ATOM 11810 O O . MET D 1 174 ? 43.491 -19.039 -30.271 1.00 40.79 428 MET D O 1
ATOM 11815 N N . GLN D 1 175 ? 41.724 -20.017 -31.226 1.00 32.68 429 GLN D N 1
ATOM 11816 C CA . GLN D 1 175 ? 42.125 -19.626 -32.594 1.00 35.14 429 GLN D CA 1
ATOM 11817 C C . GLN D 1 175 ? 42.128 -18.109 -32.770 1.00 37.78 429 GLN D C 1
ATOM 11818 O O . GLN D 1 175 ? 43.012 -17.608 -33.443 1.00 39.62 429 GLN D O 1
ATOM 11824 N N . ARG D 1 176 ? 41.167 -17.427 -32.167 1.00 35.07 430 ARG D N 1
ATOM 11825 C CA . ARG D 1 176 ? 41.114 -15.982 -32.327 1.00 34.65 430 ARG D CA 1
ATOM 11826 C C . ARG D 1 176 ? 42.295 -15.318 -31.650 1.00 40.06 430 ARG D C 1
ATOM 11827 O O . ARG D 1 176 ? 42.975 -14.478 -32.252 1.00 39.16 430 ARG D O 1
ATOM 11835 N N . VAL D 1 177 ? 42.542 -15.655 -30.388 1.00 35.85 431 VAL D N 1
ATOM 11836 C CA . VAL D 1 177 ? 43.589 -14.964 -29.593 1.00 32.39 431 VAL D CA 1
ATOM 11837 C C . VAL D 1 177 ? 44.959 -15.175 -30.235 1.00 42.12 431 VAL D C 1
ATOM 11838 O O . VAL D 1 177 ? 45.702 -14.228 -30.307 1.00 37.62 431 VAL D O 1
ATOM 11842 N N . THR D 1 178 ? 45.215 -16.372 -30.733 1.00 35.75 432 THR D N 1
ATOM 11843 C CA . THR D 1 178 ? 46.512 -16.601 -31.360 1.00 38.63 432 THR D CA 1
ATOM 11844 C C . THR D 1 178 ? 46.591 -16.012 -32.762 1.00 44.02 432 THR D C 1
ATOM 11845 O O . THR D 1 178 ? 47.687 -15.936 -33.318 1.00 41.12 432 THR D O 1
ATOM 11849 N N . ARG D 1 179 ? 45.492 -15.538 -33.335 1.00 35.51 433 ARG D N 1
ATOM 11850 C CA . ARG D 1 179 ? 45.543 -14.854 -34.650 1.00 40.39 433 ARG D CA 1
ATOM 11851 C C . ARG D 1 179 ? 45.766 -13.355 -34.456 1.00 38.60 433 ARG D C 1
ATOM 11852 O O . ARG D 1 179 ? 46.257 -12.732 -35.372 1.00 40.77 433 ARG D O 1
ATOM 11860 N N . LEU D 1 180 ? 45.424 -12.818 -33.291 1.00 39.28 434 LEU D N 1
ATOM 11861 C CA . LEU D 1 180 ? 45.525 -11.374 -33.093 1.00 39.09 434 LEU D CA 1
ATOM 11862 C C . LEU D 1 180 ? 46.943 -10.834 -33.227 1.00 40.77 434 LEU D C 1
ATOM 11863 O O . LEU D 1 180 ? 47.100 -9.735 -33.790 1.00 44.62 434 LEU D O 1
ATOM 11868 N N . PRO D 1 181 ? 47.995 -11.509 -32.754 1.00 41.23 435 PRO D N 1
ATOM 11869 C CA . PRO D 1 181 ? 49.347 -10.979 -33.006 1.00 40.72 435 PRO D CA 1
ATOM 11870 C C . PRO D 1 181 ? 49.731 -10.986 -34.473 1.00 40.04 435 PRO D C 1
ATOM 11871 O O . PRO D 1 181 ? 50.489 -10.109 -34.902 1.00 41.39 435 PRO D O 1
ATOM 11875 N N . LEU D 1 182 ? 49.248 -11.945 -35.265 1.00 44.71 436 LEU D N 1
ATOM 11876 C CA . LEU D 1 182 ? 49.549 -11.913 -36.697 1.00 38.80 436 LEU D CA 1
ATOM 11877 C C . LEU D 1 182 ? 48.874 -10.723 -37.358 1.00 41.27 436 LEU D C 1
ATOM 11878 O O . LEU D 1 182 ? 49.498 -10.000 -38.141 1.00 45.36 436 LEU D O 1
ATOM 11883 N N . LEU D 1 183 ? 47.640 -10.442 -36.987 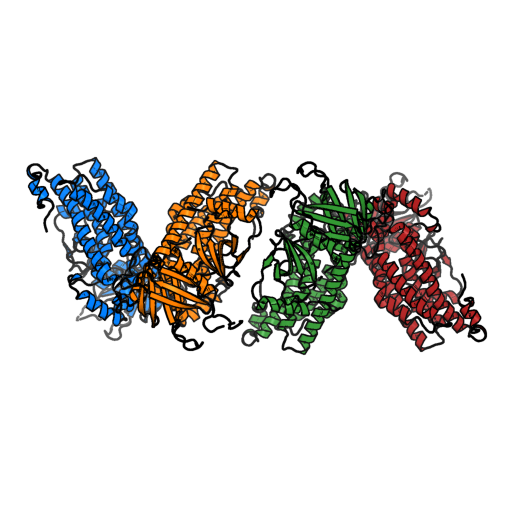1.00 43.29 437 LEU D N 1
ATOM 11884 C CA . LEU D 1 183 ? 46.912 -9.306 -37.586 1.00 40.44 437 LEU D CA 1
ATOM 11885 C C . LEU D 1 183 ? 47.513 -7.996 -37.088 1.00 44.41 437 LEU D C 1
ATOM 11886 O O . LEU D 1 183 ? 47.498 -7.044 -37.829 1.00 46.02 437 LEU D O 1
ATOM 11891 N N . THR D 1 184 ? 48.039 -7.993 -35.875 1.00 40.66 438 THR D N 1
ATOM 11892 C CA . THR D 1 184 ? 48.664 -6.778 -35.398 1.00 43.67 438 THR D CA 1
ATOM 11893 C C . THR D 1 184 ? 50.041 -6.586 -36.008 1.00 45.33 438 THR D C 1
ATOM 11894 O O . THR D 1 184 ? 50.442 -5.445 -36.275 1.00 45.99 438 THR D O 1
ATOM 11898 N N . ASP D 1 185 ? 50.772 -7.676 -36.245 1.00 37.68 439 ASP D N 1
ATOM 11899 C CA . ASP D 1 185 ? 52.068 -7.543 -36.894 1.00 38.72 439 ASP D CA 1
ATOM 11900 C C . ASP D 1 185 ? 51.901 -7.012 -38.310 1.00 45.76 439 ASP D C 1
ATOM 11901 O O . ASP D 1 185 ? 52.667 -6.151 -38.751 1.00 51.48 439 ASP D O 1
ATOM 11906 N N . THR D 1 186 ? 50.884 -7.497 -39.027 1.00 44.60 440 THR D N 1
ATOM 11907 C CA . THR D 1 186 ? 50.578 -6.963 -40.349 1.00 40.59 440 THR D CA 1
ATOM 11908 C C . THR D 1 186 ? 50.289 -5.470 -40.287 1.00 45.34 440 THR D C 1
ATOM 11909 O O . THR D 1 186 ? 50.784 -4.694 -41.111 1.00 49.64 440 THR D O 1
ATOM 11913 N N . LEU D 1 187 ? 49.452 -5.060 -39.335 1.00 38.62 441 LEU D N 1
ATOM 11914 C CA . LEU D 1 187 ? 49.137 -3.647 -39.164 1.00 41.45 441 LEU D CA 1
ATOM 11915 C C . LEU D 1 187 ? 50.404 -2.833 -38.946 1.00 50.46 441 LEU D C 1
ATOM 11916 O O . LEU D 1 187 ? 50.582 -1.770 -39.551 1.00 52.63 441 LEU D O 1
ATOM 11921 N N . CYS D 1 188 ? 51.310 -3.341 -38.097 1.00 43.97 442 CYS D N 1
ATOM 11922 C CA . CYS D 1 188 ? 52.606 -2.706 -37.881 1.00 46.51 442 CYS D CA 1
ATOM 11923 C C . CYS D 1 188 ? 53.361 -2.540 -39.184 1.00 55.41 442 CYS D C 1
ATOM 11924 O O . CYS D 1 188 ? 53.876 -1.453 -39.476 1.00 55.55 442 CYS D O 1
ATOM 11927 N N . LEU D 1 189 ? 53.465 -3.622 -39.970 1.00 43.45 443 LEU D N 1
ATOM 11928 C CA . LEU D 1 189 ? 54.173 -3.531 -41.246 1.00 56.09 443 LEU D CA 1
ATOM 11929 C C . LEU D 1 189 ? 53.591 -2.426 -42.113 1.00 54.51 443 LEU D C 1
ATOM 11930 O O . LEU D 1 189 ? 54.337 -1.683 -42.755 1.00 64.89 443 LEU D O 1
ATOM 11935 N N . LYS D 1 190 ? 52.272 -2.271 -42.116 1.00 50.41 444 LYS D N 1
ATOM 11936 C CA . LYS D 1 190 ? 51.670 -1.285 -42.997 1.00 54.54 444 LYS D CA 1
ATOM 11937 C C . LYS D 1 190 ? 51.593 0.106 -42.379 1.00 57.06 444 LYS D C 1
ATOM 11938 O O . LYS D 1 190 ? 51.020 1.004 -42.996 1.00 54.52 444 LYS D O 1
ATOM 11944 N N . THR D 1 191 ? 52.156 0.303 -41.185 1.00 56.29 445 THR D N 1
ATOM 11945 C CA . THR D 1 191 ? 52.188 1.595 -40.509 1.00 51.36 445 THR D CA 1
ATOM 11946 C C . THR D 1 191 ? 53.591 2.196 -40.532 1.00 63.17 445 THR D C 1
ATOM 11947 O O . THR D 1 191 ? 53.857 3.190 -39.848 1.00 57.23 445 THR D O 1
ATOM 11951 N N . GLN D 1 192 ? 54.493 1.618 -41.325 1.00 61.77 446 GLN D N 1
ATOM 11952 C CA . GLN D 1 192 ? 55.883 2.044 -41.344 1.00 67.71 446 GLN D CA 1
ATOM 11953 C C . GLN D 1 192 ? 56.065 3.450 -41.903 1.00 66.65 446 GLN D C 1
ATOM 11954 O O . GLN D 1 192 ? 57.160 4.007 -41.787 1.00 76.13 446 GLN D O 1
ATOM 11960 N N . GLY D 1 193 ? 55.027 4.044 -42.493 1.00 78.80 447 GLY D N 1
ATOM 11961 C CA . GLY D 1 193 ? 55.146 5.409 -42.977 1.00 75.97 447 GLY D CA 1
ATOM 11962 C C . GLY D 1 193 ? 54.979 6.463 -41.902 1.00 77.74 447 GLY D C 1
ATOM 11963 O O . GLY D 1 193 ? 55.524 7.563 -42.023 1.00 89.57 447 GLY D O 1
ATOM 11964 N N . HIS D 1 194 ? 54.247 6.149 -40.841 1.00 74.85 448 HIS D N 1
ATOM 11965 C CA . HIS D 1 194 ? 53.904 7.118 -39.807 1.00 65.01 448 HIS D CA 1
ATOM 11966 C C . HIS D 1 194 ? 54.644 6.783 -38.522 1.00 70.38 448 HIS D C 1
ATOM 11967 O O . HIS D 1 194 ? 54.255 5.831 -37.822 1.00 69.60 448 HIS D O 1
ATOM 11974 N N . PRO D 1 195 ? 55.688 7.537 -38.157 1.00 69.30 449 PRO D N 1
ATOM 11975 C CA . PRO D 1 195 ? 56.565 7.092 -37.056 1.00 59.84 449 PRO D CA 1
ATOM 11976 C C . PRO D 1 195 ? 55.878 6.977 -35.705 1.00 64.27 449 PRO D C 1
ATOM 11977 O O . PRO D 1 195 ? 56.109 5.995 -34.990 1.00 68.35 449 PRO D O 1
ATOM 11981 N N . GLU D 1 196 ? 55.054 7.953 -35.316 1.00 65.32 450 GLU D N 1
ATOM 11982 C CA . GLU D 1 196 ? 54.407 7.877 -34.006 1.00 64.52 450 GLU D CA 1
ATOM 11983 C C . GLU D 1 196 ? 53.445 6.696 -33.925 1.00 66.51 450 GLU D C 1
ATOM 11984 O O . GLU D 1 196 ? 53.454 5.940 -32.946 1.00 65.04 450 GLU D O 1
ATOM 11990 N N . ARG D 1 197 ? 52.605 6.515 -34.948 1.00 63.71 451 ARG D N 1
ATOM 11991 C CA . ARG D 1 197 ? 51.672 5.395 -34.914 1.00 59.25 451 ARG D CA 1
ATOM 11992 C C . ARG D 1 197 ? 52.385 4.062 -35.103 1.00 56.98 451 ARG D C 1
ATOM 11993 O O . ARG D 1 197 ? 51.888 3.032 -34.639 1.00 54.20 451 ARG D O 1
ATOM 12001 N N . TYR D 1 198 ? 53.554 4.055 -35.751 1.00 58.55 452 TYR D N 1
ATOM 12002 C CA . TYR D 1 198 ? 54.325 2.820 -35.818 1.00 58.12 452 TYR D CA 1
ATOM 12003 C C . TYR D 1 198 ? 54.749 2.372 -34.426 1.00 61.28 452 TYR D C 1
ATOM 12004 O O . TYR D 1 198 ? 54.589 1.200 -34.059 1.00 59.35 452 TYR D O 1
ATOM 12013 N N . LYS D 1 199 ? 55.294 3.294 -33.632 1.00 61.59 453 LYS D N 1
ATOM 12014 C CA . LYS D 1 199 ? 55.631 2.952 -32.256 1.00 60.35 453 LYS D CA 1
ATOM 12015 C C . LYS D 1 199 ? 54.408 2.430 -31.515 1.00 53.79 453 LYS D C 1
ATOM 12016 O O . LYS D 1 199 ? 54.493 1.436 -30.783 1.00 53.14 453 LYS D O 1
ATOM 12022 N N . ALA D 1 200 ? 53.250 3.062 -31.719 1.00 50.10 454 ALA D N 1
ATOM 12023 C CA . ALA D 1 200 ? 52.075 2.654 -30.959 1.00 47.78 454 ALA D CA 1
ATOM 12024 C C . ALA D 1 200 ? 51.573 1.295 -31.423 1.00 48.55 454 ALA D C 1
ATOM 12025 O O . ALA D 1 200 ? 51.120 0.488 -30.607 1.00 52.35 454 ALA D O 1
ATOM 12027 N N . ALA D 1 201 ? 51.654 1.013 -32.724 1.00 50.74 455 ALA D N 1
ATOM 12028 C CA . ALA D 1 201 ? 51.294 -0.320 -33.196 1.00 49.85 455 ALA D CA 1
ATOM 12029 C C . ALA D 1 201 ? 52.254 -1.376 -32.651 1.00 52.38 455 ALA D C 1
ATOM 12030 O O . ALA D 1 201 ? 51.830 -2.484 -32.295 1.00 49.15 455 ALA D O 1
ATOM 12032 N N . SER D 1 202 ? 53.552 -1.043 -32.569 1.00 47.34 456 SER D N 1
ATOM 12033 C CA . SER D 1 202 ? 54.544 -1.959 -32.004 1.00 53.21 456 SER D CA 1
ATOM 12034 C C . SER D 1 202 ? 54.261 -2.263 -30.538 1.00 46.88 456 SER D C 1
ATOM 12035 O O . SER D 1 202 ? 54.459 -3.395 -30.084 1.00 53.07 456 SER D O 1
ATOM 12038 N N . GLN D 1 203 ? 53.843 -1.256 -29.768 1.00 53.06 457 GLN D N 1
ATOM 12039 C CA . GLN D 1 203 ? 53.457 -1.511 -28.384 1.00 45.24 457 GLN D CA 1
ATOM 12040 C C . GLN D 1 203 ? 52.235 -2.419 -28.314 1.00 50.86 457 GLN D C 1
ATOM 12041 O O . GLN D 1 203 ? 52.178 -3.327 -27.479 1.00 50.95 457 GLN D O 1
ATOM 12047 N N . ALA D 1 204 ? 51.260 -2.210 -29.201 1.00 49.61 458 ALA D N 1
ATOM 12048 C CA . ALA D 1 204 ? 50.097 -3.090 -29.223 1.00 43.95 458 ALA D CA 1
ATOM 12049 C C . ALA D 1 204 ? 50.503 -4.521 -29.551 1.00 46.78 458 ALA D C 1
ATOM 12050 O O . ALA D 1 204 ? 50.016 -5.465 -28.925 1.00 42.94 458 ALA D O 1
ATOM 12052 N N . LEU D 1 205 ? 51.421 -4.699 -30.510 1.00 45.91 459 LEU D N 1
ATOM 12053 C CA . LEU D 1 205 ? 51.890 -6.041 -30.832 1.00 42.56 459 LEU D CA 1
ATOM 12054 C C . LEU D 1 205 ? 52.563 -6.688 -29.628 1.00 51.06 459 LEU D C 1
ATOM 12055 O O . LEU D 1 205 ? 52.319 -7.862 -29.334 1.00 46.19 459 LEU D O 1
ATOM 12060 N N . LYS D 1 206 ? 53.396 -5.933 -28.903 1.00 45.46 460 LYS D N 1
ATOM 12061 C CA . LYS D 1 206 ? 53.998 -6.475 -27.686 1.00 43.76 460 LYS D CA 1
ATOM 12062 C C . LYS D 1 206 ? 52.933 -6.845 -26.659 1.00 46.86 460 LYS D C 1
ATOM 12063 O O . LYS D 1 206 ? 53.001 -7.912 -26.038 1.00 42.73 460 LYS D O 1
ATOM 12069 N N . ALA D 1 207 ? 51.888 -6.058 -26.515 1.00 41.61 461 ALA D N 1
ATOM 12070 C CA . ALA D 1 207 ? 50.881 -6.380 -25.491 1.00 43.51 461 ALA D CA 1
ATOM 12071 C C . ALA D 1 207 ? 50.084 -7.638 -25.848 1.00 42.07 461 ALA D C 1
ATOM 12072 O O . ALA D 1 207 ? 49.868 -8.442 -24.965 1.00 41.21 461 ALA D O 1
ATOM 12074 N N . ILE D 1 208 ? 49.695 -7.800 -27.103 1.00 40.32 462 ILE D N 1
ATOM 12075 C CA . ILE D 1 208 ? 48.853 -8.951 -27.516 1.00 39.55 462 ILE D CA 1
ATOM 12076 C C . ILE D 1 208 ? 49.662 -10.234 -27.393 1.00 44.57 462 ILE D C 1
ATOM 12077 O O . ILE D 1 208 ? 49.099 -11.225 -26.971 1.00 38.59 462 ILE D O 1
ATOM 12082 N N . SER D 1 209 ? 50.954 -10.162 -27.671 1.00 42.43 463 SER D N 1
ATOM 12083 C CA . SER D 1 209 ? 51.831 -11.352 -27.635 1.00 46.99 463 SER D CA 1
ATOM 12084 C C . SER D 1 209 ? 52.017 -11.820 -26.195 1.00 46.53 463 SER D C 1
ATOM 12085 O O . SER D 1 209 ? 52.035 -13.009 -25.983 1.00 44.22 463 SER D O 1
ATOM 12088 N N . LYS D 1 210 ? 52.063 -10.893 -25.253 1.00 40.53 464 LYS D N 1
ATOM 12089 C CA . LYS D 1 210 ? 52.169 -11.232 -23.821 1.00 39.17 464 LYS D CA 1
ATOM 12090 C C . LYS D 1 210 ? 50.874 -11.886 -23.339 1.00 42.90 464 LYS D C 1
ATOM 12091 O O . LYS D 1 210 ? 50.972 -12.843 -22.592 1.00 43.79 464 LYS D O 1
ATOM 12097 N N . LEU D 1 211 ? 49.723 -11.399 -23.786 1.00 42.46 465 LEU D N 1
ATOM 12098 C CA . LEU D 1 211 ? 48.433 -12.016 -23.418 1.00 39.61 465 LEU D CA 1
ATOM 12099 C C . LEU D 1 211 ? 48.348 -13.440 -23.954 1.00 44.34 465 LEU D C 1
ATOM 12100 O O . LEU D 1 211 ? 47.904 -14.296 -23.223 1.00 40.53 465 LEU D O 1
ATOM 12105 N N . VAL D 1 212 ? 48.798 -13.667 -25.173 1.00 39.50 466 VAL D N 1
ATOM 12106 C CA . VAL D 1 212 ? 48.797 -15.031 -25.757 1.00 39.89 466 VAL D CA 1
ATOM 12107 C C . VAL D 1 212 ? 49.703 -15.958 -24.943 1.00 45.18 466 VAL D C 1
ATOM 12108 O O . VAL D 1 212 ? 49.322 -17.108 -24.745 1.00 40.92 466 VAL D O 1
ATOM 12112 N N . LYS D 1 213 ? 50.827 -15.446 -24.457 1.00 37.71 467 LYS D N 1
ATOM 12113 C CA . LYS D 1 213 ? 51.764 -16.248 -23.647 1.00 37.75 467 LYS D CA 1
ATOM 12114 C C . LYS D 1 213 ? 51.129 -16.571 -22.300 1.00 45.60 467 LYS D C 1
ATOM 12115 O O . LYS D 1 213 ? 51.291 -17.681 -21.844 1.00 39.16 467 LYS D O 1
ATOM 12121 N N . GLN D 1 214 ? 50.408 -15.621 -21.734 1.00 33.86 468 GLN D N 1
ATOM 12122 C CA . GLN D 1 214 ? 49.753 -15.863 -20.441 1.00 47.12 468 GLN D CA 1
ATOM 12123 C C . GLN D 1 214 ? 48.641 -16.901 -20.623 1.00 43.04 468 GLN D C 1
ATOM 12124 O O . GLN D 1 214 ? 48.427 -17.681 -19.707 1.00 41.15 468 GLN D O 1
ATOM 12130 N N . CYS D 1 215 ? 48.051 -16.960 -21.805 1.00 36.21 469 CYS D N 1
ATOM 12131 C CA . CYS D 1 215 ? 47.033 -17.978 -22.111 1.00 36.43 469 CYS D CA 1
ATOM 12132 C C . CYS D 1 215 ? 47.718 -19.327 -22.285 1.00 40.28 469 CYS D C 1
ATOM 12133 O O . CYS D 1 215 ? 47.215 -20.292 -21.744 1.00 41.57 469 CYS D O 1
ATOM 12136 N N . ASN D 1 216 ? 48.846 -19.364 -22.973 1.00 34.50 470 ASN D N 1
ATOM 12137 C CA . ASN D 1 216 ? 49.565 -20.624 -23.269 1.00 33.00 470 ASN D CA 1
ATOM 12138 C C . ASN D 1 216 ? 50.201 -21.184 -21.996 1.00 42.32 470 ASN D C 1
ATOM 12139 O O . ASN D 1 216 ? 50.234 -22.385 -21.861 1.00 35.66 470 ASN D O 1
ATOM 12144 N N . GLU D 1 217 ? 50.629 -20.315 -21.097 1.00 35.63 471 GLU D N 1
ATOM 12145 C CA . GLU D 1 217 ? 51.229 -20.737 -19.822 1.00 37.48 471 GLU D CA 1
ATOM 12146 C C . GLU D 1 217 ? 50.150 -21.241 -18.861 1.00 41.58 471 GLU D C 1
ATOM 12147 O O . GLU D 1 217 ? 50.418 -22.192 -18.146 1.00 36.86 471 GLU D O 1
ATOM 12153 N N . GLY D 1 218 ? 48.962 -20.650 -18.893 1.00 36.45 472 GLY D N 1
ATOM 12154 C CA . GLY D 1 218 ? 47.858 -21.109 -18.044 1.00 29.50 472 GLY D CA 1
ATOM 12155 C C . GLY D 1 218 ? 47.350 -22.457 -18.466 1.00 38.76 472 GLY D C 1
ATOM 12156 O O . GLY D 1 218 ? 47.021 -23.236 -17.601 1.00 37.66 472 GLY D O 1
ATOM 12157 N N . ALA D 1 219 ? 47.281 -22.692 -19.762 1.00 33.42 473 ALA D N 1
ATOM 12158 C CA . ALA D 1 219 ? 46.857 -23.995 -20.293 1.00 33.46 473 ALA D CA 1
ATOM 12159 C C . ALA D 1 219 ? 47.871 -25.071 -19.916 1.00 35.09 473 ALA D C 1
ATOM 12160 O O . ALA D 1 219 ? 47.457 -26.134 -19.493 1.00 34.33 473 ALA D O 1
ATOM 12162 N N . HIS D 1 220 ? 49.143 -24.740 -20.034 1.00 32.65 474 HIS D N 1
ATOM 12163 C CA . HIS D 1 220 ? 50.248 -25.640 -19.649 1.00 39.51 474 HIS D CA 1
ATOM 12164 C C . HIS D 1 220 ? 50.181 -25.957 -18.161 1.00 35.65 474 HIS D C 1
ATOM 12165 O O . HIS D 1 220 ? 50.264 -27.114 -17.832 1.00 41.31 474 HIS D O 1
ATOM 12172 N N . LYS D 1 221 ? 49.997 -24.950 -17.323 1.00 35.64 475 LYS D N 1
ATOM 12173 C CA . LYS D 1 221 ? 50.012 -25.168 -15.863 1.00 41.13 475 LYS D CA 1
ATOM 12174 C C . LYS D 1 221 ? 48.853 -26.063 -15.461 1.00 34.29 475 LYS D C 1
ATOM 12175 O O . LYS D 1 221 ? 49.076 -26.997 -14.729 1.00 33.92 475 LYS D O 1
ATOM 12181 N N . MET D 1 222 ? 47.679 -25.775 -15.993 1.00 33.96 476 MET D N 1
ATOM 12182 C CA . MET D 1 222 ? 46.458 -26.522 -15.647 1.00 33.39 476 MET D CA 1
ATOM 12183 C C . MET D 1 222 ? 46.581 -27.970 -16.112 1.00 38.66 476 MET D C 1
ATOM 12184 O O . MET D 1 222 ? 46.204 -28.837 -15.357 1.00 33.73 476 MET D O 1
ATOM 12189 N N . GLU D 1 223 ? 47.125 -28.191 -17.303 1.00 31.60 477 GLU D N 1
ATOM 12190 C CA . GLU D 1 223 ? 47.320 -29.559 -17.843 1.00 41.47 477 GLU D CA 1
ATOM 12191 C C . GLU D 1 223 ? 48.337 -30.349 -17.021 1.00 36.02 477 GLU D C 1
ATOM 12192 O O . GLU D 1 223 ? 48.078 -31.493 -16.727 1.00 36.47 477 GLU D O 1
ATOM 12198 N N . ARG D 1 224 ? 49.428 -29.699 -16.667 1.00 38.71 478 ARG D N 1
ATOM 12199 C CA . ARG D 1 224 ? 50.510 -30.315 -15.874 1.00 37.53 478 ARG D CA 1
ATOM 12200 C C . ARG D 1 224 ? 49.990 -30.705 -14.491 1.00 35.67 478 ARG D C 1
ATOM 12201 O O . ARG D 1 224 ? 50.217 -31.829 -14.094 1.00 38.51 478 ARG D O 1
ATOM 12209 N N . THR D 1 225 ? 49.227 -29.817 -13.875 1.00 32.54 479 THR D N 1
ATOM 12210 C CA . THR D 1 225 ? 48.652 -30.066 -12.547 1.00 35.29 479 THR D CA 1
ATOM 12211 C C . THR D 1 225 ? 47.669 -31.234 -12.597 1.00 37.59 479 THR D C 1
ATOM 12212 O O . THR D 1 225 ? 47.791 -32.116 -11.763 1.00 34.45 479 THR D O 1
ATOM 12216 N N . GLU D 1 226 ? 46.793 -31.266 -13.591 1.00 33.85 480 GLU D N 1
ATOM 12217 C CA . GLU D 1 226 ? 45.792 -32.352 -13.667 1.00 35.82 480 GLU D CA 1
ATOM 12218 C C . GLU D 1 226 ? 46.512 -33.688 -13.852 1.00 36.63 480 GLU D C 1
ATOM 12219 O O . GLU D 1 226 ? 46.189 -34.623 -13.143 1.00 36.61 480 GLU D O 1
ATOM 12225 N N . GLN D 1 227 ? 47.488 -33.709 -14.748 1.00 34.15 481 GLN D N 1
ATOM 12226 C CA . GLN D 1 227 ? 48.239 -34.925 -15.127 1.00 37.10 481 GLN D CA 1
ATOM 12227 C C . GLN D 1 227 ? 49.030 -35.469 -13.943 1.00 36.29 481 GLN D C 1
ATOM 12228 O O . GLN D 1 227 ? 48.931 -36.642 -13.686 1.00 41.06 481 GLN D O 1
ATOM 12234 N N . ILE D 1 228 ? 49.654 -34.580 -13.192 1.00 29.88 482 ILE D N 1
ATOM 12235 C CA . ILE D 1 228 ? 50.586 -34.986 -12.113 1.00 33.39 482 ILE D CA 1
ATOM 12236 C C . ILE D 1 228 ? 49.736 -35.660 -11.041 1.00 39.36 482 ILE D C 1
ATOM 12237 O O . ILE D 1 228 ? 50.146 -36.663 -10.495 1.00 32.87 482 ILE D O 1
ATOM 12242 N N . TYR D 1 229 ? 48.552 -35.097 -10.837 1.00 36.31 483 TYR D N 1
ATOM 12243 C CA . TYR D 1 229 ? 47.636 -35.556 -9.782 1.00 40.90 483 TYR D CA 1
ATOM 12244 C C . TYR D 1 229 ? 46.930 -36.822 -10.247 1.00 36.57 483 TYR D C 1
ATOM 12245 O O . TYR D 1 229 ? 46.778 -37.704 -9.433 1.00 38.81 483 TYR D O 1
ATOM 12254 N N . THR D 1 230 ? 46.542 -36.898 -11.512 1.00 31.85 484 THR D N 1
ATOM 12255 C CA . THR D 1 230 ? 45.878 -38.104 -12.059 1.00 36.44 484 THR D CA 1
ATOM 12256 C C . THR D 1 230 ? 46.862 -39.277 -12.053 1.00 37.59 484 THR D C 1
ATOM 12257 O O . THR D 1 230 ? 46.485 -40.339 -11.605 1.00 42.01 484 THR D O 1
ATOM 12261 N N . LEU D 1 231 ? 48.098 -39.035 -12.448 1.00 35.18 485 LEU D N 1
ATOM 12262 C CA . LEU D 1 231 ? 49.109 -40.103 -12.561 1.00 34.87 485 LEU D CA 1
ATOM 12263 C C . LEU D 1 231 ? 49.658 -40.459 -11.186 1.00 38.10 485 LEU D C 1
ATOM 12264 O O . LEU D 1 231 ? 49.958 -41.609 -10.989 1.00 41.98 485 LEU D O 1
ATOM 12269 N N . ASN D 1 232 ? 49.739 -39.501 -10.272 1.00 41.02 486 ASN D N 1
ATOM 12270 C CA . ASN D 1 232 ? 50.124 -39.824 -8.881 1.00 39.00 486 ASN D CA 1
ATOM 12271 C C . ASN D 1 232 ? 49.092 -40.807 -8.340 1.00 34.56 486 ASN D C 1
ATOM 12272 O O . ASN D 1 232 ? 49.480 -41.738 -7.684 1.00 35.49 486 ASN D O 1
ATOM 12277 N N . MET D 1 233 ? 47.837 -40.631 -8.706 1.00 33.86 487 MET D N 1
ATOM 12278 C CA . MET D 1 233 ? 46.854 -41.601 -8.230 1.00 42.88 487 MET D CA 1
ATOM 12279 C C . MET D 1 233 ? 46.968 -42.923 -8.986 1.00 38.65 487 MET D C 1
ATOM 12280 O O . MET D 1 233 ? 46.812 -43.992 -8.394 1.00 37.53 487 MET D O 1
ATOM 12285 N N . GLN D 1 234 ? 47.208 -42.873 -10.300 1.00 36.77 488 GLN D N 1
ATOM 12286 C CA . GLN D 1 234 ? 47.185 -44.106 -11.082 1.00 40.46 488 GLN D CA 1
ATOM 12287 C C . GLN D 1 234 ? 48.449 -44.939 -10.925 1.00 38.18 488 GLN D C 1
ATOM 12288 O O . GLN D 1 234 ? 48.407 -46.159 -11.111 1.00 38.47 488 GLN D O 1
ATOM 12294 N N . LEU D 1 235 ? 49.578 -44.328 -10.613 1.00 38.10 489 LEU D N 1
ATOM 12295 C CA . LEU D 1 235 ? 50.838 -45.058 -10.604 1.00 38.45 489 LEU D CA 1
ATOM 12296 C C . LEU D 1 235 ? 51.066 -45.616 -9.210 1.00 39.22 489 LEU D C 1
ATOM 12297 O O . LEU D 1 235 ? 51.126 -44.864 -8.234 1.00 41.29 489 LEU D O 1
ATOM 12302 N N . ASP D 1 236 ? 51.166 -46.932 -9.124 1.00 46.16 490 ASP D N 1
ATOM 12303 C CA . ASP D 1 236 ? 51.274 -47.653 -7.862 1.00 40.35 490 ASP D CA 1
ATOM 12304 C C . ASP D 1 236 ? 52.742 -48.004 -7.637 1.00 36.53 490 ASP D C 1
ATOM 12305 O O . ASP D 1 236 ? 53.296 -48.853 -8.342 1.00 39.89 490 ASP D O 1
ATOM 12310 N N . PHE D 1 237 ? 53.365 -47.359 -6.654 1.00 40.32 491 PHE D N 1
ATOM 12311 C CA . PHE D 1 237 ? 54.758 -47.597 -6.301 1.00 40.62 491 PHE D CA 1
ATOM 12312 C C . PHE D 1 237 ? 54.921 -48.678 -5.231 1.00 46.36 491 PHE D C 1
ATOM 12313 O O . PHE D 1 237 ? 55.995 -48.788 -4.630 1.00 48.17 491 PHE D O 1
ATOM 12321 N N . GLY D 1 238 ? 53.899 -49.517 -5.033 1.00 49.43 492 GLY D N 1
ATOM 12322 C CA . GLY D 1 238 ? 53.854 -50.381 -3.864 1.00 45.58 492 GLY D CA 1
ATOM 12323 C C . GLY D 1 238 ? 54.988 -51.384 -3.761 1.00 44.26 492 GLY D C 1
ATOM 12324 O O . GLY D 1 238 ? 55.340 -51.816 -2.660 1.00 55.57 492 GLY D O 1
ATOM 12325 N N . LYS D 1 239 ? 55.569 -51.781 -4.884 1.00 49.82 493 LYS D N 1
ATOM 12326 C CA . LYS D 1 239 ? 56.562 -52.846 -4.861 1.00 51.79 493 LYS D CA 1
ATOM 12327 C C . LYS D 1 239 ? 57.985 -52.351 -5.141 1.00 47.96 493 LYS D C 1
ATOM 12328 O O . LYS D 1 239 ? 58.905 -53.164 -5.259 1.00 51.42 493 LYS D O 1
ATOM 12334 N N . VAL D 1 240 ? 58.201 -51.038 -5.182 1.00 48.66 494 VAL D N 1
ATOM 12335 C CA . VAL D 1 240 ? 59.523 -50.460 -5.359 1.00 44.47 494 VAL D CA 1
ATOM 12336 C C . VAL D 1 240 ? 59.728 -49.400 -4.289 1.00 45.18 494 VAL D C 1
ATOM 12337 O O . VAL D 1 240 ? 58.807 -49.041 -3.560 1.00 44.83 494 VAL D O 1
ATOM 12341 N N . LYS D 1 241 ? 60.958 -48.888 -4.215 1.00 43.91 495 LYS D N 1
ATOM 12342 C CA . LYS D 1 241 ? 61.251 -47.756 -3.342 1.00 48.63 495 LYS D CA 1
ATOM 12343 C C . LYS D 1 241 ? 60.345 -46.573 -3.685 1.00 50.81 495 LYS D C 1
ATOM 12344 O O . LYS D 1 241 ? 60.175 -46.213 -4.854 1.00 39.77 495 LYS D O 1
ATOM 12350 N N . SER D 1 242 ? 59.766 -45.961 -2.660 1.00 48.04 496 SER D N 1
ATOM 12351 C CA . SER D 1 242 ? 58.721 -44.983 -2.908 1.00 45.58 496 SER D CA 1
ATOM 12352 C C . SER D 1 242 ? 59.288 -43.752 -3.621 1.00 51.49 496 SER D C 1
ATOM 12353 O O . SER D 1 242 ? 60.457 -43.384 -3.467 1.00 51.07 496 SER D O 1
ATOM 12356 N N . LEU D 1 243 ? 58.474 -43.156 -4.461 1.00 48.42 497 LEU D N 1
ATOM 12357 C CA . LEU D 1 243 ? 58.939 -41.968 -5.163 1.00 47.85 497 LEU D CA 1
ATOM 12358 C C . LEU D 1 243 ? 57.791 -40.978 -5.208 1.00 47.41 497 LEU D C 1
ATOM 12359 O O . LEU D 1 243 ? 56.746 -41.274 -5.798 1.00 47.06 497 LEU D O 1
ATOM 12364 N N . PRO D 1 244 ? 57.940 -39.800 -4.606 1.00 53.93 498 PRO D N 1
ATOM 12365 C CA . PRO D 1 244 ? 56.853 -38.814 -4.649 1.00 50.97 498 PRO D CA 1
ATOM 12366 C C . PRO D 1 244 ? 56.763 -38.254 -6.060 1.00 43.26 498 PRO D C 1
ATOM 12367 O O . PRO D 1 244 ? 57.704 -37.629 -6.546 1.00 51.77 498 PRO D O 1
ATOM 12371 N N . LEU D 1 245 ? 55.643 -38.514 -6.726 1.00 44.30 499 LEU D N 1
ATOM 12372 C CA . LEU D 1 245 ? 55.449 -38.037 -8.089 1.00 44.07 499 LEU D CA 1
ATOM 12373 C C . LEU D 1 245 ? 55.034 -36.568 -8.137 1.00 41.46 499 LEU D C 1
ATOM 12374 O O . LEU D 1 245 ? 55.401 -35.848 -9.072 1.00 44.94 499 LEU D O 1
ATOM 12379 N N . ILE D 1 246 ? 54.257 -36.110 -7.163 1.00 41.18 500 ILE D N 1
ATOM 12380 C CA . ILE D 1 246 ? 53.739 -34.752 -7.214 1.00 45.07 500 ILE D CA 1
ATOM 12381 C C . ILE D 1 246 ? 54.882 -33.762 -7.056 1.00 51.89 500 ILE D C 1
ATOM 12382 O O . ILE D 1 246 ? 55.818 -33.970 -6.273 1.00 57.23 500 ILE D O 1
ATOM 12387 N N . SER D 1 247 ? 54.804 -32.676 -7.809 1.00 55.16 501 SER D N 1
ATOM 12388 C CA . SER D 1 247 ? 55.809 -31.633 -7.884 1.00 54.98 501 SER D CA 1
ATOM 12389 C C . SER D 1 247 ? 55.179 -30.489 -8.667 1.00 60.22 501 SER D C 1
ATOM 12390 O O . SER D 1 247 ? 54.303 -30.719 -9.506 1.00 58.14 501 SER D O 1
ATOM 12393 N N . ALA D 1 248 ? 55.652 -29.269 -8.474 1.00 56.15 502 ALA D N 1
ATOM 12394 C CA . ALA D 1 248 ? 55.028 -28.121 -9.163 1.00 59.12 502 ALA D CA 1
ATOM 12395 C C . ALA D 1 248 ? 55.734 -27.888 -10.490 1.00 56.86 502 ALA D C 1
ATOM 12396 O O . ALA D 1 248 ? 55.279 -27.051 -11.259 1.00 59.08 502 ALA D O 1
ATOM 12398 N N . SER D 1 249 ? 56.794 -28.639 -10.733 1.00 57.79 503 SER D N 1
ATOM 12399 C CA . SER D 1 249 ? 57.563 -28.428 -11.946 1.00 54.06 503 SER D CA 1
ATOM 12400 C C . SER D 1 249 ? 57.665 -29.660 -12.828 1.00 54.52 503 SER D C 1
ATOM 12401 O O . SER D 1 249 ? 58.249 -29.570 -13.910 1.00 68.40 503 SER D O 1
ATOM 12404 N N . ARG D 1 250 ? 57.086 -30.775 -12.404 1.00 45.15 504 ARG D N 1
ATOM 12405 C CA . ARG D 1 250 ? 57.173 -32.029 -13.185 1.00 39.96 504 ARG D CA 1
ATOM 12406 C C . ARG D 1 250 ? 56.088 -32.096 -14.261 1.00 38.23 504 ARG D C 1
ATOM 12407 O O . ARG D 1 250 ? 54.935 -31.828 -13.965 1.00 40.52 504 ARG D O 1
ATOM 12415 N N . TRP D 1 251 ? 56.472 -32.472 -15.470 1.00 30.14 505 TRP D N 1
ATOM 12416 C CA . TRP D 1 251 ? 55.525 -32.612 -16.592 1.00 35.74 505 TRP D CA 1
ATOM 12417 C C . TRP D 1 251 ? 55.821 -33.868 -17.399 1.00 34.07 505 TRP D C 1
ATOM 12418 O O . TRP D 1 251 ? 56.939 -34.313 -17.413 1.00 32.81 505 TRP D O 1
ATOM 12429 N N . LEU D 1 252 ? 54.786 -34.369 -18.048 1.00 38.01 506 LEU D N 1
ATOM 12430 C CA . LEU D 1 252 ? 54.891 -35.588 -18.872 1.00 38.35 506 LEU D CA 1
ATOM 12431 C C . LEU D 1 252 ? 55.403 -35.270 -20.267 1.00 38.71 506 LEU D C 1
ATOM 12432 O O . LEU D 1 252 ? 54.794 -34.466 -20.945 1.00 37.39 506 LEU D O 1
ATOM 12437 N N . LEU D 1 253 ? 56.528 -35.869 -20.622 1.00 38.76 507 LEU D N 1
ATOM 12438 C CA . LEU D 1 253 ? 57.043 -35.752 -21.983 1.00 34.11 507 LEU D CA 1
ATOM 12439 C C . LEU D 1 253 ? 56.339 -36.714 -22.928 1.00 38.50 507 LEU D C 1
ATOM 12440 O O . LEU D 1 253 ? 55.966 -36.342 -24.049 1.00 41.23 507 LEU D O 1
ATOM 12445 N N . LYS D 1 254 ? 56.165 -37.962 -22.500 1.00 34.80 508 LYS D N 1
ATOM 12446 C CA . LYS D 1 254 ? 55.612 -38.981 -23.377 1.00 38.20 508 LYS D CA 1
ATOM 12447 C C . LYS D 1 254 ? 55.192 -40.168 -22.529 1.00 32.25 508 LYS D C 1
ATOM 12448 O O . LYS D 1 254 ? 55.810 -40.464 -21.503 1.00 34.78 508 LYS D O 1
ATOM 12454 N N . ARG D 1 255 ? 54.131 -40.838 -22.964 1.00 30.84 509 ARG D N 1
ATOM 12455 C CA . ARG D 1 255 ? 53.695 -42.078 -22.343 1.00 35.63 509 ARG D CA 1
ATOM 12456 C C . ARG D 1 255 ? 53.287 -43.044 -23.444 1.00 33.27 509 ARG D C 1
ATOM 12457 O O . ARG D 1 255 ? 52.878 -42.622 -24.523 1.00 34.35 509 ARG D O 1
ATOM 12465 N N . GLY D 1 256 ? 53.380 -44.335 -23.163 1.00 34.68 510 GLY D N 1
ATOM 12466 C CA . GLY D 1 256 ? 52.922 -45.319 -24.122 1.00 33.03 510 GLY D CA 1
ATOM 12467 C C . GLY D 1 256 ? 53.431 -46.710 -23.806 1.00 36.88 510 GLY D C 1
ATOM 12468 O O . GLY D 1 256 ? 54.382 -46.921 -23.051 1.00 35.67 510 GLY D O 1
ATOM 12469 N N . GLU D 1 257 ? 52.782 -47.676 -24.425 1.00 36.73 511 GLU D N 1
ATOM 12470 C CA . GLU D 1 257 ? 53.104 -49.088 -24.311 1.00 41.88 511 GLU D CA 1
ATOM 12471 C C . GLU D 1 257 ? 54.197 -49.463 -25.302 1.00 40.16 511 GLU D C 1
ATOM 12472 O O . GLU D 1 257 ? 54.289 -48.905 -26.403 1.00 35.11 511 GLU D O 1
ATOM 12478 N N . LEU D 1 258 ? 55.039 -50.411 -24.897 1.00 34.99 512 LEU D N 1
ATOM 12479 C CA . LEU D 1 258 ? 56.052 -50.955 -25.783 1.00 33.84 512 LEU D CA 1
ATOM 12480 C C . LEU D 1 258 ? 56.130 -52.446 -25.547 1.00 46.04 512 LEU D C 1
ATOM 12481 O O . LEU D 1 258 ? 55.766 -52.936 -24.473 1.00 44.00 512 LEU D O 1
ATOM 12486 N N . PHE D 1 259 ? 56.545 -53.142 -26.587 1.00 41.13 513 PHE D N 1
ATOM 12487 C CA . PHE D 1 259 ? 56.743 -54.602 -26.542 1.00 44.84 513 PHE D CA 1
ATOM 12488 C C . PHE D 1 259 ? 58.093 -54.884 -25.907 1.00 46.59 513 PHE D C 1
ATOM 12489 O O . PHE D 1 259 ? 59.067 -54.213 -26.191 1.00 36.52 513 PHE D O 1
ATOM 12497 N N . LEU D 1 260 ? 58.097 -55.849 -25.012 1.00 38.57 514 LEU D N 1
ATOM 12498 C CA . LEU D 1 260 ? 59.367 -56.296 -24.435 1.00 39.81 514 LEU D CA 1
ATOM 12499 C C . LEU D 1 260 ? 60.063 -57.183 -25.465 1.00 54.33 514 LEU D C 1
ATOM 12500 O O . LEU D 1 260 ? 59.472 -58.146 -25.920 1.00 48.73 514 LEU D O 1
ATOM 12505 N N . LEU D 1 261 ? 61.288 -56.817 -25.820 1.00 54.59 515 LEU D N 1
ATOM 12506 C CA . LEU D 1 261 ? 62.102 -57.644 -26.723 1.00 53.54 515 LEU D CA 1
ATOM 12507 C C . LEU D 1 261 ? 62.700 -58.705 -25.826 1.00 66.37 515 LEU D C 1
ATOM 12508 O O .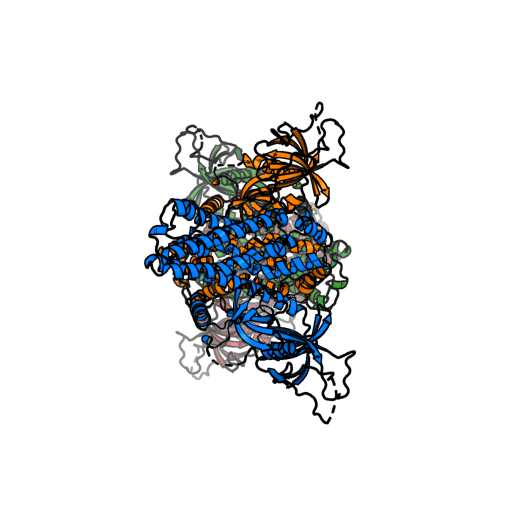 LEU D 1 261 ? 63.391 -58.343 -24.869 1.00 81.57 515 LEU D O 1
ATOM 12513 N N . GLU D 1 262 ? 62.365 -59.954 -26.083 1.00 59.75 516 GLU D N 1
ATOM 12514 C CA . GLU D 1 262 ? 62.864 -61.062 -25.249 1.00 65.70 516 GLU D CA 1
ATOM 12515 C C . GLU D 1 262 ? 64.034 -61.699 -25.984 1.00 74.39 516 GLU D C 1
ATOM 12516 O O . GLU D 1 262 ? 63.770 -62.501 -26.876 1.00 78.59 516 GLU D O 1
ATOM 12518 N N . GLU D 1 263 ? 65.259 -61.372 -25.601 1.00 56.67 517 GLU D N 1
ATOM 12519 C CA . GLU D 1 263 ? 66.459 -61.842 -26.334 1.00 70.21 517 GLU D CA 1
ATOM 12520 C C . GLU D 1 263 ? 66.577 -63.373 -26.300 1.00 83.46 517 GLU D C 1
ATOM 12521 O O . GLU D 1 263 ? 67.053 -63.930 -27.292 1.00 80.56 517 GLU D O 1
ATOM 12527 N N . SER D 1 264 ? 66.157 -64.017 -25.214 1.00 92.41 518 SER D N 1
ATOM 12528 C CA . SER D 1 264 ? 66.226 -65.489 -25.066 1.00 83.07 518 SER D CA 1
ATOM 12529 C C . SER D 1 264 ? 65.394 -66.208 -26.128 1.00 90.69 518 SER D C 1
ATOM 12530 O O . SER D 1 264 ? 65.797 -67.290 -26.547 1.00 92.55 518 SER D O 1
ATOM 12533 N N . SER D 1 265 ? 64.248 -65.661 -26.504 1.00 87.01 519 SER D N 1
ATOM 12534 C CA . SER D 1 265 ? 63.371 -66.386 -27.448 1.00 84.04 519 SER D CA 1
ATOM 12535 C C . SER D 1 265 ? 63.634 -65.901 -28.866 1.00 72.68 519 SER D C 1
ATOM 12536 O O . SER D 1 265 ? 63.449 -64.717 -29.118 1.00 71.23 519 SER D O 1
ATOM 12539 N N . ILE D 1 266 ? 64.018 -66.818 -29.748 1.00 64.98 520 ILE D N 1
ATOM 12540 C CA . ILE D 1 266 ? 64.285 -66.479 -31.170 1.00 68.85 520 ILE D CA 1
ATOM 12541 C C . ILE D 1 266 ? 62.962 -66.603 -31.899 1.00 67.61 520 ILE D C 1
ATOM 12542 O O . ILE D 1 266 ? 62.722 -65.837 -32.828 1.00 73.00 520 ILE D O 1
ATOM 12547 N N . PHE D 1 267 ? 62.138 -67.541 -31.460 1.00 75.35 521 PHE D N 1
ATOM 12548 C CA . PHE D 1 267 ? 60.871 -67.826 -32.167 1.00 65.19 521 PHE D CA 1
ATOM 12549 C C . PHE D 1 267 ? 59.763 -66.994 -31.539 1.00 71.95 521 PHE D C 1
ATOM 12550 O O . PHE D 1 267 ? 58.922 -67.534 -30.830 1.00 76.30 521 PHE D O 1
ATOM 12558 N N . ARG D 1 268 ? 59.758 -65.711 -31.845 1.00 63.29 522 ARG D N 1
ATOM 12559 C CA . ARG D 1 268 ? 58.777 -64.797 -31.243 1.00 60.19 522 ARG D CA 1
ATOM 12560 C C . ARG D 1 268 ? 57.450 -64.837 -31.985 1.00 66.12 522 ARG D C 1
ATOM 12561 O O . ARG D 1 268 ? 57.452 -64.987 -33.193 1.00 70.24 522 ARG D O 1
ATOM 12569 N N . LYS D 1 269 ? 56.364 -64.667 -31.248 1.00 60.29 523 LYS D N 1
ATOM 12570 C CA . LYS D 1 269 ? 55.009 -64.685 -31.824 1.00 58.74 523 LYS D CA 1
ATOM 12571 C C . LYS D 1 269 ? 54.457 -63.263 -31.852 1.00 53.59 523 LYS D C 1
ATOM 12572 O O . LYS D 1 269 ? 54.981 -62.444 -31.129 1.00 59.00 523 LYS D O 1
ATOM 12578 N N . ILE D 1 270 ? 53.499 -62.991 -32.727 1.00 53.74 524 ILE D N 1
ATOM 12579 C CA . ILE D 1 270 ? 52.813 -61.676 -32.780 1.00 58.79 524 ILE D CA 1
ATOM 12580 C C . ILE D 1 270 ? 51.537 -61.699 -31.926 1.00 57.08 524 ILE D C 1
ATOM 12581 O O . ILE D 1 270 ? 50.838 -60.694 -31.928 1.00 64.39 524 ILE D O 1
ATOM 12586 N N . ALA D 1 271 ? 51.238 -62.800 -31.241 1.00 60.27 525 ALA D N 1
ATOM 12587 C CA . ALA D 1 271 ? 50.070 -62.870 -30.376 1.00 52.45 525 ALA D CA 1
ATOM 12588 C C . ALA D 1 271 ? 50.528 -62.859 -28.923 1.00 50.24 525 ALA D C 1
ATOM 12589 O O . ALA D 1 271 ? 51.557 -63.450 -28.585 1.00 58.47 525 ALA D O 1
ATOM 12591 N N . SER D 1 272 ? 49.777 -62.163 -28.073 1.00 56.21 526 SER D N 1
ATOM 12592 C CA . SER D 1 272 ? 50.057 -62.106 -26.639 1.00 45.54 526 SER D CA 1
ATOM 12593 C C . SER D 1 272 ? 51.489 -61.687 -26.331 1.00 50.84 526 SER D C 1
ATOM 12594 O O . SER D 1 272 ? 52.098 -62.192 -25.396 1.00 49.12 526 SER D O 1
ATOM 12597 N N . ARG D 1 273 ? 52.008 -60.731 -27.073 1.00 47.07 527 ARG D N 1
ATOM 12598 C CA . ARG D 1 273 ? 53.381 -60.235 -26.824 1.00 48.57 527 ARG D CA 1
ATOM 12599 C C . ARG D 1 273 ? 53.482 -59.548 -25.458 1.00 53.59 527 ARG D C 1
ATOM 12600 O O . ARG D 1 273 ? 52.663 -58.669 -25.214 1.00 51.35 527 ARG D O 1
ATOM 12608 N N . PRO D 1 274 ? 54.407 -59.898 -24.540 1.00 51.69 528 PRO D N 1
ATOM 12609 C CA . PRO D 1 274 ? 54.583 -59.158 -23.308 1.00 46.01 528 PRO D CA 1
ATOM 12610 C C . PRO D 1 274 ? 54.873 -57.675 -23.555 1.00 44.53 528 PRO D C 1
ATOM 12611 O O . PRO D 1 274 ? 55.589 -57.367 -24.456 1.00 51.50 528 PRO D O 1
ATOM 12615 N N . THR D 1 275 ? 54.289 -56.808 -22.742 1.00 48.24 529 THR D N 1
ATOM 12616 C CA . THR D 1 275 ? 54.492 -55.369 -22.879 1.00 43.78 529 THR D CA 1
ATOM 12617 C C . THR D 1 275 ? 54.974 -54.779 -21.564 1.00 44.13 529 THR D C 1
ATOM 12618 O O . THR D 1 275 ? 54.938 -55.419 -20.511 1.00 45.47 529 THR D O 1
ATOM 12622 N N . CYS D 1 276 ? 55.469 -53.553 -21.644 1.00 42.74 530 CYS D N 1
ATOM 12623 C CA . CYS D 1 276 ? 55.562 -52.682 -20.485 1.00 42.56 530 CYS D CA 1
ATOM 12624 C C . CYS D 1 276 ? 55.021 -51.321 -20.895 1.00 45.81 530 CYS D C 1
ATOM 12625 O O . CYS D 1 276 ? 54.776 -51.060 -22.073 1.00 43.17 530 CYS D O 1
ATOM 12628 N N . TYR D 1 277 ? 54.790 -50.454 -19.916 1.00 39.24 531 TYR D N 1
ATOM 12629 C CA . TYR D 1 277 ? 54.159 -49.167 -20.183 1.00 36.49 531 TYR D CA 1
ATOM 12630 C C . TYR D 1 277 ? 54.986 -48.075 -19.523 1.00 36.51 531 TYR D C 1
ATOM 12631 O O . TYR D 1 277 ? 55.241 -48.118 -18.311 1.00 37.13 531 TYR D O 1
ATOM 12640 N N . LEU D 1 278 ? 55.384 -47.098 -20.323 1.00 32.69 532 LEU D N 1
ATOM 12641 C CA . LEU D 1 278 ? 56.370 -46.093 -19.958 1.00 32.94 532 LEU D CA 1
ATOM 12642 C C . LEU D 1 278 ? 55.692 -44.762 -19.665 1.00 32.81 532 LEU D C 1
ATOM 12643 O O . LEU D 1 278 ? 54.877 -44.290 -20.462 1.00 31.83 532 LEU D O 1
ATOM 12648 N N . PHE D 1 279 ? 56.052 -44.151 -18.537 1.00 35.54 533 PHE D N 1
ATOM 12649 C CA . PHE D 1 279 ? 55.705 -42.766 -18.247 1.00 30.83 533 PHE D CA 1
ATOM 12650 C C . PHE D 1 279 ? 57.000 -41.981 -18.162 1.00 31.38 533 PHE D C 1
ATOM 12651 O O . PHE D 1 279 ? 57.770 -42.155 -17.211 1.00 32.91 533 PHE D O 1
ATOM 12659 N N . LEU D 1 280 ? 57.248 -41.133 -19.155 1.00 28.35 534 LEU D N 1
ATOM 12660 C CA . LEU D 1 280 ? 58.479 -40.357 -19.223 1.00 27.22 534 LEU D CA 1
ATOM 12661 C C . LEU D 1 280 ? 58.171 -38.906 -18.857 1.00 35.30 534 LEU D C 1
ATOM 12662 O O . LEU D 1 280 ? 57.504 -38.187 -19.611 1.00 35.16 534 LEU D O 1
ATOM 12667 N N . PHE D 1 281 ? 58.660 -38.482 -17.708 1.00 27.87 535 PHE D N 1
ATOM 12668 C CA . PHE D 1 281 ? 58.543 -37.106 -17.270 1.00 29.91 535 PHE D CA 1
ATOM 12669 C C . PHE D 1 281 ? 59.811 -36.349 -17.633 1.00 34.81 535 PHE D C 1
ATOM 12670 O O . PHE D 1 281 ? 60.833 -36.935 -18.009 1.00 34.98 535 PHE D O 1
ATOM 12678 N N . ASN D 1 282 ? 59.742 -35.024 -17.486 1.00 32.53 536 ASN D N 1
ATOM 12679 C CA . ASN D 1 282 ? 60.888 -34.179 -17.802 1.00 32.99 536 ASN D CA 1
ATOM 12680 C C . ASN D 1 282 ? 62.121 -34.542 -16.980 1.00 42.83 536 ASN D C 1
ATOM 12681 O O . ASN D 1 282 ? 63.250 -34.267 -17.407 1.00 36.83 536 ASN D O 1
ATOM 12686 N N . ASP D 1 283 ? 61.948 -35.133 -15.789 1.00 35.05 537 ASP D N 1
ATOM 12687 C CA . ASP D 1 283 ? 63.114 -35.411 -14.978 1.00 35.06 537 ASP D CA 1
ATOM 12688 C C . ASP D 1 283 ? 63.240 -36.863 -14.536 1.00 38.38 537 ASP D C 1
ATOM 12689 O O . ASP D 1 283 ? 64.238 -37.193 -13.892 1.00 40.44 537 ASP D O 1
ATOM 12694 N N . VAL D 1 284 ? 62.295 -37.742 -14.885 1.00 33.96 538 VAL D N 1
ATOM 12695 C CA . VAL D 1 284 ? 62.331 -39.130 -14.421 1.00 31.57 538 VAL D CA 1
ATOM 12696 C C . VAL D 1 284 ? 61.560 -40.014 -15.398 1.00 32.83 538 VAL D C 1
ATOM 12697 O O . VAL D 1 284 ? 60.480 -39.650 -15.876 1.00 36.93 538 VAL D O 1
ATOM 12701 N N . LEU D 1 285 ? 62.141 -41.168 -15.722 1.00 33.41 539 LEU D N 1
ATOM 12702 C CA . LEU D 1 285 ? 61.474 -42.212 -16.487 1.00 29.38 539 LEU D CA 1
ATOM 12703 C C . LEU D 1 285 ? 60.902 -43.241 -15.522 1.00 33.45 539 LEU D C 1
ATOM 12704 O O . LEU D 1 285 ? 61.622 -43.743 -14.659 1.00 34.55 539 LEU D O 1
ATOM 12709 N N . VAL D 1 286 ? 59.622 -43.565 -15.671 1.00 33.05 540 VAL D N 1
ATOM 12710 C CA . VAL D 1 286 ? 58.969 -44.564 -14.831 1.00 33.18 540 VAL D CA 1
ATOM 12711 C C . VAL D 1 286 ? 58.493 -45.712 -15.709 1.00 33.72 540 VAL D C 1
ATOM 12712 O O . VAL D 1 286 ? 57.781 -45.492 -16.697 1.00 35.21 540 VAL D O 1
ATOM 12716 N N . VAL D 1 287 ? 58.872 -46.930 -15.331 1.00 35.61 541 VAL D N 1
ATOM 12717 C CA . VAL D 1 287 ? 58.588 -48.147 -16.080 1.00 28.52 541 VAL D CA 1
ATOM 12718 C C . VAL D 1 287 ? 57.507 -48.909 -15.337 1.00 35.65 541 VAL D C 1
ATOM 12719 O O . VAL D 1 287 ? 57.693 -49.273 -14.168 1.00 37.88 541 VAL D O 1
ATOM 12723 N N . THR D 1 288 ? 56.396 -49.194 -16.012 1.00 31.51 542 THR D N 1
ATOM 12724 C CA . THR D 1 288 ? 55.263 -49.812 -15.346 1.00 34.78 542 THR D CA 1
ATOM 12725 C C . THR D 1 288 ? 54.735 -50.980 -16.162 1.00 37.49 542 THR D C 1
ATOM 12726 O O . THR D 1 288 ? 55.118 -51.195 -17.312 1.00 36.74 542 THR D O 1
ATOM 12730 N N . LYS D 1 289 ? 53.823 -51.726 -15.546 1.00 36.33 543 LYS D N 1
ATOM 12731 C CA . LYS D 1 289 ? 52.964 -52.671 -16.241 1.00 45.70 543 LYS D CA 1
ATOM 12732 C C . LYS D 1 289 ? 51.536 -52.194 -16.051 1.00 40.87 543 LYS D C 1
ATOM 12733 O O . LYS D 1 289 ? 51.105 -51.976 -14.916 1.00 42.21 543 LYS D O 1
ATOM 12739 N N . LYS D 1 290 ? 50.815 -52.008 -17.154 1.00 42.33 544 LYS D N 1
ATOM 12740 C CA . LYS D 1 290 ? 49.412 -51.625 -17.076 1.00 42.43 544 LYS D CA 1
ATOM 12741 C C . LYS D 1 290 ? 48.601 -52.760 -16.465 1.00 45.55 544 LYS D C 1
ATOM 12742 O O . LYS D 1 290 ? 48.627 -53.884 -16.968 1.00 54.58 544 LYS D O 1
ATOM 12748 N N . LYS D 1 291 ? 47.888 -52.476 -15.375 1.00 51.24 545 LYS D N 1
ATOM 12749 C CA . LYS D 1 291 ? 46.987 -53.446 -14.763 1.00 49.69 545 LYS D CA 1
ATOM 12750 C C . LYS D 1 291 ? 45.520 -53.147 -15.031 1.00 50.54 545 LYS D C 1
ATOM 12751 O O . LYS D 1 291 ? 44.679 -54.024 -14.819 1.00 63.10 545 LYS D O 1
ATOM 12757 N N . SER D 1 292 ? 45.199 -51.949 -15.508 1.00 54.36 546 SER D N 1
ATOM 12758 C CA . SER D 1 292 ? 43.844 -51.412 -15.506 1.00 52.37 546 SER D CA 1
ATOM 12759 C C . SER D 1 292 ? 43.884 -50.062 -16.203 1.00 57.28 546 SER D C 1
ATOM 12760 O O . SER D 1 292 ? 44.957 -49.510 -16.463 1.00 57.16 546 SER D O 1
ATOM 12763 N N . GLU D 1 293 ? 42.705 -49.522 -16.499 1.00 59.46 547 GLU D N 1
ATOM 12764 C CA . GLU D 1 293 ? 42.682 -48.219 -17.158 1.00 68.64 547 GLU D CA 1
ATOM 12765 C C . GLU D 1 293 ? 43.194 -47.111 -16.248 1.00 64.78 547 GLU D C 1
ATOM 12766 O O . GLU D 1 293 ? 43.717 -46.110 -16.742 1.00 57.68 547 GLU D O 1
ATOM 12772 N N . GLU D 1 294 ? 43.061 -47.264 -14.929 1.00 54.66 548 GLU D N 1
ATOM 12773 C CA . GLU D 1 294 ? 43.562 -46.258 -14.003 1.00 53.98 548 GLU D CA 1
ATOM 12774 C C . GLU D 1 294 ? 44.502 -46.864 -12.976 1.00 51.76 548 GLU D C 1
ATOM 12775 O O . GLU D 1 294 ? 44.560 -46.421 -11.823 1.00 51.95 548 GLU D O 1
ATOM 12781 N N . SER D 1 295 ? 45.265 -47.879 -13.377 1.00 44.75 549 SER D N 1
ATOM 12782 C CA . SER D 1 295 ? 46.237 -48.482 -12.476 1.00 46.91 549 SER D CA 1
ATOM 12783 C C . SER D 1 295 ? 47.429 -48.975 -13.276 1.00 50.21 549 SER D C 1
ATOM 12784 O O . SER D 1 295 ? 47.272 -49.768 -14.209 1.00 43.94 549 SER D O 1
ATOM 12787 N N . TYR D 1 296 ? 48.613 -48.502 -12.903 1.00 40.40 550 TYR D N 1
ATOM 12788 C CA . TYR D 1 296 ? 49.859 -48.912 -13.520 1.00 33.29 550 TYR D CA 1
ATOM 12789 C C . TYR D 1 296 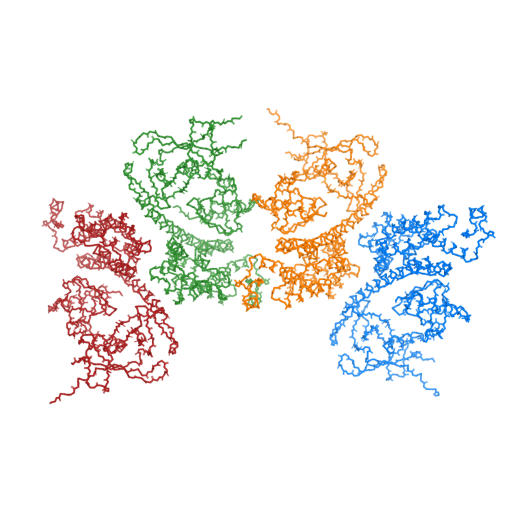? 50.792 -49.268 -12.381 1.00 43.47 550 TYR D C 1
ATOM 12790 O O . TYR D 1 296 ? 50.995 -48.453 -11.474 1.00 43.98 550 TYR D O 1
ATOM 12799 N N . LEU D 1 297 ? 51.312 -50.496 -12.392 1.00 39.20 551 LEU D N 1
ATOM 12800 C CA . LEU D 1 297 ? 52.179 -50.976 -11.323 1.00 39.82 551 LEU D CA 1
ATOM 12801 C C . LEU D 1 297 ? 53.627 -50.649 -11.680 1.00 40.44 551 LEU D C 1
ATOM 12802 O O . LEU D 1 297 ? 54.132 -51.116 -12.700 1.00 36.33 551 LEU D O 1
ATOM 12807 N N . VAL D 1 298 ? 54.289 -49.838 -10.851 1.00 40.78 552 VAL D N 1
ATOM 12808 C CA . VAL D 1 298 ? 55.657 -49.426 -11.156 1.00 38.87 552 VAL D CA 1
ATOM 12809 C C . VAL D 1 298 ? 56.599 -50.614 -11.005 1.00 36.00 552 VAL D C 1
ATOM 12810 O O . VAL D 1 298 ? 56.613 -51.291 -9.970 1.00 39.51 552 VAL D O 1
ATOM 12814 N N . GLN D 1 299 ? 57.423 -50.844 -12.016 1.00 36.37 553 GLN D N 1
ATOM 12815 C CA . GLN D 1 299 ? 58.485 -51.843 -11.966 1.00 40.02 553 GLN D CA 1
ATOM 12816 C C . GLN D 1 299 ? 59.843 -51.245 -11.629 1.00 46.11 553 GLN D C 1
ATOM 12817 O O . GLN D 1 299 ? 60.644 -51.880 -10.937 1.00 42.33 553 GLN D O 1
ATOM 12823 N N . ASP D 1 300 ? 60.128 -50.040 -12.109 1.00 40.65 554 ASP D N 1
ATOM 12824 C CA . ASP D 1 300 ? 61.415 -49.402 -11.869 1.00 38.80 554 ASP D CA 1
ATOM 12825 C C . ASP D 1 300 ? 61.295 -47.959 -12.325 1.00 41.05 554 ASP D C 1
ATOM 12826 O O . ASP D 1 300 ? 60.278 -47.549 -12.895 1.00 36.52 554 ASP D O 1
ATOM 12831 N N . TYR D 1 301 ? 62.362 -47.200 -12.088 1.00 33.29 555 TYR D N 1
ATOM 12832 C CA . TYR D 1 301 ? 62.406 -45.811 -12.515 1.00 36.18 555 TYR D CA 1
ATOM 12833 C C . TYR D 1 301 ? 63.838 -45.330 -12.385 1.00 43.51 555 TYR D C 1
ATOM 12834 O O . TYR D 1 301 ? 64.655 -45.950 -11.692 1.00 37.04 555 TYR D O 1
ATOM 12843 N N . ALA D 1 302 ? 64.129 -44.225 -13.070 1.00 35.15 556 ALA D N 1
ATOM 12844 C CA . ALA D 1 302 ? 65.441 -43.602 -13.033 1.00 36.36 556 ALA D CA 1
ATOM 12845 C C . ALA D 1 302 ? 65.305 -42.137 -13.400 1.00 37.36 556 ALA D C 1
ATOM 12846 O O . ALA D 1 302 ? 64.508 -41.782 -14.278 1.00 37.72 556 ALA D O 1
ATOM 12848 N N . GLN D 1 303 ? 66.067 -41.295 -12.704 1.00 33.04 557 GLN D N 1
ATOM 12849 C CA . GLN D 1 303 ? 66.231 -39.905 -13.112 1.00 41.62 557 GLN D CA 1
ATOM 12850 C C . GLN D 1 303 ? 66.630 -39.838 -14.577 1.00 41.25 557 GLN D C 1
ATOM 12851 O O . GLN D 1 303 ? 67.457 -40.622 -15.041 1.00 39.28 557 GLN D O 1
ATOM 12857 N N . LEU D 1 304 ? 66.061 -38.883 -15.306 1.00 34.96 558 LEU D N 1
ATOM 12858 C CA . LEU D 1 304 ? 66.282 -38.893 -16.743 1.00 38.77 558 LEU D CA 1
ATOM 12859 C C . LEU D 1 304 ? 67.751 -38.661 -17.081 1.00 45.74 558 LEU D C 1
ATOM 12860 O O . LEU D 1 304 ? 68.254 -39.227 -18.059 1.00 39.32 558 LEU D O 1
ATOM 12865 N N . ASP D 1 305 ? 68.483 -37.898 -16.264 1.00 40.39 559 ASP D N 1
ATOM 12866 C CA . ASP D 1 305 ? 69.897 -37.747 -16.589 1.00 46.00 559 ASP D CA 1
ATOM 12867 C C . ASP D 1 305 ? 70.741 -38.971 -16.223 1.00 45.94 559 ASP D C 1
ATOM 12868 O O . ASP D 1 305 ? 71.964 -38.926 -16.376 1.00 47.79 559 ASP D O 1
ATOM 12873 N N . HIS D 1 306 ? 70.128 -40.056 -15.764 1.00 40.63 560 HIS D N 1
ATOM 12874 C CA . HIS D 1 306 ? 70.801 -41.340 -15.611 1.00 38.29 560 HIS D CA 1
ATOM 12875 C C . HIS D 1 306 ? 70.180 -42.386 -16.536 1.00 40.52 560 HIS D C 1
ATOM 12876 O O . HIS D 1 306 ? 70.190 -43.581 -16.230 1.00 37.98 560 HIS D O 1
ATOM 12883 N N . VAL D 1 307 ? 69.610 -41.945 -17.656 1.00 37.08 561 VAL D N 1
ATOM 12884 C CA . VAL D 1 307 ? 69.042 -42.833 -18.661 1.00 39.99 561 VAL D CA 1
ATOM 12885 C C . VAL D 1 307 ? 69.811 -42.670 -19.965 1.00 47.27 561 VAL D C 1
ATOM 12886 O O . VAL D 1 307 ? 70.056 -41.541 -20.411 1.00 39.49 561 VAL D O 1
ATOM 12890 N N . GLN D 1 308 ? 70.208 -43.799 -20.557 1.00 40.61 562 GLN D N 1
ATOM 12891 C CA . GLN D 1 308 ? 70.795 -43.854 -21.887 1.00 43.39 562 GLN D CA 1
ATOM 12892 C C . GLN D 1 308 ? 69.880 -44.643 -22.805 1.00 38.16 562 GLN D C 1
ATOM 12893 O O . GLN D 1 308 ? 69.243 -45.606 -22.386 1.00 44.39 562 GLN D O 1
ATOM 12899 N N . VAL D 1 309 ? 69.806 -44.197 -24.048 1.00 37.66 563 VAL D N 1
ATOM 12900 C CA . VAL D 1 309 ? 69.000 -44.902 -25.074 1.00 36.38 563 VAL D CA 1
ATOM 12901 C C . VAL D 1 309 ? 69.858 -45.174 -26.310 1.00 36.37 563 VAL D C 1
ATOM 12902 O O . VAL D 1 309 ? 70.711 -44.360 -26.633 1.00 38.99 563 VAL D O 1
ATOM 12906 N N . ARG D 1 310 ? 69.636 -46.311 -26.938 1.00 39.56 564 ARG D N 1
ATOM 12907 C CA . ARG D 1 310 ? 70.352 -46.714 -28.160 1.00 42.84 564 ARG D CA 1
ATOM 12908 C C . ARG D 1 310 ? 69.384 -47.540 -29.001 1.00 40.55 564 ARG D C 1
ATOM 12909 O O . ARG D 1 310 ? 68.622 -48.286 -28.429 1.00 39.75 564 ARG D O 1
ATOM 12917 N N . LYS D 1 311 ? 69.407 -47.388 -30.312 1.00 41.00 565 LYS D N 1
ATOM 12918 C CA . LYS D 1 311 ? 68.641 -48.276 -31.196 1.00 38.08 565 LYS D CA 1
ATOM 12919 C C . LYS D 1 311 ? 69.354 -49.619 -31.190 1.00 52.29 565 LYS D C 1
ATOM 12920 O O . LYS D 1 311 ? 70.558 -49.642 -30.993 1.00 48.33 565 LYS D O 1
ATOM 12926 N N . LEU D 1 312 ? 68.630 -50.710 -31.367 1.00 48.60 566 LEU D N 1
ATOM 12927 C CA . LEU D 1 312 ? 69.265 -52.034 -31.520 1.00 47.35 566 LEU D CA 1
ATOM 12928 C C . LEU D 1 312 ? 69.203 -52.447 -32.993 1.00 51.02 566 LEU D C 1
ATOM 12929 O O . LEU D 1 312 ? 68.298 -51.994 -33.686 1.00 52.93 566 LEU D O 1
ATOM 12934 N N . GLU D 1 313 ? 70.170 -53.240 -33.417 1.00 52.39 567 GLU D N 1
ATOM 12935 C CA . GLU D 1 313 ? 70.235 -53.671 -34.824 1.00 65.13 567 GLU D CA 1
ATOM 12936 C C . GLU D 1 313 ? 69.268 -54.824 -35.011 1.00 63.43 567 GLU D C 1
ATOM 12937 O O . GLU D 1 313 ? 69.024 -55.550 -34.049 1.00 69.85 567 GLU D O 1
ATOM 12943 N N . PRO D 1 314 ? 68.706 -55.000 -36.214 1.00 77.34 568 PRO D N 1
ATOM 12944 C CA . PRO D 1 314 ? 67.874 -56.154 -36.485 1.00 79.20 568 PRO D CA 1
ATOM 12945 C C . PRO D 1 314 ? 68.742 -57.407 -36.387 1.00 84.90 568 PRO D C 1
ATOM 12946 O O . PRO D 1 314 ? 69.923 -57.317 -36.597 1.00 85.61 568 PRO D O 1
ATOM 12950 N N . SER D 1 315 ? 68.128 -58.538 -36.066 1.00 102.89 569 SER D N 1
ATOM 12951 C CA . SER D 1 315 ? 68.853 -59.835 -35.991 1.00 107.13 569 SER D CA 1
ATOM 12952 C C . SER D 1 315 ? 69.397 -60.244 -37.365 1.00 104.52 569 SER D C 1
ATOM 12953 O O . SER D 1 315 ? 68.758 -59.904 -38.369 1.00 116.76 569 SER D O 1
ATOM 12956 N N . GLU D 1 316 ? 70.553 -60.916 -37.385 1.00 95.16 570 GLU D N 1
ATOM 12957 C CA . GLU D 1 316 ? 71.340 -61.143 -38.631 1.00 105.33 570 GLU D CA 1
ATOM 12958 C C . GLU D 1 316 ? 70.654 -62.151 -39.554 1.00 107.30 570 GLU D C 1
ATOM 12959 O O . GLU D 1 316 ? 70.191 -63.185 -39.057 1.00 108.29 570 GLU D O 1
ATOM 12961 N N . PRO D 1 317 ? 70.612 -61.895 -40.880 1.00 118.07 571 PRO D N 1
ATOM 12962 C CA . PRO D 1 317 ? 69.954 -62.787 -41.835 1.00 115.07 571 PRO D CA 1
ATOM 12963 C C . PRO D 1 317 ? 70.739 -64.068 -42.158 1.00 105.86 571 PRO D C 1
ATOM 12964 O O . PRO D 1 317 ? 71.868 -64.187 -41.732 1.00 107.96 571 PRO D O 1
ATOM 12968 N N . LEU D 1 318 ? 70.118 -64.992 -42.890 1.00 96.38 572 LEU D N 1
ATOM 12969 C CA . LEU D 1 318 ? 70.796 -66.229 -43.261 1.00 81.57 572 LEU D CA 1
ATOM 12970 C C . LEU D 1 318 ? 71.263 -66.187 -44.719 1.00 91.39 572 LEU D C 1
ATOM 12971 O O . LEU D 1 318 ? 72.277 -65.561 -45.048 1.00 90.09 572 LEU D O 1
ATOM 12976 N N . SER D 1 327 ? 60.445 -57.964 -38.279 1.00 97.32 581 SER D N 1
ATOM 12977 C CA . SER D 1 327 ? 59.969 -59.240 -37.708 1.00 99.76 581 SER D CA 1
ATOM 12978 C C . SER D 1 327 ? 58.728 -59.074 -36.852 1.00 81.50 581 SER D C 1
ATOM 12979 O O . SER D 1 327 ? 57.785 -58.416 -37.293 1.00 80.98 581 SER D O 1
ATOM 12982 N N . SER D 1 328 ? 58.734 -59.736 -35.697 1.00 93.82 582 SER D N 1
ATOM 12983 C CA . SER D 1 328 ? 57.661 -59.578 -34.692 1.00 84.12 582 SER D CA 1
ATOM 12984 C C . SER D 1 328 ? 58.149 -58.476 -33.756 1.00 84.62 582 SER D C 1
ATOM 12985 O O . SER D 1 328 ? 57.352 -57.975 -32.954 1.00 77.07 582 SER D O 1
ATOM 12988 N N . VAL D 1 329 ? 59.422 -58.115 -33.887 1.00 75.18 583 VAL D N 1
ATOM 12989 C CA . VAL D 1 329 ? 60.025 -57.008 -33.102 1.00 67.82 583 VAL D CA 1
ATOM 12990 C C . VAL D 1 329 ? 60.715 -56.129 -34.135 1.00 62.00 583 VAL D C 1
ATOM 12991 O O . VAL D 1 329 ? 61.936 -56.030 -34.108 1.00 58.67 583 VAL D O 1
ATOM 12995 N N . PRO D 1 330 ? 59.958 -55.429 -34.995 1.00 58.63 584 PRO D N 1
ATOM 12996 C CA . PRO D 1 330 ? 60.548 -54.691 -36.097 1.00 49.11 584 PRO D CA 1
ATOM 12997 C C . PRO D 1 330 ? 61.488 -53.509 -35.828 1.00 49.57 584 PRO D C 1
ATOM 12998 O O . PRO D 1 330 ? 62.400 -53.323 -36.577 1.00 54.34 584 PRO D O 1
ATOM 13002 N N . TYR D 1 331 ? 61.210 -52.710 -34.809 1.00 45.14 585 TYR D N 1
ATOM 13003 C CA . TYR D 1 331 ? 62.016 -51.498 -34.553 1.00 45.82 585 TYR D CA 1
ATOM 13004 C C . TYR D 1 331 ? 62.504 -51.542 -33.111 1.00 47.84 585 TYR D C 1
ATOM 13005 O O . TYR D 1 331 ? 61.946 -50.863 -32.259 1.00 43.82 585 TYR D O 1
ATOM 13014 N N . PRO D 1 332 ? 63.558 -52.331 -32.830 1.00 47.57 586 PRO D N 1
ATOM 13015 C CA . PRO D 1 332 ? 64.048 -52.485 -31.473 1.00 35.01 586 PRO D CA 1
ATOM 13016 C C . PRO D 1 332 ? 64.935 -51.374 -30.891 1.00 43.40 586 PRO D C 1
ATOM 13017 O O . PRO D 1 332 ? 65.574 -50.704 -31.637 1.00 42.06 586 PRO D O 1
ATOM 13021 N N . PHE D 1 333 ? 64.918 -51.214 -29.568 1.00 33.90 587 PHE D N 1
ATOM 13022 C CA . PHE D 1 333 ? 65.735 -50.181 -28.909 1.00 37.29 587 PHE D CA 1
ATOM 13023 C C . PHE D 1 333 ? 66.026 -50.624 -27.482 1.00 36.02 587 PHE D C 1
ATOM 13024 O O . PHE D 1 333 ? 65.320 -51.446 -26.949 1.00 41.08 587 PHE D O 1
ATOM 13032 N N . GLN D 1 334 ? 67.076 -50.078 -26.906 1.00 38.11 588 GLN D N 1
ATOM 13033 C CA . GLN D 1 334 ? 67.492 -50.436 -25.544 1.00 38.47 588 GLN D CA 1
ATOM 13034 C C . GLN D 1 334 ? 67.552 -49.191 -24.674 1.00 41.54 588 GLN D C 1
ATOM 13035 O O . GLN D 1 334 ? 68.068 -48.180 -25.128 1.00 40.97 588 GLN D O 1
ATOM 13041 N N . VAL D 1 335 ? 67.013 -49.289 -23.475 1.00 37.22 589 VAL D N 1
ATOM 13042 C CA . VAL D 1 335 ? 67.072 -48.217 -22.493 1.00 34.65 589 VAL D CA 1
ATOM 13043 C C . VAL D 1 335 ? 67.922 -48.714 -21.336 1.00 37.15 589 VAL D C 1
ATOM 13044 O O . VAL D 1 335 ? 67.586 -49.725 -20.706 1.00 38.63 589 VAL D O 1
ATOM 13048 N N . ASN D 1 336 ? 68.975 -47.970 -21.060 1.00 39.10 590 ASN D N 1
ATOM 13049 C CA . ASN D 1 336 ? 69.864 -48.305 -19.937 1.00 38.60 590 ASN D CA 1
ATOM 13050 C C . ASN D 1 336 ? 69.559 -47.394 -18.765 1.00 38.75 590 ASN D C 1
ATOM 13051 O O . ASN D 1 336 ? 69.605 -46.191 -18.936 1.00 39.30 590 ASN D O 1
ATOM 13056 N N . LEU D 1 337 ? 69.163 -47.974 -17.652 1.00 36.58 591 LEU D N 1
ATOM 13057 C CA . LEU D 1 337 ? 69.031 -47.205 -16.420 1.00 39.36 591 LEU D CA 1
ATOM 13058 C C . LEU D 1 337 ? 70.380 -47.253 -15.720 1.00 39.31 591 LEU D C 1
ATOM 13059 O O . LEU D 1 337 ? 70.774 -48.300 -15.202 1.00 45.45 591 LEU D O 1
ATOM 13064 N N . LEU D 1 338 ? 71.110 -46.138 -15.733 1.00 37.36 592 LEU D N 1
ATOM 13065 C CA . LEU D 1 338 ? 72.428 -46.154 -15.114 1.00 40.60 592 LEU D CA 1
ATOM 13066 C C . LEU D 1 338 ? 72.335 -46.137 -13.594 1.00 48.99 592 LEU D C 1
ATOM 13067 O O . LEU D 1 338 ? 73.261 -46.590 -12.913 1.00 43.91 592 LEU D O 1
ATOM 13072 N N . HIS D 1 339 ? 71.223 -45.662 -13.051 1.00 40.54 593 HIS D N 1
ATOM 13073 C CA . HIS D 1 339 ? 71.060 -45.582 -11.607 1.00 45.10 593 HIS D CA 1
ATOM 13074 C C . HIS D 1 339 ? 69.557 -45.684 -11.348 1.00 48.50 593 HIS D C 1
ATOM 13075 O O . HIS D 1 339 ? 68.828 -44.699 -11.499 1.00 44.69 593 HIS D O 1
ATOM 13082 N N . ASN D 1 340 ? 69.097 -46.882 -11.007 1.00 41.48 594 ASN D N 1
ATOM 13083 C CA . ASN D 1 340 ? 67.670 -47.157 -10.990 1.00 40.60 594 ASN D CA 1
ATOM 13084 C C . ASN D 1 340 ? 67.107 -46.951 -9.582 1.00 47.98 594 ASN D C 1
ATOM 13085 O O . ASN D 1 340 ? 67.765 -46.386 -8.696 1.00 45.82 594 ASN D O 1
ATOM 13090 N N . SER D 1 341 ? 65.875 -47.428 -9.371 1.00 38.18 595 SER D N 1
ATOM 13091 C CA . SER D 1 341 ? 65.185 -47.179 -8.107 1.00 44.22 595 SER D CA 1
ATOM 13092 C C . SER D 1 341 ? 65.955 -47.746 -6.928 1.00 52.29 595 SER D C 1
ATOM 13093 O O . SER D 1 341 ? 65.849 -47.223 -5.815 1.00 52.18 595 SER D O 1
ATOM 13096 N N . GLU D 1 342 ? 66.720 -48.815 -7.150 1.00 47.56 596 GLU D N 1
ATOM 13097 C CA . GLU D 1 342 ? 67.556 -49.423 -6.127 1.00 52.81 596 GLU D CA 1
ATOM 13098 C C . GLU D 1 342 ? 69.007 -48.952 -6.199 1.00 54.41 596 GLU D C 1
ATOM 13099 O O . GLU D 1 342 ? 69.883 -49.576 -5.596 1.00 53.56 596 GLU D O 1
ATOM 13105 N N . GLY D 1 343 ? 69.275 -47.847 -6.892 1.00 56.21 597 GLY D N 1
ATOM 13106 C CA . GLY D 1 343 ? 70.634 -47.352 -6.998 1.00 51.20 597 GLY D CA 1
ATOM 13107 C C . GLY D 1 343 ? 71.535 -48.217 -7.851 1.00 55.19 597 GLY D C 1
ATOM 13108 O O . GLY D 1 343 ? 72.758 -48.174 -7.702 1.00 52.19 597 GLY D O 1
ATOM 13109 N N . ARG D 1 344 ? 70.967 -48.988 -8.765 1.00 52.19 598 ARG D N 1
ATOM 13110 C CA . ARG D 1 344 ? 71.738 -50.005 -9.446 1.00 49.53 598 ARG D CA 1
ATOM 13111 C C . ARG D 1 344 ? 71.447 -49.904 -10.943 1.00 51.03 598 ARG D C 1
ATOM 13112 O O . ARG D 1 344 ? 70.595 -49.116 -11.375 1.00 51.40 598 ARG D O 1
ATOM 13120 N N . GLN D 1 345 ? 72.200 -50.645 -11.759 1.00 47.42 599 GLN D N 1
ATOM 13121 C CA . GLN D 1 345 ? 72.072 -50.523 -13.214 1.00 47.77 599 GLN D CA 1
ATOM 13122 C C . GLN D 1 345 ? 71.099 -51.560 -13.760 1.00 50.71 599 GLN D C 1
ATOM 13123 O O . GLN D 1 345 ? 71.081 -52.704 -13.307 1.00 52.60 599 GLN D O 1
ATOM 13129 N N . GLU D 1 346 ? 70.270 -51.147 -14.723 1.00 42.05 600 GLU D N 1
ATOM 13130 C CA . GLU D 1 346 ? 69.419 -52.077 -15.446 1.00 39.75 600 GLU D CA 1
ATOM 13131 C C . GLU D 1 346 ? 69.413 -51.718 -16.924 1.00 49.20 600 GLU D C 1
ATOM 13132 O O . GLU D 1 346 ? 69.674 -50.574 -17.315 1.00 44.42 600 GLU D O 1
ATOM 13138 N N . GLN D 1 347 ? 69.114 -52.716 -17.744 1.00 41.98 601 GLN D N 1
ATOM 13139 C CA . GLN D 1 347 ? 68.951 -52.533 -19.173 1.00 40.37 601 GLN D CA 1
ATOM 13140 C C . GLN D 1 347 ? 67.577 -53.062 -19.525 1.00 48.50 601 GLN D C 1
ATOM 13141 O O . GLN D 1 347 ? 67.203 -54.152 -19.088 1.00 50.02 601 GLN D O 1
ATOM 13147 N N . ILE D 1 348 ? 66.813 -52.270 -20.269 1.00 45.01 602 ILE D N 1
ATOM 13148 C CA . ILE D 1 348 ? 65.472 -52.646 -20.697 1.00 44.52 602 ILE D CA 1
ATOM 13149 C C . ILE D 1 348 ? 65.473 -52.707 -22.223 1.00 45.34 602 ILE D C 1
ATOM 13150 O O . ILE D 1 348 ? 65.847 -51.733 -22.895 1.00 42.36 602 ILE D O 1
ATOM 13155 N N . LEU D 1 349 ? 65.051 -53.841 -22.744 1.00 43.73 603 LEU D N 1
ATOM 13156 C CA . LEU D 1 349 ? 65.045 -54.108 -24.195 1.00 40.56 603 LEU D CA 1
ATOM 13157 C C . LEU D 1 349 ? 63.608 -54.181 -24.697 1.00 44.09 603 LEU D C 1
ATOM 13158 O O . LEU D 1 349 ? 62.803 -54.888 -24.127 1.00 41.23 603 LEU D O 1
ATOM 13163 N N . LEU D 1 350 ? 63.358 -53.429 -25.752 1.00 38.89 604 LEU D N 1
ATOM 13164 C CA . LEU D 1 350 ? 62.048 -52.895 -26.140 1.00 41.72 604 LEU D CA 1
ATOM 13165 C C . LEU D 1 350 ? 61.947 -52.897 -27.656 1.00 37.67 604 LEU D C 1
ATOM 13166 O O . LEU D 1 350 ? 62.958 -52.922 -28.315 1.00 39.45 604 LEU D O 1
ATOM 13171 N N . SER D 1 351 ? 60.718 -52.864 -28.151 1.00 41.77 605 SER D N 1
ATOM 13172 C CA . SER D 1 351 ? 60.454 -52.727 -29.596 1.00 43.31 605 SER D CA 1
ATOM 13173 C C . SER D 1 351 ? 59.132 -52.004 -29.852 1.00 39.16 605 SER D C 1
ATOM 13174 O O . SER D 1 351 ? 58.221 -52.166 -29.059 1.00 40.37 605 SER D O 1
ATOM 13177 N N . SER D 1 352 ? 59.081 -51.175 -30.881 1.00 43.76 606 SER D N 1
ATOM 13178 C CA . SER D 1 352 ? 57.856 -50.568 -31.391 1.00 36.91 606 SER D CA 1
ATOM 13179 C C . SER D 1 352 ? 57.450 -51.308 -32.654 1.00 48.17 606 SER D C 1
ATOM 13180 O O . SER D 1 352 ? 58.232 -52.065 -33.225 1.00 50.46 606 SER D O 1
ATOM 13183 N N . ASP D 1 353 ? 56.237 -51.042 -33.123 1.00 44.15 607 ASP D N 1
ATOM 13184 C CA . ASP D 1 353 ? 55.784 -51.553 -34.405 1.00 49.39 607 ASP D CA 1
ATOM 13185 C C . ASP D 1 353 ? 55.937 -50.521 -35.512 1.00 48.52 607 ASP D C 1
ATOM 13186 O O . ASP D 1 353 ? 55.615 -50.806 -36.670 1.00 49.10 607 ASP D O 1
ATOM 13191 N N . SER D 1 354 ? 56.502 -49.369 -35.181 1.00 49.23 608 SER D N 1
ATOM 13192 C CA . SER D 1 354 ? 56.556 -48.171 -36.004 1.00 45.89 608 SER D CA 1
ATOM 13193 C C . SER D 1 354 ? 57.949 -47.567 -35.903 1.00 45.34 608 SER D C 1
ATOM 13194 O O . SER D 1 354 ? 58.455 -47.367 -34.794 1.00 46.05 608 SER D O 1
ATOM 13197 N N . ALA D 1 355 ? 58.559 -47.258 -37.048 1.00 41.72 609 ALA D N 1
ATOM 13198 C CA . ALA D 1 355 ? 59.835 -46.550 -37.024 1.00 39.01 609 ALA D CA 1
ATOM 13199 C C . ALA D 1 355 ? 59.688 -45.176 -36.385 1.00 43.54 609 ALA D C 1
ATOM 13200 O O . ALA D 1 355 ? 60.575 -44.722 -35.658 1.00 53.77 609 ALA D O 1
ATOM 13202 N N . SER D 1 356 ? 58.580 -44.492 -36.651 1.00 47.92 610 SER D N 1
ATOM 13203 C CA . SER D 1 356 ? 58.395 -43.174 -36.061 1.00 44.71 610 SER D CA 1
ATOM 13204 C C . SER D 1 356 ? 58.089 -43.266 -34.572 1.00 37.99 610 SER D C 1
ATOM 13205 O O . SER D 1 356 ? 58.496 -42.391 -33.803 1.00 43.93 610 SER D O 1
ATOM 13208 N N . ASP D 1 357 ? 57.389 -44.305 -34.133 1.00 42.11 611 ASP D N 1
ATOM 13209 C CA . ASP D 1 357 ? 57.209 -44.448 -32.694 1.00 40.03 611 ASP D CA 1
ATOM 13210 C C . ASP D 1 357 ? 58.550 -44.580 -31.996 1.00 38.69 611 ASP D C 1
ATOM 13211 O O . ASP D 1 357 ? 58.787 -43.930 -30.970 1.00 42.62 611 ASP D O 1
ATOM 13216 N N . ARG D 1 358 ? 59.458 -45.387 -32.549 1.00 37.41 612 ARG D N 1
ATOM 13217 C CA . ARG D 1 358 ? 60.756 -45.542 -31.902 1.00 37.32 612 ARG D CA 1
ATOM 13218 C C . ARG D 1 358 ? 61.493 -44.208 -31.864 1.00 41.54 612 ARG D C 1
ATOM 13219 O O . ARG D 1 358 ? 61.992 -43.786 -30.810 1.00 35.13 612 ARG D O 1
ATOM 13227 N N . ALA D 1 359 ? 61.524 -43.503 -32.998 1.00 32.74 613 ALA D N 1
ATOM 13228 C CA . ALA D 1 359 ? 62.216 -42.221 -33.043 1.00 40.23 613 ALA D CA 1
ATOM 13229 C C . ALA D 1 359 ? 61.614 -41.237 -32.048 1.00 34.04 613 ALA D C 1
ATOM 13230 O O . ALA D 1 359 ? 62.338 -40.459 -31.416 1.00 35.56 613 ALA D O 1
ATOM 13232 N N . ARG D 1 360 ? 60.292 -41.255 -31.899 1.00 34.27 614 ARG D N 1
ATOM 13233 C CA . ARG D 1 360 ? 59.662 -40.364 -30.938 1.00 36.41 614 ARG D CA 1
ATOM 13234 C C . ARG D 1 360 ? 60.063 -40.727 -29.513 1.00 39.71 614 ARG D C 1
ATOM 13235 O O . ARG D 1 360 ? 60.305 -39.834 -28.688 1.00 37.02 614 ARG D O 1
ATOM 13243 N N . TRP D 1 361 ? 60.176 -42.027 -29.211 1.00 34.59 615 TRP D N 1
ATOM 13244 C CA . TRP D 1 361 ? 60.673 -42.422 -27.891 1.00 35.43 615 TRP D CA 1
ATOM 13245 C C . TRP D 1 361 ? 62.132 -42.019 -27.702 1.00 34.40 615 TRP D C 1
ATOM 13246 O O . TRP D 1 361 ? 62.509 -41.510 -26.642 1.00 34.94 615 TRP D O 1
ATOM 13257 N N . ILE D 1 362 ? 62.968 -42.210 -28.721 1.00 33.46 616 ILE D N 1
ATOM 13258 C CA . ILE D 1 362 ? 64.380 -41.876 -28.552 1.00 35.51 616 ILE D CA 1
ATOM 13259 C C . ILE D 1 362 ? 64.565 -40.366 -28.398 1.00 39.19 616 ILE D C 1
ATOM 13260 O O . ILE D 1 362 ? 65.347 -39.902 -27.559 1.00 40.46 616 ILE D O 1
ATOM 13265 N N . THR D 1 363 ? 63.827 -39.577 -29.182 1.00 39.15 617 THR D N 1
ATOM 13266 C CA . THR D 1 363 ? 63.859 -38.124 -29.036 1.00 38.80 617 THR D CA 1
ATOM 13267 C C . THR D 1 363 ? 63.392 -37.671 -27.650 1.00 37.14 617 THR D C 1
ATOM 13268 O O . THR D 1 363 ? 63.982 -36.759 -27.061 1.00 40.86 617 THR D O 1
ATOM 13272 N N . ALA D 1 364 ? 62.307 -38.250 -27.128 1.00 33.51 618 ALA D N 1
ATOM 13273 C CA . ALA D 1 364 ? 61.859 -37.852 -25.790 1.00 35.53 618 ALA D CA 1
ATOM 13274 C C . ALA D 1 364 ? 62.853 -38.297 -24.720 1.00 36.14 618 ALA D C 1
ATOM 13275 O O . ALA D 1 364 ? 63.118 -37.560 -23.771 1.00 37.63 618 ALA D O 1
ATOM 13277 N N . LEU D 1 365 ? 63.432 -39.492 -24.870 1.00 36.39 619 LEU D N 1
ATOM 13278 C CA . LEU D 1 365 ? 64.370 -39.991 -23.875 1.00 36.90 619 LEU D CA 1
ATOM 13279 C C . LEU D 1 365 ? 65.685 -39.220 -23.872 1.00 43.32 619 LEU D C 1
ATOM 13280 O O . LEU D 1 365 ? 66.421 -39.283 -22.881 1.00 42.68 619 LEU D O 1
ATOM 13285 N N . THR D 1 366 ? 65.997 -38.483 -24.938 1.00 38.44 620 THR D N 1
ATOM 13286 C CA . THR D 1 366 ? 67.208 -37.671 -24.971 1.00 43.24 620 THR D CA 1
ATOM 13287 C C . THR D 1 366 ? 66.890 -36.197 -24.793 1.00 39.75 620 THR D C 1
ATOM 13288 O O . THR D 1 366 ? 67.665 -35.342 -25.228 1.00 46.95 620 THR D O 1
ATOM 13292 N N . TYR D 1 367 ? 65.746 -35.900 -24.167 1.00 48.04 621 TYR D N 1
ATOM 13293 C CA . TYR D 1 367 ? 65.297 -34.526 -23.946 1.00 55.21 621 TYR D CA 1
ATOM 13294 C C . TYR D 1 367 ? 66.350 -33.675 -23.240 1.00 59.31 621 TYR D C 1
ATOM 13295 O O . TYR D 1 367 ? 66.568 -32.514 -23.608 1.00 69.66 621 TYR D O 1
ATOM 13304 N N . LYS D 1 368 ? 67.003 -34.225 -22.214 1.00 52.22 622 LYS D N 1
ATOM 13305 C CA . LYS D 1 368 ? 68.004 -33.450 -21.482 1.00 73.83 622 LYS D CA 1
ATOM 13306 C C . LYS D 1 368 ? 69.207 -33.128 -22.366 1.00 77.00 622 LYS D C 1
ATOM 13307 O O . LYS D 1 368 ? 69.651 -31.977 -22.429 1.00 81.13 622 LYS D O 1
ATOM 13313 N N . GLU D 1 369 ? 69.732 -34.133 -23.077 1.00 79.30 623 GLU D N 1
ATOM 13314 C CA . GLU D 1 369 ? 70.932 -33.969 -23.894 1.00 79.49 623 GLU D CA 1
ATOM 13315 C C . GLU D 1 369 ? 70.768 -32.945 -25.008 1.00 86.58 623 GLU D C 1
ATOM 13316 O O . GLU D 1 369 ? 71.763 -32.587 -25.646 1.00 95.43 623 GLU D O 1
ATOM 13322 N N . ARG D 1 370 ? 69.553 -32.466 -25.263 1.00 89.63 624 ARG D N 1
ATOM 13323 C CA . ARG D 1 370 ? 69.313 -31.489 -26.316 1.00 99.01 624 ARG D CA 1
ATOM 13324 C C . ARG D 1 370 ? 69.318 -30.053 -25.793 1.00 105.00 624 ARG D C 1
ATOM 13325 O O . ARG D 1 370 ? 68.605 -29.197 -26.327 1.00 99.39 624 ARG D O 1
ATOM 13333 N N . GLN D 1 371 ? 70.117 -29.776 -24.761 1.00 114.29 625 GLN D N 1
ATOM 13334 C CA . GLN D 1 371 ? 70.220 -28.435 -24.180 1.00 111.20 625 GLN D CA 1
ATOM 13335 C C . GLN D 1 371 ? 71.403 -28.351 -23.216 1.00 105.41 625 GLN D C 1
ATOM 13336 O O . GLN D 1 371 ? 72.382 -29.090 -23.347 1.00 104.39 625 GLN D O 1
ATOM 13342 N N . THR D 1 376 ? 71.227 -22.763 -30.904 1.00 118.53 630 THR D N 1
ATOM 13343 C CA . THR D 1 376 ? 71.502 -23.301 -32.232 1.00 122.02 630 THR D CA 1
ATOM 13344 C C . THR D 1 376 ? 71.106 -22.287 -33.319 1.00 126.77 630 THR D C 1
ATOM 13345 O O . THR D 1 376 ? 70.488 -21.264 -33.022 1.00 124.85 630 THR D O 1
ATOM 13349 N N . ASN D 1 377 ? 71.474 -22.567 -34.574 1.00 124.39 631 ASN D N 1
ATOM 13350 C CA . ASN D 1 377 ? 71.301 -21.609 -35.674 1.00 119.29 631 ASN D CA 1
ATOM 13351 C C . ASN D 1 377 ? 69.939 -21.821 -36.334 1.00 107.80 631 ASN D C 1
ATOM 13352 O O . ASN D 1 377 ? 69.800 -22.504 -37.351 1.00 95.23 631 ASN D O 1
ATOM 13357 N N . LYS D 1 378 ? 68.916 -21.189 -35.752 1.00 104.06 632 LYS D N 1
ATOM 13358 C CA . LYS D 1 378 ? 67.547 -21.445 -36.197 1.00 93.16 632 LYS D CA 1
ATOM 13359 C C . LYS D 1 378 ? 67.278 -20.897 -37.595 1.00 84.18 632 LYS D C 1
ATOM 13360 O O . LYS D 1 378 ? 66.405 -21.417 -38.300 1.00 75.76 632 LYS D O 1
ATOM 13366 N N . GLY D 1 379 ? 68.008 -19.862 -38.015 1.00 81.46 633 GLY D N 1
ATOM 13367 C CA . GLY D 1 379 ? 67.741 -19.244 -39.303 1.00 75.87 633 GLY D CA 1
ATOM 13368 C C . GLY D 1 379 ? 67.961 -20.153 -40.497 1.00 78.59 633 GLY D C 1
ATOM 13369 O O . GLY D 1 379 ? 67.442 -19.869 -41.582 1.00 83.57 633 GLY D O 1
ATOM 13370 N N . GLU D 1 380 ? 68.723 -21.238 -40.330 1.00 81.35 634 GLU D N 1
ATOM 13371 C CA . GLU D 1 380 ? 68.976 -22.183 -41.411 1.00 73.36 634 GLU D CA 1
ATOM 13372 C C . GLU D 1 380 ? 68.263 -23.514 -41.199 1.00 71.68 634 GLU D C 1
ATOM 13373 O O . GLU D 1 380 ? 68.660 -24.524 -41.785 1.00 66.00 634 GLU D O 1
ATOM 13379 N N . LEU D 1 381 ? 67.229 -23.544 -40.354 1.00 59.08 635 LEU D N 1
ATOM 13380 C CA . LEU D 1 381 ? 66.441 -24.758 -40.273 1.00 60.75 635 LEU D CA 1
ATOM 13381 C C . LEU D 1 381 ? 65.441 -24.796 -41.428 1.00 61.96 635 LEU D C 1
ATOM 13382 O O . LEU D 1 381 ? 64.967 -23.750 -41.877 1.00 62.56 635 LEU D O 1
ATOM 13387 N N . PRO D 1 382 ? 65.092 -25.985 -41.920 1.00 61.18 636 PRO D N 1
ATOM 13388 C CA . PRO D 1 382 ? 64.033 -26.070 -42.937 1.00 54.56 636 PRO D CA 1
ATOM 13389 C C . PRO D 1 382 ? 62.697 -25.600 -42.371 1.00 53.03 636 PRO D C 1
ATOM 13390 O O . PRO D 1 382 ? 62.329 -25.920 -41.234 1.00 54.60 636 PRO D O 1
ATOM 13394 N N . GLN D 1 383 ? 61.978 -24.818 -43.172 1.00 50.05 637 GLN D N 1
ATOM 13395 C CA . GLN D 1 383 ? 60.675 -24.284 -42.796 1.00 50.27 637 GLN D CA 1
ATOM 13396 C C . GLN D 1 383 ? 59.573 -24.995 -43.559 1.00 51.51 637 GLN D C 1
ATOM 13397 O O . GLN D 1 383 ? 59.724 -25.313 -44.746 1.00 56.92 637 GLN D O 1
ATOM 13403 N N . VAL D 1 384 ? 58.451 -25.210 -42.881 1.00 52.96 638 VAL D N 1
ATOM 13404 C CA . VAL D 1 384 ? 57.315 -25.873 -43.488 1.00 51.72 638 VAL D CA 1
ATOM 13405 C C . VAL D 1 384 ? 56.093 -25.032 -43.110 1.00 55.73 638 VAL D C 1
ATOM 13406 O O . VAL D 1 384 ? 56.108 -24.277 -42.133 1.00 53.62 638 VAL D O 1
ATOM 13410 N N . GLU D 1 385 ? 55.040 -25.118 -43.917 1.00 56.77 639 GLU D N 1
ATOM 13411 C CA . GLU D 1 385 ? 53.830 -24.343 -43.663 1.00 47.22 639 GLU D CA 1
ATOM 13412 C C . GLU D 1 385 ? 52.647 -25.290 -43.556 1.00 47.89 639 GLU D C 1
ATOM 13413 O O . GLU D 1 385 ? 52.468 -26.159 -44.415 1.00 54.42 639 GLU D O 1
ATOM 13419 N N . VAL D 1 386 ? 51.851 -25.105 -42.514 1.00 48.37 640 VAL D N 1
ATOM 13420 C CA . VAL D 1 386 ? 50.740 -26.045 -42.232 1.00 49.83 640 VAL D CA 1
ATOM 13421 C C . VAL D 1 386 ? 49.597 -25.850 -43.221 1.00 49.95 640 VAL D C 1
ATOM 13422 O O . VAL D 1 386 ? 49.117 -24.740 -43.377 1.00 55.17 640 VAL D O 1
ATOM 13426 N N . THR D 1 387 ? 49.207 -26.946 -43.853 1.00 54.05 641 THR D N 1
ATOM 13427 C CA . THR D 1 387 ? 48.140 -26.870 -44.847 1.00 66.05 641 THR D CA 1
ATOM 13428 C C . THR D 1 387 ? 46.769 -27.159 -44.253 1.00 55.71 641 THR D C 1
ATOM 13429 O O . THR D 1 387 ? 45.769 -26.618 -44.728 1.00 59.21 641 THR D O 1
ATOM 13433 N N . LYS D 1 388 ? 46.702 -27.975 -43.213 1.00 57.65 642 LYS D N 1
ATOM 13434 C CA . LYS D 1 388 ? 45.446 -28.328 -42.573 1.00 51.22 642 LYS D CA 1
ATOM 13435 C C . LYS D 1 388 ? 45.700 -28.418 -41.075 1.00 55.31 642 LYS D C 1
ATOM 13436 O O . LYS D 1 388 ? 46.759 -28.893 -40.651 1.00 55.19 642 LYS D O 1
ATOM 13442 N N . ALA D 1 389 ? 44.755 -27.956 -40.284 1.00 54.31 643 ALA D N 1
ATOM 13443 C CA . ALA D 1 389 ? 44.917 -27.977 -38.823 1.00 54.43 643 ALA D CA 1
ATOM 13444 C C . ALA D 1 389 ? 45.162 -29.389 -38.313 1.00 42.13 643 ALA D C 1
ATOM 13445 O O . ALA D 1 389 ? 44.508 -30.313 -38.775 1.00 53.96 643 ALA D O 1
ATOM 13447 N N . TYR D 1 390 ? 46.099 -29.514 -37.392 1.00 46.11 644 TYR D N 1
ATOM 13448 C CA . TYR D 1 390 ? 46.358 -30.802 -36.773 1.00 43.39 644 TYR D CA 1
ATOM 13449 C C . TYR D 1 390 ? 46.195 -30.652 -35.271 1.00 41.51 644 TYR D C 1
ATOM 13450 O O . TYR D 1 390 ? 46.770 -29.734 -34.668 1.00 43.90 644 TYR D O 1
ATOM 13459 N N . PHE D 1 391 ? 45.425 -31.562 -34.673 1.00 41.30 645 PHE D N 1
ATOM 13460 C CA . PHE D 1 391 ? 45.134 -31.558 -33.241 1.00 46.01 645 PHE D CA 1
ATOM 13461 C C . PHE D 1 391 ? 45.906 -32.676 -32.559 1.00 48.37 645 PHE D C 1
ATOM 13462 O O . PHE D 1 391 ? 45.751 -33.852 -32.915 1.00 50.46 645 PHE D O 1
ATOM 13470 N N . ALA D 1 392 ? 46.746 -32.294 -31.594 1.00 41.52 646 ALA D N 1
ATOM 13471 C CA . ALA D 1 392 ? 47.621 -33.233 -30.907 1.00 41.77 646 ALA D CA 1
ATOM 13472 C C . ALA D 1 392 ? 46.823 -34.343 -30.246 1.00 44.46 646 ALA D C 1
ATOM 13473 O O . ALA D 1 392 ? 45.761 -34.110 -29.660 1.00 46.17 646 ALA D O 1
ATOM 13475 N N . LYS D 1 393 ? 47.345 -35.560 -30.355 1.00 42.50 647 LYS D N 1
ATOM 13476 C CA . LYS D 1 393 ? 46.753 -36.724 -29.731 1.00 41.57 647 LYS D CA 1
ATOM 13477 C C . LYS D 1 393 ? 47.603 -37.281 -28.603 1.00 43.52 647 LYS D C 1
ATOM 13478 O O . LYS D 1 393 ? 47.133 -38.151 -27.876 1.00 40.00 647 LYS D O 1
ATOM 13484 N N . GLN D 1 394 ? 48.842 -36.824 -28.460 1.00 38.28 648 GLN D N 1
ATOM 13485 C CA . GLN D 1 394 ? 49.766 -37.335 -27.464 1.00 39.94 648 GLN D CA 1
ATOM 13486 C C . GLN D 1 394 ? 50.546 -36.161 -26.905 1.00 42.86 648 GLN D C 1
ATOM 13487 O O . GLN D 1 394 ? 50.654 -35.110 -27.545 1.00 40.69 648 GLN D O 1
ATOM 13493 N N . ALA D 1 395 ? 51.121 -36.376 -25.715 1.00 36.85 649 ALA D N 1
ATOM 13494 C CA . ALA D 1 395 ? 51.882 -35.334 -25.028 1.00 34.96 649 ALA D CA 1
ATOM 13495 C C . ALA D 1 395 ? 53.086 -34.867 -25.833 1.00 33.52 649 ALA D C 1
ATOM 13496 O O . ALA D 1 395 ? 53.542 -33.740 -25.643 1.00 45.52 649 ALA D O 1
ATOM 13498 N N . ASP D 1 396 ? 53.645 -35.702 -26.704 1.00 34.90 650 ASP D N 1
ATOM 13499 C CA . ASP D 1 396 ? 54.781 -35.226 -27.487 1.00 37.50 650 ASP D CA 1
ATOM 13500 C C . ASP D 1 396 ? 54.382 -34.662 -28.848 1.00 37.50 650 ASP D C 1
ATOM 13501 O O . ASP D 1 396 ? 55.261 -34.466 -29.691 1.00 40.66 650 ASP D O 1
ATOM 13506 N N . GLU D 1 397 ? 53.099 -34.375 -29.082 1.00 37.25 651 GLU D N 1
ATOM 13507 C CA . GLU D 1 397 ? 52.669 -33.819 -30.362 1.00 41.13 651 GLU D CA 1
ATOM 13508 C C . GLU D 1 397 ? 52.282 -32.360 -30.174 1.00 44.54 651 GLU D C 1
ATOM 13509 O O . GLU D 1 397 ? 52.031 -31.911 -29.059 1.00 40.42 651 GLU D O 1
ATOM 13515 N N . ILE D 1 398 ? 52.255 -31.604 -31.270 1.00 42.00 652 ILE D N 1
ATOM 13516 C CA . ILE D 1 398 ? 51.914 -30.187 -31.199 1.00 44.42 652 ILE D CA 1
ATOM 13517 C C . ILE D 1 398 ? 50.628 -29.950 -31.983 1.00 41.86 652 ILE D C 1
ATOM 13518 O O . ILE D 1 398 ? 50.444 -30.508 -33.068 1.00 40.64 652 ILE D O 1
ATOM 13523 N N . THR D 1 399 ? 49.730 -29.155 -31.411 1.00 43.29 653 THR D N 1
ATOM 13524 C CA . THR D 1 399 ? 48.486 -28.759 -32.103 1.00 39.17 653 THR D CA 1
ATOM 13525 C C . THR D 1 399 ? 48.839 -27.594 -33.018 1.00 47.13 653 THR D C 1
ATOM 13526 O O . THR D 1 399 ? 49.428 -26.630 -32.550 1.00 42.59 653 THR D O 1
ATOM 13530 N N . LEU D 1 400 ? 48.495 -27.725 -34.290 1.00 48.73 654 LEU D N 1
ATOM 13531 C CA . LEU D 1 400 ? 48.910 -26.705 -35.268 1.00 42.97 654 LEU D CA 1
ATOM 13532 C C . LEU D 1 400 ? 47.710 -26.171 -36.034 1.00 47.87 654 LEU D C 1
ATOM 13533 O O . LEU D 1 400 ? 46.890 -26.954 -36.474 1.00 52.70 654 LEU D O 1
ATOM 13538 N N . GLN D 1 401 ? 47.625 -24.860 -36.145 1.00 53.90 655 GLN D N 1
ATOM 13539 C CA . GLN D 1 401 ? 46.557 -24.226 -36.946 1.00 44.49 655 GLN D CA 1
ATOM 13540 C C . GLN D 1 401 ? 47.030 -24.104 -38.395 1.00 56.23 655 GLN D C 1
ATOM 13541 O O . GLN D 1 401 ? 48.231 -24.137 -38.625 1.00 47.30 655 GLN D O 1
ATOM 13547 N N . GLN D 1 402 ? 46.103 -23.965 -39.336 1.00 53.73 656 GLN D N 1
ATOM 13548 C CA . GLN D 1 402 ? 46.464 -23.784 -40.763 1.00 54.73 656 GLN D CA 1
ATOM 13549 C C . GLN D 1 402 ? 47.226 -22.479 -40.958 1.00 56.80 656 GLN D C 1
ATOM 13550 O O . GLN D 1 402 ? 46.897 -21.526 -40.254 1.00 55.31 656 GLN D O 1
ATOM 13556 N N . ALA D 1 403 ? 48.231 -22.488 -41.833 1.00 49.75 657 ALA D N 1
ATOM 13557 C CA . ALA D 1 403 ? 49.055 -21.305 -42.152 1.00 50.39 657 ALA D CA 1
ATOM 13558 C C . ALA D 1 403 ? 50.105 -21.060 -41.081 1.00 46.37 657 ALA D C 1
ATOM 13559 O O . ALA D 1 403 ? 50.761 -20.026 -41.104 1.00 53.84 657 ALA D O 1
ATOM 13561 N N . ASP D 1 404 ? 50.287 -22.038 -40.218 1.00 53.73 658 ASP D N 1
ATOM 13562 C CA . ASP D 1 404 ? 51.311 -21.914 -39.162 1.00 46.28 658 ASP D CA 1
ATOM 13563 C C . ASP D 1 404 ? 52.650 -22.280 -39.783 1.00 53.99 658 ASP D C 1
ATOM 13564 O O . ASP D 1 404 ? 52.696 -23.160 -40.636 1.00 49.84 658 ASP D O 1
ATOM 13569 N N . ILE D 1 405 ? 53.677 -21.560 -39.380 1.00 51.29 659 ILE D N 1
ATOM 13570 C CA . ILE D 1 405 ? 55.019 -21.823 -39.890 1.00 47.41 659 ILE D CA 1
ATOM 13571 C C . ILE D 1 405 ? 55.781 -22.609 -38.839 1.00 53.00 659 ILE D C 1
ATOM 13572 O O . ILE D 1 405 ? 55.839 -22.201 -37.668 1.00 50.54 659 ILE D O 1
ATOM 13577 N N . VAL D 1 406 ? 56.392 -23.718 -39.256 1.00 49.31 660 VAL D N 1
ATOM 13578 C CA . VAL D 1 406 ? 57.103 -24.611 -38.351 1.00 49.16 660 VAL D CA 1
ATOM 13579 C C . VAL D 1 406 ? 58.532 -24.783 -38.849 1.00 45.13 660 VAL D C 1
ATOM 13580 O O . VAL D 1 406 ? 58.749 -25.024 -40.038 1.00 52.39 660 VAL D O 1
ATOM 13584 N N . LEU D 1 407 ? 59.497 -24.652 -37.938 1.00 48.21 661 LEU D N 1
ATOM 13585 C CA . LEU D 1 407 ? 60.892 -24.982 -38.204 1.00 50.02 661 LEU D CA 1
ATOM 13586 C C . LEU D 1 407 ? 61.115 -26.464 -37.933 1.00 52.11 661 LEU D C 1
ATOM 13587 O O . LEU D 1 407 ? 60.874 -26.934 -36.819 1.00 50.19 661 LEU D O 1
ATOM 13592 N N . VAL D 1 408 ? 61.583 -27.194 -38.938 1.00 48.09 662 VAL D N 1
ATOM 13593 C CA . VAL D 1 408 ? 61.694 -28.645 -38.835 1.00 46.28 662 VAL D CA 1
ATOM 13594 C C . VAL D 1 408 ? 63.007 -29.010 -38.147 1.00 50.61 662 VAL D C 1
ATOM 13595 O O . VAL D 1 408 ? 64.090 -28.632 -38.609 1.00 53.65 662 VAL D O 1
ATOM 13599 N N . LEU D 1 409 ? 62.912 -29.757 -37.047 1.00 47.24 663 LEU D N 1
ATOM 13600 C CA . LEU D 1 409 ? 64.089 -30.251 -36.341 1.00 54.58 663 LEU D CA 1
ATOM 13601 C C . LEU D 1 409 ? 64.435 -31.693 -36.674 1.00 48.97 663 LEU D C 1
ATOM 13602 O O . LEU D 1 409 ? 65.597 -32.079 -36.553 1.00 52.66 663 LEU D O 1
ATOM 13607 N N . GLN D 1 410 ? 63.458 -32.495 -37.077 1.00 53.71 664 GLN D N 1
ATOM 13608 C CA . GLN D 1 410 ? 63.678 -33.914 -37.294 1.00 53.18 664 GLN D CA 1
ATOM 13609 C C . GLN D 1 410 ? 62.562 -34.461 -38.171 1.00 51.67 664 GLN D C 1
ATOM 13610 O O . GLN D 1 410 ? 61.395 -34.099 -37.994 1.00 53.07 664 GLN D O 1
ATOM 13616 N N . GLU D 1 411 ? 62.924 -35.346 -39.097 1.00 52.65 665 GLU D N 1
ATOM 13617 C CA . GLU D 1 411 ? 61.960 -36.058 -39.922 1.00 56.08 665 GLU D CA 1
ATOM 13618 C C . GLU D 1 411 ? 62.194 -37.554 -39.791 1.00 54.61 665 GLU D C 1
ATOM 13619 O O . GLU D 1 411 ? 63.342 -38.011 -39.810 1.00 56.37 665 GLU D O 1
ATOM 13625 N N . GLU D 1 412 ? 61.103 -38.314 -39.699 1.00 52.59 666 GLU D N 1
ATOM 13626 C CA . GLU D 1 412 ? 61.175 -39.763 -39.526 1.00 53.22 666 GLU D CA 1
ATOM 13627 C C . GLU D 1 412 ? 59.857 -40.395 -39.949 1.00 43.71 666 GLU D C 1
ATOM 13628 O O . GLU D 1 412 ? 58.833 -40.138 -39.310 1.00 49.19 666 GLU D O 1
ATOM 13634 N N . ASP D 1 413 ? 59.880 -41.235 -40.983 1.00 45.66 667 ASP D N 1
ATOM 13635 C CA . ASP D 1 413 ? 58.774 -42.157 -41.293 1.00 54.64 667 ASP D CA 1
ATOM 13636 C C . ASP D 1 413 ? 57.409 -41.461 -41.243 1.00 51.78 667 ASP D C 1
ATOM 13637 O O . ASP D 1 413 ? 56.471 -41.898 -40.572 1.00 54.63 667 ASP D O 1
ATOM 13642 N N . GLY D 1 414 ? 57.309 -40.344 -41.945 1.00 47.89 668 GLY D N 1
ATOM 13643 C CA . GLY D 1 414 ? 56.047 -39.655 -42.045 1.00 44.10 668 GLY D CA 1
ATOM 13644 C C . GLY D 1 414 ? 55.749 -38.680 -40.937 1.00 46.87 668 GLY D C 1
ATOM 13645 O O . GLY D 1 414 ? 54.648 -38.131 -40.908 1.00 57.07 668 GLY D O 1
ATOM 13646 N N . TRP D 1 415 ? 56.684 -38.424 -40.035 1.00 43.04 669 TRP D N 1
ATOM 13647 C CA . TRP D 1 415 ? 56.422 -37.532 -38.914 1.00 45.48 669 TRP D CA 1
ATOM 13648 C C . TRP D 1 415 ? 57.509 -36.479 -38.832 1.00 48.37 669 TRP D C 1
ATOM 13649 O O . TRP D 1 415 ? 58.689 -36.779 -39.034 1.00 43.54 669 TRP D O 1
ATOM 13660 N N . LEU D 1 416 ? 57.105 -35.252 -38.512 1.00 47.07 670 LEU D N 1
ATOM 13661 C CA . LEU D 1 416 ? 58.025 -34.141 -38.306 1.00 38.71 670 LEU D CA 1
ATOM 13662 C C . LEU D 1 416 ? 58.062 -33.742 -36.837 1.00 45.44 670 LEU D C 1
ATOM 13663 O O . LEU D 1 416 ? 57.039 -33.754 -36.139 1.00 42.18 670 LEU D O 1
ATOM 13668 N N . HIS D 1 417 ? 59.251 -33.379 -36.383 1.00 43.97 671 HIS D N 1
ATOM 13669 C CA . HIS D 1 417 ? 59.461 -32.782 -35.075 1.00 39.44 671 HIS D CA 1
ATOM 13670 C C . HIS D 1 417 ? 59.830 -31.331 -35.327 1.00 47.32 671 HIS D C 1
ATOM 13671 O O . HIS D 1 417 ? 60.857 -31.054 -35.964 1.00 46.04 671 HIS D O 1
ATOM 13678 N N . GLY D 1 418 ? 58.991 -30.408 -34.861 1.00 44.37 672 GLY D N 1
ATOM 13679 C CA . GLY D 1 418 ? 59.136 -29.020 -35.245 1.00 47.85 672 GLY D CA 1
ATOM 13680 C C . GLY D 1 418 ? 58.949 -28.061 -34.087 1.00 44.28 672 GLY D C 1
ATOM 13681 O O . GLY D 1 418 ? 58.426 -28.415 -33.031 1.00 50.98 672 GLY D O 1
ATOM 13682 N N . GLU D 1 419 ? 59.408 -26.827 -34.314 1.00 46.47 673 GLU D N 1
ATOM 13683 C CA . GLU D 1 419 ? 59.182 -25.692 -33.430 1.00 48.28 673 GLU D CA 1
ATOM 13684 C C . GLU D 1 419 ? 58.376 -24.636 -34.171 1.00 48.13 673 GLU D C 1
ATOM 13685 O O . GLU D 1 419 ? 58.784 -24.197 -35.255 1.00 49.27 673 GLU D O 1
ATOM 13691 N N . ARG D 1 420 ? 57.263 -24.198 -33.576 1.00 39.85 674 ARG D N 1
ATOM 13692 C CA . ARG D 1 420 ? 56.383 -23.192 -34.215 1.00 40.46 674 ARG D CA 1
ATOM 13693 C C . ARG D 1 420 ? 57.027 -21.820 -34.184 1.00 46.82 674 ARG D C 1
ATOM 13694 O O . ARG D 1 420 ? 57.619 -21.469 -33.179 1.00 49.03 674 ARG D O 1
ATOM 13702 N N . LEU D 1 421 ? 56.845 -21.074 -35.257 1.00 41.08 675 LEU D N 1
ATOM 13703 C CA . LEU D 1 421 ? 57.510 -19.786 -35.407 1.00 46.53 675 LEU D CA 1
ATOM 13704 C C . LEU D 1 421 ? 56.961 -18.742 -34.438 1.00 58.70 675 LEU D C 1
ATOM 13705 O O . LEU D 1 421 ? 57.734 -18.003 -33.811 1.00 51.14 675 LEU D O 1
ATOM 13710 N N . ARG D 1 422 ? 55.630 -18.654 -34.321 1.00 45.09 676 ARG D N 1
ATOM 13711 C CA . ARG D 1 422 ? 55.008 -17.584 -33.549 1.00 48.23 676 ARG D CA 1
ATOM 13712 C C . ARG D 1 422 ? 55.363 -17.681 -32.071 1.00 56.52 676 ARG D C 1
ATOM 13713 O O . ARG D 1 422 ? 55.719 -16.675 -31.445 1.00 50.33 676 ARG D O 1
ATOM 13721 N N . ASP D 1 423 ? 55.279 -18.888 -31.492 1.00 45.86 677 ASP D N 1
ATOM 13722 C CA . ASP D 1 423 ? 55.369 -19.030 -30.046 1.00 52.43 677 ASP D CA 1
ATOM 13723 C C . ASP D 1 423 ? 56.404 -20.042 -29.555 1.00 51.03 677 ASP D C 1
ATOM 13724 O O . ASP D 1 423 ? 56.516 -20.230 -28.344 1.00 45.74 677 ASP D O 1
ATOM 13729 N N . GLY D 1 424 ? 57.145 -20.709 -30.436 1.00 48.10 678 GLY D N 1
ATOM 13730 C CA . GLY D 1 424 ? 58.163 -21.629 -29.959 1.00 43.34 678 GLY D CA 1
ATOM 13731 C C . GLY D 1 424 ? 57.667 -22.960 -29.439 1.00 46.74 678 GLY D C 1
ATOM 13732 O O . GLY D 1 424 ? 58.472 -23.750 -28.927 1.00 42.94 678 GLY D O 1
ATOM 13733 N N . GLU D 1 425 ? 56.371 -23.244 -29.533 1.00 44.42 679 GLU D N 1
ATOM 13734 C CA . GLU D 1 425 ? 55.896 -24.566 -29.143 1.00 47.37 679 GLU D CA 1
ATOM 13735 C C . GLU D 1 425 ? 56.519 -25.632 -30.043 1.00 46.20 679 GLU D C 1
ATOM 13736 O O . GLU D 1 425 ? 56.767 -25.411 -31.236 1.00 45.84 679 GLU D O 1
ATOM 13742 N N . THR D 1 426 ? 56.754 -26.803 -29.460 1.00 44.88 680 THR D N 1
ATOM 13743 C CA . THR D 1 426 ? 57.514 -27.893 -30.064 1.00 46.28 680 THR D CA 1
ATOM 13744 C C . THR D 1 426 ? 56.714 -29.184 -29.990 1.00 42.77 680 THR D C 1
ATOM 13745 O O . THR D 1 426 ? 56.030 -29.439 -28.997 1.00 52.87 680 THR D O 1
ATOM 13749 N N . GLY D 1 427 ? 56.813 -30.009 -31.023 1.00 38.25 681 GLY D N 1
ATOM 13750 C CA . GLY D 1 427 ? 56.193 -31.313 -30.948 1.00 36.75 681 GLY D CA 1
ATOM 13751 C C . GLY D 1 427 ? 56.195 -31.993 -32.296 1.00 42.46 681 GLY D C 1
ATOM 13752 O O . GLY D 1 427 ? 56.611 -31.425 -33.308 1.00 37.38 681 GLY D O 1
ATOM 13753 N N . TRP D 1 428 ? 55.711 -33.230 -32.280 1.00 39.49 682 TRP D N 1
ATOM 13754 C CA . TRP D 1 428 ? 55.627 -34.057 -33.463 1.00 37.76 682 TRP D CA 1
ATOM 13755 C C . TRP D 1 428 ? 54.286 -33.839 -34.137 1.00 42.94 682 TRP D C 1
ATOM 13756 O O . TRP D 1 428 ? 53.277 -33.592 -33.471 1.00 41.81 682 TRP D O 1
ATOM 13767 N N . PHE D 1 429 ? 54.283 -33.931 -35.468 1.00 41.51 683 PHE D N 1
ATOM 13768 C CA . PHE D 1 429 ? 53.052 -33.886 -36.248 1.00 41.29 683 PHE D CA 1
ATOM 13769 C C . PHE D 1 429 ? 53.310 -34.579 -37.583 1.00 38.31 683 PHE D C 1
ATOM 13770 O O . PHE D 1 429 ? 54.466 -34.698 -38.009 1.00 42.81 683 PHE D O 1
ATOM 13778 N N . PRO D 1 430 ? 52.263 -35.072 -38.251 1.00 42.45 684 PRO D N 1
ATOM 13779 C CA . PRO D 1 430 ? 52.479 -35.789 -39.521 1.00 42.90 684 PRO D CA 1
ATOM 13780 C C . PRO D 1 430 ? 52.934 -34.844 -40.628 1.00 52.11 684 PRO D C 1
ATOM 13781 O O . PRO D 1 430 ? 52.447 -33.714 -40.736 1.00 52.06 684 PRO D O 1
ATOM 13785 N N . GLU D 1 431 ? 53.888 -35.299 -41.459 1.00 50.91 685 GLU D N 1
ATOM 13786 C CA . GLU D 1 431 ? 54.318 -34.399 -42.520 1.00 55.23 685 GLU D CA 1
ATOM 13787 C C . GLU D 1 431 ? 53.237 -34.241 -43.567 1.00 51.01 685 GLU D C 1
ATOM 13788 O O . GLU D 1 431 ? 53.251 -33.255 -44.301 1.00 50.69 685 GLU D O 1
ATOM 13794 N N . SER D 1 432 ? 52.293 -35.182 -43.620 1.00 61.11 686 SER D N 1
ATOM 13795 C CA . SER D 1 432 ? 51.108 -35.065 -44.460 1.00 51.49 686 SER D CA 1
ATOM 13796 C C . SER D 1 432 ? 50.434 -33.701 -44.340 1.00 60.71 686 SER D C 1
ATOM 13797 O O . SER D 1 432 ? 49.736 -33.285 -45.272 1.00 58.86 686 SER D O 1
ATOM 13800 N N . PHE D 1 433 ? 50.630 -33.001 -43.219 1.00 50.75 687 PHE D N 1
ATOM 13801 C CA . PHE D 1 433 ? 49.897 -31.789 -42.875 1.00 52.66 687 PHE D CA 1
ATOM 13802 C C . PHE D 1 433 ? 50.667 -30.507 -43.184 1.00 59.49 687 PHE D C 1
ATOM 13803 O O . PHE D 1 433 ? 50.210 -29.421 -42.807 1.00 48.27 687 PHE D O 1
ATOM 13811 N N . ALA D 1 434 ? 51.814 -30.589 -43.857 1.00 49.27 688 ALA D N 1
ATOM 13812 C CA . ALA D 1 434 ? 52.546 -29.366 -44.148 1.00 50.37 688 ALA D CA 1
ATOM 13813 C C . ALA D 1 434 ? 53.251 -29.470 -45.499 1.00 60.94 688 ALA D C 1
ATOM 13814 O O . ALA D 1 434 ? 53.372 -30.548 -46.092 1.00 66.06 688 ALA D O 1
ATOM 13816 N N . HIS D 1 435 ? 53.692 -28.315 -45.997 1.00 62.37 689 HIS D N 1
ATOM 13817 C CA . HIS D 1 435 ? 54.431 -28.235 -47.249 1.00 62.03 689 HIS D CA 1
ATOM 13818 C C . HIS D 1 435 ? 55.647 -27.337 -47.072 1.00 63.36 689 HIS D C 1
ATOM 13819 O O . HIS D 1 435 ? 55.646 -26.408 -46.257 1.00 54.79 689 HIS D O 1
ATOM 13826 N N . SER D 1 436 ? 56.687 -27.630 -47.848 1.00 71.75 690 SER D N 1
ATOM 13827 C CA . SER D 1 436 ? 57.961 -26.949 -47.675 1.00 66.71 690 SER D CA 1
ATOM 13828 C C . SER D 1 436 ? 57.877 -25.511 -48.145 1.00 59.94 690 SER D C 1
ATOM 13829 O O . SER D 1 436 ? 57.056 -25.153 -48.989 1.00 62.94 690 SER D O 1
ATOM 13832 N N . ILE D 1 437 ? 58.724 -24.678 -47.561 1.00 63.02 691 ILE D N 1
ATOM 13833 C CA . ILE D 1 437 ? 58.877 -23.287 -47.959 1.00 60.52 691 ILE D CA 1
ATOM 13834 C C . ILE D 1 437 ? 60.288 -23.168 -48.499 1.00 70.18 691 ILE D C 1
ATOM 13835 O O . ILE D 1 437 ? 61.261 -23.321 -47.752 1.00 64.54 691 ILE D O 1
ATOM 13840 N N . THR D 1 438 ? 60.400 -22.943 -49.805 1.00 68.75 692 THR D N 1
ATOM 13841 C CA . THR D 1 438 ? 61.686 -22.975 -50.467 1.00 69.31 692 THR D CA 1
ATOM 13842 C C . THR D 1 438 ? 62.153 -21.608 -50.925 1.00 72.08 692 THR D C 1
ATOM 13843 O O . THR D 1 438 ? 63.336 -21.449 -51.230 1.00 77.70 692 THR D O 1
ATOM 13847 N N . SER D 1 439 ? 61.263 -20.627 -50.973 1.00 77.17 693 SER D N 1
ATOM 13848 C CA . SER D 1 439 ? 61.648 -19.276 -51.352 1.00 71.39 693 SER D CA 1
ATOM 13849 C C . SER D 1 439 ? 62.574 -18.699 -50.293 1.00 78.92 693 SER D C 1
ATOM 13850 O O . SER D 1 439 ? 62.198 -18.599 -49.117 1.00 78.78 693 SER D O 1
ATOM 13853 N N . ARG D 1 440 ? 63.793 -18.341 -50.708 1.00 82.55 694 ARG D N 1
ATOM 13854 C CA . ARG D 1 440 ? 64.755 -17.750 -49.784 1.00 82.09 694 ARG D CA 1
ATOM 13855 C C . ARG D 1 440 ? 64.221 -16.451 -49.185 1.00 76.62 694 ARG D C 1
ATOM 13856 O O . ARG D 1 440 ? 64.466 -16.167 -48.007 1.00 74.24 694 ARG D O 1
ATOM 13858 N N . VAL D 1 441 ? 63.469 -15.666 -49.963 1.00 72.69 695 VAL D N 1
ATOM 13859 C CA . VAL D 1 441 ? 62.926 -14.417 -49.433 1.00 76.14 695 VAL D CA 1
ATOM 13860 C C . VAL D 1 441 ? 61.836 -14.709 -48.410 1.00 75.96 695 VAL D C 1
ATOM 13861 O O . VAL D 1 441 ? 61.683 -13.980 -47.424 1.00 81.30 695 VAL D O 1
ATOM 13865 N N . ALA D 1 442 ? 61.075 -15.788 -48.613 1.00 76.35 696 ALA D N 1
ATOM 13866 C CA . ALA D 1 442 ? 60.061 -16.169 -47.636 1.00 72.55 696 ALA D CA 1
ATOM 13867 C C . ALA D 1 442 ? 60.704 -16.683 -46.357 1.00 73.28 696 ALA D C 1
ATOM 13868 O O . ALA D 1 442 ? 60.276 -16.321 -45.253 1.00 67.79 696 ALA D O 1
ATOM 13870 N N . VAL D 1 443 ? 61.738 -17.521 -46.486 1.00 71.31 697 VAL D N 1
ATOM 13871 C CA . VAL D 1 443 ? 62.410 -18.067 -45.310 1.00 67.44 697 VAL D CA 1
ATOM 13872 C C . VAL D 1 443 ? 63.021 -16.950 -44.476 1.00 68.39 697 VAL D C 1
ATOM 13873 O O . VAL D 1 443 ? 62.855 -16.910 -43.250 1.00 76.43 697 VAL D O 1
ATOM 13877 N N . GLU D 1 444 ? 63.736 -16.025 -45.121 1.00 71.84 698 GLU D N 1
ATOM 13878 C CA . GLU D 1 444 ? 64.376 -14.949 -44.370 1.00 78.33 698 GLU D CA 1
ATOM 13879 C C . GLU D 1 444 ? 63.347 -14.012 -43.752 1.00 76.37 698 GLU D C 1
ATOM 13880 O O . GLU D 1 444 ? 63.509 -13.579 -42.602 1.00 68.88 698 GLU D O 1
ATOM 13886 N N . GLY D 1 445 ? 62.286 -13.691 -44.501 1.00 62.11 699 GLY D N 1
ATOM 13887 C CA . GLY D 1 445 ? 61.203 -12.904 -43.935 1.00 70.44 699 GLY D CA 1
ATOM 13888 C C . GLY D 1 445 ? 60.562 -13.570 -42.729 1.00 69.94 699 GLY D C 1
ATOM 13889 O O . GLY D 1 445 ? 60.234 -12.907 -41.743 1.00 70.44 699 GLY D O 1
ATOM 13890 N N . ASN D 1 446 ? 60.384 -14.892 -42.783 1.00 62.52 700 ASN D N 1
ATOM 13891 C CA . ASN D 1 446 ? 59.830 -15.598 -41.632 1.00 67.93 700 ASN D CA 1
ATOM 13892 C C . ASN D 1 446 ? 60.748 -15.495 -40.422 1.00 65.96 700 ASN D C 1
ATOM 13893 O O . ASN D 1 446 ? 60.275 -15.385 -39.286 1.00 61.94 700 ASN D O 1
ATOM 13898 N N . VAL D 1 447 ? 62.064 -15.512 -40.643 1.00 67.60 701 VAL D N 1
ATOM 13899 C CA . VAL D 1 447 ? 62.995 -15.417 -39.520 1.00 72.59 701 VAL D CA 1
ATOM 13900 C C . VAL D 1 447 ? 62.858 -14.060 -38.844 1.00 72.33 701 VAL D C 1
ATOM 13901 O O . VAL D 1 447 ? 62.788 -13.961 -37.611 1.00 69.22 701 VAL D O 1
ATOM 13905 N N . ARG D 1 448 ? 62.791 -12.994 -39.646 1.00 66.40 702 ARG D N 1
ATOM 13906 C CA . ARG D 1 448 ? 62.607 -11.663 -39.078 1.00 77.74 702 ARG D CA 1
ATOM 13907 C C . ARG D 1 448 ? 61.275 -11.561 -38.348 1.00 70.36 702 ARG D C 1
ATOM 13908 O O . ARG D 1 448 ? 61.214 -11.028 -37.234 1.00 69.72 702 ARG D O 1
ATOM 13916 N N . ARG D 1 449 ? 60.204 -12.094 -38.948 1.00 69.70 703 ARG D N 1
ATOM 13917 C CA . ARG D 1 449 ? 58.898 -12.083 -38.294 1.00 71.04 703 ARG D CA 1
ATOM 13918 C C . ARG D 1 449 ? 58.933 -12.829 -36.967 1.00 65.51 703 ARG D C 1
ATOM 13919 O O . ARG D 1 449 ? 58.308 -12.398 -35.990 1.00 65.10 703 ARG D O 1
ATOM 13927 N N . MET D 1 450 ? 59.659 -13.949 -36.913 1.00 57.19 704 MET D N 1
ATOM 13928 C CA . MET D 1 450 ? 59.781 -14.678 -35.656 1.00 60.07 704 MET D CA 1
ATOM 13929 C C . MET D 1 450 ? 60.315 -13.766 -34.556 1.00 60.63 704 MET D C 1
ATOM 13930 O O . MET D 1 450 ? 59.827 -13.799 -33.420 1.00 61.64 704 MET D O 1
ATOM 13935 N N . GLU D 1 451 ? 61.274 -12.901 -34.891 1.00 56.88 705 GLU D N 1
ATOM 13936 C CA . GLU D 1 451 ? 61.818 -11.981 -33.896 1.00 67.59 705 GLU D CA 1
ATOM 13937 C C . GLU D 1 451 ? 60.764 -10.991 -33.409 1.00 66.03 705 GLU D C 1
ATOM 13938 O O . GLU D 1 451 ? 60.692 -10.699 -32.210 1.00 70.76 705 GLU D O 1
ATOM 13944 N N . ARG D 1 452 ? 59.942 -10.457 -34.317 1.00 62.31 706 ARG D N 1
ATOM 13945 C CA . ARG D 1 452 ? 58.931 -9.492 -33.895 1.00 63.50 706 ARG D CA 1
ATOM 13946 C C . ARG D 1 452 ? 57.867 -10.147 -33.026 1.00 60.45 706 ARG D C 1
ATOM 13947 O O . ARG D 1 452 ? 57.276 -9.485 -32.169 1.00 62.72 706 ARG D O 1
ATOM 13955 N N . LEU D 1 453 ? 57.630 -11.442 -33.208 1.00 53.48 707 LEU D N 1
ATOM 13956 C CA . LEU D 1 453 ? 56.513 -12.115 -32.571 1.00 57.66 707 LEU D CA 1
ATOM 13957 C C . LEU D 1 453 ? 56.848 -12.721 -31.215 1.00 68.99 707 LEU D C 1
ATOM 13958 O O . LEU D 1 453 ? 55.922 -13.058 -30.469 1.00 64.65 707 LEU D O 1
ATOM 13963 N N . ARG D 1 454 ? 58.128 -12.874 -30.871 1.00 73.86 708 ARG D N 1
ATOM 13964 C CA . ARG D 1 454 ? 58.501 -13.634 -29.685 1.00 70.77 708 ARG D CA 1
ATOM 13965 C C . ARG D 1 454 ? 58.568 -12.744 -28.452 1.00 80.10 708 ARG D C 1
ATOM 13966 O O . ARG D 1 454 ? 58.821 -11.537 -28.542 1.00 81.59 708 ARG D O 1
ATOM 13974 N N . VAL D 1 455 ? 58.345 -13.363 -27.291 1.00 90.54 709 VAL D N 1
ATOM 13975 C CA . VAL D 1 455 ? 58.281 -12.640 -26.026 1.00 98.44 709 VAL D CA 1
ATOM 13976 C C . VAL D 1 455 ? 59.492 -13.031 -25.173 1.00 88.53 709 VAL D C 1
ATOM 13977 O O . VAL D 1 455 ? 60.338 -12.191 -24.858 1.00 95.61 709 VAL D O 1
#

Sequence (1736 aa):
QLTWSQLPEVLESGVLDTLSTEERKRQEAIFEILTSEFSYLHSLSILVTEFLQSRELRATMTQTEHHHLFSNILDVMSASQKFFEALEQRHKAQVCVEDISDILEDHAQHHFHPYIAYCSNEVYQQRTLQKLSNSNAAFRDVLKEIEKRPACGGLPMISFLILPMQRVTRLPLLTDTLCLKTQGHPERYKAASQALKAISKLVKQCNEGAHKMERTEQIYTLNMQLDFGKVKSLPLISASRWLLKRGELFLLEESSIFRKIASRPTCYLFLFNDVLVVTKKKSEESYLVQDYAQLDHVQVRKLEPSEPLSSSVPYPFQVNLLHNSEGRQEQILLSSDSASDRARWITALTYKENKGELPQVEVTKAYFAKQADEITLQQADIVLVLQEEDGWLHGERLRDGETGWFPESFAHSITSRVAVEGNVRRMERLRVQLTWSQLPEVLESGVLDTLSTEERKRQEAIFEILTSEFSYLHSLSILVTEFLQSRELRATMTQTEHHHLFSNILDVMSASQKFFEALEQRHKAQVCVEDISDILEDHAQHHFHPYIAYCSNEVYQQRTLQKLSNSNAAFRDVLKEIEKRPACGGLPMISFLILPMQRVTRLPLLTDTLCLKTQGHPERYKAASQALKAISKLVKQCNEGAHKMERTEQIYTLNMQLDFGKVKSLPLISASRWLLKRGELFLLEESSIFRKIASRPTCYLFLFNDVLVVTKKKSEESYLVQDYAQLDHVQVRKLEPSEPLLSSVPYPFQVNLLHNSEGRQEQILLSSDSASDRARWITALTYKERNKGELPQVEVTKAYFAKQADEITLQQADIVLVLQEEDGWLHGERLRDGETGWFPESFAHSITSRVAVEGNVRRMERLRVQLTWSQLPEVLESGVLDTLSTEERKRQEAIFEILTSEFSYLHSLSILVTEFLQSRELRATMTQTEHHHLFSNILDVMSASQKFFEALEQRHKAQVCVEDISDILEDHAQHHFHPYIAYCSNEVYQQRTLQKLSNSNAAFRDVLKEIEKRPACGGLPMISFLILPMQRVTRLPLLTDTLCLKTQGHPERYKAASQALKAISKLVKQCNEGAHKMERTEQIYTLNMQLDFGKVKSLPLISASRWLLKRGELFLLEESSIFRKIASRPTCYLFLFNDVLVVTKKKSEESYLVQDYAQLDHVQVRKLEPSEPLRSSSVPYPFQVNLLHNSEGRQEQILLSSDSASDRARWITALTYKERTNKGELPQVEVTKAYFAKQADEITLQQADIVLVLQEEDGWLHGERLRDGETGWFPESFAHSITSRVAVEGNVRRMERLRVETQLTWSQLPEVLESGVLDTLSTEERKRQEAIFEILTSEFSYLHSLSILVTEFLQSRELRATMTQTEHHHLFSNILDVMSASQKFFEALEQRHKAQVCVEDISDILEDHAQHHFHPYIAYCSNEVYQQRTLQKLSNSNAAFRDVLKEIEKRPACGGLPMISFLILPMQRVTRLPLLTDTLCLKTQGHPERYKAASQALKAISKLVKQCNEGAHKMERTEQIYTLNMQLDFGKVKSLPLISASRWLLKRGELFLLEESSIFRKIASRPTCYLFLFNDVLVVTKKKSEESYLVQDYAQLDHVQVRKLEPSEPLSSVPYPFQVNLLHNSEGRQEQILLSSDSASDRARWITALTYKERQTNKGELPQVEVTKAYFAKQADEITLQQADIVLVLQEEDGWLHGERLRDGETGWFPESFAHSITSRVAVEGNVRRMERLRV

CATH classification: 1.20.900.10 (+2 more: 2.30.29.30, 2.30.30.40)

B-factor: mean 53.68, std 17.0, range [22.32, 142.74]